Protein 2GLW (pdb70)

Structure (mmCIF, N/CA/C/O backbone):
data_2GLW
#
_entry.id   2GLW
#
_cell.length_a   1.000
_cell.length_b   1.000
_cell.length_c   1.000
_cell.angle_alpha   90.00
_cell.angle_beta   90.00
_cell.angle_gamma   90.00
#
_symmetry.space_group_name_H-M   'P 1'
#
loop_
_atom_site.group_PDB
_atom_site.id
_atom_site.type_symbol
_atom_site.label_atom_id
_atom_site.label_alt_id
_atom_site.label_comp_id
_atom_site.label_asym_id
_atom_site.label_entity_id
_atom_site.label_seq_id
_atom_site.pdbx_PDB_ins_code
_atom_site.Cartn_x
_atom_site.Cartn_y
_atom_site.Cartn_z
_atom_site.occupancy
_atom_site.B_iso_or_equiv
_atom_site.auth_seq_id
_atom_site.auth_comp_id
_atom_site.auth_asym_id
_atom_site.auth_atom_id
_atom_site.pdbx_PDB_model_num
ATOM 1 N N . MET A 1 1 ? 83.528 13.277 1.100 1.00 1.23 1 MET A N 1
ATOM 2 C CA . MET A 1 1 ? 83.764 13.378 -0.369 1.00 0.55 1 MET A CA 1
ATOM 3 C C . MET A 1 1 ? 82.460 13.696 -1.101 1.00 0.44 1 MET A C 1
ATOM 4 O O . MET A 1 1 ? 81.453 14.000 -0.489 1.00 0.50 1 MET A O 1
ATOM 20 N N . ASP A 1 2 ? 82.477 13.615 -2.408 1.00 0.35 2 ASP A N 1
ATOM 21 C CA . ASP A 1 2 ? 81.241 13.900 -3.202 1.00 0.26 2 ASP A CA 1
ATOM 22 C C . ASP A 1 2 ? 80.248 12.744 -3.060 1.00 0.24 2 ASP A C 1
ATOM 23 O O . ASP A 1 2 ? 80.633 11.591 -3.015 1.00 0.26 2 ASP A O 1
ATOM 32 N N . VAL A 1 3 ? 78.972 13.049 -3.024 1.00 0.21 3 VAL A N 1
ATOM 33 C CA . VAL A 1 3 ? 77.944 11.979 -2.927 1.00 0.18 3 VAL A CA 1
ATOM 34 C C . VAL A 1 3 ? 76.897 12.169 -4.036 1.00 0.15 3 VAL A C 1
ATOM 35 O O . VAL A 1 3 ? 76.467 13.277 -4.304 1.00 0.19 3 VAL A O 1
ATOM 48 N N . LEU A 1 4 ? 76.495 11.104 -4.668 1.00 0.11 4 LEU A N 1
ATOM 49 C CA . LEU A 1 4 ? 75.477 11.214 -5.758 1.00 0.12 4 LEU A CA 1
ATOM 50 C C . LEU A 1 4 ? 74.053 11.160 -5.174 1.00 0.12 4 LEU A C 1
ATOM 51 O O . LEU A 1 4 ? 73.106 11.596 -5.802 1.00 0.12 4 LEU A O 1
ATOM 67 N N . ALA A 1 5 ? 73.906 10.679 -3.958 1.00 0.10 5 ALA A N 1
ATOM 68 C CA . ALA A 1 5 ? 72.563 10.654 -3.300 1.00 0.11 5 ALA A CA 1
ATOM 69 C C . ALA A 1 5 ? 72.730 10.239 -1.838 1.00 0.10 5 ALA A C 1
ATOM 70 O O . ALA A 1 5 ? 73.696 9.590 -1.483 1.00 0.10 5 ALA A O 1
ATOM 77 N N . LYS A 1 6 ? 71.835 10.664 -0.982 1.00 0.10 6 LYS A N 1
ATOM 78 C CA . LYS A 1 6 ? 71.979 10.361 0.475 1.00 0.09 6 LYS A CA 1
ATOM 79 C C . LYS A 1 6 ? 70.644 9.871 1.044 1.00 0.08 6 LYS A C 1
ATOM 80 O O . LYS A 1 6 ? 69.631 10.536 0.916 1.00 0.09 6 LYS A O 1
ATOM 99 N N . PHE A 1 7 ? 70.633 8.713 1.665 1.00 0.07 7 PHE A N 1
ATOM 100 C CA . PHE A 1 7 ? 69.356 8.178 2.233 1.00 0.07 7 PHE A CA 1
ATOM 101 C C . PHE A 1 7 ? 69.633 7.288 3.452 1.00 0.07 7 PHE A C 1
ATOM 102 O O . PHE A 1 7 ? 70.751 6.877 3.684 1.00 0.07 7 PHE A O 1
ATOM 119 N N . HIS A 1 8 ? 68.628 7.043 4.257 1.00 0.08 8 HIS A N 1
ATOM 120 C CA . HIS A 1 8 ? 68.829 6.238 5.502 1.00 0.08 8 HIS A CA 1
ATOM 121 C C . HIS A 1 8 ? 68.078 4.906 5.399 1.00 0.07 8 HIS A C 1
ATOM 122 O O . HIS A 1 8 ? 66.948 4.853 4.951 1.00 0.08 8 HIS A O 1
ATOM 136 N N . THR A 1 9 ? 68.689 3.842 5.853 1.00 0.08 9 THR A N 1
ATOM 137 C CA . THR A 1 9 ? 68.015 2.508 5.840 1.00 0.08 9 THR A CA 1
ATOM 138 C C . THR A 1 9 ? 68.545 1.651 7.001 1.00 0.08 9 THR A C 1
ATOM 139 O O . THR A 1 9 ? 69.613 1.915 7.519 1.00 0.08 9 THR A O 1
ATOM 150 N N . THR A 1 10 ? 67.842 0.605 7.372 1.00 0.08 10 THR A N 1
ATOM 151 C CA . THR A 1 10 ? 68.357 -0.290 8.455 1.00 0.09 10 THR A CA 1
ATOM 152 C C . THR A 1 10 ? 68.771 -1.647 7.865 1.00 0.08 10 THR A C 1
ATOM 153 O O . THR A 1 10 ? 68.360 -2.007 6.776 1.00 0.08 10 THR A O 1
ATOM 164 N N . VAL A 1 11 ? 69.624 -2.360 8.551 1.00 0.08 11 VAL A N 1
ATOM 165 C CA . VAL A 1 11 ? 70.129 -3.660 8.009 1.00 0.08 11 VAL A CA 1
ATOM 166 C C . VAL A 1 11 ? 69.090 -4.760 8.225 1.00 0.09 11 VAL A C 1
ATOM 167 O O . VAL A 1 11 ? 68.585 -4.945 9.314 1.00 0.11 11 VAL A O 1
ATOM 180 N N . HIS A 1 12 ? 68.857 -5.551 7.213 1.00 0.08 12 HIS A N 1
ATOM 181 C CA . HIS A 1 12 ? 67.958 -6.734 7.355 1.00 0.10 12 HIS A CA 1
ATOM 182 C C . HIS A 1 12 ? 68.767 -8.015 7.198 1.00 0.11 12 HIS A C 1
ATOM 183 O O . HIS A 1 12 ? 69.953 -7.983 6.930 1.00 0.09 12 HIS A O 1
ATOM 197 N N . ARG A 1 13 ? 68.154 -9.142 7.457 1.00 0.13 13 ARG A N 1
ATOM 198 C CA . ARG A 1 13 ? 68.889 -10.456 7.427 1.00 0.14 13 ARG A CA 1
ATOM 199 C C . ARG A 1 13 ? 69.774 -10.594 6.173 1.00 0.13 13 ARG A C 1
ATOM 200 O O . ARG A 1 13 ? 69.560 -9.938 5.173 1.00 0.12 13 ARG A O 1
ATOM 221 N N . ILE A 1 14 ? 70.835 -11.364 6.276 1.00 0.14 14 ILE A N 1
ATOM 222 C CA . ILE A 1 14 ? 71.848 -11.499 5.161 1.00 0.13 14 ILE A CA 1
ATOM 223 C C . ILE A 1 14 ? 72.555 -10.166 4.840 1.00 0.10 14 ILE A C 1
ATOM 224 O O . ILE A 1 14 ? 73.308 -10.095 3.884 1.00 0.10 14 ILE A O 1
ATOM 240 N N . GLY A 1 15 ? 72.347 -9.120 5.615 1.00 0.08 15 GLY A N 1
ATOM 241 C CA . GLY A 1 15 ? 73.038 -7.822 5.332 1.00 0.06 15 GLY A CA 1
ATOM 242 C C . GLY A 1 15 ? 72.351 -7.093 4.166 1.00 0.06 15 GLY A C 1
ATOM 243 O O . GLY A 1 15 ? 72.940 -6.219 3.552 1.00 0.07 15 GLY A O 1
ATOM 247 N N . ARG A 1 16 ? 71.144 -7.483 3.812 1.00 0.07 16 ARG A N 1
ATOM 248 C CA . ARG A 1 16 ? 70.459 -6.854 2.641 1.00 0.09 16 ARG A CA 1
ATOM 249 C C . ARG A 1 16 ? 69.731 -5.577 3.072 1.00 0.08 16 ARG A C 1
ATOM 250 O O . ARG A 1 16 ? 69.090 -5.543 4.105 1.00 0.07 16 ARG A O 1
ATOM 271 N N . ILE A 1 17 ? 69.733 -4.572 2.230 1.00 0.08 17 ILE A N 1
ATOM 272 C CA . ILE A 1 17 ? 68.925 -3.343 2.510 1.00 0.07 17 ILE A CA 1
ATOM 273 C C . ILE A 1 17 ? 68.144 -2.943 1.252 1.00 0.07 17 ILE A C 1
ATOM 274 O O . ILE A 1 17 ? 68.547 -3.260 0.149 1.00 0.08 17 ILE A O 1
ATOM 290 N N . ILE A 1 18 ? 67.076 -2.199 1.406 1.00 0.07 18 ILE A N 1
ATOM 291 C CA . ILE A 1 18 ? 66.316 -1.717 0.210 1.00 0.07 18 ILE A CA 1
ATOM 292 C C . ILE A 1 18 ? 66.353 -0.192 0.144 1.00 0.07 18 ILE A C 1
ATOM 293 O O . ILE A 1 18 ? 65.981 0.483 1.089 1.00 0.09 18 ILE A O 1
ATOM 309 N N . ILE A 1 19 ? 66.709 0.351 -0.993 1.00 0.06 19 ILE A N 1
ATOM 310 C CA . ILE A 1 19 ? 66.666 1.836 -1.162 1.00 0.07 19 ILE A CA 1
ATOM 311 C C . ILE A 1 19 ? 65.223 2.275 -1.448 1.00 0.08 19 ILE A C 1
ATOM 312 O O . ILE A 1 19 ? 64.512 1.586 -2.147 1.00 0.08 19 ILE A O 1
ATOM 328 N N . PRO A 1 20 ? 64.851 3.453 -0.986 1.00 0.10 20 PRO A N 1
ATOM 329 C CA . PRO A 1 20 ? 63.505 3.993 -1.321 1.00 0.12 20 PRO A CA 1
ATOM 330 C C . PRO A 1 20 ? 63.393 4.208 -2.823 1.00 0.10 20 PRO A C 1
ATOM 331 O O . PRO A 1 20 ? 64.349 4.586 -3.474 1.00 0.08 20 PRO A O 1
ATOM 342 N N . ALA A 1 21 ? 62.238 3.954 -3.376 1.00 0.11 21 ALA A N 1
ATOM 343 C CA . ALA A 1 21 ? 62.054 4.113 -4.852 1.00 0.10 21 ALA A CA 1
ATOM 344 C C . ALA A 1 21 ? 62.380 5.549 -5.281 1.00 0.09 21 ALA A C 1
ATOM 345 O O . ALA A 1 21 ? 62.752 5.795 -6.415 1.00 0.08 21 ALA A O 1
ATOM 352 N N . GLY A 1 22 ? 62.232 6.498 -4.384 1.00 0.10 22 GLY A N 1
ATOM 353 C CA . GLY A 1 22 ? 62.516 7.924 -4.740 1.00 0.10 22 GLY A CA 1
ATOM 354 C C . GLY A 1 22 ? 64.000 8.096 -5.066 1.00 0.08 22 GLY A C 1
ATOM 355 O O . GLY A 1 22 ? 64.355 8.752 -6.028 1.00 0.07 22 GLY A O 1
ATOM 359 N N . THR A 1 23 ? 64.869 7.510 -4.276 1.00 0.08 23 THR A N 1
ATOM 360 C CA . THR A 1 23 ? 66.336 7.642 -4.542 1.00 0.08 23 THR A CA 1
ATOM 361 C C . THR A 1 23 ? 66.711 6.869 -5.806 1.00 0.07 23 THR A C 1
ATOM 362 O O . THR A 1 23 ? 67.484 7.343 -6.616 1.00 0.08 23 THR A O 1
ATOM 373 N N . ARG A 1 24 ? 66.130 5.707 -6.013 1.00 0.07 24 ARG A N 1
ATOM 374 C CA . ARG A 1 24 ? 66.419 4.927 -7.277 1.00 0.07 24 ARG A CA 1
ATOM 375 C C . ARG A 1 24 ? 66.097 5.797 -8.497 1.00 0.07 24 ARG A C 1
ATOM 376 O O . ARG A 1 24 ? 66.798 5.783 -9.490 1.00 0.09 24 ARG A O 1
ATOM 397 N N . LYS A 1 25 ? 64.992 6.496 -8.436 1.00 0.08 25 LYS A N 1
ATOM 398 C CA . LYS A 1 25 ? 64.540 7.317 -9.603 1.00 0.10 25 LYS A CA 1
ATOM 399 C C . LYS A 1 25 ? 65.504 8.482 -9.835 1.00 0.12 25 LYS A C 1
ATOM 400 O O . LYS A 1 25 ? 66.004 8.674 -10.927 1.00 0.13 25 LYS A O 1
ATOM 419 N N . PHE A 1 26 ? 65.806 9.223 -8.800 1.00 0.12 26 PHE A N 1
ATOM 420 C CA . PHE A 1 26 ? 66.775 10.362 -8.932 1.00 0.13 26 PHE A CA 1
ATOM 421 C C . PHE A 1 26 ? 68.128 9.861 -9.446 1.00 0.12 26 PHE A C 1
ATOM 422 O O . PHE A 1 26 ? 68.845 10.571 -10.128 1.00 0.12 26 PHE A O 1
ATOM 439 N N . TYR A 1 27 ? 68.521 8.688 -9.027 1.00 0.11 27 TYR A N 1
ATOM 440 C CA . TYR A 1 27 ? 69.882 8.170 -9.372 1.00 0.10 27 TYR A CA 1
ATOM 441 C C . TYR A 1 27 ? 69.877 7.442 -10.730 1.00 0.09 27 TYR A C 1
ATOM 442 O O . TYR A 1 27 ? 70.921 7.235 -11.322 1.00 0.09 27 TYR A O 1
ATOM 460 N N . GLY A 1 28 ? 68.716 7.109 -11.260 1.00 0.10 28 GLY A N 1
ATOM 461 C CA . GLY A 1 28 ? 68.661 6.456 -12.606 1.00 0.11 28 GLY A CA 1
ATOM 462 C C . GLY A 1 28 ? 69.094 4.988 -12.486 1.00 0.10 28 GLY A C 1
ATOM 463 O O . GLY A 1 28 ? 69.854 4.494 -13.299 1.00 0.11 28 GLY A O 1
ATOM 467 N N . ILE A 1 29 ? 68.681 4.316 -11.436 1.00 0.10 29 ILE A N 1
ATOM 468 C CA . ILE A 1 29 ? 69.141 2.905 -11.207 1.00 0.10 29 ILE A CA 1
ATOM 469 C C . ILE A 1 29 ? 68.146 1.909 -11.808 1.00 0.11 29 ILE A C 1
ATOM 470 O O . ILE A 1 29 ? 66.968 1.929 -11.500 1.00 0.12 29 ILE A O 1
ATOM 486 N N . GLU A 1 30 ? 68.652 0.952 -12.539 1.00 0.10 30 GLU A N 1
ATOM 487 C CA . GLU A 1 30 ? 67.797 -0.168 -13.032 1.00 0.11 30 GLU A CA 1
ATOM 488 C C . GLU A 1 30 ? 68.463 -1.503 -12.687 1.00 0.10 30 GLU A C 1
ATOM 489 O O . GLU A 1 30 ? 69.649 -1.555 -12.416 1.00 0.09 30 GLU A O 1
ATOM 501 N N . GLN A 1 31 ? 67.716 -2.581 -12.702 1.00 0.10 31 GLN A N 1
ATOM 502 C CA . GLN A 1 31 ? 68.315 -3.921 -12.377 1.00 0.09 31 GLN A CA 1
ATOM 503 C C . GLN A 1 31 ? 69.476 -4.233 -13.330 1.00 0.09 31 GLN A C 1
ATOM 504 O O . GLN A 1 31 ? 69.395 -3.989 -14.520 1.00 0.10 31 GLN A O 1
ATOM 518 N N . GLY A 1 32 ? 70.545 -4.784 -12.811 1.00 0.09 32 GLY A N 1
ATOM 519 C CA . GLY A 1 32 ? 71.712 -5.136 -13.672 1.00 0.10 32 GLY A CA 1
ATOM 520 C C . GLY A 1 32 ? 72.754 -4.005 -13.671 1.00 0.09 32 GLY A C 1
ATOM 521 O O . GLY A 1 32 ? 73.898 -4.225 -14.027 1.00 0.10 32 GLY A O 1
ATOM 525 N N . ASP A 1 33 ? 72.393 -2.812 -13.236 1.00 0.07 33 ASP A N 1
ATOM 526 C CA . ASP A 1 33 ? 73.395 -1.700 -13.171 1.00 0.07 33 ASP A CA 1
ATOM 527 C C . ASP A 1 33 ? 74.299 -1.874 -11.952 1.00 0.06 33 ASP A C 1
ATOM 528 O O . ASP A 1 33 ? 73.924 -2.518 -10.989 1.00 0.07 33 ASP A O 1
ATOM 537 N N . PHE A 1 34 ? 75.445 -1.234 -11.948 1.00 0.05 34 PHE A N 1
ATOM 538 C CA . PHE A 1 34 ? 76.330 -1.281 -10.749 1.00 0.05 34 PHE A CA 1
ATOM 539 C C . PHE A 1 34 ? 76.400 0.101 -10.106 1.00 0.04 34 PHE A C 1
ATOM 540 O O . PHE A 1 34 ? 76.589 1.089 -10.785 1.00 0.05 34 PHE A O 1
ATOM 557 N N . VAL A 1 35 ? 76.371 0.157 -8.800 1.00 0.04 35 VAL A N 1
ATOM 558 C CA . VAL A 1 35 ? 76.575 1.461 -8.102 1.00 0.04 35 VAL A CA 1
ATOM 559 C C . VAL A 1 35 ? 77.634 1.286 -7.010 1.00 0.04 35 VAL A C 1
ATOM 560 O O . VAL A 1 35 ? 77.860 0.189 -6.534 1.00 0.04 35 VAL A O 1
ATOM 573 N N . GLU A 1 36 ? 78.295 2.350 -6.625 1.00 0.04 36 GLU A N 1
ATOM 574 C CA . GLU A 1 36 ? 79.358 2.244 -5.582 1.00 0.05 36 GLU A CA 1
ATOM 575 C C . GLU A 1 36 ? 78.953 3.100 -4.399 1.00 0.05 36 GLU A C 1
ATOM 576 O O . GLU A 1 36 ? 78.511 4.217 -4.582 1.00 0.05 36 GLU A O 1
ATOM 588 N N . ILE A 1 37 ? 78.879 2.509 -3.234 1.00 0.05 37 ILE A N 1
ATOM 589 C CA . ILE A 1 37 ? 78.233 3.212 -2.094 1.00 0.05 37 ILE A CA 1
ATOM 590 C C . ILE A 1 37 ? 78.998 2.967 -0.788 1.00 0.05 37 ILE A C 1
ATOM 591 O O . ILE A 1 37 ? 79.701 1.984 -0.646 1.00 0.06 37 ILE A O 1
ATOM 607 N N . LYS A 1 38 ? 78.819 3.834 0.175 1.00 0.06 38 LYS A N 1
ATOM 608 C CA . LYS A 1 38 ? 79.478 3.646 1.501 1.00 0.07 38 LYS A CA 1
ATOM 609 C C . LYS A 1 38 ? 78.470 3.859 2.632 1.00 0.07 38 LYS A C 1
ATOM 610 O O . LYS A 1 38 ? 77.590 4.690 2.535 1.00 0.07 38 LYS A O 1
ATOM 629 N N . ILE A 1 39 ? 78.613 3.132 3.714 1.00 0.08 39 ILE A N 1
ATOM 630 C CA . ILE A 1 39 ? 77.684 3.308 4.877 1.00 0.08 39 ILE A CA 1
ATOM 631 C C . ILE A 1 39 ? 78.441 3.841 6.091 1.00 0.08 39 ILE A C 1
ATOM 632 O O . ILE A 1 39 ? 79.604 3.541 6.289 1.00 0.08 39 ILE A O 1
ATOM 648 N N . VAL A 1 40 ? 77.759 4.572 6.936 1.00 0.08 40 VAL A N 1
ATOM 649 C CA . VAL A 1 40 ? 78.390 5.070 8.194 1.00 0.08 40 VAL A CA 1
ATOM 650 C C . VAL A 1 40 ? 77.400 4.936 9.356 1.00 0.09 40 VAL A C 1
ATOM 651 O O . VAL A 1 40 ? 76.324 5.505 9.335 1.00 0.10 40 VAL A O 1
ATOM 664 N N . LYS A 1 41 ? 77.802 4.261 10.400 1.00 0.09 41 LYS A N 1
ATOM 665 C CA . LYS A 1 41 ? 76.952 4.161 11.623 1.00 0.11 41 LYS A CA 1
ATOM 666 C C . LYS A 1 41 ? 77.805 4.447 12.854 1.00 0.11 41 LYS A C 1
ATOM 667 O O . LYS A 1 41 ? 78.979 4.137 12.878 1.00 0.12 41 LYS A O 1
ATOM 686 N N . TYR A 1 42 ? 77.242 5.079 13.849 1.00 0.12 42 TYR A N 1
ATOM 687 C CA . TYR A 1 42 ? 78.045 5.441 15.058 1.00 0.13 42 TYR A CA 1
ATOM 688 C C . TYR A 1 42 ? 77.736 4.485 16.215 1.00 0.18 42 TYR A C 1
ATOM 689 O O . TYR A 1 42 ? 76.590 4.289 16.576 1.00 0.23 42 TYR A O 1
ATOM 707 N N . GLU A 1 43 ? 78.758 3.936 16.832 1.00 0.19 43 GLU A N 1
ATOM 708 C CA . GLU A 1 43 ? 78.541 3.043 18.009 1.00 0.27 43 GLU A CA 1
ATOM 709 C C . GLU A 1 43 ? 79.472 3.450 19.153 1.00 0.27 43 GLU A C 1
ATOM 710 O O . GLU A 1 43 ? 80.660 3.628 18.962 1.00 0.24 43 GLU A O 1
ATOM 722 N N . GLY A 1 44 ? 78.932 3.626 20.334 1.00 0.34 44 GLY A N 1
ATOM 723 C CA . GLY A 1 44 ? 79.769 4.054 21.498 1.00 0.38 44 GLY A CA 1
ATOM 724 C C . GLY A 1 44 ? 80.425 5.406 21.197 1.00 0.31 44 GLY A C 1
ATOM 725 O O . GLY A 1 44 ? 79.769 6.344 20.782 1.00 0.33 44 GLY A O 1
ATOM 729 N N . GLU A 1 45 ? 81.723 5.493 21.367 1.00 0.29 45 GLU A N 1
ATOM 730 C CA . GLU A 1 45 ? 82.445 6.765 21.049 1.00 0.27 45 GLU A CA 1
ATOM 731 C C . GLU A 1 45 ? 83.240 6.653 19.733 1.00 0.21 45 GLU A C 1
ATOM 732 O O . GLU A 1 45 ? 84.104 7.470 19.465 1.00 0.24 45 GLU A O 1
ATOM 744 N N . GLU A 1 46 ? 82.988 5.638 18.933 1.00 0.18 46 GLU A N 1
ATOM 745 C CA . GLU A 1 46 ? 83.769 5.467 17.666 1.00 0.21 46 GLU A CA 1
ATOM 746 C C . GLU A 1 46 ? 82.824 5.222 16.464 1.00 0.17 46 GLU A C 1
ATOM 747 O O . GLU A 1 46 ? 82.015 4.315 16.505 1.00 0.16 46 GLU A O 1
ATOM 759 N N . PRO A 1 47 ? 82.996 5.981 15.392 1.00 0.17 47 PRO A N 1
ATOM 760 C CA . PRO A 1 47 ? 82.196 5.734 14.168 1.00 0.14 47 PRO A CA 1
ATOM 761 C C . PRO A 1 47 ? 82.714 4.489 13.431 1.00 0.15 47 PRO A C 1
ATOM 762 O O . PRO A 1 47 ? 83.903 4.337 13.219 1.00 0.21 47 PRO A O 1
ATOM 773 N N . LYS A 1 48 ? 81.817 3.684 12.917 1.00 0.16 48 LYS A N 1
ATOM 774 C CA . LYS A 1 48 ? 82.227 2.539 12.043 1.00 0.23 48 LYS A CA 1
ATOM 775 C C . LYS A 1 48 ? 81.793 2.815 10.600 1.00 0.19 48 LYS A C 1
ATOM 776 O O . LYS A 1 48 ? 80.713 3.321 10.364 1.00 0.18 48 LYS A O 1
ATOM 795 N N . GLU A 1 49 ? 82.641 2.528 9.644 1.00 0.16 49 GLU A N 1
ATOM 796 C CA . GLU A 1 49 ? 82.299 2.821 8.217 1.00 0.14 49 GLU A CA 1
ATOM 797 C C . GLU A 1 49 ? 82.646 1.634 7.315 1.00 0.11 49 GLU A C 1
ATOM 798 O O . GLU A 1 49 ? 83.425 0.772 7.678 1.00 0.12 49 GLU A O 1
ATOM 810 N N . GLY A 1 50 ? 82.087 1.608 6.130 1.00 0.10 50 GLY A N 1
ATOM 811 C CA . GLY A 1 50 ? 82.390 0.507 5.171 1.00 0.09 50 GLY A CA 1
ATOM 812 C C . GLY A 1 50 ? 82.061 0.962 3.749 1.00 0.09 50 GLY A C 1
ATOM 813 O O . GLY A 1 50 ? 81.013 1.523 3.504 1.00 0.08 50 GLY A O 1
ATOM 817 N N . THR A 1 51 ? 82.928 0.681 2.806 1.00 0.11 51 THR A N 1
ATOM 818 C CA . THR A 1 51 ? 82.646 1.051 1.384 1.00 0.10 51 THR A CA 1
ATOM 819 C C . THR A 1 51 ? 82.728 -0.194 0.499 1.00 0.09 51 THR A C 1
ATOM 820 O O . THR A 1 51 ? 83.644 -0.987 0.628 1.00 0.10 51 THR A O 1
ATOM 831 N N . PHE A 1 52 ? 81.814 -0.343 -0.432 1.00 0.08 52 PHE A N 1
ATOM 832 C CA . PHE A 1 52 ? 81.885 -1.510 -1.367 1.00 0.08 52 PHE A CA 1
ATOM 833 C C . PHE A 1 52 ? 81.146 -1.207 -2.685 1.00 0.07 52 PHE A C 1
ATOM 834 O O . PHE A 1 52 ? 80.405 -0.245 -2.785 1.00 0.06 52 PHE A O 1
ATOM 851 N N . THR A 1 53 ? 81.247 -2.100 -3.640 1.00 0.07 53 THR A N 1
ATOM 852 C CA . THR A 1 53 ? 80.447 -1.964 -4.895 1.00 0.07 53 THR A CA 1
ATOM 853 C C . THR A 1 53 ? 79.322 -3.000 -4.897 1.00 0.07 53 THR A C 1
ATOM 854 O O . THR A 1 53 ? 79.480 -4.093 -4.382 1.00 0.08 53 THR A O 1
ATOM 865 N N . ALA A 1 54 ? 78.163 -2.633 -5.389 1.00 0.06 54 ALA A N 1
ATOM 866 C CA . ALA A 1 54 ? 76.992 -3.559 -5.330 1.00 0.07 54 ALA A CA 1
ATOM 867 C C . ALA A 1 54 ? 76.169 -3.474 -6.615 1.00 0.07 54 ALA A C 1
ATOM 868 O O . ALA A 1 54 ? 76.000 -2.413 -7.184 1.00 0.06 54 ALA A O 1
ATOM 875 N N . ARG A 1 55 ? 75.595 -4.578 -7.026 1.00 0.08 55 ARG A N 1
ATOM 876 C CA . ARG A 1 55 ? 74.702 -4.568 -8.222 1.00 0.08 55 ARG A CA 1
ATOM 877 C C . ARG A 1 55 ? 73.251 -4.382 -7.778 1.00 0.07 55 ARG A C 1
ATOM 878 O O . ARG A 1 55 ? 72.849 -4.866 -6.735 1.00 0.08 55 ARG A O 1
ATOM 899 N N . VAL A 1 56 ? 72.465 -3.699 -8.570 1.00 0.07 56 VAL A N 1
ATOM 900 C CA . VAL A 1 56 ? 71.029 -3.491 -8.211 1.00 0.06 56 VAL A CA 1
ATOM 901 C C . VAL A 1 56 ? 70.220 -4.746 -8.537 1.00 0.07 56 VAL A C 1
ATOM 902 O O . VAL A 1 56 ? 70.207 -5.214 -9.661 1.00 0.09 56 VAL A O 1
ATOM 915 N N . GLY A 1 57 ? 69.530 -5.264 -7.559 1.00 0.07 57 GLY A N 1
ATOM 916 C CA . GLY A 1 57 ? 68.681 -6.468 -7.782 1.00 0.09 57 GLY A CA 1
ATOM 917 C C . GLY A 1 57 ? 67.209 -6.066 -7.854 1.00 0.09 57 GLY A C 1
ATOM 918 O O . GLY A 1 57 ? 66.867 -4.901 -7.984 1.00 0.09 57 GLY A O 1
ATOM 922 N N . GLU A 1 58 ? 66.336 -7.034 -7.774 1.00 0.12 58 GLU A N 1
ATOM 923 C CA . GLU A 1 58 ? 64.872 -6.743 -7.850 1.00 0.14 58 GLU A CA 1
ATOM 924 C C . GLU A 1 58 ? 64.452 -5.838 -6.688 1.00 0.10 58 GLU A C 1
ATOM 925 O O . GLU A 1 58 ? 65.071 -5.825 -5.641 1.00 0.09 58 GLU A O 1
ATOM 937 N N . GLN A 1 59 ? 63.410 -5.069 -6.880 1.00 0.10 59 GLN A N 1
ATOM 938 C CA . GLN A 1 59 ? 62.921 -4.137 -5.809 1.00 0.08 59 GLN A CA 1
ATOM 939 C C . GLN A 1 59 ? 64.039 -3.217 -5.291 1.00 0.07 59 GLN A C 1
ATOM 940 O O . GLN A 1 59 ? 63.867 -2.571 -4.271 1.00 0.07 59 GLN A O 1
ATOM 954 N N . GLY A 1 60 ? 65.098 -3.019 -6.054 1.00 0.07 60 GLY A N 1
ATOM 955 C CA . GLY A 1 60 ? 66.109 -1.982 -5.665 1.00 0.06 60 GLY A CA 1
ATOM 956 C C . GLY A 1 60 ? 66.952 -2.461 -4.478 1.00 0.05 60 GLY A C 1
ATOM 957 O O . GLY A 1 60 ? 67.501 -1.654 -3.742 1.00 0.05 60 GLY A O 1
ATOM 961 N N . SER A 1 61 ? 67.003 -3.751 -4.239 1.00 0.06 61 SER A N 1
ATOM 962 C CA . SER A 1 61 ? 67.756 -4.268 -3.055 1.00 0.06 61 SER A CA 1
ATOM 963 C C . SER A 1 61 ? 69.261 -4.271 -3.343 1.00 0.06 61 SER A C 1
ATOM 964 O O . SER A 1 61 ? 69.687 -4.537 -4.451 1.00 0.06 61 SER A O 1
ATOM 972 N N . VAL A 1 62 ? 70.059 -4.065 -2.327 1.00 0.06 62 VAL A N 1
ATOM 973 C CA . VAL A 1 62 ? 71.543 -4.152 -2.486 1.00 0.07 62 VAL A CA 1
ATOM 974 C C . VAL A 1 62 ? 72.148 -4.874 -1.273 1.00 0.08 62 VAL A C 1
ATOM 975 O O . VAL A 1 62 ? 71.604 -4.815 -0.185 1.00 0.07 62 VAL A O 1
ATOM 988 N N . ILE A 1 63 ? 73.202 -5.630 -1.474 1.00 0.08 63 ILE A N 1
ATOM 989 C CA . ILE A 1 63 ? 73.768 -6.448 -0.351 1.00 0.09 63 ILE A CA 1
ATOM 990 C C . ILE A 1 63 ? 75.132 -5.900 0.085 1.00 0.09 63 ILE A C 1
ATOM 991 O O . ILE A 1 63 ? 76.085 -5.918 -0.673 1.00 0.09 63 ILE A O 1
ATOM 1007 N N . ILE A 1 64 ? 75.262 -5.553 1.344 1.00 0.09 64 ILE A N 1
ATOM 1008 C CA . ILE A 1 64 ? 76.601 -5.164 1.892 1.00 0.10 64 ILE A CA 1
ATOM 1009 C C . ILE A 1 64 ? 77.432 -6.432 2.165 1.00 0.09 64 ILE A C 1
ATOM 1010 O O . ILE A 1 64 ? 76.884 -7.438 2.557 1.00 0.09 64 ILE A O 1
ATOM 1026 N N . PRO A 1 65 ? 78.731 -6.361 1.953 1.00 0.10 65 PRO A N 1
ATOM 1027 C CA . PRO A 1 65 ? 79.602 -7.553 2.188 1.00 0.11 65 PRO A CA 1
ATOM 1028 C C . PRO A 1 65 ? 79.598 -7.943 3.671 1.00 0.10 65 PRO A C 1
ATOM 1029 O O . PRO A 1 65 ? 79.747 -7.110 4.545 1.00 0.10 65 PRO A O 1
ATOM 1040 N N . LYS A 1 66 ? 79.431 -9.213 3.956 1.00 0.11 66 LYS A N 1
ATOM 1041 C CA . LYS A 1 66 ? 79.410 -9.686 5.383 1.00 0.12 66 LYS A CA 1
ATOM 1042 C C . LYS A 1 66 ? 80.682 -9.251 6.119 1.00 0.11 66 LYS A C 1
ATOM 1043 O O . LYS A 1 66 ? 80.662 -8.978 7.305 1.00 0.11 66 LYS A O 1
ATOM 1062 N N . ALA A 1 67 ? 81.790 -9.211 5.421 1.00 0.11 67 ALA A N 1
ATOM 1063 C CA . ALA A 1 67 ? 83.085 -8.825 6.073 1.00 0.11 67 ALA A CA 1
ATOM 1064 C C . ALA A 1 67 ? 82.977 -7.425 6.683 1.00 0.10 67 ALA A C 1
ATOM 1065 O O . ALA A 1 67 ? 83.480 -7.166 7.765 1.00 0.11 67 ALA A O 1
ATOM 1072 N N . LEU A 1 68 ? 82.289 -6.536 6.013 1.00 0.10 68 LEU A N 1
ATOM 1073 C CA . LEU A 1 68 ? 82.108 -5.156 6.557 1.00 0.11 68 LEU A CA 1
ATOM 1074 C C . LEU A 1 68 ? 81.051 -5.151 7.662 1.00 0.10 68 LEU A C 1
ATOM 1075 O O . LEU A 1 68 ? 81.158 -4.401 8.614 1.00 0.11 68 LEU A O 1
ATOM 1091 N N . ARG A 1 69 ? 80.047 -6.001 7.570 1.00 0.09 69 ARG A N 1
ATOM 1092 C CA . ARG A 1 69 ? 79.004 -6.052 8.652 1.00 0.09 69 ARG A CA 1
ATOM 1093 C C . ARG A 1 69 ? 79.667 -6.349 9.999 1.00 0.10 69 ARG A C 1
ATOM 1094 O O . ARG A 1 69 ? 79.316 -5.779 11.016 1.00 0.11 69 ARG A O 1
ATOM 1115 N N . ASP A 1 70 ? 80.557 -7.310 10.013 1.00 0.10 70 ASP A N 1
ATOM 1116 C CA . ASP A 1 70 ? 81.182 -7.748 11.299 1.00 0.11 70 ASP A CA 1
ATOM 1117 C C . ASP A 1 70 ? 82.124 -6.670 11.829 1.00 0.12 70 ASP A C 1
ATOM 1118 O O . ASP A 1 70 ? 82.088 -6.328 12.996 1.00 0.12 70 ASP A O 1
ATOM 1127 N N . VAL A 1 71 ? 82.972 -6.138 10.982 1.00 0.12 71 VAL A N 1
ATOM 1128 C CA . VAL A 1 71 ? 83.950 -5.097 11.444 1.00 0.14 71 VAL A CA 1
ATOM 1129 C C . VAL A 1 71 ? 83.195 -3.879 11.995 1.00 0.15 71 VAL A C 1
ATOM 1130 O O . VAL A 1 71 ? 83.632 -3.241 12.935 1.00 0.16 71 VAL A O 1
ATOM 1143 N N . ILE A 1 72 ? 82.106 -3.526 11.371 1.00 0.14 72 ILE A N 1
ATOM 1144 C CA . ILE A 1 72 ? 81.347 -2.308 11.795 1.00 0.15 72 ILE A CA 1
ATOM 1145 C C . ILE A 1 72 ? 80.419 -2.625 12.984 1.00 0.15 72 ILE A C 1
ATOM 1146 O O . ILE A 1 72 ? 80.032 -1.734 13.720 1.00 0.17 72 ILE A O 1
ATOM 1162 N N . GLY A 1 73 ? 80.129 -3.889 13.235 1.00 0.14 73 GLY A N 1
ATOM 1163 C CA . GLY A 1 73 ? 79.309 -4.246 14.436 1.00 0.15 73 GLY A CA 1
ATOM 1164 C C . GLY A 1 73 ? 77.830 -3.953 14.161 1.00 0.15 73 GLY A C 1
ATOM 1165 O O . GLY A 1 73 ? 77.125 -3.452 15.018 1.00 0.17 73 GLY A O 1
ATOM 1169 N N . ILE A 1 74 ? 77.391 -4.155 12.941 1.00 0.13 74 ILE A N 1
ATOM 1170 C CA . ILE A 1 74 ? 75.991 -3.768 12.565 1.00 0.14 74 ILE A CA 1
ATOM 1171 C C . ILE A 1 74 ? 75.022 -4.929 12.825 1.00 0.14 74 ILE A C 1
ATOM 1172 O O . ILE A 1 74 ? 75.367 -6.085 12.668 1.00 0.15 74 ILE A O 1
ATOM 1188 N N . LYS A 1 75 ? 73.830 -4.618 13.274 1.00 0.15 75 LYS A N 1
ATOM 1189 C CA . LYS A 1 75 ? 72.838 -5.686 13.612 1.00 0.17 75 LYS A CA 1
ATOM 1190 C C . LYS A 1 75 ? 71.484 -5.410 12.925 1.00 0.14 75 LYS A C 1
ATOM 1191 O O . LYS A 1 75 ? 71.175 -4.277 12.609 1.00 0.14 75 LYS A O 1
ATOM 1210 N N . PRO A 1 76 ? 70.684 -6.451 12.747 1.00 0.15 76 PRO A N 1
ATOM 1211 C CA . PRO A 1 76 ? 69.339 -6.273 12.133 1.00 0.13 76 PRO A CA 1
ATOM 1212 C C . PRO A 1 76 ? 68.508 -5.231 12.901 1.00 0.12 76 PRO A C 1
ATOM 1213 O O . PRO A 1 76 ? 68.383 -5.294 14.110 1.00 0.14 76 PRO A O 1
ATOM 1224 N N . GLY A 1 77 ? 67.875 -4.328 12.190 1.00 0.12 77 GLY A N 1
ATOM 1225 C CA . GLY A 1 77 ? 66.968 -3.335 12.847 1.00 0.13 77 GLY A CA 1
ATOM 1226 C C . GLY A 1 77 ? 67.726 -2.043 13.210 1.00 0.13 77 GLY A C 1
ATOM 1227 O O . GLY A 1 77 ? 67.141 -1.121 13.748 1.00 0.15 77 GLY A O 1
ATOM 1231 N N . GLU A 1 78 ? 69.008 -1.958 12.916 1.00 0.12 78 GLU A N 1
ATOM 1232 C CA . GLU A 1 78 ? 69.778 -0.713 13.240 1.00 0.13 78 GLU A CA 1
ATOM 1233 C C . GLU A 1 78 ? 69.880 0.187 12.015 1.00 0.12 78 GLU A C 1
ATOM 1234 O O . GLU A 1 78 ? 70.101 -0.284 10.914 1.00 0.11 78 GLU A O 1
ATOM 1246 N N . VAL A 1 79 ? 69.640 1.462 12.189 1.00 0.12 79 VAL A N 1
ATOM 1247 C CA . VAL A 1 79 ? 69.613 2.391 11.020 1.00 0.11 79 VAL A CA 1
ATOM 1248 C C . VAL A 1 79 ? 70.992 3.014 10.776 1.00 0.11 79 VAL A C 1
ATOM 1249 O O . VAL A 1 79 ? 71.611 3.564 11.667 1.00 0.15 79 VAL A O 1
ATOM 1262 N N . ILE A 1 80 ? 71.422 3.003 9.542 1.00 0.09 80 ILE A N 1
ATOM 1263 C CA . ILE A 1 80 ? 72.701 3.668 9.162 1.00 0.09 80 ILE A CA 1
ATOM 1264 C C . ILE A 1 80 ? 72.425 4.725 8.085 1.00 0.08 80 ILE A C 1
ATOM 1265 O O . ILE A 1 80 ? 71.455 4.632 7.352 1.00 0.09 80 ILE A O 1
ATOM 1281 N N . GLU A 1 81 ? 73.316 5.664 7.932 1.00 0.08 81 GLU A N 1
ATOM 1282 C CA . GLU A 1 81 ? 73.179 6.673 6.843 1.00 0.08 81 GLU A CA 1
ATOM 1283 C C . GLU A 1 81 ? 74.040 6.245 5.659 1.00 0.07 81 GLU A C 1
ATOM 1284 O O . GLU A 1 81 ? 75.140 5.754 5.835 1.00 0.07 81 GLU A O 1
ATOM 1296 N N . VAL A 1 82 ? 73.473 6.262 4.481 1.00 0.07 82 VAL A N 1
ATOM 1297 C CA . VAL A 1 82 ? 74.166 5.674 3.300 1.00 0.06 82 VAL A CA 1
ATOM 1298 C C . VAL A 1 82 ? 74.476 6.763 2.271 1.00 0.06 82 VAL A C 1
ATOM 1299 O O . VAL A 1 82 ? 73.616 7.534 1.887 1.00 0.07 82 VAL A O 1
ATOM 1312 N N . LEU A 1 83 ? 75.699 6.808 1.819 1.00 0.06 83 LEU A N 1
ATOM 1313 C CA . LEU A 1 83 ? 76.106 7.822 0.799 1.00 0.06 83 LEU A CA 1
ATOM 1314 C C . LEU A 1 83 ? 76.524 7.105 -0.487 1.00 0.06 83 LEU A C 1
ATOM 1315 O O . LEU A 1 83 ? 77.396 6.259 -0.456 1.00 0.06 83 LEU A O 1
ATOM 1331 N N . LEU A 1 84 ? 76.018 7.523 -1.621 1.00 0.06 84 LEU A N 1
ATOM 1332 C CA . LEU A 1 84 ? 76.514 6.956 -2.916 1.00 0.06 84 LEU A CA 1
ATOM 1333 C C . LEU A 1 84 ? 77.827 7.630 -3.312 1.00 0.07 84 LEU A C 1
ATOM 1334 O O . LEU A 1 84 ? 78.017 8.810 -3.085 1.00 0.09 84 LEU A O 1
ATOM 1350 N N . LEU A 1 85 ? 78.748 6.876 -3.858 1.00 0.07 85 LEU A N 1
ATOM 1351 C CA . LEU A 1 85 ? 80.076 7.449 -4.224 1.00 0.08 85 LEU A CA 1
ATOM 1352 C C . LEU A 1 85 ? 80.249 7.497 -5.745 1.00 0.07 85 LEU A C 1
ATOM 1353 O O . LEU A 1 85 ? 80.936 8.359 -6.264 1.00 0.11 85 LEU A O 1
ATOM 1369 N N . GLY A 1 86 ? 79.676 6.551 -6.460 1.00 0.06 86 GLY A N 1
ATOM 1370 C CA . GLY A 1 86 ? 79.867 6.524 -7.951 1.00 0.10 86 GLY A CA 1
ATOM 1371 C C . GLY A 1 86 ? 78.907 5.528 -8.610 1.00 0.08 86 GLY A C 1
ATOM 1372 O O . GLY A 1 86 ? 78.097 4.906 -7.954 1.00 0.05 86 GLY A O 1
ATOM 1376 N N . HIS A 1 87 ? 78.997 5.384 -9.915 1.00 0.11 87 HIS A N 1
ATOM 1377 C CA . HIS A 1 87 ? 78.090 4.437 -10.645 1.00 0.12 87 HIS A CA 1
ATOM 1378 C C . HIS A 1 87 ? 78.799 3.852 -11.878 1.00 0.14 87 HIS A C 1
ATOM 1379 O O . HIS A 1 87 ? 79.601 4.515 -12.510 1.00 0.20 87 HIS A O 1
ATOM 1393 N N . TYR A 1 88 ? 78.433 2.653 -12.274 1.00 0.11 88 TYR A N 1
ATOM 1394 C CA . TYR A 1 88 ? 78.995 2.062 -13.526 1.00 0.15 88 TYR A CA 1
ATOM 1395 C C . TYR A 1 88 ? 77.867 1.464 -14.372 1.00 0.16 88 TYR A C 1
ATOM 1396 O O . TYR A 1 88 ? 76.950 0.854 -13.850 1.00 0.13 88 TYR A O 1
ATOM 1414 N N . LYS A 1 89 ? 77.921 1.649 -15.668 1.00 0.25 89 LYS A N 1
ATOM 1415 C CA . LYS A 1 89 ? 76.843 1.112 -16.555 1.00 0.30 89 LYS A CA 1
ATOM 1416 C C . LYS A 1 89 ? 77.441 0.180 -17.624 1.00 0.43 89 LYS A C 1
ATOM 1417 O O . LYS A 1 89 ? 78.558 0.386 -18.053 1.00 0.71 89 LYS A O 1
ATOM 1436 N N . PRO A 1 90 ? 76.667 -0.804 -18.056 1.00 0.50 90 PRO A N 1
ATOM 1437 C CA . PRO A 1 90 ? 77.143 -1.737 -19.123 1.00 0.71 90 PRO A CA 1
ATOM 1438 C C . PRO A 1 90 ? 77.555 -0.963 -20.381 1.00 0.85 90 PRO A C 1
ATOM 1439 O O . PRO A 1 90 ? 76.997 0.073 -20.690 1.00 0.93 90 PRO A O 1
ATOM 1450 N N . ARG A 1 91 ? 78.521 -1.469 -21.108 1.00 1.10 91 ARG A N 1
ATOM 1451 C CA . ARG A 1 91 ? 78.974 -0.778 -22.355 1.00 1.42 91 ARG A CA 1
ATOM 1452 C C . ARG A 1 91 ? 78.831 -1.713 -23.558 1.00 1.68 91 ARG A C 1
ATOM 1453 O O . ARG A 1 91 ? 79.083 -2.900 -23.464 1.00 1.72 91 ARG A O 1
ATOM 1474 N N . ASN A 1 92 ? 78.418 -1.184 -24.684 1.00 1.98 92 ASN A N 1
ATOM 1475 C CA . ASN A 1 92 ? 78.243 -2.031 -25.903 1.00 2.30 92 ASN A CA 1
ATOM 1476 C C . ASN A 1 92 ? 79.087 -1.479 -27.056 1.00 2.76 92 ASN A C 1
ATOM 1477 O O . ASN A 1 92 ? 79.060 -0.277 -27.261 1.00 3.39 92 ASN A O 1
ATOM 1489 N N . MET A 1 1 ? 84.418 14.918 -0.871 1.00 1.31 1 MET A N 2
ATOM 1490 C CA . MET A 1 1 ? 83.769 13.629 -1.247 1.00 0.79 1 MET A CA 2
ATOM 1491 C C . MET A 1 1 ? 82.437 13.894 -1.953 1.00 0.68 1 MET A C 2
ATOM 1492 O O . MET A 1 1 ? 81.451 14.236 -1.325 1.00 0.82 1 MET A O 2
ATOM 1508 N N . ASP A 1 2 ? 82.397 13.709 -3.251 1.00 0.57 2 ASP A N 2
ATOM 1509 C CA . ASP A 1 2 ? 81.124 13.915 -4.008 1.00 0.50 2 ASP A CA 2
ATOM 1510 C C . ASP A 1 2 ? 80.194 12.719 -3.802 1.00 0.41 2 ASP A C 2
ATOM 1511 O O . ASP A 1 2 ? 80.633 11.583 -3.782 1.00 0.38 2 ASP A O 2
ATOM 1520 N N . VAL A 1 3 ? 78.912 12.966 -3.673 1.00 0.40 3 VAL A N 2
ATOM 1521 C CA . VAL A 1 3 ? 77.946 11.851 -3.498 1.00 0.33 3 VAL A CA 2
ATOM 1522 C C . VAL A 1 3 ? 76.820 11.971 -4.536 1.00 0.31 3 VAL A C 2
ATOM 1523 O O . VAL A 1 3 ? 76.384 13.062 -4.859 1.00 0.37 3 VAL A O 2
ATOM 1536 N N . LEU A 1 4 ? 76.388 10.869 -5.082 1.00 0.26 4 LEU A N 2
ATOM 1537 C CA . LEU A 1 4 ? 75.330 10.916 -6.137 1.00 0.28 4 LEU A CA 2
ATOM 1538 C C . LEU A 1 4 ? 73.930 10.884 -5.503 1.00 0.28 4 LEU A C 2
ATOM 1539 O O . LEU A 1 4 ? 72.963 11.299 -6.114 1.00 0.30 4 LEU A O 2
ATOM 1555 N N . ALA A 1 5 ? 73.823 10.466 -4.257 1.00 0.25 5 ALA A N 2
ATOM 1556 C CA . ALA A 1 5 ? 72.501 10.492 -3.553 1.00 0.25 5 ALA A CA 2
ATOM 1557 C C . ALA A 1 5 ? 72.692 10.141 -2.075 1.00 0.23 5 ALA A C 2
ATOM 1558 O O . ALA A 1 5 ? 73.655 9.495 -1.708 1.00 0.25 5 ALA A O 2
ATOM 1565 N N . LYS A 1 6 ? 71.779 10.556 -1.233 1.00 0.22 6 LYS A N 2
ATOM 1566 C CA . LYS A 1 6 ? 71.893 10.244 0.226 1.00 0.22 6 LYS A CA 2
ATOM 1567 C C . LYS A 1 6 ? 70.548 9.750 0.767 1.00 0.21 6 LYS A C 2
ATOM 1568 O O . LYS A 1 6 ? 69.537 10.415 0.627 1.00 0.23 6 LYS A O 2
ATOM 1587 N N . PHE A 1 7 ? 70.535 8.604 1.409 1.00 0.19 7 PHE A N 2
ATOM 1588 C CA . PHE A 1 7 ? 69.259 8.084 1.993 1.00 0.19 7 PHE A CA 2
ATOM 1589 C C . PHE A 1 7 ? 69.534 7.246 3.249 1.00 0.17 7 PHE A C 2
ATOM 1590 O O . PHE A 1 7 ? 70.653 6.849 3.504 1.00 0.16 7 PHE A O 2
ATOM 1607 N N . HIS A 1 8 ? 68.528 7.035 4.064 1.00 0.18 8 HIS A N 2
ATOM 1608 C CA . HIS A 1 8 ? 68.727 6.290 5.348 1.00 0.18 8 HIS A CA 2
ATOM 1609 C C . HIS A 1 8 ? 68.018 4.933 5.286 1.00 0.17 8 HIS A C 2
ATOM 1610 O O . HIS A 1 8 ? 66.889 4.834 4.843 1.00 0.18 8 HIS A O 2
ATOM 1624 N N . THR A 1 9 ? 68.658 3.901 5.774 1.00 0.16 9 THR A N 2
ATOM 1625 C CA . THR A 1 9 ? 68.019 2.550 5.805 1.00 0.17 9 THR A CA 2
ATOM 1626 C C . THR A 1 9 ? 68.586 1.734 6.978 1.00 0.16 9 THR A C 2
ATOM 1627 O O . THR A 1 9 ? 69.656 2.031 7.472 1.00 0.15 9 THR A O 2
ATOM 1638 N N . THR A 1 10 ? 67.913 0.682 7.380 1.00 0.17 10 THR A N 2
ATOM 1639 C CA . THR A 1 10 ? 68.462 -0.184 8.470 1.00 0.17 10 THR A CA 2
ATOM 1640 C C . THR A 1 10 ? 68.860 -1.554 7.902 1.00 0.17 10 THR A C 2
ATOM 1641 O O . THR A 1 10 ? 68.432 -1.935 6.827 1.00 0.17 10 THR A O 2
ATOM 1652 N N . VAL A 1 11 ? 69.715 -2.261 8.593 1.00 0.17 11 VAL A N 2
ATOM 1653 C CA . VAL A 1 11 ? 70.199 -3.577 8.075 1.00 0.17 11 VAL A CA 2
ATOM 1654 C C . VAL A 1 11 ? 69.146 -4.659 8.317 1.00 0.17 11 VAL A C 2
ATOM 1655 O O . VAL A 1 11 ? 68.626 -4.796 9.405 1.00 0.17 11 VAL A O 2
ATOM 1668 N N . HIS A 1 12 ? 68.918 -5.487 7.333 1.00 0.21 12 HIS A N 2
ATOM 1669 C CA . HIS A 1 12 ? 68.005 -6.654 7.512 1.00 0.25 12 HIS A CA 2
ATOM 1670 C C . HIS A 1 12 ? 68.800 -7.949 7.397 1.00 0.25 12 HIS A C 2
ATOM 1671 O O . HIS A 1 12 ? 69.987 -7.940 7.132 1.00 0.25 12 HIS A O 2
ATOM 1685 N N . ARG A 1 13 ? 68.173 -9.059 7.691 1.00 0.29 13 ARG A N 2
ATOM 1686 C CA . ARG A 1 13 ? 68.892 -10.381 7.710 1.00 0.32 13 ARG A CA 2
ATOM 1687 C C . ARG A 1 13 ? 69.779 -10.575 6.464 1.00 0.29 13 ARG A C 2
ATOM 1688 O O . ARG A 1 13 ? 69.564 -9.968 5.435 1.00 0.24 13 ARG A O 2
ATOM 1709 N N . ILE A 1 14 ? 70.837 -11.344 6.601 1.00 0.34 14 ILE A N 2
ATOM 1710 C CA . ILE A 1 14 ? 71.843 -11.538 5.489 1.00 0.34 14 ILE A CA 2
ATOM 1711 C C . ILE A 1 14 ? 72.551 -10.224 5.094 1.00 0.28 14 ILE A C 2
ATOM 1712 O O . ILE A 1 14 ? 73.290 -10.202 4.126 1.00 0.29 14 ILE A O 2
ATOM 1728 N N . GLY A 1 15 ? 72.356 -9.142 5.823 1.00 0.24 15 GLY A N 2
ATOM 1729 C CA . GLY A 1 15 ? 73.046 -7.862 5.467 1.00 0.20 15 GLY A CA 2
ATOM 1730 C C . GLY A 1 15 ? 72.342 -7.185 4.280 1.00 0.17 15 GLY A C 2
ATOM 1731 O O . GLY A 1 15 ? 72.925 -6.349 3.612 1.00 0.15 15 GLY A O 2
ATOM 1735 N N . ARG A 1 16 ? 71.128 -7.586 3.965 1.00 0.18 16 ARG A N 2
ATOM 1736 C CA . ARG A 1 16 ? 70.428 -7.015 2.773 1.00 0.18 16 ARG A CA 2
ATOM 1737 C C . ARG A 1 16 ? 69.737 -5.701 3.147 1.00 0.19 16 ARG A C 2
ATOM 1738 O O . ARG A 1 16 ? 69.126 -5.595 4.193 1.00 0.24 16 ARG A O 2
ATOM 1759 N N . ILE A 1 17 ? 69.744 -4.741 2.254 1.00 0.18 17 ILE A N 2
ATOM 1760 C CA . ILE A 1 17 ? 68.976 -3.478 2.493 1.00 0.21 17 ILE A CA 2
ATOM 1761 C C . ILE A 1 17 ? 68.173 -3.117 1.238 1.00 0.19 17 ILE A C 2
ATOM 1762 O O . ILE A 1 17 ? 68.578 -3.431 0.134 1.00 0.15 17 ILE A O 2
ATOM 1778 N N . ILE A 1 18 ? 67.091 -2.394 1.393 1.00 0.23 18 ILE A N 2
ATOM 1779 C CA . ILE A 1 18 ? 66.318 -1.931 0.197 1.00 0.20 18 ILE A CA 2
ATOM 1780 C C . ILE A 1 18 ? 66.317 -0.407 0.136 1.00 0.20 18 ILE A C 2
ATOM 1781 O O . ILE A 1 18 ? 65.920 0.255 1.079 1.00 0.22 18 ILE A O 2
ATOM 1797 N N . ILE A 1 19 ? 66.680 0.149 -0.993 1.00 0.17 19 ILE A N 2
ATOM 1798 C CA . ILE A 1 19 ? 66.613 1.635 -1.150 1.00 0.17 19 ILE A CA 2
ATOM 1799 C C . ILE A 1 19 ? 65.167 2.052 -1.453 1.00 0.19 19 ILE A C 2
ATOM 1800 O O . ILE A 1 19 ? 64.493 1.382 -2.205 1.00 0.17 19 ILE A O 2
ATOM 1816 N N . PRO A 1 20 ? 64.751 3.194 -0.941 1.00 0.24 20 PRO A N 2
ATOM 1817 C CA . PRO A 1 20 ? 63.399 3.715 -1.283 1.00 0.28 20 PRO A CA 2
ATOM 1818 C C . PRO A 1 20 ? 63.323 4.010 -2.774 1.00 0.26 20 PRO A C 2
ATOM 1819 O O . PRO A 1 20 ? 64.287 4.447 -3.373 1.00 0.25 20 PRO A O 2
ATOM 1830 N N . ALA A 1 21 ? 62.192 3.758 -3.375 1.00 0.28 21 ALA A N 2
ATOM 1831 C CA . ALA A 1 21 ? 62.047 3.990 -4.847 1.00 0.29 21 ALA A CA 2
ATOM 1832 C C . ALA A 1 21 ? 62.358 5.452 -5.193 1.00 0.31 21 ALA A C 2
ATOM 1833 O O . ALA A 1 21 ? 62.772 5.761 -6.296 1.00 0.32 21 ALA A O 2
ATOM 1840 N N . GLY A 1 22 ? 62.161 6.350 -4.254 1.00 0.34 22 GLY A N 2
ATOM 1841 C CA . GLY A 1 22 ? 62.439 7.795 -4.526 1.00 0.38 22 GLY A CA 2
ATOM 1842 C C . GLY A 1 22 ? 63.931 7.999 -4.789 1.00 0.37 22 GLY A C 2
ATOM 1843 O O . GLY A 1 22 ? 64.314 8.705 -5.706 1.00 0.39 22 GLY A O 2
ATOM 1847 N N . THR A 1 23 ? 64.776 7.389 -3.992 1.00 0.34 23 THR A N 2
ATOM 1848 C CA . THR A 1 23 ? 66.249 7.556 -4.193 1.00 0.34 23 THR A CA 2
ATOM 1849 C C . THR A 1 23 ? 66.689 6.847 -5.474 1.00 0.30 23 THR A C 2
ATOM 1850 O O . THR A 1 23 ? 67.488 7.368 -6.228 1.00 0.32 23 THR A O 2
ATOM 1861 N N . ARG A 1 24 ? 66.126 5.692 -5.764 1.00 0.26 24 ARG A N 2
ATOM 1862 C CA . ARG A 1 24 ? 66.471 4.983 -7.055 1.00 0.25 24 ARG A CA 2
ATOM 1863 C C . ARG A 1 24 ? 66.198 5.919 -8.238 1.00 0.28 24 ARG A C 2
ATOM 1864 O O . ARG A 1 24 ? 66.929 5.949 -9.206 1.00 0.29 24 ARG A O 2
ATOM 1885 N N . LYS A 1 25 ? 65.110 6.643 -8.165 1.00 0.32 25 LYS A N 2
ATOM 1886 C CA . LYS A 1 25 ? 64.719 7.550 -9.287 1.00 0.37 25 LYS A CA 2
ATOM 1887 C C . LYS A 1 25 ? 65.749 8.668 -9.444 1.00 0.38 25 LYS A C 2
ATOM 1888 O O . LYS A 1 25 ? 66.248 8.914 -10.525 1.00 0.40 25 LYS A O 2
ATOM 1907 N N . PHE A 1 26 ? 66.082 9.329 -8.365 1.00 0.38 26 PHE A N 2
ATOM 1908 C CA . PHE A 1 26 ? 67.088 10.443 -8.432 1.00 0.42 26 PHE A CA 2
ATOM 1909 C C . PHE A 1 26 ? 68.419 9.937 -8.999 1.00 0.42 26 PHE A C 2
ATOM 1910 O O . PHE A 1 26 ? 69.103 10.642 -9.718 1.00 0.46 26 PHE A O 2
ATOM 1927 N N . TYR A 1 27 ? 68.812 8.750 -8.625 1.00 0.39 27 TYR A N 2
ATOM 1928 C CA . TYR A 1 27 ? 70.136 8.207 -9.073 1.00 0.42 27 TYR A CA 2
ATOM 1929 C C . TYR A 1 27 ? 70.015 7.490 -10.432 1.00 0.35 27 TYR A C 2
ATOM 1930 O O . TYR A 1 27 ? 71.010 7.247 -11.092 1.00 0.37 27 TYR A O 2
ATOM 1948 N N . GLY A 1 28 ? 68.812 7.186 -10.878 1.00 0.31 28 GLY A N 2
ATOM 1949 C CA . GLY A 1 28 ? 68.649 6.519 -12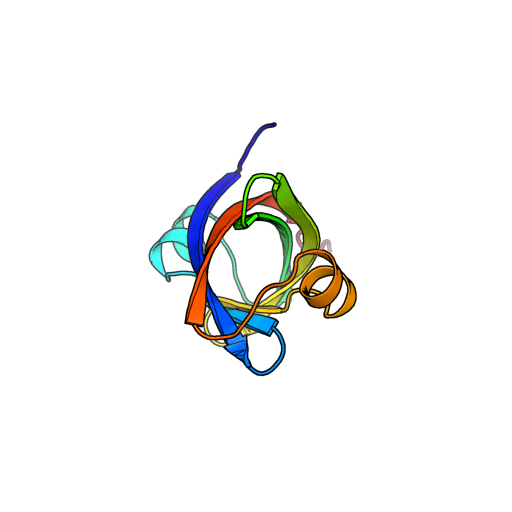.206 1.00 0.29 28 GLY A CA 2
ATOM 1950 C C . GLY A 1 28 ? 69.033 5.038 -12.087 1.00 0.26 28 GLY A C 2
ATOM 1951 O O . GLY A 1 28 ? 69.746 4.510 -12.921 1.00 0.27 28 GLY A O 2
ATOM 1955 N N . ILE A 1 29 ? 68.610 4.381 -11.030 1.00 0.24 29 ILE A N 2
ATOM 1956 C CA . ILE A 1 29 ? 69.000 2.948 -10.821 1.00 0.23 29 ILE A CA 2
ATOM 1957 C C . ILE A 1 29 ? 68.013 2.014 -11.528 1.00 0.20 29 ILE A C 2
ATOM 1958 O O . ILE A 1 29 ? 66.837 1.989 -11.217 1.00 0.22 29 ILE A O 2
ATOM 1974 N N . GLU A 1 30 ? 68.531 1.128 -12.340 1.00 0.17 30 GLU A N 2
ATOM 1975 C CA . GLU A 1 30 ? 67.688 0.042 -12.920 1.00 0.18 30 GLU A CA 2
ATOM 1976 C C . GLU A 1 30 ? 68.366 -1.307 -12.668 1.00 0.17 30 GLU A C 2
ATOM 1977 O O . GLU A 1 30 ? 69.556 -1.367 -12.414 1.00 0.18 30 GLU A O 2
ATOM 1989 N N . GLN A 1 31 ? 67.623 -2.387 -12.721 1.00 0.20 31 GLN A N 2
ATOM 1990 C CA . GLN A 1 31 ? 68.232 -3.736 -12.461 1.00 0.20 31 GLN A CA 2
ATOM 1991 C C . GLN A 1 31 ? 69.389 -3.999 -13.433 1.00 0.19 31 GLN A C 2
ATOM 1992 O O . GLN A 1 31 ? 69.300 -3.704 -14.610 1.00 0.20 31 GLN A O 2
ATOM 2006 N N . GLY A 1 32 ? 70.464 -4.567 -12.943 1.00 0.18 32 GLY A N 2
ATOM 2007 C CA . GLY A 1 32 ? 71.629 -4.874 -13.825 1.00 0.19 32 GLY A CA 2
ATOM 2008 C C . GLY A 1 32 ? 72.668 -3.742 -13.774 1.00 0.17 32 GLY A C 2
ATOM 2009 O O . GLY A 1 32 ? 73.809 -3.942 -14.150 1.00 0.18 32 GLY A O 2
ATOM 2013 N N . ASP A 1 33 ? 72.307 -2.572 -13.279 1.00 0.15 33 ASP A N 2
ATOM 2014 C CA . ASP A 1 33 ? 73.309 -1.463 -13.171 1.00 0.14 33 ASP A CA 2
ATOM 2015 C C . ASP A 1 33 ? 74.231 -1.701 -11.975 1.00 0.13 33 ASP A C 2
ATOM 2016 O O . ASP A 1 33 ? 73.837 -2.319 -11.004 1.00 0.14 33 ASP A O 2
ATOM 2025 N N . PHE A 1 34 ? 75.409 -1.124 -11.993 1.00 0.12 34 PHE A N 2
ATOM 2026 C CA . PHE A 1 34 ? 76.307 -1.213 -10.806 1.00 0.11 34 PHE A CA 2
ATOM 2027 C C . PHE A 1 34 ? 76.435 0.160 -10.156 1.00 0.10 34 PHE A C 2
ATOM 2028 O O . PHE A 1 34 ? 76.652 1.147 -10.831 1.00 0.11 34 PHE A O 2
ATOM 2045 N N . VAL A 1 35 ? 76.413 0.212 -8.850 1.00 0.09 35 VAL A N 2
ATOM 2046 C CA . VAL A 1 35 ? 76.663 1.504 -8.147 1.00 0.09 35 VAL A CA 2
ATOM 2047 C C . VAL A 1 35 ? 77.707 1.290 -7.050 1.00 0.10 35 VAL A C 2
ATOM 2048 O O . VAL A 1 35 ? 77.852 0.199 -6.532 1.00 0.10 35 VAL A O 2
ATOM 2061 N N . GLU A 1 36 ? 78.436 2.320 -6.698 1.00 0.12 36 GLU A N 2
ATOM 2062 C CA . GLU A 1 36 ? 79.478 2.185 -5.639 1.00 0.13 36 GLU A CA 2
ATOM 2063 C C . GLU A 1 36 ? 79.088 3.069 -4.471 1.00 0.13 36 GLU A C 2
ATOM 2064 O O . GLU A 1 36 ? 78.687 4.198 -4.675 1.00 0.13 36 GLU A O 2
ATOM 2076 N N . ILE A 1 37 ? 78.959 2.489 -3.307 1.00 0.12 37 ILE A N 2
ATOM 2077 C CA . ILE A 1 37 ? 78.296 3.219 -2.192 1.00 0.11 37 ILE A CA 2
ATOM 2078 C C . ILE A 1 37 ? 79.033 2.998 -0.864 1.00 0.11 37 ILE A C 2
ATOM 2079 O O . ILE A 1 37 ? 79.737 2.021 -0.688 1.00 0.12 37 ILE A O 2
ATOM 2095 N N . LYS A 1 38 ? 78.849 3.894 0.071 1.00 0.12 38 LYS A N 2
ATOM 2096 C CA . LYS A 1 38 ? 79.502 3.754 1.407 1.00 0.13 38 LYS A CA 2
ATOM 2097 C C . LYS A 1 38 ? 78.476 3.978 2.522 1.00 0.13 38 LYS A C 2
ATOM 2098 O O . LYS A 1 38 ? 77.621 4.834 2.417 1.00 0.14 38 LYS A O 2
ATOM 2117 N N . ILE A 1 39 ? 78.585 3.245 3.606 1.00 0.14 39 ILE A N 2
ATOM 2118 C CA . ILE A 1 39 ? 77.644 3.449 4.757 1.00 0.14 39 ILE A CA 2
ATOM 2119 C C . ILE A 1 39 ? 78.399 3.957 5.983 1.00 0.13 39 ILE A C 2
ATOM 2120 O O . ILE A 1 39 ? 79.555 3.634 6.188 1.00 0.13 39 ILE A O 2
ATOM 2136 N N . VAL A 1 40 ? 77.729 4.707 6.821 1.00 0.13 40 VAL A N 2
ATOM 2137 C CA . VAL A 1 40 ? 78.367 5.202 8.077 1.00 0.12 40 VAL A CA 2
ATOM 2138 C C . VAL A 1 40 ? 77.370 5.108 9.236 1.00 0.16 40 VAL A C 2
ATOM 2139 O O . VAL A 1 40 ? 76.300 5.688 9.192 1.00 0.20 40 VAL A O 2
ATOM 2152 N N . LYS A 1 41 ? 77.769 4.483 10.313 1.00 0.17 41 LYS A N 2
ATOM 2153 C CA . LYS A 1 41 ? 76.918 4.457 11.540 1.00 0.22 41 LYS A CA 2
ATOM 2154 C C . LYS A 1 41 ? 77.772 4.777 12.763 1.00 0.21 41 LYS A C 2
ATOM 2155 O O . LYS A 1 41 ? 78.938 4.439 12.813 1.00 0.22 41 LYS A O 2
ATOM 2174 N N . TYR A 1 42 ? 77.194 5.404 13.755 1.00 0.20 42 TYR A N 2
ATOM 2175 C CA . TYR A 1 42 ? 77.967 5.723 14.994 1.00 0.20 42 TYR A CA 2
ATOM 2176 C C . TYR A 1 42 ? 77.624 4.723 16.101 1.00 0.27 42 TYR A C 2
ATOM 2177 O O . TYR A 1 42 ? 76.466 4.485 16.391 1.00 0.33 42 TYR A O 2
ATOM 2195 N N . GLU A 1 43 ? 78.624 4.133 16.715 1.00 0.29 43 GLU A N 2
ATOM 2196 C CA . GLU A 1 43 ? 78.364 3.141 17.802 1.00 0.37 43 GLU A CA 2
ATOM 2197 C C . GLU A 1 43 ? 79.335 3.364 18.966 1.00 0.35 43 GLU A C 2
ATOM 2198 O O . GLU A 1 43 ? 80.514 3.593 18.768 1.00 0.30 43 GLU A O 2
ATOM 2210 N N . GLY A 1 44 ? 78.833 3.350 20.177 1.00 0.41 44 GLY A N 2
ATOM 2211 C CA . GLY A 1 44 ? 79.702 3.615 21.365 1.00 0.41 44 GLY A CA 2
ATOM 2212 C C . GLY A 1 44 ? 80.323 5.010 21.249 1.00 0.37 44 GLY A C 2
ATOM 2213 O O . GLY A 1 44 ? 79.635 5.985 21.007 1.00 0.37 44 GLY A O 2
ATOM 2217 N N . GLU A 1 45 ? 81.624 5.101 21.384 1.00 0.37 45 GLU A N 2
ATOM 2218 C CA . GLU A 1 45 ? 82.309 6.424 21.244 1.00 0.37 45 GLU A CA 2
ATOM 2219 C C . GLU A 1 45 ? 83.056 6.542 19.899 1.00 0.34 45 GLU A C 2
ATOM 2220 O O . GLU A 1 45 ? 83.794 7.489 19.690 1.00 0.36 45 GLU A O 2
ATOM 2232 N N . GLU A 1 46 ? 82.898 5.588 19.001 1.00 0.31 46 GLU A N 2
ATOM 2233 C CA . GLU A 1 46 ? 83.633 5.657 17.697 1.00 0.30 46 GLU A CA 2
ATOM 2234 C C . GLU A 1 46 ? 82.676 5.412 16.509 1.00 0.25 46 GLU A C 2
ATOM 2235 O O . GLU A 1 46 ? 81.911 4.466 16.531 1.00 0.25 46 GLU A O 2
ATOM 2247 N N . PRO A 1 47 ? 82.826 6.187 15.445 1.00 0.25 47 PRO A N 2
ATOM 2248 C CA . PRO A 1 47 ? 82.060 5.910 14.206 1.00 0.21 47 PRO A CA 2
ATOM 2249 C C . PRO A 1 47 ? 82.665 4.703 13.472 1.00 0.27 47 PRO A C 2
ATOM 2250 O O . PRO A 1 47 ? 83.872 4.596 13.348 1.00 0.34 47 PRO A O 2
ATOM 2261 N N . LYS A 1 48 ? 81.839 3.900 12.843 1.00 0.26 48 LYS A N 2
ATOM 2262 C CA . LYS A 1 48 ? 82.364 2.822 11.947 1.00 0.35 48 LYS A CA 2
ATOM 2263 C C . LYS A 1 48 ? 81.797 2.988 10.538 1.00 0.28 48 LYS A C 2
ATOM 2264 O O . LYS A 1 48 ? 80.710 3.503 10.358 1.00 0.24 48 LYS A O 2
ATOM 2283 N N . GLU A 1 49 ? 82.561 2.619 9.540 1.00 0.26 49 GLU A N 2
ATOM 2284 C CA . GLU A 1 49 ? 82.112 2.825 8.129 1.00 0.20 49 GLU A CA 2
ATOM 2285 C C . GLU A 1 49 ? 82.412 1.593 7.273 1.00 0.19 49 GLU A C 2
ATOM 2286 O O . GLU A 1 49 ? 83.158 0.716 7.669 1.00 0.21 49 GLU A O 2
ATOM 2298 N N . GLY A 1 50 ? 81.874 1.556 6.080 1.00 0.16 50 GLY A N 2
ATOM 2299 C CA . GLY A 1 50 ? 82.157 0.425 5.150 1.00 0.16 50 GLY A CA 2
ATOM 2300 C C . GLY A 1 50 ? 81.871 0.866 3.715 1.00 0.15 50 GLY A C 2
ATOM 2301 O O . GLY A 1 50 ? 80.862 1.482 3.445 1.00 0.17 50 GLY A O 2
ATOM 2305 N N . THR A 1 51 ? 82.748 0.541 2.795 1.00 0.14 51 THR A N 2
ATOM 2306 C CA . THR A 1 51 ? 82.526 0.930 1.367 1.00 0.14 51 THR A CA 2
ATOM 2307 C C . THR A 1 51 ? 82.641 -0.302 0.467 1.00 0.13 51 THR A C 2
ATOM 2308 O O . THR A 1 51 ? 83.567 -1.083 0.600 1.00 0.15 51 THR A O 2
ATOM 2319 N N . PHE A 1 52 ? 81.752 -0.444 -0.488 1.00 0.12 52 PHE A N 2
ATOM 2320 C CA . PHE A 1 52 ? 81.863 -1.587 -1.448 1.00 0.13 52 PHE A CA 2
ATOM 2321 C C . PHE A 1 52 ? 81.133 -1.270 -2.768 1.00 0.11 52 PHE A C 2
ATOM 2322 O O . PHE A 1 52 ? 80.377 -0.318 -2.855 1.00 0.10 52 PHE A O 2
ATOM 2339 N N . THR A 1 53 ? 81.261 -2.139 -3.741 1.00 0.12 53 THR A N 2
ATOM 2340 C CA . THR A 1 53 ? 80.475 -1.986 -5.003 1.00 0.11 53 THR A CA 2
ATOM 2341 C C . THR A 1 53 ? 79.360 -3.033 -5.038 1.00 0.11 53 THR A C 2
ATOM 2342 O O . THR A 1 53 ? 79.534 -4.143 -4.566 1.00 0.12 53 THR A O 2
ATOM 2353 N N . ALA A 1 54 ? 78.194 -2.658 -5.505 1.00 0.11 54 ALA A N 2
ATOM 2354 C CA . ALA A 1 54 ? 77.032 -3.596 -5.470 1.00 0.13 54 ALA A CA 2
ATOM 2355 C C . ALA A 1 54 ? 76.192 -3.465 -6.740 1.00 0.13 54 ALA A C 2
ATOM 2356 O O . ALA A 1 54 ? 76.010 -2.383 -7.263 1.00 0.11 54 ALA A O 2
ATOM 2363 N N . ARG A 1 55 ? 75.615 -4.554 -7.185 1.00 0.15 55 ARG A N 2
ATOM 2364 C CA . ARG A 1 55 ? 74.703 -4.501 -8.364 1.00 0.15 55 ARG A CA 2
ATOM 2365 C C . ARG A 1 55 ? 73.259 -4.339 -7.889 1.00 0.15 55 ARG A C 2
ATOM 2366 O O . ARG A 1 55 ? 72.872 -4.875 -6.866 1.00 0.16 55 ARG A O 2
ATOM 2387 N N . VAL A 1 56 ? 72.463 -3.617 -8.632 1.00 0.14 56 VAL A N 2
ATOM 2388 C CA . VAL A 1 56 ? 71.033 -3.423 -8.243 1.00 0.14 56 VAL A CA 2
ATOM 2389 C C . VAL A 1 56 ? 70.219 -4.656 -8.631 1.00 0.15 56 VAL A C 2
ATOM 2390 O O . VAL A 1 56 ? 70.200 -5.068 -9.777 1.00 0.17 56 VAL A O 2
ATOM 2403 N N . GLY A 1 57 ? 69.530 -5.222 -7.678 1.00 0.16 57 GLY A N 2
ATOM 2404 C CA . GLY A 1 57 ? 68.680 -6.413 -7.957 1.00 0.19 57 GLY A CA 2
ATOM 2405 C C . GLY A 1 57 ? 67.209 -6.006 -8.013 1.00 0.18 57 GLY A C 2
ATOM 2406 O O . GLY A 1 57 ? 66.869 -4.838 -8.113 1.00 0.16 57 GLY A O 2
ATOM 2410 N N . GLU A 1 58 ? 66.335 -6.974 -7.954 1.00 0.21 58 GLU A N 2
ATOM 2411 C CA . GLU A 1 58 ? 64.870 -6.681 -8.018 1.00 0.22 58 GLU A CA 2
ATOM 2412 C C . GLU A 1 58 ? 64.456 -5.804 -6.832 1.00 0.22 58 GLU A C 2
ATOM 2413 O O . GLU A 1 58 ? 65.066 -5.833 -5.780 1.00 0.24 58 GLU A O 2
ATOM 2425 N N . GLN A 1 59 ? 63.428 -5.011 -7.007 1.00 0.25 59 GLN A N 2
ATOM 2426 C CA . GLN A 1 59 ? 62.948 -4.104 -5.912 1.00 0.30 59 GLN A CA 2
ATOM 2427 C C . GLN A 1 59 ? 64.077 -3.223 -5.355 1.00 0.23 59 GLN A C 2
ATOM 2428 O O . GLN A 1 59 ? 63.919 -2.624 -4.306 1.00 0.23 59 GLN A O 2
ATOM 2442 N N . GLY A 1 60 ? 65.140 -3.009 -6.109 1.00 0.19 60 GLY A N 2
ATOM 2443 C CA . GLY A 1 60 ? 66.170 -2.008 -5.677 1.00 0.16 60 GLY A CA 2
ATOM 2444 C C . GLY A 1 60 ? 67.000 -2.551 -4.509 1.00 0.12 60 GLY A C 2
ATOM 2445 O O . GLY A 1 60 ? 67.558 -1.786 -3.738 1.00 0.12 60 GLY A O 2
ATOM 2449 N N . SER A 1 61 ? 67.025 -3.850 -4.323 1.00 0.14 61 SER A N 2
ATOM 2450 C CA . SER A 1 61 ? 67.758 -4.428 -3.155 1.00 0.16 61 SER A CA 2
ATOM 2451 C C . SER A 1 61 ? 69.265 -4.454 -3.431 1.00 0.15 61 SER A C 2
ATOM 2452 O O . SER A 1 61 ? 69.695 -4.736 -4.534 1.00 0.18 61 SER A O 2
ATOM 2460 N N . VAL A 1 62 ? 70.061 -4.252 -2.412 1.00 0.14 62 VAL A N 2
ATOM 2461 C CA . VAL A 1 62 ? 71.544 -4.366 -2.563 1.00 0.15 62 VAL A CA 2
ATOM 2462 C C . VAL A 1 62 ? 72.137 -5.075 -1.336 1.00 0.14 62 VAL A C 2
ATOM 2463 O O . VAL A 1 62 ? 71.580 -5.014 -0.256 1.00 0.14 62 VAL A O 2
ATOM 2476 N N . ILE A 1 63 ? 73.202 -5.821 -1.518 1.00 0.16 63 ILE A N 2
ATOM 2477 C CA . ILE A 1 63 ? 73.766 -6.625 -0.383 1.00 0.17 63 ILE A CA 2
ATOM 2478 C C . ILE A 1 63 ? 75.094 -6.026 0.097 1.00 0.16 63 ILE A C 2
ATOM 2479 O O . ILE A 1 63 ? 76.063 -5.986 -0.640 1.00 0.19 63 ILE A O 2
ATOM 2495 N N . ILE A 1 64 ? 75.181 -5.700 1.366 1.00 0.15 64 ILE A N 2
ATOM 2496 C CA . ILE A 1 64 ? 76.491 -5.266 1.950 1.00 0.16 64 ILE A CA 2
ATOM 2497 C C . ILE A 1 64 ? 77.370 -6.502 2.223 1.00 0.18 64 ILE A C 2
ATOM 2498 O O . ILE A 1 64 ? 76.858 -7.534 2.598 1.00 0.20 64 ILE A O 2
ATOM 2514 N N . PRO A 1 65 ? 78.666 -6.381 2.010 1.00 0.19 65 PRO A N 2
ATOM 2515 C CA . PRO A 1 65 ? 79.578 -7.547 2.220 1.00 0.23 65 PRO A CA 2
ATOM 2516 C C . PRO A 1 65 ? 79.595 -7.970 3.694 1.00 0.26 65 PRO A C 2
ATOM 2517 O O . PRO A 1 65 ? 79.711 -7.151 4.587 1.00 0.23 65 PRO A O 2
ATOM 2528 N N . LYS A 1 66 ? 79.493 -9.253 3.949 1.00 0.41 66 LYS A N 2
ATOM 2529 C CA . LYS A 1 66 ? 79.509 -9.762 5.363 1.00 0.51 66 LYS A CA 2
ATOM 2530 C C . LYS A 1 66 ? 80.761 -9.280 6.102 1.00 0.44 66 LYS A C 2
ATOM 2531 O O . LYS A 1 66 ? 80.735 -9.036 7.295 1.00 0.42 66 LYS A O 2
ATOM 2550 N N . ALA A 1 67 ? 81.862 -9.176 5.401 1.00 0.43 67 ALA A N 2
ATOM 2551 C CA . ALA A 1 67 ? 83.144 -8.752 6.057 1.00 0.40 67 ALA A CA 2
ATOM 2552 C C . ALA A 1 67 ? 82.982 -7.371 6.697 1.00 0.30 67 ALA A C 2
ATOM 2553 O O . ALA A 1 67 ? 83.488 -7.112 7.777 1.00 0.28 67 ALA A O 2
ATOM 2560 N N . LEU A 1 68 ? 82.260 -6.493 6.046 1.00 0.27 68 LEU A N 2
ATOM 2561 C CA . LEU A 1 68 ? 82.045 -5.128 6.613 1.00 0.23 68 LEU A CA 2
ATOM 2562 C C . LEU A 1 68 ? 81.000 -5.165 7.728 1.00 0.22 68 LEU A C 2
ATOM 2563 O O . LEU A 1 68 ? 81.098 -4.424 8.688 1.00 0.22 68 LEU A O 2
ATOM 2579 N N . ARG A 1 69 ? 80.018 -6.040 7.636 1.00 0.25 69 ARG A N 2
ATOM 2580 C CA . ARG A 1 69 ? 78.989 -6.129 8.729 1.00 0.28 69 ARG A CA 2
ATOM 2581 C C . ARG A 1 69 ? 79.675 -6.440 10.062 1.00 0.25 69 ARG A C 2
ATOM 2582 O O . ARG A 1 69 ? 79.336 -5.886 11.091 1.00 0.26 69 ARG A O 2
ATOM 2603 N N . ASP A 1 70 ? 80.572 -7.394 10.047 1.00 0.25 70 ASP A N 2
ATOM 2604 C CA . ASP A 1 70 ? 81.223 -7.843 11.316 1.00 0.25 70 ASP A CA 2
ATOM 2605 C C . ASP A 1 70 ? 82.160 -6.760 11.847 1.00 0.22 70 ASP A C 2
ATOM 2606 O O . ASP A 1 70 ? 82.144 -6.442 13.021 1.00 0.22 70 ASP A O 2
ATOM 2615 N N . VAL A 1 71 ? 82.978 -6.196 10.992 1.00 0.21 71 VAL A N 2
ATOM 2616 C CA . VAL A 1 71 ? 83.946 -5.146 11.452 1.00 0.21 71 VAL A CA 2
ATOM 2617 C C . VAL A 1 71 ? 83.182 -3.954 12.042 1.00 0.21 71 VAL A C 2
ATOM 2618 O O . VAL A 1 71 ? 83.625 -3.332 12.991 1.00 0.22 71 VAL A O 2
ATOM 2631 N N . ILE A 1 72 ? 82.078 -3.601 11.443 1.00 0.21 72 ILE A N 2
ATOM 2632 C CA . ILE A 1 72 ? 81.310 -2.406 11.907 1.00 0.22 72 ILE A CA 2
ATOM 2633 C C . ILE A 1 72 ? 80.397 -2.762 13.097 1.00 0.22 72 ILE A C 2
ATOM 2634 O O . ILE A 1 72 ? 79.977 -1.884 13.830 1.00 0.23 72 ILE A O 2
ATOM 2650 N N . GLY A 1 73 ? 80.141 -4.033 13.339 1.00 0.21 73 GLY A N 2
ATOM 2651 C CA . GLY A 1 73 ? 79.323 -4.419 14.533 1.00 0.21 73 GLY A CA 2
ATOM 2652 C C . GLY A 1 73 ? 77.841 -4.132 14.266 1.00 0.20 73 GLY A C 2
ATOM 2653 O O . GLY A 1 73 ? 77.135 -3.650 15.133 1.00 0.22 73 GLY A O 2
ATOM 2657 N N . ILE A 1 74 ? 77.400 -4.312 13.044 1.00 0.20 74 ILE A N 2
ATOM 2658 C CA . ILE A 1 74 ? 75.998 -3.924 12.678 1.00 0.21 74 ILE A CA 2
ATOM 2659 C C . ILE A 1 74 ? 75.030 -5.090 12.919 1.00 0.21 74 ILE A C 2
ATOM 2660 O O . ILE A 1 74 ? 75.380 -6.246 12.772 1.00 0.23 74 ILE A O 2
ATOM 2676 N N . LYS A 1 75 ? 73.821 -4.779 13.315 1.00 0.22 75 LYS A N 2
ATOM 2677 C CA . LYS A 1 75 ? 72.810 -5.843 13.605 1.00 0.24 75 LYS A CA 2
ATOM 2678 C C . LYS A 1 75 ? 71.449 -5.484 12.965 1.00 0.24 75 LYS A C 2
ATOM 2679 O O . LYS A 1 75 ? 71.225 -4.342 12.610 1.00 0.23 75 LYS A O 2
ATOM 2698 N N . PRO A 1 76 ? 70.569 -6.462 12.835 1.00 0.25 76 PRO A N 2
ATOM 2699 C CA . PRO A 1 76 ? 69.236 -6.193 12.229 1.00 0.26 76 PRO A CA 2
ATOM 2700 C C . PRO A 1 76 ? 68.487 -5.096 13.002 1.00 0.24 76 PRO A C 2
ATOM 2701 O O . PRO A 1 76 ? 68.374 -5.145 14.212 1.00 0.23 76 PRO A O 2
ATOM 2712 N N . GLY A 1 77 ? 67.912 -4.153 12.293 1.00 0.24 77 GLY A N 2
ATOM 2713 C CA . GLY A 1 77 ? 67.089 -3.094 12.956 1.00 0.24 77 GLY A CA 2
ATOM 2714 C C . GLY A 1 77 ? 67.934 -1.845 13.276 1.00 0.22 77 GLY A C 2
ATOM 2715 O O . GLY A 1 77 ? 67.422 -0.883 13.820 1.00 0.24 77 GLY A O 2
ATOM 2719 N N . GLU A 1 78 ? 69.207 -1.836 12.934 1.00 0.20 78 GLU A N 2
ATOM 2720 C CA . GLU A 1 78 ? 70.057 -0.630 13.210 1.00 0.20 78 GLU A CA 2
ATOM 2721 C C . GLU A 1 78 ? 70.091 0.286 11.988 1.00 0.18 78 GLU A C 2
ATOM 2722 O O . GLU A 1 78 ? 70.272 -0.170 10.875 1.00 0.18 78 GLU A O 2
ATOM 2734 N N . VAL A 1 79 ? 69.831 1.557 12.182 1.00 0.19 79 VAL A N 2
ATOM 2735 C CA . VAL A 1 79 ? 69.733 2.494 11.021 1.00 0.18 79 VAL A CA 2
ATOM 2736 C C . VAL A 1 79 ? 71.087 3.152 10.724 1.00 0.18 79 VAL A C 2
ATOM 2737 O O . VAL A 1 79 ? 71.737 3.696 11.597 1.00 0.19 79 VAL A O 2
ATOM 2750 N N . ILE A 1 80 ? 71.466 3.159 9.475 1.00 0.17 80 ILE A N 2
ATOM 2751 C CA . ILE A 1 80 ? 72.724 3.838 9.050 1.00 0.17 80 ILE A CA 2
ATOM 2752 C C . ILE A 1 80 ? 72.406 4.863 7.953 1.00 0.17 80 ILE A C 2
ATOM 2753 O O . ILE A 1 80 ? 71.436 4.721 7.229 1.00 0.17 80 ILE A O 2
ATOM 2769 N N . GLU A 1 81 ? 73.277 5.815 7.757 1.00 0.18 81 GLU A N 2
ATOM 2770 C CA . GLU A 1 81 ? 73.113 6.772 6.626 1.00 0.18 81 GLU A CA 2
ATOM 2771 C C . GLU A 1 81 ? 73.981 6.317 5.458 1.00 0.17 81 GLU A C 2
ATOM 2772 O O . GLU A 1 81 ? 75.097 5.869 5.649 1.00 0.19 81 GLU A O 2
ATOM 2784 N N . VAL A 1 82 ? 73.415 6.280 4.281 1.00 0.16 82 VAL A N 2
ATOM 2785 C CA . VAL A 1 82 ? 74.130 5.681 3.118 1.00 0.17 82 VAL A CA 2
ATOM 2786 C C . VAL A 1 82 ? 74.419 6.755 2.067 1.00 0.16 82 VAL A C 2
ATOM 2787 O O . VAL A 1 82 ? 73.536 7.474 1.637 1.00 0.17 82 VAL A O 2
ATOM 2800 N N . LEU A 1 83 ? 75.651 6.839 1.642 1.00 0.16 83 LEU A N 2
ATOM 2801 C CA . LEU A 1 83 ? 76.037 7.836 0.598 1.00 0.17 83 LEU A CA 2
ATOM 2802 C C . LEU A 1 83 ? 76.490 7.095 -0.662 1.00 0.15 83 LEU A C 2
ATOM 2803 O O . LEU A 1 83 ? 77.418 6.312 -0.607 1.00 0.12 83 LEU A O 2
ATOM 2819 N N . LEU A 1 84 ? 75.950 7.435 -1.806 1.00 0.16 84 LEU A N 2
ATOM 2820 C CA . LEU A 1 84 ? 76.476 6.857 -3.082 1.00 0.15 84 LEU A CA 2
ATOM 2821 C C . LEU A 1 84 ? 77.749 7.594 -3.496 1.00 0.15 84 LEU A C 2
ATOM 2822 O O . LEU A 1 84 ? 77.870 8.786 -3.297 1.00 0.17 84 LEU A O 2
ATOM 2838 N N . LEU A 1 85 ? 78.724 6.877 -3.997 1.00 0.14 85 LEU A N 2
ATOM 2839 C CA . LEU A 1 85 ? 80.030 7.514 -4.345 1.00 0.17 85 LEU A CA 2
ATOM 2840 C C . LEU A 1 85 ? 80.224 7.572 -5.861 1.00 0.18 85 LEU A C 2
ATOM 2841 O O . LEU A 1 85 ? 80.891 8.459 -6.366 1.00 0.24 85 LEU A O 2
ATOM 2857 N N . GLY A 1 86 ? 79.704 6.605 -6.583 1.00 0.16 86 GLY A N 2
ATOM 2858 C CA . GLY A 1 86 ? 79.931 6.581 -8.069 1.00 0.20 86 GLY A CA 2
ATOM 2859 C C . GLY A 1 86 ? 79.008 5.567 -8.748 1.00 0.17 86 GLY A C 2
ATOM 2860 O O . GLY A 1 86 ? 78.177 4.950 -8.113 1.00 0.15 86 GLY A O 2
ATOM 2864 N N . HIS A 1 87 ? 79.121 5.435 -10.051 1.00 0.20 87 HIS A N 2
ATOM 2865 C CA . HIS A 1 87 ? 78.213 4.514 -10.810 1.00 0.19 87 HIS A CA 2
ATOM 2866 C C . HIS A 1 87 ? 78.976 3.817 -11.949 1.00 0.19 87 HIS A C 2
ATOM 2867 O O . HIS A 1 87 ? 79.872 4.389 -12.542 1.00 0.24 87 HIS A O 2
ATOM 2881 N N . TYR A 1 88 ? 78.568 2.620 -12.307 1.00 0.16 88 TYR A N 2
ATOM 2882 C CA . TYR A 1 88 ? 79.199 1.918 -13.466 1.00 0.19 88 TYR A CA 2
ATOM 2883 C C . TYR A 1 88 ? 78.117 1.310 -14.364 1.00 0.21 88 TYR A C 2
ATOM 2884 O O . TYR A 1 88 ? 77.138 0.765 -13.885 1.00 0.17 88 TYR A O 2
ATOM 2902 N N . LYS A 1 89 ? 78.294 1.394 -15.659 1.00 0.29 89 LYS A N 2
ATOM 2903 C CA . LYS A 1 89 ? 77.286 0.818 -16.601 1.00 0.33 89 LYS A CA 2
ATOM 2904 C C . LYS A 1 89 ? 77.818 -0.489 -17.215 1.00 0.52 89 LYS A C 2
ATOM 2905 O O . LYS A 1 89 ? 78.998 -0.597 -17.483 1.00 0.94 89 LYS A O 2
ATOM 2924 N N . PRO A 1 90 ? 76.932 -1.446 -17.444 1.00 0.71 90 PRO A N 2
ATOM 2925 C CA . PRO A 1 90 ? 77.351 -2.743 -18.062 1.00 0.93 90 PRO A CA 2
ATOM 2926 C C . PRO A 1 90 ? 78.070 -2.509 -19.397 1.00 0.85 90 PRO A C 2
ATOM 2927 O O . PRO A 1 90 ? 77.723 -1.615 -20.147 1.00 1.30 90 PRO A O 2
ATOM 2938 N N . ARG A 1 91 ? 79.061 -3.313 -19.695 1.00 1.61 91 ARG A N 2
ATOM 2939 C CA . ARG A 1 91 ? 79.805 -3.156 -20.981 1.00 1.99 91 ARG A CA 2
ATOM 2940 C C . ARG A 1 91 ? 80.038 -4.524 -21.635 1.00 2.65 91 ARG A C 2
ATOM 2941 O O . ARG A 1 91 ? 80.006 -5.548 -20.980 1.00 3.38 91 ARG A O 2
ATOM 2962 N N . ASN A 1 92 ? 80.270 -4.545 -22.929 1.00 3.10 92 ASN A N 2
ATOM 2963 C CA . ASN A 1 92 ? 80.506 -5.841 -23.655 1.00 4.24 92 ASN A CA 2
ATOM 2964 C C . ASN A 1 92 ? 79.372 -6.838 -23.381 1.00 4.85 92 ASN A C 2
ATOM 2965 O O . ASN A 1 92 ? 79.452 -7.538 -22.385 1.00 5.20 92 ASN A O 2
ATOM 2977 N N . MET A 1 1 ? 83.784 13.876 0.278 1.00 1.31 1 MET A N 3
ATOM 2978 C CA . MET A 1 1 ? 83.889 13.622 -1.189 1.00 0.79 1 MET A CA 3
ATOM 2979 C C . MET A 1 1 ? 82.555 13.906 -1.879 1.00 0.68 1 MET A C 3
ATOM 2980 O O . MET A 1 1 ? 81.587 14.291 -1.249 1.00 0.82 1 MET A O 3
ATOM 2996 N N . ASP A 1 2 ? 82.496 13.682 -3.167 1.00 0.57 2 ASP A N 3
ATOM 2997 C CA . ASP A 1 2 ? 81.221 13.897 -3.918 1.00 0.50 2 ASP A CA 3
ATOM 2998 C C . ASP A 1 2 ? 80.268 12.724 -3.679 1.00 0.41 2 ASP A C 3
ATOM 2999 O O . ASP A 1 2 ? 80.687 11.581 -3.629 1.00 0.38 2 ASP A O 3
ATOM 3008 N N . VAL A 1 3 ? 78.990 12.996 -3.574 1.00 0.40 3 VAL A N 3
ATOM 3009 C CA . VAL A 1 3 ? 78.001 11.904 -3.388 1.00 0.33 3 VAL A CA 3
ATOM 3010 C C . VAL A 1 3 ? 76.885 12.031 -4.434 1.00 0.31 3 VAL A C 3
ATOM 3011 O O . VAL A 1 3 ? 76.467 13.125 -4.771 1.00 0.37 3 VAL A O 3
ATOM 3024 N N . LEU A 1 4 ? 76.439 10.931 -4.968 1.00 0.26 4 LEU A N 3
ATOM 3025 C CA . LEU A 1 4 ? 75.384 10.978 -6.026 1.00 0.28 4 LEU A CA 3
ATOM 3026 C C . LEU A 1 4 ? 73.986 10.994 -5.390 1.00 0.28 4 LEU A C 3
ATOM 3027 O O . LEU A 1 4 ? 73.035 11.454 -5.991 1.00 0.30 4 LEU A O 3
ATOM 3043 N N . ALA A 1 5 ? 73.868 10.553 -4.154 1.00 0.25 5 ALA A N 3
ATOM 3044 C CA . ALA A 1 5 ? 72.550 10.607 -3.447 1.00 0.25 5 ALA A CA 3
ATOM 3045 C C . ALA A 1 5 ? 72.737 10.221 -1.977 1.00 0.23 5 ALA A C 3
ATOM 3046 O O . ALA A 1 5 ? 73.685 9.543 -1.628 1.00 0.25 5 ALA A O 3
ATOM 3053 N N . LYS A 1 6 ? 71.836 10.637 -1.122 1.00 0.22 6 LYS A N 3
ATOM 3054 C CA . LYS A 1 6 ? 71.945 10.286 0.326 1.00 0.22 6 LYS A CA 3
ATOM 3055 C C . LYS A 1 6 ? 70.597 9.784 0.852 1.00 0.21 6 LYS A C 3
ATOM 3056 O O . LYS A 1 6 ? 69.590 10.459 0.730 1.00 0.23 6 LYS A O 3
ATOM 3075 N N . PHE A 1 7 ? 70.579 8.621 1.461 1.00 0.19 7 PHE A N 3
ATOM 3076 C CA . PHE A 1 7 ? 69.300 8.090 2.030 1.00 0.19 7 PHE A CA 3
ATOM 3077 C C . PHE A 1 7 ? 69.576 7.220 3.263 1.00 0.17 7 PHE A C 3
ATOM 3078 O O . PHE A 1 7 ? 70.698 6.828 3.512 1.00 0.16 7 PHE A O 3
ATOM 3095 N N . HIS A 1 8 ? 68.570 6.977 4.068 1.00 0.18 8 HIS A N 3
ATOM 3096 C CA . HIS A 1 8 ? 68.775 6.201 5.332 1.00 0.18 8 HIS A CA 3
ATOM 3097 C C . HIS A 1 8 ? 68.040 4.857 5.256 1.00 0.17 8 HIS A C 3
ATOM 3098 O O . HIS A 1 8 ? 66.905 4.784 4.823 1.00 0.18 8 HIS A O 3
ATOM 3112 N N . THR A 1 9 ? 68.670 3.808 5.719 1.00 0.16 9 THR A N 3
ATOM 3113 C CA . THR A 1 9 ? 68.012 2.466 5.735 1.00 0.17 9 THR A CA 3
ATOM 3114 C C . THR A 1 9 ? 68.574 1.631 6.899 1.00 0.16 9 THR A C 3
ATOM 3115 O O . THR A 1 9 ? 69.643 1.920 7.400 1.00 0.15 9 THR A O 3
ATOM 3126 N N . THR A 1 10 ? 67.892 0.582 7.295 1.00 0.17 10 THR A N 3
ATOM 3127 C CA . THR A 1 10 ? 68.431 -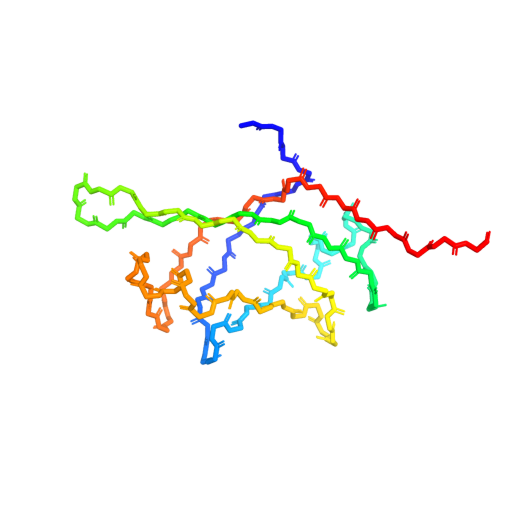0.287 8.391 1.00 0.17 10 THR A CA 3
ATOM 3128 C C . THR A 1 10 ? 68.839 -1.656 7.827 1.00 0.17 10 THR A C 3
ATOM 3129 O O . THR A 1 10 ? 68.445 -2.028 6.737 1.00 0.17 10 THR A O 3
ATOM 3140 N N . VAL A 1 11 ? 69.671 -2.369 8.541 1.00 0.17 11 VAL A N 3
ATOM 3141 C CA . VAL A 1 11 ? 70.171 -3.682 8.030 1.00 0.17 11 VAL A CA 3
ATOM 3142 C C . VAL A 1 11 ? 69.115 -4.769 8.236 1.00 0.17 11 VAL A C 3
ATOM 3143 O O . VAL A 1 11 ? 68.564 -4.917 9.309 1.00 0.17 11 VAL A O 3
ATOM 3156 N N . HIS A 1 12 ? 68.913 -5.588 7.239 1.00 0.21 12 HIS A N 3
ATOM 3157 C CA . HIS A 1 12 ? 67.994 -6.755 7.376 1.00 0.25 12 HIS A CA 3
ATOM 3158 C C . HIS A 1 12 ? 68.785 -8.049 7.222 1.00 0.25 12 HIS A C 3
ATOM 3159 O O . HIS A 1 12 ? 69.972 -8.035 6.957 1.00 0.25 12 HIS A O 3
ATOM 3173 N N . ARG A 1 13 ? 68.153 -9.167 7.475 1.00 0.29 13 ARG A N 3
ATOM 3174 C CA . ARG A 1 13 ? 68.867 -10.493 7.445 1.00 0.32 13 ARG A CA 3
ATOM 3175 C C . ARG A 1 13 ? 69.759 -10.642 6.196 1.00 0.29 13 ARG A C 3
ATOM 3176 O O . ARG A 1 13 ? 69.559 -9.983 5.196 1.00 0.24 13 ARG A O 3
ATOM 3197 N N . ILE A 1 14 ? 70.807 -11.429 6.305 1.00 0.34 14 ILE A N 3
ATOM 3198 C CA . ILE A 1 14 ? 71.823 -11.580 5.194 1.00 0.34 14 ILE A CA 3
ATOM 3199 C C . ILE A 1 14 ? 72.554 -10.258 4.875 1.00 0.28 14 ILE A C 3
ATOM 3200 O O . ILE A 1 14 ? 73.312 -10.199 3.922 1.00 0.29 14 ILE A O 3
ATOM 3216 N N . GLY A 1 15 ? 72.358 -9.209 5.649 1.00 0.24 15 GLY A N 3
ATOM 3217 C CA . GLY A 1 15 ? 73.066 -7.922 5.368 1.00 0.20 15 GLY A CA 3
ATOM 3218 C C . GLY A 1 15 ? 72.393 -7.183 4.200 1.00 0.17 15 GLY A C 3
ATOM 3219 O O . GLY A 1 15 ? 72.990 -6.309 3.596 1.00 0.15 15 GLY A O 3
ATOM 3223 N N . ARG A 1 16 ? 71.181 -7.557 3.842 1.00 0.18 16 ARG A N 3
ATOM 3224 C CA . ARG A 1 16 ? 70.503 -6.906 2.679 1.00 0.18 16 ARG A CA 3
ATOM 3225 C C . ARG A 1 16 ? 69.809 -5.616 3.126 1.00 0.19 16 ARG A C 3
ATOM 3226 O O . ARG A 1 16 ? 69.190 -5.572 4.171 1.00 0.24 16 ARG A O 3
ATOM 3247 N N . ILE A 1 17 ? 69.793 -4.622 2.274 1.00 0.18 17 ILE A N 3
ATOM 3248 C CA . ILE A 1 17 ? 68.991 -3.392 2.556 1.00 0.21 17 ILE A CA 3
ATOM 3249 C C . ILE A 1 17 ? 68.176 -3.022 1.312 1.00 0.19 17 ILE A C 3
ATOM 3250 O O . ILE A 1 17 ? 68.575 -3.325 0.203 1.00 0.15 17 ILE A O 3
ATOM 3266 N N . ILE A 1 18 ? 67.087 -2.312 1.481 1.00 0.23 18 ILE A N 3
ATOM 3267 C CA . ILE A 1 18 ? 66.300 -1.854 0.294 1.00 0.20 18 ILE A CA 3
ATOM 3268 C C . ILE A 1 18 ? 66.317 -0.331 0.216 1.00 0.20 18 ILE A C 3
ATOM 3269 O O . ILE A 1 18 ? 65.941 0.347 1.156 1.00 0.22 18 ILE A O 3
ATOM 3285 N N . ILE A 1 19 ? 66.674 0.207 -0.923 1.00 0.17 19 ILE A N 3
ATOM 3286 C CA . ILE A 1 19 ? 66.628 1.691 -1.097 1.00 0.17 19 ILE A CA 3
ATOM 3287 C C . ILE A 1 19 ? 65.183 2.128 -1.377 1.00 0.19 19 ILE A C 3
ATOM 3288 O O . ILE A 1 19 ? 64.487 1.463 -2.115 1.00 0.17 19 ILE A O 3
ATOM 3304 N N . PRO A 1 20 ? 64.791 3.278 -0.863 1.00 0.24 20 PRO A N 3
ATOM 3305 C CA . PRO A 1 20 ? 63.441 3.816 -1.187 1.00 0.28 20 PRO A CA 3
ATOM 3306 C C . PRO A 1 20 ? 63.343 4.101 -2.677 1.00 0.26 20 PRO A C 3
ATOM 3307 O O . PRO A 1 20 ? 64.301 4.521 -3.297 1.00 0.25 20 PRO A O 3
ATOM 3318 N N . ALA A 1 21 ? 62.199 3.858 -3.257 1.00 0.28 21 ALA A N 3
ATOM 3319 C CA . ALA A 1 21 ? 62.032 4.081 -4.728 1.00 0.29 21 ALA A CA 3
ATOM 3320 C C . ALA A 1 21 ? 62.353 5.536 -5.091 1.00 0.31 21 ALA A C 3
ATOM 3321 O O . ALA A 1 21 ? 62.753 5.831 -6.202 1.00 0.32 21 ALA A O 3
ATOM 3328 N N . GLY A 1 22 ? 62.179 6.443 -4.157 1.00 0.34 22 GLY A N 3
ATOM 3329 C CA . GLY A 1 22 ? 62.468 7.883 -4.445 1.00 0.38 22 GLY A CA 3
ATOM 3330 C C . GLY A 1 22 ? 63.958 8.069 -4.730 1.00 0.37 22 GLY A C 3
ATOM 3331 O O . GLY A 1 22 ? 64.335 8.764 -5.658 1.00 0.39 22 GLY A O 3
ATOM 3335 N N . THR A 1 23 ? 64.808 7.455 -3.942 1.00 0.34 23 THR A N 3
ATOM 3336 C CA . THR A 1 23 ? 66.280 7.604 -4.165 1.00 0.34 23 THR A CA 3
ATOM 3337 C C . THR A 1 23 ? 66.694 6.879 -5.447 1.00 0.30 23 THR A C 3
ATOM 3338 O O . THR A 1 23 ? 67.488 7.386 -6.217 1.00 0.32 23 THR A O 3
ATOM 3349 N N . ARG A 1 24 ? 66.115 5.728 -5.721 1.00 0.26 24 ARG A N 3
ATOM 3350 C CA . ARG A 1 24 ? 66.432 5.007 -7.012 1.00 0.25 24 ARG A CA 3
ATOM 3351 C C . ARG A 1 24 ? 66.155 5.938 -8.197 1.00 0.28 24 ARG A C 3
ATOM 3352 O O . ARG A 1 24 ? 66.874 5.954 -9.174 1.00 0.29 24 ARG A O 3
ATOM 3373 N N . LYS A 1 25 ? 65.074 6.672 -8.116 1.00 0.32 25 LYS A N 3
ATOM 3374 C CA . LYS A 1 25 ? 64.675 7.572 -9.241 1.00 0.37 25 LYS A CA 3
ATOM 3375 C C . LYS A 1 25 ? 65.706 8.688 -9.416 1.00 0.38 25 LYS A C 3
ATOM 3376 O O . LYS A 1 25 ? 66.192 8.929 -10.504 1.00 0.40 25 LYS A O 3
ATOM 3395 N N . PHE A 1 26 ? 66.050 9.357 -8.346 1.00 0.38 26 PHE A N 3
ATOM 3396 C CA . PHE A 1 26 ? 67.051 10.473 -8.430 1.00 0.42 26 PHE A CA 3
ATOM 3397 C C . PHE A 1 26 ? 68.376 9.971 -9.011 1.00 0.42 26 PHE A C 3
ATOM 3398 O O . PHE A 1 26 ? 69.046 10.672 -9.746 1.00 0.46 26 PHE A O 3
ATOM 3415 N N . TYR A 1 27 ? 68.783 8.791 -8.627 1.00 0.39 27 TYR A N 3
ATOM 3416 C CA . TYR A 1 27 ? 70.104 8.252 -9.084 1.00 0.42 27 TYR A CA 3
ATOM 3417 C C . TYR A 1 27 ? 69.970 7.508 -10.427 1.00 0.35 27 TYR A C 3
ATOM 3418 O O . TYR A 1 27 ? 70.957 7.267 -11.100 1.00 0.37 27 TYR A O 3
ATOM 3436 N N . GLY A 1 28 ? 68.764 7.183 -10.848 1.00 0.31 28 GLY A N 3
ATOM 3437 C CA . GLY A 1 28 ? 68.588 6.494 -12.164 1.00 0.29 28 GLY A CA 3
ATOM 3438 C C . GLY A 1 28 ? 68.990 5.019 -12.030 1.00 0.26 28 GLY A C 3
ATOM 3439 O O . GLY A 1 28 ? 69.695 4.487 -12.868 1.00 0.27 28 GLY A O 3
ATOM 3443 N N . ILE A 1 29 ? 68.597 4.376 -10.954 1.00 0.24 29 ILE A N 3
ATOM 3444 C CA . ILE A 1 29 ? 69.010 2.951 -10.726 1.00 0.23 29 ILE A CA 3
ATOM 3445 C C . ILE A 1 29 ? 68.016 1.993 -11.390 1.00 0.20 29 ILE A C 3
ATOM 3446 O O . ILE A 1 29 ? 66.849 1.960 -11.045 1.00 0.22 29 ILE A O 3
ATOM 3462 N N . GLU A 1 30 ? 68.513 1.116 -12.225 1.00 0.17 30 GLU A N 3
ATOM 3463 C CA . GLU A 1 30 ? 67.658 0.032 -12.791 1.00 0.18 30 GLU A CA 3
ATOM 3464 C C . GLU A 1 30 ? 68.337 -1.319 -12.558 1.00 0.17 30 GLU A C 3
ATOM 3465 O O . GLU A 1 30 ? 69.530 -1.384 -12.320 1.00 0.18 30 GLU A O 3
ATOM 3477 N N . GLN A 1 31 ? 67.592 -2.398 -12.611 1.00 0.20 31 GLN A N 3
ATOM 3478 C CA . GLN A 1 31 ? 68.199 -3.750 -12.369 1.00 0.20 31 GLN A CA 3
ATOM 3479 C C . GLN A 1 31 ? 69.347 -4.009 -13.353 1.00 0.19 31 GLN A C 3
ATOM 3480 O O . GLN A 1 31 ? 69.241 -3.720 -14.532 1.00 0.20 31 GLN A O 3
ATOM 3494 N N . GLY A 1 32 ? 70.428 -4.575 -12.877 1.00 0.18 32 GLY A N 3
ATOM 3495 C CA . GLY A 1 32 ? 71.580 -4.891 -13.773 1.00 0.19 32 GLY A CA 3
ATOM 3496 C C . GLY A 1 32 ? 72.622 -3.761 -13.743 1.00 0.17 32 GLY A C 3
ATOM 3497 O O . GLY A 1 32 ? 73.762 -3.971 -14.119 1.00 0.18 32 GLY A O 3
ATOM 3501 N N . ASP A 1 33 ? 72.270 -2.587 -13.252 1.00 0.15 33 ASP A N 3
ATOM 3502 C CA . ASP A 1 33 ? 73.281 -1.484 -13.148 1.00 0.14 33 ASP A CA 3
ATOM 3503 C C . ASP A 1 33 ? 74.197 -1.726 -11.949 1.00 0.13 33 ASP A C 3
ATOM 3504 O O . ASP A 1 33 ? 73.788 -2.318 -10.968 1.00 0.14 33 ASP A O 3
ATOM 3513 N N . PHE A 1 34 ? 75.389 -1.175 -11.973 1.00 0.12 34 PHE A N 3
ATOM 3514 C CA . PHE A 1 34 ? 76.280 -1.263 -10.781 1.00 0.11 34 PHE A CA 3
ATOM 3515 C C . PHE A 1 34 ? 76.432 0.120 -10.156 1.00 0.10 34 PHE A C 3
ATOM 3516 O O . PHE A 1 34 ? 76.665 1.090 -10.850 1.00 0.11 34 PHE A O 3
ATOM 3533 N N . VAL A 1 35 ? 76.407 0.197 -8.852 1.00 0.09 35 VAL A N 3
ATOM 3534 C CA . VAL A 1 35 ? 76.668 1.499 -8.172 1.00 0.09 35 VAL A CA 3
ATOM 3535 C C . VAL A 1 35 ? 77.721 1.300 -7.082 1.00 0.10 35 VAL A C 3
ATOM 3536 O O . VAL A 1 35 ? 77.886 0.211 -6.566 1.00 0.10 35 VAL A O 3
ATOM 3549 N N . GLU A 1 36 ? 78.430 2.343 -6.732 1.00 0.12 36 GLU A N 3
ATOM 3550 C CA . GLU A 1 36 ? 79.476 2.226 -5.675 1.00 0.13 36 GLU A CA 3
ATOM 3551 C C . GLU A 1 36 ? 79.065 3.096 -4.504 1.00 0.13 36 GLU A C 3
ATOM 3552 O O . GLU A 1 36 ? 78.655 4.223 -4.700 1.00 0.13 36 GLU A O 3
ATOM 3564 N N . ILE A 1 37 ? 78.940 2.507 -3.344 1.00 0.12 37 ILE A N 3
ATOM 3565 C CA . ILE A 1 37 ? 78.272 3.223 -2.225 1.00 0.11 37 ILE A CA 3
ATOM 3566 C C . ILE A 1 37 ? 79.009 2.981 -0.902 1.00 0.11 37 ILE A C 3
ATOM 3567 O O . ILE A 1 37 ? 79.707 1.997 -0.745 1.00 0.12 37 ILE A O 3
ATOM 3583 N N . LYS A 1 38 ? 78.824 3.856 0.053 1.00 0.12 38 LYS A N 3
ATOM 3584 C CA . LYS A 1 38 ? 79.471 3.674 1.386 1.00 0.13 38 LYS A CA 3
ATOM 3585 C C . LYS A 1 38 ? 78.458 3.903 2.509 1.00 0.13 38 LYS A C 3
ATOM 3586 O O . LYS A 1 38 ? 77.589 4.745 2.405 1.00 0.14 38 LYS A O 3
ATOM 3605 N N . ILE A 1 39 ? 78.585 3.176 3.592 1.00 0.14 39 ILE A N 3
ATOM 3606 C CA . ILE A 1 39 ? 77.650 3.363 4.750 1.00 0.14 39 ILE A CA 3
ATOM 3607 C C . ILE A 1 39 ? 78.405 3.886 5.972 1.00 0.13 39 ILE A C 3
ATOM 3608 O O . ILE A 1 39 ? 79.560 3.566 6.180 1.00 0.13 39 ILE A O 3
ATOM 3624 N N . VAL A 1 40 ? 77.728 4.623 6.816 1.00 0.13 40 VAL A N 3
ATOM 3625 C CA . VAL A 1 40 ? 78.358 5.106 8.081 1.00 0.12 40 VAL A CA 3
ATOM 3626 C C . VAL A 1 40 ? 77.356 4.988 9.236 1.00 0.16 40 VAL A C 3
ATOM 3627 O O . VAL A 1 40 ? 76.264 5.523 9.180 1.00 0.20 40 VAL A O 3
ATOM 3640 N N . LYS A 1 41 ? 77.761 4.357 10.308 1.00 0.17 41 LYS A N 3
ATOM 3641 C CA . LYS A 1 41 ? 76.889 4.269 11.517 1.00 0.22 41 LYS A CA 3
ATOM 3642 C C . LYS A 1 41 ? 77.727 4.497 12.771 1.00 0.21 41 LYS A C 3
ATOM 3643 O O . LYS A 1 41 ? 78.902 4.187 12.803 1.00 0.22 41 LYS A O 3
ATOM 3662 N N . TYR A 1 42 ? 77.143 5.092 13.775 1.00 0.20 42 TYR A N 3
ATOM 3663 C CA . TYR A 1 42 ? 77.917 5.416 15.013 1.00 0.20 42 TYR A CA 3
ATOM 3664 C C . TYR A 1 42 ? 77.606 4.402 16.117 1.00 0.27 42 TYR A C 3
ATOM 3665 O O . TYR A 1 42 ? 76.458 4.179 16.456 1.00 0.33 42 TYR A O 3
ATOM 3683 N N . GLU A 1 43 ? 78.626 3.827 16.714 1.00 0.29 43 GLU A N 3
ATOM 3684 C CA . GLU A 1 43 ? 78.401 2.872 17.841 1.00 0.37 43 GLU A CA 3
ATOM 3685 C C . GLU A 1 43 ? 79.320 3.221 19.013 1.00 0.35 43 GLU A C 3
ATOM 3686 O O . GLU A 1 43 ? 80.496 3.480 18.834 1.00 0.30 43 GLU A O 3
ATOM 3698 N N . GLY A 1 44 ? 78.780 3.270 20.206 1.00 0.41 44 GLY A N 3
ATOM 3699 C CA . GLY A 1 44 ? 79.601 3.645 21.399 1.00 0.41 44 GLY A CA 3
ATOM 3700 C C . GLY A 1 44 ? 80.179 5.051 21.209 1.00 0.37 44 GLY A C 3
ATOM 3701 O O . GLY A 1 44 ? 79.469 5.982 20.874 1.00 0.37 44 GLY A O 3
ATOM 3705 N N . GLU A 1 45 ? 81.471 5.197 21.380 1.00 0.37 45 GLU A N 3
ATOM 3706 C CA . GLU A 1 45 ? 82.119 6.530 21.165 1.00 0.37 45 GLU A CA 3
ATOM 3707 C C . GLU A 1 45 ? 82.911 6.570 19.841 1.00 0.34 45 GLU A C 3
ATOM 3708 O O . GLU A 1 45 ? 83.712 7.463 19.631 1.00 0.36 45 GLU A O 3
ATOM 3720 N N . GLU A 1 46 ? 82.730 5.595 18.972 1.00 0.31 46 GLU A N 3
ATOM 3721 C CA . GLU A 1 46 ? 83.519 5.570 17.697 1.00 0.30 46 GLU A CA 3
ATOM 3722 C C . GLU A 1 46 ? 82.595 5.340 16.478 1.00 0.25 46 GLU A C 3
ATOM 3723 O O . GLU A 1 46 ? 81.895 4.346 16.428 1.00 0.25 46 GLU A O 3
ATOM 3735 N N . PRO A 1 47 ? 82.690 6.201 15.475 1.00 0.25 47 PRO A N 3
ATOM 3736 C CA . PRO A 1 47 ? 81.938 5.968 14.218 1.00 0.21 47 PRO A CA 3
ATOM 3737 C C . PRO A 1 47 ? 82.614 4.860 13.400 1.00 0.27 47 PRO A C 3
ATOM 3738 O O . PRO A 1 47 ? 83.818 4.870 13.216 1.00 0.34 47 PRO A O 3
ATOM 3749 N N . LYS A 1 48 ? 81.836 3.988 12.802 1.00 0.26 48 LYS A N 3
ATOM 3750 C CA . LYS A 1 48 ? 82.414 2.973 11.868 1.00 0.35 48 LYS A CA 3
ATOM 3751 C C . LYS A 1 48 ? 81.836 3.153 10.466 1.00 0.28 48 LYS A C 3
ATOM 3752 O O . LYS A 1 48 ? 80.737 3.645 10.300 1.00 0.24 48 LYS A O 3
ATOM 3771 N N . GLU A 1 49 ? 82.588 2.783 9.462 1.00 0.26 49 GLU A N 3
ATOM 3772 C CA . GLU A 1 49 ? 82.112 2.959 8.055 1.00 0.20 49 GLU A CA 3
ATOM 3773 C C . GLU A 1 49 ? 82.496 1.749 7.197 1.00 0.19 49 GLU A C 3
ATOM 3774 O O . GLU A 1 49 ? 83.291 0.919 7.597 1.00 0.21 49 GLU A O 3
ATOM 3786 N N . GLY A 1 50 ? 81.955 1.670 6.008 1.00 0.16 50 GLY A N 3
ATOM 3787 C CA . GLY A 1 50 ? 82.296 0.547 5.088 1.00 0.16 50 GLY A CA 3
ATOM 3788 C C . GLY A 1 50 ? 81.980 0.954 3.651 1.00 0.15 50 GLY A C 3
ATOM 3789 O O . GLY A 1 50 ? 80.936 1.511 3.378 1.00 0.17 50 GLY A O 3
ATOM 3793 N N . THR A 1 51 ? 82.867 0.665 2.729 1.00 0.14 51 THR A N 3
ATOM 3794 C CA . THR A 1 51 ? 82.614 1.019 1.297 1.00 0.14 51 THR A CA 3
ATOM 3795 C C . THR A 1 51 ? 82.682 -0.240 0.431 1.00 0.13 51 THR A C 3
ATOM 3796 O O . THR A 1 51 ? 83.591 -1.039 0.569 1.00 0.15 51 THR A O 3
ATOM 3807 N N . PHE A 1 52 ? 81.771 -0.386 -0.503 1.00 0.12 52 PHE A N 3
ATOM 3808 C CA . PHE A 1 52 ? 81.835 -1.559 -1.431 1.00 0.13 52 PHE A CA 3
ATOM 3809 C C . PHE A 1 52 ? 81.100 -1.256 -2.752 1.00 0.11 52 PHE A C 3
ATOM 3810 O O . PHE A 1 52 ? 80.367 -0.288 -2.856 1.00 0.10 52 PHE A O 3
ATOM 3827 N N . THR A 1 53 ? 81.200 -2.149 -3.706 1.00 0.12 53 THR A N 3
ATOM 3828 C CA . THR A 1 53 ? 80.409 -2.006 -4.966 1.00 0.11 53 THR A CA 3
ATOM 3829 C C . THR A 1 53 ? 79.278 -3.035 -4.978 1.00 0.11 53 THR A C 3
ATOM 3830 O O . THR A 1 53 ? 79.434 -4.139 -4.485 1.00 0.12 53 THR A O 3
ATOM 3841 N N . ALA A 1 54 ? 78.121 -2.655 -5.463 1.00 0.11 54 ALA A N 3
ATOM 3842 C CA . ALA A 1 54 ? 76.946 -3.579 -5.422 1.00 0.13 54 ALA A CA 3
ATOM 3843 C C . ALA A 1 54 ? 76.118 -3.457 -6.701 1.00 0.13 54 ALA A C 3
ATOM 3844 O O . ALA A 1 54 ? 75.936 -2.378 -7.230 1.00 0.11 54 ALA A O 3
ATOM 3851 N N . ARG A 1 55 ? 75.549 -4.550 -7.146 1.00 0.15 55 ARG A N 3
ATOM 3852 C CA . ARG A 1 55 ? 74.644 -4.505 -8.331 1.00 0.15 55 ARG A CA 3
ATOM 3853 C C . ARG A 1 55 ? 73.197 -4.349 -7.866 1.00 0.15 55 ARG A C 3
ATOM 3854 O O . ARG A 1 55 ? 72.814 -4.856 -6.827 1.00 0.16 55 ARG A O 3
ATOM 3875 N N . VAL A 1 56 ? 72.397 -3.645 -8.625 1.00 0.14 56 VAL A N 3
ATOM 3876 C CA . VAL A 1 56 ? 70.970 -3.439 -8.232 1.00 0.14 56 VAL A CA 3
ATOM 3877 C C . VAL A 1 56 ? 70.151 -4.683 -8.574 1.00 0.15 56 VAL A C 3
ATOM 3878 O O . VAL A 1 56 ? 70.117 -5.124 -9.709 1.00 0.17 56 VAL A O 3
ATOM 3891 N N . GLY A 1 57 ? 69.468 -5.217 -7.599 1.00 0.16 57 GLY A N 3
ATOM 3892 C CA . GLY A 1 57 ? 68.607 -6.409 -7.840 1.00 0.19 57 GLY A CA 3
ATOM 3893 C C . GLY A 1 57 ? 67.139 -5.988 -7.901 1.00 0.18 57 GLY A C 3
ATOM 3894 O O . GLY A 1 57 ? 66.812 -4.816 -7.996 1.00 0.16 57 GLY A O 3
ATOM 3898 N N . GLU A 1 58 ? 66.254 -6.947 -7.846 1.00 0.21 58 GLU A N 3
ATOM 3899 C CA . GLU A 1 58 ? 64.794 -6.635 -7.908 1.00 0.22 58 GLU A CA 3
ATOM 3900 C C . GLU A 1 58 ? 64.391 -5.758 -6.718 1.00 0.22 58 GLU A C 3
ATOM 3901 O O . GLU A 1 58 ? 65.013 -5.786 -5.674 1.00 0.24 58 GLU A O 3
ATOM 3913 N N . GLN A 1 59 ? 63.359 -4.969 -6.882 1.00 0.25 59 GLN A N 3
ATOM 3914 C CA . GLN A 1 59 ? 62.889 -4.064 -5.781 1.00 0.30 59 GLN A CA 3
ATOM 3915 C C . GLN A 1 59 ? 64.022 -3.180 -5.236 1.00 0.23 59 GLN A C 3
ATOM 3916 O O . GLN A 1 59 ? 63.870 -2.576 -4.189 1.00 0.23 59 GLN A O 3
ATOM 3930 N N . GLY A 1 60 ? 65.080 -2.970 -5.997 1.00 0.19 60 GLY A N 3
ATOM 3931 C CA . GLY A 1 60 ? 66.112 -1.967 -5.574 1.00 0.16 60 GLY A CA 3
ATOM 3932 C C . GLY A 1 60 ? 66.961 -2.512 -4.421 1.00 0.12 60 GLY A C 3
ATOM 3933 O O . GLY A 1 60 ? 67.517 -1.747 -3.648 1.00 0.12 60 GLY A O 3
ATOM 3937 N N . SER A 1 61 ? 66.997 -3.811 -4.241 1.00 0.14 61 SER A N 3
ATOM 3938 C CA . SER A 1 61 ? 67.740 -4.389 -3.078 1.00 0.16 61 SER A CA 3
ATOM 3939 C C . SER A 1 61 ? 69.246 -4.395 -3.358 1.00 0.15 61 SER A C 3
ATOM 3940 O O . SER A 1 61 ? 69.677 -4.672 -4.463 1.00 0.18 61 SER A O 3
ATOM 3948 N N . VAL A 1 62 ? 70.040 -4.171 -2.343 1.00 0.14 62 VAL A N 3
ATOM 3949 C CA . VAL A 1 62 ? 71.525 -4.252 -2.499 1.00 0.15 62 VAL A CA 3
ATOM 3950 C C . VAL A 1 62 ? 72.136 -4.957 -1.278 1.00 0.14 62 VAL A C 3
ATOM 3951 O O . VAL A 1 62 ? 71.591 -4.892 -0.191 1.00 0.14 62 VAL A O 3
ATOM 3964 N N . ILE A 1 63 ? 73.201 -5.700 -1.468 1.00 0.16 63 ILE A N 3
ATOM 3965 C CA . ILE A 1 63 ? 73.779 -6.497 -0.337 1.00 0.17 63 ILE A CA 3
ATOM 3966 C C . ILE A 1 63 ? 75.132 -5.921 0.099 1.00 0.16 63 ILE A C 3
ATOM 3967 O O . ILE A 1 63 ? 76.086 -5.923 -0.658 1.00 0.19 63 ILE A O 3
ATOM 3983 N N . ILE A 1 64 ? 75.253 -5.571 1.358 1.00 0.15 64 ILE A N 3
ATOM 3984 C CA . ILE A 1 64 ? 76.584 -5.161 1.909 1.00 0.16 64 ILE A CA 3
ATOM 3985 C C . ILE A 1 64 ? 77.436 -6.416 2.183 1.00 0.18 64 ILE A C 3
ATOM 3986 O O . ILE A 1 64 ? 76.902 -7.430 2.574 1.00 0.20 64 ILE A O 3
ATOM 4002 N N . PRO A 1 65 ? 78.733 -6.325 1.969 1.00 0.19 65 PRO A N 3
ATOM 4003 C CA . PRO A 1 65 ? 79.620 -7.505 2.198 1.00 0.23 65 PRO A CA 3
ATOM 4004 C C . PRO A 1 65 ? 79.624 -7.904 3.679 1.00 0.26 65 PRO A C 3
ATOM 4005 O O . PRO A 1 65 ? 79.755 -7.072 4.558 1.00 0.23 65 PRO A O 3
ATOM 4016 N N . LYS A 1 66 ? 79.487 -9.178 3.957 1.00 0.41 66 LYS A N 3
ATOM 4017 C CA . LYS A 1 66 ? 79.481 -9.660 5.380 1.00 0.51 66 LYS A CA 3
ATOM 4018 C C . LYS A 1 66 ? 80.745 -9.200 6.115 1.00 0.44 66 LYS A C 3
ATOM 4019 O O . LYS A 1 66 ? 80.721 -8.936 7.303 1.00 0.42 66 LYS A O 3
ATOM 4038 N N . ALA A 1 67 ? 81.849 -9.130 5.415 1.00 0.43 67 ALA A N 3
ATOM 4039 C CA . ALA A 1 67 ? 83.138 -8.721 6.066 1.00 0.40 67 ALA A CA 3
ATOM 4040 C C . ALA A 1 67 ? 83.001 -7.326 6.685 1.00 0.30 67 ALA A C 3
ATOM 4041 O O . ALA A 1 67 ? 83.506 -7.061 7.763 1.00 0.28 67 ALA A O 3
ATOM 4048 N N . LEU A 1 68 ? 82.293 -6.447 6.019 1.00 0.27 68 LEU A N 3
ATOM 4049 C CA . LEU A 1 68 ? 82.093 -5.073 6.569 1.00 0.23 68 LEU A CA 3
ATOM 4050 C C . LEU A 1 68 ? 81.042 -5.086 7.680 1.00 0.22 68 LEU A C 3
ATOM 4051 O O . LEU A 1 68 ? 81.146 -4.337 8.634 1.00 0.22 68 LEU A O 3
ATOM 4067 N N . ARG A 1 69 ? 80.052 -5.950 7.592 1.00 0.25 69 ARG A N 3
ATOM 4068 C CA . ARG A 1 69 ? 79.017 -6.021 8.682 1.00 0.28 69 ARG A CA 3
ATOM 4069 C C . ARG A 1 69 ? 79.695 -6.321 10.021 1.00 0.25 69 ARG A C 3
ATOM 4070 O O . ARG A 1 69 ? 79.356 -5.753 11.042 1.00 0.26 69 ARG A O 3
ATOM 4091 N N . ASP A 1 70 ? 80.583 -7.283 10.022 1.00 0.25 70 ASP A N 3
ATOM 4092 C CA . ASP A 1 70 ? 81.223 -7.725 11.299 1.00 0.25 70 ASP A CA 3
ATOM 4093 C C . ASP A 1 70 ? 82.167 -6.645 11.823 1.00 0.22 70 ASP A C 3
ATOM 4094 O O . ASP A 1 70 ? 82.149 -6.314 12.993 1.00 0.22 70 ASP A O 3
ATOM 4103 N N . VAL A 1 71 ? 82.994 -6.098 10.965 1.00 0.21 71 VAL A N 3
ATOM 4104 C CA . VAL A 1 71 ? 83.970 -5.052 11.418 1.00 0.21 71 VAL A CA 3
ATOM 4105 C C . VAL A 1 71 ? 83.213 -3.847 11.992 1.00 0.21 71 VAL A C 3
ATOM 4106 O O . VAL A 1 71 ? 83.660 -3.217 12.933 1.00 0.22 71 VAL A O 3
ATOM 4119 N N . ILE A 1 72 ? 82.115 -3.491 11.385 1.00 0.21 72 ILE A N 3
ATOM 4120 C CA . ILE A 1 72 ? 81.357 -2.283 11.833 1.00 0.22 72 ILE A CA 3
ATOM 4121 C C . ILE A 1 72 ? 80.443 -2.614 13.028 1.00 0.22 72 ILE A C 3
ATOM 4122 O O . ILE A 1 72 ? 80.033 -1.723 13.751 1.00 0.23 72 ILE A O 3
ATOM 4138 N N . GLY A 1 73 ? 80.173 -3.879 13.283 1.00 0.21 73 GLY A N 3
ATOM 4139 C CA . GLY A 1 73 ? 79.352 -4.244 14.481 1.00 0.21 73 GLY A CA 3
ATOM 4140 C C . GLY A 1 73 ? 77.874 -3.946 14.210 1.00 0.20 73 GLY A C 3
ATOM 4141 O O . GLY A 1 73 ? 77.167 -3.462 15.076 1.00 0.22 73 GLY A O 3
ATOM 4145 N N . ILE A 1 74 ? 77.432 -4.134 12.990 1.00 0.20 74 ILE A N 3
ATOM 4146 C CA . ILE A 1 74 ? 76.028 -3.753 12.624 1.00 0.21 74 ILE A CA 3
ATOM 4147 C C . ILE A 1 74 ? 75.073 -4.933 12.844 1.00 0.21 74 ILE A C 3
ATOM 4148 O O . ILE A 1 74 ? 75.423 -6.079 12.632 1.00 0.23 74 ILE A O 3
ATOM 4164 N N . LYS A 1 75 ? 73.877 -4.649 13.298 1.00 0.22 75 LYS A N 3
ATOM 4165 C CA . LYS A 1 75 ? 72.885 -5.734 13.575 1.00 0.24 75 LYS A CA 3
ATOM 4166 C C . LYS A 1 75 ? 71.526 -5.411 12.915 1.00 0.24 75 LYS A C 3
ATOM 4167 O O . LYS A 1 75 ? 71.277 -4.275 12.556 1.00 0.23 75 LYS A O 3
ATOM 4186 N N . PRO A 1 76 ? 70.678 -6.415 12.765 1.00 0.25 76 PRO A N 3
ATOM 4187 C CA . PRO A 1 76 ? 69.351 -6.183 12.131 1.00 0.26 76 PRO A CA 3
ATOM 4188 C C . PRO A 1 76 ? 68.549 -5.130 12.908 1.00 0.24 76 PRO A C 3
ATOM 4189 O O . PRO A 1 76 ? 68.444 -5.186 14.119 1.00 0.23 76 PRO A O 3
ATOM 4200 N N . GLY A 1 77 ? 67.933 -4.210 12.203 1.00 0.24 77 GLY A N 3
ATOM 4201 C CA . GLY A 1 77 ? 67.072 -3.186 12.873 1.00 0.24 77 GLY A CA 3
ATOM 4202 C C . GLY A 1 77 ? 67.873 -1.911 13.202 1.00 0.22 77 GLY A C 3
ATOM 4203 O O . GLY A 1 77 ? 67.322 -0.960 13.727 1.00 0.24 77 GLY A O 3
ATOM 4207 N N . GLU A 1 78 ? 69.153 -1.866 12.884 1.00 0.20 78 GLU A N 3
ATOM 4208 C CA . GLU A 1 78 ? 69.961 -0.633 13.164 1.00 0.20 78 GLU A CA 3
ATOM 4209 C C . GLU A 1 78 ? 69.997 0.257 11.922 1.00 0.18 78 GLU A C 3
ATOM 4210 O O . GLU A 1 78 ? 70.217 -0.221 10.824 1.00 0.18 78 GLU A O 3
ATOM 4222 N N . VAL A 1 79 ? 69.703 1.525 12.079 1.00 0.19 79 VAL A N 3
ATOM 4223 C CA . VAL A 1 79 ? 69.616 2.431 10.894 1.00 0.18 79 VAL A CA 3
ATOM 4224 C C . VAL A 1 79 ? 70.967 3.105 10.623 1.00 0.18 79 VAL A C 3
ATOM 4225 O O . VAL A 1 79 ? 71.560 3.710 11.492 1.00 0.19 79 VAL A O 3
ATOM 4238 N N . ILE A 1 80 ? 71.414 3.042 9.397 1.00 0.17 80 ILE A N 3
ATOM 4239 C CA . ILE A 1 80 ? 72.686 3.712 9.001 1.00 0.17 80 ILE A CA 3
ATOM 4240 C C . ILE A 1 80 ? 72.394 4.765 7.923 1.00 0.17 80 ILE A C 3
ATOM 4241 O O . ILE A 1 80 ? 71.426 4.655 7.191 1.00 0.17 80 ILE A O 3
ATOM 4257 N N . GLU A 1 81 ? 73.279 5.712 7.757 1.00 0.18 81 GLU A N 3
ATOM 4258 C CA . GLU A 1 81 ? 73.130 6.702 6.652 1.00 0.18 81 GLU A CA 3
ATOM 4259 C C . GLU A 1 81 ? 73.999 6.268 5.475 1.00 0.17 81 GLU A C 3
ATOM 4260 O O . GLU A 1 81 ? 75.104 5.789 5.662 1.00 0.19 81 GLU A O 3
ATOM 4272 N N . VAL A 1 82 ? 73.438 6.265 4.296 1.00 0.16 82 VAL A N 3
ATOM 4273 C CA . VAL A 1 82 ? 74.143 5.669 3.124 1.00 0.17 82 VAL A CA 3
ATOM 4274 C C . VAL A 1 82 ? 74.438 6.746 2.078 1.00 0.16 82 VAL A C 3
ATOM 4275 O O . VAL A 1 82 ? 73.566 7.493 1.675 1.00 0.17 82 VAL A O 3
ATOM 4288 N N . LEU A 1 83 ? 75.664 6.809 1.635 1.00 0.16 83 LEU A N 3
ATOM 4289 C CA . LEU A 1 83 ? 76.060 7.815 0.602 1.00 0.17 83 LEU A CA 3
ATOM 4290 C C . LEU A 1 83 ? 76.488 7.085 -0.674 1.00 0.15 83 LEU A C 3
ATOM 4291 O O . LEU A 1 83 ? 77.390 6.271 -0.636 1.00 0.12 83 LEU A O 3
ATOM 4307 N N . LEU A 1 84 ? 75.964 7.470 -1.813 1.00 0.16 84 LEU A N 3
ATOM 4308 C CA . LEU A 1 84 ? 76.477 6.903 -3.101 1.00 0.15 84 LEU A CA 3
ATOM 4309 C C . LEU A 1 84 ? 77.764 7.620 -3.506 1.00 0.15 84 LEU A C 3
ATOM 4310 O O . LEU A 1 84 ? 77.914 8.806 -3.285 1.00 0.17 84 LEU A O 3
ATOM 4326 N N . LEU A 1 85 ? 78.721 6.891 -4.024 1.00 0.14 85 LEU A N 3
ATOM 4327 C CA . LEU A 1 85 ? 80.039 7.502 -4.366 1.00 0.17 85 LEU A CA 3
ATOM 4328 C C . LEU A 1 85 ? 80.246 7.545 -5.882 1.00 0.18 85 LEU A C 3
ATOM 4329 O O . LEU A 1 85 ? 80.924 8.420 -6.390 1.00 0.24 85 LEU A O 3
ATOM 4345 N N . GLY A 1 86 ? 79.729 6.571 -6.600 1.00 0.16 86 GLY A N 3
ATOM 4346 C CA . GLY A 1 86 ? 79.974 6.528 -8.083 1.00 0.20 86 GLY A CA 3
ATOM 4347 C C . GLY A 1 86 ? 79.061 5.503 -8.763 1.00 0.17 86 GLY A C 3
ATOM 4348 O O . GLY A 1 86 ? 78.188 4.931 -8.143 1.00 0.15 86 GLY A O 3
ATOM 4352 N N . HIS A 1 87 ? 79.236 5.307 -10.052 1.00 0.20 87 HIS A N 3
ATOM 4353 C CA . HIS A 1 87 ? 78.349 4.366 -10.811 1.00 0.19 87 HIS A CA 3
ATOM 4354 C C . HIS A 1 87 ? 79.148 3.626 -11.898 1.00 0.19 87 HIS A C 3
ATOM 4355 O O . HIS A 1 87 ? 80.119 4.143 -12.421 1.00 0.24 87 HIS A O 3
ATOM 4369 N N . TYR A 1 88 ? 78.702 2.452 -12.285 1.00 0.16 88 TYR A N 3
ATOM 4370 C CA . TYR A 1 88 ? 79.379 1.708 -13.391 1.00 0.19 88 TYR A CA 3
ATOM 4371 C C . TYR A 1 88 ? 78.339 1.017 -14.278 1.00 0.21 88 TYR A C 3
ATOM 4372 O O . TYR A 1 88 ? 77.306 0.574 -13.808 1.00 0.17 88 TYR A O 3
ATOM 4390 N N . LYS A 1 89 ? 78.625 0.890 -15.552 1.00 0.29 89 LYS A N 3
ATOM 4391 C CA . LYS A 1 89 ? 77.680 0.191 -16.476 1.00 0.33 89 LYS A CA 3
ATOM 4392 C C . LYS A 1 89 ? 78.395 -0.971 -17.191 1.00 0.52 89 LYS A C 3
ATOM 4393 O O . LYS A 1 89 ? 79.599 -0.939 -17.348 1.00 0.94 89 LYS A O 3
ATOM 4412 N N . PRO A 1 90 ? 77.635 -1.967 -17.618 1.00 0.71 90 PRO A N 3
ATOM 4413 C CA . PRO A 1 90 ? 78.238 -3.135 -18.332 1.00 0.93 90 PRO A CA 3
ATOM 4414 C C . PRO A 1 90 ? 79.029 -2.674 -19.563 1.00 0.85 90 PRO A C 3
ATOM 4415 O O . PRO A 1 90 ? 78.607 -1.787 -20.283 1.00 1.30 90 PRO A O 3
ATOM 4426 N N . ARG A 1 91 ? 80.158 -3.290 -19.818 1.00 1.61 91 ARG A N 3
ATOM 4427 C CA . ARG A 1 91 ? 80.971 -2.916 -21.018 1.00 1.99 91 ARG A CA 3
ATOM 4428 C C . ARG A 1 91 ? 80.298 -3.433 -22.292 1.00 2.65 91 ARG A C 3
ATOM 4429 O O . ARG A 1 91 ? 79.670 -4.476 -22.291 1.00 3.38 91 ARG A O 3
ATOM 4450 N N . ASN A 1 92 ? 80.429 -2.709 -23.377 1.00 3.10 92 ASN A N 3
ATOM 4451 C CA . ASN A 1 92 ? 79.805 -3.147 -24.663 1.00 4.24 92 ASN A CA 3
ATOM 4452 C C . ASN A 1 92 ? 80.883 -3.628 -25.642 1.00 4.85 92 ASN A C 3
ATOM 4453 O O . ASN A 1 92 ? 81.954 -3.987 -25.184 1.00 5.20 92 ASN A O 3
ATOM 4465 N N . MET A 1 1 ? 84.354 14.858 -0.938 1.00 1.31 1 MET A N 4
ATOM 4466 C CA . MET A 1 1 ? 83.739 13.574 -1.383 1.00 0.79 1 MET A CA 4
ATOM 4467 C C . MET A 1 1 ? 82.397 13.841 -2.071 1.00 0.68 1 MET A C 4
ATOM 4468 O O . MET A 1 1 ? 81.424 14.196 -1.431 1.00 0.82 1 MET A O 4
ATOM 4484 N N . ASP A 1 2 ? 82.337 13.644 -3.365 1.00 0.57 2 ASP A N 4
ATOM 4485 C CA . ASP A 1 2 ? 81.052 13.853 -4.104 1.00 0.50 2 ASP A CA 4
ATOM 4486 C C . ASP A 1 2 ? 80.101 12.684 -3.842 1.00 0.41 2 ASP A C 4
ATOM 4487 O O . ASP A 1 2 ? 80.524 11.546 -3.743 1.00 0.38 2 ASP A O 4
ATOM 4496 N N . VAL A 1 3 ? 78.821 12.954 -3.757 1.00 0.40 3 VAL A N 4
ATOM 4497 C CA . VAL A 1 3 ? 77.834 11.863 -3.531 1.00 0.33 3 VAL A CA 4
ATOM 4498 C C . VAL A 1 3 ? 76.728 11.938 -4.597 1.00 0.31 3 VAL A C 4
ATOM 4499 O O . VAL A 1 3 ? 76.269 13.012 -4.942 1.00 0.37 3 VAL A O 4
ATOM 4512 N N . LEU A 1 4 ? 76.325 10.815 -5.125 1.00 0.26 4 LEU A N 4
ATOM 4513 C CA . LEU A 1 4 ? 75.271 10.819 -6.186 1.00 0.28 4 LEU A CA 4
ATOM 4514 C C . LEU A 1 4 ? 73.869 10.794 -5.555 1.00 0.28 4 LEU A C 4
ATOM 4515 O O . LEU A 1 4 ? 72.902 11.193 -6.177 1.00 0.30 4 LEU A O 4
ATOM 4531 N N . ALA A 1 5 ? 73.762 10.405 -4.301 1.00 0.25 5 ALA A N 4
ATOM 4532 C CA . ALA A 1 5 ? 72.442 10.442 -3.597 1.00 0.25 5 ALA A CA 4
ATOM 4533 C C . ALA A 1 5 ? 72.643 10.113 -2.116 1.00 0.23 5 ALA A C 4
ATOM 4534 O O . ALA A 1 5 ? 73.620 9.490 -1.745 1.00 0.25 5 ALA A O 4
ATOM 4541 N N . LYS A 1 6 ? 71.747 10.555 -1.270 1.00 0.22 6 LYS A N 4
ATOM 4542 C CA . LYS A 1 6 ? 71.901 10.305 0.197 1.00 0.22 6 LYS A CA 4
ATOM 4543 C C . LYS A 1 6 ? 70.569 9.839 0.795 1.00 0.21 6 LYS A C 4
ATOM 4544 O O . LYS A 1 6 ? 69.558 10.502 0.654 1.00 0.23 6 LYS A O 4
ATOM 4563 N N . PHE A 1 7 ? 70.560 8.699 1.450 1.00 0.19 7 PHE A N 4
ATOM 4564 C CA . PHE A 1 7 ? 69.287 8.186 2.046 1.00 0.19 7 PHE A CA 4
ATOM 4565 C C . PHE A 1 7 ? 69.570 7.332 3.291 1.00 0.17 7 PHE A C 4
ATOM 4566 O O . PHE A 1 7 ? 70.692 6.941 3.537 1.00 0.16 7 PHE A O 4
ATOM 4583 N N . HIS A 1 8 ? 68.565 7.091 4.099 1.00 0.18 8 HIS A N 4
ATOM 4584 C CA . HIS A 1 8 ? 68.772 6.318 5.363 1.00 0.18 8 HIS A CA 4
ATOM 4585 C C . HIS A 1 8 ? 68.028 4.980 5.297 1.00 0.17 8 HIS A C 4
ATOM 4586 O O . HIS A 1 8 ? 66.885 4.915 4.882 1.00 0.18 8 HIS A O 4
ATOM 4600 N N . THR A 1 9 ? 68.653 3.926 5.756 1.00 0.16 9 THR A N 4
ATOM 4601 C CA . THR A 1 9 ? 67.982 2.589 5.790 1.00 0.17 9 THR A CA 4
ATOM 4602 C C . THR A 1 9 ? 68.560 1.750 6.940 1.00 0.16 9 THR A C 4
ATOM 4603 O O . THR A 1 9 ? 69.643 2.029 7.419 1.00 0.15 9 THR A O 4
ATOM 4614 N N . THR A 1 10 ? 67.877 0.708 7.355 1.00 0.17 10 THR A N 4
ATOM 4615 C CA . THR A 1 10 ? 68.432 -0.163 8.439 1.00 0.17 10 THR A CA 4
ATOM 4616 C C . THR A 1 10 ? 68.847 -1.526 7.866 1.00 0.17 10 THR A C 4
ATOM 4617 O O . THR A 1 10 ? 68.439 -1.902 6.781 1.00 0.17 10 THR A O 4
ATOM 4628 N N . VAL A 1 11 ? 69.688 -2.236 8.570 1.00 0.17 11 VAL A N 4
ATOM 4629 C CA . VAL A 1 11 ? 70.183 -3.551 8.056 1.00 0.17 11 VAL A CA 4
ATOM 4630 C C . VAL A 1 11 ? 69.128 -4.638 8.276 1.00 0.17 11 VAL A C 4
ATOM 4631 O O . VAL A 1 11 ? 68.571 -4.766 9.348 1.00 0.17 11 VAL A O 4
ATOM 4644 N N . HIS A 1 12 ? 68.933 -5.474 7.293 1.00 0.21 12 HIS A N 4
ATOM 4645 C CA . HIS A 1 12 ? 68.016 -6.642 7.449 1.00 0.25 12 HIS A CA 4
ATOM 4646 C C . HIS A 1 12 ? 68.808 -7.938 7.306 1.00 0.25 12 HIS A C 4
ATOM 4647 O O . HIS A 1 12 ? 69.993 -7.927 7.037 1.00 0.25 12 HIS A O 4
ATOM 4661 N N . ARG A 1 13 ? 68.179 -9.052 7.577 1.00 0.29 13 ARG A N 4
ATOM 4662 C CA . ARG A 1 13 ? 68.893 -10.378 7.563 1.00 0.32 13 ARG A CA 4
ATOM 4663 C C . ARG A 1 13 ? 69.776 -10.545 6.311 1.00 0.29 13 ARG A C 4
ATOM 4664 O O . ARG A 1 13 ? 69.571 -9.901 5.303 1.00 0.24 13 ARG A O 4
ATOM 4685 N N . ILE A 1 14 ? 70.825 -11.331 6.424 1.00 0.34 14 ILE A N 4
ATOM 4686 C CA . ILE A 1 14 ? 71.833 -11.499 5.309 1.00 0.34 14 ILE A CA 4
ATOM 4687 C C . ILE A 1 14 ? 72.560 -10.182 4.963 1.00 0.28 14 ILE A C 4
ATOM 4688 O O . ILE A 1 14 ? 73.308 -10.139 4.001 1.00 0.29 14 ILE A O 4
ATOM 4704 N N . GLY A 1 15 ? 72.370 -9.120 5.721 1.00 0.24 15 GLY A N 4
ATOM 4705 C CA . GLY A 1 15 ? 73.078 -7.838 5.412 1.00 0.20 15 GLY A CA 4
ATOM 4706 C C . GLY A 1 15 ? 72.392 -7.118 4.240 1.00 0.17 15 GLY A C 4
ATOM 4707 O O . GLY A 1 15 ? 72.986 -6.259 3.611 1.00 0.15 15 GLY A O 4
ATOM 4711 N N . ARG A 1 16 ? 71.176 -7.495 3.902 1.00 0.18 16 ARG A N 4
ATOM 4712 C CA . ARG A 1 16 ? 70.489 -6.868 2.733 1.00 0.18 16 ARG A CA 4
ATOM 4713 C C . ARG A 1 16 ? 69.792 -5.573 3.159 1.00 0.19 16 ARG A C 4
ATOM 4714 O O . ARG A 1 16 ? 69.176 -5.512 4.205 1.00 0.24 16 ARG A O 4
ATOM 4735 N N . ILE A 1 17 ? 69.771 -4.594 2.290 1.00 0.18 17 ILE A N 4
ATOM 4736 C CA . ILE A 1 17 ? 68.965 -3.361 2.553 1.00 0.21 17 ILE A CA 4
ATOM 4737 C C . ILE A 1 17 ? 68.159 -3.003 1.300 1.00 0.19 17 ILE A C 4
ATOM 4738 O O . ILE A 1 17 ? 68.569 -3.304 0.195 1.00 0.15 17 ILE A O 4
ATOM 4754 N N . ILE A 1 18 ? 67.057 -2.309 1.458 1.00 0.23 18 ILE A N 4
ATOM 4755 C CA . ILE A 1 18 ? 66.272 -1.866 0.262 1.00 0.20 18 ILE A CA 4
ATOM 4756 C C . ILE A 1 18 ? 66.246 -0.343 0.189 1.00 0.20 18 ILE A C 4
ATOM 4757 O O . ILE A 1 18 ? 65.834 0.322 1.124 1.00 0.22 18 ILE A O 4
ATOM 4773 N N . ILE A 1 19 ? 66.610 0.208 -0.942 1.00 0.17 19 ILE A N 4
ATOM 4774 C CA . ILE A 1 19 ? 66.525 1.691 -1.115 1.00 0.17 19 ILE A CA 4
ATOM 4775 C C . ILE A 1 19 ? 65.077 2.087 -1.431 1.00 0.19 19 ILE A C 4
ATOM 4776 O O . ILE A 1 19 ? 64.420 1.406 -2.191 1.00 0.17 19 ILE A O 4
ATOM 4792 N N . PRO A 1 20 ? 64.642 3.226 -0.932 1.00 0.24 20 PRO A N 4
ATOM 4793 C CA . PRO A 1 20 ? 63.289 3.732 -1.297 1.00 0.28 20 PRO A CA 4
ATOM 4794 C C . PRO A 1 20 ? 63.234 4.020 -2.790 1.00 0.26 20 PRO A C 4
ATOM 4795 O O . PRO A 1 20 ? 64.204 4.456 -3.378 1.00 0.25 20 PRO A O 4
ATOM 4806 N N . ALA A 1 21 ? 62.112 3.759 -3.408 1.00 0.28 21 ALA A N 4
ATOM 4807 C CA . ALA A 1 21 ? 61.990 3.983 -4.883 1.00 0.29 21 ALA A CA 4
ATOM 4808 C C . ALA A 1 21 ? 62.304 5.443 -5.234 1.00 0.31 21 ALA A C 4
ATOM 4809 O O . ALA A 1 21 ? 62.732 5.745 -6.333 1.00 0.32 21 ALA A O 4
ATOM 4816 N N . GLY A 1 22 ? 62.095 6.346 -4.303 1.00 0.34 22 GLY A N 4
ATOM 4817 C CA . GLY A 1 22 ? 62.375 7.790 -4.581 1.00 0.38 22 GLY A CA 4
ATOM 4818 C C . GLY A 1 22 ? 63.872 7.991 -4.827 1.00 0.37 22 GLY A C 4
ATOM 4819 O O . GLY A 1 22 ? 64.266 8.693 -5.743 1.00 0.39 22 GLY A O 4
ATOM 4823 N N . THR A 1 23 ? 64.705 7.391 -4.013 1.00 0.34 23 THR A N 4
ATOM 4824 C CA . THR A 1 23 ? 66.182 7.561 -4.192 1.00 0.34 23 THR A CA 4
ATOM 4825 C C . THR A 1 23 ? 66.644 6.840 -5.459 1.00 0.30 23 THR A C 4
ATOM 4826 O O . THR A 1 23 ? 67.452 7.357 -6.207 1.00 0.32 23 THR A O 4
ATOM 4837 N N . ARG A 1 24 ? 66.086 5.683 -5.750 1.00 0.26 24 ARG A N 4
ATOM 4838 C CA . ARG A 1 24 ? 66.445 4.966 -7.034 1.00 0.25 24 ARG A CA 4
ATOM 4839 C C . ARG A 1 24 ? 66.188 5.896 -8.225 1.00 0.28 24 ARG A C 4
ATOM 4840 O O . ARG A 1 24 ? 66.934 5.922 -9.182 1.00 0.29 24 ARG A O 4
ATOM 4861 N N . LYS A 1 25 ? 65.100 6.621 -8.171 1.00 0.32 25 LYS A N 4
ATOM 4862 C CA . LYS A 1 25 ? 64.725 7.524 -9.301 1.00 0.37 25 LYS A CA 4
ATOM 4863 C C . LYS A 1 25 ? 65.762 8.636 -9.452 1.00 0.38 25 LYS A C 4
ATOM 4864 O O . LYS A 1 25 ? 66.270 8.881 -10.529 1.00 0.40 25 LYS A O 4
ATOM 4883 N N . PHE A 1 26 ? 66.090 9.296 -8.371 1.00 0.38 26 PHE A N 4
ATOM 4884 C CA . PHE A 1 26 ? 67.101 10.406 -8.428 1.00 0.42 26 PHE A CA 4
ATOM 4885 C C . PHE A 1 26 ? 68.432 9.899 -8.995 1.00 0.42 26 PHE A C 4
ATOM 4886 O O . PHE A 1 26 ? 69.124 10.608 -9.702 1.00 0.46 26 PHE A O 4
ATOM 4903 N N . TYR A 1 27 ? 68.814 8.702 -8.638 1.00 0.39 27 TYR A N 4
ATOM 4904 C CA . TYR A 1 27 ? 70.133 8.153 -9.092 1.00 0.42 27 TYR A CA 4
ATOM 4905 C C . TYR A 1 27 ? 70.002 7.440 -10.452 1.00 0.35 27 TYR A C 4
ATOM 4906 O O . TYR A 1 27 ? 70.992 7.196 -11.118 1.00 0.37 27 TYR A O 4
ATOM 4924 N N . GLY A 1 28 ? 68.796 7.140 -10.891 1.00 0.31 28 GLY A N 4
ATOM 4925 C CA . GLY A 1 28 ? 68.623 6.478 -12.221 1.00 0.29 28 GLY A CA 4
ATOM 4926 C C . GLY A 1 28 ? 69.005 4.997 -12.110 1.00 0.26 28 GLY A C 4
ATOM 4927 O O . GLY A 1 28 ? 69.717 4.473 -12.949 1.00 0.27 28 GLY A O 4
ATOM 4931 N N . ILE A 1 29 ? 68.590 4.336 -11.052 1.00 0.24 29 ILE A N 4
ATOM 4932 C CA . ILE A 1 29 ? 68.987 2.904 -10.849 1.00 0.23 29 ILE A CA 4
ATOM 4933 C C . ILE A 1 29 ? 68.004 1.966 -11.555 1.00 0.20 29 ILE A C 4
ATOM 4934 O O . ILE A 1 29 ? 66.825 1.945 -11.252 1.00 0.22 29 ILE A O 4
ATOM 4950 N N . GLU A 1 30 ? 68.526 1.071 -12.353 1.00 0.17 30 GLU A N 4
ATOM 4951 C CA . GLU A 1 30 ? 67.688 -0.023 -12.926 1.00 0.18 30 GLU A CA 4
ATOM 4952 C C . GLU A 1 30 ? 68.361 -1.369 -12.646 1.00 0.17 30 GLU A C 4
ATOM 4953 O O . GLU A 1 30 ? 69.549 -1.428 -12.387 1.00 0.18 30 GLU A O 4
ATOM 4965 N N . GLN A 1 31 ? 67.616 -2.448 -12.680 1.00 0.20 31 GLN A N 4
ATOM 4966 C CA . GLN A 1 31 ? 68.220 -3.793 -12.392 1.00 0.20 31 GLN A CA 4
ATOM 4967 C C . GLN A 1 31 ? 69.381 -4.078 -13.353 1.00 0.19 31 GLN A C 4
ATOM 4968 O O . GLN A 1 31 ? 69.296 -3.810 -14.537 1.00 0.20 31 GLN A O 4
ATOM 4982 N N . GLY A 1 32 ? 70.453 -4.636 -12.846 1.00 0.18 32 GLY A N 4
ATOM 4983 C CA . GLY A 1 32 ? 71.621 -4.966 -13.716 1.00 0.19 32 GLY A CA 4
ATOM 4984 C C . GLY A 1 32 ? 72.664 -3.836 -13.685 1.00 0.17 32 GLY A C 4
ATOM 4985 O O . GLY A 1 32 ? 73.808 -4.051 -14.044 1.00 0.18 32 GLY A O 4
ATOM 4989 N N . ASP A 1 33 ? 72.306 -2.655 -13.215 1.00 0.15 33 ASP A N 4
ATOM 4990 C CA . ASP A 1 33 ? 73.315 -1.552 -13.117 1.00 0.14 33 ASP A CA 4
ATOM 4991 C C . ASP A 1 33 ? 74.223 -1.780 -11.909 1.00 0.13 33 ASP A C 4
ATOM 4992 O O . ASP A 1 33 ? 73.806 -2.357 -10.924 1.00 0.14 33 ASP A O 4
ATOM 5001 N N . PHE A 1 34 ? 75.418 -1.235 -11.934 1.00 0.12 34 PHE A N 4
ATOM 5002 C CA . PHE A 1 34 ? 76.301 -1.314 -10.735 1.00 0.11 34 PHE A CA 4
ATOM 5003 C C . PHE A 1 34 ? 76.448 0.070 -10.115 1.00 0.10 34 PHE A C 4
ATOM 5004 O O . PHE A 1 34 ? 76.670 1.041 -10.810 1.00 0.11 34 PHE A O 4
ATOM 5021 N N . VAL A 1 35 ? 76.415 0.149 -8.811 1.00 0.09 35 VAL A N 4
ATOM 5022 C CA . VAL A 1 35 ? 76.657 1.455 -8.132 1.00 0.09 35 VAL A CA 4
ATOM 5023 C C . VAL A 1 35 ? 77.696 1.264 -7.027 1.00 0.10 35 VAL A C 4
ATOM 5024 O O . VAL A 1 35 ? 77.845 0.181 -6.493 1.00 0.10 35 VAL A O 4
ATOM 5037 N N . GLU A 1 36 ? 78.410 2.306 -6.681 1.00 0.12 36 GLU A N 4
ATOM 5038 C CA . GLU A 1 36 ? 79.440 2.194 -5.608 1.00 0.13 36 GLU A CA 4
ATOM 5039 C C . GLU A 1 36 ? 79.016 3.072 -4.449 1.00 0.13 36 GLU A C 4
ATOM 5040 O O . GLU A 1 36 ? 78.605 4.197 -4.658 1.00 0.13 36 GLU A O 4
ATOM 5052 N N . ILE A 1 37 ? 78.890 2.495 -3.283 1.00 0.12 37 ILE A N 4
ATOM 5053 C CA . ILE A 1 37 ? 78.221 3.221 -2.170 1.00 0.11 37 ILE A CA 4
ATOM 5054 C C . ILE A 1 37 ? 78.948 2.976 -0.844 1.00 0.11 37 ILE A C 4
ATOM 5055 O O . ILE A 1 37 ? 79.636 1.985 -0.679 1.00 0.12 37 ILE A O 4
ATOM 5071 N N . LYS A 1 38 ? 78.763 3.851 0.108 1.00 0.12 38 LYS A N 4
ATOM 5072 C CA . LYS A 1 38 ? 79.396 3.666 1.448 1.00 0.13 38 LYS A CA 4
ATOM 5073 C C . LYS A 1 38 ? 78.375 3.902 2.562 1.00 0.13 38 LYS A C 4
ATOM 5074 O O . LYS A 1 38 ? 77.525 4.764 2.455 1.00 0.14 38 LYS A O 4
ATOM 5093 N N . ILE A 1 39 ? 78.491 3.182 3.652 1.00 0.14 39 ILE A N 4
ATOM 5094 C CA . ILE A 1 39 ? 77.567 3.405 4.811 1.00 0.14 39 ILE A CA 4
ATOM 5095 C C . ILE A 1 39 ? 78.346 3.923 6.019 1.00 0.13 39 ILE A C 4
ATOM 5096 O O . ILE A 1 39 ? 79.497 3.581 6.217 1.00 0.13 39 ILE A O 4
ATOM 5112 N N . VAL A 1 40 ? 77.696 4.688 6.858 1.00 0.13 40 VAL A N 4
ATOM 5113 C CA . VAL A 1 40 ? 78.353 5.177 8.106 1.00 0.12 40 VAL A CA 4
ATOM 5114 C C . VAL A 1 40 ? 77.363 5.106 9.273 1.00 0.16 40 VAL A C 4
ATOM 5115 O O . VAL A 1 40 ? 76.297 5.696 9.232 1.00 0.20 40 VAL A O 4
ATOM 5128 N N . LYS A 1 41 ? 77.738 4.436 10.330 1.00 0.17 41 LYS A N 4
ATOM 5129 C CA . LYS A 1 41 ? 76.869 4.366 11.540 1.00 0.22 41 LYS A CA 4
ATOM 5130 C C . LYS A 1 41 ? 77.712 4.593 12.791 1.00 0.21 41 LYS A C 4
ATOM 5131 O O . LYS A 1 41 ? 78.880 4.263 12.825 1.00 0.22 41 LYS A O 4
ATOM 5150 N N . TYR A 1 42 ? 77.136 5.193 13.797 1.00 0.20 42 TYR A N 4
ATOM 5151 C CA . TYR A 1 42 ? 77.914 5.498 15.038 1.00 0.20 42 TYR A CA 4
ATOM 5152 C C . TYR A 1 42 ? 77.508 4.548 16.167 1.00 0.27 42 TYR A C 4
ATOM 5153 O O . TYR A 1 42 ? 76.339 4.413 16.481 1.00 0.33 42 TYR A O 4
ATOM 5171 N N . GLU A 1 43 ? 78.471 3.930 16.815 1.00 0.29 43 GLU A N 4
ATOM 5172 C CA . GLU A 1 43 ? 78.150 3.035 17.969 1.00 0.37 43 GLU A CA 4
ATOM 5173 C C . GLU A 1 43 ? 79.156 3.253 19.105 1.00 0.35 43 GLU A C 4
ATOM 5174 O O . GLU A 1 43 ? 80.340 3.418 18.878 1.00 0.30 43 GLU A O 4
ATOM 5186 N N . GLY A 1 44 ? 78.679 3.290 20.325 1.00 0.41 44 GLY A N 4
ATOM 5187 C CA . GLY A 1 44 ? 79.583 3.538 21.490 1.00 0.41 44 GLY A CA 4
ATOM 5188 C C . GLY A 1 44 ? 80.273 4.895 21.334 1.00 0.37 44 GLY A C 4
ATOM 5189 O O . GLY A 1 44 ? 79.630 5.903 21.102 1.00 0.37 44 GLY A O 4
ATOM 5193 N N . GLU A 1 45 ? 81.579 4.920 21.446 1.00 0.37 45 GLU A N 4
ATOM 5194 C CA . GLU A 1 45 ? 82.327 6.207 21.292 1.00 0.37 45 GLU A CA 4
ATOM 5195 C C . GLU A 1 45 ? 83.060 6.287 19.935 1.00 0.34 45 GLU A C 4
ATOM 5196 O O . GLU A 1 45 ? 83.851 7.189 19.720 1.00 0.36 45 GLU A O 4
ATOM 5208 N N . GLU A 1 46 ? 82.844 5.341 19.042 1.00 0.31 46 GLU A N 4
ATOM 5209 C CA . GLU A 1 46 ? 83.579 5.363 17.737 1.00 0.30 46 GLU A CA 4
ATOM 5210 C C . GLU A 1 46 ? 82.611 5.170 16.548 1.00 0.25 46 GLU A C 4
ATOM 5211 O O . GLU A 1 46 ? 81.788 4.275 16.576 1.00 0.25 46 GLU A O 4
ATOM 5223 N N . PRO A 1 47 ? 82.815 5.927 15.478 1.00 0.25 47 PRO A N 4
ATOM 5224 C CA . PRO A 1 47 ? 82.036 5.689 14.240 1.00 0.21 47 PRO A CA 4
ATOM 5225 C C . PRO A 1 47 ? 82.562 4.440 13.517 1.00 0.27 47 PRO A C 4
ATOM 5226 O O . PRO A 1 47 ? 83.758 4.268 13.361 1.00 0.34 47 PRO A O 4
ATOM 5237 N N . LYS A 1 48 ? 81.678 3.667 12.938 1.00 0.26 48 LYS A N 4
ATOM 5238 C CA . LYS A 1 48 ? 82.109 2.538 12.058 1.00 0.35 48 LYS A CA 4
ATOM 5239 C C . LYS A 1 48 ? 81.599 2.769 10.636 1.00 0.28 48 LYS A C 4
ATOM 5240 O O . LYS A 1 48 ? 80.490 3.226 10.440 1.00 0.24 48 LYS A O 4
ATOM 5259 N N . GLU A 1 49 ? 82.423 2.518 9.650 1.00 0.26 49 GLU A N 4
ATOM 5260 C CA . GLU A 1 49 ? 82.017 2.790 8.237 1.00 0.20 49 GLU A CA 4
ATOM 5261 C C . GLU A 1 49 ? 82.397 1.619 7.329 1.00 0.19 49 GLU A C 4
ATOM 5262 O O . GLU A 1 49 ? 83.198 0.776 7.692 1.00 0.21 49 GLU A O 4
ATOM 5274 N N . GLY A 1 50 ? 81.865 1.597 6.133 1.00 0.16 50 GLY A N 4
ATOM 5275 C CA . GLY A 1 50 ? 82.225 0.527 5.161 1.00 0.16 50 GLY A CA 4
ATOM 5276 C C . GLY A 1 50 ? 81.917 1.001 3.743 1.00 0.15 50 GLY A C 4
ATOM 5277 O O . GLY A 1 50 ? 80.851 1.520 3.480 1.00 0.17 50 GLY A O 4
ATOM 5281 N N . THR A 1 51 ? 82.818 0.771 2.819 1.00 0.14 51 THR A N 4
ATOM 5282 C CA . THR A 1 51 ? 82.556 1.147 1.395 1.00 0.14 51 THR A CA 4
ATOM 5283 C C . THR A 1 51 ? 82.690 -0.086 0.503 1.00 0.13 51 THR A C 4
ATOM 5284 O O . THR A 1 51 ? 83.627 -0.855 0.640 1.00 0.15 51 THR A O 4
ATOM 5295 N N . PHE A 1 52 ? 81.781 -0.265 -0.425 1.00 0.12 52 PHE A N 4
ATOM 5296 C CA . PHE A 1 52 ? 81.878 -1.438 -1.350 1.00 0.13 52 PHE A CA 4
ATOM 5297 C C . PHE A 1 52 ? 81.143 -1.159 -2.675 1.00 0.11 52 PHE A C 4
ATOM 5298 O O . PHE A 1 52 ? 80.391 -0.207 -2.789 1.00 0.10 52 PHE A O 4
ATOM 5315 N N . THR A 1 53 ? 81.267 -2.054 -3.624 1.00 0.12 53 THR A N 4
ATOM 5316 C CA . THR A 1 53 ? 80.481 -1.935 -4.889 1.00 0.11 53 THR A CA 4
ATOM 5317 C C . THR A 1 53 ? 79.370 -2.988 -4.902 1.00 0.11 53 THR A C 4
ATOM 5318 O O . THR A 1 53 ? 79.547 -4.087 -4.410 1.00 0.12 53 THR A O 4
ATOM 5329 N N . ALA A 1 54 ? 78.205 -2.628 -5.383 1.00 0.11 54 ALA A N 4
ATOM 5330 C CA . ALA A 1 54 ? 77.046 -3.570 -5.340 1.00 0.13 54 ALA A CA 4
ATOM 5331 C C . ALA A 1 54 ? 76.210 -3.453 -6.614 1.00 0.13 54 ALA A C 4
ATOM 5332 O O . ALA A 1 54 ? 76.025 -2.375 -7.145 1.00 0.11 54 ALA A O 4
ATOM 5339 N N . ARG A 1 55 ? 75.637 -4.547 -7.055 1.00 0.15 55 ARG A N 4
ATOM 5340 C CA . ARG A 1 55 ? 74.726 -4.500 -8.236 1.00 0.15 55 ARG A CA 4
ATOM 5341 C C . ARG A 1 55 ? 73.282 -4.336 -7.768 1.00 0.15 55 ARG A C 4
ATOM 5342 O O . ARG A 1 55 ? 72.891 -4.864 -6.741 1.00 0.16 55 ARG A O 4
ATOM 5363 N N . VAL A 1 56 ? 72.488 -3.617 -8.517 1.00 0.14 56 VAL A N 4
ATOM 5364 C CA . VAL A 1 56 ? 71.059 -3.418 -8.134 1.00 0.14 56 VAL A CA 4
ATOM 5365 C C . VAL A 1 56 ? 70.240 -4.652 -8.518 1.00 0.15 56 VAL A C 4
ATOM 5366 O O . VAL A 1 56 ? 70.227 -5.071 -9.660 1.00 0.17 56 VAL A O 4
ATOM 5379 N N . GLY A 1 57 ? 69.538 -5.203 -7.566 1.00 0.16 57 GLY A N 4
ATOM 5380 C CA . GLY A 1 57 ? 68.678 -6.388 -7.844 1.00 0.19 57 GLY A CA 4
ATOM 5381 C C . GLY A 1 57 ? 67.214 -5.962 -7.930 1.00 0.18 57 GLY A C 4
ATOM 5382 O O . GLY A 1 57 ? 66.891 -4.786 -8.003 1.00 0.16 57 GLY A O 4
ATOM 5386 N N . GLU A 1 58 ? 66.324 -6.918 -7.915 1.00 0.21 58 GLU A N 4
ATOM 5387 C CA . GLU A 1 58 ? 64.865 -6.598 -7.994 1.00 0.22 58 GLU A CA 4
ATOM 5388 C C . GLU A 1 58 ? 64.445 -5.751 -6.790 1.00 0.22 58 GLU A C 4
ATOM 5389 O O . GLU A 1 58 ? 65.059 -5.793 -5.741 1.00 0.24 58 GLU A O 4
ATOM 5401 N N . GLN A 1 59 ? 63.412 -4.961 -6.948 1.00 0.25 59 GLN A N 4
ATOM 5402 C CA . GLN A 1 59 ? 62.928 -4.078 -5.837 1.00 0.30 59 GLN A CA 4
ATOM 5403 C C . GLN A 1 59 ? 64.053 -3.193 -5.273 1.00 0.23 59 GLN A C 4
ATOM 5404 O O . GLN A 1 59 ? 63.889 -2.599 -4.223 1.00 0.23 59 GLN A O 4
ATOM 5418 N N . GLY A 1 60 ? 65.115 -2.969 -6.023 1.00 0.19 60 GLY A N 4
ATOM 5419 C CA . GLY A 1 60 ? 66.138 -1.965 -5.585 1.00 0.16 60 GLY A CA 4
ATOM 5420 C C . GLY A 1 60 ? 66.967 -2.505 -4.416 1.00 0.12 60 GLY A C 4
ATOM 5421 O O . GLY A 1 60 ? 67.522 -1.737 -3.645 1.00 0.12 60 GLY A O 4
ATOM 5425 N N . SER A 1 61 ? 67.000 -3.804 -4.231 1.00 0.14 61 SER A N 4
ATOM 5426 C CA . SER A 1 61 ? 67.739 -4.379 -3.064 1.00 0.16 61 SER A CA 4
ATOM 5427 C C . SER A 1 61 ? 69.243 -4.404 -3.348 1.00 0.15 61 SER A C 4
ATOM 5428 O O . SER A 1 61 ? 69.671 -4.692 -4.450 1.00 0.18 61 SER A O 4
ATOM 5436 N N . VAL A 1 62 ? 70.038 -4.180 -2.336 1.00 0.14 62 VAL A N 4
ATOM 5437 C CA . VAL A 1 62 ? 71.523 -4.273 -2.490 1.00 0.15 62 VAL A CA 4
ATOM 5438 C C . VAL A 1 62 ? 72.124 -4.979 -1.266 1.00 0.14 62 VAL A C 4
ATOM 5439 O O . VAL A 1 62 ? 71.587 -4.896 -0.178 1.00 0.14 62 VAL A O 4
ATOM 5452 N N . ILE A 1 63 ? 73.175 -5.743 -1.457 1.00 0.16 63 ILE A N 4
ATOM 5453 C CA . ILE A 1 63 ? 73.746 -6.540 -0.323 1.00 0.17 63 ILE A CA 4
ATOM 5454 C C . ILE A 1 63 ? 75.121 -5.996 0.083 1.00 0.16 63 ILE A C 4
ATOM 5455 O O . ILE A 1 63 ? 76.059 -6.025 -0.692 1.00 0.19 63 ILE A O 4
ATOM 5471 N N . ILE A 1 64 ? 75.276 -5.642 1.338 1.00 0.15 64 ILE A N 4
ATOM 5472 C CA . ILE A 1 64 ? 76.628 -5.259 1.858 1.00 0.16 64 ILE A CA 4
ATOM 5473 C C . ILE A 1 64 ? 77.457 -6.531 2.118 1.00 0.18 64 ILE A C 4
ATOM 5474 O O . ILE A 1 64 ? 76.910 -7.531 2.526 1.00 0.20 64 ILE A O 4
ATOM 5490 N N . PRO A 1 65 ? 78.754 -6.466 1.887 1.00 0.19 65 PRO A N 4
ATOM 5491 C CA . PRO A 1 65 ? 79.623 -7.659 2.118 1.00 0.23 65 PRO A CA 4
ATOM 5492 C C . PRO A 1 65 ? 79.636 -8.040 3.603 1.00 0.26 65 PRO A C 4
ATOM 5493 O O . PRO A 1 65 ? 79.776 -7.199 4.471 1.00 0.23 65 PRO A O 4
ATOM 5504 N N . LYS A 1 66 ? 79.492 -9.311 3.898 1.00 0.41 66 LYS A N 4
ATOM 5505 C CA . LYS A 1 66 ? 79.491 -9.775 5.327 1.00 0.51 66 LYS A CA 4
ATOM 5506 C C . LYS A 1 66 ? 80.761 -9.315 6.049 1.00 0.44 66 LYS A C 4
ATOM 5507 O O . LYS A 1 66 ? 80.747 -9.031 7.233 1.00 0.42 66 LYS A O 4
ATOM 5526 N N . ALA A 1 67 ? 81.863 -9.262 5.342 1.00 0.43 67 ALA A N 4
ATOM 5527 C CA . ALA A 1 67 ? 83.157 -8.850 5.978 1.00 0.40 67 ALA A CA 4
ATOM 5528 C C . ALA A 1 67 ? 83.033 -7.445 6.574 1.00 0.30 67 ALA A C 4
ATOM 5529 O O . ALA A 1 67 ? 83.547 -7.166 7.645 1.00 0.28 67 ALA A O 4
ATOM 5536 N N . LEU A 1 68 ? 82.324 -6.573 5.901 1.00 0.27 68 LEU A N 4
ATOM 5537 C CA . LEU A 1 68 ? 82.134 -5.189 6.432 1.00 0.23 68 LEU A CA 4
ATOM 5538 C C . LEU A 1 68 ? 81.092 -5.181 7.551 1.00 0.22 68 LEU A C 4
ATOM 5539 O O . LEU A 1 68 ? 81.202 -4.415 8.490 1.00 0.22 68 LEU A O 4
ATOM 5555 N N . ARG A 1 69 ? 80.097 -6.042 7.483 1.00 0.25 69 ARG A N 4
ATOM 5556 C CA . ARG A 1 69 ? 79.067 -6.087 8.578 1.00 0.28 69 ARG A CA 4
ATOM 5557 C C . ARG A 1 69 ? 79.745 -6.363 9.921 1.00 0.25 69 ARG A C 4
ATOM 5558 O O . ARG A 1 69 ? 79.416 -5.768 10.930 1.00 0.26 69 ARG A O 4
ATOM 5579 N N . ASP A 1 70 ? 80.632 -7.326 9.939 1.00 0.25 70 ASP A N 4
ATOM 5580 C CA . ASP A 1 70 ? 81.282 -7.736 11.222 1.00 0.25 70 ASP A CA 4
ATOM 5581 C C . ASP A 1 70 ? 82.238 -6.647 11.706 1.00 0.22 70 ASP A C 4
ATOM 5582 O O . ASP A 1 70 ? 82.230 -6.281 12.867 1.00 0.22 70 ASP A O 4
ATOM 5591 N N . VAL A 1 71 ? 83.067 -6.136 10.829 1.00 0.21 71 VAL A N 4
ATOM 5592 C CA . VAL A 1 71 ? 84.059 -5.090 11.247 1.00 0.21 71 VAL A CA 4
ATOM 5593 C C . VAL A 1 71 ? 83.323 -3.858 11.790 1.00 0.21 71 VAL A C 4
ATOM 5594 O O . VAL A 1 71 ? 83.786 -3.204 12.707 1.00 0.22 71 VAL A O 4
ATOM 5607 N N . ILE A 1 72 ? 82.220 -3.512 11.186 1.00 0.21 72 ILE A N 4
ATOM 5608 C CA . ILE A 1 72 ? 81.479 -2.281 11.604 1.00 0.22 72 ILE A CA 4
ATOM 5609 C C . ILE A 1 72 ? 80.589 -2.567 12.828 1.00 0.22 72 ILE A C 4
ATOM 5610 O O . ILE A 1 72 ? 80.226 -1.656 13.551 1.00 0.23 72 ILE A O 4
ATOM 5626 N N . GLY A 1 73 ? 80.296 -3.822 13.111 1.00 0.21 73 GLY A N 4
ATOM 5627 C CA . GLY A 1 73 ? 79.504 -4.148 14.339 1.00 0.21 73 GLY A CA 4
ATOM 5628 C C . GLY A 1 73 ? 78.024 -3.831 14.097 1.00 0.20 73 GLY A C 4
ATOM 5629 O O . GLY A 1 73 ? 77.346 -3.319 14.968 1.00 0.22 73 GLY A O 4
ATOM 5633 N N . ILE A 1 74 ? 77.552 -4.037 12.891 1.00 0.20 74 ILE A N 4
ATOM 5634 C CA . ILE A 1 74 ? 76.146 -3.643 12.548 1.00 0.21 74 ILE A CA 4
ATOM 5635 C C . ILE A 1 74 ? 75.185 -4.814 12.788 1.00 0.21 74 ILE A C 4
ATOM 5636 O O . ILE A 1 74 ? 75.516 -5.960 12.552 1.00 0.23 74 ILE A O 4
ATOM 5652 N N . LYS A 1 75 ? 73.999 -4.522 13.268 1.00 0.22 75 LYS A N 4
ATOM 5653 C CA . LYS A 1 75 ? 73.002 -5.605 13.545 1.00 0.24 75 LYS A CA 4
ATOM 5654 C C . LYS A 1 75 ? 71.630 -5.258 12.923 1.00 0.24 75 LYS A C 4
ATOM 5655 O O . LYS A 1 75 ? 71.378 -4.113 12.596 1.00 0.23 75 LYS A O 4
ATOM 5674 N N . PRO A 1 76 ? 70.780 -6.257 12.756 1.00 0.25 76 PRO A N 4
ATOM 5675 C CA . PRO A 1 76 ? 69.448 -6.010 12.139 1.00 0.26 76 PRO A CA 4
ATOM 5676 C C . PRO A 1 76 ? 68.651 -4.976 12.945 1.00 0.24 76 PRO A C 4
ATOM 5677 O O . PRO A 1 76 ? 68.585 -5.037 14.158 1.00 0.23 76 PRO A O 4
ATOM 5688 N N . GLY A 1 77 ? 68.001 -4.063 12.264 1.00 0.24 77 GLY A N 4
ATOM 5689 C CA . GLY A 1 77 ? 67.144 -3.055 12.963 1.00 0.24 77 GLY A CA 4
ATOM 5690 C C . GLY A 1 77 ? 67.936 -1.768 13.270 1.00 0.22 77 GLY A C 4
ATOM 5691 O O . GLY A 1 77 ? 67.379 -0.814 13.783 1.00 0.24 77 GLY A O 4
ATOM 5695 N N . GLU A 1 78 ? 69.213 -1.717 12.943 1.00 0.20 78 GLU A N 4
ATOM 5696 C CA . GLU A 1 78 ? 70.009 -0.472 13.196 1.00 0.20 78 GLU A CA 4
ATOM 5697 C C . GLU A 1 78 ? 70.022 0.407 11.950 1.00 0.18 78 GLU A C 4
ATOM 5698 O O . GLU A 1 78 ? 70.242 -0.075 10.854 1.00 0.18 78 GLU A O 4
ATOM 5710 N N . VAL A 1 79 ? 69.714 1.672 12.104 1.00 0.19 79 VAL A N 4
ATOM 5711 C CA . VAL A 1 79 ? 69.609 2.571 10.916 1.00 0.18 79 VAL A CA 4
ATOM 5712 C C . VAL A 1 79 ? 70.951 3.255 10.632 1.00 0.18 79 VAL A C 4
ATOM 5713 O O . VAL A 1 79 ? 71.546 3.868 11.497 1.00 0.19 79 VAL A O 4
ATOM 5726 N N . ILE A 1 80 ? 71.402 3.174 9.409 1.00 0.17 80 ILE A N 4
ATOM 5727 C CA . ILE A 1 80 ? 72.680 3.832 9.010 1.00 0.17 80 ILE A CA 4
ATOM 5728 C C . ILE A 1 80 ? 72.398 4.882 7.927 1.00 0.17 80 ILE A C 4
ATOM 5729 O O . ILE A 1 80 ? 71.423 4.784 7.202 1.00 0.17 80 ILE A O 4
ATOM 5745 N N . GLU A 1 81 ? 73.291 5.819 7.757 1.00 0.18 81 GLU A N 4
ATOM 5746 C CA . GLU A 1 81 ? 73.147 6.814 6.656 1.00 0.18 81 GLU A CA 4
ATOM 5747 C C . GLU A 1 81 ? 74.005 6.372 5.475 1.00 0.17 81 GLU A C 4
ATOM 5748 O O . GLU A 1 81 ? 75.116 5.904 5.654 1.00 0.19 81 GLU A O 4
ATOM 5760 N N . VAL A 1 82 ? 73.425 6.341 4.305 1.00 0.16 82 VAL A N 4
ATOM 5761 C CA . VAL A 1 82 ? 74.116 5.725 3.136 1.00 0.17 82 VAL A CA 4
ATOM 5762 C C . VAL A 1 82 ? 74.411 6.787 2.073 1.00 0.16 82 VAL A C 4
ATOM 5763 O O . VAL A 1 82 ? 73.538 7.526 1.659 1.00 0.17 82 VAL A O 4
ATOM 5776 N N . LEU A 1 83 ? 75.635 6.839 1.628 1.00 0.16 83 LEU A N 4
ATOM 5777 C CA . LEU A 1 83 ? 76.029 7.823 0.575 1.00 0.17 83 LEU A CA 4
ATOM 5778 C C . LEU A 1 83 ? 76.449 7.067 -0.687 1.00 0.15 83 LEU A C 4
ATOM 5779 O O . LEU A 1 83 ? 77.374 6.280 -0.644 1.00 0.12 83 LEU A O 4
ATOM 5795 N N . LEU A 1 84 ? 75.896 7.409 -1.825 1.00 0.16 84 LEU A N 4
ATOM 5796 C CA . LEU A 1 84 ? 76.408 6.826 -3.106 1.00 0.15 84 LEU A CA 4
ATOM 5797 C C . LEU A 1 84 ? 77.673 7.567 -3.535 1.00 0.15 84 LEU A C 4
ATOM 5798 O O . LEU A 1 84 ? 77.787 8.762 -3.352 1.00 0.17 84 LEU A O 4
ATOM 5814 N N . LEU A 1 85 ? 78.658 6.846 -4.008 1.00 0.14 85 LEU A N 4
ATOM 5815 C CA . LEU A 1 85 ? 79.968 7.481 -4.342 1.00 0.17 85 LEU A CA 4
ATOM 5816 C C . LEU A 1 85 ? 80.191 7.513 -5.856 1.00 0.18 85 LEU A C 4
ATOM 5817 O O . LEU A 1 85 ? 80.877 8.386 -6.361 1.00 0.24 85 LEU A O 4
ATOM 5833 N N . GLY A 1 86 ? 79.672 6.542 -6.575 1.00 0.16 86 GLY A N 4
ATOM 5834 C CA . GLY A 1 86 ? 79.923 6.497 -8.056 1.00 0.20 86 GLY A CA 4
ATOM 5835 C C . G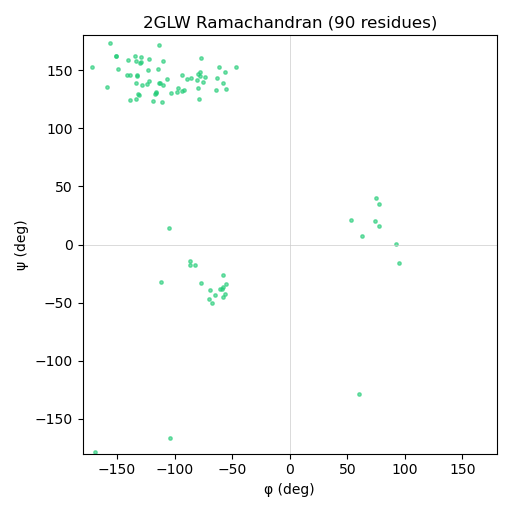LY A 1 86 ? 79.006 5.479 -8.738 1.00 0.17 86 GLY A C 4
ATOM 5836 O O . GLY A 1 86 ? 78.146 4.892 -8.114 1.00 0.15 86 GLY A O 4
ATOM 5840 N N . HIS A 1 87 ? 79.163 5.303 -10.032 1.00 0.20 87 HIS A N 4
ATOM 5841 C CA . HIS A 1 87 ? 78.271 4.368 -10.792 1.00 0.19 87 HIS A CA 4
ATOM 5842 C C . HIS A 1 87 ? 79.062 3.636 -11.890 1.00 0.19 87 HIS A C 4
ATOM 5843 O O . HIS A 1 87 ? 80.009 4.170 -12.439 1.00 0.24 87 HIS A O 4
ATOM 5857 N N . TYR A 1 88 ? 78.636 2.449 -12.258 1.00 0.16 88 TYR A N 4
ATOM 5858 C CA . TYR A 1 88 ? 79.306 1.711 -13.371 1.00 0.19 88 TYR A CA 4
ATOM 5859 C C . TYR A 1 88 ? 78.262 1.138 -14.335 1.00 0.21 88 TYR A C 4
ATOM 5860 O O . TYR A 1 88 ? 77.242 0.612 -13.919 1.00 0.17 88 TYR A O 4
ATOM 5878 N N . LYS A 1 89 ? 78.524 1.220 -15.615 1.00 0.29 89 LYS A N 4
ATOM 5879 C CA . LYS A 1 89 ? 77.570 0.666 -16.624 1.00 0.33 89 LYS A CA 4
ATOM 5880 C C . LYS A 1 89 ? 78.227 -0.497 -17.394 1.00 0.52 89 LYS A C 4
ATOM 5881 O O . LYS A 1 89 ? 79.134 -0.270 -18.172 1.00 0.94 89 LYS A O 4
ATOM 5900 N N . PRO A 1 90 ? 77.765 -1.715 -17.160 1.00 0.71 90 PRO A N 4
ATOM 5901 C CA . PRO A 1 90 ? 78.352 -2.903 -17.860 1.00 0.93 90 PRO A CA 4
ATOM 5902 C C . PRO A 1 90 ? 78.331 -2.715 -19.383 1.00 0.85 90 PRO A C 4
ATOM 5903 O O . PRO A 1 90 ? 77.438 -2.092 -19.927 1.00 1.30 90 PRO A O 4
ATOM 5914 N N . ARG A 1 91 ? 79.315 -3.247 -20.066 1.00 1.61 91 ARG A N 4
ATOM 5915 C CA . ARG A 1 91 ? 79.373 -3.106 -21.552 1.00 1.99 91 ARG A CA 4
ATOM 5916 C C . ARG A 1 91 ? 79.436 -4.487 -22.211 1.00 2.65 91 ARG A C 4
ATOM 5917 O O . ARG A 1 91 ? 80.081 -5.391 -21.712 1.00 3.38 91 ARG A O 4
ATOM 5938 N N . ASN A 1 92 ? 78.767 -4.651 -23.327 1.00 3.10 92 ASN A N 4
ATOM 5939 C CA . ASN A 1 92 ? 78.776 -5.970 -24.029 1.00 4.24 92 ASN A CA 4
ATOM 5940 C C . ASN A 1 92 ? 78.549 -5.771 -25.530 1.00 4.85 92 ASN A C 4
ATOM 5941 O O . ASN A 1 92 ? 79.376 -6.230 -26.301 1.00 5.20 92 ASN A O 4
ATOM 5953 N N . MET A 1 1 ? 83.165 13.579 0.824 1.00 1.31 1 MET A N 5
ATOM 5954 C CA . MET A 1 1 ? 83.352 13.636 -0.655 1.00 0.79 1 MET A CA 5
ATOM 5955 C C . MET A 1 1 ? 82.024 13.924 -1.353 1.00 0.68 1 MET A C 5
ATOM 5956 O O . MET A 1 1 ? 81.015 14.169 -0.717 1.00 0.82 1 MET A O 5
ATOM 5972 N N . ASP A 1 2 ? 82.016 13.859 -2.661 1.00 0.57 2 ASP A N 5
ATOM 5973 C CA . ASP A 1 2 ? 80.750 14.086 -3.426 1.00 0.50 2 ASP A CA 5
ATOM 5974 C C . ASP A 1 2 ? 79.822 12.879 -3.271 1.00 0.41 2 ASP A C 5
ATOM 5975 O O . ASP A 1 2 ? 80.275 11.751 -3.183 1.00 0.38 2 ASP A O 5
ATOM 5984 N N . VAL A 1 3 ? 78.531 13.108 -3.263 1.00 0.40 3 VAL A N 5
ATOM 5985 C CA . VAL A 1 3 ? 77.567 11.981 -3.148 1.00 0.33 3 VAL A CA 5
ATOM 5986 C C . VAL A 1 3 ? 76.529 12.074 -4.276 1.00 0.31 3 VAL A C 5
ATOM 5987 O O . VAL A 1 3 ? 76.010 13.139 -4.560 1.00 0.37 3 VAL A O 5
ATOM 6000 N N . LEU A 1 4 ? 76.226 10.974 -4.903 1.00 0.26 4 LEU A N 5
ATOM 6001 C CA . LEU A 1 4 ? 75.217 10.987 -6.007 1.00 0.28 4 LEU A CA 5
ATOM 6002 C C . LEU A 1 4 ? 73.795 10.923 -5.427 1.00 0.28 4 LEU A C 5
ATOM 6003 O O . LEU A 1 4 ? 72.848 11.364 -6.052 1.00 0.30 4 LEU A O 5
ATOM 6019 N N . ALA A 1 5 ? 73.654 10.457 -4.206 1.00 0.25 5 ALA A N 5
ATOM 6020 C CA . ALA A 1 5 ? 72.317 10.451 -3.537 1.00 0.25 5 ALA A CA 5
ATOM 6021 C C . ALA A 1 5 ? 72.493 10.077 -2.065 1.00 0.23 5 ALA A C 5
ATOM 6022 O O . ALA A 1 5 ? 73.466 9.444 -1.699 1.00 0.25 5 ALA A O 5
ATOM 6029 N N . LYS A 1 6 ? 71.607 10.528 -1.214 1.00 0.22 6 LYS A N 5
ATOM 6030 C CA . LYS A 1 6 ? 71.769 10.277 0.251 1.00 0.22 6 LYS A CA 5
ATOM 6031 C C . LYS A 1 6 ? 70.446 9.804 0.858 1.00 0.21 6 LYS A C 5
ATOM 6032 O O . LYS A 1 6 ? 69.430 10.462 0.724 1.00 0.23 6 LYS A O 5
ATOM 6051 N N . PHE A 1 7 ? 70.450 8.668 1.520 1.00 0.19 7 PHE A N 5
ATOM 6052 C CA . PHE A 1 7 ? 69.185 8.153 2.134 1.00 0.19 7 PHE A CA 5
ATOM 6053 C C . PHE A 1 7 ? 69.485 7.305 3.378 1.00 0.17 7 PHE A C 5
ATOM 6054 O O . PHE A 1 7 ? 70.609 6.908 3.610 1.00 0.16 7 PHE A O 5
ATOM 6071 N N . HIS A 1 8 ? 68.494 7.085 4.208 1.00 0.18 8 HIS A N 5
ATOM 6072 C CA . HIS A 1 8 ? 68.717 6.328 5.482 1.00 0.18 8 HIS A CA 5
ATOM 6073 C C . HIS A 1 8 ? 68.001 4.974 5.425 1.00 0.17 8 HIS A C 5
ATOM 6074 O O . HIS A 1 8 ? 66.864 4.881 5.001 1.00 0.18 8 HIS A O 5
ATOM 6088 N N . THR A 1 9 ? 68.644 3.938 5.903 1.00 0.16 9 THR A N 5
ATOM 6089 C CA . THR A 1 9 ? 67.998 2.589 5.944 1.00 0.17 9 THR A CA 5
ATOM 6090 C C . THR A 1 9 ? 68.582 1.770 7.106 1.00 0.16 9 THR A C 5
ATOM 6091 O O . THR A 1 9 ? 69.669 2.052 7.571 1.00 0.15 9 THR A O 5
ATOM 6102 N N . THR A 1 10 ? 67.911 0.720 7.520 1.00 0.17 10 THR A N 5
ATOM 6103 C CA . THR A 1 10 ? 68.483 -0.160 8.588 1.00 0.17 10 THR A CA 5
ATOM 6104 C C . THR A 1 10 ? 68.866 -1.522 7.991 1.00 0.17 10 THR A C 5
ATOM 6105 O O . THR A 1 10 ? 68.424 -1.880 6.913 1.00 0.17 10 THR A O 5
ATOM 6116 N N . VAL A 1 11 ? 69.721 -2.250 8.660 1.00 0.17 11 VAL A N 5
ATOM 6117 C CA . VAL A 1 11 ? 70.185 -3.562 8.113 1.00 0.17 11 VAL A CA 5
ATOM 6118 C C . VAL A 1 11 ? 69.111 -4.631 8.324 1.00 0.17 11 VAL A C 5
ATOM 6119 O O . VAL A 1 11 ? 68.564 -4.767 9.399 1.00 0.17 11 VAL A O 5
ATOM 6132 N N . HIS A 1 12 ? 68.888 -5.444 7.328 1.00 0.21 12 HIS A N 5
ATOM 6133 C CA . HIS A 1 12 ? 67.947 -6.593 7.473 1.00 0.25 12 HIS A CA 5
ATOM 6134 C C . HIS A 1 12 ? 68.710 -7.904 7.316 1.00 0.25 12 HIS A C 5
ATOM 6135 O O . HIS A 1 12 ? 69.899 -7.912 7.062 1.00 0.25 12 HIS A O 5
ATOM 6149 N N . ARG A 1 13 ? 68.057 -9.006 7.576 1.00 0.29 13 ARG A N 5
ATOM 6150 C CA . ARG A 1 13 ? 68.747 -10.345 7.570 1.00 0.32 13 ARG A CA 5
ATOM 6151 C C . ARG A 1 13 ? 69.653 -10.526 6.335 1.00 0.29 13 ARG A C 5
ATOM 6152 O O . ARG A 1 13 ? 69.463 -9.897 5.314 1.00 0.24 13 ARG A O 5
ATOM 6173 N N . ILE A 1 14 ? 70.696 -11.317 6.474 1.00 0.34 14 ILE A N 5
ATOM 6174 C CA . ILE A 1 14 ? 71.716 -11.509 5.374 1.00 0.34 14 ILE A CA 5
ATOM 6175 C C . ILE A 1 14 ? 72.458 -10.203 5.017 1.00 0.28 14 ILE A C 5
ATOM 6176 O O . ILE A 1 14 ? 73.213 -10.178 4.060 1.00 0.29 14 ILE A O 5
ATOM 6192 N N . GLY A 1 15 ? 72.269 -9.131 5.759 1.00 0.24 15 GLY A N 5
ATOM 6193 C CA . GLY A 1 15 ? 72.986 -7.856 5.436 1.00 0.20 15 GLY A CA 5
ATOM 6194 C C . GLY A 1 15 ? 72.310 -7.149 4.250 1.00 0.17 15 GLY A C 5
ATOM 6195 O O . GLY A 1 15 ? 72.910 -6.297 3.616 1.00 0.15 15 GLY A O 5
ATOM 6199 N N . ARG A 1 16 ? 71.095 -7.527 3.909 1.00 0.18 16 ARG A N 5
ATOM 6200 C CA . ARG A 1 16 ? 70.413 -6.910 2.731 1.00 0.18 16 ARG A CA 5
ATOM 6201 C C . ARG A 1 16 ? 69.712 -5.613 3.145 1.00 0.19 16 ARG A C 5
ATOM 6202 O O . ARG A 1 16 ? 69.113 -5.538 4.199 1.00 0.24 16 ARG A O 5
ATOM 6223 N N . ILE A 1 17 ? 69.680 -4.642 2.266 1.00 0.18 17 ILE A N 5
ATOM 6224 C CA . ILE A 1 17 ? 68.882 -3.404 2.528 1.00 0.21 17 ILE A CA 5
ATOM 6225 C C . ILE A 1 17 ? 68.077 -3.040 1.275 1.00 0.19 17 ILE A C 5
ATOM 6226 O O . ILE A 1 17 ? 68.485 -3.343 0.169 1.00 0.15 17 ILE A O 5
ATOM 6242 N N . ILE A 1 18 ? 66.979 -2.340 1.434 1.00 0.23 18 ILE A N 5
ATOM 6243 C CA . ILE A 1 18 ? 66.196 -1.893 0.240 1.00 0.20 18 ILE A CA 5
ATOM 6244 C C . ILE A 1 18 ? 66.168 -0.368 0.174 1.00 0.20 18 ILE A C 5
ATOM 6245 O O . ILE A 1 18 ? 65.749 0.290 1.109 1.00 0.22 18 ILE A O 5
ATOM 6261 N N . ILE A 1 19 ? 66.529 0.188 -0.956 1.00 0.17 19 ILE A N 5
ATOM 6262 C CA . ILE A 1 19 ? 66.433 1.671 -1.125 1.00 0.17 19 ILE A CA 5
ATOM 6263 C C . ILE A 1 19 ? 64.982 2.057 -1.450 1.00 0.19 19 ILE A C 5
ATOM 6264 O O . ILE A 1 19 ? 64.333 1.368 -2.209 1.00 0.17 19 ILE A O 5
ATOM 6280 N N . PRO A 1 20 ? 64.542 3.199 -0.963 1.00 0.24 20 PRO A N 5
ATOM 6281 C CA . PRO A 1 20 ? 63.193 3.701 -1.344 1.00 0.28 20 PRO A CA 5
ATOM 6282 C C . PRO A 1 20 ? 63.151 3.980 -2.838 1.00 0.26 20 PRO A C 5
ATOM 6283 O O . PRO A 1 20 ? 64.126 4.417 -3.420 1.00 0.25 20 PRO A O 5
ATOM 6294 N N . ALA A 1 21 ? 62.036 3.713 -3.465 1.00 0.28 21 ALA A N 5
ATOM 6295 C CA . ALA A 1 21 ? 61.926 3.929 -4.943 1.00 0.29 21 ALA A CA 5
ATOM 6296 C C . ALA A 1 21 ? 62.239 5.387 -5.297 1.00 0.31 21 ALA A C 5
ATOM 6297 O O . ALA A 1 21 ? 62.673 5.686 -6.395 1.00 0.32 21 ALA A O 5
ATOM 6304 N N . GLY A 1 22 ? 62.020 6.295 -4.373 1.00 0.34 22 GLY A N 5
ATOM 6305 C CA . GLY A 1 22 ? 62.298 7.738 -4.655 1.00 0.38 22 GLY A CA 5
ATOM 6306 C C . GLY A 1 22 ? 63.795 7.944 -4.892 1.00 0.37 22 GLY A C 5
ATOM 6307 O O . GLY A 1 22 ? 64.193 8.644 -5.806 1.00 0.39 22 GLY A O 5
ATOM 6311 N N . THR A 1 23 ? 64.626 7.348 -4.071 1.00 0.34 23 THR A N 5
ATOM 6312 C CA . THR A 1 23 ? 66.103 7.524 -4.239 1.00 0.34 23 THR A CA 5
ATOM 6313 C C . THR A 1 23 ? 66.580 6.798 -5.499 1.00 0.30 23 THR A C 5
ATOM 6314 O O . THR A 1 23 ? 67.394 7.314 -6.243 1.00 0.32 23 THR A O 5
ATOM 6325 N N . ARG A 1 24 ? 66.028 5.638 -5.789 1.00 0.26 24 ARG A N 5
ATOM 6326 C CA . ARG A 1 24 ? 66.401 4.916 -7.067 1.00 0.25 24 ARG A CA 5
ATOM 6327 C C . ARG A 1 24 ? 66.152 5.841 -8.264 1.00 0.28 24 ARG A C 5
ATOM 6328 O O . ARG A 1 24 ? 66.917 5.880 -9.206 1.00 0.29 24 ARG A O 5
ATOM 6349 N N . LYS A 1 25 ? 65.055 6.553 -8.227 1.00 0.32 25 LYS A N 5
ATOM 6350 C CA . LYS A 1 25 ? 64.692 7.459 -9.360 1.00 0.37 25 LYS A CA 5
ATOM 6351 C C . LYS A 1 25 ? 65.711 8.592 -9.480 1.00 0.38 25 LYS A C 5
ATOM 6352 O O . LYS A 1 25 ? 66.221 8.866 -10.549 1.00 0.40 25 LYS A O 5
ATOM 6371 N N . PHE A 1 26 ? 66.010 9.245 -8.386 1.00 0.38 26 PHE A N 5
ATOM 6372 C CA . PHE A 1 26 ? 66.989 10.383 -8.418 1.00 0.42 26 PHE A CA 5
ATOM 6373 C C . PHE A 1 26 ? 68.339 9.923 -8.977 1.00 0.42 26 PHE A C 5
ATOM 6374 O O . PHE A 1 26 ? 69.015 10.660 -9.671 1.00 0.46 26 PHE A O 5
ATOM 6391 N N . TYR A 1 27 ? 68.751 8.733 -8.632 1.00 0.39 27 TYR A N 5
ATOM 6392 C CA . TYR A 1 27 ? 70.088 8.229 -9.083 1.00 0.42 27 TYR A CA 5
ATOM 6393 C C . TYR A 1 27 ? 69.991 7.542 -10.459 1.00 0.35 27 TYR A C 5
ATOM 6394 O O . TYR A 1 27 ? 70.994 7.336 -11.120 1.00 0.37 27 TYR A O 5
ATOM 6412 N N . GLY A 1 28 ? 68.797 7.223 -10.920 1.00 0.31 28 GLY A N 5
ATOM 6413 C CA . GLY A 1 28 ? 68.655 6.586 -12.264 1.00 0.29 28 GLY A CA 5
ATOM 6414 C C . GLY A 1 28 ? 69.062 5.109 -12.177 1.00 0.26 28 GLY A C 5
ATOM 6415 O O . GLY A 1 28 ? 69.790 4.612 -13.017 1.00 0.27 28 GLY A O 5
ATOM 6419 N N . ILE A 1 29 ? 68.643 4.422 -11.138 1.00 0.24 29 ILE A N 5
ATOM 6420 C CA . ILE A 1 29 ? 69.055 2.992 -10.956 1.00 0.23 29 ILE A CA 5
ATOM 6421 C C . ILE A 1 29 ? 68.089 2.056 -11.689 1.00 0.20 29 ILE A C 5
ATOM 6422 O O . ILE A 1 29 ? 66.900 2.045 -11.4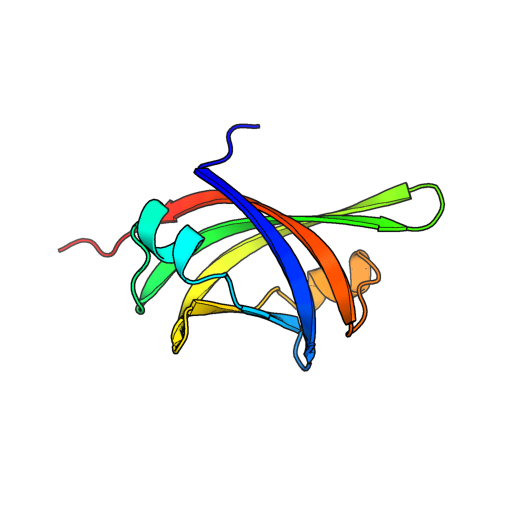24 1.00 0.22 29 ILE A O 5
ATOM 6438 N N . GLU A 1 30 ? 68.628 1.162 -12.478 1.00 0.17 30 GLU A N 5
ATOM 6439 C CA . GLU A 1 30 ? 67.798 0.084 -13.090 1.00 0.18 30 GLU A CA 5
ATOM 6440 C C . GLU A 1 30 ? 68.440 -1.272 -12.791 1.00 0.17 30 GLU A C 5
ATOM 6441 O O . GLU A 1 30 ? 69.624 -1.354 -12.521 1.00 0.18 30 GLU A O 5
ATOM 6453 N N . GLN A 1 31 ? 67.667 -2.333 -12.794 1.00 0.20 31 GLN A N 5
ATOM 6454 C CA . GLN A 1 31 ? 68.232 -3.684 -12.455 1.00 0.20 31 GLN A CA 5
ATOM 6455 C C . GLN A 1 31 ? 69.423 -4.020 -13.363 1.00 0.19 31 GLN A C 5
ATOM 6456 O O . GLN A 1 31 ? 69.382 -3.807 -14.561 1.00 0.20 31 GLN A O 5
ATOM 6470 N N . GLY A 1 32 ? 70.468 -4.570 -12.795 1.00 0.18 32 GLY A N 5
ATOM 6471 C CA . GLY A 1 32 ? 71.658 -4.960 -13.606 1.00 0.19 32 GLY A CA 5
ATOM 6472 C C . GLY A 1 32 ? 72.717 -3.846 -13.597 1.00 0.17 32 GLY A C 5
ATOM 6473 O O . GLY A 1 32 ? 73.864 -4.092 -13.930 1.00 0.18 32 GLY A O 5
ATOM 6477 N N . ASP A 1 33 ? 72.372 -2.642 -13.177 1.00 0.15 33 ASP A N 5
ATOM 6478 C CA . ASP A 1 33 ? 73.399 -1.553 -13.105 1.00 0.14 33 ASP A CA 5
ATOM 6479 C C . ASP A 1 33 ? 74.294 -1.762 -11.885 1.00 0.13 33 ASP A C 5
ATOM 6480 O O . ASP A 1 33 ? 73.861 -2.308 -10.888 1.00 0.14 33 ASP A O 5
ATOM 6489 N N . PHE A 1 34 ? 75.500 -1.241 -11.914 1.00 0.12 34 PHE A N 5
ATOM 6490 C CA . PHE A 1 34 ? 76.374 -1.308 -10.710 1.00 0.11 34 PHE A CA 5
ATOM 6491 C C . PHE A 1 34 ? 76.514 0.083 -10.105 1.00 0.10 34 PHE A C 5
ATOM 6492 O O . PHE A 1 34 ? 76.750 1.045 -10.809 1.00 0.11 34 PHE A O 5
ATOM 6509 N N . VAL A 1 35 ? 76.460 0.179 -8.804 1.00 0.09 35 VAL A N 5
ATOM 6510 C CA . VAL A 1 35 ? 76.693 1.492 -8.136 1.00 0.09 35 VAL A CA 5
ATOM 6511 C C . VAL A 1 35 ? 77.729 1.316 -7.025 1.00 0.10 35 VAL A C 5
ATOM 6512 O O . VAL A 1 35 ? 77.898 0.232 -6.498 1.00 0.10 35 VAL A O 5
ATOM 6525 N N . GLU A 1 36 ? 78.426 2.368 -6.674 1.00 0.12 36 GLU A N 5
ATOM 6526 C CA . GLU A 1 36 ? 79.462 2.267 -5.606 1.00 0.13 36 GLU A CA 5
ATOM 6527 C C . GLU A 1 36 ? 79.033 3.139 -4.444 1.00 0.13 36 GLU A C 5
ATOM 6528 O O . GLU A 1 36 ? 78.614 4.262 -4.650 1.00 0.13 36 GLU A O 5
ATOM 6540 N N . ILE A 1 37 ? 78.910 2.558 -3.281 1.00 0.12 37 ILE A N 5
ATOM 6541 C CA . ILE A 1 37 ? 78.236 3.276 -2.166 1.00 0.11 37 ILE A CA 5
ATOM 6542 C C . ILE A 1 37 ? 78.971 3.041 -0.842 1.00 0.11 37 ILE A C 5
ATOM 6543 O O . ILE A 1 37 ? 79.666 2.055 -0.676 1.00 0.12 37 ILE A O 5
ATOM 6559 N N . LYS A 1 38 ? 78.787 3.923 0.107 1.00 0.12 38 LYS A N 5
ATOM 6560 C CA . LYS A 1 38 ? 79.430 3.746 1.441 1.00 0.13 38 LYS A CA 5
ATOM 6561 C C . LYS A 1 38 ? 78.414 3.978 2.561 1.00 0.13 38 LYS A C 5
ATOM 6562 O O . LYS A 1 38 ? 77.546 4.822 2.453 1.00 0.14 38 LYS A O 5
ATOM 6581 N N . ILE A 1 39 ? 78.544 3.261 3.649 1.00 0.14 39 ILE A N 5
ATOM 6582 C CA . ILE A 1 39 ? 77.615 3.462 4.808 1.00 0.14 39 ILE A CA 5
ATOM 6583 C C . ILE A 1 39 ? 78.379 3.994 6.021 1.00 0.13 39 ILE A C 5
ATOM 6584 O O . ILE A 1 39 ? 79.536 3.675 6.222 1.00 0.13 39 ILE A O 5
ATOM 6600 N N . VAL A 1 40 ? 77.710 4.745 6.859 1.00 0.13 40 VAL A N 5
ATOM 6601 C CA . VAL A 1 40 ? 78.353 5.244 8.112 1.00 0.12 40 VAL A CA 5
ATOM 6602 C C . VAL A 1 40 ? 77.358 5.158 9.275 1.00 0.16 40 VAL A C 5
ATOM 6603 O O . VAL A 1 40 ? 76.291 5.743 9.234 1.00 0.20 40 VAL A O 5
ATOM 6616 N N . LYS A 1 41 ? 77.752 4.519 10.344 1.00 0.17 41 LYS A N 5
ATOM 6617 C CA . LYS A 1 41 ? 76.899 4.479 11.569 1.00 0.22 41 LYS A CA 5
ATOM 6618 C C . LYS A 1 41 ? 77.751 4.789 12.795 1.00 0.21 41 LYS A C 5
ATOM 6619 O O . LYS A 1 41 ? 78.909 4.426 12.853 1.00 0.22 41 LYS A O 5
ATOM 6638 N N . TYR A 1 42 ? 77.184 5.440 13.775 1.00 0.20 42 TYR A N 5
ATOM 6639 C CA . TYR A 1 42 ? 77.961 5.760 15.013 1.00 0.20 42 TYR A CA 5
ATOM 6640 C C . TYR A 1 42 ? 77.524 4.846 16.161 1.00 0.27 42 TYR A C 5
ATOM 6641 O O . TYR A 1 42 ? 76.353 4.776 16.491 1.00 0.33 42 TYR A O 5
ATOM 6659 N N . GLU A 1 43 ? 78.458 4.167 16.787 1.00 0.29 43 GLU A N 5
ATOM 6660 C CA . GLU A 1 43 ? 78.103 3.281 17.937 1.00 0.37 43 GLU A CA 5
ATOM 6661 C C . GLU A 1 43 ? 79.154 3.398 19.046 1.00 0.35 43 GLU A C 5
ATOM 6662 O O . GLU A 1 43 ? 80.336 3.537 18.786 1.00 0.30 43 GLU A O 5
ATOM 6674 N N . GLY A 1 44 ? 78.719 3.388 20.282 1.00 0.41 44 GLY A N 5
ATOM 6675 C CA . GLY A 1 44 ? 79.668 3.545 21.427 1.00 0.41 44 GLY A CA 5
ATOM 6676 C C . GLY A 1 44 ? 80.397 4.887 21.314 1.00 0.37 44 GLY A C 5
ATOM 6677 O O . GLY A 1 44 ? 79.781 5.924 21.147 1.00 0.37 44 GLY A O 5
ATOM 6681 N N . GLU A 1 45 ? 81.706 4.866 21.383 1.00 0.37 45 GLU A N 5
ATOM 6682 C CA . GLU A 1 45 ? 82.492 6.132 21.256 1.00 0.37 45 GLU A CA 5
ATOM 6683 C C . GLU A 1 45 ? 83.180 6.246 19.879 1.00 0.34 45 GLU A C 5
ATOM 6684 O O . GLU A 1 45 ? 83.981 7.141 19.668 1.00 0.36 45 GLU A O 5
ATOM 6696 N N . GLU A 1 46 ? 82.931 5.325 18.967 1.00 0.31 46 GLU A N 5
ATOM 6697 C CA . GLU A 1 46 ? 83.639 5.371 17.647 1.00 0.30 46 GLU A CA 5
ATOM 6698 C C . GLU A 1 46 ? 82.645 5.221 16.472 1.00 0.25 46 GLU A C 5
ATOM 6699 O O . GLU A 1 46 ? 81.806 4.340 16.497 1.00 0.25 46 GLU A O 5
ATOM 6711 N N . PRO A 1 47 ? 82.862 5.977 15.406 1.00 0.25 47 PRO A N 5
ATOM 6712 C CA . PRO A 1 47 ? 82.079 5.759 14.166 1.00 0.21 47 PRO A CA 5
ATOM 6713 C C . PRO A 1 47 ? 82.584 4.503 13.440 1.00 0.27 47 PRO A C 5
ATOM 6714 O O . PRO A 1 47 ? 83.772 4.341 13.231 1.00 0.34 47 PRO A O 5
ATOM 6725 N N . LYS A 1 48 ? 81.683 3.702 12.928 1.00 0.26 48 LYS A N 5
ATOM 6726 C CA . LYS A 1 48 ? 82.090 2.553 12.060 1.00 0.35 48 LYS A CA 5
ATOM 6727 C C . LYS A 1 48 ? 81.627 2.806 10.624 1.00 0.28 48 LYS A C 5
ATOM 6728 O O . LYS A 1 48 ? 80.552 3.330 10.401 1.00 0.24 48 LYS A O 5
ATOM 6747 N N . GLU A 1 49 ? 82.462 2.514 9.657 1.00 0.26 49 GLU A N 5
ATOM 6748 C CA . GLU A 1 49 ? 82.113 2.820 8.235 1.00 0.20 49 GLU A CA 5
ATOM 6749 C C . GLU A 1 49 ? 82.451 1.637 7.327 1.00 0.19 49 GLU A C 5
ATOM 6750 O O . GLU A 1 49 ? 83.196 0.749 7.700 1.00 0.21 49 GLU A O 5
ATOM 6762 N N . GLY A 1 50 ? 81.927 1.641 6.126 1.00 0.16 50 GLY A N 5
ATOM 6763 C CA . GLY A 1 50 ? 82.231 0.544 5.162 1.00 0.16 50 GLY A CA 5
ATOM 6764 C C . GLY A 1 50 ? 81.948 1.021 3.737 1.00 0.15 50 GLY A C 5
ATOM 6765 O O . GLY A 1 50 ? 80.909 1.585 3.466 1.00 0.17 50 GLY A O 5
ATOM 6769 N N . THR A 1 51 ? 82.835 0.729 2.816 1.00 0.14 51 THR A N 5
ATOM 6770 C CA . THR A 1 51 ? 82.586 1.090 1.386 1.00 0.14 51 THR A CA 5
ATOM 6771 C C . THR A 1 51 ? 82.663 -0.165 0.517 1.00 0.13 51 THR A C 5
ATOM 6772 O O . THR A 1 51 ? 83.574 -0.962 0.658 1.00 0.15 51 THR A O 5
ATOM 6783 N N . PHE A 1 52 ? 81.756 -0.315 -0.421 1.00 0.12 52 PHE A N 5
ATOM 6784 C CA . PHE A 1 52 ? 81.829 -1.489 -1.347 1.00 0.13 52 PHE A CA 5
ATOM 6785 C C . PHE A 1 52 ? 81.098 -1.195 -2.672 1.00 0.11 52 PHE A C 5
ATOM 6786 O O . PHE A 1 52 ? 80.361 -0.231 -2.784 1.00 0.10 52 PHE A O 5
ATOM 6803 N N . THR A 1 53 ? 81.208 -2.091 -3.622 1.00 0.12 53 THR A N 5
ATOM 6804 C CA . THR A 1 53 ? 80.424 -1.958 -4.887 1.00 0.11 53 THR A CA 5
ATOM 6805 C C . THR A 1 53 ? 79.304 -3.001 -4.906 1.00 0.11 53 THR A C 5
ATOM 6806 O O . THR A 1 53 ? 79.471 -4.105 -4.420 1.00 0.12 53 THR A O 5
ATOM 6817 N N . ALA A 1 54 ? 78.145 -2.631 -5.394 1.00 0.11 54 ALA A N 5
ATOM 6818 C CA . ALA A 1 54 ? 76.980 -3.567 -5.364 1.00 0.13 54 ALA A CA 5
ATOM 6819 C C . ALA A 1 54 ? 76.156 -3.435 -6.644 1.00 0.13 54 ALA A C 5
ATOM 6820 O O . ALA A 1 54 ? 75.970 -2.349 -7.159 1.00 0.11 54 ALA A O 5
ATOM 6827 N N . ARG A 1 55 ? 75.588 -4.524 -7.105 1.00 0.15 55 ARG A N 5
ATOM 6828 C CA . ARG A 1 55 ? 74.683 -4.458 -8.290 1.00 0.15 55 ARG A CA 5
ATOM 6829 C C . ARG A 1 55 ? 73.234 -4.310 -7.824 1.00 0.15 55 ARG A C 5
ATOM 6830 O O . ARG A 1 55 ? 72.840 -4.864 -6.813 1.00 0.16 55 ARG A O 5
ATOM 6851 N N . VAL A 1 56 ? 72.447 -3.565 -8.552 1.00 0.14 56 VAL A N 5
ATOM 6852 C CA . VAL A 1 56 ? 71.018 -3.364 -8.165 1.00 0.14 56 VAL A CA 5
ATOM 6853 C C . VAL A 1 56 ? 70.191 -4.584 -8.567 1.00 0.15 56 VAL A C 5
ATOM 6854 O O . VAL A 1 56 ? 70.161 -4.975 -9.719 1.00 0.17 56 VAL A O 5
ATOM 6867 N N . GLY A 1 57 ? 69.483 -5.149 -7.626 1.00 0.16 57 GLY A N 5
ATOM 6868 C CA . GLY A 1 57 ? 68.600 -6.311 -7.932 1.00 0.19 57 GLY A CA 5
ATOM 6869 C C . GLY A 1 57 ? 67.142 -5.854 -7.990 1.00 0.18 57 GLY A C 5
ATOM 6870 O O . GLY A 1 57 ? 66.843 -4.670 -7.984 1.00 0.16 57 GLY A O 5
ATOM 6874 N N . GLU A 1 58 ? 66.233 -6.792 -8.047 1.00 0.21 58 GLU A N 5
ATOM 6875 C CA . GLU A 1 58 ? 64.782 -6.436 -8.115 1.00 0.22 58 GLU A CA 5
ATOM 6876 C C . GLU A 1 58 ? 64.374 -5.667 -6.855 1.00 0.22 58 GLU A C 5
ATOM 6877 O O . GLU A 1 58 ? 65.022 -5.744 -5.829 1.00 0.24 58 GLU A O 5
ATOM 6889 N N . GLN A 1 59 ? 63.331 -4.880 -6.948 1.00 0.25 59 GLN A N 5
ATOM 6890 C CA . GLN A 1 59 ? 62.878 -4.042 -5.788 1.00 0.30 59 GLN A CA 5
ATOM 6891 C C . GLN A 1 59 ? 64.005 -3.145 -5.250 1.00 0.23 59 GLN A C 5
ATOM 6892 O O . GLN A 1 59 ? 63.868 -2.575 -4.181 1.00 0.23 59 GLN A O 5
ATOM 6906 N N . GLY A 1 60 ? 65.044 -2.897 -6.026 1.00 0.19 60 GLY A N 5
ATOM 6907 C CA . GLY A 1 60 ? 66.073 -1.896 -5.596 1.00 0.16 60 GLY A CA 5
ATOM 6908 C C . GLY A 1 60 ? 66.928 -2.456 -4.453 1.00 0.12 60 GLY A C 5
ATOM 6909 O O . GLY A 1 60 ? 67.478 -1.702 -3.667 1.00 0.12 60 GLY A O 5
ATOM 6913 N N . SER A 1 61 ? 66.966 -3.759 -4.293 1.00 0.14 61 SER A N 5
ATOM 6914 C CA . SER A 1 61 ? 67.704 -4.352 -3.134 1.00 0.16 61 SER A CA 5
ATOM 6915 C C . SER A 1 61 ? 69.209 -4.361 -3.406 1.00 0.15 61 SER A C 5
ATOM 6916 O O . SER A 1 61 ? 69.649 -4.638 -4.507 1.00 0.18 61 SER A O 5
ATOM 6924 N N . VAL A 1 62 ? 69.992 -4.154 -2.382 1.00 0.14 62 VAL A N 5
ATOM 6925 C CA . VAL A 1 62 ? 71.477 -4.251 -2.518 1.00 0.15 62 VAL A CA 5
ATOM 6926 C C . VAL A 1 62 ? 72.062 -4.969 -1.292 1.00 0.14 62 VAL A C 5
ATOM 6927 O O . VAL A 1 62 ? 71.510 -4.897 -0.211 1.00 0.14 62 VAL A O 5
ATOM 6940 N N . ILE A 1 63 ? 73.119 -5.727 -1.476 1.00 0.16 63 ILE A N 5
ATOM 6941 C CA . ILE A 1 63 ? 73.679 -6.531 -0.341 1.00 0.17 63 ILE A CA 5
ATOM 6942 C C . ILE A 1 63 ? 75.051 -5.990 0.080 1.00 0.16 63 ILE A C 5
ATOM 6943 O O . ILE A 1 63 ? 75.994 -6.012 -0.689 1.00 0.19 63 ILE A O 5
ATOM 6959 N N . ILE A 1 64 ? 75.197 -5.645 1.338 1.00 0.15 64 ILE A N 5
ATOM 6960 C CA . ILE A 1 64 ? 76.545 -5.266 1.870 1.00 0.16 64 ILE A CA 5
ATOM 6961 C C . ILE A 1 64 ? 77.371 -6.540 2.131 1.00 0.18 64 ILE A C 5
ATOM 6962 O O . ILE A 1 64 ? 76.821 -7.539 2.540 1.00 0.20 64 ILE A O 5
ATOM 6978 N N . PRO A 1 65 ? 78.664 -6.484 1.881 1.00 0.19 65 PRO A N 5
ATOM 6979 C CA . PRO A 1 65 ? 79.526 -7.685 2.092 1.00 0.23 65 PRO A CA 5
ATOM 6980 C C . PRO A 1 65 ? 79.573 -8.068 3.576 1.00 0.26 65 PRO A C 5
ATOM 6981 O O . PRO A 1 65 ? 79.711 -7.225 4.444 1.00 0.23 65 PRO A O 5
ATOM 6992 N N . LYS A 1 66 ? 79.472 -9.343 3.871 1.00 0.41 66 LYS A N 5
ATOM 6993 C CA . LYS A 1 66 ? 79.518 -9.811 5.298 1.00 0.51 66 LYS A CA 5
ATOM 6994 C C . LYS A 1 66 ? 80.789 -9.310 5.992 1.00 0.44 66 LYS A C 5
ATOM 6995 O O . LYS A 1 66 ? 80.790 -9.028 7.177 1.00 0.42 66 LYS A O 5
ATOM 7014 N N . ALA A 1 67 ? 81.872 -9.222 5.261 1.00 0.43 67 ALA A N 5
ATOM 7015 C CA . ALA A 1 67 ? 83.166 -8.768 5.870 1.00 0.40 67 ALA A CA 5
ATOM 7016 C C . ALA A 1 67 ? 83.009 -7.367 6.467 1.00 0.30 67 ALA A C 5
ATOM 7017 O O . ALA A 1 67 ? 83.538 -7.070 7.526 1.00 0.28 67 ALA A O 5
ATOM 7024 N N . LEU A 1 68 ? 82.270 -6.514 5.803 1.00 0.27 68 LEU A N 5
ATOM 7025 C CA . LEU A 1 68 ? 82.062 -5.131 6.328 1.00 0.23 68 LEU A CA 5
ATOM 7026 C C . LEU A 1 68 ? 81.041 -5.134 7.466 1.00 0.22 68 LEU A C 5
ATOM 7027 O O . LEU A 1 68 ? 81.162 -4.367 8.404 1.00 0.22 68 LEU A O 5
ATOM 7043 N N . ARG A 1 69 ? 80.059 -6.013 7.423 1.00 0.25 69 ARG A N 5
ATOM 7044 C CA . ARG A 1 69 ? 79.060 -6.076 8.544 1.00 0.28 69 ARG A CA 5
ATOM 7045 C C . ARG A 1 69 ? 79.778 -6.351 9.867 1.00 0.25 69 ARG A C 5
ATOM 7046 O O . ARG A 1 69 ? 79.454 -5.781 10.893 1.00 0.26 69 ARG A O 5
ATOM 7067 N N . ASP A 1 70 ? 80.690 -7.292 9.853 1.00 0.25 70 ASP A N 5
ATOM 7068 C CA . ASP A 1 70 ? 81.374 -7.706 11.116 1.00 0.25 70 ASP A CA 5
ATOM 7069 C C . ASP A 1 70 ? 82.309 -6.601 11.602 1.00 0.22 70 ASP A C 5
ATOM 7070 O O . ASP A 1 70 ? 82.309 -6.252 12.768 1.00 0.22 70 ASP A O 5
ATOM 7079 N N . VAL A 1 71 ? 83.114 -6.058 10.721 1.00 0.21 71 VAL A N 5
ATOM 7080 C CA . VAL A 1 71 ? 84.087 -4.994 11.141 1.00 0.21 71 VAL A CA 5
ATOM 7081 C C . VAL A 1 71 ? 83.327 -3.789 11.712 1.00 0.21 71 VAL A C 5
ATOM 7082 O O . VAL A 1 71 ? 83.789 -3.134 12.629 1.00 0.22 71 VAL A O 5
ATOM 7095 N N . ILE A 1 72 ? 82.207 -3.463 11.130 1.00 0.21 72 ILE A N 5
ATOM 7096 C CA . ILE A 1 72 ? 81.440 -2.258 11.575 1.00 0.22 72 ILE A CA 5
ATOM 7097 C C . ILE A 1 72 ? 80.568 -2.586 12.802 1.00 0.22 72 ILE A C 5
ATOM 7098 O O . ILE A 1 72 ? 80.187 -1.697 13.542 1.00 0.23 72 ILE A O 5
ATOM 7114 N N . GLY A 1 73 ? 80.314 -3.852 13.072 1.00 0.21 73 GLY A N 5
ATOM 7115 C CA . GLY A 1 73 ? 79.544 -4.220 14.303 1.00 0.21 73 GLY A CA 5
ATOM 7116 C C . GLY A 1 73 ? 78.055 -3.940 14.081 1.00 0.20 73 GLY A C 5
ATOM 7117 O O . GLY A 1 73 ? 77.374 -3.454 14.965 1.00 0.22 73 GLY A O 5
ATOM 7121 N N . ILE A 1 74 ? 77.575 -4.142 12.877 1.00 0.20 74 ILE A N 5
ATOM 7122 C CA . ILE A 1 74 ? 76.158 -3.774 12.552 1.00 0.21 74 ILE A CA 5
ATOM 7123 C C . ILE A 1 74 ? 75.228 -4.979 12.738 1.00 0.21 74 ILE A C 5
ATOM 7124 O O . ILE A 1 74 ? 75.574 -6.098 12.409 1.00 0.23 74 ILE A O 5
ATOM 7140 N N . LYS A 1 75 ? 74.040 -4.744 13.243 1.00 0.22 75 LYS A N 5
ATOM 7141 C CA . LYS A 1 75 ? 73.058 -5.856 13.435 1.00 0.24 75 LYS A CA 5
ATOM 7142 C C . LYS A 1 75 ? 71.674 -5.466 12.869 1.00 0.24 75 LYS A C 5
ATOM 7143 O O . LYS A 1 75 ? 71.398 -4.297 12.674 1.00 0.23 75 LYS A O 5
ATOM 7162 N N . PRO A 1 76 ? 70.823 -6.456 12.644 1.00 0.25 76 PRO A N 5
ATOM 7163 C CA . PRO A 1 76 ? 69.454 -6.177 12.123 1.00 0.26 76 PRO A CA 5
ATOM 7164 C C . PRO A 1 76 ? 68.725 -5.116 12.969 1.00 0.24 76 PRO A C 5
ATOM 7165 O O . PRO A 1 76 ? 68.677 -5.204 14.182 1.00 0.23 76 PRO A O 5
ATOM 7176 N N . GLY A 1 77 ? 68.073 -4.180 12.320 1.00 0.24 77 GLY A N 5
ATOM 7177 C CA . GLY A 1 77 ? 67.240 -3.178 13.056 1.00 0.24 77 GLY A CA 5
ATOM 7178 C C . GLY A 1 77 ? 68.043 -1.903 13.373 1.00 0.22 77 GLY A C 5
ATOM 7179 O O . GLY A 1 77 ? 67.507 -0.966 13.937 1.00 0.24 77 GLY A O 5
ATOM 7183 N N . GLU A 1 78 ? 69.313 -1.849 13.020 1.00 0.20 78 GLU A N 5
ATOM 7184 C CA . GLU A 1 78 ? 70.126 -0.621 13.307 1.00 0.20 78 GLU A CA 5
ATOM 7185 C C . GLU A 1 78 ? 70.172 0.292 12.084 1.00 0.18 78 GLU A C 5
ATOM 7186 O O . GLU A 1 78 ? 70.334 -0.167 10.967 1.00 0.18 78 GLU A O 5
ATOM 7198 N N . VAL A 1 79 ? 69.910 1.561 12.280 1.00 0.19 79 VAL A N 5
ATOM 7199 C CA . VAL A 1 79 ? 69.785 2.496 11.119 1.00 0.18 79 VAL A CA 5
ATOM 7200 C C . VAL A 1 79 ? 71.129 3.164 10.796 1.00 0.18 79 VAL A C 5
ATOM 7201 O O . VAL A 1 79 ? 71.799 3.698 11.659 1.00 0.19 79 VAL A O 5
ATOM 7214 N N . ILE A 1 80 ? 71.484 3.176 9.539 1.00 0.17 80 ILE A N 5
ATOM 7215 C CA . ILE A 1 80 ? 72.738 3.850 9.096 1.00 0.17 80 ILE A CA 5
ATOM 7216 C C . ILE A 1 80 ? 72.416 4.879 8.005 1.00 0.17 80 ILE A C 5
ATOM 7217 O O . ILE A 1 80 ? 71.431 4.756 7.300 1.00 0.17 80 ILE A O 5
ATOM 7233 N N . GLU A 1 81 ? 73.294 5.821 7.804 1.00 0.18 81 GLU A N 5
ATOM 7234 C CA . GLU A 1 81 ? 73.123 6.797 6.690 1.00 0.18 81 GLU A CA 5
ATOM 7235 C C . GLU A 1 81 ? 73.960 6.339 5.499 1.00 0.17 81 GLU A C 5
ATOM 7236 O O . GLU A 1 81 ? 75.078 5.882 5.661 1.00 0.19 81 GLU A O 5
ATOM 7248 N N . VAL A 1 82 ? 73.363 6.304 4.336 1.00 0.16 82 VAL A N 5
ATOM 7249 C CA . VAL A 1 82 ? 74.040 5.695 3.157 1.00 0.17 82 VAL A CA 5
ATOM 7250 C C . VAL A 1 82 ? 74.327 6.766 2.100 1.00 0.16 82 VAL A C 5
ATOM 7251 O O . VAL A 1 82 ? 73.455 7.525 1.718 1.00 0.17 82 VAL A O 5
ATOM 7264 N N . LEU A 1 83 ? 75.546 6.818 1.639 1.00 0.16 83 LEU A N 5
ATOM 7265 C CA . LEU A 1 83 ? 75.933 7.828 0.606 1.00 0.17 83 LEU A CA 5
ATOM 7266 C C . LEU A 1 83 ? 76.385 7.100 -0.662 1.00 0.15 83 LEU A C 5
ATOM 7267 O O . LEU A 1 83 ? 77.318 6.321 -0.616 1.00 0.12 83 LEU A O 5
ATOM 7283 N N . LEU A 1 84 ? 75.846 7.451 -1.805 1.00 0.16 84 LEU A N 5
ATOM 7284 C CA . LEU A 1 84 ? 76.382 6.889 -3.086 1.00 0.15 84 LEU A CA 5
ATOM 7285 C C . LEU A 1 84 ? 77.647 7.644 -3.492 1.00 0.15 84 LEU A C 5
ATOM 7286 O O . LEU A 1 84 ? 77.758 8.836 -3.281 1.00 0.17 84 LEU A O 5
ATOM 7302 N N . LEU A 1 85 ? 78.630 6.939 -3.998 1.00 0.14 85 LEU A N 5
ATOM 7303 C CA . LEU A 1 85 ? 79.931 7.587 -4.331 1.00 0.17 85 LEU A CA 5
ATOM 7304 C C . LEU A 1 85 ? 80.150 7.625 -5.846 1.00 0.18 85 LEU A C 5
ATOM 7305 O O . LEU A 1 85 ? 80.795 8.523 -6.358 1.00 0.24 85 LEU A O 5
ATOM 7321 N N . GLY A 1 86 ? 79.676 6.626 -6.558 1.00 0.16 86 GLY A N 5
ATOM 7322 C CA . GLY A 1 86 ? 79.930 6.578 -8.038 1.00 0.20 86 GLY A CA 5
ATOM 7323 C C . GLY A 1 86 ? 79.067 5.504 -8.707 1.00 0.17 86 GLY A C 5
ATOM 7324 O O . GLY A 1 86 ? 78.184 4.938 -8.096 1.00 0.15 86 GLY A O 5
ATOM 7328 N N . HIS A 1 87 ? 79.294 5.259 -9.980 1.00 0.20 87 HIS A N 5
ATOM 7329 C CA . HIS A 1 87 ? 78.457 4.265 -10.728 1.00 0.19 87 HIS A CA 5
ATOM 7330 C C . HIS A 1 87 ? 79.317 3.476 -11.729 1.00 0.19 87 HIS A C 5
ATOM 7331 O O . HIS A 1 87 ? 80.363 3.933 -12.153 1.00 0.24 87 HIS A O 5
ATOM 7345 N N . TYR A 1 88 ? 78.854 2.318 -12.142 1.00 0.16 88 TYR A N 5
ATOM 7346 C CA . TYR A 1 88 ? 79.605 1.516 -13.155 1.00 0.19 88 TYR A CA 5
ATOM 7347 C C . TYR A 1 88 ? 78.632 0.840 -14.126 1.00 0.21 88 TYR A C 5
ATOM 7348 O O . TYR A 1 88 ? 77.544 0.438 -13.751 1.00 0.17 88 TYR A O 5
ATOM 7366 N N . LYS A 1 89 ? 79.037 0.677 -15.362 1.00 0.29 89 LYS A N 5
ATOM 7367 C CA . LYS A 1 89 ? 78.168 -0.012 -16.365 1.00 0.33 89 LYS A CA 5
ATOM 7368 C C . LYS A 1 89 ? 78.874 -1.270 -16.904 1.00 0.52 89 LYS A C 5
ATOM 7369 O O . LYS A 1 89 ? 80.079 -1.384 -16.793 1.00 0.94 89 LYS A O 5
ATOM 7388 N N . PRO A 1 90 ? 78.109 -2.190 -17.469 1.00 0.71 90 PRO A N 5
ATOM 7389 C CA . PRO A 1 90 ? 78.704 -3.451 -18.017 1.00 0.93 90 PRO A CA 5
ATOM 7390 C C . PRO A 1 90 ? 79.820 -3.141 -19.023 1.00 0.85 90 PRO A C 5
ATOM 7391 O O . PRO A 1 90 ? 79.738 -2.189 -19.778 1.00 1.30 90 PRO A O 5
ATOM 7402 N N . ARG A 1 91 ? 80.865 -3.933 -19.023 1.00 1.61 91 ARG A N 5
ATOM 7403 C CA . ARG A 1 91 ? 82.001 -3.691 -19.963 1.00 1.99 91 ARG A CA 5
ATOM 7404 C C . ARG A 1 91 ? 82.319 -4.966 -20.750 1.00 2.65 91 ARG A C 5
ATOM 7405 O O . ARG A 1 91 ? 82.273 -6.060 -20.220 1.00 3.38 91 ARG A O 5
ATOM 7426 N N . ASN A 1 92 ? 82.644 -4.832 -22.017 1.00 3.10 92 ASN A N 5
ATOM 7427 C CA . ASN A 1 92 ? 82.972 -6.028 -22.866 1.00 4.24 92 ASN A CA 5
ATOM 7428 C C . ASN A 1 92 ? 81.855 -7.079 -22.791 1.00 4.85 92 ASN A C 5
ATOM 7429 O O . ASN A 1 92 ? 80.982 -7.049 -23.642 1.00 5.20 92 ASN A O 5
ATOM 7441 N N . MET A 1 1 ? 83.388 13.564 0.577 1.00 1.31 1 MET A N 6
ATOM 7442 C CA . MET A 1 1 ? 83.579 13.612 -0.902 1.00 0.79 1 MET A CA 6
ATOM 7443 C C . MET A 1 1 ? 82.250 13.877 -1.608 1.00 0.68 1 MET A C 6
ATOM 7444 O O . MET A 1 1 ? 81.248 14.164 -0.979 1.00 0.82 1 MET A O 6
ATOM 7460 N N . ASP A 1 2 ? 82.238 13.753 -2.910 1.00 0.57 2 ASP A N 6
ATOM 7461 C CA . ASP A 1 2 ? 80.973 13.961 -3.681 1.00 0.50 2 ASP A CA 6
ATOM 7462 C C . ASP A 1 2 ? 80.038 12.765 -3.489 1.00 0.41 2 ASP A C 6
ATOM 7463 O O . ASP A 1 2 ? 80.480 11.632 -3.423 1.00 0.38 2 ASP A O 6
ATOM 7472 N N . VAL A 1 3 ? 78.751 13.008 -3.427 1.00 0.40 3 VAL A N 6
ATOM 7473 C CA . VAL A 1 3 ? 77.779 11.893 -3.272 1.00 0.33 3 VAL A CA 6
ATOM 7474 C C . VAL A 1 3 ? 76.697 11.998 -4.357 1.00 0.31 3 VAL A C 6
ATOM 7475 O O . VAL A 1 3 ? 76.212 13.077 -4.652 1.00 0.37 3 VAL A O 6
ATOM 7488 N N . LEU A 1 4 ? 76.333 10.897 -4.952 1.00 0.26 4 LEU A N 6
ATOM 7489 C CA . LEU A 1 4 ? 75.296 10.929 -6.029 1.00 0.28 4 LEU A CA 6
ATOM 7490 C C . LEU A 1 4 ? 73.887 10.894 -5.417 1.00 0.28 4 LEU A C 6
ATOM 7491 O O . LEU A 1 4 ? 72.930 11.322 -6.034 1.00 0.30 4 LEU A O 6
ATOM 7507 N N . ALA A 1 5 ? 73.764 10.449 -4.183 1.00 0.25 5 ALA A N 6
ATOM 7508 C CA . ALA A 1 5 ? 72.436 10.456 -3.497 1.00 0.25 5 ALA A CA 6
ATOM 7509 C C . ALA A 1 5 ? 72.623 10.094 -2.023 1.00 0.23 5 ALA A C 6
ATOM 7510 O O . ALA A 1 5 ? 73.591 9.454 -1.658 1.00 0.25 5 ALA A O 6
ATOM 7517 N N . LYS A 1 6 ? 71.730 10.537 -1.172 1.00 0.22 6 LYS A N 6
ATOM 7518 C CA . LYS A 1 6 ? 71.878 10.264 0.290 1.00 0.22 6 LYS A CA 6
ATOM 7519 C C . LYS A 1 6 ? 70.546 9.784 0.874 1.00 0.21 6 LYS A C 6
ATOM 7520 O O . LYS A 1 6 ? 69.530 10.440 0.727 1.00 0.23 6 LYS A O 6
ATOM 7539 N N . PHE A 1 7 ? 70.540 8.640 1.520 1.00 0.19 7 PHE A N 6
ATOM 7540 C CA . PHE A 1 7 ? 69.264 8.110 2.097 1.00 0.19 7 PHE A CA 6
ATOM 7541 C C . PHE A 1 7 ? 69.541 7.248 3.338 1.00 0.17 7 PHE A C 6
ATOM 7542 O O . PHE A 1 7 ? 70.665 6.868 3.595 1.00 0.16 7 PHE A O 6
ATOM 7559 N N . HIS A 1 8 ? 68.530 7.001 4.137 1.00 0.18 8 HIS A N 6
ATOM 7560 C CA . HIS A 1 8 ? 68.733 6.234 5.406 1.00 0.18 8 HIS A CA 6
ATOM 7561 C C . HIS A 1 8 ? 68.015 4.882 5.333 1.00 0.17 8 HIS A C 6
ATOM 7562 O O . HIS A 1 8 ? 66.891 4.790 4.877 1.00 0.18 8 HIS A O 6
ATOM 7576 N N . THR A 1 9 ? 68.646 3.843 5.821 1.00 0.16 9 THR A N 6
ATOM 7577 C CA . THR A 1 9 ? 68.003 2.493 5.836 1.00 0.17 9 THR A CA 6
ATOM 7578 C C . THR A 1 9 ? 68.552 1.670 7.013 1.00 0.16 9 THR A C 6
ATOM 7579 O O . THR A 1 9 ? 69.624 1.952 7.513 1.00 0.15 9 THR A O 6
ATOM 7590 N N . THR A 1 10 ? 67.871 0.617 7.402 1.00 0.17 10 THR A N 6
ATOM 7591 C CA . THR A 1 10 ? 68.413 -0.267 8.483 1.00 0.17 10 THR A CA 6
ATOM 7592 C C . THR A 1 10 ? 68.804 -1.632 7.896 1.00 0.17 10 THR A C 6
ATOM 7593 O O . THR A 1 10 ? 68.388 -1.986 6.809 1.00 0.17 10 THR A O 6
ATOM 7604 N N . VAL A 1 11 ? 69.647 -2.357 8.583 1.00 0.17 11 VAL A N 6
ATOM 7605 C CA . VAL A 1 11 ? 70.131 -3.665 8.044 1.00 0.17 11 VAL A CA 6
ATOM 7606 C C . VAL A 1 11 ? 69.059 -4.742 8.224 1.00 0.17 11 VAL A C 6
ATOM 7607 O O . VAL A 1 11 ? 68.473 -4.874 9.278 1.00 0.17 11 VAL A O 6
ATOM 7620 N N . HIS A 1 12 ? 68.883 -5.568 7.228 1.00 0.21 12 HIS A N 6
ATOM 7621 C CA . HIS A 1 12 ? 67.950 -6.727 7.347 1.00 0.25 12 HIS A CA 6
ATOM 7622 C C . HIS A 1 12 ? 68.727 -8.028 7.178 1.00 0.25 12 HIS A C 6
ATOM 7623 O O . HIS A 1 12 ? 69.915 -8.023 6.918 1.00 0.25 12 HIS A O 6
ATOM 7637 N N . ARG A 1 13 ? 68.082 -9.142 7.415 1.00 0.29 13 ARG A N 6
ATOM 7638 C CA . ARG A 1 13 ? 68.782 -10.475 7.373 1.00 0.32 13 ARG A CA 6
ATOM 7639 C C . ARG A 1 13 ? 69.677 -10.619 6.125 1.00 0.29 13 ARG A C 6
ATOM 7640 O O . ARG A 1 13 ? 69.488 -9.948 5.132 1.00 0.24 13 ARG A O 6
ATOM 7661 N N . ILE A 1 14 ? 70.716 -11.420 6.228 1.00 0.34 14 ILE A N 6
ATOM 7662 C CA . ILE A 1 14 ? 71.731 -11.573 5.119 1.00 0.34 14 ILE A CA 6
ATOM 7663 C C . ILE A 1 14 ? 72.479 -10.257 4.813 1.00 0.28 14 ILE A C 6
ATOM 7664 O O . ILE A 1 14 ? 73.237 -10.198 3.860 1.00 0.29 14 ILE A O 6
ATOM 7680 N N . GLY A 1 15 ? 72.296 -9.214 5.598 1.00 0.24 15 GLY A N 6
ATOM 7681 C CA . GLY A 1 15 ? 73.020 -7.932 5.330 1.00 0.20 15 GLY A CA 6
ATOM 7682 C C . GLY A 1 15 ? 72.355 -7.176 4.169 1.00 0.17 15 GLY A C 6
ATOM 7683 O O . GLY A 1 15 ? 72.961 -6.302 3.574 1.00 0.15 15 GLY A O 6
ATOM 7687 N N . ARG A 1 16 ? 71.138 -7.533 3.808 1.00 0.18 16 ARG A N 6
ATOM 7688 C CA . ARG A 1 16 ? 70.468 -6.862 2.652 1.00 0.18 16 ARG A CA 6
ATOM 7689 C C . ARG A 1 16 ? 69.784 -5.572 3.112 1.00 0.19 16 ARG A C 6
ATOM 7690 O O . ARG A 1 16 ? 69.169 -5.532 4.159 1.00 0.24 16 ARG A O 6
ATOM 7711 N N . ILE A 1 17 ? 69.764 -4.576 2.263 1.00 0.18 17 ILE A N 6
ATOM 7712 C CA . ILE A 1 17 ? 68.961 -3.348 2.549 1.00 0.21 17 ILE A CA 6
ATOM 7713 C C . ILE A 1 17 ? 68.152 -2.970 1.302 1.00 0.19 17 ILE A C 6
ATOM 7714 O O . ILE A 1 17 ? 68.559 -3.262 0.193 1.00 0.15 17 ILE A O 6
ATOM 7730 N N . ILE A 1 18 ? 67.052 -2.277 1.471 1.00 0.23 18 ILE A N 6
ATOM 7731 C CA . ILE A 1 18 ? 66.263 -1.822 0.283 1.00 0.20 18 ILE A CA 6
ATOM 7732 C C . ILE A 1 18 ? 66.271 -0.299 0.202 1.00 0.20 18 ILE A C 6
ATOM 7733 O O . ILE A 1 18 ? 65.885 0.378 1.138 1.00 0.22 18 ILE A O 6
ATOM 7749 N N . ILE A 1 19 ? 66.628 0.237 -0.937 1.00 0.17 19 ILE A N 6
ATOM 7750 C CA . ILE A 1 19 ? 66.568 1.720 -1.118 1.00 0.17 19 ILE A CA 6
ATOM 7751 C C . ILE A 1 19 ? 65.121 2.140 -1.417 1.00 0.19 19 ILE A C 6
ATOM 7752 O O . ILE A 1 19 ? 64.437 1.462 -2.155 1.00 0.17 19 ILE A O 6
ATOM 7768 N N . PRO A 1 20 ? 64.718 3.296 -0.925 1.00 0.24 20 PRO A N 6
ATOM 7769 C CA . PRO A 1 20 ? 63.371 3.825 -1.273 1.00 0.28 20 PRO A CA 6
ATOM 7770 C C . PRO A 1 20 ? 63.288 4.084 -2.770 1.00 0.26 20 PRO A C 6
ATOM 7771 O O . PRO A 1 20 ? 64.249 4.503 -3.384 1.00 0.25 20 PRO A O 6
ATOM 7782 N N . ALA A 1 21 ? 62.153 3.819 -3.359 1.00 0.28 21 ALA A N 6
ATOM 7783 C CA . ALA A 1 21 ? 62.002 4.014 -4.837 1.00 0.29 21 ALA A CA 6
ATOM 7784 C C . ALA A 1 21 ? 62.313 5.465 -5.221 1.00 0.31 21 ALA A C 6
ATOM 7785 O O . ALA A 1 21 ? 62.735 5.743 -6.329 1.00 0.32 21 ALA A O 6
ATOM 7792 N N . GLY A 1 22 ? 62.110 6.388 -4.309 1.00 0.34 22 GLY A N 6
ATOM 7793 C CA . GLY A 1 22 ? 62.389 7.825 -4.619 1.00 0.38 22 GLY A CA 6
ATOM 7794 C C . GLY A 1 22 ? 63.883 8.021 -4.878 1.00 0.37 22 GLY A C 6
ATOM 7795 O O . GLY A 1 22 ? 64.274 8.712 -5.803 1.00 0.39 22 GLY A O 6
ATOM 7799 N N . THR A 1 23 ? 64.720 7.429 -4.061 1.00 0.34 23 THR A N 6
ATOM 7800 C CA . THR A 1 23 ? 66.196 7.594 -4.246 1.00 0.34 23 THR A CA 6
ATOM 7801 C C . THR A 1 23 ? 66.650 6.852 -5.507 1.00 0.30 23 THR A C 6
ATOM 7802 O O . THR A 1 23 ? 67.458 7.354 -6.264 1.00 0.32 23 THR A O 6
ATOM 7813 N N . ARG A 1 24 ? 66.085 5.693 -5.781 1.00 0.26 24 ARG A N 6
ATOM 7814 C CA . ARG A 1 24 ? 66.439 4.959 -7.056 1.00 0.25 24 ARG A CA 6
ATOM 7815 C C . ARG A 1 24 ? 66.186 5.875 -8.259 1.00 0.28 24 ARG A C 6
ATOM 7816 O O . ARG A 1 24 ? 66.934 5.893 -9.213 1.00 0.29 24 ARG A O 6
ATOM 7837 N N . LYS A 1 25 ? 65.098 6.600 -8.214 1.00 0.32 25 LYS A N 6
ATOM 7838 C CA . LYS A 1 25 ? 64.726 7.495 -9.352 1.00 0.37 25 LYS A CA 6
ATOM 7839 C C . LYS A 1 25 ? 65.760 8.612 -9.503 1.00 0.38 25 LYS A C 6
ATOM 7840 O O . LYS A 1 25 ? 66.272 8.853 -10.578 1.00 0.40 25 LYS A O 6
ATOM 7859 N N . PHE A 1 26 ? 66.073 9.283 -8.425 1.00 0.38 26 PHE A N 6
ATOM 7860 C CA . PHE A 1 26 ? 67.075 10.402 -8.484 1.00 0.42 26 PHE A CA 6
ATOM 7861 C C . PHE A 1 26 ? 68.416 9.902 -9.033 1.00 0.42 26 PHE A C 6
ATOM 7862 O O . PHE A 1 26 ? 69.110 10.613 -9.736 1.00 0.46 26 PHE A O 6
ATOM 7879 N N . TYR A 1 27 ? 68.805 8.712 -8.660 1.00 0.39 27 TYR A N 6
ATOM 7880 C CA . TYR A 1 27 ? 70.136 8.175 -9.091 1.00 0.42 27 TYR A CA 6
ATOM 7881 C C . TYR A 1 27 ? 70.039 7.464 -10.455 1.00 0.35 27 TYR A C 6
ATOM 7882 O O . TYR A 1 27 ? 71.043 7.225 -11.100 1.00 0.37 27 TYR A O 6
ATOM 7900 N N . GLY A 1 28 ? 68.843 7.158 -10.919 1.00 0.31 28 GLY A N 6
ATOM 7901 C CA . GLY A 1 28 ? 68.701 6.497 -12.252 1.00 0.29 28 GLY A CA 6
ATOM 7902 C C . GLY A 1 28 ? 69.085 5.015 -12.135 1.00 0.26 28 GLY A C 6
ATOM 7903 O O . GLY A 1 28 ? 69.808 4.493 -12.962 1.00 0.27 28 GLY A O 6
ATOM 7907 N N . ILE A 1 29 ? 68.649 4.353 -11.086 1.00 0.24 29 ILE A N 6
ATOM 7908 C CA . ILE A 1 29 ? 69.036 2.919 -10.880 1.00 0.23 29 ILE A CA 6
ATOM 7909 C C . ILE A 1 29 ? 68.054 1.988 -11.599 1.00 0.20 29 ILE A C 6
ATOM 7910 O O . ILE A 1 29 ? 66.872 1.976 -11.310 1.00 0.22 29 ILE A O 6
ATOM 7926 N N . GLU A 1 30 ? 68.578 1.089 -12.391 1.00 0.17 30 GLU A N 6
ATOM 7927 C CA . GLU A 1 30 ? 67.736 0.003 -12.974 1.00 0.18 30 GLU A CA 6
ATOM 7928 C C . GLU A 1 30 ? 68.397 -1.346 -12.687 1.00 0.17 30 GLU A C 6
ATOM 7929 O O . GLU A 1 30 ? 69.583 -1.411 -12.417 1.00 0.18 30 GLU A O 6
ATOM 7941 N N . GLN A 1 31 ? 67.644 -2.421 -12.719 1.00 0.20 31 GLN A N 6
ATOM 7942 C CA . GLN A 1 31 ? 68.237 -3.766 -12.412 1.00 0.20 31 GLN A CA 6
ATOM 7943 C C . GLN A 1 31 ? 69.403 -4.066 -13.359 1.00 0.19 31 GLN A C 6
ATOM 7944 O O . GLN A 1 31 ? 69.343 -3.782 -14.542 1.00 0.20 31 GLN A O 6
ATOM 7958 N N . GLY A 1 32 ? 70.448 -4.653 -12.842 1.00 0.18 32 GLY A N 6
ATOM 7959 C CA . GLY A 1 32 ? 71.622 -5.004 -13.693 1.00 0.19 32 GLY A CA 6
ATOM 7960 C C . GLY A 1 32 ? 72.681 -3.890 -13.650 1.00 0.17 32 GLY A C 6
ATOM 7961 O O . GLY A 1 32 ? 73.823 -4.116 -14.007 1.00 0.18 32 GLY A O 6
ATOM 7965 N N . ASP A 1 33 ? 72.332 -2.701 -13.192 1.00 0.15 33 ASP A N 6
ATOM 7966 C CA . ASP A 1 33 ? 73.351 -1.603 -13.105 1.00 0.14 33 ASP A CA 6
ATOM 7967 C C . ASP A 1 33 ? 74.262 -1.825 -11.899 1.00 0.13 33 ASP A C 6
ATOM 7968 O O . ASP A 1 33 ? 73.858 -2.424 -10.921 1.00 0.14 33 ASP A O 6
ATOM 7977 N N . PHE A 1 34 ? 75.443 -1.253 -11.915 1.00 0.12 34 PHE A N 6
ATOM 7978 C CA . PHE A 1 34 ? 76.328 -1.323 -10.718 1.00 0.11 34 PHE A CA 6
ATOM 7979 C C . PHE A 1 34 ? 76.465 0.065 -10.102 1.00 0.10 34 PHE A C 6
ATOM 7980 O O . PHE A 1 34 ? 76.692 1.033 -10.801 1.00 0.11 34 PHE A O 6
ATOM 7997 N N . VAL A 1 35 ? 76.432 0.149 -8.799 1.00 0.09 35 VAL A N 6
ATOM 7998 C CA . VAL A 1 35 ? 76.680 1.457 -8.126 1.00 0.09 35 VAL A CA 6
ATOM 7999 C C . VAL A 1 35 ? 77.716 1.268 -7.017 1.00 0.10 35 VAL A C 6
ATOM 8000 O O . VAL A 1 35 ? 77.872 0.183 -6.490 1.00 0.10 35 VAL A O 6
ATOM 8013 N N . GLU A 1 36 ? 78.424 2.311 -6.666 1.00 0.12 36 GLU A N 6
ATOM 8014 C CA . GLU A 1 36 ? 79.458 2.199 -5.598 1.00 0.13 36 GLU A CA 6
ATOM 8015 C C . GLU A 1 36 ? 79.034 3.069 -4.432 1.00 0.13 36 GLU A C 6
ATOM 8016 O O . GLU A 1 36 ? 78.612 4.191 -4.634 1.00 0.13 36 GLU A O 6
ATOM 8028 N N . ILE A 1 37 ? 78.921 2.489 -3.267 1.00 0.12 37 ILE A N 6
ATOM 8029 C CA . ILE A 1 37 ? 78.255 3.206 -2.147 1.00 0.11 37 ILE A CA 6
ATOM 8030 C C . ILE A 1 37 ? 78.992 2.964 -0.825 1.00 0.11 37 ILE A C 6
ATOM 8031 O O . ILE A 1 37 ? 79.694 1.982 -0.668 1.00 0.12 37 ILE A O 6
ATOM 8047 N N . LYS A 1 38 ? 78.798 3.834 0.131 1.00 0.12 38 LYS A N 6
ATOM 8048 C CA . LYS A 1 38 ? 79.439 3.653 1.467 1.00 0.13 38 LYS A CA 6
ATOM 8049 C C . LYS A 1 38 ? 78.416 3.879 2.581 1.00 0.13 38 LYS A C 6
ATOM 8050 O O . LYS A 1 38 ? 77.545 4.717 2.467 1.00 0.14 38 LYS A O 6
ATOM 8069 N N . ILE A 1 39 ? 78.543 3.161 3.670 1.00 0.14 39 ILE A N 6
ATOM 8070 C CA . ILE A 1 39 ? 77.603 3.354 4.820 1.00 0.14 39 ILE A CA 6
ATOM 8071 C C . ILE A 1 39 ? 78.355 3.893 6.034 1.00 0.13 39 ILE A C 6
ATOM 8072 O O . ILE A 1 39 ? 79.521 3.601 6.234 1.00 0.13 39 ILE A O 6
ATOM 8088 N N . VAL A 1 40 ? 77.674 4.639 6.866 1.00 0.13 40 VAL A N 6
ATOM 8089 C CA . VAL A 1 40 ? 78.309 5.168 8.108 1.00 0.12 40 VAL A CA 6
ATOM 8090 C C . VAL A 1 40 ? 77.322 5.069 9.274 1.00 0.16 40 VAL A C 6
ATOM 8091 O O . VAL A 1 40 ? 76.258 5.660 9.251 1.00 0.20 40 VAL A O 6
ATOM 8104 N N . LYS A 1 41 ? 77.717 4.405 10.328 1.00 0.17 41 LYS A N 6
ATOM 8105 C CA . LYS A 1 41 ? 76.872 4.346 11.557 1.00 0.22 41 LYS A CA 6
ATOM 8106 C C . LYS A 1 41 ? 77.736 4.639 12.779 1.00 0.21 41 LYS A C 6
ATOM 8107 O O . LYS A 1 41 ? 78.907 4.318 12.800 1.00 0.22 41 LYS A O 6
ATOM 8126 N N . TYR A 1 42 ? 77.176 5.265 13.781 1.00 0.20 42 TYR A N 6
ATOM 8127 C CA . TYR A 1 42 ? 77.982 5.603 14.995 1.00 0.20 42 TYR A CA 6
ATOM 8128 C C . TYR A 1 42 ? 77.679 4.619 16.128 1.00 0.27 42 TYR A C 6
ATOM 8129 O O . TYR A 1 42 ? 76.533 4.395 16.473 1.00 0.33 42 TYR A O 6
ATOM 8147 N N . GLU A 1 43 ? 78.702 4.054 16.726 1.00 0.29 43 GLU A N 6
ATOM 8148 C CA . GLU A 1 43 ? 78.487 3.106 17.861 1.00 0.37 43 GLU A CA 6
ATOM 8149 C C . GLU A 1 43 ? 79.465 3.417 18.997 1.00 0.35 43 GLU A C 6
ATOM 8150 O O . GLU A 1 43 ? 80.640 3.644 18.772 1.00 0.30 43 GLU A O 6
ATOM 8162 N N . GLY A 1 44 ? 78.980 3.452 20.214 1.00 0.41 44 GLY A N 6
ATOM 8163 C CA . GLY A 1 44 ? 79.863 3.768 21.378 1.00 0.41 44 GLY A CA 6
ATOM 8164 C C . GLY A 1 44 ? 80.480 5.159 21.200 1.00 0.37 44 GLY A C 6
ATOM 8165 O O . GLY A 1 44 ? 79.787 6.122 20.925 1.00 0.37 44 GLY A O 6
ATOM 8169 N N . GLU A 1 45 ? 81.782 5.258 21.317 1.00 0.37 45 GLU A N 6
ATOM 8170 C CA . GLU A 1 45 ? 82.464 6.573 21.114 1.00 0.37 45 GLU A CA 6
ATOM 8171 C C . GLU A 1 45 ? 83.199 6.634 19.758 1.00 0.34 45 GLU A C 6
ATOM 8172 O O . GLU A 1 45 ? 83.976 7.541 19.522 1.00 0.36 45 GLU A O 6
ATOM 8184 N N . GLU A 1 46 ? 82.991 5.666 18.887 1.00 0.31 46 GLU A N 6
ATOM 8185 C CA . GLU A 1 46 ? 83.717 5.670 17.577 1.00 0.30 46 GLU A CA 6
ATOM 8186 C C . GLU A 1 46 ? 82.739 5.440 16.402 1.00 0.25 46 GLU A C 6
ATOM 8187 O O . GLU A 1 46 ? 81.922 4.541 16.463 1.00 0.25 46 GLU A O 6
ATOM 8199 N N . PRO A 1 47 ? 82.918 6.176 15.315 1.00 0.25 47 PRO A N 6
ATOM 8200 C CA . PRO A 1 47 ? 82.113 5.914 14.098 1.00 0.21 47 PRO A CA 6
ATOM 8201 C C . PRO A 1 47 ? 82.618 4.649 13.387 1.00 0.27 47 PRO A C 6
ATOM 8202 O O . PRO A 1 47 ? 83.804 4.489 13.164 1.00 0.34 47 PRO A O 6
ATOM 8213 N N . LYS A 1 48 ? 81.714 3.831 12.908 1.00 0.26 48 LYS A N 6
ATOM 8214 C CA . LYS A 1 48 ? 82.109 2.661 12.064 1.00 0.35 48 LYS A CA 6
ATOM 8215 C C . LYS A 1 48 ? 81.676 2.907 10.617 1.00 0.28 48 LYS A C 6
ATOM 8216 O O . LYS A 1 48 ? 80.612 3.444 10.372 1.00 0.24 48 LYS A O 6
ATOM 8235 N N . GLU A 1 49 ? 82.517 2.583 9.666 1.00 0.26 49 GLU A N 6
ATOM 8236 C CA . GLU A 1 49 ? 82.188 2.869 8.235 1.00 0.20 49 GLU A CA 6
ATOM 8237 C C . GLU A 1 49 ? 82.524 1.670 7.347 1.00 0.19 49 GLU A C 6
ATOM 8238 O O . GLU A 1 49 ? 83.287 0.801 7.724 1.00 0.21 49 GLU A O 6
ATOM 8250 N N . GLY A 1 50 ? 81.986 1.647 6.152 1.00 0.16 50 GLY A N 6
ATOM 8251 C CA . GLY A 1 50 ? 82.295 0.540 5.201 1.00 0.16 50 GLY A CA 6
ATOM 8252 C C . GLY A 1 50 ? 81.992 0.993 3.773 1.00 0.15 50 GLY A C 6
ATOM 8253 O O . GLY A 1 50 ? 80.948 1.551 3.504 1.00 0.17 50 GLY A O 6
ATOM 8257 N N . THR A 1 51 ? 82.874 0.700 2.845 1.00 0.14 51 THR A N 6
ATOM 8258 C CA . THR A 1 51 ? 82.613 1.051 1.415 1.00 0.14 51 THR A CA 6
ATOM 8259 C C . THR A 1 51 ? 82.688 -0.207 0.550 1.00 0.13 51 THR A C 6
ATOM 8260 O O . THR A 1 51 ? 83.597 -1.007 0.696 1.00 0.15 51 THR A O 6
ATOM 8271 N N . PHE A 1 52 ? 81.785 -0.356 -0.390 1.00 0.12 52 PHE A N 6
ATOM 8272 C CA . PHE A 1 52 ? 81.857 -1.529 -1.317 1.00 0.13 52 PHE A CA 6
ATOM 8273 C C . PHE A 1 52 ? 81.131 -1.229 -2.643 1.00 0.11 52 PHE A C 6
ATOM 8274 O O . PHE A 1 52 ? 80.397 -0.263 -2.753 1.00 0.10 52 PHE A O 6
ATOM 8291 N N . THR A 1 53 ? 81.239 -2.124 -3.594 1.00 0.12 53 THR A N 6
ATOM 8292 C CA . THR A 1 53 ? 80.454 -1.985 -4.858 1.00 0.11 53 THR A CA 6
ATOM 8293 C C . THR A 1 53 ? 79.329 -3.023 -4.877 1.00 0.11 53 THR A C 6
ATOM 8294 O O . THR A 1 53 ? 79.489 -4.123 -4.379 1.00 0.12 53 THR A O 6
ATOM 8305 N N . ALA A 1 54 ? 78.173 -2.649 -5.367 1.00 0.11 54 ALA A N 6
ATOM 8306 C CA . ALA A 1 54 ? 77.003 -3.577 -5.325 1.00 0.13 54 ALA A CA 6
ATOM 8307 C C . ALA A 1 54 ? 76.183 -3.472 -6.610 1.00 0.13 54 ALA A C 6
ATOM 8308 O O . ALA A 1 54 ? 76.005 -2.398 -7.153 1.00 0.11 54 ALA A O 6
ATOM 8315 N N . ARG A 1 55 ? 75.609 -4.568 -7.042 1.00 0.15 55 ARG A N 6
ATOM 8316 C CA . ARG A 1 55 ? 74.704 -4.532 -8.228 1.00 0.15 55 ARG A CA 6
ATOM 8317 C C . ARG A 1 55 ? 73.260 -4.347 -7.765 1.00 0.15 55 ARG A C 6
ATOM 8318 O O . ARG A 1 55 ? 72.861 -4.860 -6.734 1.00 0.16 55 ARG A O 6
ATOM 8339 N N . VAL A 1 56 ? 72.476 -3.632 -8.527 1.00 0.14 56 VAL A N 6
ATOM 8340 C CA . VAL A 1 56 ? 71.046 -3.416 -8.151 1.00 0.14 56 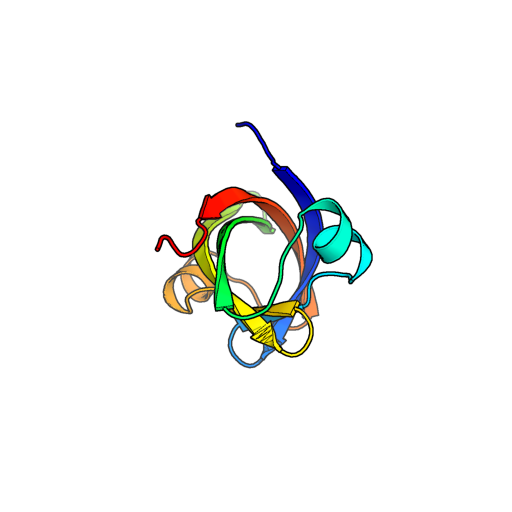VAL A CA 6
ATOM 8341 C C . VAL A 1 56 ? 70.222 -4.649 -8.521 1.00 0.15 56 VAL A C 6
ATOM 8342 O O . VAL A 1 56 ? 70.197 -5.072 -9.663 1.00 0.17 56 VAL A O 6
ATOM 8355 N N . GLY A 1 57 ? 69.515 -5.186 -7.566 1.00 0.16 57 GLY A N 6
ATOM 8356 C CA . GLY A 1 57 ? 68.637 -6.358 -7.836 1.00 0.19 57 GLY A CA 6
ATOM 8357 C C . GLY A 1 57 ? 67.182 -5.899 -7.941 1.00 0.18 57 GLY A C 6
ATOM 8358 O O . GLY A 1 57 ? 66.887 -4.714 -7.961 1.00 0.16 57 GLY A O 6
ATOM 8362 N N . GLU A 1 58 ? 66.269 -6.834 -7.983 1.00 0.21 58 GLU A N 6
ATOM 8363 C CA . GLU A 1 58 ? 64.820 -6.471 -8.067 1.00 0.22 58 GLU A CA 6
ATOM 8364 C C . GLU A 1 58 ? 64.408 -5.673 -6.826 1.00 0.22 58 GLU A C 6
ATOM 8365 O O . GLU A 1 58 ? 65.041 -5.742 -5.791 1.00 0.24 58 GLU A O 6
ATOM 8377 N N . GLN A 1 59 ? 63.371 -4.882 -6.944 1.00 0.25 59 GLN A N 6
ATOM 8378 C CA . GLN A 1 59 ? 62.904 -4.030 -5.801 1.00 0.30 59 GLN A CA 6
ATOM 8379 C C . GLN A 1 59 ? 64.029 -3.136 -5.251 1.00 0.23 59 GLN A C 6
ATOM 8380 O O . GLN A 1 59 ? 63.878 -2.555 -4.190 1.00 0.23 59 GLN A O 6
ATOM 8394 N N . GLY A 1 60 ? 65.080 -2.899 -6.013 1.00 0.19 60 GLY A N 6
ATOM 8395 C CA . GLY A 1 60 ? 66.106 -1.898 -5.576 1.00 0.16 60 GLY A CA 6
ATOM 8396 C C . GLY A 1 60 ? 66.953 -2.453 -4.426 1.00 0.12 60 GLY A C 6
ATOM 8397 O O . GLY A 1 60 ? 67.504 -1.695 -3.643 1.00 0.12 60 GLY A O 6
ATOM 8401 N N . SER A 1 61 ? 66.991 -3.755 -4.261 1.00 0.14 61 SER A N 6
ATOM 8402 C CA . SER A 1 61 ? 67.731 -4.344 -3.100 1.00 0.16 61 SER A CA 6
ATOM 8403 C C . SER A 1 61 ? 69.238 -4.341 -3.374 1.00 0.15 61 SER A C 6
ATOM 8404 O O . SER A 1 61 ? 69.676 -4.620 -4.474 1.00 0.18 61 SER A O 6
ATOM 8412 N N . VAL A 1 62 ? 70.028 -4.115 -2.355 1.00 0.14 62 VAL A N 6
ATOM 8413 C CA . VAL A 1 62 ? 71.514 -4.194 -2.505 1.00 0.15 62 VAL A CA 6
ATOM 8414 C C . VAL A 1 62 ? 72.118 -4.907 -1.285 1.00 0.14 62 VAL A C 6
ATOM 8415 O O . VAL A 1 62 ? 71.568 -4.850 -0.201 1.00 0.14 62 VAL A O 6
ATOM 8428 N N . ILE A 1 63 ? 73.178 -5.658 -1.479 1.00 0.16 63 ILE A N 6
ATOM 8429 C CA . ILE A 1 63 ? 73.743 -6.473 -0.353 1.00 0.17 63 ILE A CA 6
ATOM 8430 C C . ILE A 1 63 ? 75.108 -5.926 0.080 1.00 0.16 63 ILE A C 6
ATOM 8431 O O . ILE A 1 63 ? 76.061 -5.951 -0.677 1.00 0.19 63 ILE A O 6
ATOM 8447 N N . ILE A 1 64 ? 75.241 -5.583 1.340 1.00 0.15 64 ILE A N 6
ATOM 8448 C CA . ILE A 1 64 ? 76.584 -5.208 1.890 1.00 0.16 64 ILE A CA 6
ATOM 8449 C C . ILE A 1 64 ? 77.400 -6.486 2.166 1.00 0.18 64 ILE A C 6
ATOM 8450 O O . ILE A 1 64 ? 76.841 -7.482 2.571 1.00 0.20 64 ILE A O 6
ATOM 8466 N N . PRO A 1 65 ? 78.699 -6.434 1.941 1.00 0.19 65 PRO A N 6
ATOM 8467 C CA . PRO A 1 65 ? 79.554 -7.637 2.175 1.00 0.23 65 PRO A CA 6
ATOM 8468 C C . PRO A 1 65 ? 79.576 -8.007 3.663 1.00 0.26 65 PRO A C 6
ATOM 8469 O O . PRO A 1 65 ? 79.706 -7.158 4.524 1.00 0.23 65 PRO A O 6
ATOM 8480 N N . LYS A 1 66 ? 79.463 -9.278 3.966 1.00 0.41 66 LYS A N 6
ATOM 8481 C CA . LYS A 1 66 ? 79.485 -9.733 5.399 1.00 0.51 66 LYS A CA 6
ATOM 8482 C C . LYS A 1 66 ? 80.749 -9.237 6.107 1.00 0.44 66 LYS A C 6
ATOM 8483 O O . LYS A 1 66 ? 80.736 -8.947 7.290 1.00 0.42 66 LYS A O 6
ATOM 8502 N N . ALA A 1 67 ? 81.843 -9.159 5.391 1.00 0.43 67 ALA A N 6
ATOM 8503 C CA . ALA A 1 67 ? 83.131 -8.709 6.015 1.00 0.40 67 ALA A CA 6
ATOM 8504 C C . ALA A 1 67 ? 82.974 -7.304 6.602 1.00 0.30 67 ALA A C 6
ATOM 8505 O O . ALA A 1 67 ? 83.489 -7.004 7.668 1.00 0.28 67 ALA A O 6
ATOM 8512 N N . LEU A 1 68 ? 82.243 -6.453 5.926 1.00 0.27 68 LEU A N 6
ATOM 8513 C CA . LEU A 1 68 ? 82.028 -5.068 6.445 1.00 0.23 68 LEU A CA 6
ATOM 8514 C C . LEU A 1 68 ? 80.993 -5.072 7.570 1.00 0.22 68 LEU A C 6
ATOM 8515 O O . LEU A 1 68 ? 81.099 -4.305 8.508 1.00 0.22 68 LEU A O 6
ATOM 8531 N N . ARG A 1 69 ? 80.016 -5.954 7.514 1.00 0.25 69 ARG A N 6
ATOM 8532 C CA . ARG A 1 69 ? 79.001 -6.022 8.620 1.00 0.28 69 ARG A CA 6
ATOM 8533 C C . ARG A 1 69 ? 79.703 -6.293 9.954 1.00 0.25 69 ARG A C 6
ATOM 8534 O O . ARG A 1 69 ? 79.362 -5.724 10.975 1.00 0.26 69 ARG A O 6
ATOM 8555 N N . ASP A 1 70 ? 80.617 -7.232 9.953 1.00 0.25 70 ASP A N 6
ATOM 8556 C CA . ASP A 1 70 ? 81.282 -7.645 11.228 1.00 0.25 70 ASP A CA 6
ATOM 8557 C C . ASP A 1 70 ? 82.205 -6.537 11.732 1.00 0.22 70 ASP A C 6
ATOM 8558 O O . ASP A 1 70 ? 82.192 -6.199 12.900 1.00 0.22 70 ASP A O 6
ATOM 8567 N N . VAL A 1 71 ? 83.010 -5.978 10.861 1.00 0.21 71 VAL A N 6
ATOM 8568 C CA . VAL A 1 71 ? 83.966 -4.906 11.297 1.00 0.21 71 VAL A CA 6
ATOM 8569 C C . VAL A 1 71 ? 83.190 -3.716 11.873 1.00 0.21 71 VAL A C 6
ATOM 8570 O O . VAL A 1 71 ? 83.629 -3.074 12.811 1.00 0.22 71 VAL A O 6
ATOM 8583 N N . ILE A 1 72 ? 82.075 -3.393 11.282 1.00 0.21 72 ILE A N 6
ATOM 8584 C CA . ILE A 1 72 ? 81.286 -2.207 11.738 1.00 0.22 72 ILE A CA 6
ATOM 8585 C C . ILE A 1 72 ? 80.401 -2.568 12.947 1.00 0.22 72 ILE A C 6
ATOM 8586 O O . ILE A 1 72 ? 79.998 -1.697 13.697 1.00 0.23 72 ILE A O 6
ATOM 8602 N N . GLY A 1 73 ? 80.164 -3.843 13.193 1.00 0.21 73 GLY A N 6
ATOM 8603 C CA . GLY A 1 73 ? 79.384 -4.242 14.407 1.00 0.21 73 GLY A CA 6
ATOM 8604 C C . GLY A 1 73 ? 77.892 -3.982 14.173 1.00 0.20 73 GLY A C 6
ATOM 8605 O O . GLY A 1 73 ? 77.195 -3.514 15.055 1.00 0.22 73 GLY A O 6
ATOM 8609 N N . ILE A 1 74 ? 77.431 -4.171 12.960 1.00 0.20 74 ILE A N 6
ATOM 8610 C CA . ILE A 1 74 ? 76.015 -3.810 12.622 1.00 0.21 74 ILE A CA 6
ATOM 8611 C C . ILE A 1 74 ? 75.091 -5.022 12.791 1.00 0.21 74 ILE A C 6
ATOM 8612 O O . ILE A 1 74 ? 75.450 -6.139 12.470 1.00 0.23 74 ILE A O 6
ATOM 8628 N N . LYS A 1 75 ? 73.893 -4.795 13.276 1.00 0.22 75 LYS A N 6
ATOM 8629 C CA . LYS A 1 75 ? 72.915 -5.914 13.454 1.00 0.24 75 LYS A CA 6
ATOM 8630 C C . LYS A 1 75 ? 71.543 -5.527 12.858 1.00 0.24 75 LYS A C 6
ATOM 8631 O O . LYS A 1 75 ? 71.291 -4.364 12.610 1.00 0.23 75 LYS A O 6
ATOM 8650 N N . PRO A 1 76 ? 70.695 -6.514 12.610 1.00 0.25 76 PRO A N 6
ATOM 8651 C CA . PRO A 1 76 ? 69.370 -6.226 11.997 1.00 0.26 76 PRO A CA 6
ATOM 8652 C C . PRO A 1 76 ? 68.574 -5.214 12.836 1.00 0.24 76 PRO A C 6
ATOM 8653 O O . PRO A 1 76 ? 68.507 -5.316 14.046 1.00 0.23 76 PRO A O 6
ATOM 8664 N N . GLY A 1 77 ? 67.925 -4.278 12.184 1.00 0.24 77 GLY A N 6
ATOM 8665 C CA . GLY A 1 77 ? 67.070 -3.292 12.914 1.00 0.24 77 GLY A CA 6
ATOM 8666 C C . GLY A 1 77 ? 67.859 -2.013 13.254 1.00 0.22 77 GLY A C 6
ATOM 8667 O O . GLY A 1 77 ? 67.304 -1.079 13.805 1.00 0.24 77 GLY A O 6
ATOM 8671 N N . GLU A 1 78 ? 69.137 -1.953 12.934 1.00 0.20 78 GLU A N 6
ATOM 8672 C CA . GLU A 1 78 ? 69.938 -0.724 13.244 1.00 0.20 78 GLU A CA 6
ATOM 8673 C C . GLU A 1 78 ? 70.016 0.189 12.022 1.00 0.18 78 GLU A C 6
ATOM 8674 O O . GLU A 1 78 ? 70.210 -0.272 10.911 1.00 0.18 78 GLU A O 6
ATOM 8686 N N . VAL A 1 79 ? 69.753 1.459 12.209 1.00 0.19 79 VAL A N 6
ATOM 8687 C CA . VAL A 1 79 ? 69.665 2.392 11.046 1.00 0.18 79 VAL A CA 6
ATOM 8688 C C . VAL A 1 79 ? 71.018 3.058 10.764 1.00 0.18 79 VAL A C 6
ATOM 8689 O O . VAL A 1 79 ? 71.664 3.589 11.646 1.00 0.19 79 VAL A O 6
ATOM 8702 N N . ILE A 1 80 ? 71.405 3.077 9.517 1.00 0.17 80 ILE A N 6
ATOM 8703 C CA . ILE A 1 80 ? 72.667 3.755 9.107 1.00 0.17 80 ILE A CA 6
ATOM 8704 C C . ILE A 1 80 ? 72.362 4.788 8.015 1.00 0.17 80 ILE A C 6
ATOM 8705 O O . ILE A 1 80 ? 71.388 4.664 7.293 1.00 0.17 80 ILE A O 6
ATOM 8721 N N . GLU A 1 81 ? 73.237 5.738 7.833 1.00 0.18 81 GLU A N 6
ATOM 8722 C CA . GLU A 1 81 ? 73.073 6.719 6.723 1.00 0.18 81 GLU A CA 6
ATOM 8723 C C . GLU A 1 81 ? 73.953 6.295 5.550 1.00 0.17 81 GLU A C 6
ATOM 8724 O O . GLU A 1 81 ? 75.058 5.821 5.741 1.00 0.19 81 GLU A O 6
ATOM 8736 N N . VAL A 1 82 ? 73.394 6.283 4.368 1.00 0.16 82 VAL A N 6
ATOM 8737 C CA . VAL A 1 82 ? 74.104 5.682 3.202 1.00 0.17 82 VAL A CA 6
ATOM 8738 C C . VAL A 1 82 ? 74.406 6.754 2.152 1.00 0.16 82 VAL A C 6
ATOM 8739 O O . VAL A 1 82 ? 73.543 7.519 1.763 1.00 0.17 82 VAL A O 6
ATOM 8752 N N . LEU A 1 83 ? 75.625 6.790 1.686 1.00 0.16 83 LEU A N 6
ATOM 8753 C CA . LEU A 1 83 ? 76.020 7.786 0.643 1.00 0.17 83 LEU A CA 6
ATOM 8754 C C . LEU A 1 83 ? 76.458 7.045 -0.623 1.00 0.15 83 LEU A C 6
ATOM 8755 O O . LEU A 1 83 ? 77.378 6.252 -0.575 1.00 0.12 83 LEU A O 6
ATOM 8771 N N . LEU A 1 84 ? 75.928 7.408 -1.766 1.00 0.16 84 LEU A N 6
ATOM 8772 C CA . LEU A 1 84 ? 76.460 6.843 -3.047 1.00 0.15 84 LEU A CA 6
ATOM 8773 C C . LEU A 1 84 ? 77.736 7.586 -3.451 1.00 0.15 84 LEU A C 6
ATOM 8774 O O . LEU A 1 84 ? 77.880 8.763 -3.181 1.00 0.17 84 LEU A O 6
ATOM 8790 N N . LEU A 1 85 ? 78.700 6.880 -3.991 1.00 0.14 85 LEU A N 6
ATOM 8791 C CA . LEU A 1 85 ? 80.019 7.512 -4.296 1.00 0.17 85 LEU A CA 6
ATOM 8792 C C . LEU A 1 85 ? 80.315 7.474 -5.799 1.00 0.18 85 LEU A C 6
ATOM 8793 O O . LEU A 1 85 ? 81.089 8.272 -6.296 1.00 0.24 85 LEU A O 6
ATOM 8809 N N . GLY A 1 86 ? 79.764 6.515 -6.510 1.00 0.16 86 GLY A N 6
ATOM 8810 C CA . GLY A 1 86 ? 80.090 6.392 -7.973 1.00 0.20 86 GLY A CA 6
ATOM 8811 C C . GLY A 1 86 ? 79.120 5.435 -8.672 1.00 0.17 86 GLY A C 6
ATOM 8812 O O . GLY A 1 86 ? 78.212 4.906 -8.064 1.00 0.15 86 GLY A O 6
ATOM 8816 N N . HIS A 1 87 ? 79.293 5.241 -9.962 1.00 0.20 87 HIS A N 6
ATOM 8817 C CA . HIS A 1 87 ? 78.365 4.353 -10.735 1.00 0.19 87 HIS A CA 6
ATOM 8818 C C . HIS A 1 87 ? 79.123 3.625 -11.858 1.00 0.19 87 HIS A C 6
ATOM 8819 O O . HIS A 1 87 ? 80.048 4.162 -12.436 1.00 0.24 87 HIS A O 6
ATOM 8833 N N . TYR A 1 88 ? 78.675 2.444 -12.227 1.00 0.16 88 TYR A N 6
ATOM 8834 C CA . TYR A 1 88 ? 79.297 1.723 -13.378 1.00 0.19 88 TYR A CA 6
ATOM 8835 C C . TYR A 1 88 ? 78.209 1.130 -14.279 1.00 0.21 88 TYR A C 6
ATOM 8836 O O . TYR A 1 88 ? 77.226 0.588 -13.803 1.00 0.17 88 TYR A O 6
ATOM 8854 N N . LYS A 1 89 ? 78.390 1.214 -15.574 1.00 0.29 89 LYS A N 6
ATOM 8855 C CA . LYS A 1 89 ? 77.384 0.641 -16.519 1.00 0.33 89 LYS A CA 6
ATOM 8856 C C . LYS A 1 89 ? 78.060 -0.366 -17.468 1.00 0.52 89 LYS A C 6
ATOM 8857 O O . LYS A 1 89 ? 79.253 -0.291 -17.683 1.00 0.94 89 LYS A O 6
ATOM 8876 N N . PRO A 1 90 ? 77.278 -1.274 -18.029 1.00 0.71 90 PRO A N 6
ATOM 8877 C CA . PRO A 1 90 ? 77.839 -2.281 -18.984 1.00 0.93 90 PRO A CA 6
ATOM 8878 C C . PRO A 1 90 ? 78.560 -1.588 -20.147 1.00 0.85 90 PRO A C 6
ATOM 8879 O O . PRO A 1 90 ? 78.149 -0.535 -20.601 1.00 1.30 90 PRO A O 6
ATOM 8890 N N . ARG A 1 91 ? 79.628 -2.176 -20.629 1.00 1.61 91 ARG A N 6
ATOM 8891 C CA . ARG A 1 91 ? 80.383 -1.567 -21.765 1.00 1.99 91 ARG A CA 6
ATOM 8892 C C . ARG A 1 91 ? 80.559 -2.589 -22.892 1.00 2.65 91 ARG A C 6
ATOM 8893 O O . ARG A 1 91 ? 80.814 -3.753 -22.651 1.00 3.38 91 ARG A O 6
ATOM 8914 N N . ASN A 1 92 ? 80.422 -2.158 -24.126 1.00 3.10 92 ASN A N 6
ATOM 8915 C CA . ASN A 1 92 ? 80.577 -3.091 -25.297 1.00 4.24 92 ASN A CA 6
ATOM 8916 C C . ASN A 1 92 ? 79.674 -4.322 -25.141 1.00 4.85 92 ASN A C 6
ATOM 8917 O O . ASN A 1 92 ? 79.768 -5.210 -25.973 1.00 5.20 92 ASN A O 6
ATOM 8929 N N . MET A 1 1 ? 83.138 14.092 0.815 1.00 1.31 1 MET A N 7
ATOM 8930 C CA . MET A 1 1 ? 83.382 13.904 -0.644 1.00 0.79 1 MET A CA 7
ATOM 8931 C C . MET A 1 1 ? 82.094 14.126 -1.437 1.00 0.68 1 MET A C 7
ATOM 8932 O O . MET A 1 1 ? 81.070 14.491 -0.889 1.00 0.82 1 MET A O 7
ATOM 8948 N N . ASP A 1 2 ? 82.140 13.878 -2.721 1.00 0.57 2 ASP A N 7
ATOM 8949 C CA . ASP A 1 2 ? 80.918 14.036 -3.570 1.00 0.50 2 ASP A CA 7
ATOM 8950 C C . ASP A 1 2 ? 79.984 12.842 -3.372 1.00 0.41 2 ASP A C 7
ATOM 8951 O O . ASP A 1 2 ? 80.426 11.710 -3.287 1.00 0.38 2 ASP A O 7
ATOM 8960 N N . VAL A 1 3 ? 78.696 13.083 -3.339 1.00 0.40 3 VAL A N 7
ATOM 8961 C CA . VAL A 1 3 ? 77.724 11.968 -3.196 1.00 0.33 3 VAL A CA 7
ATOM 8962 C C . VAL A 1 3 ? 76.651 12.075 -4.292 1.00 0.31 3 VAL A C 7
ATOM 8963 O O . VAL A 1 3 ? 76.149 13.151 -4.571 1.00 0.37 3 VAL A O 7
ATOM 8976 N N . LEU A 1 4 ? 76.315 10.979 -4.910 1.00 0.26 4 LEU A N 7
ATOM 8977 C CA . LEU A 1 4 ? 75.288 11.010 -5.996 1.00 0.28 4 LEU A CA 7
ATOM 8978 C C . LEU A 1 4 ? 73.875 10.968 -5.395 1.00 0.28 4 LEU A C 7
ATOM 8979 O O . LEU A 1 4 ? 72.922 11.409 -6.011 1.00 0.30 4 LEU A O 7
ATOM 8995 N N . ALA A 1 5 ? 73.745 10.503 -4.171 1.00 0.25 5 ALA A N 7
ATOM 8996 C CA . ALA A 1 5 ? 72.414 10.501 -3.490 1.00 0.25 5 ALA A CA 7
ATOM 8997 C C . ALA A 1 5 ? 72.598 10.108 -2.023 1.00 0.23 5 ALA A C 7
ATOM 8998 O O . ALA A 1 5 ? 73.570 9.466 -1.671 1.00 0.25 5 ALA A O 7
ATOM 9005 N N . LYS A 1 6 ? 71.710 10.539 -1.164 1.00 0.22 6 LYS A N 7
ATOM 9006 C CA . LYS A 1 6 ? 71.867 10.250 0.294 1.00 0.22 6 LYS A CA 7
ATOM 9007 C C . LYS A 1 6 ? 70.538 9.767 0.883 1.00 0.21 6 LYS A C 7
ATOM 9008 O O . LYS A 1 6 ? 69.519 10.420 0.738 1.00 0.23 6 LYS A O 7
ATOM 9027 N N . PHE A 1 7 ? 70.538 8.623 1.530 1.00 0.19 7 PHE A N 7
ATOM 9028 C CA . PHE A 1 7 ? 69.265 8.091 2.113 1.00 0.19 7 PHE A CA 7
ATOM 9029 C C . PHE A 1 7 ? 69.546 7.236 3.358 1.00 0.17 7 PHE A C 7
ATOM 9030 O O . PHE A 1 7 ? 70.670 6.862 3.619 1.00 0.16 7 PHE A O 7
ATOM 9047 N N . HIS A 1 8 ? 68.534 6.984 4.153 1.00 0.18 8 HIS A N 7
ATOM 9048 C CA . HIS A 1 8 ? 68.733 6.219 5.425 1.00 0.18 8 HIS A CA 7
ATOM 9049 C C . HIS A 1 8 ? 68.027 4.859 5.339 1.00 0.17 8 HIS A C 7
ATOM 9050 O O . HIS A 1 8 ? 66.900 4.764 4.890 1.00 0.18 8 HIS A O 7
ATOM 9064 N N . THR A 1 9 ? 68.664 3.824 5.824 1.00 0.16 9 THR A N 7
ATOM 9065 C CA . THR A 1 9 ? 68.023 2.472 5.844 1.00 0.17 9 THR A CA 7
ATOM 9066 C C . THR A 1 9 ? 68.583 1.651 7.018 1.00 0.16 9 THR A C 7
ATOM 9067 O O . THR A 1 9 ? 69.650 1.947 7.519 1.00 0.15 9 THR A O 7
ATOM 9078 N N . THR A 1 10 ? 67.908 0.597 7.413 1.00 0.17 10 THR A N 7
ATOM 9079 C CA . THR A 1 10 ? 68.453 -0.272 8.505 1.00 0.17 10 THR A CA 7
ATOM 9080 C C . THR A 1 10 ? 68.861 -1.639 7.934 1.00 0.17 10 THR A C 7
ATOM 9081 O O . THR A 1 10 ? 68.451 -2.014 6.850 1.00 0.17 10 THR A O 7
ATOM 9092 N N . VAL A 1 11 ? 69.707 -2.349 8.634 1.00 0.17 11 VAL A N 7
ATOM 9093 C CA . VAL A 1 11 ? 70.203 -3.661 8.115 1.00 0.17 11 VAL A CA 7
ATOM 9094 C C . VAL A 1 11 ? 69.149 -4.749 8.335 1.00 0.17 11 VAL A C 7
ATOM 9095 O O . VAL A 1 11 ? 68.643 -4.921 9.426 1.00 0.17 11 VAL A O 7
ATOM 9108 N N . HIS A 1 12 ? 68.905 -5.541 7.327 1.00 0.21 12 HIS A N 7
ATOM 9109 C CA . HIS A 1 12 ? 67.987 -6.708 7.476 1.00 0.25 12 HIS A CA 7
ATOM 9110 C C . HIS A 1 12 ? 68.773 -8.005 7.320 1.00 0.25 12 HIS A C 7
ATOM 9111 O O . HIS A 1 12 ? 69.956 -7.995 7.039 1.00 0.25 12 HIS A O 7
ATOM 9125 N N . ARG A 1 13 ? 68.140 -9.118 7.586 1.00 0.29 13 ARG A N 7
ATOM 9126 C CA . ARG A 1 13 ? 68.850 -10.447 7.548 1.00 0.32 13 ARG A CA 7
ATOM 9127 C C . ARG A 1 13 ? 69.714 -10.604 6.281 1.00 0.29 13 ARG A C 7
ATOM 9128 O O . ARG A 1 13 ? 69.497 -9.946 5.285 1.00 0.24 13 ARG A O 7
ATOM 9149 N N . ILE A 1 14 ? 70.758 -11.398 6.368 1.00 0.34 14 ILE A N 7
ATOM 9150 C CA . ILE A 1 14 ? 71.747 -11.560 5.236 1.00 0.34 14 ILE A CA 7
ATOM 9151 C C . ILE A 1 14 ? 72.481 -10.244 4.897 1.00 0.28 14 ILE A C 7
ATOM 9152 O O . ILE A 1 14 ? 73.212 -10.193 3.923 1.00 0.29 14 ILE A O 7
ATOM 9168 N N . GLY A 1 15 ? 72.311 -9.191 5.672 1.00 0.24 15 GLY A N 7
ATOM 9169 C CA . GLY A 1 15 ? 73.020 -7.908 5.366 1.00 0.20 15 GLY A CA 7
ATOM 9170 C C . GLY A 1 15 ? 72.321 -7.174 4.211 1.00 0.17 15 GLY A C 7
ATOM 9171 O O . GLY A 1 15 ? 72.916 -6.327 3.566 1.00 0.15 15 GLY A O 7
ATOM 9175 N N . ARG A 1 16 ? 71.099 -7.545 3.888 1.00 0.18 16 ARG A N 7
ATOM 9176 C CA . ARG A 1 16 ? 70.404 -6.928 2.716 1.00 0.18 16 ARG A CA 7
ATOM 9177 C C . ARG A 1 16 ? 69.711 -5.628 3.130 1.00 0.19 16 ARG A C 7
ATOM 9178 O O . ARG A 1 16 ? 69.098 -5.555 4.178 1.00 0.24 16 ARG A O 7
ATOM 9199 N N . ILE A 1 17 ? 69.700 -4.651 2.256 1.00 0.18 17 ILE A N 7
ATOM 9200 C CA . ILE A 1 17 ? 68.909 -3.408 2.515 1.00 0.21 17 ILE A CA 7
ATOM 9201 C C . ILE A 1 17 ? 68.111 -3.036 1.262 1.00 0.19 17 ILE A C 7
ATOM 9202 O O . ILE A 1 17 ? 68.522 -3.337 0.156 1.00 0.15 17 ILE A O 7
ATOM 9218 N N . ILE A 1 18 ? 67.016 -2.332 1.419 1.00 0.23 18 ILE A N 7
ATOM 9219 C CA . ILE A 1 18 ? 66.238 -1.875 0.225 1.00 0.20 18 ILE A CA 7
ATOM 9220 C C . ILE A 1 18 ? 66.223 -0.351 0.160 1.00 0.20 18 ILE A C 7
ATOM 9221 O O . ILE A 1 18 ? 65.816 0.310 1.099 1.00 0.22 18 ILE A O 7
ATOM 9237 N N . ILE A 1 19 ? 66.587 0.203 -0.969 1.00 0.17 19 ILE A N 7
ATOM 9238 C CA . ILE A 1 19 ? 66.508 1.688 -1.134 1.00 0.17 19 ILE A CA 7
ATOM 9239 C C . ILE A 1 19 ? 65.061 2.090 -1.448 1.00 0.19 19 ILE A C 7
ATOM 9240 O O . ILE A 1 19 ? 64.398 1.412 -2.203 1.00 0.17 19 ILE A O 7
ATOM 9256 N N . PRO A 1 20 ? 64.635 3.236 -0.953 1.00 0.24 20 PRO A N 7
ATOM 9257 C CA . PRO A 1 20 ? 63.287 3.751 -1.317 1.00 0.28 20 PRO A CA 7
ATOM 9258 C C . PRO A 1 20 ? 63.230 4.033 -2.811 1.00 0.26 20 PRO A C 7
ATOM 9259 O O . PRO A 1 20 ? 64.203 4.464 -3.402 1.00 0.25 20 PRO A O 7
ATOM 9270 N N . ALA A 1 21 ? 62.107 3.776 -3.425 1.00 0.28 21 ALA A N 7
ATOM 9271 C CA . ALA A 1 21 ? 61.983 3.994 -4.901 1.00 0.29 21 ALA A CA 7
ATOM 9272 C C . ALA A 1 21 ? 62.299 5.452 -5.257 1.00 0.31 21 ALA A C 7
ATOM 9273 O O . ALA A 1 21 ? 62.723 5.751 -6.359 1.00 0.32 21 ALA A O 7
ATOM 9280 N N . GLY A 1 22 ? 62.095 6.359 -4.330 1.00 0.34 22 GLY A N 7
ATOM 9281 C CA . GLY A 1 22 ? 62.375 7.802 -4.613 1.00 0.38 22 GLY A CA 7
ATOM 9282 C C . GLY A 1 22 ? 63.869 8.002 -4.866 1.00 0.37 22 GLY A C 7
ATOM 9283 O O . GLY A 1 22 ? 64.260 8.701 -5.784 1.00 0.39 22 GLY A O 7
ATOM 9287 N N . THR A 1 23 ? 64.708 7.403 -4.054 1.00 0.34 23 THR A N 7
ATOM 9288 C CA . THR A 1 23 ? 66.182 7.571 -4.240 1.00 0.34 23 THR A CA 7
ATOM 9289 C C . THR A 1 23 ? 66.640 6.847 -5.506 1.00 0.30 23 THR A C 7
ATOM 9290 O O . THR A 1 23 ? 67.446 7.361 -6.260 1.00 0.32 23 THR A O 7
ATOM 9301 N N . ARG A 1 24 ? 66.080 5.689 -5.791 1.00 0.26 24 ARG A N 7
ATOM 9302 C CA . ARG A 1 24 ? 66.434 4.968 -7.073 1.00 0.25 24 ARG A CA 7
ATOM 9303 C C . ARG A 1 24 ? 66.173 5.893 -8.268 1.00 0.28 24 ARG A C 7
ATOM 9304 O O . ARG A 1 24 ? 66.916 5.917 -9.227 1.00 0.29 24 ARG A O 7
ATOM 9325 N N . LYS A 1 25 ? 65.081 6.613 -8.215 1.00 0.32 25 LYS A N 7
ATOM 9326 C CA . LYS A 1 25 ? 64.698 7.507 -9.351 1.00 0.37 25 LYS A CA 7
ATOM 9327 C C . LYS A 1 25 ? 65.719 8.633 -9.504 1.00 0.38 25 LYS A C 7
ATOM 9328 O O . LYS A 1 25 ? 66.229 8.879 -10.580 1.00 0.40 25 LYS A O 7
ATOM 9347 N N . PHE A 1 26 ? 66.031 9.306 -8.425 1.00 0.38 26 PHE A N 7
ATOM 9348 C CA . PHE A 1 26 ? 67.023 10.432 -8.485 1.00 0.42 26 PHE A CA 7
ATOM 9349 C C . PHE A 1 26 ? 68.366 9.941 -9.037 1.00 0.42 26 PHE A C 7
ATOM 9350 O O . PHE A 1 26 ? 69.062 10.662 -9.729 1.00 0.46 26 PHE A O 7
ATOM 9367 N N . TYR A 1 27 ? 68.757 8.749 -8.677 1.00 0.39 27 TYR A N 7
ATOM 9368 C CA . TYR A 1 27 ? 70.091 8.220 -9.108 1.00 0.42 27 TYR A CA 7
ATOM 9369 C C . TYR A 1 27 ? 69.999 7.519 -10.477 1.00 0.35 27 TYR A C 7
ATOM 9370 O O . TYR A 1 27 ? 71.007 7.290 -11.122 1.00 0.37 27 TYR A O 7
ATOM 9388 N N . GLY A 1 28 ? 68.807 7.213 -10.948 1.00 0.31 28 GLY A N 7
ATOM 9389 C CA . GLY A 1 28 ? 68.670 6.565 -12.289 1.00 0.29 28 GLY A CA 7
ATOM 9390 C C . GLY A 1 28 ? 69.059 5.085 -12.187 1.00 0.26 28 GLY A C 7
ATOM 9391 O O . GLY A 1 28 ? 69.792 4.575 -13.015 1.00 0.27 28 GLY A O 7
ATOM 9395 N N . ILE A 1 29 ? 68.622 4.411 -11.148 1.00 0.24 29 ILE A N 7
ATOM 9396 C CA . ILE A 1 29 ? 69.020 2.978 -10.950 1.00 0.23 29 ILE A CA 7
ATOM 9397 C C . ILE A 1 29 ? 68.046 2.043 -11.673 1.00 0.20 29 ILE A C 7
ATOM 9398 O O . ILE A 1 29 ? 66.859 2.035 -11.398 1.00 0.22 29 ILE A O 7
ATOM 9414 N N . GLU A 1 30 ? 68.579 1.135 -12.450 1.00 0.17 30 GLU A N 7
ATOM 9415 C CA . GLU A 1 30 ? 67.745 0.045 -13.036 1.00 0.18 30 GLU A CA 7
ATOM 9416 C C . GLU A 1 30 ? 68.397 -1.304 -12.728 1.00 0.17 30 GLU A C 7
ATOM 9417 O O . GLU A 1 30 ? 69.575 -1.371 -12.429 1.00 0.18 30 GLU A O 7
ATOM 9429 N N . GLN A 1 31 ? 67.641 -2.377 -12.770 1.00 0.20 31 GLN A N 7
ATOM 9430 C CA . GLN A 1 31 ? 68.220 -3.723 -12.443 1.00 0.20 31 GLN A CA 7
ATOM 9431 C C . GLN A 1 31 ? 69.408 -4.038 -13.361 1.00 0.19 31 GLN A C 7
ATOM 9432 O O . GLN A 1 31 ? 69.359 -3.809 -14.555 1.00 0.20 31 GLN A O 7
ATOM 9446 N N . GLY A 1 32 ? 70.461 -4.585 -12.804 1.00 0.18 32 GLY A N 7
ATOM 9447 C CA . GLY A 1 32 ? 71.650 -4.954 -13.627 1.00 0.19 32 GLY A CA 7
ATOM 9448 C C . GLY A 1 32 ? 72.697 -3.829 -13.613 1.00 0.17 32 GLY A C 7
ATOM 9449 O O . GLY A 1 32 ? 73.842 -4.056 -13.965 1.00 0.18 32 GLY A O 7
ATOM 9453 N N . ASP A 1 33 ? 72.343 -2.634 -13.175 1.00 0.15 33 ASP A N 7
ATOM 9454 C CA . ASP A 1 33 ? 73.356 -1.532 -13.103 1.00 0.14 33 ASP A CA 7
ATOM 9455 C C . ASP A 1 33 ? 74.272 -1.740 -11.899 1.00 0.13 33 ASP A C 7
ATOM 9456 O O . ASP A 1 33 ? 73.870 -2.325 -10.911 1.00 0.14 33 ASP A O 7
ATOM 9465 N N . PHE A 1 34 ? 75.458 -1.177 -11.931 1.00 0.12 34 PHE A N 7
ATOM 9466 C CA . PHE A 1 34 ? 76.350 -1.244 -10.739 1.00 0.11 34 PHE A CA 7
ATOM 9467 C C . PHE A 1 34 ? 76.476 0.142 -10.119 1.00 0.10 34 PHE A C 7
ATOM 9468 O O . PHE A 1 34 ? 76.698 1.115 -10.813 1.00 0.11 34 PHE A O 7
ATOM 9485 N N . VAL A 1 35 ? 76.436 0.220 -8.816 1.00 0.09 35 VAL A N 7
ATOM 9486 C CA . VAL A 1 35 ? 76.670 1.527 -8.136 1.00 0.09 35 VAL A CA 7
ATOM 9487 C C . VAL A 1 35 ? 77.704 1.339 -7.024 1.00 0.10 35 VAL A C 7
ATOM 9488 O O . VAL A 1 35 ? 77.868 0.253 -6.503 1.00 0.10 35 VAL A O 7
ATOM 9501 N N . GLU A 1 36 ? 78.409 2.384 -6.672 1.00 0.12 36 GLU A N 7
ATOM 9502 C CA . GLU A 1 36 ? 79.451 2.273 -5.610 1.00 0.13 36 GLU A CA 7
ATOM 9503 C C . GLU A 1 36 ? 79.028 3.134 -4.437 1.00 0.13 36 GLU A C 7
ATOM 9504 O O . GLU A 1 36 ? 78.601 4.256 -4.630 1.00 0.13 36 GLU A O 7
ATOM 9516 N N . ILE A 1 37 ? 78.923 2.544 -3.276 1.00 0.12 37 ILE A N 7
ATOM 9517 C CA . ILE A 1 37 ? 78.259 3.253 -2.148 1.00 0.11 37 ILE A CA 7
ATOM 9518 C C . ILE A 1 37 ? 79.000 3.001 -0.830 1.00 0.11 37 ILE A C 7
ATOM 9519 O O . ILE A 1 37 ? 79.671 1.999 -0.670 1.00 0.12 37 ILE A O 7
ATOM 9535 N N . LYS A 1 38 ? 78.835 3.882 0.125 1.00 0.12 38 LYS A N 7
ATOM 9536 C CA . LYS A 1 38 ? 79.474 3.680 1.459 1.00 0.13 38 LYS A CA 7
ATOM 9537 C C . LYS A 1 38 ? 78.459 3.912 2.581 1.00 0.13 38 LYS A C 7
ATOM 9538 O O . LYS A 1 38 ? 77.591 4.754 2.475 1.00 0.14 38 LYS A O 7
ATOM 9557 N N . ILE A 1 39 ? 78.579 3.178 3.660 1.00 0.14 39 ILE A N 7
ATOM 9558 C CA . ILE A 1 39 ? 77.639 3.358 4.812 1.00 0.14 39 ILE A CA 7
ATOM 9559 C C . ILE A 1 39 ? 78.390 3.864 6.045 1.00 0.13 39 ILE A C 7
ATOM 9560 O O . ILE A 1 39 ? 79.543 3.536 6.254 1.00 0.13 39 ILE A O 7
ATOM 9576 N N . VAL A 1 40 ? 77.713 4.597 6.895 1.00 0.13 40 VAL A N 7
ATOM 9577 C CA . VAL A 1 40 ? 78.344 5.060 8.168 1.00 0.12 40 VAL A CA 7
ATOM 9578 C C . VAL A 1 40 ? 77.342 4.934 9.323 1.00 0.16 40 VAL A C 7
ATOM 9579 O O . VAL A 1 40 ? 76.283 5.532 9.308 1.00 0.20 40 VAL A O 7
ATOM 9592 N N . LYS A 1 41 ? 77.732 4.249 10.368 1.00 0.17 41 LYS A N 7
ATOM 9593 C CA . LYS A 1 41 ? 76.885 4.174 11.596 1.00 0.22 41 LYS A CA 7
ATOM 9594 C C . LYS A 1 41 ? 77.744 4.491 12.817 1.00 0.21 41 LYS A C 7
ATOM 9595 O O . LYS A 1 41 ? 78.920 4.190 12.846 1.00 0.22 41 LYS A O 7
ATOM 9614 N N . TYR A 1 42 ? 77.169 5.115 13.808 1.00 0.20 42 TYR A N 7
ATOM 9615 C CA . TYR A 1 42 ? 77.956 5.483 15.025 1.00 0.20 42 TYR A CA 7
ATOM 9616 C C . TYR A 1 42 ? 77.558 4.597 16.208 1.00 0.27 42 TYR A C 7
ATOM 9617 O O . TYR A 1 42 ? 76.392 4.479 16.536 1.00 0.33 42 TYR A O 7
ATOM 9635 N N . GLU A 1 43 ? 78.526 4.018 16.882 1.00 0.29 43 GLU A N 7
ATOM 9636 C CA . GLU A 1 43 ? 78.217 3.190 18.087 1.00 0.37 43 GLU A CA 7
ATOM 9637 C C . GLU A 1 43 ? 79.166 3.553 19.234 1.00 0.35 43 GLU A C 7
ATOM 9638 O O . GLU A 1 43 ? 80.366 3.641 19.054 1.00 0.30 43 GLU A O 7
ATOM 9650 N N . GLY A 1 44 ? 78.626 3.813 20.399 1.00 0.41 44 GLY A N 7
ATOM 9651 C CA . GLY A 1 44 ? 79.475 4.225 21.559 1.00 0.41 44 GLY A CA 7
ATOM 9652 C C . GLY A 1 44 ? 80.229 5.516 21.219 1.00 0.37 44 GLY A C 7
ATOM 9653 O O . GLY A 1 44 ? 79.643 6.487 20.779 1.00 0.37 44 GLY A O 7
ATOM 9657 N N . GLU A 1 45 ? 81.527 5.520 21.405 1.00 0.37 45 GLU A N 7
ATOM 9658 C CA . GLU A 1 45 ? 82.337 6.735 21.078 1.00 0.37 45 GLU A CA 7
ATOM 9659 C C . GLU A 1 45 ? 83.141 6.549 19.776 1.00 0.34 45 GLU A C 7
ATOM 9660 O O . GLU A 1 45 ? 84.069 7.294 19.516 1.00 0.36 45 GLU A O 7
ATOM 9672 N N . GLU A 1 46 ? 82.823 5.548 18.980 1.00 0.31 46 GLU A N 7
ATOM 9673 C CA . GLU A 1 46 ? 83.608 5.307 17.728 1.00 0.30 46 GLU A CA 7
ATOM 9674 C C . GLU A 1 46 ? 82.670 5.124 16.512 1.00 0.25 46 GLU A C 7
ATOM 9675 O O . GLU A 1 46 ? 81.835 4.240 16.519 1.00 0.25 46 GLU A O 7
ATOM 9687 N N . PRO A 1 47 ? 82.890 5.894 15.455 1.00 0.25 47 PRO A N 7
ATOM 9688 C CA . PRO A 1 47 ? 82.119 5.685 14.206 1.00 0.21 47 PRO A CA 7
ATOM 9689 C C . PRO A 1 47 ? 82.631 4.440 13.469 1.00 0.27 47 PRO A C 7
ATOM 9690 O O . PRO A 1 47 ? 83.823 4.256 13.307 1.00 0.34 47 PRO A O 7
ATOM 9701 N N . LYS A 1 48 ? 81.735 3.665 12.909 1.00 0.26 48 LYS A N 7
ATOM 9702 C CA . LYS A 1 48 ? 82.151 2.519 12.042 1.00 0.35 48 LYS A CA 7
ATOM 9703 C C . LYS A 1 48 ? 81.692 2.770 10.603 1.00 0.28 48 LYS A C 7
ATOM 9704 O O . LYS A 1 48 ? 80.612 3.279 10.377 1.00 0.24 48 LYS A O 7
ATOM 9723 N N . GLU A 1 49 ? 82.532 2.481 9.639 1.00 0.26 49 GLU A N 7
ATOM 9724 C CA . GLU A 1 49 ? 82.178 2.777 8.216 1.00 0.20 49 GLU A CA 7
ATOM 9725 C C . GLU A 1 49 ? 82.516 1.588 7.314 1.00 0.19 49 GLU A C 7
ATOM 9726 O O . GLU A 1 49 ? 83.278 0.712 7.683 1.00 0.21 49 GLU A O 7
ATOM 9738 N N . GLY A 1 50 ? 81.977 1.577 6.120 1.00 0.16 50 GLY A N 7
ATOM 9739 C CA . GLY A 1 50 ? 82.281 0.476 5.159 1.00 0.16 50 GLY A CA 7
ATOM 9740 C C . GLY A 1 50 ? 81.985 0.946 3.735 1.00 0.15 50 GLY A C 7
ATOM 9741 O O . GLY A 1 50 ? 80.946 1.514 3.470 1.00 0.17 50 GLY A O 7
ATOM 9745 N N . THR A 1 51 ? 82.868 0.656 2.807 1.00 0.14 51 THR A N 7
ATOM 9746 C CA . THR A 1 51 ? 82.614 1.023 1.380 1.00 0.14 51 THR A CA 7
ATOM 9747 C C . THR A 1 51 ? 82.682 -0.228 0.504 1.00 0.13 51 THR A C 7
ATOM 9748 O O . THR A 1 51 ? 83.590 -1.030 0.640 1.00 0.15 51 THR A O 7
ATOM 9759 N N . PHE A 1 52 ? 81.774 -0.367 -0.433 1.00 0.12 52 PHE A N 7
ATOM 9760 C CA . PHE A 1 52 ? 81.841 -1.535 -1.368 1.00 0.13 52 PHE A CA 7
ATOM 9761 C C . PHE A 1 52 ? 81.112 -1.227 -2.690 1.00 0.11 52 PHE A C 7
ATOM 9762 O O . PHE A 1 52 ? 80.379 -0.260 -2.794 1.00 0.10 52 PHE A O 7
ATOM 9779 N N . THR A 1 53 ? 81.221 -2.115 -3.648 1.00 0.12 53 THR A N 7
ATOM 9780 C CA . THR A 1 53 ? 80.440 -1.967 -4.912 1.00 0.11 53 THR A CA 7
ATOM 9781 C C . THR A 1 53 ? 79.314 -3.003 -4.941 1.00 0.11 53 THR A C 7
ATOM 9782 O O . THR A 1 53 ? 79.472 -4.111 -4.461 1.00 0.12 53 THR A O 7
ATOM 9793 N N . ALA A 1 54 ? 78.156 -2.621 -5.422 1.00 0.11 54 ALA A N 7
ATOM 9794 C CA . ALA A 1 54 ? 76.984 -3.548 -5.393 1.00 0.13 54 ALA A CA 7
ATOM 9795 C C . ALA A 1 54 ? 76.156 -3.408 -6.671 1.00 0.13 54 ALA A C 7
ATOM 9796 O O . ALA A 1 54 ? 75.965 -2.318 -7.174 1.00 0.11 54 ALA A O 7
ATOM 9803 N N . ARG A 1 55 ? 75.592 -4.494 -7.140 1.00 0.15 55 ARG A N 7
ATOM 9804 C CA . ARG A 1 55 ? 74.684 -4.423 -8.322 1.00 0.15 55 ARG A CA 7
ATOM 9805 C C . ARG A 1 55 ? 73.234 -4.296 -7.850 1.00 0.15 55 ARG A C 7
ATOM 9806 O O . ARG A 1 55 ? 72.853 -4.851 -6.836 1.00 0.16 55 ARG A O 7
ATOM 9827 N N . VAL A 1 56 ? 72.434 -3.560 -8.575 1.00 0.14 56 VAL A N 7
ATOM 9828 C CA . VAL A 1 56 ? 71.005 -3.375 -8.177 1.00 0.14 56 VAL A CA 7
ATOM 9829 C C . VAL A 1 56 ? 70.188 -4.607 -8.571 1.00 0.15 56 VAL A C 7
ATOM 9830 O O . VAL A 1 56 ? 70.176 -5.016 -9.718 1.00 0.17 56 VAL A O 7
ATOM 9843 N N . GLY A 1 57 ? 69.489 -5.172 -7.625 1.00 0.16 57 GLY A N 7
ATOM 9844 C CA . GLY A 1 57 ? 68.637 -6.359 -7.914 1.00 0.19 57 GLY A CA 7
ATOM 9845 C C . GLY A 1 57 ? 67.167 -5.948 -7.977 1.00 0.18 57 GLY A C 7
ATOM 9846 O O . GLY A 1 57 ? 66.831 -4.778 -8.069 1.00 0.16 57 GLY A O 7
ATOM 9850 N N . GLU A 1 58 ? 66.290 -6.914 -7.940 1.00 0.21 58 GLU A N 7
ATOM 9851 C CA . GLU A 1 58 ? 64.826 -6.616 -8.018 1.00 0.22 58 GLU A CA 7
ATOM 9852 C C . GLU A 1 58 ? 64.398 -5.752 -6.828 1.00 0.22 58 GLU A C 7
ATOM 9853 O O . GLU A 1 58 ? 64.999 -5.788 -5.771 1.00 0.24 58 GLU A O 7
ATOM 9865 N N . GLN A 1 59 ? 63.369 -4.959 -7.006 1.00 0.25 59 GLN A N 7
ATOM 9866 C CA . GLN A 1 59 ? 62.877 -4.063 -5.908 1.00 0.30 59 GLN A CA 7
ATOM 9867 C C . GLN A 1 59 ? 63.999 -3.184 -5.334 1.00 0.23 59 GLN A C 7
ATOM 9868 O O . GLN A 1 59 ? 63.825 -2.582 -4.289 1.00 0.23 59 GLN A O 7
ATOM 9882 N N . GLY A 1 60 ? 65.070 -2.968 -6.075 1.00 0.19 60 GLY A N 7
ATOM 9883 C CA . GLY A 1 60 ? 66.092 -1.964 -5.632 1.00 0.16 60 GLY A CA 7
ATOM 9884 C C . GLY A 1 60 ? 66.914 -2.504 -4.457 1.00 0.12 60 GLY A C 7
ATOM 9885 O O . GLY A 1 60 ? 67.473 -1.737 -3.689 1.00 0.12 60 GLY A O 7
ATOM 9889 N N . SER A 1 61 ? 66.943 -3.804 -4.270 1.00 0.14 61 SER A N 7
ATOM 9890 C CA . SER A 1 61 ? 67.685 -4.378 -3.106 1.00 0.16 61 SER A CA 7
ATOM 9891 C C . SER A 1 61 ? 69.188 -4.401 -3.395 1.00 0.15 61 SER A C 7
ATOM 9892 O O . SER A 1 61 ? 69.612 -4.686 -4.499 1.00 0.18 61 SER A O 7
ATOM 9900 N N . VAL A 1 62 ? 69.987 -4.177 -2.385 1.00 0.14 62 VAL A N 7
ATOM 9901 C CA . VAL A 1 62 ? 71.469 -4.268 -2.545 1.00 0.15 62 VAL A CA 7
ATOM 9902 C C . VAL A 1 62 ? 72.075 -4.977 -1.325 1.00 0.14 62 VAL A C 7
ATOM 9903 O O . VAL A 1 62 ? 71.525 -4.919 -0.241 1.00 0.14 62 VAL A O 7
ATOM 9916 N N . ILE A 1 63 ? 73.131 -5.731 -1.521 1.00 0.16 63 ILE A N 7
ATOM 9917 C CA . ILE A 1 63 ? 73.692 -6.550 -0.397 1.00 0.17 63 ILE A CA 7
ATOM 9918 C C . ILE A 1 63 ? 75.051 -5.996 0.047 1.00 0.16 63 ILE A C 7
ATOM 9919 O O . ILE A 1 63 ? 76.008 -6.013 -0.706 1.00 0.19 63 ILE A O 7
ATOM 9935 N N . ILE A 1 64 ? 75.174 -5.651 1.308 1.00 0.15 64 ILE A N 7
ATOM 9936 C CA . ILE A 1 64 ? 76.512 -5.263 1.860 1.00 0.16 64 ILE A CA 7
ATOM 9937 C C . ILE A 1 64 ? 77.338 -6.532 2.141 1.00 0.18 64 ILE A C 7
ATOM 9938 O O . ILE A 1 64 ? 76.789 -7.526 2.564 1.00 0.20 64 ILE A O 7
ATOM 9954 N N . PRO A 1 65 ? 78.633 -6.478 1.895 1.00 0.19 65 PRO A N 7
ATOM 9955 C CA . PRO A 1 65 ? 79.496 -7.676 2.127 1.00 0.23 65 PRO A CA 7
ATOM 9956 C C . PRO A 1 65 ? 79.528 -8.043 3.616 1.00 0.26 65 PRO A C 7
ATOM 9957 O O . PRO A 1 65 ? 79.694 -7.195 4.473 1.00 0.23 65 PRO A O 7
ATOM 9968 N N . LYS A 1 66 ? 79.368 -9.308 3.925 1.00 0.41 66 LYS A N 7
ATOM 9969 C CA . LYS A 1 66 ? 79.380 -9.757 5.359 1.00 0.51 66 LYS A CA 7
ATOM 9970 C C . LYS A 1 66 ? 80.667 -9.312 6.058 1.00 0.44 66 LYS A C 7
ATOM 9971 O O . LYS A 1 66 ? 80.673 -9.017 7.239 1.00 0.42 66 LYS A O 7
ATOM 9990 N N . ALA A 1 67 ? 81.759 -9.284 5.334 1.00 0.43 67 ALA A N 7
ATOM 9991 C CA . ALA A 1 67 ? 83.068 -8.886 5.949 1.00 0.40 67 ALA A CA 7
ATOM 9992 C C . ALA A 1 67 ? 82.973 -7.474 6.536 1.00 0.30 67 ALA A C 7
ATOM 9993 O O . ALA A 1 67 ? 83.503 -7.195 7.599 1.00 0.28 67 ALA A O 7
ATOM 10000 N N . LEU A 1 68 ? 82.266 -6.598 5.867 1.00 0.27 68 LEU A N 7
ATOM 10001 C CA . LEU A 1 68 ? 82.097 -5.210 6.390 1.00 0.23 68 LEU A CA 7
ATOM 10002 C C . LEU A 1 68 ? 81.069 -5.185 7.521 1.00 0.22 68 LEU A C 7
ATOM 10003 O O . LEU A 1 68 ? 81.197 -4.414 8.454 1.00 0.22 68 LEU A O 7
ATOM 10019 N N . ARG A 1 69 ? 80.064 -6.037 7.470 1.00 0.25 69 ARG A N 7
ATOM 10020 C CA . ARG A 1 69 ? 79.046 -6.066 8.576 1.00 0.28 69 ARG A CA 7
ATOM 10021 C C . ARG A 1 69 ? 79.740 -6.337 9.914 1.00 0.25 69 ARG A C 7
ATOM 10022 O O . ARG A 1 69 ? 79.425 -5.735 10.924 1.00 0.26 69 ARG A O 7
ATOM 10043 N N . ASP A 1 70 ? 80.620 -7.307 9.927 1.00 0.25 70 ASP A N 7
ATOM 10044 C CA . ASP A 1 70 ? 81.280 -7.716 11.205 1.00 0.25 70 ASP A CA 7
ATOM 10045 C C . ASP A 1 70 ? 82.248 -6.634 11.677 1.00 0.22 70 ASP A C 7
ATOM 10046 O O . ASP A 1 70 ? 82.251 -6.262 12.835 1.00 0.22 70 ASP A O 7
ATOM 10055 N N . VAL A 1 71 ? 83.075 -6.135 10.791 1.00 0.21 71 VAL A N 7
ATOM 10056 C CA . VAL A 1 71 ? 84.076 -5.092 11.195 1.00 0.21 71 VAL A CA 7
ATOM 10057 C C . VAL A 1 71 ? 83.352 -3.853 11.735 1.00 0.21 71 VAL A C 7
ATOM 10058 O O . VAL A 1 71 ? 83.825 -3.195 12.644 1.00 0.22 71 VAL A O 7
ATOM 10071 N N . ILE A 1 72 ? 82.247 -3.504 11.136 1.00 0.21 72 ILE A N 7
ATOM 10072 C CA . ILE A 1 72 ? 81.516 -2.266 11.550 1.00 0.22 72 ILE A CA 7
ATOM 10073 C C . ILE A 1 72 ? 80.624 -2.539 12.777 1.00 0.22 72 ILE A C 7
ATOM 10074 O O . ILE A 1 72 ? 80.267 -1.623 13.494 1.00 0.23 72 ILE A O 7
ATOM 10090 N N . GLY A 1 73 ? 80.327 -3.791 13.070 1.00 0.21 73 GLY A N 7
ATOM 10091 C CA . GLY A 1 73 ? 79.534 -4.106 14.300 1.00 0.21 73 GLY A CA 7
ATOM 10092 C C . GLY A 1 73 ? 78.057 -3.781 14.060 1.00 0.20 73 GLY A C 7
ATOM 10093 O O . GLY A 1 73 ? 77.385 -3.257 14.930 1.00 0.22 73 GLY A O 7
ATOM 10097 N N . ILE A 1 74 ? 77.579 -3.990 12.856 1.00 0.20 74 ILE A N 7
ATOM 10098 C CA . ILE A 1 74 ? 76.176 -3.584 12.515 1.00 0.21 74 ILE A CA 7
ATOM 10099 C C . ILE A 1 74 ? 75.205 -4.747 12.753 1.00 0.21 74 ILE A C 7
ATOM 10100 O O . ILE A 1 74 ? 75.523 -5.895 12.502 1.00 0.23 74 ILE A O 7
ATOM 10116 N N . LYS A 1 75 ? 74.050 -4.457 13.302 1.00 0.22 75 LYS A N 7
ATOM 10117 C CA . LYS A 1 75 ? 73.072 -5.538 13.645 1.00 0.24 75 LYS A CA 7
ATOM 10118 C C . LYS A 1 75 ? 71.715 -5.277 12.960 1.00 0.24 75 LYS A C 7
ATOM 10119 O O . LYS A 1 75 ? 71.432 -4.161 12.565 1.00 0.23 75 LYS A O 7
ATOM 10138 N N . PRO A 1 76 ? 70.893 -6.309 12.852 1.00 0.25 76 PRO A N 7
ATOM 10139 C CA . PRO A 1 76 ? 69.558 -6.137 12.221 1.00 0.26 76 PRO A CA 7
ATOM 10140 C C . PRO A 1 76 ? 68.720 -5.113 12.997 1.00 0.24 76 PRO A C 7
ATOM 10141 O O . PRO A 1 76 ? 68.625 -5.169 14.209 1.00 0.23 76 PRO A O 7
ATOM 10152 N N . GLY A 1 77 ? 68.063 -4.222 12.295 1.00 0.24 77 GLY A N 7
ATOM 10153 C CA . GLY A 1 77 ? 67.164 -3.233 12.967 1.00 0.24 77 GLY A CA 7
ATOM 10154 C C . GLY A 1 77 ? 67.920 -1.934 13.303 1.00 0.22 77 GLY A C 7
ATOM 10155 O O . GLY A 1 77 ? 67.336 -1.003 13.829 1.00 0.24 77 GLY A O 7
ATOM 10159 N N . GLU A 1 78 ? 69.199 -1.846 12.990 1.00 0.20 78 GLU A N 7
ATOM 10160 C CA . GLU A 1 78 ? 69.963 -0.590 13.277 1.00 0.20 78 GLU A CA 7
ATOM 10161 C C . GLU A 1 78 ? 70.034 0.286 12.032 1.00 0.18 78 GLU A C 7
ATOM 10162 O O . GLU A 1 78 ? 70.244 -0.203 10.937 1.00 0.18 78 GLU A O 7
ATOM 10174 N N . VAL A 1 79 ? 69.756 1.557 12.182 1.00 0.19 79 VAL A N 7
ATOM 10175 C CA . VAL A 1 79 ? 69.672 2.456 10.992 1.00 0.18 79 VAL A CA 7
ATOM 10176 C C . VAL A 1 79 ? 71.027 3.112 10.702 1.00 0.18 79 VAL A C 7
ATOM 10177 O O . VAL A 1 79 ? 71.652 3.692 11.571 1.00 0.19 79 VAL A O 7
ATOM 10190 N N . ILE A 1 80 ? 71.436 3.076 9.464 1.00 0.17 80 ILE A N 7
ATOM 10191 C CA . ILE A 1 80 ? 72.699 3.746 9.048 1.00 0.17 80 ILE A CA 7
ATOM 10192 C C . ILE A 1 80 ? 72.389 4.814 7.991 1.00 0.17 80 ILE A C 7
ATOM 10193 O O . ILE A 1 80 ? 71.414 4.713 7.268 1.00 0.17 80 ILE A O 7
ATOM 10209 N N . GLU A 1 81 ? 73.278 5.752 7.825 1.00 0.18 81 GLU A N 7
ATOM 10210 C CA . GLU A 1 81 ? 73.133 6.751 6.731 1.00 0.18 81 GLU A CA 7
ATOM 10211 C C . GLU A 1 81 ? 74.000 6.319 5.552 1.00 0.17 81 GLU A C 7
ATOM 10212 O O . GLU A 1 81 ? 75.111 5.854 5.735 1.00 0.19 81 GLU A O 7
ATOM 10224 N N . VAL A 1 82 ? 73.427 6.294 4.377 1.00 0.16 82 VAL A N 7
ATOM 10225 C CA . VAL A 1 82 ? 74.130 5.691 3.208 1.00 0.17 82 VAL A CA 7
ATOM 10226 C C . VAL A 1 82 ? 74.422 6.761 2.156 1.00 0.16 82 VAL A C 7
ATOM 10227 O O . VAL A 1 82 ? 73.551 7.516 1.763 1.00 0.17 82 VAL A O 7
ATOM 10240 N N . LEU A 1 83 ? 75.644 6.817 1.702 1.00 0.16 83 LEU A N 7
ATOM 10241 C CA . LEU A 1 83 ? 76.034 7.824 0.667 1.00 0.17 83 LEU A CA 7
ATOM 10242 C C . LEU A 1 83 ? 76.465 7.093 -0.607 1.00 0.15 83 LEU A C 7
ATOM 10243 O O . LEU A 1 83 ? 77.385 6.298 -0.569 1.00 0.12 83 LEU A O 7
ATOM 10259 N N . LEU A 1 84 ? 75.931 7.463 -1.746 1.00 0.16 84 LEU A N 7
ATOM 10260 C CA . LEU A 1 84 ? 76.457 6.904 -3.033 1.00 0.15 84 LEU A CA 7
ATOM 10261 C C . LEU A 1 84 ? 77.730 7.650 -3.437 1.00 0.15 84 LEU A C 7
ATOM 10262 O O . LEU A 1 84 ? 77.878 8.824 -3.156 1.00 0.17 84 LEU A O 7
ATOM 10278 N N . LEU A 1 85 ? 78.690 6.948 -3.988 1.00 0.14 85 LEU A N 7
ATOM 10279 C CA . LEU A 1 85 ? 80.009 7.580 -4.290 1.00 0.17 85 LEU A CA 7
ATOM 10280 C C . LEU A 1 85 ? 80.319 7.525 -5.790 1.00 0.18 85 LEU A C 7
ATOM 10281 O O . LEU A 1 85 ? 81.101 8.317 -6.287 1.00 0.24 85 LEU A O 7
ATOM 10297 N N . GLY A 1 86 ? 79.762 6.569 -6.503 1.00 0.16 86 GLY A N 7
ATOM 10298 C CA . GLY A 1 86 ? 80.093 6.442 -7.964 1.00 0.20 86 GLY A CA 7
ATOM 10299 C C . GLY A 1 86 ? 79.124 5.487 -8.668 1.00 0.17 86 GLY A C 7
ATOM 10300 O O . GLY A 1 86 ? 78.207 4.964 -8.067 1.00 0.15 86 GLY A O 7
ATOM 10304 N N . HIS A 1 87 ? 79.317 5.277 -9.952 1.00 0.20 87 HIS A N 7
ATOM 10305 C CA . HIS A 1 87 ? 78.400 4.381 -10.729 1.00 0.19 87 HIS A CA 7
ATOM 10306 C C . HIS A 1 87 ? 79.173 3.648 -11.839 1.00 0.19 87 HIS A C 7
ATOM 10307 O O . HIS A 1 87 ? 80.137 4.164 -12.374 1.00 0.24 87 HIS A O 7
ATOM 10321 N N . TYR A 1 88 ? 78.708 2.483 -12.235 1.00 0.16 88 TYR A N 7
ATOM 10322 C CA . TYR A 1 88 ? 79.356 1.752 -13.366 1.00 0.19 88 TYR A CA 7
ATOM 10323 C C . TYR A 1 88 ? 78.290 1.119 -14.265 1.00 0.21 88 TYR A C 7
ATOM 10324 O O . TYR A 1 88 ? 77.269 0.650 -13.793 1.00 0.17 88 TYR A O 7
ATOM 10342 N N . LYS A 1 89 ? 78.531 1.084 -15.553 1.00 0.29 89 LYS A N 7
ATOM 10343 C CA . LYS A 1 89 ? 77.550 0.462 -16.492 1.00 0.33 89 LYS A CA 7
ATOM 10344 C C . LYS A 1 89 ? 78.157 -0.795 -17.142 1.00 0.52 89 LYS A C 7
ATOM 10345 O O . LYS A 1 89 ? 79.363 -0.903 -17.241 1.00 0.94 89 LYS A O 7
ATOM 10364 N N . PRO A 1 90 ? 77.308 -1.714 -17.571 1.00 0.71 90 PRO A N 7
ATOM 10365 C CA . PRO A 1 90 ? 77.805 -2.971 -18.216 1.00 0.93 90 PRO A CA 7
ATOM 10366 C C . PRO A 1 90 ? 78.704 -2.651 -19.417 1.00 0.85 90 PRO A C 7
ATOM 10367 O O . PRO A 1 90 ? 78.445 -1.726 -20.166 1.00 1.30 90 PRO A O 7
ATOM 10378 N N . ARG A 1 91 ? 79.744 -3.424 -19.610 1.00 1.61 91 ARG A N 7
ATOM 10379 C CA . ARG A 1 91 ? 80.657 -3.192 -20.770 1.00 1.99 91 ARG A CA 7
ATOM 10380 C C . ARG A 1 91 ? 81.009 -4.522 -21.449 1.00 2.65 91 ARG A C 7
ATOM 10381 O O . ARG A 1 91 ? 80.916 -5.576 -20.850 1.00 3.38 91 ARG A O 7
ATOM 10402 N N . ASN A 1 92 ? 81.419 -4.476 -22.697 1.00 3.10 92 ASN A N 7
ATOM 10403 C CA . ASN A 1 92 ? 81.790 -5.729 -23.439 1.00 4.24 92 ASN A CA 7
ATOM 10404 C C . ASN A 1 92 ? 80.660 -6.765 -23.369 1.00 4.85 92 ASN A C 7
ATOM 10405 O O . ASN A 1 92 ? 79.578 -6.404 -22.935 1.00 5.20 92 ASN A O 7
ATOM 10417 N N . MET A 1 1 ? 83.908 13.554 -0.081 1.00 1.31 1 MET A N 8
ATOM 10418 C CA . MET A 1 1 ? 83.917 13.470 -1.570 1.00 0.79 1 MET A CA 8
ATOM 10419 C C . MET A 1 1 ? 82.535 13.803 -2.134 1.00 0.68 1 MET A C 8
ATOM 10420 O O . MET A 1 1 ? 81.623 14.148 -1.407 1.00 0.82 1 MET A O 8
ATOM 10436 N N . ASP A 1 2 ? 82.374 13.661 -3.425 1.00 0.57 2 ASP A N 8
ATOM 10437 C CA . ASP A 1 2 ? 81.046 13.925 -4.059 1.00 0.50 2 ASP A CA 8
ATOM 10438 C C . ASP A 1 2 ? 80.091 12.764 -3.774 1.00 0.41 2 ASP A C 8
ATOM 10439 O O . ASP A 1 2 ? 80.511 11.626 -3.653 1.00 0.38 2 ASP A O 8
ATOM 10448 N N . VAL A 1 3 ? 78.812 13.040 -3.687 1.00 0.40 3 VAL A N 8
ATOM 10449 C CA . VAL A 1 3 ? 77.824 11.956 -3.435 1.00 0.33 3 VAL A CA 8
ATOM 10450 C C . VAL A 1 3 ? 76.710 12.019 -4.492 1.00 0.31 3 VAL A C 8
ATOM 10451 O O . VAL A 1 3 ? 76.242 13.089 -4.844 1.00 0.37 3 VAL A O 8
ATOM 10464 N N . LEU A 1 4 ? 76.306 10.891 -5.005 1.00 0.26 4 LEU A N 8
ATOM 10465 C CA . LEU A 1 4 ? 75.242 10.879 -6.056 1.00 0.28 4 LEU A CA 8
ATOM 10466 C C . LEU A 1 4 ? 73.848 10.873 -5.411 1.00 0.28 4 LEU A C 8
ATOM 10467 O O . LEU A 1 4 ? 72.879 11.283 -6.020 1.00 0.30 4 LEU A O 8
ATOM 10483 N N . ALA A 1 5 ? 73.752 10.478 -4.159 1.00 0.25 5 ALA A N 8
ATOM 10484 C CA . ALA A 1 5 ? 72.440 10.521 -3.440 1.00 0.25 5 ALA A CA 8
ATOM 10485 C C . ALA A 1 5 ? 72.657 10.182 -1.964 1.00 0.23 5 ALA A C 8
ATOM 10486 O O . ALA A 1 5 ? 73.634 9.550 -1.607 1.00 0.25 5 ALA A O 8
ATOM 10493 N N . LYS A 1 6 ? 71.768 10.619 -1.108 1.00 0.22 6 LYS A N 8
ATOM 10494 C CA . LYS A 1 6 ? 71.928 10.350 0.354 1.00 0.22 6 LYS A CA 8
ATOM 10495 C C . LYS A 1 6 ? 70.600 9.873 0.950 1.00 0.21 6 LYS A C 8
ATOM 10496 O O . LYS A 1 6 ? 69.586 10.533 0.812 1.00 0.23 6 LYS A O 8
ATOM 10515 N N . PHE A 1 7 ? 70.594 8.721 1.581 1.00 0.19 7 PHE A N 8
ATOM 10516 C CA . PHE A 1 7 ? 69.318 8.188 2.154 1.00 0.19 7 PHE A CA 8
ATOM 10517 C C . PHE A 1 7 ? 69.589 7.322 3.392 1.00 0.17 7 PHE A C 8
ATOM 10518 O O . PHE A 1 7 ? 70.707 6.918 3.643 1.00 0.16 7 PHE A O 8
ATOM 10535 N N . HIS A 1 8 ? 68.576 7.082 4.191 1.00 0.18 8 HIS A N 8
ATOM 10536 C CA . HIS A 1 8 ? 68.765 6.294 5.450 1.00 0.18 8 HIS A CA 8
ATOM 10537 C C . HIS A 1 8 ? 68.040 4.948 5.342 1.00 0.17 8 HIS A C 8
ATOM 10538 O O . HIS A 1 8 ? 66.915 4.874 4.883 1.00 0.18 8 HIS A O 8
ATOM 10552 N N . THR A 1 9 ? 68.662 3.895 5.809 1.00 0.16 9 THR A N 8
ATOM 10553 C CA . THR A 1 9 ? 68.005 2.550 5.796 1.00 0.17 9 THR A CA 8
ATOM 10554 C C . THR A 1 9 ? 68.548 1.696 6.952 1.00 0.16 9 THR A C 8
ATOM 10555 O O . THR A 1 9 ? 69.611 1.972 7.473 1.00 0.15 9 THR A O 8
ATOM 10566 N N . THR A 1 10 ? 67.858 0.642 7.317 1.00 0.17 10 THR A N 8
ATOM 10567 C CA . THR A 1 10 ? 68.380 -0.253 8.398 1.00 0.17 10 THR A CA 8
ATOM 10568 C C . THR A 1 10 ? 68.780 -1.615 7.808 1.00 0.17 10 THR A C 8
ATOM 10569 O O . THR A 1 10 ? 68.364 -1.973 6.720 1.00 0.17 10 THR A O 8
ATOM 10580 N N . VAL A 1 11 ? 69.630 -2.335 8.493 1.00 0.17 11 VAL A N 8
ATOM 10581 C CA . VAL A 1 11 ? 70.124 -3.638 7.950 1.00 0.17 11 VAL A CA 8
ATOM 10582 C C . VAL A 1 11 ? 69.075 -4.733 8.159 1.00 0.17 11 VAL A C 8
ATOM 10583 O O . VAL A 1 11 ? 68.530 -4.885 9.233 1.00 0.17 11 VAL A O 8
ATOM 10596 N N . HIS A 1 12 ? 68.871 -5.549 7.160 1.00 0.21 12 HIS A N 8
ATOM 10597 C CA . HIS A 1 12 ? 67.954 -6.718 7.298 1.00 0.25 12 HIS A CA 8
ATOM 10598 C C . HIS A 1 12 ? 68.743 -8.013 7.138 1.00 0.25 12 HIS A C 8
ATOM 10599 O O . HIS A 1 12 ? 69.931 -8.001 6.877 1.00 0.25 12 HIS A O 8
ATOM 10613 N N . ARG A 1 13 ? 68.111 -9.129 7.394 1.00 0.29 13 ARG A N 8
ATOM 10614 C CA . ARG A 1 13 ? 68.823 -10.455 7.372 1.00 0.32 13 ARG A CA 8
ATOM 10615 C C . ARG A 1 13 ? 69.703 -10.611 6.114 1.00 0.29 13 ARG A C 8
ATOM 10616 O O . ARG A 1 13 ? 69.511 -9.937 5.123 1.00 0.24 13 ARG A O 8
ATOM 10637 N N . ILE A 1 14 ? 70.748 -11.405 6.214 1.00 0.34 14 ILE A N 8
ATOM 10638 C CA . ILE A 1 14 ? 71.765 -11.545 5.103 1.00 0.34 14 ILE A CA 8
ATOM 10639 C C . ILE A 1 14 ? 72.506 -10.224 4.806 1.00 0.28 14 ILE A C 8
ATOM 10640 O O . ILE A 1 14 ? 73.270 -10.157 3.858 1.00 0.29 14 ILE A O 8
ATOM 10656 N N . GLY A 1 15 ? 72.311 -9.182 5.591 1.00 0.24 15 GLY A N 8
ATOM 10657 C CA . GLY A 1 15 ? 73.030 -7.897 5.329 1.00 0.20 15 GLY A CA 8
ATOM 10658 C C . GLY A 1 15 ? 72.366 -7.142 4.166 1.00 0.17 15 GLY A C 8
ATOM 10659 O O . GLY A 1 15 ? 72.975 -6.268 3.572 1.00 0.15 15 GLY A O 8
ATOM 10663 N N . ARG A 1 16 ? 71.154 -7.504 3.797 1.00 0.18 16 ARG A N 8
ATOM 10664 C CA . ARG A 1 16 ? 70.489 -6.840 2.635 1.00 0.18 16 ARG A CA 8
ATOM 10665 C C . ARG A 1 16 ? 69.794 -5.552 3.084 1.00 0.19 16 ARG A C 8
ATOM 10666 O O . ARG A 1 16 ? 69.149 -5.520 4.114 1.00 0.24 16 ARG A O 8
ATOM 10687 N N . ILE A 1 17 ? 69.800 -4.549 2.244 1.00 0.18 17 ILE A N 8
ATOM 10688 C CA . ILE A 1 17 ? 68.991 -3.322 2.521 1.00 0.21 17 ILE A CA 8
ATOM 10689 C C . ILE A 1 17 ? 68.191 -2.946 1.269 1.00 0.19 17 ILE A C 8
ATOM 10690 O O . ILE A 1 17 ? 68.608 -3.233 0.162 1.00 0.15 17 ILE A O 8
ATOM 10706 N N . ILE A 1 18 ? 67.086 -2.259 1.430 1.00 0.23 18 ILE A N 8
ATOM 10707 C CA . ILE A 1 18 ? 66.304 -1.807 0.236 1.00 0.20 18 ILE A CA 8
ATOM 10708 C C . ILE A 1 18 ? 66.276 -0.283 0.177 1.00 0.20 18 ILE A C 8
ATOM 10709 O O . ILE A 1 18 ? 65.866 0.371 1.119 1.00 0.22 18 ILE A O 8
ATOM 10725 N N . ILE A 1 19 ? 66.629 0.278 -0.953 1.00 0.17 19 ILE A N 8
ATOM 10726 C CA . ILE A 1 19 ? 66.534 1.762 -1.112 1.00 0.17 19 ILE A CA 8
ATOM 10727 C C . ILE A 1 19 ? 65.080 2.150 -1.416 1.00 0.19 19 ILE A C 8
ATOM 10728 O O . ILE A 1 19 ? 64.418 1.462 -2.164 1.00 0.17 19 ILE A O 8
ATOM 10744 N N . PRO A 1 20 ? 64.648 3.295 -0.924 1.00 0.24 20 PRO A N 8
ATOM 10745 C CA . PRO A 1 20 ? 63.294 3.797 -1.285 1.00 0.28 20 PRO A CA 8
ATOM 10746 C C . PRO A 1 20 ? 63.231 4.073 -2.779 1.00 0.26 20 PRO A C 8
ATOM 10747 O O . PRO A 1 20 ? 64.198 4.506 -3.375 1.00 0.25 20 PRO A O 8
ATOM 10758 N N . ALA A 1 21 ? 62.107 3.805 -3.389 1.00 0.28 21 ALA A N 8
ATOM 10759 C CA . ALA A 1 21 ? 61.978 4.013 -4.866 1.00 0.29 21 ALA A CA 8
ATOM 10760 C C . ALA A 1 21 ? 62.286 5.470 -5.232 1.00 0.31 21 ALA A C 8
ATOM 10761 O O . ALA A 1 21 ? 62.708 5.764 -6.335 1.00 0.32 21 ALA A O 8
ATOM 10768 N N . GLY A 1 22 ? 62.080 6.382 -4.309 1.00 0.34 22 GLY A N 8
ATOM 10769 C CA . GLY A 1 22 ? 62.355 7.824 -4.601 1.00 0.38 22 GLY A CA 8
ATOM 10770 C C . GLY A 1 22 ? 63.850 8.027 -4.855 1.00 0.37 22 GLY A C 8
ATOM 10771 O O . GLY A 1 22 ? 64.239 8.719 -5.780 1.00 0.39 22 GLY A O 8
ATOM 10775 N N . THR A 1 23 ? 64.689 7.436 -4.039 1.00 0.34 23 THR A N 8
ATOM 10776 C CA . THR A 1 23 ? 66.164 7.605 -4.227 1.00 0.34 23 THR A CA 8
ATOM 10777 C C . THR A 1 23 ? 66.622 6.872 -5.489 1.00 0.30 23 THR A C 8
ATOM 10778 O O . THR A 1 23 ? 67.426 7.381 -6.245 1.00 0.32 23 THR A O 8
ATOM 10789 N N . ARG A 1 24 ? 66.063 5.712 -5.765 1.00 0.26 24 ARG A N 8
ATOM 10790 C CA . ARG A 1 24 ? 66.419 4.983 -7.042 1.00 0.25 24 ARG A CA 8
ATOM 10791 C C . ARG A 1 24 ? 66.156 5.899 -8.243 1.00 0.28 24 ARG A C 8
ATOM 10792 O O . ARG A 1 24 ? 66.898 5.915 -9.204 1.00 0.29 24 ARG A O 8
ATOM 10813 N N . LYS A 1 25 ? 65.066 6.619 -8.194 1.00 0.32 25 LYS A N 8
ATOM 10814 C CA . LYS A 1 25 ? 64.682 7.504 -9.336 1.00 0.37 25 LYS A CA 8
ATOM 10815 C C . LYS A 1 25 ? 65.712 8.621 -9.503 1.00 0.38 25 LYS A C 8
ATOM 10816 O O . LYS A 1 25 ? 66.221 8.849 -10.583 1.00 0.40 25 LYS A O 8
ATOM 10835 N N . PHE A 1 26 ? 66.032 9.300 -8.432 1.00 0.38 26 PHE A N 8
ATOM 10836 C CA . PHE A 1 26 ? 67.038 10.413 -8.505 1.00 0.42 26 PHE A CA 8
ATOM 10837 C C . PHE A 1 26 ? 68.374 9.903 -9.058 1.00 0.42 26 PHE A C 8
ATOM 10838 O O . PHE A 1 26 ? 69.066 10.603 -9.774 1.00 0.46 26 PHE A O 8
ATOM 10855 N N . TYR A 1 27 ? 68.763 8.717 -8.673 1.00 0.39 27 TYR A N 8
ATOM 10856 C CA . TYR A 1 27 ? 70.092 8.173 -9.103 1.00 0.42 27 TYR A CA 8
ATOM 10857 C C . TYR A 1 27 ? 69.979 7.425 -10.447 1.00 0.35 27 TYR A C 8
ATOM 10858 O O . TYR A 1 27 ? 70.976 7.180 -11.103 1.00 0.37 27 TYR A O 8
ATOM 10876 N N . GLY A 1 28 ? 68.778 7.103 -10.888 1.00 0.31 28 GLY A N 8
ATOM 10877 C CA . GLY A 1 28 ? 68.622 6.412 -12.205 1.00 0.29 28 GLY A CA 8
ATOM 10878 C C . GLY A 1 28 ? 69.016 4.937 -12.059 1.00 0.26 28 GLY A C 8
ATOM 10879 O O . GLY A 1 28 ? 69.733 4.398 -12.883 1.00 0.27 28 GLY A O 8
ATOM 10883 N N . ILE A 1 29 ? 68.601 4.297 -10.988 1.00 0.24 29 ILE A N 8
ATOM 10884 C CA . ILE A 1 29 ? 69.005 2.872 -10.749 1.00 0.23 29 ILE A CA 8
ATOM 10885 C C . ILE A 1 29 ? 68.025 1.916 -11.434 1.00 0.20 29 ILE A C 8
ATOM 10886 O O . ILE A 1 29 ? 66.851 1.879 -11.112 1.00 0.22 29 ILE A O 8
ATOM 10902 N N . GLU A 1 30 ? 68.542 1.039 -12.256 1.00 0.17 30 GLU A N 8
ATOM 10903 C CA . GLU A 1 30 ? 67.705 -0.050 -12.836 1.00 0.18 30 GLU A CA 8
ATOM 10904 C C . GLU A 1 30 ? 68.398 -1.392 -12.596 1.00 0.17 30 GLU A C 8
ATOM 10905 O O . GLU A 1 30 ? 69.600 -1.443 -12.405 1.00 0.18 30 GLU A O 8
ATOM 10917 N N . GLN A 1 31 ? 67.656 -2.476 -12.568 1.00 0.20 31 GLN A N 8
ATOM 10918 C CA . GLN A 1 31 ? 68.282 -3.814 -12.293 1.00 0.20 31 GLN A CA 8
ATOM 10919 C C . GLN A 1 31 ? 69.416 -4.093 -13.287 1.00 0.19 31 GLN A C 8
ATOM 10920 O O . GLN A 1 31 ? 69.313 -3.801 -14.463 1.00 0.20 31 GLN A O 8
ATOM 10934 N N . GLY A 1 32 ? 70.488 -4.667 -12.810 1.00 0.18 32 GLY A N 8
ATOM 10935 C CA . GLY A 1 32 ? 71.641 -4.989 -13.702 1.00 0.19 32 GLY A CA 8
ATOM 10936 C C . GLY A 1 32 ? 72.680 -3.855 -13.683 1.00 0.17 32 GLY A C 8
ATOM 10937 O O . GLY A 1 32 ? 73.822 -4.065 -14.054 1.00 0.18 32 GLY A O 8
ATOM 10941 N N . ASP A 1 33 ? 72.324 -2.676 -13.206 1.00 0.15 33 ASP A N 8
ATOM 10942 C CA . ASP A 1 33 ? 73.331 -1.569 -13.112 1.00 0.14 33 ASP A CA 8
ATOM 10943 C C . ASP A 1 33 ? 74.242 -1.791 -11.906 1.00 0.13 33 ASP A C 8
ATOM 10944 O O . ASP A 1 33 ? 73.843 -2.414 -10.940 1.00 0.14 33 ASP A O 8
ATOM 10953 N N . PHE A 1 34 ? 75.415 -1.199 -11.907 1.00 0.12 34 PHE A N 8
ATOM 10954 C CA . PHE A 1 34 ? 76.296 -1.281 -10.708 1.00 0.11 34 PHE A CA 8
ATOM 10955 C C . PHE A 1 34 ? 76.434 0.101 -10.080 1.00 0.10 34 PHE A C 8
ATOM 10956 O O . PHE A 1 34 ? 76.660 1.074 -10.771 1.00 0.11 34 PHE A O 8
ATOM 10973 N N . VAL A 1 35 ? 76.406 0.176 -8.775 1.00 0.09 35 VAL A N 8
ATOM 10974 C CA . VAL A 1 35 ? 76.656 1.479 -8.093 1.00 0.09 35 VAL A CA 8
ATOM 10975 C C . VAL A 1 35 ? 77.704 1.284 -6.996 1.00 0.10 35 VAL A C 8
ATOM 10976 O O . VAL A 1 35 ? 77.864 0.198 -6.473 1.00 0.10 35 VAL A O 8
ATOM 10989 N N . GLU A 1 36 ? 78.415 2.327 -6.646 1.00 0.12 36 GLU A N 8
ATOM 10990 C CA . GLU A 1 36 ? 79.454 2.213 -5.582 1.00 0.13 36 GLU A CA 8
ATOM 10991 C C . GLU A 1 36 ? 79.039 3.090 -4.419 1.00 0.13 36 GLU A C 8
ATOM 10992 O O . GLU A 1 36 ? 78.628 4.215 -4.623 1.00 0.13 36 GLU A O 8
ATOM 11004 N N . ILE A 1 37 ? 78.926 2.513 -3.252 1.00 0.12 37 ILE A N 8
ATOM 11005 C CA . ILE A 1 37 ? 78.270 3.242 -2.132 1.00 0.11 37 ILE A CA 8
ATOM 11006 C C . ILE A 1 37 ? 79.016 3.017 -0.811 1.00 0.11 37 ILE A C 8
ATOM 11007 O O . ILE A 1 37 ? 79.722 2.039 -0.644 1.00 0.12 37 ILE A O 8
ATOM 11023 N N . LYS A 1 38 ? 78.838 3.909 0.128 1.00 0.12 38 LYS A N 8
ATOM 11024 C CA . LYS A 1 38 ? 79.500 3.764 1.458 1.00 0.13 38 LYS A CA 8
ATOM 11025 C C . LYS A 1 38 ? 78.477 3.983 2.578 1.00 0.13 38 LYS A C 8
ATOM 11026 O O . LYS A 1 38 ? 77.615 4.831 2.474 1.00 0.14 38 LYS A O 8
ATOM 11045 N N . ILE A 1 39 ? 78.592 3.249 3.659 1.00 0.14 39 ILE A N 8
ATOM 11046 C CA . ILE A 1 39 ? 77.649 3.442 4.810 1.00 0.14 39 ILE A CA 8
ATOM 11047 C C . ILE A 1 39 ? 78.399 3.954 6.036 1.00 0.13 39 ILE A C 8
ATOM 11048 O O . ILE A 1 39 ? 79.558 3.641 6.240 1.00 0.13 39 ILE A O 8
ATOM 11064 N N . VAL A 1 40 ? 77.721 4.697 6.872 1.00 0.13 40 VAL A N 8
ATOM 11065 C CA . VAL A 1 40 ? 78.352 5.194 8.128 1.00 0.12 40 VAL A CA 8
ATOM 11066 C C . VAL A 1 40 ? 77.356 5.079 9.288 1.00 0.16 40 VAL A C 8
ATOM 11067 O O . VAL A 1 40 ? 76.309 5.700 9.285 1.00 0.20 40 VAL A O 8
ATOM 11080 N N . LYS A 1 41 ? 77.738 4.378 10.323 1.00 0.17 41 LYS A N 8
ATOM 11081 C CA . LYS A 1 41 ? 76.897 4.310 11.554 1.00 0.22 41 LYS A CA 8
ATOM 11082 C C . LYS A 1 41 ? 77.768 4.593 12.772 1.00 0.21 41 LYS A C 8
ATOM 11083 O O . LYS A 1 41 ? 78.941 4.276 12.780 1.00 0.22 41 LYS A O 8
ATOM 11102 N N . TYR A 1 42 ? 77.216 5.210 13.784 1.00 0.20 42 TYR A N 8
ATOM 11103 C CA . TYR A 1 42 ? 78.033 5.542 14.993 1.00 0.20 42 TYR A CA 8
ATOM 11104 C C . TYR A 1 42 ? 77.740 4.554 16.125 1.00 0.27 42 TYR A C 8
ATOM 11105 O O . TYR A 1 42 ? 76.598 4.316 16.471 1.00 0.33 42 TYR A O 8
ATOM 11123 N N . GLU A 1 43 ? 78.771 4.006 16.727 1.00 0.29 43 GLU A N 8
ATOM 11124 C CA . GLU A 1 43 ? 78.571 3.061 17.867 1.00 0.37 43 GLU A CA 8
ATOM 11125 C C . GLU A 1 43 ? 79.503 3.431 19.023 1.00 0.35 43 GLU A C 8
ATOM 11126 O O . GLU A 1 43 ? 80.686 3.643 18.834 1.00 0.30 43 GLU A O 8
ATOM 11138 N N . GLY A 1 44 ? 78.970 3.535 20.216 1.00 0.41 44 GLY A N 8
ATOM 11139 C CA . GLY A 1 44 ? 79.808 3.915 21.395 1.00 0.41 44 GLY A CA 8
ATOM 11140 C C . GLY A 1 44 ? 80.437 5.293 21.162 1.00 0.37 44 GLY A C 8
ATOM 11141 O O . GLY A 1 44 ? 79.760 6.239 20.804 1.00 0.37 44 GLY A O 8
ATOM 11145 N N . GLU A 1 45 ? 81.734 5.395 21.323 1.00 0.37 45 GLU A N 8
ATOM 11146 C CA . GLU A 1 45 ? 82.430 6.696 21.070 1.00 0.37 45 GLU A CA 8
ATOM 11147 C C . GLU A 1 45 ? 83.214 6.673 19.743 1.00 0.34 45 GLU A C 8
ATOM 11148 O O . GLU A 1 45 ? 84.019 7.553 19.490 1.00 0.36 45 GLU A O 8
ATOM 11160 N N . GLU A 1 46 ? 83.008 5.675 18.908 1.00 0.31 46 GLU A N 8
ATOM 11161 C CA . GLU A 1 46 ? 83.768 5.604 17.619 1.00 0.30 46 GLU A CA 8
ATOM 11162 C C . GLU A 1 46 ? 82.813 5.345 16.432 1.00 0.25 46 GLU A C 8
ATOM 11163 O O . GLU A 1 46 ? 81.976 4.466 16.510 1.00 0.25 46 GLU A O 8
ATOM 11175 N N . PRO A 1 47 ? 83.007 6.057 15.332 1.00 0.25 47 PRO A N 8
ATOM 11176 C CA . PRO A 1 47 ? 82.196 5.791 14.120 1.00 0.21 47 PRO A CA 8
ATOM 11177 C C . PRO A 1 47 ? 82.668 4.504 13.428 1.00 0.27 47 PRO A C 8
ATOM 11178 O O . PRO A 1 47 ? 83.851 4.298 13.229 1.00 0.34 47 PRO A O 8
ATOM 11189 N N . LYS A 1 48 ? 81.743 3.726 12.920 1.00 0.26 48 LYS A N 8
ATOM 11190 C CA . LYS A 1 48 ? 82.111 2.551 12.070 1.00 0.35 48 LYS A CA 8
ATOM 11191 C C . LYS A 1 48 ? 81.670 2.807 10.626 1.00 0.28 48 LYS A C 8
ATOM 11192 O O . LYS A 1 48 ? 80.609 3.353 10.389 1.00 0.24 48 LYS A O 8
ATOM 11211 N N . GLU A 1 49 ? 82.498 2.470 9.668 1.00 0.26 49 GLU A N 8
ATOM 11212 C CA . GLU A 1 49 ? 82.157 2.758 8.238 1.00 0.20 49 GLU A CA 8
ATOM 11213 C C . GLU A 1 49 ? 82.444 1.543 7.352 1.00 0.19 49 GLU A C 8
ATOM 11214 O O . GLU A 1 49 ? 83.171 0.643 7.733 1.00 0.21 49 GLU A O 8
ATOM 11226 N N . GLY A 1 50 ? 81.907 1.540 6.157 1.00 0.16 50 GLY A N 8
ATOM 11227 C CA . GLY A 1 50 ? 82.171 0.420 5.208 1.00 0.16 50 GLY A CA 8
ATOM 11228 C C . GLY A 1 50 ? 81.889 0.884 3.778 1.00 0.15 50 GLY A C 8
ATOM 11229 O O . GLY A 1 50 ? 80.881 1.504 3.516 1.00 0.17 50 GLY A O 8
ATOM 11233 N N . THR A 1 51 ? 82.759 0.557 2.853 1.00 0.14 51 THR A N 8
ATOM 11234 C CA . THR A 1 51 ? 82.531 0.950 1.426 1.00 0.14 51 THR A CA 8
ATOM 11235 C C . THR A 1 51 ? 82.646 -0.281 0.525 1.00 0.13 51 THR A C 8
ATOM 11236 O O . THR A 1 51 ? 83.567 -1.067 0.661 1.00 0.15 51 THR A O 8
ATOM 11247 N N . PHE A 1 52 ? 81.754 -0.423 -0.430 1.00 0.12 52 PHE A N 8
ATOM 11248 C CA . PHE A 1 52 ? 81.857 -1.573 -1.381 1.00 0.13 52 PHE A CA 8
ATOM 11249 C C . PHE A 1 52 ? 81.132 -1.259 -2.705 1.00 0.11 52 PHE A C 8
ATOM 11250 O O . PHE A 1 52 ? 80.385 -0.302 -2.800 1.00 0.10 52 PHE A O 8
ATOM 11267 N N . THR A 1 53 ? 81.253 -2.139 -3.669 1.00 0.12 53 THR A N 8
ATOM 11268 C CA . THR A 1 53 ? 80.467 -1.993 -4.931 1.00 0.11 53 THR A CA 8
ATOM 11269 C C . THR A 1 53 ? 79.352 -3.039 -4.959 1.00 0.11 53 THR A C 8
ATOM 11270 O O . THR A 1 53 ? 79.522 -4.145 -4.477 1.00 0.12 53 THR A O 8
ATOM 11281 N N . ALA A 1 54 ? 78.187 -2.668 -5.435 1.00 0.11 54 ALA A N 8
ATOM 11282 C CA . ALA A 1 54 ? 77.025 -3.606 -5.397 1.00 0.13 54 ALA A CA 8
ATOM 11283 C C . ALA A 1 54 ? 76.195 -3.490 -6.676 1.00 0.13 54 ALA A C 8
ATOM 11284 O O . ALA A 1 54 ? 76.006 -2.412 -7.204 1.00 0.11 54 ALA A O 8
ATOM 11291 N N . ARG A 1 55 ? 75.629 -4.585 -7.117 1.00 0.15 55 ARG A N 8
ATOM 11292 C CA . ARG A 1 55 ? 74.721 -4.544 -8.300 1.00 0.15 55 ARG A CA 8
ATOM 11293 C C . ARG A 1 55 ? 73.275 -4.383 -7.832 1.00 0.15 55 ARG A C 8
ATOM 11294 O O . ARG A 1 55 ? 72.894 -4.890 -6.792 1.00 0.16 55 ARG A O 8
ATOM 11315 N N . VAL A 1 56 ? 72.474 -3.679 -8.588 1.00 0.14 56 VAL A N 8
ATOM 11316 C CA . VAL A 1 56 ? 71.047 -3.475 -8.194 1.00 0.14 56 VAL A CA 8
ATOM 11317 C C . VAL A 1 56 ? 70.234 -4.724 -8.525 1.00 0.15 56 VAL A C 8
ATOM 11318 O O . VAL A 1 56 ? 70.215 -5.184 -9.652 1.00 0.17 56 VAL A O 8
ATOM 11331 N N . GLY A 1 57 ? 69.546 -5.247 -7.548 1.00 0.16 57 GLY A N 8
ATOM 11332 C CA . GLY A 1 57 ? 68.698 -6.450 -7.776 1.00 0.19 57 GLY A CA 8
ATOM 11333 C C . GLY A 1 57 ? 67.228 -6.043 -7.867 1.00 0.18 57 GLY A C 8
ATOM 11334 O O . GLY A 1 57 ? 66.894 -4.874 -7.979 1.00 0.16 57 GLY A O 8
ATOM 11338 N N . GLU A 1 58 ? 66.349 -7.007 -7.810 1.00 0.21 58 GLU A N 8
ATOM 11339 C CA . GLU A 1 58 ? 64.887 -6.706 -7.890 1.00 0.22 58 GLU A CA 8
ATOM 11340 C C . GLU A 1 58 ? 64.466 -5.818 -6.715 1.00 0.22 58 GLU A C 8
ATOM 11341 O O . GLU A 1 58 ? 65.082 -5.823 -5.666 1.00 0.24 58 GLU A O 8
ATOM 11353 N N . GLN A 1 59 ? 63.427 -5.043 -6.896 1.00 0.25 59 GLN A N 8
ATOM 11354 C CA . GLN A 1 59 ? 62.938 -4.128 -5.812 1.00 0.30 59 GLN A CA 8
ATOM 11355 C C . GLN A 1 59 ? 64.055 -3.219 -5.275 1.00 0.23 59 GLN A C 8
ATOM 11356 O O . GLN A 1 59 ? 63.885 -2.592 -4.245 1.00 0.23 59 GLN A O 8
ATOM 11370 N N . GLY A 1 60 ? 65.117 -3.010 -6.032 1.00 0.19 60 GLY A N 8
ATOM 11371 C CA . GLY A 1 60 ? 66.131 -1.984 -5.623 1.00 0.16 60 GLY A CA 8
ATOM 11372 C C . GLY A 1 60 ? 66.968 -2.483 -4.441 1.00 0.12 60 GLY A C 8
ATOM 11373 O O . GLY A 1 60 ? 67.521 -1.688 -3.695 1.00 0.12 60 GLY A O 8
ATOM 11377 N N . SER A 1 61 ? 67.015 -3.776 -4.220 1.00 0.14 61 SER A N 8
ATOM 11378 C CA . SER A 1 61 ? 67.768 -4.311 -3.044 1.00 0.16 61 SER A CA 8
ATOM 11379 C C . SER A 1 61 ? 69.273 -4.321 -3.337 1.00 0.15 61 SER A C 8
ATOM 11380 O O . SER A 1 61 ? 69.693 -4.598 -4.445 1.00 0.18 61 SER A O 8
ATOM 11388 N N . VAL A 1 62 ? 70.076 -4.110 -2.326 1.00 0.14 62 VAL A N 8
ATOM 11389 C CA . VAL A 1 62 ? 71.558 -4.204 -2.492 1.00 0.15 62 VAL A CA 8
ATOM 11390 C C . VAL A 1 62 ? 72.167 -4.917 -1.276 1.00 0.14 62 VAL A C 8
ATOM 11391 O O . VAL A 1 62 ? 71.630 -4.848 -0.186 1.00 0.14 62 VAL A O 8
ATOM 11404 N N . ILE A 1 63 ? 73.218 -5.679 -1.475 1.00 0.16 63 ILE A N 8
ATOM 11405 C CA . ILE A 1 63 ? 73.787 -6.491 -0.350 1.00 0.17 63 ILE A CA 8
ATOM 11406 C C . ILE A 1 63 ? 75.154 -5.944 0.077 1.00 0.16 63 ILE A C 8
ATOM 11407 O O . ILE A 1 63 ? 76.103 -5.969 -0.685 1.00 0.19 63 ILE A O 8
ATOM 11423 N N . ILE A 1 64 ? 75.293 -5.602 1.338 1.00 0.15 64 ILE A N 8
ATOM 11424 C CA . ILE A 1 64 ? 76.638 -5.228 1.880 1.00 0.16 64 ILE A CA 8
ATOM 11425 C C . ILE A 1 64 ? 77.459 -6.506 2.143 1.00 0.18 64 ILE A C 8
ATOM 11426 O O . ILE A 1 64 ? 76.902 -7.507 2.535 1.00 0.20 64 ILE A O 8
ATOM 11442 N N . PRO A 1 65 ? 78.758 -6.447 1.926 1.00 0.19 65 PRO A N 8
ATOM 11443 C CA . PRO A 1 65 ? 79.617 -7.647 2.156 1.00 0.23 65 PRO A CA 8
ATOM 11444 C C . PRO A 1 65 ? 79.624 -8.034 3.640 1.00 0.26 65 PRO A C 8
ATOM 11445 O O . PRO A 1 65 ? 79.746 -7.194 4.512 1.00 0.23 65 PRO A O 8
ATOM 11456 N N . LYS A 1 66 ? 79.499 -9.308 3.928 1.00 0.41 66 LYS A N 8
ATOM 11457 C CA . LYS A 1 66 ? 79.498 -9.778 5.357 1.00 0.51 66 LYS A CA 8
ATOM 11458 C C . LYS A 1 66 ? 80.755 -9.296 6.088 1.00 0.44 66 LYS A C 8
ATOM 11459 O O . LYS A 1 66 ? 80.727 -9.016 7.271 1.00 0.42 66 LYS A O 8
ATOM 11478 N N . ALA A 1 67 ? 81.859 -9.221 5.388 1.00 0.43 67 ALA A N 8
ATOM 11479 C CA . ALA A 1 67 ? 83.141 -8.785 6.033 1.00 0.40 67 ALA A CA 8
ATOM 11480 C C . ALA A 1 67 ? 82.986 -7.384 6.630 1.00 0.30 67 ALA A C 8
ATOM 11481 O O . ALA A 1 67 ? 83.487 -7.098 7.705 1.00 0.28 67 ALA A O 8
ATOM 11488 N N . LEU A 1 68 ? 82.269 -6.522 5.953 1.00 0.27 68 LEU A N 8
ATOM 11489 C CA . LEU A 1 68 ? 82.054 -5.142 6.481 1.00 0.23 68 LEU A CA 8
ATOM 11490 C C . LEU A 1 68 ? 81.003 -5.152 7.592 1.00 0.22 68 LEU A C 8
ATOM 11491 O O . LEU A 1 68 ? 81.096 -4.388 8.534 1.00 0.22 68 LEU A O 8
ATOM 11507 N N . ARG A 1 69 ? 80.022 -6.028 7.515 1.00 0.25 69 ARG A N 8
ATOM 11508 C CA . ARG A 1 69 ? 78.986 -6.094 8.603 1.00 0.28 69 ARG A CA 8
ATOM 11509 C C . ARG A 1 69 ? 79.663 -6.369 9.948 1.00 0.25 69 ARG A C 8
ATOM 11510 O O . ARG A 1 69 ? 79.311 -5.794 10.961 1.00 0.26 69 ARG A O 8
ATOM 11531 N N . ASP A 1 70 ? 80.570 -7.313 9.963 1.00 0.25 70 ASP A N 8
ATOM 11532 C CA . ASP A 1 70 ? 81.217 -7.724 11.247 1.00 0.25 70 ASP A CA 8
ATOM 11533 C C . ASP A 1 70 ? 82.143 -6.620 11.756 1.00 0.22 70 ASP A C 8
ATOM 11534 O O . ASP A 1 70 ? 82.113 -6.269 12.920 1.00 0.22 70 ASP A O 8
ATOM 11543 N N . VAL A 1 71 ? 82.972 -6.082 10.895 1.00 0.21 71 VAL A N 8
ATOM 11544 C CA . VAL A 1 71 ? 83.935 -5.018 11.336 1.00 0.21 71 VAL A CA 8
ATOM 11545 C C . VAL A 1 71 ? 83.164 -3.809 11.882 1.00 0.21 71 VAL A C 8
ATOM 11546 O O . VAL A 1 71 ? 83.599 -3.156 12.813 1.00 0.22 71 VAL A O 8
ATOM 11559 N N . ILE A 1 72 ? 82.064 -3.481 11.266 1.00 0.21 72 ILE A N 8
ATOM 11560 C CA . ILE A 1 72 ? 81.287 -2.274 11.686 1.00 0.22 72 ILE A CA 8
ATOM 11561 C C . ILE A 1 72 ? 80.380 -2.595 12.890 1.00 0.22 72 ILE A C 8
ATOM 11562 O O . ILE A 1 72 ? 79.977 -1.702 13.614 1.00 0.23 72 ILE A O 8
ATOM 11578 N N . GLY A 1 73 ? 80.117 -3.861 13.159 1.00 0.21 73 GLY A N 8
ATOM 11579 C CA . GLY A 1 73 ? 79.309 -4.219 14.368 1.00 0.21 73 GLY A CA 8
ATOM 11580 C C . GLY A 1 73 ? 77.827 -3.939 14.100 1.00 0.20 73 GLY A C 8
ATOM 11581 O O . GLY A 1 73 ? 77.124 -3.436 14.957 1.00 0.22 73 GLY A O 8
ATOM 11585 N N . ILE A 1 74 ? 77.383 -4.149 12.884 1.00 0.20 74 ILE A N 8
ATOM 11586 C CA . ILE A 1 74 ? 75.981 -3.768 12.511 1.00 0.21 74 ILE A CA 8
ATOM 11587 C C . ILE A 1 74 ? 75.021 -4.944 12.736 1.00 0.21 74 ILE A C 8
ATOM 11588 O O . ILE A 1 74 ? 75.370 -6.092 12.537 1.00 0.23 74 ILE A O 8
ATOM 11604 N N . LYS A 1 75 ? 73.825 -4.654 13.188 1.00 0.22 75 LYS A N 8
ATOM 11605 C CA . LYS A 1 75 ? 72.833 -5.735 13.480 1.00 0.24 75 LYS A CA 8
ATOM 11606 C C . LYS A 1 75 ? 71.476 -5.425 12.817 1.00 0.24 75 LYS A C 8
ATOM 11607 O O . LYS A 1 75 ? 71.180 -4.280 12.532 1.00 0.23 75 LYS A O 8
ATOM 11626 N N . PRO A 1 76 ? 70.659 -6.449 12.623 1.00 0.25 76 PRO A N 8
ATOM 11627 C CA . PRO A 1 76 ? 69.307 -6.236 12.031 1.00 0.26 76 PRO A CA 8
ATOM 11628 C C . PRO A 1 76 ? 68.505 -5.189 12.824 1.00 0.24 76 PRO A C 8
ATOM 11629 O O . PRO A 1 76 ? 68.404 -5.260 14.034 1.00 0.23 76 PRO A O 8
ATOM 11640 N N . GLY A 1 77 ? 67.866 -4.275 12.131 1.00 0.24 77 GLY A N 8
ATOM 11641 C CA . GLY A 1 77 ? 66.981 -3.279 12.813 1.00 0.24 77 GLY A CA 8
ATOM 11642 C C . GLY A 1 77 ? 67.753 -1.992 13.162 1.00 0.22 77 GLY A C 8
ATOM 11643 O O . GLY A 1 77 ? 67.182 -1.062 13.702 1.00 0.24 77 GLY A O 8
ATOM 11647 N N . GLU A 1 78 ? 69.034 -1.920 12.859 1.00 0.20 78 GLU A N 8
ATOM 11648 C CA . GLU A 1 78 ? 69.821 -0.683 13.175 1.00 0.20 78 GLU A CA 8
ATOM 11649 C C . GLU A 1 78 ? 69.918 0.218 11.948 1.00 0.18 78 GLU A C 8
ATOM 11650 O O . GLU A 1 78 ? 70.138 -0.254 10.847 1.00 0.18 78 GLU A O 8
ATOM 11662 N N . VAL A 1 79 ? 69.671 1.493 12.120 1.00 0.19 79 VAL A N 8
ATOM 11663 C CA . VAL A 1 79 ? 69.634 2.417 10.945 1.00 0.18 79 VAL A CA 8
ATOM 11664 C C . VAL A 1 79 ? 71.002 3.070 10.703 1.00 0.18 79 VAL A C 8
ATOM 11665 O O . VAL A 1 79 ? 71.653 3.551 11.611 1.00 0.19 79 VAL A O 8
ATOM 11678 N N . ILE A 1 80 ? 71.403 3.125 9.462 1.00 0.17 80 ILE A N 8
ATOM 11679 C CA . ILE A 1 80 ? 72.685 3.788 9.087 1.00 0.17 80 ILE A CA 8
ATOM 11680 C C . ILE A 1 80 ? 72.412 4.842 8.006 1.00 0.17 80 ILE A C 8
ATOM 11681 O O . ILE A 1 80 ? 71.446 4.746 7.269 1.00 0.17 80 ILE A O 8
ATOM 11697 N N . GLU A 1 81 ? 73.303 5.781 7.851 1.00 0.18 81 GLU A N 8
ATOM 11698 C CA . GLU A 1 81 ? 73.168 6.786 6.756 1.00 0.18 81 GLU A CA 8
ATOM 11699 C C . GLU A 1 81 ? 74.038 6.358 5.577 1.00 0.17 81 GLU A C 8
ATOM 11700 O O . GLU A 1 81 ? 75.139 5.871 5.761 1.00 0.19 81 GLU A O 8
ATOM 11712 N N . VAL A 1 82 ? 73.476 6.362 4.396 1.00 0.16 82 VAL A N 8
ATOM 11713 C CA . VAL A 1 82 ? 74.178 5.763 3.223 1.00 0.17 82 VAL A CA 8
ATOM 11714 C C . VAL A 1 82 ? 74.464 6.835 2.168 1.00 0.16 82 VAL A C 8
ATOM 11715 O O . VAL A 1 82 ? 73.592 7.586 1.774 1.00 0.17 82 VAL A O 8
ATOM 11728 N N . LEU A 1 83 ? 75.684 6.887 1.704 1.00 0.16 83 LEU A N 8
ATOM 11729 C CA . LEU A 1 83 ? 76.069 7.884 0.657 1.00 0.17 83 LEU A CA 8
ATOM 11730 C C . LEU A 1 83 ? 76.505 7.141 -0.610 1.00 0.15 83 LEU A C 8
ATOM 11731 O O . LEU A 1 83 ? 77.413 6.334 -0.560 1.00 0.12 83 LEU A O 8
ATOM 11747 N N . LEU A 1 84 ? 75.973 7.500 -1.754 1.00 0.16 84 LEU A N 8
ATOM 11748 C CA . LEU A 1 84 ? 76.485 6.913 -3.035 1.00 0.15 84 LEU A CA 8
ATOM 11749 C C . LEU A 1 84 ? 77.767 7.628 -3.459 1.00 0.15 84 LEU A C 8
ATOM 11750 O O . LEU A 1 84 ? 77.914 8.818 -3.254 1.00 0.17 84 LEU A O 8
ATOM 11766 N N . LEU A 1 85 ? 78.724 6.895 -3.972 1.00 0.14 85 LEU A N 8
ATOM 11767 C CA . LEU A 1 85 ? 80.040 7.508 -4.326 1.00 0.17 85 LEU A CA 8
ATOM 11768 C C . LEU A 1 85 ? 80.244 7.532 -5.843 1.00 0.18 85 LEU A C 8
ATOM 11769 O O . LEU A 1 85 ? 80.948 8.382 -6.359 1.00 0.24 85 LEU A O 8
ATOM 11785 N N . GLY A 1 86 ? 79.686 6.576 -6.553 1.00 0.16 86 GLY A N 8
ATOM 11786 C CA . GLY A 1 86 ? 79.917 6.522 -8.039 1.00 0.20 86 GLY A CA 8
ATOM 11787 C C . GLY A 1 86 ? 78.947 5.547 -8.710 1.00 0.17 86 GLY A C 8
ATOM 11788 O O . GLY A 1 86 ? 78.144 4.909 -8.063 1.00 0.15 86 GLY A O 8
ATOM 11792 N N . HIS A 1 87 ? 79.031 5.432 -10.017 1.00 0.20 87 HIS A N 8
ATOM 11793 C CA . HIS A 1 87 ? 78.123 4.506 -10.769 1.00 0.19 87 HIS A CA 8
ATOM 11794 C C . HIS A 1 87 ? 78.901 3.807 -11.895 1.00 0.19 87 HIS A C 8
ATOM 11795 O O . HIS A 1 87 ? 79.789 4.393 -12.488 1.00 0.24 87 HIS A O 8
ATOM 11809 N N . TYR A 1 88 ? 78.574 2.569 -12.191 1.00 0.16 88 TYR A N 8
ATOM 11810 C CA . TYR A 1 88 ? 79.301 1.840 -13.279 1.00 0.19 88 TYR A CA 8
ATOM 11811 C C . TYR A 1 88 ? 78.296 1.181 -14.229 1.00 0.21 88 TYR A C 8
ATOM 11812 O O . TYR A 1 88 ? 77.293 0.634 -13.802 1.00 0.17 88 TYR A O 8
ATOM 11830 N N . LYS A 1 89 ? 78.581 1.196 -15.508 1.00 0.29 89 LYS A N 8
ATOM 11831 C CA . LYS A 1 89 ? 77.674 0.536 -16.496 1.00 0.33 89 LYS A CA 8
ATOM 11832 C C . LYS A 1 89 ? 78.457 -0.500 -17.322 1.00 0.52 89 LYS A C 8
ATOM 11833 O O . LYS A 1 89 ? 79.661 -0.395 -17.443 1.00 0.94 89 LYS A O 8
ATOM 11852 N N . PRO A 1 90 ? 77.756 -1.475 -17.875 1.00 0.71 90 PRO A N 8
ATOM 11853 C CA . PRO A 1 90 ? 78.430 -2.525 -18.701 1.00 0.93 90 PRO A CA 8
ATOM 11854 C C . PRO A 1 90 ? 79.227 -1.891 -19.848 1.00 0.85 90 PRO A C 8
ATOM 11855 O O . PRO A 1 90 ? 78.776 -0.957 -20.484 1.00 1.30 90 PRO A O 8
ATOM 11866 N N . ARG A 1 91 ? 80.401 -2.409 -20.122 1.00 1.61 91 ARG A N 8
ATOM 11867 C CA . ARG A 1 91 ? 81.230 -1.861 -21.238 1.00 1.99 91 ARG A CA 8
ATOM 11868 C C . ARG A 1 91 ? 81.835 -3.002 -22.066 1.00 2.65 91 ARG A C 8
ATOM 11869 O O . ARG A 1 91 ? 81.959 -4.119 -21.597 1.00 3.38 91 ARG A O 8
ATOM 11890 N N . ASN A 1 92 ? 82.207 -2.723 -23.291 1.00 3.10 92 ASN A N 8
ATOM 11891 C CA . ASN A 1 92 ? 82.803 -3.780 -24.162 1.00 4.24 92 ASN A CA 8
ATOM 11892 C C . ASN A 1 92 ? 84.280 -3.476 -24.429 1.00 4.85 92 ASN A C 8
ATOM 11893 O O . ASN A 1 92 ? 84.662 -2.325 -24.290 1.00 5.20 92 ASN A O 8
ATOM 11905 N N . MET A 1 1 ? 84.014 14.831 0.028 1.00 1.31 1 MET A N 9
ATOM 11906 C CA . MET A 1 1 ? 83.555 13.572 -0.626 1.00 0.79 1 MET A CA 9
ATOM 11907 C C . MET A 1 1 ? 82.265 13.825 -1.410 1.00 0.68 1 MET A C 9
ATOM 11908 O O . MET A 1 1 ? 81.236 14.144 -0.841 1.00 0.82 1 MET A O 9
ATOM 11924 N N . ASP A 1 2 ? 82.314 13.674 -2.711 1.00 0.57 2 ASP A N 9
ATOM 11925 C CA . ASP A 1 2 ? 81.091 13.893 -3.547 1.00 0.50 2 ASP A CA 9
ATOM 11926 C C . ASP A 1 2 ? 80.110 12.734 -3.357 1.00 0.41 2 ASP A C 9
ATOM 11927 O O . ASP A 1 2 ? 80.508 11.587 -3.253 1.00 0.38 2 ASP A O 9
ATOM 11936 N N . VAL A 1 3 ? 78.830 13.022 -3.349 1.00 0.40 3 VAL A N 9
ATOM 11937 C CA . VAL A 1 3 ? 77.814 11.946 -3.211 1.00 0.33 3 VAL A CA 9
ATOM 11938 C C . VAL A 1 3 ? 76.784 12.064 -4.345 1.00 0.31 3 VAL A C 9
ATOM 11939 O O . VAL A 1 3 ? 76.309 13.145 -4.646 1.00 0.37 3 VAL A O 9
ATOM 11952 N N . LEU A 1 4 ? 76.416 10.963 -4.939 1.00 0.26 4 LEU A N 9
ATOM 11953 C CA . LEU A 1 4 ? 75.385 11.000 -6.020 1.00 0.28 4 LEU A CA 9
ATOM 11954 C C . LEU A 1 4 ? 73.973 10.950 -5.411 1.00 0.28 4 LEU A C 9
ATOM 11955 O O . LEU A 1 4 ? 73.012 11.368 -6.029 1.00 0.30 4 LEU A O 9
ATOM 11971 N N . ALA A 1 5 ? 73.852 10.514 -4.173 1.00 0.25 5 ALA A N 9
ATOM 11972 C CA . ALA A 1 5 ? 72.526 10.517 -3.478 1.00 0.25 5 ALA A CA 9
ATOM 11973 C C . ALA A 1 5 ? 72.723 10.081 -2.025 1.00 0.23 5 ALA A C 9
ATOM 11974 O O . ALA A 1 5 ? 73.654 9.361 -1.717 1.00 0.25 5 ALA A O 9
ATOM 11981 N N . LYS A 1 6 ? 71.878 10.530 -1.132 1.00 0.22 6 LYS A N 9
ATOM 11982 C CA . LYS A 1 6 ? 72.035 10.162 0.308 1.00 0.22 6 LYS A CA 9
ATOM 11983 C C . LYS A 1 6 ? 70.685 9.756 0.904 1.00 0.21 6 LYS A C 9
ATOM 11984 O O . LYS A 1 6 ? 69.698 10.456 0.758 1.00 0.23 6 LYS A O 9
ATOM 12003 N N . PHE A 1 7 ? 70.631 8.608 1.534 1.00 0.19 7 PHE A N 9
ATOM 12004 C CA . PHE A 1 7 ? 69.338 8.117 2.102 1.00 0.19 7 PHE A CA 9
ATOM 12005 C C . PHE A 1 7 ? 69.586 7.250 3.345 1.00 0.17 7 PHE A C 9
ATOM 12006 O O . PHE A 1 7 ? 70.696 6.834 3.604 1.00 0.16 7 PHE A O 9
ATOM 12023 N N . HIS A 1 8 ? 68.567 7.035 4.142 1.00 0.18 8 HIS A N 9
ATOM 12024 C CA . HIS A 1 8 ? 68.742 6.260 5.411 1.00 0.18 8 HIS A CA 9
ATOM 12025 C C . HIS A 1 8 ? 67.996 4.925 5.321 1.00 0.17 8 HIS A C 9
ATOM 12026 O O . HIS A 1 8 ? 66.864 4.867 4.877 1.00 0.18 8 HIS A O 9
ATOM 12040 N N . THR A 1 9 ? 68.608 3.866 5.785 1.00 0.16 9 THR A N 9
ATOM 12041 C CA . THR A 1 9 ? 67.933 2.530 5.786 1.00 0.17 9 THR A CA 9
ATOM 12042 C C . THR A 1 9 ? 68.478 1.677 6.942 1.00 0.16 9 THR A C 9
ATOM 12043 O O . THR A 1 9 ? 69.550 1.943 7.448 1.00 0.15 9 THR A O 9
ATOM 12054 N N . THR A 1 10 ? 67.779 0.633 7.323 1.00 0.17 10 THR A N 9
ATOM 12055 C CA . THR A 1 10 ? 68.304 -0.260 8.404 1.00 0.17 10 THR A CA 9
ATOM 12056 C C . THR A 1 10 ? 68.703 -1.623 7.817 1.00 0.17 10 THR A C 9
ATOM 12057 O O . THR A 1 10 ? 68.288 -1.982 6.730 1.00 0.17 10 THR A O 9
ATOM 12068 N N . VAL A 1 11 ? 69.563 -2.334 8.497 1.00 0.17 11 VAL A N 9
ATOM 12069 C CA . VAL A 1 11 ? 70.069 -3.632 7.952 1.00 0.17 11 VAL A CA 9
ATOM 12070 C C . VAL A 1 11 ? 69.047 -4.743 8.191 1.00 0.17 11 VAL A C 9
ATOM 12071 O O . VAL A 1 11 ? 68.541 -4.910 9.282 1.00 0.17 11 VAL A O 9
ATOM 12084 N N . HIS A 1 12 ? 68.830 -5.560 7.196 1.00 0.21 12 HIS A N 9
ATOM 12085 C CA . HIS A 1 12 ? 67.947 -6.751 7.360 1.00 0.25 12 HIS A CA 9
ATOM 12086 C C . HIS A 1 12 ? 68.773 -8.025 7.223 1.00 0.25 12 HIS A C 9
ATOM 12087 O O . HIS A 1 12 ? 69.959 -7.982 6.957 1.00 0.25 12 HIS A O 9
ATOM 12101 N N . ARG A 1 13 ? 68.174 -9.155 7.502 1.00 0.29 13 ARG A N 9
ATOM 12102 C CA . ARG A 1 13 ? 68.925 -10.460 7.498 1.00 0.32 13 ARG A CA 9
ATOM 12103 C C . ARG A 1 13 ? 69.822 -10.610 6.253 1.00 0.29 13 ARG A C 9
ATOM 12104 O O . ARG A 1 13 ? 69.606 -9.976 5.240 1.00 0.24 13 ARG A O 9
ATOM 12125 N N . ILE A 1 14 ? 70.892 -11.365 6.379 1.00 0.34 14 ILE A N 9
ATOM 12126 C CA . ILE A 1 14 ? 71.913 -11.509 5.273 1.00 0.34 14 ILE A CA 9
ATOM 12127 C C . ILE A 1 14 ? 72.606 -10.174 4.929 1.00 0.28 14 ILE A C 9
ATOM 12128 O O . ILE A 1 14 ? 73.363 -10.112 3.975 1.00 0.29 14 ILE A O 9
ATOM 12144 N N . GLY A 1 15 ? 72.381 -9.115 5.682 1.00 0.24 15 GLY A N 9
ATOM 12145 C CA . GLY A 1 15 ? 73.055 -7.814 5.377 1.00 0.20 15 GLY A CA 9
ATOM 12146 C C . GLY A 1 15 ? 72.364 -7.119 4.193 1.00 0.17 15 GLY A C 9
ATOM 12147 O O . GLY A 1 15 ? 72.942 -6.244 3.570 1.00 0.15 15 GLY A O 9
ATOM 12151 N N . ARG A 1 16 ? 71.164 -7.533 3.839 1.00 0.18 16 ARG A N 9
ATOM 12152 C CA . ARG A 1 16 ? 70.474 -6.928 2.660 1.00 0.18 16 ARG A CA 9
ATOM 12153 C C . ARG A 1 16 ? 69.726 -5.658 3.078 1.00 0.19 16 ARG A C 9
ATOM 12154 O O . ARG A 1 16 ? 69.089 -5.621 4.112 1.00 0.24 16 ARG A O 9
ATOM 12175 N N . ILE A 1 17 ? 69.721 -4.659 2.229 1.00 0.18 17 ILE A N 9
ATOM 12176 C CA . ILE A 1 17 ? 68.908 -3.434 2.503 1.00 0.21 17 ILE A CA 9
ATOM 12177 C C . ILE A 1 17 ? 68.120 -3.046 1.248 1.00 0.19 17 ILE A C 9
ATOM 12178 O O . ILE A 1 17 ? 68.535 -3.341 0.143 1.00 0.15 17 ILE A O 9
ATOM 12194 N N . ILE A 1 18 ? 67.036 -2.327 1.406 1.00 0.23 18 ILE A N 9
ATOM 12195 C CA . ILE A 1 18 ? 66.274 -1.844 0.212 1.00 0.20 18 ILE A CA 9
ATOM 12196 C C . ILE A 1 18 ? 66.293 -0.318 0.164 1.00 0.20 18 ILE A C 9
ATOM 12197 O O . ILE A 1 18 ? 65.909 0.341 1.115 1.00 0.22 18 ILE A O 9
ATOM 12213 N N . ILE A 1 19 ? 66.655 0.240 -0.963 1.00 0.17 19 ILE A N 9
ATOM 12214 C CA . ILE A 1 19 ? 66.605 1.727 -1.112 1.00 0.17 19 ILE A CA 9
ATOM 12215 C C . ILE A 1 19 ? 65.160 2.161 -1.396 1.00 0.19 19 ILE A C 9
ATOM 12216 O O . ILE A 1 19 ? 64.463 1.489 -2.127 1.00 0.17 19 ILE A O 9
ATOM 12232 N N . PRO A 1 20 ? 64.772 3.319 -0.899 1.00 0.24 20 PRO A N 9
ATOM 12233 C CA . PRO A 1 20 ? 63.425 3.859 -1.231 1.00 0.28 20 PRO A CA 9
ATOM 12234 C C . PRO A 1 20 ? 63.327 4.119 -2.727 1.00 0.26 20 PRO A C 9
ATOM 12235 O O . PRO A 1 20 ? 64.285 4.531 -3.353 1.00 0.25 20 PRO A O 9
ATOM 12246 N N . ALA A 1 21 ? 62.183 3.866 -3.302 1.00 0.28 21 ALA A N 9
ATOM 12247 C CA . ALA A 1 21 ? 62.015 4.064 -4.776 1.00 0.29 21 ALA A CA 9
ATOM 12248 C C . ALA A 1 21 ? 62.332 5.515 -5.162 1.00 0.31 21 ALA A C 9
ATOM 12249 O O . ALA A 1 21 ? 62.737 5.794 -6.275 1.00 0.32 21 ALA A O 9
ATOM 12256 N N . GLY A 1 22 ? 62.148 6.436 -4.244 1.00 0.34 22 GLY A N 9
ATOM 12257 C CA . GLY A 1 22 ? 62.432 7.873 -4.553 1.00 0.38 22 GLY A CA 9
ATOM 12258 C C . GLY A 1 22 ? 63.923 8.062 -4.833 1.00 0.37 22 GLY A C 9
ATOM 12259 O O . GLY A 1 22 ? 64.304 8.751 -5.762 1.00 0.39 22 GLY A O 9
ATOM 12263 N N . THR A 1 23 ? 64.770 7.460 -4.032 1.00 0.34 23 THR A N 9
ATOM 12264 C CA . THR A 1 23 ? 66.243 7.611 -4.244 1.00 0.34 23 THR A CA 9
ATOM 12265 C C . THR A 1 23 ? 66.666 6.874 -5.518 1.00 0.30 23 THR A C 9
ATOM 12266 O O . THR A 1 23 ? 67.460 7.374 -6.290 1.00 0.32 23 THR A O 9
ATOM 12277 N N . ARG A 1 24 ? 66.091 5.718 -5.782 1.00 0.26 24 ARG A N 9
ATOM 12278 C CA . ARG A 1 24 ? 66.416 4.983 -7.064 1.00 0.25 24 ARG A CA 9
ATOM 12279 C C . ARG A 1 24 ? 66.138 5.900 -8.261 1.00 0.28 24 ARG A C 9
ATOM 12280 O O . ARG A 1 24 ? 66.864 5.909 -9.235 1.00 0.29 24 ARG A O 9
ATOM 12301 N N . LYS A 1 25 ? 65.049 6.623 -8.197 1.00 0.32 25 LYS A N 9
ATOM 12302 C CA . LYS A 1 25 ? 64.649 7.506 -9.336 1.00 0.37 25 LYS A CA 9
ATOM 12303 C C . LYS A 1 25 ? 65.668 8.630 -9.516 1.00 0.38 25 LYS A C 9
ATOM 12304 O O . LYS A 1 25 ? 66.168 8.857 -10.601 1.00 0.40 25 LYS A O 9
ATOM 12323 N N . PHE A 1 26 ? 65.994 9.315 -8.450 1.00 0.38 26 PHE A N 9
ATOM 12324 C CA . PHE A 1 26 ? 66.995 10.433 -8.535 1.00 0.42 26 PHE A CA 9
ATOM 12325 C C . PHE A 1 26 ? 68.329 9.924 -9.092 1.00 0.42 26 PHE A C 9
ATOM 12326 O O . PHE A 1 26 ? 69.026 10.629 -9.799 1.00 0.46 26 PHE A O 9
ATOM 12343 N N . TYR A 1 27 ? 68.718 8.738 -8.708 1.00 0.39 27 TYR A N 9
ATOM 12344 C CA . TYR A 1 27 ? 70.050 8.197 -9.129 1.00 0.42 27 TYR A CA 9
ATOM 12345 C C . TYR A 1 27 ? 69.957 7.475 -10.487 1.00 0.35 27 TYR A C 9
ATOM 12346 O O . TYR A 1 27 ? 70.964 7.238 -11.130 1.00 0.37 27 TYR A O 9
ATOM 12364 N N . GLY A 1 28 ? 68.763 7.167 -10.955 1.00 0.31 28 GLY A N 9
ATOM 12365 C CA . GLY A 1 28 ? 68.625 6.505 -12.289 1.00 0.29 28 GLY A CA 9
ATOM 12366 C C . GLY A 1 28 ? 69.021 5.028 -12.173 1.00 0.26 28 GLY A C 9
ATOM 12367 O O . GLY A 1 28 ? 69.756 4.514 -12.997 1.00 0.27 28 GLY A O 9
ATOM 12371 N N . ILE A 1 29 ? 68.592 4.362 -11.125 1.00 0.24 29 ILE A N 9
ATOM 12372 C CA . ILE A 1 29 ? 69.001 2.934 -10.912 1.00 0.23 29 ILE A CA 9
ATOM 12373 C C . ILE A 1 29 ? 68.027 1.985 -11.616 1.00 0.20 29 ILE A C 9
ATOM 12374 O O . ILE A 1 29 ? 66.844 1.969 -11.328 1.00 0.22 29 ILE A O 9
ATOM 12390 N N . GLU A 1 30 ? 68.557 1.088 -12.405 1.00 0.17 30 GLU A N 9
ATOM 12391 C CA . GLU A 1 30 ? 67.725 -0.003 -12.989 1.00 0.18 30 GLU A CA 9
ATOM 12392 C C . GLU A 1 30 ? 68.394 -1.349 -12.707 1.00 0.17 30 GLU A C 9
ATOM 12393 O O . GLU A 1 30 ? 69.590 -1.416 -12.491 1.00 0.18 30 GLU A O 9
ATOM 12405 N N . GLN A 1 31 ? 67.637 -2.421 -12.684 1.00 0.20 31 GLN A N 9
ATOM 12406 C CA . GLN A 1 31 ? 68.236 -3.767 -12.384 1.00 0.20 31 GLN A CA 9
ATOM 12407 C C . GLN A 1 31 ? 69.382 -4.077 -13.354 1.00 0.19 31 GLN A C 9
ATOM 12408 O O . GLN A 1 31 ? 69.294 -3.809 -14.539 1.00 0.20 31 GLN A O 9
ATOM 12422 N N . GLY A 1 32 ? 70.455 -4.640 -12.853 1.00 0.18 32 GLY A N 9
ATOM 12423 C CA . GLY A 1 32 ? 71.617 -4.974 -13.728 1.00 0.19 32 GLY A CA 9
ATOM 12424 C C . GLY A 1 32 ? 72.662 -3.845 -13.706 1.00 0.17 32 GLY A C 9
ATOM 12425 O O . GLY A 1 32 ? 73.804 -4.061 -14.070 1.00 0.18 32 GLY A O 9
ATOM 12429 N N . ASP A 1 33 ? 72.307 -2.662 -13.239 1.00 0.15 33 ASP A N 9
ATOM 12430 C CA . ASP A 1 33 ? 73.316 -1.557 -13.151 1.00 0.14 33 ASP A CA 9
ATOM 12431 C C . ASP A 1 33 ? 74.229 -1.774 -11.945 1.00 0.13 33 ASP A C 9
ATOM 12432 O O . ASP A 1 33 ? 73.835 -2.391 -10.974 1.00 0.14 33 ASP A O 9
ATOM 12441 N N . PHE A 1 34 ? 75.402 -1.185 -11.956 1.00 0.12 34 PHE A N 9
ATOM 12442 C CA . PHE A 1 34 ? 76.292 -1.259 -10.762 1.00 0.11 34 PHE A CA 9
ATOM 12443 C C . PHE A 1 34 ? 76.415 0.122 -10.129 1.00 0.10 34 PHE A C 9
ATOM 12444 O O . PHE A 1 34 ? 76.639 1.099 -10.815 1.00 0.11 34 PHE A O 9
ATOM 12461 N N . VAL A 1 35 ? 76.389 0.189 -8.824 1.00 0.09 35 VAL A N 9
ATOM 12462 C CA . VAL A 1 35 ? 76.639 1.489 -8.135 1.00 0.09 35 VAL A CA 9
ATOM 12463 C C . VAL A 1 35 ? 77.685 1.287 -7.038 1.00 0.10 35 VAL A C 9
ATOM 12464 O O . VAL A 1 35 ? 77.849 0.195 -6.526 1.00 0.10 35 VAL A O 9
ATOM 12477 N N . GLU A 1 36 ? 78.403 2.325 -6.687 1.00 0.12 36 GLU A N 9
ATOM 12478 C CA . GLU A 1 36 ? 79.455 2.199 -5.636 1.00 0.13 36 GLU A CA 9
ATOM 12479 C C . GLU A 1 36 ? 79.057 3.066 -4.459 1.00 0.13 36 GLU A C 9
ATOM 12480 O O . GLU A 1 36 ? 78.634 4.190 -4.652 1.00 0.13 36 GLU A O 9
ATOM 12492 N N . ILE A 1 37 ? 78.956 2.479 -3.296 1.00 0.12 37 ILE A N 9
ATOM 12493 C CA . ILE A 1 37 ? 78.299 3.193 -2.168 1.00 0.11 37 ILE A CA 9
ATOM 12494 C C . ILE A 1 37 ? 79.042 2.946 -0.850 1.00 0.11 37 ILE A C 9
ATOM 12495 O O . ILE A 1 37 ? 79.736 1.958 -0.696 1.00 0.12 37 ILE A O 9
ATOM 12511 N N . LYS A 1 38 ? 78.865 3.820 0.107 1.00 0.12 38 LYS A N 9
ATOM 12512 C CA . LYS A 1 38 ? 79.515 3.635 1.437 1.00 0.13 38 LYS A CA 9
ATOM 12513 C C . LYS A 1 38 ? 78.503 3.866 2.563 1.00 0.13 38 LYS A C 9
ATOM 12514 O O . LYS A 1 38 ? 77.630 4.702 2.455 1.00 0.14 38 LYS A O 9
ATOM 12533 N N . ILE A 1 39 ? 78.636 3.145 3.648 1.00 0.14 39 ILE A N 9
ATOM 12534 C CA . ILE A 1 39 ? 77.701 3.332 4.806 1.00 0.14 39 ILE A CA 9
ATOM 12535 C C . ILE A 1 39 ? 78.454 3.866 6.023 1.00 0.13 39 ILE A C 9
ATOM 12536 O O . ILE A 1 39 ? 79.616 3.564 6.225 1.00 0.13 39 ILE A O 9
ATOM 12552 N N . VAL A 1 40 ? 77.772 4.603 6.862 1.00 0.13 40 VAL A N 9
ATOM 12553 C CA . VAL A 1 40 ? 78.403 5.107 8.119 1.00 0.12 40 VAL A CA 9
ATOM 12554 C C . VAL A 1 40 ? 77.417 4.964 9.284 1.00 0.16 40 VAL A C 9
ATOM 12555 O O . VAL A 1 40 ? 76.297 5.436 9.222 1.00 0.20 40 VAL A O 9
ATOM 12568 N N . LYS A 1 41 ? 77.852 4.362 10.360 1.00 0.17 41 LYS A N 9
ATOM 12569 C CA . LYS A 1 41 ? 76.980 4.227 11.566 1.00 0.22 41 LYS A CA 9
ATOM 12570 C C . LYS A 1 41 ? 77.792 4.533 12.824 1.00 0.21 41 LYS A C 9
ATOM 12571 O O . LYS A 1 41 ? 78.986 4.304 12.862 1.00 0.22 41 LYS A O 9
ATOM 12590 N N . TYR A 1 42 ? 77.164 5.078 13.834 1.00 0.20 42 TYR A N 9
ATOM 12591 C CA . TYR A 1 42 ? 77.911 5.436 15.080 1.00 0.20 42 TYR A CA 9
ATOM 12592 C C . TYR A 1 42 ? 77.683 4.379 16.164 1.00 0.27 42 TYR A C 9
ATOM 12593 O O . TYR A 1 42 ? 76.557 4.064 16.504 1.00 0.33 42 TYR A O 9
ATOM 12611 N N . GLU A 1 43 ? 78.746 3.875 16.751 1.00 0.29 43 GLU A N 9
ATOM 12612 C CA . GLU A 1 43 ? 78.599 2.891 17.867 1.00 0.37 43 GLU A CA 9
ATOM 12613 C C . GLU A 1 43 ? 79.524 3.266 19.025 1.00 0.35 43 GLU A C 9
ATOM 12614 O O . GLU A 1 43 ? 80.688 3.566 18.829 1.00 0.30 43 GLU A O 9
ATOM 12626 N N . GLY A 1 44 ? 79.011 3.259 20.230 1.00 0.41 44 GLY A N 9
ATOM 12627 C CA . GLY A 1 44 ? 79.847 3.620 21.417 1.00 0.41 44 GLY A CA 9
ATOM 12628 C C . GLY A 1 44 ? 80.379 5.047 21.261 1.00 0.37 44 GLY A C 9
ATOM 12629 O O . GLY A 1 44 ? 79.634 5.967 20.979 1.00 0.37 44 GLY A O 9
ATOM 12633 N N . GLU A 1 45 ? 81.670 5.224 21.408 1.00 0.37 45 GLU A N 9
ATOM 12634 C CA . GLU A 1 45 ? 82.274 6.581 21.230 1.00 0.37 45 GLU A CA 9
ATOM 12635 C C . GLU A 1 45 ? 83.031 6.699 19.891 1.00 0.34 45 GLU A C 9
ATOM 12636 O O . GLU A 1 45 ? 83.758 7.654 19.682 1.00 0.36 45 GLU A O 9
ATOM 12648 N N . GLU A 1 46 ? 82.903 5.730 19.005 1.00 0.31 46 GLU A N 9
ATOM 12649 C CA . GLU A 1 46 ? 83.661 5.794 17.714 1.00 0.30 46 GLU A CA 9
ATOM 12650 C C . GLU A 1 46 ? 82.733 5.521 16.508 1.00 0.25 46 GLU A C 9
ATOM 12651 O O . GLU A 1 46 ? 81.980 4.565 16.524 1.00 0.25 46 GLU A O 9
ATOM 12663 N N . PRO A 1 47 ? 82.882 6.299 15.446 1.00 0.25 47 PRO A N 9
ATOM 12664 C CA . PRO A 1 47 ? 82.126 6.015 14.200 1.00 0.21 47 PRO A CA 9
ATOM 12665 C C . PRO A 1 47 ? 82.744 4.818 13.462 1.00 0.27 47 PRO A C 9
ATOM 12666 O O . PRO A 1 47 ? 83.953 4.712 13.357 1.00 0.34 47 PRO A O 9
ATOM 12677 N N . LYS A 1 48 ? 81.928 4.016 12.818 1.00 0.26 48 LYS A N 9
ATOM 12678 C CA . LYS A 1 48 ? 82.467 2.939 11.927 1.00 0.35 48 LYS A CA 9
ATOM 12679 C C . LYS A 1 48 ? 81.945 3.123 10.503 1.00 0.28 48 LYS A C 9
ATOM 12680 O O . LYS A 1 48 ? 80.877 3.665 10.295 1.00 0.24 48 LYS A O 9
ATOM 12699 N N . GLU A 1 49 ? 82.717 2.715 9.526 1.00 0.26 49 GLU A N 9
ATOM 12700 C CA . GLU A 1 49 ? 82.298 2.911 8.103 1.00 0.20 49 GLU A CA 9
ATOM 12701 C C . GLU A 1 49 ? 82.583 1.659 7.270 1.00 0.19 49 GLU A C 9
ATOM 12702 O O . GLU A 1 49 ? 83.350 0.800 7.664 1.00 0.21 49 GLU A O 9
ATOM 12714 N N . GLY A 1 50 ? 82.030 1.602 6.086 1.00 0.16 50 GLY A N 9
ATOM 12715 C CA . GLY A 1 50 ? 82.324 0.468 5.161 1.00 0.16 50 GLY A CA 9
ATOM 12716 C C . GLY A 1 50 ? 82.017 0.894 3.726 1.00 0.15 50 GLY A C 9
ATOM 12717 O O . GLY A 1 50 ? 80.989 1.483 3.458 1.00 0.17 50 GLY A O 9
ATOM 12721 N N . THR A 1 51 ? 82.888 0.575 2.797 1.00 0.14 51 THR A N 9
ATOM 12722 C CA . THR A 1 51 ? 82.636 0.935 1.367 1.00 0.14 51 THR A CA 9
ATOM 12723 C C . THR A 1 51 ? 82.686 -0.321 0.498 1.00 0.13 51 THR A C 9
ATOM 12724 O O . THR A 1 51 ? 83.583 -1.135 0.633 1.00 0.15 51 THR A O 9
ATOM 12735 N N . PHE A 1 52 ? 81.783 -0.443 -0.447 1.00 0.12 52 PHE A N 9
ATOM 12736 C CA . PHE A 1 52 ? 81.841 -1.606 -1.388 1.00 0.13 52 PHE A CA 9
ATOM 12737 C C . PHE A 1 52 ? 81.115 -1.284 -2.709 1.00 0.11 52 PHE A C 9
ATOM 12738 O O . PHE A 1 52 ? 80.385 -0.314 -2.804 1.00 0.10 52 PHE A O 9
ATOM 12755 N N . THR A 1 53 ? 81.213 -2.168 -3.671 1.00 0.12 53 THR A N 9
ATOM 12756 C CA . THR A 1 53 ? 80.426 -2.011 -4.931 1.00 0.11 53 THR A CA 9
ATOM 12757 C C . THR A 1 53 ? 79.296 -3.042 -4.956 1.00 0.11 53 THR A C 9
ATOM 12758 O O . THR A 1 53 ? 79.451 -4.148 -4.468 1.00 0.12 53 THR A O 9
ATOM 12769 N N . ALA A 1 54 ? 78.139 -2.659 -5.441 1.00 0.11 54 ALA A N 9
ATOM 12770 C CA . ALA A 1 54 ? 76.965 -3.582 -5.404 1.00 0.13 54 ALA A CA 9
ATOM 12771 C C . ALA A 1 54 ? 76.145 -3.465 -6.688 1.00 0.13 54 ALA A C 9
ATOM 12772 O O . ALA A 1 54 ? 75.961 -2.388 -7.219 1.00 0.11 54 ALA A O 9
ATOM 12779 N N . ARG A 1 55 ? 75.577 -4.560 -7.130 1.00 0.15 55 ARG A N 9
ATOM 12780 C CA . ARG A 1 55 ? 74.671 -4.518 -8.315 1.00 0.15 55 ARG A CA 9
ATOM 12781 C C . ARG A 1 55 ? 73.224 -4.358 -7.848 1.00 0.15 55 ARG A C 9
ATOM 12782 O O . ARG A 1 55 ? 72.838 -4.881 -6.818 1.00 0.16 55 ARG A O 9
ATOM 12803 N N . VAL A 1 56 ? 72.429 -3.642 -8.598 1.00 0.14 56 VAL A N 9
ATOM 12804 C CA . VAL A 1 56 ? 71.000 -3.440 -8.208 1.00 0.14 56 VAL A CA 9
ATOM 12805 C C . VAL A 1 56 ? 70.183 -4.679 -8.572 1.00 0.15 56 VAL A C 9
ATOM 12806 O O . VAL A 1 56 ? 70.162 -5.109 -9.711 1.00 0.17 56 VAL A O 9
ATOM 12819 N N . GLY A 1 57 ? 69.502 -5.232 -7.607 1.00 0.16 57 GLY A N 9
ATOM 12820 C CA . GLY A 1 57 ? 68.656 -6.432 -7.862 1.00 0.19 57 GLY A CA 9
ATOM 12821 C C . GLY A 1 57 ? 67.182 -6.036 -7.907 1.00 0.18 57 GLY A C 9
ATOM 12822 O O . GLY A 1 57 ? 66.833 -4.872 -8.026 1.00 0.16 57 GLY A O 9
ATOM 12826 N N . GLU A 1 58 ? 66.316 -7.008 -7.818 1.00 0.21 58 GLU A N 9
ATOM 12827 C CA . GLU A 1 58 ? 64.848 -6.726 -7.870 1.00 0.22 58 GLU A CA 9
ATOM 12828 C C . GLU A 1 58 ? 64.445 -5.828 -6.697 1.00 0.22 58 GLU A C 9
ATOM 12829 O O . GLU A 1 58 ? 65.076 -5.823 -5.658 1.00 0.24 58 GLU A O 9
ATOM 12841 N N . GLN A 1 59 ? 63.399 -5.059 -6.868 1.00 0.25 59 GLN A N 9
ATOM 12842 C CA . GLN A 1 59 ? 62.923 -4.137 -5.784 1.00 0.30 59 GLN A CA 9
ATOM 12843 C C . GLN A 1 59 ? 64.046 -3.220 -5.272 1.00 0.23 59 GLN A C 9
ATOM 12844 O O . GLN A 1 59 ? 63.893 -2.592 -4.238 1.00 0.23 59 GLN A O 9
ATOM 12858 N N . GLY A 1 60 ? 65.097 -3.014 -6.045 1.00 0.19 60 GLY A N 9
ATOM 12859 C CA . GLY A 1 60 ? 66.121 -1.992 -5.651 1.00 0.16 60 GLY A CA 9
ATOM 12860 C C . GLY A 1 60 ? 66.972 -2.496 -4.480 1.00 0.12 60 GLY A C 9
ATOM 12861 O O . GLY A 1 60 ? 67.522 -1.706 -3.729 1.00 0.12 60 GLY A O 9
ATOM 12865 N N . SER A 1 61 ? 67.016 -3.792 -4.264 1.00 0.14 61 SER A N 9
ATOM 12866 C CA . SER A 1 61 ? 67.763 -4.332 -3.085 1.00 0.16 61 SER A CA 9
ATOM 12867 C C . SER A 1 61 ? 69.269 -4.335 -3.364 1.00 0.15 61 SER A C 9
ATOM 12868 O O . SER A 1 61 ? 69.701 -4.599 -4.471 1.00 0.18 61 SER A O 9
ATOM 12876 N N . VAL A 1 62 ? 70.063 -4.128 -2.345 1.00 0.14 62 VAL A N 9
ATOM 12877 C CA . VAL A 1 62 ? 71.547 -4.210 -2.498 1.00 0.15 62 VAL A CA 9
ATOM 12878 C C . VAL A 1 62 ? 72.153 -4.923 -1.279 1.00 0.14 62 VAL A C 9
ATOM 12879 O O . VAL A 1 62 ? 71.603 -4.867 -0.195 1.00 0.14 62 VAL A O 9
ATOM 12892 N N . ILE A 1 63 ? 73.218 -5.666 -1.472 1.00 0.16 63 ILE A N 9
ATOM 12893 C CA . ILE A 1 63 ? 73.789 -6.473 -0.343 1.00 0.17 63 ILE A CA 9
ATOM 12894 C C . ILE A 1 63 ? 75.146 -5.910 0.095 1.00 0.16 63 ILE A C 9
ATOM 12895 O O . ILE A 1 63 ? 76.099 -5.913 -0.663 1.00 0.19 63 ILE A O 9
ATOM 12911 N N . ILE A 1 64 ? 75.270 -5.563 1.355 1.00 0.15 64 ILE A N 9
ATOM 12912 C CA . ILE A 1 64 ? 76.605 -5.157 1.905 1.00 0.16 64 ILE A CA 9
ATOM 12913 C C . ILE A 1 64 ? 77.452 -6.414 2.182 1.00 0.18 64 ILE A C 9
ATOM 12914 O O . ILE A 1 64 ? 76.915 -7.426 2.577 1.00 0.20 64 ILE A O 9
ATOM 12930 N N . PRO A 1 65 ? 78.750 -6.328 1.973 1.00 0.19 65 PRO A N 9
ATOM 12931 C CA . PRO A 1 65 ? 79.634 -7.509 2.212 1.00 0.23 65 PRO A CA 9
ATOM 12932 C C . PRO A 1 65 ? 79.630 -7.900 3.695 1.00 0.26 65 PRO A C 9
ATOM 12933 O O . PRO A 1 65 ? 79.766 -7.064 4.569 1.00 0.23 65 PRO A O 9
ATOM 12944 N N . LYS A 1 66 ? 79.478 -9.171 3.979 1.00 0.41 66 LYS A N 9
ATOM 12945 C CA . LYS A 1 66 ? 79.461 -9.646 5.405 1.00 0.51 66 LYS A CA 9
ATOM 12946 C C . LYS A 1 66 ? 80.723 -9.193 6.145 1.00 0.44 66 LYS A C 9
ATOM 12947 O O . LYS A 1 66 ? 80.695 -8.922 7.331 1.00 0.42 66 LYS A O 9
ATOM 12966 N N . ALA A 1 67 ? 81.833 -9.139 5.452 1.00 0.43 67 ALA A N 9
ATOM 12967 C CA . ALA A 1 67 ? 83.122 -8.738 6.109 1.00 0.40 67 ALA A CA 9
ATOM 12968 C C . ALA A 1 67 ? 82.994 -7.339 6.719 1.00 0.30 67 ALA A C 9
ATOM 12969 O O . ALA A 1 67 ? 83.492 -7.074 7.801 1.00 0.28 67 ALA A O 9
ATOM 12976 N N . LEU A 1 68 ? 82.303 -6.456 6.043 1.00 0.27 68 LEU A N 9
ATOM 12977 C CA . LEU A 1 68 ? 82.112 -5.076 6.583 1.00 0.23 68 LEU A CA 9
ATOM 12978 C C . LEU A 1 68 ? 81.053 -5.073 7.685 1.00 0.22 68 LEU A C 9
ATOM 12979 O O . LEU A 1 68 ? 81.155 -4.321 8.636 1.00 0.22 68 LEU A O 9
ATOM 12995 N N . ARG A 1 69 ? 80.053 -5.928 7.592 1.00 0.25 69 ARG A N 9
ATOM 12996 C CA . ARG A 1 69 ? 79.009 -5.982 8.673 1.00 0.28 69 ARG A CA 9
ATOM 12997 C C . ARG A 1 69 ? 79.672 -6.281 10.020 1.00 0.25 69 ARG A C 9
ATOM 12998 O O . ARG A 1 69 ? 79.317 -5.717 11.038 1.00 0.26 69 ARG A O 9
ATOM 13019 N N . ASP A 1 70 ? 80.561 -7.243 10.031 1.00 0.25 70 ASP A N 9
ATOM 13020 C CA . ASP A 1 70 ? 81.180 -7.689 11.317 1.00 0.25 70 ASP A CA 9
ATOM 13021 C C . ASP A 1 70 ? 82.110 -6.608 11.860 1.00 0.22 70 ASP A C 9
ATOM 13022 O O . ASP A 1 70 ? 82.066 -6.276 13.031 1.00 0.22 70 ASP A O 9
ATOM 13031 N N . VAL A 1 71 ? 82.952 -6.056 11.020 1.00 0.21 71 VAL A N 9
ATOM 13032 C CA . VAL A 1 71 ? 83.911 -5.005 11.494 1.00 0.21 71 VAL A CA 9
ATOM 13033 C C . VAL A 1 71 ? 83.137 -3.802 12.049 1.00 0.21 71 VAL A C 9
ATOM 13034 O O . VAL A 1 71 ? 83.559 -3.169 12.998 1.00 0.22 71 VAL A O 9
ATOM 13047 N N . ILE A 1 72 ? 82.055 -3.448 11.412 1.00 0.21 72 ILE A N 9
ATOM 13048 C CA . ILE A 1 72 ? 81.287 -2.235 11.833 1.00 0.22 72 ILE A CA 9
ATOM 13049 C C . ILE A 1 72 ? 80.323 -2.560 12.990 1.00 0.22 72 ILE A C 9
ATOM 13050 O O . ILE A 1 72 ? 79.870 -1.663 13.677 1.00 0.23 72 ILE A O 9
ATOM 13066 N N . GLY A 1 73 ? 80.064 -3.824 13.265 1.00 0.21 73 GLY A N 9
ATOM 13067 C CA . GLY A 1 73 ? 79.203 -4.177 14.440 1.00 0.21 73 GLY A CA 9
ATOM 13068 C C . GLY A 1 73 ? 77.727 -3.924 14.109 1.00 0.20 73 GLY A C 9
ATOM 13069 O O . GLY A 1 73 ? 76.982 -3.423 14.932 1.00 0.22 73 GLY A O 9
ATOM 13073 N N . ILE A 1 74 ? 77.333 -4.159 12.880 1.00 0.20 74 ILE A N 9
ATOM 13074 C CA . ILE A 1 74 ? 75.937 -3.814 12.451 1.00 0.21 74 ILE A CA 9
ATOM 13075 C C . ILE A 1 74 ? 74.981 -4.983 12.718 1.00 0.21 74 ILE A C 9
ATOM 13076 O O . ILE A 1 74 ? 75.332 -6.137 12.552 1.00 0.23 74 ILE A O 9
ATOM 13092 N N . LYS A 1 75 ? 73.784 -4.682 13.163 1.00 0.22 75 LYS A N 9
ATOM 13093 C CA . LYS A 1 75 ? 72.796 -5.758 13.485 1.00 0.24 75 LYS A CA 9
ATOM 13094 C C . LYS A 1 75 ? 71.428 -5.451 12.838 1.00 0.24 75 LYS A C 9
ATOM 13095 O O . LYS A 1 75 ? 71.175 -4.328 12.443 1.00 0.23 75 LYS A O 9
ATOM 13114 N N . PRO A 1 76 ? 70.577 -6.459 12.735 1.00 0.25 76 PRO A N 9
ATOM 13115 C CA . PRO A 1 76 ? 69.245 -6.250 12.109 1.00 0.26 76 PRO A CA 9
ATOM 13116 C C . PRO A 1 76 ? 68.441 -5.193 12.876 1.00 0.24 76 PRO A C 9
ATOM 13117 O O . PRO A 1 76 ? 68.322 -5.249 14.085 1.00 0.23 76 PRO A O 9
ATOM 13128 N N . GLY A 1 77 ? 67.823 -4.281 12.163 1.00 0.24 77 GLY A N 9
ATOM 13129 C CA . GLY A 1 77 ? 66.943 -3.266 12.821 1.00 0.24 77 GLY A CA 9
ATOM 13130 C C . GLY A 1 77 ? 67.729 -1.990 13.171 1.00 0.22 77 GLY A C 9
ATOM 13131 O O . GLY A 1 77 ? 67.171 -1.056 13.719 1.00 0.24 77 GLY A O 9
ATOM 13135 N N . GLU A 1 78 ? 69.008 -1.927 12.855 1.00 0.20 78 GLU A N 9
ATOM 13136 C CA . GLU A 1 78 ? 69.805 -0.695 13.164 1.00 0.20 78 GLU A CA 9
ATOM 13137 C C . GLU A 1 78 ? 69.888 0.209 11.938 1.00 0.18 78 GLU A C 9
ATOM 13138 O O . GLU A 1 78 ? 70.086 -0.259 10.833 1.00 0.18 78 GLU A O 9
ATOM 13150 N N . VAL A 1 79 ? 69.657 1.485 12.121 1.00 0.19 79 VAL A N 9
ATOM 13151 C CA . VAL A 1 79 ? 69.612 2.418 10.955 1.00 0.18 79 VAL A CA 9
ATOM 13152 C C . VAL A 1 79 ? 70.989 3.039 10.688 1.00 0.18 79 VAL A C 9
ATOM 13153 O O . VAL A 1 79 ? 71.632 3.566 11.574 1.00 0.19 79 VAL A O 9
ATOM 13166 N N . ILE A 1 80 ? 71.394 3.039 9.446 1.00 0.17 80 ILE A N 9
ATOM 13167 C CA . ILE A 1 80 ? 72.674 3.691 9.050 1.00 0.17 80 ILE A CA 9
ATOM 13168 C C . ILE A 1 80 ? 72.399 4.745 7.969 1.00 0.17 80 ILE A C 9
ATOM 13169 O O . ILE A 1 80 ? 71.432 4.649 7.234 1.00 0.17 80 ILE A O 9
ATOM 13185 N N . GLU A 1 81 ? 73.299 5.676 7.803 1.00 0.18 81 GLU A N 9
ATOM 13186 C CA . GLU A 1 81 ? 73.174 6.666 6.697 1.00 0.18 81 GLU A CA 9
ATOM 13187 C C . GLU A 1 81 ? 74.031 6.206 5.519 1.00 0.17 81 GLU A C 9
ATOM 13188 O O . GLU A 1 81 ? 75.131 5.720 5.703 1.00 0.19 81 GLU A O 9
ATOM 13200 N N . VAL A 1 82 ? 73.465 6.207 4.339 1.00 0.16 82 VAL A N 9
ATOM 13201 C CA . VAL A 1 82 ? 74.164 5.604 3.167 1.00 0.17 82 VAL A CA 9
ATOM 13202 C C . VAL A 1 82 ? 74.468 6.680 2.121 1.00 0.16 82 VAL A C 9
ATOM 13203 O O . VAL A 1 82 ? 73.601 7.426 1.708 1.00 0.17 82 VAL A O 9
ATOM 13216 N N . LEU A 1 83 ? 75.701 6.748 1.697 1.00 0.16 83 LEU A N 9
ATOM 13217 C CA . LEU A 1 83 ? 76.109 7.759 0.674 1.00 0.17 83 LEU A CA 9
ATOM 13218 C C . LEU A 1 83 ? 76.550 7.042 -0.604 1.00 0.15 83 LEU A C 9
ATOM 13219 O O . LEU A 1 83 ? 77.460 6.239 -0.569 1.00 0.12 83 LEU A O 9
ATOM 13235 N N . LEU A 1 84 ? 76.016 7.422 -1.740 1.00 0.16 84 LEU A N 9
ATOM 13236 C CA . LEU A 1 84 ? 76.531 6.863 -3.031 1.00 0.15 84 LEU A CA 9
ATOM 13237 C C . LEU A 1 84 ? 77.818 7.582 -3.434 1.00 0.15 84 LEU A C 9
ATOM 13238 O O . LEU A 1 84 ? 77.969 8.768 -3.209 1.00 0.17 84 LEU A O 9
ATOM 13254 N N . LEU A 1 85 ? 78.770 6.853 -3.960 1.00 0.14 85 LEU A N 9
ATOM 13255 C CA . LEU A 1 85 ? 80.089 7.462 -4.303 1.00 0.17 85 LEU A CA 9
ATOM 13256 C C . LEU A 1 85 ? 80.288 7.511 -5.821 1.00 0.18 85 LEU A C 9
ATOM 13257 O O . LEU A 1 85 ? 80.974 8.382 -6.328 1.00 0.24 85 LEU A O 9
ATOM 13273 N N . GLY A 1 86 ? 79.751 6.551 -6.542 1.00 0.16 86 GLY A N 9
ATOM 13274 C CA . GLY A 1 86 ? 79.980 6.518 -8.029 1.00 0.20 86 GLY A CA 9
ATOM 13275 C C . GLY A 1 86 ? 79.045 5.511 -8.707 1.00 0.17 86 GLY A C 9
ATOM 13276 O O . GLY A 1 86 ? 78.185 4.931 -8.078 1.00 0.15 86 GLY A O 9
ATOM 13280 N N . HIS A 1 87 ? 79.184 5.344 -10.005 1.00 0.20 87 HIS A N 9
ATOM 13281 C CA . HIS A 1 87 ? 78.273 4.425 -10.762 1.00 0.19 87 HIS A CA 9
ATOM 13282 C C . HIS A 1 87 ? 79.030 3.723 -11.902 1.00 0.19 87 HIS A C 9
ATOM 13283 O O . HIS A 1 87 ? 79.933 4.286 -12.492 1.00 0.24 87 HIS A O 9
ATOM 13297 N N . TYR A 1 88 ? 78.600 2.537 -12.274 1.00 0.16 88 TYR A N 9
ATOM 13298 C CA . TYR A 1 88 ? 79.211 1.838 -13.445 1.00 0.19 88 TYR A CA 9
ATOM 13299 C C . TYR A 1 88 ? 78.113 1.231 -14.324 1.00 0.21 88 TYR A C 9
ATOM 13300 O O . TYR A 1 88 ? 77.129 0.711 -13.826 1.00 0.17 88 TYR A O 9
ATOM 13318 N N . LYS A 1 89 ? 78.269 1.306 -15.623 1.00 0.29 89 LYS A N 9
ATOM 13319 C CA . LYS A 1 89 ? 77.228 0.749 -16.544 1.00 0.33 89 LYS A CA 9
ATOM 13320 C C . LYS A 1 89 ? 77.848 -0.290 -17.497 1.00 0.52 89 LYS A C 9
ATOM 13321 O O . LYS A 1 89 ? 79.019 -0.207 -17.808 1.00 0.94 89 LYS A O 9
ATOM 13340 N N . PRO A 1 90 ? 77.037 -1.227 -17.962 1.00 0.71 90 PRO A N 9
ATOM 13341 C CA . PRO A 1 90 ? 77.535 -2.262 -18.922 1.00 0.93 90 PRO A CA 9
ATOM 13342 C C . PRO A 1 90 ? 78.146 -1.606 -20.165 1.00 0.85 90 PRO A C 9
ATOM 13343 O O . PRO A 1 90 ? 77.768 -0.513 -20.547 1.00 1.30 90 PRO A O 9
ATOM 13354 N N . ARG A 1 91 ? 79.076 -2.276 -20.802 1.00 1.61 91 ARG A N 9
ATOM 13355 C CA . ARG A 1 91 ? 79.708 -1.712 -22.033 1.00 1.99 91 ARG A CA 9
ATOM 13356 C C . ARG A 1 91 ? 79.432 -2.623 -23.233 1.00 2.65 91 ARG A C 9
ATOM 13357 O O . ARG A 1 91 ? 79.424 -3.835 -23.111 1.00 3.38 91 ARG A O 9
ATOM 13378 N N . ASN A 1 92 ? 79.205 -2.045 -24.387 1.00 3.10 92 ASN A N 9
ATOM 13379 C CA . ASN A 1 92 ? 78.926 -2.865 -25.606 1.00 4.24 92 ASN A CA 9
ATOM 13380 C C . ASN A 1 92 ? 79.782 -2.378 -26.777 1.00 4.85 92 ASN A C 9
ATOM 13381 O O . ASN A 1 92 ? 79.566 -1.261 -27.220 1.00 5.20 92 ASN A O 9
ATOM 13393 N N . MET A 1 1 ? 83.058 14.313 0.711 1.00 1.31 1 MET A N 10
ATOM 13394 C CA . MET A 1 1 ? 83.341 14.062 -0.732 1.00 0.79 1 MET A CA 10
ATOM 13395 C C . MET A 1 1 ? 82.067 14.228 -1.562 1.00 0.68 1 MET A C 10
ATOM 13396 O O . MET A 1 1 ? 81.023 14.588 -1.050 1.00 0.82 1 MET A O 10
ATOM 13412 N N . ASP A 1 2 ? 82.149 13.944 -2.837 1.00 0.57 2 ASP A N 10
ATOM 13413 C CA . ASP A 1 2 ? 80.946 14.055 -3.719 1.00 0.50 2 ASP A CA 10
ATOM 13414 C C . ASP A 1 2 ? 80.027 12.851 -3.507 1.00 0.41 2 ASP A C 10
ATOM 13415 O O . ASP A 1 2 ? 80.482 11.725 -3.416 1.00 0.38 2 ASP A O 10
ATOM 13424 N N . VAL A 1 3 ? 78.736 13.078 -3.471 1.00 0.40 3 VAL A N 10
ATOM 13425 C CA . VAL A 1 3 ? 77.776 11.954 -3.315 1.00 0.33 3 VAL A CA 10
ATOM 13426 C C . VAL A 1 3 ? 76.702 12.042 -4.410 1.00 0.31 3 VAL A C 10
ATOM 13427 O O . VAL A 1 3 ? 76.193 13.110 -4.700 1.00 0.37 3 VAL A O 10
ATOM 13440 N N . LEU A 1 4 ? 76.376 10.937 -5.020 1.00 0.26 4 LEU A N 10
ATOM 13441 C CA . LEU A 1 4 ? 75.352 10.952 -6.110 1.00 0.28 4 LEU A CA 10
ATOM 13442 C C . LEU A 1 4 ? 73.934 10.913 -5.515 1.00 0.28 4 LEU A C 10
ATOM 13443 O O . LEU A 1 4 ? 72.983 11.336 -6.143 1.00 0.30 4 LEU A O 10
ATOM 13459 N N . ALA A 1 5 ? 73.801 10.474 -4.281 1.00 0.25 5 ALA A N 10
ATOM 13460 C CA . ALA A 1 5 ? 72.466 10.480 -3.605 1.00 0.25 5 ALA A CA 10
ATOM 13461 C C . ALA A 1 5 ? 72.644 10.110 -2.132 1.00 0.23 5 ALA A C 10
ATOM 13462 O O . ALA A 1 5 ? 73.610 9.467 -1.766 1.00 0.25 5 ALA A O 10
ATOM 13469 N N . LYS A 1 6 ? 71.757 10.560 -1.282 1.00 0.22 6 LYS A N 10
ATOM 13470 C CA . LYS A 1 6 ? 71.909 10.293 0.182 1.00 0.22 6 LYS A CA 10
ATOM 13471 C C . LYS A 1 6 ? 70.577 9.826 0.776 1.00 0.21 6 LYS A C 10
ATOM 13472 O O . LYS A 1 6 ? 69.563 10.485 0.627 1.00 0.23 6 LYS A O 10
ATOM 13491 N N . PHE A 1 7 ? 70.570 8.692 1.440 1.00 0.19 7 PHE A N 10
ATOM 13492 C CA . PHE A 1 7 ? 69.297 8.178 2.039 1.00 0.19 7 PHE A CA 10
ATOM 13493 C C . PHE A 1 7 ? 69.584 7.328 3.285 1.00 0.17 7 PHE A C 10
ATOM 13494 O O . PHE A 1 7 ? 70.708 6.942 3.533 1.00 0.16 7 PHE A O 10
ATOM 13511 N N . HIS A 1 8 ? 68.581 7.092 4.097 1.00 0.18 8 HIS A N 10
ATOM 13512 C CA . HIS A 1 8 ? 68.793 6.330 5.369 1.00 0.18 8 HIS A CA 10
ATOM 13513 C C . HIS A 1 8 ? 68.056 4.987 5.315 1.00 0.17 8 HIS A C 10
ATOM 13514 O O . HIS A 1 8 ? 66.921 4.910 4.884 1.00 0.18 8 HIS A O 10
ATOM 13528 N N . THR A 1 9 ? 68.683 3.944 5.794 1.00 0.16 9 THR A N 10
ATOM 13529 C CA . THR A 1 9 ? 68.022 2.602 5.831 1.00 0.17 9 THR A CA 10
ATOM 13530 C C . THR A 1 9 ? 68.593 1.775 6.996 1.00 0.16 9 THR A C 10
ATOM 13531 O O . THR A 1 9 ? 69.676 2.053 7.471 1.00 0.15 9 THR A O 10
ATOM 13542 N N . THR A 1 10 ? 67.911 0.731 7.408 1.00 0.17 10 THR A N 10
ATOM 13543 C CA . THR A 1 10 ? 68.469 -0.146 8.488 1.00 0.17 10 THR A CA 10
ATOM 13544 C C . THR A 1 10 ? 68.867 -1.510 7.902 1.00 0.17 10 THR A C 10
ATOM 13545 O O . THR A 1 10 ? 68.429 -1.883 6.829 1.00 0.17 10 THR A O 10
ATOM 13556 N N . VAL A 1 11 ? 69.733 -2.219 8.578 1.00 0.17 11 VAL A N 10
ATOM 13557 C CA . VAL A 1 11 ? 70.221 -3.526 8.040 1.00 0.17 11 VAL A CA 10
ATOM 13558 C C . VAL A 1 11 ? 69.185 -4.623 8.294 1.00 0.17 11 VAL A C 10
ATOM 13559 O O . VAL A 1 11 ? 68.669 -4.761 9.385 1.00 0.17 11 VAL A O 10
ATOM 13572 N N . HIS A 1 12 ? 68.946 -5.445 7.309 1.00 0.21 12 HIS A N 10
ATOM 13573 C CA . HIS A 1 12 ? 68.024 -6.605 7.483 1.00 0.25 12 HIS A CA 10
ATOM 13574 C C . HIS A 1 12 ? 68.803 -7.910 7.349 1.00 0.25 12 HIS A C 10
ATOM 13575 O O . HIS A 1 12 ? 69.985 -7.914 7.062 1.00 0.25 12 HIS A O 10
ATOM 13589 N N . ARG A 1 13 ? 68.164 -9.014 7.638 1.00 0.29 13 ARG A N 10
ATOM 13590 C CA . ARG A 1 13 ? 68.862 -10.348 7.623 1.00 0.32 13 ARG A CA 10
ATOM 13591 C C . ARG A 1 13 ? 69.724 -10.535 6.358 1.00 0.29 13 ARG A C 10
ATOM 13592 O O . ARG A 1 13 ? 69.513 -9.891 5.350 1.00 0.24 13 ARG A O 10
ATOM 13613 N N . ILE A 1 14 ? 70.760 -11.339 6.458 1.00 0.34 14 ILE A N 10
ATOM 13614 C CA . ILE A 1 14 ? 71.745 -11.533 5.326 1.00 0.34 14 ILE A CA 10
ATOM 13615 C C . ILE A 1 14 ? 72.497 -10.233 4.967 1.00 0.28 14 ILE A C 10
ATOM 13616 O O . ILE A 1 14 ? 73.234 -10.209 3.997 1.00 0.29 14 ILE A O 10
ATOM 13632 N N . GLY A 1 15 ? 72.340 -9.165 5.725 1.00 0.24 15 GLY A N 10
ATOM 13633 C CA . GLY A 1 15 ? 73.071 -7.899 5.403 1.00 0.20 15 GLY A CA 10
ATOM 13634 C C . GLY A 1 15 ? 72.388 -7.171 4.234 1.00 0.17 15 GLY A C 10
ATOM 13635 O O . GLY A 1 15 ? 72.994 -6.331 3.591 1.00 0.15 15 GLY A O 10
ATOM 13639 N N . ARG A 1 16 ? 71.163 -7.528 3.910 1.00 0.18 16 ARG A N 10
ATOM 13640 C CA . ARG A 1 16 ? 70.476 -6.900 2.739 1.00 0.18 16 ARG A CA 10
ATOM 13641 C C . ARG A 1 16 ? 69.788 -5.599 3.160 1.00 0.19 16 ARG A C 10
ATOM 13642 O O . ARG A 1 16 ? 69.168 -5.531 4.204 1.00 0.24 16 ARG A O 10
ATOM 13663 N N . ILE A 1 17 ? 69.788 -4.614 2.295 1.00 0.18 17 ILE A N 10
ATOM 13664 C CA . ILE A 1 17 ? 69.002 -3.370 2.562 1.00 0.21 17 ILE A CA 10
ATOM 13665 C C . ILE A 1 17 ? 68.188 -2.999 1.318 1.00 0.19 17 ILE A C 10
ATOM 13666 O O . ILE A 1 17 ? 68.585 -3.301 0.208 1.00 0.15 17 ILE A O 10
ATOM 13682 N N . ILE A 1 18 ? 67.099 -2.291 1.489 1.00 0.23 18 ILE A N 10
ATOM 13683 C CA . ILE A 1 18 ? 66.309 -1.831 0.305 1.00 0.20 18 ILE A CA 10
ATOM 13684 C C . ILE A 1 18 ? 66.307 -0.307 0.240 1.00 0.20 18 ILE A C 10
ATOM 13685 O O . ILE A 1 18 ? 65.931 0.359 1.188 1.00 0.22 18 ILE A O 10
ATOM 13701 N N . ILE A 1 19 ? 66.648 0.244 -0.899 1.00 0.17 19 ILE A N 10
ATOM 13702 C CA . ILE A 1 19 ? 66.579 1.728 -1.063 1.00 0.17 19 ILE A CA 10
ATOM 13703 C C . ILE A 1 19 ? 65.127 2.145 -1.326 1.00 0.19 19 ILE A C 10
ATOM 13704 O O . ILE A 1 19 ? 64.428 1.465 -2.049 1.00 0.17 19 ILE A O 10
ATOM 13720 N N . PRO A 1 20 ? 64.733 3.300 -0.827 1.00 0.24 20 PRO A N 10
ATOM 13721 C CA . PRO A 1 20 ? 63.378 3.825 -1.146 1.00 0.28 20 PRO A CA 10
ATOM 13722 C C . PRO A 1 20 ? 63.269 4.093 -2.640 1.00 0.26 20 PRO A C 10
ATOM 13723 O O . PRO A 1 20 ? 64.224 4.507 -3.271 1.00 0.25 20 PRO A O 10
ATOM 13734 N N . ALA A 1 21 ? 62.120 3.847 -3.209 1.00 0.28 21 ALA A N 10
ATOM 13735 C CA . ALA A 1 21 ? 61.943 4.058 -4.681 1.00 0.29 21 ALA A CA 10
ATOM 13736 C C . ALA A 1 21 ? 62.280 5.505 -5.060 1.00 0.31 21 ALA A C 10
ATOM 13737 O O . ALA A 1 21 ? 62.667 5.788 -6.179 1.00 0.32 21 ALA A O 10
ATOM 13744 N N . GLY A 1 22 ? 62.124 6.423 -4.133 1.00 0.34 22 GLY A N 10
ATOM 13745 C CA . GLY A 1 22 ? 62.414 7.857 -4.439 1.00 0.38 22 GLY A CA 10
ATOM 13746 C C . GLY A 1 22 ? 63.899 8.035 -4.753 1.00 0.37 22 GLY A C 10
ATOM 13747 O O . GLY A 1 22 ? 64.264 8.714 -5.700 1.00 0.39 22 GLY A O 10
ATOM 13751 N N . THR A 1 23 ? 64.757 7.435 -3.965 1.00 0.34 23 THR A N 10
ATOM 13752 C CA . THR A 1 23 ? 66.226 7.578 -4.210 1.00 0.34 23 THR A CA 10
ATOM 13753 C C . THR A 1 23 ? 66.618 6.842 -5.491 1.00 0.30 23 THR A C 10
ATOM 13754 O O . THR A 1 23 ? 67.455 7.303 -6.244 1.00 0.32 23 THR A O 10
ATOM 13765 N N . ARG A 1 24 ? 66.004 5.710 -5.760 1.00 0.26 24 ARG A N 10
ATOM 13766 C CA . ARG A 1 24 ? 66.330 4.950 -7.020 1.00 0.25 24 ARG A CA 10
ATOM 13767 C C . ARG A 1 24 ? 66.118 5.852 -8.240 1.00 0.28 24 ARG A C 10
ATOM 13768 O O . ARG A 1 24 ? 66.891 5.836 -9.176 1.00 0.29 24 ARG A O 10
ATOM 13789 N N . LYS A 1 25 ? 65.042 6.603 -8.240 1.00 0.32 25 LYS A N 10
ATOM 13790 C CA . LYS A 1 25 ? 64.734 7.479 -9.416 1.00 0.37 25 LYS A CA 10
ATOM 13791 C C . LYS A 1 25 ? 65.785 8.576 -9.545 1.00 0.38 25 LYS A C 10
ATOM 13792 O O . LYS A 1 25 ? 66.332 8.801 -10.607 1.00 0.40 25 LYS A O 10
ATOM 13811 N N . PHE A 1 26 ? 66.059 9.266 -8.468 1.00 0.38 26 PHE A N 10
ATOM 13812 C CA . PHE A 1 26 ? 67.058 10.388 -8.511 1.00 0.42 26 PHE A CA 10
ATOM 13813 C C . PHE A 1 26 ? 68.409 9.887 -9.033 1.00 0.42 26 PHE A C 10
ATOM 13814 O O . PHE A 1 26 ? 69.106 10.587 -9.745 1.00 0.46 26 PHE A O 10
ATOM 13831 N N . TYR A 1 27 ? 68.786 8.695 -8.656 1.00 0.39 27 TYR A N 10
ATOM 13832 C CA . TYR A 1 27 ? 70.107 8.142 -9.091 1.00 0.42 27 TYR A CA 10
ATOM 13833 C C . TYR A 1 27 ? 69.987 7.406 -10.440 1.00 0.35 27 TYR A C 10
ATOM 13834 O O . TYR A 1 27 ? 70.983 7.158 -11.097 1.00 0.37 27 TYR A O 10
ATOM 13852 N N . GLY A 1 28 ? 68.785 7.098 -10.884 1.00 0.31 28 GLY A N 10
ATOM 13853 C CA . GLY A 1 28 ? 68.623 6.423 -12.209 1.00 0.29 28 GLY A CA 10
ATOM 13854 C C . GLY A 1 28 ? 69.014 4.945 -12.085 1.00 0.26 28 GLY A C 10
ATOM 13855 O O . GLY A 1 28 ? 69.732 4.419 -12.915 1.00 0.27 28 GLY A O 10
ATOM 13859 N N . ILE A 1 29 ? 68.597 4.291 -11.023 1.00 0.24 29 ILE A N 10
ATOM 13860 C CA . ILE A 1 29 ? 68.999 2.863 -10.805 1.00 0.23 29 ILE A CA 10
ATOM 13861 C C . ILE A 1 29 ? 68.018 1.916 -11.503 1.00 0.20 29 ILE A C 10
ATOM 13862 O O . ILE A 1 29 ? 66.842 1.885 -11.189 1.00 0.22 29 ILE A O 10
ATOM 13878 N N . GLU A 1 30 ? 68.538 1.032 -12.314 1.00 0.17 30 GLU A N 10
ATOM 13879 C CA . GLU A 1 30 ? 67.700 -0.063 -12.888 1.00 0.18 30 GLU A CA 10
ATOM 13880 C C . GLU A 1 30 ? 68.375 -1.407 -12.613 1.00 0.17 30 GLU A C 10
ATOM 13881 O O . GLU A 1 30 ? 69.561 -1.464 -12.339 1.00 0.18 30 GLU A O 10
ATOM 13893 N N . GLN A 1 31 ? 67.630 -2.487 -12.651 1.00 0.20 31 GLN A N 10
ATOM 13894 C CA . GLN A 1 31 ? 68.231 -3.830 -12.349 1.00 0.20 31 GLN A CA 10
ATOM 13895 C C . GLN A 1 31 ? 69.405 -4.122 -13.292 1.00 0.19 31 GLN A C 10
ATOM 13896 O O . GLN A 1 31 ? 69.328 -3.886 -14.485 1.00 0.20 31 GLN A O 10
ATOM 13910 N N . GLY A 1 32 ? 70.475 -4.659 -12.762 1.00 0.18 32 GLY A N 10
ATOM 13911 C CA . GLY A 1 32 ? 71.653 -5.006 -13.611 1.00 0.19 32 GLY A CA 10
ATOM 13912 C C . GLY A 1 32 ? 72.692 -3.872 -13.602 1.00 0.17 32 GLY A C 10
ATOM 13913 O O . GLY A 1 32 ? 73.835 -4.088 -13.962 1.00 0.18 32 GLY A O 10
ATOM 13917 N N . ASP A 1 33 ? 72.329 -2.684 -13.156 1.00 0.15 33 ASP A N 10
ATOM 13918 C CA . ASP A 1 33 ? 73.334 -1.572 -13.084 1.00 0.14 33 ASP A CA 10
ATOM 13919 C C . ASP A 1 33 ? 74.257 -1.777 -11.884 1.00 0.13 33 ASP A C 10
ATOM 13920 O O . ASP A 1 33 ? 73.866 -2.373 -10.899 1.00 0.14 33 ASP A O 10
ATOM 13929 N N . PHE A 1 34 ? 75.437 -1.200 -11.917 1.00 0.12 34 PHE A N 10
ATOM 13930 C CA . PHE A 1 34 ? 76.335 -1.263 -10.730 1.00 0.11 34 PHE A CA 10
ATOM 13931 C C . PHE A 1 34 ? 76.459 0.122 -10.108 1.00 0.10 34 PHE A C 10
ATOM 13932 O O . PHE A 1 34 ? 76.672 1.096 -10.802 1.00 0.11 34 PHE A O 10
ATOM 13949 N N . VAL A 1 35 ? 76.431 0.198 -8.804 1.00 0.09 35 VAL A N 10
ATOM 13950 C CA . VAL A 1 35 ? 76.667 1.504 -8.124 1.00 0.09 35 VAL A CA 10
ATOM 13951 C C . VAL A 1 35 ? 77.712 1.319 -7.023 1.00 0.10 35 VAL A C 10
ATOM 13952 O O . VAL A 1 35 ? 77.866 0.237 -6.487 1.00 0.10 35 VAL A O 10
ATOM 13965 N N . GLU A 1 36 ? 78.429 2.361 -6.686 1.00 0.12 36 GLU A N 10
ATOM 13966 C CA . GLU A 1 36 ? 79.471 2.253 -5.623 1.00 0.13 36 GLU A CA 10
ATOM 13967 C C . GLU A 1 36 ? 79.054 3.126 -4.457 1.00 0.13 36 GLU A C 10
ATOM 13968 O O . GLU A 1 36 ? 78.639 4.251 -4.658 1.00 0.13 36 GLU A O 10
ATOM 13980 N N . ILE A 1 37 ? 78.938 2.545 -3.292 1.00 0.12 37 ILE A N 10
ATOM 13981 C CA . ILE A 1 37 ? 78.277 3.266 -2.172 1.00 0.11 37 ILE A CA 10
ATOM 13982 C C . ILE A 1 37 ? 79.006 3.006 -0.849 1.00 0.11 37 ILE A C 10
ATOM 13983 O O . ILE A 1 37 ? 79.683 2.007 -0.692 1.00 0.12 37 ILE A O 10
ATOM 13999 N N . LYS A 1 38 ? 78.816 3.868 0.116 1.00 0.12 38 LYS A N 10
ATOM 14000 C CA . LYS A 1 38 ? 79.433 3.654 1.459 1.00 0.13 38 LYS A CA 10
ATOM 14001 C C . LYS A 1 38 ? 78.402 3.892 2.564 1.00 0.13 38 LYS A C 10
ATOM 14002 O O . LYS A 1 38 ? 77.568 4.769 2.461 1.00 0.14 38 LYS A O 10
ATOM 14021 N N . ILE A 1 39 ? 78.493 3.154 3.645 1.00 0.14 39 ILE A N 10
ATOM 14022 C CA . ILE A 1 39 ? 77.559 3.376 4.795 1.00 0.14 39 ILE A CA 10
ATOM 14023 C C . ILE A 1 39 ? 78.331 3.861 6.022 1.00 0.13 39 ILE A C 10
ATOM 14024 O O . ILE A 1 39 ? 79.475 3.500 6.227 1.00 0.13 39 ILE A O 10
ATOM 14040 N N . VAL A 1 40 ? 77.683 4.625 6.865 1.00 0.13 40 VAL A N 10
ATOM 14041 C CA . VAL A 1 40 ? 78.336 5.085 8.128 1.00 0.12 40 VAL A CA 10
ATOM 14042 C C . VAL A 1 40 ? 77.328 5.035 9.282 1.00 0.16 40 VAL A C 10
ATOM 14043 O O . VAL A 1 40 ? 76.294 5.676 9.242 1.00 0.20 40 VAL A O 10
ATOM 14056 N N . LYS A 1 41 ? 77.664 4.337 10.335 1.00 0.17 41 LYS A N 10
ATOM 14057 C CA . LYS A 1 41 ? 76.784 4.298 11.543 1.00 0.22 41 LYS A CA 10
ATOM 14058 C C . LYS A 1 41 ? 77.622 4.570 12.789 1.00 0.21 41 LYS A C 10
ATOM 14059 O O . LYS A 1 41 ? 78.770 4.182 12.861 1.00 0.22 41 LYS A O 10
ATOM 14078 N N . TYR A 1 42 ? 77.065 5.249 13.758 1.00 0.20 42 TYR A N 10
ATOM 14079 C CA . TYR A 1 42 ? 77.842 5.569 14.995 1.00 0.20 42 TYR A CA 10
ATOM 14080 C C . TYR A 1 42 ? 77.389 4.676 16.154 1.00 0.27 42 TYR A C 10
ATOM 14081 O O . TYR A 1 42 ? 76.213 4.605 16.464 1.00 0.33 42 TYR A O 10
ATOM 14099 N N . GLU A 1 43 ? 78.319 4.040 16.826 1.00 0.29 43 GLU A N 10
ATOM 14100 C CA . GLU A 1 43 ? 77.956 3.199 18.008 1.00 0.37 43 GLU A CA 10
ATOM 14101 C C . GLU A 1 43 ? 78.904 3.492 19.175 1.00 0.35 43 GLU A C 10
ATOM 14102 O O . GLU A 1 43 ? 80.108 3.544 19.010 1.00 0.30 43 GLU A O 10
ATOM 14114 N N . GLY A 1 44 ? 78.360 3.739 20.341 1.00 0.41 44 GLY A N 10
ATOM 14115 C CA . GLY A 1 44 ? 79.211 4.094 21.520 1.00 0.41 44 GLY A CA 10
ATOM 14116 C C . GLY A 1 44 ? 80.010 5.367 21.219 1.00 0.37 44 GLY A C 10
ATOM 14117 O O . GLY A 1 44 ? 79.460 6.366 20.793 1.00 0.37 44 GLY A O 10
ATOM 14121 N N . GLU A 1 45 ? 81.306 5.323 21.416 1.00 0.37 45 GLU A N 10
ATOM 14122 C CA . GLU A 1 45 ? 82.159 6.516 21.118 1.00 0.37 45 GLU A CA 10
ATOM 14123 C C . GLU A 1 45 ? 82.967 6.327 19.819 1.00 0.34 45 GLU A C 10
ATOM 14124 O O . GLU A 1 45 ? 83.920 7.047 19.577 1.00 0.36 45 GLU A O 10
ATOM 14136 N N . GLU A 1 46 ? 82.628 5.346 19.007 1.00 0.31 46 GLU A N 10
ATOM 14137 C CA . GLU A 1 46 ? 83.418 5.095 17.760 1.00 0.30 46 GLU A CA 10
ATOM 14138 C C . GLU A 1 46 ? 82.489 4.954 16.532 1.00 0.25 46 GLU A C 10
ATOM 14139 O O . GLU A 1 46 ? 81.644 4.078 16.510 1.00 0.25 46 GLU A O 10
ATOM 14151 N N . PRO A 1 47 ? 82.731 5.744 15.496 1.00 0.25 47 PRO A N 10
ATOM 14152 C CA . PRO A 1 47 ? 81.971 5.571 14.235 1.00 0.21 47 PRO A CA 10
ATOM 14153 C C . PRO A 1 47 ? 82.479 4.335 13.478 1.00 0.27 47 PRO A C 10
ATOM 14154 O O . PRO A 1 47 ? 83.667 4.184 13.260 1.00 0.34 47 PRO A O 10
ATOM 14165 N N . LYS A 1 48 ? 81.580 3.532 12.966 1.00 0.26 48 LYS A N 10
ATOM 14166 C CA . LYS A 1 48 ? 81.988 2.392 12.087 1.00 0.35 48 LYS A CA 10
ATOM 14167 C C . LYS A 1 48 ? 81.523 2.655 10.654 1.00 0.28 48 LYS A C 10
ATOM 14168 O O . LYS A 1 48 ? 80.439 3.158 10.434 1.00 0.24 48 LYS A O 10
ATOM 14187 N N . GLU A 1 49 ? 82.362 2.377 9.685 1.00 0.26 49 GLU A N 10
ATOM 14188 C CA . GLU A 1 49 ? 82.002 2.678 8.265 1.00 0.20 49 GLU A CA 10
ATOM 14189 C C . GLU A 1 49 ? 82.358 1.500 7.355 1.00 0.19 49 GLU A C 10
ATOM 14190 O O . GLU A 1 49 ? 83.138 0.638 7.715 1.00 0.21 49 GLU A O 10
ATOM 14202 N N . GLY A 1 50 ? 81.835 1.502 6.153 1.00 0.16 50 GLY A N 10
ATOM 14203 C CA . GLY A 1 50 ? 82.183 0.432 5.174 1.00 0.16 50 GLY A CA 10
ATOM 14204 C C . GLY A 1 50 ? 81.895 0.927 3.757 1.00 0.15 50 GLY A C 10
ATOM 14205 O O . GLY A 1 50 ? 80.842 1.467 3.491 1.00 0.17 50 GLY A O 10
ATOM 14209 N N . THR A 1 51 ? 82.800 0.687 2.838 1.00 0.14 51 THR A N 10
ATOM 14210 C CA . THR A 1 51 ? 82.558 1.081 1.417 1.00 0.14 51 THR A CA 10
ATOM 14211 C C . THR A 1 51 ? 82.687 -0.143 0.512 1.00 0.13 51 THR A C 10
ATOM 14212 O O . THR A 1 51 ? 83.615 -0.921 0.648 1.00 0.15 51 THR A O 10
ATOM 14223 N N . PHE A 1 52 ? 81.789 -0.299 -0.431 1.00 0.12 52 PHE A N 10
ATOM 14224 C CA . PHE A 1 52 ? 81.889 -1.458 -1.374 1.00 0.13 52 PHE A CA 10
ATOM 14225 C C . PHE A 1 52 ? 81.162 -1.159 -2.698 1.00 0.11 52 PHE A C 10
ATOM 14226 O O . PHE A 1 52 ? 80.406 -0.208 -2.800 1.00 0.10 52 PHE A O 10
ATOM 14243 N N . THR A 1 53 ? 81.287 -2.043 -3.657 1.00 0.12 53 THR A N 10
ATOM 14244 C CA . THR A 1 53 ? 80.499 -1.911 -4.920 1.00 0.11 53 THR A CA 10
ATOM 14245 C C . THR A 1 53 ? 79.395 -2.969 -4.945 1.00 0.11 53 THR A C 10
ATOM 14246 O O . THR A 1 53 ? 79.577 -4.073 -4.461 1.00 0.12 53 THR A O 10
ATOM 14257 N N . ALA A 1 54 ? 78.228 -2.611 -5.422 1.00 0.11 54 ALA A N 10
ATOM 14258 C CA . ALA A 1 54 ? 77.075 -3.561 -5.385 1.00 0.13 54 ALA A CA 10
ATOM 14259 C C . ALA A 1 54 ? 76.239 -3.444 -6.659 1.00 0.13 54 ALA A C 10
ATOM 14260 O O . ALA A 1 54 ? 76.035 -2.362 -7.176 1.00 0.11 54 ALA A O 10
ATOM 14267 N N . ARG A 1 55 ? 75.681 -4.541 -7.110 1.00 0.15 55 ARG A N 10
ATOM 14268 C CA . ARG A 1 55 ? 74.765 -4.493 -8.287 1.00 0.15 55 ARG A CA 10
ATOM 14269 C C . ARG A 1 55 ? 73.319 -4.359 -7.808 1.00 0.15 55 ARG A C 10
ATOM 14270 O O . ARG A 1 55 ? 72.946 -4.891 -6.779 1.00 0.16 55 ARG A O 10
ATOM 14291 N N . VAL A 1 56 ? 72.514 -3.636 -8.540 1.00 0.14 56 VAL A N 10
ATOM 14292 C CA . VAL A 1 56 ? 71.090 -3.436 -8.133 1.00 0.14 56 VAL A CA 10
ATOM 14293 C C . VAL A 1 56 ? 70.265 -4.670 -8.498 1.00 0.15 56 VAL A C 10
ATOM 14294 O O . VAL A 1 56 ? 70.240 -5.098 -9.637 1.00 0.17 56 VAL A O 10
ATOM 14307 N N . GLY A 1 57 ? 69.557 -5.204 -7.540 1.00 0.16 57 GLY A N 10
ATOM 14308 C CA . GLY A 1 57 ? 68.678 -6.377 -7.807 1.00 0.19 57 GLY A CA 10
ATOM 14309 C C . GLY A 1 57 ? 67.220 -5.923 -7.899 1.00 0.18 57 GLY A C 10
ATOM 14310 O O . GLY A 1 57 ? 66.919 -4.740 -7.905 1.00 0.16 57 GLY A O 10
ATOM 14314 N N . GLU A 1 58 ? 66.312 -6.862 -7.957 1.00 0.21 58 GLU A N 10
ATOM 14315 C CA . GLU A 1 58 ? 64.861 -6.506 -8.041 1.00 0.22 58 GLU A CA 10
ATOM 14316 C C . GLU A 1 58 ? 64.442 -5.728 -6.790 1.00 0.22 58 GLU A C 10
ATOM 14317 O O . GLU A 1 58 ? 65.086 -5.788 -5.761 1.00 0.24 58 GLU A O 10
ATOM 14329 N N . GLN A 1 59 ? 63.390 -4.953 -6.894 1.00 0.25 59 GLN A N 10
ATOM 14330 C CA . GLN A 1 59 ? 62.921 -4.110 -5.744 1.00 0.30 59 GLN A CA 10
ATOM 14331 C C . GLN A 1 59 ? 64.034 -3.194 -5.207 1.00 0.23 59 GLN A C 10
ATOM 14332 O O . GLN A 1 59 ? 63.879 -2.609 -4.148 1.00 0.23 59 GLN A O 10
ATOM 14346 N N . GLY A 1 60 ? 65.077 -2.944 -5.976 1.00 0.19 60 GLY A N 10
ATOM 14347 C CA . GLY A 1 60 ? 66.089 -1.924 -5.551 1.00 0.16 60 GLY A CA 10
ATOM 14348 C C . GLY A 1 60 ? 66.941 -2.456 -4.394 1.00 0.12 60 GLY A C 10
ATOM 14349 O O . GLY A 1 60 ? 67.493 -1.682 -3.627 1.00 0.12 60 GLY A O 10
ATOM 14353 N N . SER A 1 61 ? 66.995 -3.755 -4.212 1.00 0.14 61 SER A N 10
ATOM 14354 C CA . SER A 1 61 ? 67.754 -4.323 -3.055 1.00 0.16 61 SER A CA 10
ATOM 14355 C C . SER A 1 61 ? 69.255 -4.329 -3.355 1.00 0.15 61 SER A C 10
ATOM 14356 O O . SER A 1 61 ? 69.674 -4.622 -4.459 1.00 0.18 61 SER A O 10
ATOM 14364 N N . VAL A 1 62 ? 70.060 -4.102 -2.349 1.00 0.14 62 VAL A N 10
ATOM 14365 C CA . VAL A 1 62 ? 71.542 -4.196 -2.516 1.00 0.15 62 VAL A CA 10
ATOM 14366 C C . VAL A 1 62 ? 72.151 -4.914 -1.304 1.00 0.14 62 VAL A C 10
ATOM 14367 O O . VAL A 1 62 ? 71.606 -4.864 -0.218 1.00 0.14 62 VAL A O 10
ATOM 14380 N N . ILE A 1 63 ? 73.203 -5.672 -1.510 1.00 0.16 63 ILE A N 10
ATOM 14381 C CA . ILE A 1 63 ? 73.764 -6.505 -0.397 1.00 0.17 63 ILE A CA 10
ATOM 14382 C C . ILE A 1 63 ? 75.129 -5.968 0.047 1.00 0.16 63 ILE A C 10
ATOM 14383 O O . ILE A 1 63 ? 76.078 -5.972 -0.716 1.00 0.19 63 ILE A O 10
ATOM 14399 N N . ILE A 1 64 ? 75.267 -5.654 1.315 1.00 0.15 64 ILE A N 10
ATOM 14400 C CA . ILE A 1 64 ? 76.612 -5.288 1.862 1.00 0.16 64 ILE A CA 10
ATOM 14401 C C . ILE A 1 64 ? 77.434 -6.569 2.103 1.00 0.18 64 ILE A C 10
ATOM 14402 O O . ILE A 1 64 ? 76.881 -7.573 2.497 1.00 0.20 64 ILE A O 10
ATOM 14418 N N . PRO A 1 65 ? 78.729 -6.512 1.858 1.00 0.19 65 PRO A N 10
ATOM 14419 C CA . PRO A 1 65 ? 79.587 -7.720 2.054 1.00 0.23 65 PRO A CA 10
ATOM 14420 C C . PRO A 1 65 ? 79.632 -8.122 3.532 1.00 0.26 65 PRO A C 10
ATOM 14421 O O . PRO A 1 65 ? 79.765 -7.290 4.410 1.00 0.23 65 PRO A O 10
ATOM 14432 N N . LYS A 1 66 ? 79.532 -9.401 3.810 1.00 0.41 66 LYS A N 10
ATOM 14433 C CA . LYS A 1 66 ? 79.572 -9.886 5.233 1.00 0.51 66 LYS A CA 10
ATOM 14434 C C . LYS A 1 66 ? 80.837 -9.390 5.941 1.00 0.44 66 LYS A C 10
ATOM 14435 O O . LYS A 1 66 ? 80.830 -9.117 7.127 1.00 0.42 66 LYS A O 10
ATOM 14454 N N . ALA A 1 67 ? 81.925 -9.297 5.218 1.00 0.43 67 ALA A N 10
ATOM 14455 C CA . ALA A 1 67 ? 83.215 -8.849 5.840 1.00 0.40 67 ALA A CA 10
ATOM 14456 C C . ALA A 1 67 ? 83.056 -7.455 6.450 1.00 0.30 67 ALA A C 10
ATOM 14457 O O . ALA A 1 67 ? 83.578 -7.169 7.515 1.00 0.28 67 ALA A O 10
ATOM 14464 N N . LEU A 1 68 ? 82.319 -6.596 5.789 1.00 0.27 68 LEU A N 10
ATOM 14465 C CA . LEU A 1 68 ? 82.106 -5.219 6.328 1.00 0.23 68 LEU A CA 10
ATOM 14466 C C . LEU A 1 68 ? 81.077 -5.235 7.460 1.00 0.22 68 LEU A C 10
ATOM 14467 O O . LEU A 1 68 ? 81.185 -4.468 8.398 1.00 0.22 68 LEU A O 10
ATOM 14483 N N . ARG A 1 69 ? 80.098 -6.114 7.403 1.00 0.25 69 ARG A N 10
ATOM 14484 C CA . ARG A 1 69 ? 79.083 -6.179 8.510 1.00 0.28 69 ARG A CA 10
ATOM 14485 C C . ARG A 1 69 ? 79.785 -6.453 9.843 1.00 0.25 69 ARG A C 10
ATOM 14486 O O . ARG A 1 69 ? 79.459 -5.870 10.860 1.00 0.26 69 ARG A O 10
ATOM 14507 N N . ASP A 1 70 ? 80.693 -7.395 9.841 1.00 0.25 70 ASP A N 10
ATOM 14508 C CA . ASP A 1 70 ? 81.372 -7.798 11.111 1.00 0.25 70 ASP A CA 10
ATOM 14509 C C . ASP A 1 70 ? 82.312 -6.692 11.587 1.00 0.22 70 ASP A C 10
ATOM 14510 O O . ASP A 1 70 ? 82.302 -6.322 12.747 1.00 0.22 70 ASP A O 10
ATOM 14519 N N . VAL A 1 71 ? 83.132 -6.175 10.706 1.00 0.21 71 VAL A N 10
ATOM 14520 C CA . VAL A 1 71 ? 84.113 -5.115 11.116 1.00 0.21 71 VAL A CA 10
ATOM 14521 C C . VAL A 1 71 ? 83.364 -3.890 11.657 1.00 0.21 71 VAL A C 10
ATOM 14522 O O . VAL A 1 71 ? 83.830 -3.217 12.558 1.00 0.22 71 VAL A O 10
ATOM 14535 N N . ILE A 1 72 ? 82.254 -3.563 11.058 1.00 0.21 72 ILE A N 10
ATOM 14536 C CA . ILE A 1 72 ? 81.503 -2.334 11.462 1.00 0.22 72 ILE A CA 10
ATOM 14537 C C . ILE A 1 72 ? 80.618 -2.609 12.692 1.00 0.22 72 ILE A C 10
ATOM 14538 O O . ILE A 1 72 ? 80.241 -1.690 13.396 1.00 0.23 72 ILE A O 10
ATOM 14554 N N . GLY A 1 73 ? 80.340 -3.862 12.999 1.00 0.21 73 GLY A N 10
ATOM 14555 C CA . GLY A 1 73 ? 79.545 -4.175 14.228 1.00 0.21 73 GLY A CA 10
ATOM 14556 C C . GLY A 1 73 ? 78.064 -3.873 13.976 1.00 0.20 73 GLY A C 10
ATOM 14557 O O . GLY A 1 73 ? 77.381 -3.341 14.833 1.00 0.22 73 GLY A O 10
ATOM 14561 N N . ILE A 1 74 ? 77.597 -4.103 12.772 1.00 0.20 74 ILE A N 10
ATOM 14562 C CA . ILE A 1 74 ? 76.194 -3.714 12.414 1.00 0.21 74 ILE A CA 10
ATOM 14563 C C . ILE A 1 74 ? 75.225 -4.871 12.685 1.00 0.21 74 ILE A C 10
ATOM 14564 O O . ILE A 1 74 ? 75.556 -6.028 12.497 1.00 0.23 74 ILE A O 10
ATOM 14580 N N . LYS A 1 75 ? 74.043 -4.561 13.163 1.00 0.22 75 LYS A N 10
ATOM 14581 C CA . LYS A 1 75 ? 73.051 -5.628 13.499 1.00 0.24 75 LYS A CA 10
ATOM 14582 C C . LYS A 1 75 ? 71.674 -5.306 12.880 1.00 0.24 75 LYS A C 10
ATOM 14583 O O . LYS A 1 75 ? 71.422 -4.178 12.500 1.00 0.23 75 LYS A O 10
ATOM 14602 N N . PRO A 1 76 ? 70.815 -6.308 12.785 1.00 0.25 76 PRO A N 10
ATOM 14603 C CA . PRO A 1 76 ? 69.473 -6.085 12.185 1.00 0.26 76 PRO A CA 10
ATOM 14604 C C . PRO A 1 76 ? 68.691 -5.030 12.976 1.00 0.24 76 PRO A C 10
ATOM 14605 O O . PRO A 1 76 ? 68.608 -5.086 14.189 1.00 0.23 76 PRO A O 10
ATOM 14616 N N . GLY A 1 77 ? 68.053 -4.116 12.284 1.00 0.24 77 GLY A N 10
ATOM 14617 C CA . GLY A 1 77 ? 67.195 -3.101 12.969 1.00 0.24 77 GLY A CA 10
ATOM 14618 C C . GLY A 1 77 ? 67.992 -1.824 13.293 1.00 0.22 77 GLY A C 10
ATOM 14619 O O . GLY A 1 77 ? 67.444 -0.880 13.835 1.00 0.24 77 GLY A O 10
ATOM 14623 N N . GLU A 1 78 ? 69.267 -1.769 12.955 1.00 0.20 78 GLU A N 10
ATOM 14624 C CA . GLU A 1 78 ? 70.070 -0.535 13.233 1.00 0.20 78 GLU A CA 10
ATOM 14625 C C . GLU A 1 78 ? 70.102 0.366 12.003 1.00 0.18 78 GLU A C 10
ATOM 14626 O O . GLU A 1 78 ? 70.290 -0.102 10.895 1.00 0.18 78 GLU A O 10
ATOM 14638 N N . VAL A 1 79 ? 69.822 1.631 12.184 1.00 0.19 79 VAL A N 10
ATOM 14639 C CA . VAL A 1 79 ? 69.709 2.552 11.013 1.00 0.18 79 VAL A CA 10
ATOM 14640 C C . VAL A 1 79 ? 71.055 3.219 10.703 1.00 0.18 79 VAL A C 10
ATOM 14641 O O . VAL A 1 79 ? 71.761 3.675 11.582 1.00 0.19 79 VAL A O 10
ATOM 14654 N N . ILE A 1 80 ? 71.398 3.270 9.444 1.00 0.17 80 ILE A N 10
ATOM 14655 C CA . ILE A 1 80 ? 72.680 3.898 9.018 1.00 0.17 80 ILE A CA 10
ATOM 14656 C C . ILE A 1 80 ? 72.399 4.957 7.947 1.00 0.17 80 ILE A C 10
ATOM 14657 O O . ILE A 1 80 ? 71.414 4.880 7.235 1.00 0.17 80 ILE A O 10
ATOM 14673 N N . GLU A 1 81 ? 73.312 5.869 7.764 1.00 0.18 81 GLU A N 10
ATOM 14674 C CA . GLU A 1 81 ? 73.181 6.865 6.664 1.00 0.18 81 GLU A CA 10
ATOM 14675 C C . GLU A 1 81 ? 74.027 6.404 5.482 1.00 0.17 81 GLU A C 10
ATOM 14676 O O . GLU A 1 81 ? 75.146 5.955 5.656 1.00 0.19 81 GLU A O 10
ATOM 14688 N N . VAL A 1 82 ? 73.434 6.346 4.319 1.00 0.16 82 VAL A N 10
ATOM 14689 C CA . VAL A 1 82 ? 74.120 5.724 3.151 1.00 0.17 82 VAL A CA 10
ATOM 14690 C C . VAL A 1 82 ? 74.425 6.785 2.093 1.00 0.16 82 VAL A C 10
ATOM 14691 O O . VAL A 1 82 ? 73.565 7.551 1.698 1.00 0.17 82 VAL A O 10
ATOM 14704 N N . LEU A 1 83 ? 75.652 6.832 1.653 1.00 0.16 83 LEU A N 10
ATOM 14705 C CA . LEU A 1 83 ? 76.063 7.842 0.630 1.00 0.17 83 LEU A CA 10
ATOM 14706 C C . LEU A 1 83 ? 76.501 7.113 -0.643 1.00 0.15 83 LEU A C 10
ATOM 14707 O O . LEU A 1 83 ? 77.427 6.325 -0.602 1.00 0.12 83 LEU A O 10
ATOM 14723 N N . LEU A 1 84 ? 75.953 7.463 -1.781 1.00 0.16 84 LEU A N 10
ATOM 14724 C CA . LEU A 1 84 ? 76.471 6.891 -3.064 1.00 0.15 84 LEU A CA 10
ATOM 14725 C C . LEU A 1 84 ? 77.735 7.637 -3.489 1.00 0.15 84 LEU A C 10
ATOM 14726 O O . LEU A 1 84 ? 77.866 8.824 -3.255 1.00 0.17 84 LEU A O 10
ATOM 14742 N N . LEU A 1 85 ? 78.705 6.928 -4.010 1.00 0.14 85 LEU A N 10
ATOM 14743 C CA . LEU A 1 85 ? 80.016 7.563 -4.337 1.00 0.17 85 LEU A CA 10
ATOM 14744 C C . LEU A 1 85 ? 80.259 7.571 -5.849 1.00 0.18 85 LEU A C 10
ATOM 14745 O O . LEU A 1 85 ? 80.959 8.427 -6.359 1.00 0.24 85 LEU A O 10
ATOM 14761 N N . GLY A 1 86 ? 79.733 6.597 -6.561 1.00 0.16 86 GLY A N 10
ATOM 14762 C CA . GLY A 1 86 ? 79.996 6.529 -8.039 1.00 0.20 86 GLY A CA 10
ATOM 14763 C C . GLY A 1 86 ? 79.067 5.517 -8.716 1.00 0.17 86 GLY A C 10
ATOM 14764 O O . GLY A 1 86 ? 78.197 4.948 -8.089 1.00 0.15 86 GLY A O 10
ATOM 14768 N N . HIS A 1 87 ? 79.223 5.330 -10.008 1.00 0.20 87 HIS A N 10
ATOM 14769 C CA . HIS A 1 87 ? 78.319 4.401 -10.762 1.00 0.19 87 HIS A CA 10
ATOM 14770 C C . HIS A 1 87 ? 79.092 3.678 -11.880 1.00 0.19 87 HIS A C 10
ATOM 14771 O O . HIS A 1 87 ? 80.039 4.210 -12.428 1.00 0.24 87 HIS A O 10
ATOM 14785 N N . TYR A 1 88 ? 78.644 2.503 -12.265 1.00 0.16 88 TYR A N 10
ATOM 14786 C CA . TYR A 1 88 ? 79.291 1.779 -13.401 1.00 0.19 88 TYR A CA 10
ATOM 14787 C C . TYR A 1 88 ? 78.225 1.125 -14.286 1.00 0.21 88 TYR A C 10
ATOM 14788 O O . TYR A 1 88 ? 77.219 0.637 -13.800 1.00 0.17 88 TYR A O 10
ATOM 14806 N N . LYS A 1 89 ? 78.454 1.088 -15.576 1.00 0.29 89 LYS A N 10
ATOM 14807 C CA . LYS A 1 89 ? 77.475 0.439 -16.502 1.00 0.33 89 LYS A CA 10
ATOM 14808 C C . LYS A 1 89 ? 78.131 -0.750 -17.223 1.00 0.52 89 LYS A C 10
ATOM 14809 O O . LYS A 1 89 ? 79.327 -0.743 -17.443 1.00 0.94 89 LYS A O 10
ATOM 14828 N N . PRO A 1 90 ? 77.335 -1.743 -17.584 1.00 0.71 90 PRO A N 10
ATOM 14829 C CA . PRO A 1 90 ? 77.879 -2.939 -18.300 1.00 0.93 90 PRO A CA 10
ATOM 14830 C C . PRO A 1 90 ? 78.617 -2.522 -19.579 1.00 0.85 90 PRO A C 10
ATOM 14831 O O . PRO A 1 90 ? 78.203 -1.611 -20.273 1.00 1.30 90 PRO A O 10
ATOM 14842 N N . ARG A 1 91 ? 79.694 -3.198 -19.899 1.00 1.61 91 ARG A N 10
ATOM 14843 C CA . ARG A 1 91 ? 80.457 -2.869 -21.141 1.00 1.99 91 ARG A CA 10
ATOM 14844 C C . ARG A 1 91 ? 80.847 -4.152 -21.885 1.00 2.65 91 ARG A C 10
ATOM 14845 O O . ARG A 1 91 ? 80.892 -5.223 -21.307 1.00 3.38 91 ARG A O 10
ATOM 14866 N N . ASN A 1 92 ? 81.133 -4.044 -23.160 1.00 3.10 92 ASN A N 10
ATOM 14867 C CA . ASN A 1 92 ? 81.526 -5.248 -23.955 1.00 4.24 92 ASN A CA 10
ATOM 14868 C C . ASN A 1 92 ? 83.050 -5.325 -24.077 1.00 4.85 92 ASN A C 10
ATOM 14869 O O . ASN A 1 92 ? 83.600 -6.358 -23.734 1.00 5.20 92 ASN A O 10
ATOM 14881 N N . MET A 1 1 ? 82.997 13.794 1.012 1.00 1.31 1 MET A N 11
ATOM 14882 C CA . MET A 1 1 ? 83.311 13.717 -0.444 1.00 0.79 1 MET A CA 11
ATOM 14883 C C . MET A 1 1 ? 82.049 13.939 -1.278 1.00 0.68 1 MET A C 11
ATOM 14884 O O . MET A 1 1 ? 81.002 14.281 -0.758 1.00 0.82 1 MET A O 11
ATOM 14900 N N . ASP A 1 2 ? 82.145 13.729 -2.566 1.00 0.57 2 ASP A N 11
ATOM 14901 C CA . ASP A 1 2 ? 80.955 13.905 -3.455 1.00 0.50 2 ASP A CA 11
ATOM 14902 C C . ASP A 1 2 ? 79.986 12.735 -3.274 1.00 0.41 2 ASP A C 11
ATOM 14903 O O . ASP A 1 2 ? 80.398 11.594 -3.159 1.00 0.38 2 ASP A O 11
ATOM 14912 N N . VAL A 1 3 ? 78.703 13.006 -3.291 1.00 0.40 3 VAL A N 11
ATOM 14913 C CA . VAL A 1 3 ? 77.701 11.915 -3.168 1.00 0.33 3 VAL A CA 11
ATOM 14914 C C . VAL A 1 3 ? 76.671 12.032 -4.303 1.00 0.31 3 VAL A C 11
ATOM 14915 O O . VAL A 1 3 ? 76.163 13.107 -4.575 1.00 0.37 3 VAL A O 11
ATOM 14928 N N . LEU A 1 4 ? 76.355 10.942 -4.942 1.00 0.26 4 LEU A N 11
ATOM 14929 C CA . LEU A 1 4 ? 75.346 10.981 -6.045 1.00 0.28 4 LEU A CA 11
ATOM 14930 C C . LEU A 1 4 ? 73.923 10.939 -5.466 1.00 0.28 4 LEU A C 11
ATOM 14931 O O . LEU A 1 4 ? 72.982 11.392 -6.090 1.00 0.30 4 LEU A O 11
ATOM 14947 N N . ALA A 1 5 ? 73.773 10.468 -4.246 1.00 0.25 5 ALA A N 11
ATOM 14948 C CA . ALA A 1 5 ? 72.435 10.474 -3.581 1.00 0.25 5 ALA A CA 11
ATOM 14949 C C . ALA A 1 5 ? 72.600 10.079 -2.113 1.00 0.23 5 ALA A C 11
ATOM 14950 O O . ALA A 1 5 ? 73.566 9.434 -1.749 1.00 0.25 5 ALA A O 11
ATOM 14957 N N . LYS A 1 6 ? 71.707 10.520 -1.264 1.00 0.22 6 LYS A N 11
ATOM 14958 C CA . LYS A 1 6 ? 71.850 10.242 0.198 1.00 0.22 6 LYS A CA 11
ATOM 14959 C C . LYS A 1 6 ? 70.518 9.758 0.776 1.00 0.21 6 LYS A C 11
ATOM 14960 O O . LYS A 1 6 ? 69.502 10.414 0.632 1.00 0.23 6 LYS A O 11
ATOM 14979 N N . PHE A 1 7 ? 70.513 8.616 1.427 1.00 0.19 7 PHE A N 11
ATOM 14980 C CA . PHE A 1 7 ? 69.239 8.092 2.014 1.00 0.19 7 PHE A CA 11
ATOM 14981 C C . PHE A 1 7 ? 69.518 7.248 3.266 1.00 0.17 7 PHE A C 11
ATOM 14982 O O . PHE A 1 7 ? 70.639 6.862 3.523 1.00 0.16 7 PHE A O 11
ATOM 14999 N N . HIS A 1 8 ? 68.508 7.017 4.070 1.00 0.18 8 HIS A N 11
ATOM 15000 C CA . HIS A 1 8 ? 68.707 6.261 5.346 1.00 0.18 8 HIS A CA 11
ATOM 15001 C C . HIS A 1 8 ? 67.988 4.909 5.277 1.00 0.17 8 HIS A C 11
ATOM 15002 O O . HIS A 1 8 ? 66.850 4.824 4.851 1.00 0.18 8 HIS A O 11
ATOM 15016 N N . THR A 1 9 ? 68.624 3.870 5.751 1.00 0.16 9 THR A N 11
ATOM 15017 C CA . THR A 1 9 ? 67.971 2.524 5.791 1.00 0.17 9 THR A CA 11
ATOM 15018 C C . THR A 1 9 ? 68.546 1.707 6.959 1.00 0.16 9 THR A C 11
ATOM 15019 O O . THR A 1 9 ? 69.621 2.004 7.441 1.00 0.15 9 THR A O 11
ATOM 15030 N N . THR A 1 10 ? 67.871 0.661 7.376 1.00 0.17 10 THR A N 11
ATOM 15031 C CA . THR A 1 10 ? 68.429 -0.195 8.472 1.00 0.17 10 THR A CA 11
ATOM 15032 C C . THR A 1 10 ? 68.852 -1.560 7.911 1.00 0.17 10 THR A C 11
ATOM 15033 O O . THR A 1 10 ? 68.438 -1.953 6.835 1.00 0.17 10 THR A O 11
ATOM 15044 N N . VAL A 1 11 ? 69.707 -2.253 8.616 1.00 0.17 11 VAL A N 11
ATOM 15045 C CA . VAL A 1 11 ? 70.207 -3.569 8.114 1.00 0.17 11 VAL A CA 11
ATOM 15046 C C . VAL A 1 11 ? 69.162 -4.659 8.356 1.00 0.17 11 VAL A C 11
ATOM 15047 O O . VAL A 1 11 ? 68.635 -4.794 9.442 1.00 0.17 11 VAL A O 11
ATOM 15060 N N . HIS A 1 12 ? 68.947 -5.495 7.377 1.00 0.21 12 HIS A N 11
ATOM 15061 C CA . HIS A 1 12 ? 68.043 -6.669 7.555 1.00 0.25 12 HIS A CA 11
ATOM 15062 C C . HIS A 1 12 ? 68.847 -7.958 7.423 1.00 0.25 12 HIS A C 11
ATOM 15063 O O . HIS A 1 12 ? 70.030 -7.937 7.143 1.00 0.25 12 HIS A O 11
ATOM 15077 N N . ARG A 1 13 ? 68.232 -9.075 7.715 1.00 0.29 13 ARG A N 11
ATOM 15078 C CA . ARG A 1 13 ? 68.961 -10.393 7.711 1.00 0.32 13 ARG A CA 11
ATOM 15079 C C . ARG A 1 13 ? 69.836 -10.567 6.454 1.00 0.29 13 ARG A C 11
ATOM 15080 O O . ARG A 1 13 ? 69.605 -9.951 5.434 1.00 0.24 13 ARG A O 11
ATOM 15101 N N . ILE A 1 14 ? 70.894 -11.340 6.569 1.00 0.34 14 ILE A N 11
ATOM 15102 C CA . ILE A 1 14 ? 71.884 -11.526 5.441 1.00 0.34 14 ILE A CA 11
ATOM 15103 C C . ILE A 1 14 ? 72.588 -10.211 5.046 1.00 0.28 14 ILE A C 11
ATOM 15104 O O . ILE A 1 14 ? 73.310 -10.182 4.064 1.00 0.29 14 ILE A O 11
ATOM 15120 N N . GLY A 1 15 ? 72.408 -9.133 5.785 1.00 0.24 15 GLY A N 11
ATOM 15121 C CA . GLY A 1 15 ? 73.092 -7.851 5.426 1.00 0.20 15 GLY A CA 11
ATOM 15122 C C . GLY A 1 15 ? 72.364 -7.162 4.260 1.00 0.17 15 GLY A C 11
ATOM 15123 O O . GLY A 1 15 ? 72.932 -6.321 3.587 1.00 0.15 15 GLY A O 11
ATOM 15127 N N . ARG A 1 16 ? 71.142 -7.559 3.971 1.00 0.18 16 ARG A N 11
ATOM 15128 C CA . ARG A 1 16 ? 70.413 -6.978 2.800 1.00 0.18 16 ARG A CA 11
ATOM 15129 C C . ARG A 1 16 ? 69.731 -5.664 3.196 1.00 0.19 16 ARG A C 11
ATOM 15130 O O . ARG A 1 16 ? 69.134 -5.567 4.250 1.00 0.24 16 ARG A O 11
ATOM 15151 N N . ILE A 1 17 ? 69.706 -4.707 2.300 1.00 0.18 17 ILE A N 11
ATOM 15152 C CA . ILE A 1 17 ? 68.918 -3.458 2.544 1.00 0.21 17 ILE A CA 11
ATOM 15153 C C . ILE A 1 17 ? 68.116 -3.104 1.287 1.00 0.19 17 ILE A C 11
ATOM 15154 O O . ILE A 1 17 ? 68.526 -3.418 0.184 1.00 0.15 17 ILE A O 11
ATOM 15170 N N . ILE A 1 18 ? 67.028 -2.388 1.437 1.00 0.23 18 ILE A N 11
ATOM 15171 C CA . ILE A 1 18 ? 66.256 -1.934 0.237 1.00 0.20 18 ILE A CA 11
ATOM 15172 C C . ILE A 1 18 ? 66.246 -0.410 0.171 1.00 0.20 18 ILE A C 11
ATOM 15173 O O . ILE A 1 18 ? 65.845 0.254 1.110 1.00 0.22 18 ILE A O 11
ATOM 15189 N N . ILE A 1 19 ? 66.611 0.144 -0.959 1.00 0.17 19 ILE A N 11
ATOM 15190 C CA . ILE A 1 19 ? 66.540 1.628 -1.123 1.00 0.17 19 ILE A CA 11
ATOM 15191 C C . ILE A 1 19 ? 65.092 2.039 -1.428 1.00 0.19 19 ILE A C 11
ATOM 15192 O O . ILE A 1 19 ? 64.424 1.370 -2.186 1.00 0.17 19 ILE A O 11
ATOM 15208 N N . PRO A 1 20 ? 64.672 3.179 -0.916 1.00 0.24 20 PRO A N 11
ATOM 15209 C CA . PRO A 1 20 ? 63.321 3.699 -1.265 1.00 0.28 20 PRO A CA 11
ATOM 15210 C C . PRO A 1 20 ? 63.255 3.998 -2.755 1.00 0.26 20 PRO A C 11
ATOM 15211 O O . PRO A 1 20 ? 64.223 4.433 -3.349 1.00 0.25 20 PRO A O 11
ATOM 15222 N N . ALA A 1 21 ? 62.126 3.751 -3.364 1.00 0.28 21 ALA A N 11
ATOM 15223 C CA . ALA A 1 21 ? 61.991 3.988 -4.836 1.00 0.29 21 ALA A CA 11
ATOM 15224 C C . ALA A 1 21 ? 62.310 5.449 -5.177 1.00 0.31 21 ALA A C 11
ATOM 15225 O O . ALA A 1 21 ? 62.726 5.759 -6.279 1.00 0.32 21 ALA A O 11
ATOM 15232 N N . GLY A 1 22 ? 62.117 6.345 -4.237 1.00 0.34 22 GLY A N 11
ATOM 15233 C CA . GLY A 1 22 ? 62.401 7.790 -4.505 1.00 0.38 22 GLY A CA 11
ATOM 15234 C C . GLY A 1 22 ? 63.894 7.988 -4.766 1.00 0.37 22 GLY A C 11
ATOM 15235 O O . GLY A 1 22 ? 64.281 8.697 -5.680 1.00 0.39 22 GLY A O 11
ATOM 15239 N N . THR A 1 23 ? 64.736 7.375 -3.968 1.00 0.34 23 THR A N 11
ATOM 15240 C CA . THR A 1 23 ? 66.211 7.540 -4.164 1.00 0.34 23 THR A CA 11
ATOM 15241 C C . THR A 1 23 ? 66.656 6.830 -5.444 1.00 0.30 23 THR A C 11
ATOM 15242 O O . THR A 1 23 ? 67.457 7.350 -6.196 1.00 0.32 23 THR A O 11
ATOM 15253 N N . ARG A 1 24 ? 66.089 5.677 -5.737 1.00 0.26 24 ARG A N 11
ATOM 15254 C CA . ARG A 1 24 ? 66.432 4.970 -7.030 1.00 0.25 24 ARG A CA 11
ATOM 15255 C C . ARG A 1 24 ? 66.165 5.910 -8.211 1.00 0.28 24 ARG A C 11
ATOM 15256 O O . ARG A 1 24 ? 66.903 5.947 -9.174 1.00 0.29 24 ARG A O 11
ATOM 15277 N N . LYS A 1 25 ? 65.074 6.630 -8.144 1.00 0.32 25 LYS A N 11
ATOM 15278 C CA . LYS A 1 25 ? 64.686 7.541 -9.264 1.00 0.37 25 LYS A CA 11
ATOM 15279 C C . LYS A 1 25 ? 65.708 8.669 -9.405 1.00 0.38 25 LYS A C 11
ATOM 15280 O O . LYS A 1 25 ? 66.206 8.935 -10.481 1.00 0.40 25 LYS A O 11
ATOM 15299 N N . PHE A 1 26 ? 66.026 9.324 -8.318 1.00 0.38 26 PHE A N 11
ATOM 15300 C CA . PHE A 1 26 ? 67.014 10.455 -8.367 1.00 0.42 26 PHE A CA 11
ATOM 15301 C C . PHE A 1 26 ? 68.352 9.982 -8.946 1.00 0.42 26 PHE A C 11
ATOM 15302 O O . PHE A 1 26 ? 69.031 10.717 -9.641 1.00 0.46 26 PHE A O 11
ATOM 15319 N N . TYR A 1 27 ? 68.758 8.789 -8.606 1.00 0.39 27 TYR A N 11
ATOM 15320 C CA . TYR A 1 27 ? 70.089 8.276 -9.064 1.00 0.42 27 TYR A CA 11
ATOM 15321 C C . TYR A 1 27 ? 69.979 7.580 -10.435 1.00 0.35 27 TYR A C 11
ATOM 15322 O O . TYR A 1 27 ? 70.976 7.372 -11.104 1.00 0.37 27 TYR A O 11
ATOM 15340 N N . GLY A 1 28 ? 68.781 7.263 -10.884 1.00 0.31 28 GLY A N 11
ATOM 15341 C CA . GLY A 1 28 ? 68.626 6.622 -12.226 1.00 0.29 28 GLY A CA 11
ATOM 15342 C C . GLY A 1 28 ? 69.038 5.146 -12.139 1.00 0.26 28 GLY A C 11
ATOM 15343 O O . GLY A 1 28 ? 69.759 4.649 -12.985 1.00 0.27 28 GLY A O 11
ATOM 15347 N N . ILE A 1 29 ? 68.634 4.461 -11.093 1.00 0.24 29 ILE A N 11
ATOM 15348 C CA . ILE A 1 29 ? 69.054 3.032 -10.912 1.00 0.23 29 ILE A CA 11
ATOM 15349 C C . ILE A 1 29 ? 68.081 2.094 -11.630 1.00 0.20 29 ILE A C 11
ATOM 15350 O O . ILE A 1 29 ? 66.896 2.083 -11.351 1.00 0.22 29 ILE A O 11
ATOM 15366 N N . GLU A 1 30 ? 68.608 1.205 -12.433 1.00 0.17 30 GLU A N 11
ATOM 15367 C CA . GLU A 1 30 ? 67.768 0.136 -13.046 1.00 0.18 30 GLU A CA 11
ATOM 15368 C C . GLU A 1 30 ? 68.419 -1.222 -12.779 1.00 0.17 30 GLU A C 11
ATOM 15369 O O . GLU A 1 30 ? 69.610 -1.304 -12.545 1.00 0.18 30 GLU A O 11
ATOM 15381 N N . GLN A 1 31 ? 67.647 -2.284 -12.767 1.00 0.20 31 GLN A N 11
ATOM 15382 C CA . GLN A 1 31 ? 68.224 -3.637 -12.455 1.00 0.20 31 GLN A CA 11
ATOM 15383 C C . GLN A 1 31 ? 69.390 -3.959 -13.397 1.00 0.19 31 GLN A C 11
ATOM 15384 O O . GLN A 1 31 ? 69.337 -3.695 -14.584 1.00 0.20 31 GLN A O 11
ATOM 15398 N N . GLY A 1 32 ? 70.426 -4.549 -12.867 1.00 0.18 32 GLY A N 11
ATOM 15399 C CA . GLY A 1 32 ? 71.602 -4.927 -13.704 1.00 0.19 32 GLY A CA 11
ATOM 15400 C C . GLY A 1 32 ? 72.674 -3.825 -13.675 1.00 0.17 32 GLY A C 11
ATOM 15401 O O . GLY A 1 32 ? 73.817 -4.073 -14.015 1.00 0.18 32 GLY A O 11
ATOM 15405 N N . ASP A 1 33 ? 72.337 -2.624 -13.239 1.00 0.15 33 ASP A N 11
ATOM 15406 C CA . ASP A 1 33 ? 73.371 -1.540 -13.156 1.00 0.14 33 ASP A CA 11
ATOM 15407 C C . ASP A 1 33 ? 74.271 -1.766 -11.943 1.00 0.13 33 ASP A C 11
ATOM 15408 O O . ASP A 1 33 ? 73.847 -2.338 -10.958 1.00 0.14 33 ASP A O 11
ATOM 15417 N N . PHE A 1 34 ? 75.469 -1.228 -11.965 1.00 0.12 34 PHE A N 11
ATOM 15418 C CA . PHE A 1 34 ? 76.349 -1.307 -10.763 1.00 0.11 34 PHE A CA 11
ATOM 15419 C C . PHE A 1 34 ? 76.490 0.077 -10.141 1.00 0.10 34 PHE A C 11
ATOM 15420 O O . PHE A 1 34 ? 76.729 1.046 -10.834 1.00 0.11 34 PHE A O 11
ATOM 15437 N N . VAL A 1 35 ? 76.448 0.156 -8.838 1.00 0.09 35 VAL A N 11
ATOM 15438 C CA . VAL A 1 35 ? 76.697 1.461 -8.158 1.00 0.09 35 VAL A CA 11
ATOM 15439 C C . VAL A 1 35 ? 77.731 1.263 -7.049 1.00 0.10 35 VAL A C 11
ATOM 15440 O O . VAL A 1 35 ? 77.883 0.175 -6.525 1.00 0.10 35 VAL A O 11
ATOM 15453 N N . GLU A 1 36 ? 78.440 2.303 -6.691 1.00 0.12 36 GLU A N 11
ATOM 15454 C CA . GLU A 1 36 ? 79.470 2.184 -5.619 1.00 0.13 36 GLU A CA 11
ATOM 15455 C C . GLU A 1 36 ? 79.048 3.060 -4.458 1.00 0.13 36 GLU A C 11
ATOM 15456 O O . GLU A 1 36 ? 78.638 4.185 -4.664 1.00 0.13 36 GLU A O 11
ATOM 15468 N N . ILE A 1 37 ? 78.919 2.480 -3.294 1.00 0.12 37 ILE A N 11
ATOM 15469 C CA . ILE A 1 37 ? 78.249 3.205 -2.180 1.00 0.11 37 ILE A CA 11
ATOM 15470 C C . ILE A 1 37 ? 78.978 2.965 -0.853 1.00 0.11 37 ILE A C 11
ATOM 15471 O O . ILE A 1 37 ? 79.667 1.976 -0.686 1.00 0.12 37 ILE A O 11
ATOM 15487 N N . LYS A 1 38 ? 78.792 3.845 0.096 1.00 0.12 38 LYS A N 11
ATOM 15488 C CA . LYS A 1 38 ? 79.428 3.666 1.435 1.00 0.13 38 LYS A CA 11
ATOM 15489 C C . LYS A 1 38 ? 78.403 3.897 2.547 1.00 0.13 38 LYS A C 11
ATOM 15490 O O . LYS A 1 38 ? 77.541 4.745 2.434 1.00 0.14 38 LYS A O 11
ATOM 15509 N N . ILE A 1 39 ? 78.521 3.177 3.635 1.00 0.14 39 ILE A N 11
ATOM 15510 C CA . ILE A 1 39 ? 77.583 3.382 4.787 1.00 0.14 39 ILE A CA 11
ATOM 15511 C C . ILE A 1 39 ? 78.338 3.908 6.007 1.00 0.13 39 ILE A C 11
ATOM 15512 O O . ILE A 1 39 ? 79.494 3.589 6.215 1.00 0.13 39 ILE A O 11
ATOM 15528 N N . VAL A 1 40 ? 77.666 4.661 6.841 1.00 0.13 40 VAL A N 11
ATOM 15529 C CA . VAL A 1 40 ? 78.302 5.161 8.095 1.00 0.12 40 VAL A CA 11
ATOM 15530 C C . VAL A 1 40 ? 77.300 5.080 9.253 1.00 0.16 40 VAL A C 11
ATOM 15531 O O . VAL A 1 40 ? 76.228 5.656 9.202 1.00 0.20 40 VAL A O 11
ATOM 15544 N N . LYS A 1 41 ? 77.684 4.433 10.321 1.00 0.17 41 LYS A N 11
ATOM 15545 C CA . LYS A 1 41 ? 76.818 4.373 11.534 1.00 0.22 41 LYS A CA 11
ATOM 15546 C C . LYS A 1 41 ? 77.669 4.605 12.780 1.00 0.21 41 LYS A C 11
ATOM 15547 O O . LYS A 1 41 ? 78.840 4.285 12.802 1.00 0.22 41 LYS A O 11
ATOM 15566 N N . TYR A 1 42 ? 77.095 5.192 13.796 1.00 0.20 42 TYR A N 11
ATOM 15567 C CA . TYR A 1 42 ? 77.879 5.489 15.034 1.00 0.20 42 TYR A CA 11
ATOM 15568 C C . TYR A 1 42 ? 77.586 4.441 16.111 1.00 0.27 42 TYR A C 11
ATOM 15569 O O . TYR A 1 42 ? 76.443 4.186 16.443 1.00 0.33 42 TYR A O 11
ATOM 15587 N N . GLU A 1 43 ? 78.616 3.859 16.683 1.00 0.29 43 GLU A N 11
ATOM 15588 C CA . GLU A 1 43 ? 78.408 2.853 17.768 1.00 0.37 43 GLU A CA 11
ATOM 15589 C C . GLU A 1 43 ? 79.376 3.120 18.922 1.00 0.35 43 GLU A C 11
ATOM 15590 O O . GLU A 1 43 ? 80.544 3.396 18.715 1.00 0.30 43 GLU A O 11
ATOM 15602 N N . GLY A 1 44 ? 78.887 3.075 20.137 1.00 0.41 44 GLY A N 11
ATOM 15603 C CA . GLY A 1 44 ? 79.755 3.361 21.321 1.00 0.41 44 GLY A CA 11
ATOM 15604 C C . GLY A 1 44 ? 80.324 4.780 21.215 1.00 0.37 44 GLY A C 11
ATOM 15605 O O . GLY A 1 44 ? 79.600 5.731 20.989 1.00 0.37 44 GLY A O 11
ATOM 15609 N N . GLU A 1 45 ? 81.622 4.916 21.343 1.00 0.37 45 GLU A N 11
ATOM 15610 C CA . GLU A 1 45 ? 82.259 6.264 21.213 1.00 0.37 45 GLU A CA 11
ATOM 15611 C C . GLU A 1 45 ? 82.994 6.423 19.866 1.00 0.34 45 GLU A C 11
ATOM 15612 O O . GLU A 1 45 ? 83.725 7.380 19.677 1.00 0.36 45 GLU A O 11
ATOM 15624 N N . GLU A 1 46 ? 82.858 5.478 18.955 1.00 0.31 46 GLU A N 11
ATOM 15625 C CA . GLU A 1 46 ? 83.610 5.569 17.663 1.00 0.30 46 GLU A CA 11
ATOM 15626 C C . GLU A 1 46 ? 82.672 5.330 16.458 1.00 0.25 46 GLU A C 11
ATOM 15627 O O . GLU A 1 46 ? 81.843 4.440 16.501 1.00 0.25 46 GLU A O 11
ATOM 15639 N N . PRO A 1 47 ? 82.878 6.073 15.382 1.00 0.25 47 PRO A N 11
ATOM 15640 C CA . PRO A 1 47 ? 82.088 5.831 14.150 1.00 0.21 47 PRO A CA 11
ATOM 15641 C C . PRO A 1 47 ? 82.586 4.571 13.429 1.00 0.27 47 PRO A C 11
ATOM 15642 O O . PRO A 1 47 ? 83.774 4.399 13.223 1.00 0.34 47 PRO A O 11
ATOM 15653 N N . LYS A 1 48 ? 81.679 3.781 12.910 1.00 0.26 48 LYS A N 11
ATOM 15654 C CA . LYS A 1 48 ? 82.075 2.632 12.038 1.00 0.35 48 LYS A CA 11
ATOM 15655 C C . LYS A 1 48 ? 81.563 2.870 10.616 1.00 0.28 48 LYS A C 11
ATOM 15656 O O . LYS A 1 48 ? 80.448 3.315 10.424 1.00 0.24 48 LYS A O 11
ATOM 15675 N N . GLU A 1 49 ? 82.374 2.599 9.624 1.00 0.26 49 GLU A N 11
ATOM 15676 C CA . GLU A 1 49 ? 81.945 2.835 8.211 1.00 0.20 49 GLU A CA 11
ATOM 15677 C C . GLU A 1 49 ? 82.372 1.669 7.313 1.00 0.19 49 GLU A C 11
ATOM 15678 O O . GLU A 1 49 ? 83.139 0.814 7.713 1.00 0.21 49 GLU A O 11
ATOM 15690 N N . GLY A 1 50 ? 81.871 1.636 6.103 1.00 0.16 50 GLY A N 11
ATOM 15691 C CA . GLY A 1 50 ? 82.228 0.536 5.162 1.00 0.16 50 GLY A CA 11
ATOM 15692 C C . GLY A 1 50 ? 81.933 0.973 3.727 1.00 0.15 50 GLY A C 11
ATOM 15693 O O . GLY A 1 50 ? 80.878 1.505 3.446 1.00 0.17 50 GLY A O 11
ATOM 15697 N N . THR A 1 51 ? 82.835 0.704 2.814 1.00 0.14 51 THR A N 11
ATOM 15698 C CA . THR A 1 51 ? 82.585 1.052 1.381 1.00 0.14 51 THR A CA 11
ATOM 15699 C C . THR A 1 51 ? 82.663 -0.211 0.522 1.00 0.13 51 THR A C 11
ATOM 15700 O O . THR A 1 51 ? 83.573 -1.008 0.671 1.00 0.15 51 THR A O 11
ATOM 15711 N N . PHE A 1 52 ? 81.757 -0.367 -0.414 1.00 0.12 52 PHE A N 11
ATOM 15712 C CA . PHE A 1 52 ? 81.828 -1.548 -1.333 1.00 0.13 52 PHE A CA 11
ATOM 15713 C C . PHE A 1 52 ? 81.106 -1.256 -2.663 1.00 0.11 52 PHE A C 11
ATOM 15714 O O . PHE A 1 52 ? 80.378 -0.288 -2.783 1.00 0.10 52 PHE A O 11
ATOM 15731 N N . THR A 1 53 ? 81.216 -2.157 -3.609 1.00 0.12 53 THR A N 11
ATOM 15732 C CA . THR A 1 53 ? 80.442 -2.020 -4.880 1.00 0.11 53 THR A CA 11
ATOM 15733 C C . THR A 1 53 ? 79.312 -3.051 -4.906 1.00 0.11 53 THR A C 11
ATOM 15734 O O . THR A 1 53 ? 79.464 -4.157 -4.420 1.00 0.12 53 THR A O 11
ATOM 15745 N N . ALA A 1 54 ? 78.159 -2.670 -5.400 1.00 0.11 54 ALA A N 11
ATOM 15746 C CA . ALA A 1 54 ? 76.987 -3.596 -5.381 1.00 0.13 54 ALA A CA 11
ATOM 15747 C C . ALA A 1 54 ? 76.174 -3.459 -6.668 1.00 0.13 54 ALA A C 11
ATOM 15748 O O . ALA A 1 54 ? 75.984 -2.370 -7.175 1.00 0.11 54 ALA A O 11
ATOM 15755 N N . ARG A 1 55 ? 75.616 -4.548 -7.141 1.00 0.15 55 ARG A N 11
ATOM 15756 C CA . ARG A 1 55 ? 74.717 -4.479 -8.330 1.00 0.15 55 ARG A CA 11
ATOM 15757 C C . ARG A 1 55 ? 73.267 -4.337 -7.871 1.00 0.15 55 ARG A C 11
ATOM 15758 O O . ARG A 1 55 ? 72.876 -4.874 -6.850 1.00 0.16 55 ARG A O 11
ATOM 15779 N N . VAL A 1 56 ? 72.477 -3.608 -8.612 1.00 0.14 56 VAL A N 11
ATOM 15780 C CA . VAL A 1 56 ? 71.047 -3.405 -8.226 1.00 0.14 56 VAL A CA 11
ATOM 15781 C C . VAL A 1 56 ? 70.223 -4.633 -8.611 1.00 0.15 56 VAL A C 11
ATOM 15782 O O . VAL A 1 56 ? 70.194 -5.037 -9.759 1.00 0.17 56 VAL A O 11
ATOM 15795 N N . GLY A 1 57 ? 69.517 -5.183 -7.663 1.00 0.16 57 GLY A N 11
ATOM 15796 C CA . GLY A 1 57 ? 68.633 -6.347 -7.953 1.00 0.19 57 GLY A CA 11
ATOM 15797 C C . GLY A 1 57 ? 67.179 -5.884 -8.038 1.00 0.18 57 GLY A C 11
ATOM 15798 O O . GLY A 1 57 ? 66.885 -4.698 -8.032 1.00 0.16 57 GLY A O 11
ATOM 15802 N N . GLU A 1 58 ? 66.264 -6.817 -8.101 1.00 0.21 58 GLU A N 11
ATOM 15803 C CA . GLU A 1 58 ? 64.815 -6.450 -8.177 1.00 0.22 58 GLU A CA 11
ATOM 15804 C C . GLU A 1 58 ? 64.405 -5.680 -6.917 1.00 0.22 58 GLU A C 11
ATOM 15805 O O . GLU A 1 58 ? 65.048 -5.762 -5.890 1.00 0.24 58 GLU A O 11
ATOM 15817 N N . GLN A 1 59 ? 63.366 -4.889 -7.015 1.00 0.25 59 GLN A N 11
ATOM 15818 C CA . GLN A 1 59 ? 62.912 -4.051 -5.855 1.00 0.30 59 GLN A CA 11
ATOM 15819 C C . GLN A 1 59 ? 64.041 -3.162 -5.307 1.00 0.23 59 GLN A C 11
ATOM 15820 O O . GLN A 1 59 ? 63.901 -2.595 -4.237 1.00 0.23 59 GLN A O 11
ATOM 15834 N N . GLY A 1 60 ? 65.085 -2.916 -6.076 1.00 0.19 60 GLY A N 11
ATOM 15835 C CA . GLY A 1 60 ? 66.116 -1.921 -5.637 1.00 0.16 60 GLY A CA 11
ATOM 15836 C C . GLY A 1 60 ? 66.966 -2.487 -4.493 1.00 0.12 60 GLY A C 11
ATOM 15837 O O . GLY A 1 60 ? 67.513 -1.736 -3.701 1.00 0.12 60 GLY A O 11
ATOM 15841 N N . SER A 1 61 ? 66.999 -3.791 -4.336 1.00 0.14 61 SER A N 11
ATOM 15842 C CA . SER A 1 61 ? 67.729 -4.389 -3.175 1.00 0.16 61 SER A CA 11
ATOM 15843 C C . SER A 1 61 ? 69.239 -4.393 -3.434 1.00 0.15 61 SER A C 11
ATOM 15844 O O . SER A 1 61 ? 69.686 -4.654 -4.535 1.00 0.18 61 SER A O 11
ATOM 15852 N N . VAL A 1 62 ? 70.017 -4.210 -2.398 1.00 0.14 62 VAL A N 11
ATOM 15853 C CA . VAL A 1 62 ? 71.501 -4.318 -2.524 1.00 0.15 62 VAL A CA 11
ATOM 15854 C C . VAL A 1 62 ? 72.072 -5.038 -1.294 1.00 0.14 62 VAL A C 11
ATOM 15855 O O . VAL A 1 62 ? 71.515 -4.953 -0.214 1.00 0.14 62 VAL A O 11
ATOM 15868 N N . ILE A 1 63 ? 73.122 -5.805 -1.465 1.00 0.16 63 ILE A N 11
ATOM 15869 C CA . ILE A 1 63 ? 73.669 -6.604 -0.320 1.00 0.17 63 ILE A CA 11
ATOM 15870 C C . ILE A 1 63 ? 75.041 -6.068 0.107 1.00 0.16 63 ILE A C 11
ATOM 15871 O O . ILE A 1 63 ? 75.985 -6.081 -0.661 1.00 0.19 63 ILE A O 11
ATOM 15887 N N . ILE A 1 64 ? 75.178 -5.708 1.361 1.00 0.15 64 ILE A N 11
ATOM 15888 C CA . ILE A 1 64 ? 76.518 -5.298 1.894 1.00 0.16 64 ILE A CA 11
ATOM 15889 C C . ILE A 1 64 ? 77.371 -6.551 2.171 1.00 0.18 64 ILE A C 11
ATOM 15890 O O . ILE A 1 64 ? 76.842 -7.558 2.585 1.00 0.20 64 ILE A O 11
ATOM 15906 N N . PRO A 1 65 ? 78.666 -6.464 1.937 1.00 0.19 65 PRO A N 11
ATOM 15907 C CA . PRO A 1 65 ? 79.557 -7.641 2.173 1.00 0.23 65 PRO A CA 11
ATOM 15908 C C . PRO A 1 65 ? 79.587 -8.012 3.661 1.00 0.26 65 PRO A C 11
ATOM 15909 O O . PRO A 1 65 ? 79.730 -7.164 4.521 1.00 0.23 65 PRO A O 11
ATOM 15920 N N . LYS A 1 66 ? 79.465 -9.283 3.964 1.00 0.41 66 LYS A N 11
ATOM 15921 C CA . LYS A 1 66 ? 79.491 -9.738 5.396 1.00 0.51 66 LYS A CA 11
ATOM 15922 C C . LYS A 1 66 ? 80.764 -9.256 6.098 1.00 0.44 66 LYS A C 11
ATOM 15923 O O . LYS A 1 66 ? 80.761 -8.968 7.281 1.00 0.42 66 LYS A O 11
ATOM 15942 N N . ALA A 1 67 ? 81.855 -9.192 5.376 1.00 0.43 67 ALA A N 11
ATOM 15943 C CA . ALA A 1 67 ? 83.153 -8.761 5.995 1.00 0.40 67 ALA A CA 11
ATOM 15944 C C . ALA A 1 67 ? 83.018 -7.357 6.590 1.00 0.30 67 ALA A C 11
ATOM 15945 O O . ALA A 1 67 ? 83.541 -7.068 7.654 1.00 0.28 67 ALA A O 11
ATOM 15952 N N . LEU A 1 68 ? 82.287 -6.497 5.926 1.00 0.27 68 LEU A N 11
ATOM 15953 C CA . LEU A 1 68 ? 82.082 -5.116 6.455 1.00 0.23 68 LEU A CA 11
ATOM 15954 C C . LEU A 1 68 ? 81.054 -5.122 7.586 1.00 0.22 68 LEU A C 11
ATOM 15955 O O . LEU A 1 68 ? 81.164 -4.354 8.523 1.00 0.22 68 LEU A O 11
ATOM 15971 N N . ARG A 1 69 ? 80.071 -5.998 7.531 1.00 0.25 69 ARG A N 11
ATOM 15972 C CA . ARG A 1 69 ? 79.056 -6.060 8.639 1.00 0.28 69 ARG A CA 11
ATOM 15973 C C . ARG A 1 69 ? 79.757 -6.324 9.974 1.00 0.25 69 ARG A C 11
ATOM 15974 O O . ARG A 1 69 ? 79.423 -5.741 10.989 1.00 0.26 69 ARG A O 11
ATOM 15995 N N . ASP A 1 70 ? 80.666 -7.267 9.978 1.00 0.25 70 ASP A N 11
ATOM 15996 C CA . ASP A 1 70 ? 81.337 -7.667 11.253 1.00 0.25 70 ASP A CA 11
ATOM 15997 C C . ASP A 1 70 ? 82.273 -6.560 11.734 1.00 0.22 70 ASP A C 11
ATOM 15998 O O . ASP A 1 70 ? 82.266 -6.198 12.894 1.00 0.22 70 ASP A O 11
ATOM 16007 N N . VAL A 1 71 ? 83.086 -6.030 10.851 1.00 0.21 71 VAL A N 11
ATOM 16008 C CA . VAL A 1 71 ? 84.058 -4.965 11.264 1.00 0.21 71 VAL A CA 11
ATOM 16009 C C . VAL A 1 71 ? 83.301 -3.749 11.815 1.00 0.21 71 VAL A C 11
ATOM 16010 O O . VAL A 1 71 ? 83.758 -3.085 12.727 1.00 0.22 71 VAL A O 11
ATOM 16023 N N . ILE A 1 72 ? 82.187 -3.426 11.220 1.00 0.21 72 ILE A N 11
ATOM 16024 C CA . ILE A 1 72 ? 81.423 -2.211 11.643 1.00 0.22 72 ILE A CA 11
ATOM 16025 C C . ILE A 1 72 ? 80.546 -2.517 12.873 1.00 0.22 72 ILE A C 11
ATOM 16026 O O . ILE A 1 72 ? 80.170 -1.613 13.598 1.00 0.23 72 ILE A O 11
ATOM 16042 N N . GLY A 1 73 ? 80.282 -3.776 13.158 1.00 0.21 73 GLY A N 11
ATOM 16043 C CA . GLY A 1 73 ? 79.505 -4.120 14.391 1.00 0.21 73 GLY A CA 11
ATOM 16044 C C . GLY A 1 73 ? 78.018 -3.832 14.161 1.00 0.20 73 GLY A C 11
ATOM 16045 O O . GLY A 1 73 ? 77.338 -3.326 15.036 1.00 0.22 73 GLY A O 11
ATOM 16049 N N . ILE A 1 74 ? 77.539 -4.049 12.959 1.00 0.20 74 ILE A N 11
ATOM 16050 C CA . ILE A 1 74 ? 76.125 -3.673 12.626 1.00 0.21 74 ILE A CA 11
ATOM 16051 C C . ILE A 1 74 ? 75.176 -4.847 12.897 1.00 0.21 74 ILE A C 11
ATOM 16052 O O . ILE A 1 74 ? 75.522 -5.998 12.699 1.00 0.23 74 ILE A O 11
ATOM 16068 N N . LYS A 1 75 ? 73.980 -4.554 13.347 1.00 0.22 75 LYS A N 11
ATOM 16069 C CA . LYS A 1 75 ? 72.988 -5.636 13.638 1.00 0.24 75 LYS A CA 11
ATOM 16070 C C . LYS A 1 75 ? 71.607 -5.295 13.034 1.00 0.24 75 LYS A C 11
ATOM 16071 O O . LYS A 1 75 ? 71.322 -4.142 12.765 1.00 0.23 75 LYS A O 11
ATOM 16090 N N . PRO A 1 76 ? 70.776 -6.308 12.843 1.00 0.25 76 PRO A N 11
ATOM 16091 C CA . PRO A 1 76 ? 69.416 -6.077 12.273 1.00 0.26 76 PRO A CA 11
ATOM 16092 C C . PRO A 1 76 ? 68.647 -4.999 13.056 1.00 0.24 76 PRO A C 11
ATOM 16093 O O . PRO A 1 76 ? 68.561 -5.044 14.268 1.00 0.23 76 PRO A O 11
ATOM 16104 N N . GLY A 1 77 ? 68.015 -4.090 12.353 1.00 0.24 77 GLY A N 11
ATOM 16105 C CA . GLY A 1 77 ? 67.157 -3.065 13.026 1.00 0.24 77 GLY A CA 11
ATOM 16106 C C . GLY A 1 77 ? 67.950 -1.777 13.322 1.00 0.22 77 GLY A C 11
ATOM 16107 O O . GLY A 1 77 ? 67.396 -0.823 13.838 1.00 0.24 77 GLY A O 11
ATOM 16111 N N . GLU A 1 78 ? 69.222 -1.725 12.984 1.00 0.20 78 GLU A N 11
ATOM 16112 C CA . GLU A 1 78 ? 70.021 -0.478 13.226 1.00 0.20 78 GLU A CA 11
ATOM 16113 C C . GLU A 1 78 ? 70.011 0.403 11.981 1.00 0.18 78 GLU A C 11
ATOM 16114 O O . GLU A 1 78 ? 70.234 -0.075 10.885 1.00 0.18 78 GLU A O 11
ATOM 16126 N N . VAL A 1 79 ? 69.681 1.662 12.136 1.00 0.19 79 VAL A N 11
ATOM 16127 C CA . VAL A 1 79 ? 69.557 2.559 10.949 1.00 0.18 79 VAL A CA 11
ATOM 16128 C C . VAL A 1 79 ? 70.892 3.254 10.656 1.00 0.18 79 VAL A C 11
ATOM 16129 O O . VAL A 1 79 ? 71.491 3.863 11.519 1.00 0.19 79 VAL A O 11
ATOM 16142 N N . ILE A 1 80 ? 71.338 3.170 9.430 1.00 0.17 80 ILE A N 11
ATOM 16143 C CA . ILE A 1 80 ? 72.617 3.821 9.027 1.00 0.17 80 ILE A CA 11
ATOM 16144 C C . ILE A 1 80 ? 72.343 4.865 7.936 1.00 0.17 80 ILE A C 11
ATOM 16145 O O . ILE A 1 80 ? 71.374 4.766 7.205 1.00 0.17 80 ILE A O 11
ATOM 16161 N N . GLU A 1 81 ? 73.244 5.793 7.763 1.00 0.18 81 GLU A N 11
ATOM 16162 C CA . GLU A 1 81 ? 73.117 6.780 6.654 1.00 0.18 81 GLU A CA 11
ATOM 16163 C C . GLU A 1 81 ? 73.972 6.317 5.479 1.00 0.17 81 GLU A C 11
ATOM 16164 O O . GLU A 1 81 ? 75.081 5.848 5.662 1.00 0.19 81 GLU A O 11
ATOM 16176 N N . VAL A 1 82 ? 73.397 6.287 4.305 1.00 0.16 82 VAL A N 11
ATOM 16177 C CA . VAL A 1 82 ? 74.093 5.673 3.139 1.00 0.17 82 VAL A CA 11
ATOM 16178 C C . VAL A 1 82 ? 74.385 6.735 2.077 1.00 0.16 82 VAL A C 11
ATOM 16179 O O . VAL A 1 82 ? 73.513 7.481 1.670 1.00 0.17 82 VAL A O 11
ATOM 16192 N N . LEU A 1 83 ? 75.610 6.795 1.635 1.00 0.16 83 LEU A N 11
ATOM 16193 C CA . LEU A 1 83 ? 76.007 7.794 0.596 1.00 0.17 83 LEU A CA 11
ATOM 16194 C C . LEU A 1 83 ? 76.448 7.056 -0.669 1.00 0.15 83 LEU A C 11
ATOM 16195 O O . LEU A 1 83 ? 77.365 6.261 -0.620 1.00 0.12 83 LEU A O 11
ATOM 16211 N N . LEU A 1 84 ? 75.915 7.413 -1.813 1.00 0.16 84 LEU A N 11
ATOM 16212 C CA . LEU A 1 84 ? 76.439 6.834 -3.091 1.00 0.15 84 LEU A CA 11
ATOM 16213 C C . LEU A 1 84 ? 77.719 7.561 -3.502 1.00 0.15 84 LEU A C 11
ATOM 16214 O O . LEU A 1 84 ? 77.849 8.754 -3.306 1.00 0.17 84 LEU A O 11
ATOM 16230 N N . LEU A 1 85 ? 78.691 6.833 -3.989 1.00 0.14 85 LEU A N 11
ATOM 16231 C CA . LEU A 1 85 ? 80.007 7.452 -4.324 1.00 0.17 85 LEU A CA 11
ATOM 16232 C C . LEU A 1 85 ? 80.214 7.510 -5.840 1.00 0.18 85 LEU A C 11
ATOM 16233 O O . LEU A 1 85 ? 80.888 8.395 -6.339 1.00 0.24 85 LEU A O 11
ATOM 16249 N N . GLY A 1 86 ? 79.707 6.538 -6.567 1.00 0.16 86 GLY A N 11
ATOM 16250 C CA . GLY A 1 86 ? 79.960 6.507 -8.049 1.00 0.20 86 GLY A CA 11
ATOM 16251 C C . GLY A 1 86 ? 79.056 5.480 -8.740 1.00 0.17 86 GLY A C 11
ATOM 16252 O O . GLY A 1 86 ? 78.176 4.907 -8.132 1.00 0.15 86 GLY A O 11
ATOM 16256 N N . HIS A 1 87 ? 79.248 5.286 -10.028 1.00 0.20 87 HIS A N 11
ATOM 16257 C CA . HIS A 1 87 ? 78.373 4.344 -10.799 1.00 0.19 87 HIS A CA 11
ATOM 16258 C C . HIS A 1 87 ? 79.187 3.598 -11.869 1.00 0.19 87 HIS A C 11
ATOM 16259 O O . HIS A 1 87 ? 80.159 4.117 -12.389 1.00 0.24 87 HIS A O 11
ATOM 16273 N N . TYR A 1 88 ? 78.748 2.420 -12.254 1.00 0.16 88 TYR A N 11
ATOM 16274 C CA . TYR A 1 88 ? 79.436 1.675 -13.352 1.00 0.19 88 TYR A CA 11
ATOM 16275 C C . TYR A 1 88 ? 78.404 1.040 -14.289 1.00 0.21 88 TYR A C 11
ATOM 16276 O O . TYR A 1 88 ? 77.406 0.495 -13.849 1.00 0.17 88 TYR A O 11
ATOM 16294 N N . LYS A 1 89 ? 78.655 1.084 -15.575 1.00 0.29 89 LYS A N 11
ATOM 16295 C CA . LYS A 1 89 ? 77.711 0.458 -16.553 1.00 0.33 89 LYS A CA 11
ATOM 16296 C C . LYS A 1 89 ? 77.967 -1.058 -16.648 1.00 0.52 89 LYS A C 11
ATOM 16297 O O . LYS A 1 89 ? 79.078 -1.500 -16.431 1.00 0.94 89 LYS A O 11
ATOM 16316 N N . PRO A 1 90 ? 76.939 -1.817 -16.990 1.00 0.71 90 PRO A N 11
ATOM 16317 C CA . PRO A 1 90 ? 77.098 -3.299 -17.128 1.00 0.93 90 PRO A CA 11
ATOM 16318 C C . PRO A 1 90 ? 78.213 -3.640 -18.124 1.00 0.85 90 PRO A C 11
ATOM 16319 O O . PRO A 1 90 ? 78.391 -2.963 -19.121 1.00 1.30 90 PRO A O 11
ATOM 16330 N N . ARG A 1 91 ? 78.958 -4.685 -17.859 1.00 1.61 91 ARG A N 11
ATOM 16331 C CA . ARG A 1 91 ? 80.064 -5.083 -18.783 1.00 1.99 91 ARG A CA 11
ATOM 16332 C C . ARG A 1 91 ? 80.060 -6.602 -19.000 1.00 2.65 91 ARG A C 11
ATOM 16333 O O . ARG A 1 91 ? 79.527 -7.349 -18.200 1.00 3.38 91 ARG A O 11
ATOM 16354 N N . ASN A 1 92 ? 80.652 -7.055 -20.079 1.00 3.10 92 ASN A N 11
ATOM 16355 C CA . ASN A 1 92 ? 80.691 -8.522 -20.364 1.00 4.24 92 ASN A CA 11
ATOM 16356 C C . ASN A 1 92 ? 82.104 -8.942 -20.780 1.00 4.85 92 ASN A C 11
ATOM 16357 O O . ASN A 1 92 ? 82.311 -10.126 -20.989 1.00 5.20 92 ASN A O 11
ATOM 16369 N N . MET A 1 1 ? 82.998 13.818 1.049 1.00 1.31 1 MET A N 12
ATOM 16370 C CA . MET A 1 1 ? 83.291 13.760 -0.412 1.00 0.79 1 MET A CA 12
ATOM 16371 C C . MET A 1 1 ? 82.019 13.999 -1.226 1.00 0.68 1 MET A C 12
ATOM 16372 O O . MET A 1 1 ? 80.976 14.318 -0.685 1.00 0.82 1 MET A O 12
ATOM 16388 N N . ASP A 1 2 ? 82.100 13.817 -2.519 1.00 0.57 2 ASP A N 12
ATOM 16389 C CA . ASP A 1 2 ? 80.896 13.994 -3.388 1.00 0.50 2 ASP A CA 12
ATOM 16390 C C . ASP A 1 2 ? 79.941 12.813 -3.209 1.00 0.41 2 ASP A C 12
ATOM 16391 O O . ASP A 1 2 ? 80.366 11.679 -3.089 1.00 0.38 2 ASP A O 12
ATOM 16400 N N . VAL A 1 3 ? 78.655 13.070 -3.228 1.00 0.40 3 VAL A N 12
ATOM 16401 C CA . VAL A 1 3 ? 77.665 11.967 -3.103 1.00 0.33 3 VAL A CA 12
ATOM 16402 C C . VAL A 1 3 ? 76.633 12.070 -4.237 1.00 0.31 3 VAL A C 12
ATOM 16403 O O . VAL A 1 3 ? 76.105 13.135 -4.506 1.00 0.37 3 VAL A O 12
ATOM 16416 N N . LEU A 1 4 ? 76.337 10.975 -4.879 1.00 0.26 4 LEU A N 12
ATOM 16417 C CA . LEU A 1 4 ? 75.327 10.997 -5.980 1.00 0.28 4 LEU A CA 12
ATOM 16418 C C . LEU A 1 4 ? 73.906 10.954 -5.397 1.00 0.28 4 LEU A C 12
ATOM 16419 O O . LEU A 1 4 ? 72.963 11.409 -6.017 1.00 0.30 4 LEU A O 12
ATOM 16435 N N . ALA A 1 5 ? 73.762 10.482 -4.178 1.00 0.25 5 ALA A N 12
ATOM 16436 C CA . ALA A 1 5 ? 72.428 10.488 -3.506 1.00 0.25 5 ALA A CA 12
ATOM 16437 C C . ALA A 1 5 ? 72.604 10.092 -2.039 1.00 0.23 5 ALA A C 12
ATOM 16438 O O . ALA A 1 5 ? 73.558 9.424 -1.687 1.00 0.25 5 ALA A O 12
ATOM 16445 N N . LYS A 1 6 ? 71.732 10.552 -1.179 1.00 0.22 6 LYS A N 12
ATOM 16446 C CA . LYS A 1 6 ? 71.886 10.265 0.280 1.00 0.22 6 LYS A CA 12
ATOM 16447 C C . LYS A 1 6 ? 70.555 9.789 0.869 1.00 0.21 6 LYS A C 12
ATOM 16448 O O . LYS A 1 6 ? 69.543 10.455 0.739 1.00 0.23 6 LYS A O 12
ATOM 16467 N N . PHE A 1 7 ? 70.547 8.639 1.504 1.00 0.19 7 PHE A N 12
ATOM 16468 C CA . PHE A 1 7 ? 69.274 8.115 2.090 1.00 0.19 7 PHE A CA 12
ATOM 16469 C C . PHE A 1 7 ? 69.553 7.253 3.329 1.00 0.17 7 PHE A C 12
ATOM 16470 O O . PHE A 1 7 ? 70.674 6.857 3.576 1.00 0.16 7 PHE A O 12
ATOM 16487 N N . HIS A 1 8 ? 68.547 7.018 4.137 1.00 0.18 8 HIS A N 12
ATOM 16488 C CA . HIS A 1 8 ? 68.749 6.244 5.403 1.00 0.18 8 HIS A CA 12
ATOM 16489 C C . HIS A 1 8 ? 68.027 4.895 5.318 1.00 0.17 8 HIS A C 12
ATOM 16490 O O . HIS A 1 8 ? 66.890 4.816 4.888 1.00 0.18 8 HIS A O 12
ATOM 16504 N N . THR A 1 9 ? 68.659 3.850 5.785 1.00 0.16 9 THR A N 12
ATOM 16505 C CA . THR A 1 9 ? 68.004 2.505 5.808 1.00 0.17 9 THR A CA 12
ATOM 16506 C C . THR A 1 9 ? 68.570 1.675 6.971 1.00 0.16 9 THR A C 12
ATOM 16507 O O . THR A 1 9 ? 69.642 1.966 7.467 1.00 0.15 9 THR A O 12
ATOM 16518 N N . THR A 1 10 ? 67.890 0.627 7.373 1.00 0.17 10 THR A N 12
ATOM 16519 C CA . THR A 1 10 ? 68.435 -0.240 8.466 1.00 0.17 10 THR A CA 12
ATOM 16520 C C . THR A 1 10 ? 68.849 -1.607 7.900 1.00 0.17 10 THR A C 12
ATOM 16521 O O . THR A 1 10 ? 68.429 -1.993 6.824 1.00 0.17 10 THR A O 12
ATOM 16532 N N . VAL A 1 11 ? 69.710 -2.303 8.596 1.00 0.17 11 VAL A N 12
ATOM 16533 C CA . VAL A 1 11 ? 70.212 -3.614 8.080 1.00 0.17 11 VAL A CA 12
ATOM 16534 C C . VAL A 1 11 ? 69.176 -4.713 8.329 1.00 0.17 11 VAL A C 12
ATOM 16535 O O . VAL A 1 11 ? 68.688 -4.878 9.429 1.00 0.17 11 VAL A O 12
ATOM 16548 N N . HIS A 1 12 ? 68.936 -5.527 7.337 1.00 0.21 12 HIS A N 12
ATOM 16549 C CA . HIS A 1 12 ? 68.045 -6.711 7.518 1.00 0.25 12 HIS A CA 12
ATOM 16550 C C . HIS A 1 12 ? 68.857 -7.993 7.360 1.00 0.25 12 HIS A C 12
ATOM 16551 O O . HIS A 1 12 ? 70.037 -7.961 7.067 1.00 0.25 12 HIS A O 12
ATOM 16565 N N . ARG A 1 13 ? 68.254 -9.116 7.651 1.00 0.29 13 ARG A N 12
ATOM 16566 C CA . ARG A 1 13 ? 68.993 -10.427 7.630 1.00 0.32 13 ARG A CA 12
ATOM 16567 C C . ARG A 1 13 ? 69.837 -10.588 6.348 1.00 0.29 13 ARG A C 12
ATOM 16568 O O . ARG A 1 13 ? 69.593 -9.942 5.348 1.00 0.24 13 ARG A O 12
ATOM 16589 N N . ILE A 1 14 ? 70.902 -11.357 6.426 1.00 0.34 14 ILE A N 12
ATOM 16590 C CA . ILE A 1 14 ? 71.879 -11.501 5.281 1.00 0.34 14 ILE A CA 12
ATOM 16591 C C . ILE A 1 14 ? 72.575 -10.170 4.921 1.00 0.28 14 ILE A C 12
ATOM 16592 O O . ILE A 1 14 ? 73.292 -10.111 3.938 1.00 0.29 14 ILE A O 12
ATOM 16608 N N . GLY A 1 15 ? 72.391 -9.115 5.690 1.00 0.24 15 GLY A N 12
ATOM 16609 C CA . GLY A 1 15 ? 73.068 -7.820 5.364 1.00 0.20 15 GLY A CA 12
ATOM 16610 C C . GLY A 1 15 ? 72.337 -7.109 4.214 1.00 0.17 15 GLY A C 12
ATOM 16611 O O . GLY A 1 15 ? 72.904 -6.251 3.560 1.00 0.15 15 GLY A O 12
ATOM 16615 N N . ARG A 1 16 ? 71.119 -7.506 3.910 1.00 0.18 16 ARG A N 12
ATOM 16616 C CA . ARG A 1 16 ? 70.392 -6.904 2.749 1.00 0.18 16 ARG A CA 12
ATOM 16617 C C . ARG A 1 16 ? 69.696 -5.606 3.170 1.00 0.19 16 ARG A C 12
ATOM 16618 O O . ARG A 1 16 ? 69.081 -5.539 4.216 1.00 0.24 16 ARG A O 12
ATOM 16639 N N . ILE A 1 17 ? 69.678 -4.629 2.296 1.00 0.18 17 ILE A N 12
ATOM 16640 C CA . ILE A 1 17 ? 68.879 -3.393 2.554 1.00 0.21 17 ILE A CA 12
ATOM 16641 C C . ILE A 1 17 ? 68.078 -3.033 1.297 1.00 0.19 17 ILE A C 12
ATOM 16642 O O . ILE A 1 17 ? 68.489 -3.344 0.194 1.00 0.15 17 ILE A O 12
ATOM 16658 N N . ILE A 1 18 ? 66.984 -2.325 1.448 1.00 0.23 18 ILE A N 12
ATOM 16659 C CA . ILE A 1 18 ? 66.210 -1.875 0.248 1.00 0.20 18 ILE A CA 12
ATOM 16660 C C . ILE A 1 18 ? 66.207 -0.351 0.171 1.00 0.20 18 ILE A C 12
ATOM 16661 O O . ILE A 1 18 ? 65.808 0.320 1.105 1.00 0.22 18 ILE A O 12
ATOM 16677 N N . ILE A 1 19 ? 66.570 0.192 -0.964 1.00 0.17 19 ILE A N 12
ATOM 16678 C CA . ILE A 1 19 ? 66.502 1.675 -1.139 1.00 0.17 19 ILE A CA 12
ATOM 16679 C C . ILE A 1 19 ? 65.055 2.087 -1.448 1.00 0.19 19 ILE A C 12
ATOM 16680 O O . ILE A 1 19 ? 64.383 1.410 -2.198 1.00 0.17 19 ILE A O 12
ATOM 16696 N N . PRO A 1 20 ? 64.638 3.234 -0.950 1.00 0.24 20 PRO A N 12
ATOM 16697 C CA . PRO A 1 20 ? 63.288 3.753 -1.304 1.00 0.28 20 PRO A CA 12
ATOM 16698 C C . PRO A 1 20 ? 63.222 4.038 -2.797 1.00 0.26 20 PRO A C 12
ATOM 16699 O O . PRO A 1 20 ? 64.193 4.464 -3.394 1.00 0.25 20 PRO A O 12
ATOM 16710 N N . ALA A 1 21 ? 62.094 3.787 -3.404 1.00 0.28 21 ALA A N 12
ATOM 16711 C CA . ALA A 1 21 ? 61.960 4.010 -4.879 1.00 0.29 21 ALA A CA 12
ATOM 16712 C C . ALA A 1 21 ? 62.284 5.466 -5.233 1.00 0.31 21 ALA A C 12
ATOM 16713 O O . ALA A 1 21 ? 62.706 5.763 -6.336 1.00 0.32 21 ALA A O 12
ATOM 16720 N N . GLY A 1 22 ? 62.089 6.373 -4.303 1.00 0.34 22 GLY A N 12
ATOM 16721 C CA . GLY A 1 22 ? 62.380 7.814 -4.584 1.00 0.38 22 GLY A CA 12
ATOM 16722 C C . GLY A 1 22 ? 63.875 8.004 -4.840 1.00 0.37 22 GLY A C 12
ATOM 16723 O O . GLY A 1 22 ? 64.268 8.702 -5.759 1.00 0.39 22 GLY A O 12
ATOM 16727 N N . THR A 1 23 ? 64.712 7.393 -4.035 1.00 0.34 23 THR A N 12
ATOM 16728 C CA . THR A 1 23 ? 66.187 7.547 -4.230 1.00 0.34 23 THR A CA 12
ATOM 16729 C C . THR A 1 23 ? 66.628 6.825 -5.503 1.00 0.30 23 THR A C 12
ATOM 16730 O O . THR A 1 23 ? 67.436 7.333 -6.257 1.00 0.32 23 THR A O 12
ATOM 16741 N N . ARG A 1 24 ? 66.058 5.671 -5.787 1.00 0.26 24 ARG A N 12
ATOM 16742 C CA . ARG A 1 24 ? 66.406 4.949 -7.070 1.00 0.25 24 ARG A CA 12
ATOM 16743 C C . ARG A 1 24 ? 66.148 5.877 -8.262 1.00 0.28 24 ARG A C 12
ATOM 16744 O O . ARG A 1 24 ? 66.888 5.896 -9.224 1.00 0.29 24 ARG A O 12
ATOM 16765 N N . LYS A 1 25 ? 65.065 6.608 -8.203 1.00 0.32 25 LYS A N 12
ATOM 16766 C CA . LYS A 1 25 ? 64.689 7.512 -9.333 1.00 0.37 25 LYS A CA 12
ATOM 16767 C C . LYS A 1 25 ? 65.722 8.629 -9.482 1.00 0.38 25 LYS A C 12
ATOM 16768 O O . LYS A 1 25 ? 66.226 8.877 -10.560 1.00 0.40 25 LYS A O 12
ATOM 16787 N N . PHE A 1 26 ? 66.044 9.294 -8.402 1.00 0.38 26 PHE A N 12
ATOM 16788 C CA . PHE A 1 26 ? 67.041 10.415 -8.464 1.00 0.42 26 PHE A CA 12
ATOM 16789 C C . PHE A 1 26 ? 68.379 9.919 -9.022 1.00 0.42 26 PHE A C 12
ATOM 16790 O O . PHE A 1 26 ? 69.067 10.632 -9.730 1.00 0.46 26 PHE A O 12
ATOM 16807 N N . TYR A 1 27 ? 68.776 8.733 -8.647 1.00 0.39 27 TYR A N 12
ATOM 16808 C CA . TYR A 1 27 ? 70.109 8.202 -9.083 1.00 0.42 27 TYR A CA 12
ATOM 16809 C C . TYR A 1 27 ? 70.013 7.501 -10.451 1.00 0.35 27 TYR A C 12
ATOM 16810 O O . TYR A 1 27 ? 71.020 7.268 -11.097 1.00 0.37 27 TYR A O 12
ATOM 16828 N N . GLY A 1 28 ? 68.819 7.196 -10.919 1.00 0.31 28 GLY A N 12
ATOM 16829 C CA . GLY A 1 28 ? 68.679 6.544 -12.257 1.00 0.29 28 GLY A CA 12
ATOM 16830 C C . GLY A 1 28 ? 69.066 5.063 -12.151 1.00 0.26 28 GLY A C 12
ATOM 16831 O O . GLY A 1 28 ? 69.796 4.549 -12.979 1.00 0.27 28 GLY A O 12
ATOM 16835 N N . ILE A 1 29 ? 68.625 4.390 -11.111 1.00 0.24 29 ILE A N 12
ATOM 16836 C CA . ILE A 1 29 ? 69.016 2.955 -10.917 1.00 0.23 29 ILE A CA 12
ATOM 16837 C C . ILE A 1 29 ? 68.041 2.029 -11.649 1.00 0.20 29 ILE A C 12
ATOM 16838 O O . ILE A 1 29 ? 66.855 2.017 -11.373 1.00 0.22 29 ILE A O 12
ATOM 16854 N N . GLU A 1 30 ? 68.573 1.135 -12.442 1.00 0.17 30 GLU A N 12
ATOM 16855 C CA . GLU A 1 30 ? 67.738 0.055 -13.045 1.00 0.18 30 GLU A CA 12
ATOM 16856 C C . GLU A 1 30 ? 68.397 -1.295 -12.763 1.00 0.17 30 GLU A C 12
ATOM 16857 O O . GLU A 1 30 ? 69.591 -1.368 -12.541 1.00 0.18 30 GLU A O 12
ATOM 16869 N N . GLN A 1 31 ? 67.631 -2.361 -12.726 1.00 0.20 31 GLN A N 12
ATOM 16870 C CA . GLN A 1 31 ? 68.221 -3.706 -12.403 1.00 0.20 31 GLN A CA 12
ATOM 16871 C C . GLN A 1 31 ? 69.375 -4.033 -13.358 1.00 0.19 31 GLN A C 12
ATOM 16872 O O . GLN A 1 31 ? 69.312 -3.756 -14.542 1.00 0.20 31 GLN A O 12
ATOM 16886 N N . GLY A 1 32 ? 70.419 -4.622 -12.841 1.00 0.18 32 GLY A N 12
ATOM 16887 C CA . GLY A 1 32 ? 71.590 -4.981 -13.693 1.00 0.19 32 GLY A CA 12
ATOM 16888 C C . GLY A 1 32 ? 72.653 -3.869 -13.660 1.00 0.17 32 GLY A C 12
ATOM 16889 O O . GLY A 1 32 ? 73.794 -4.104 -14.015 1.00 0.18 32 GLY A O 12
ATOM 16893 N N . ASP A 1 33 ? 72.309 -2.677 -13.208 1.00 0.15 33 ASP A N 12
ATOM 16894 C CA . ASP A 1 33 ? 73.332 -1.584 -13.125 1.00 0.14 33 ASP A CA 12
ATOM 16895 C C . ASP A 1 33 ? 74.238 -1.803 -11.914 1.00 0.13 33 ASP A C 12
ATOM 16896 O O . ASP A 1 33 ? 73.826 -2.390 -10.932 1.00 0.14 33 ASP A O 12
ATOM 16905 N N . PHE A 1 34 ? 75.424 -1.239 -11.932 1.00 0.12 34 PHE A N 12
ATOM 16906 C CA . PHE A 1 34 ? 76.305 -1.308 -10.731 1.00 0.11 34 PHE A CA 12
ATOM 16907 C C . PHE A 1 34 ? 76.446 0.082 -10.121 1.00 0.10 34 PHE A C 12
ATOM 16908 O O . PHE A 1 34 ? 76.677 1.046 -10.823 1.00 0.11 34 PHE A O 12
ATOM 16925 N N . VAL A 1 35 ? 76.412 0.172 -8.818 1.00 0.09 35 VAL A N 12
ATOM 16926 C CA . VAL A 1 35 ? 76.664 1.481 -8.149 1.00 0.09 35 VAL A CA 12
ATOM 16927 C C . VAL A 1 35 ? 77.700 1.295 -7.040 1.00 0.10 35 VAL A C 12
ATOM 16928 O O . VAL A 1 35 ? 77.864 0.209 -6.516 1.00 0.10 35 VAL A O 12
ATOM 16941 N N . GLU A 1 36 ? 78.405 2.340 -6.688 1.00 0.12 36 GLU A N 12
ATOM 16942 C CA . GLU A 1 36 ? 79.444 2.231 -5.623 1.00 0.13 36 GLU A CA 12
ATOM 16943 C C . GLU A 1 36 ? 79.025 3.103 -4.456 1.00 0.13 36 GLU A C 12
ATOM 16944 O O . GLU A 1 36 ? 78.602 4.224 -4.656 1.00 0.13 36 GLU A O 12
ATOM 16956 N N . ILE A 1 37 ? 78.916 2.521 -3.290 1.00 0.12 37 ILE A N 12
ATOM 16957 C CA . ILE A 1 37 ? 78.253 3.238 -2.168 1.00 0.11 37 ILE A CA 12
ATOM 16958 C C . ILE A 1 37 ? 78.994 2.994 -0.847 1.00 0.11 37 ILE A C 12
ATOM 16959 O O . ILE A 1 37 ? 79.651 1.984 -0.674 1.00 0.12 37 ILE A O 12
ATOM 16975 N N . LYS A 1 38 ? 78.850 3.892 0.095 1.00 0.12 38 LYS A N 12
ATOM 16976 C CA . LYS A 1 38 ? 79.493 3.703 1.430 1.00 0.13 38 LYS A CA 12
ATOM 16977 C C . LYS A 1 38 ? 78.481 3.945 2.553 1.00 0.13 38 LYS A C 12
ATOM 16978 O O . LYS A 1 38 ? 77.616 4.789 2.443 1.00 0.14 38 LYS A O 12
ATOM 16997 N N . ILE A 1 39 ? 78.605 3.223 3.639 1.00 0.14 39 ILE A N 12
ATOM 16998 C CA . ILE A 1 39 ? 77.670 3.417 4.795 1.00 0.14 39 ILE A CA 12
ATOM 16999 C C . ILE A 1 39 ? 78.424 3.944 6.018 1.00 0.13 39 ILE A C 12
ATOM 17000 O O . ILE A 1 39 ? 79.577 3.617 6.232 1.00 0.13 39 ILE A O 12
ATOM 17016 N N . VAL A 1 40 ? 77.745 4.687 6.857 1.00 0.13 40 VAL A N 12
ATOM 17017 C CA . VAL A 1 40 ? 78.371 5.166 8.126 1.00 0.12 40 VAL A CA 12
ATOM 17018 C C . VAL A 1 40 ? 77.366 5.046 9.276 1.00 0.16 40 VAL A C 12
ATOM 17019 O O . VAL A 1 40 ? 76.286 5.607 9.230 1.00 0.20 40 VAL A O 12
ATOM 17032 N N . LYS A 1 41 ? 77.755 4.389 10.337 1.00 0.17 41 LYS A N 12
ATOM 17033 C CA . LYS A 1 41 ? 76.884 4.302 11.546 1.00 0.22 41 LYS A CA 12
ATOM 17034 C C . LYS A 1 41 ? 77.726 4.517 12.800 1.00 0.21 41 LYS A C 12
ATOM 17035 O O . LYS A 1 41 ? 78.893 4.186 12.832 1.00 0.22 41 LYS A O 12
ATOM 17054 N N . TYR A 1 42 ? 77.151 5.116 13.807 1.00 0.20 42 TYR A N 12
ATOM 17055 C CA . TYR A 1 42 ? 77.929 5.417 15.048 1.00 0.20 42 TYR A CA 12
ATOM 17056 C C . TYR A 1 42 ? 77.526 4.463 16.176 1.00 0.27 42 TYR A C 12
ATOM 17057 O O . TYR A 1 42 ? 76.356 4.318 16.483 1.00 0.33 42 TYR A O 12
ATOM 17075 N N . GLU A 1 43 ? 78.491 3.863 16.834 1.00 0.29 43 GLU A N 12
ATOM 17076 C CA . GLU A 1 43 ? 78.174 2.975 17.994 1.00 0.37 43 GLU A CA 12
ATOM 17077 C C . GLU A 1 43 ? 79.147 3.246 19.148 1.00 0.35 43 GLU A C 12
ATOM 17078 O O . GLU A 1 43 ? 80.337 3.404 18.944 1.00 0.30 43 GLU A O 12
ATOM 17090 N N . GLY A 1 44 ? 78.637 3.342 20.350 1.00 0.41 44 GLY A N 12
ATOM 17091 C CA . GLY A 1 44 ? 79.508 3.648 21.526 1.00 0.41 44 GLY A CA 12
ATOM 17092 C C . GLY A 1 44 ? 80.201 4.999 21.322 1.00 0.37 44 GLY A C 12
ATOM 17093 O O . GLY A 1 44 ? 79.561 5.993 21.026 1.00 0.37 44 GLY A O 12
ATOM 17097 N N . GLU A 1 45 ? 81.502 5.034 21.470 1.00 0.37 45 GLU A N 12
ATOM 17098 C CA . GLU A 1 45 ? 82.252 6.315 21.276 1.00 0.37 45 GLU A CA 12
ATOM 17099 C C . GLU A 1 45 ? 83.021 6.334 19.939 1.00 0.34 45 GLU A C 12
ATOM 17100 O O . GLU A 1 45 ? 83.851 7.201 19.723 1.00 0.36 45 GLU A O 12
ATOM 17112 N N . GLU A 1 46 ? 82.792 5.375 19.064 1.00 0.31 46 GLU A N 12
ATOM 17113 C CA . GLU A 1 46 ? 83.558 5.338 17.776 1.00 0.30 46 GLU A CA 12
ATOM 17114 C C . GLU A 1 46 ? 82.609 5.153 16.570 1.00 0.25 46 GLU A C 12
ATOM 17115 O O . GLU A 1 46 ? 81.783 4.259 16.582 1.00 0.25 46 GLU A O 12
ATOM 17127 N N . PRO A 1 47 ? 82.822 5.920 15.510 1.00 0.25 47 PRO A N 12
ATOM 17128 C CA . PRO A 1 47 ? 82.053 5.699 14.263 1.00 0.21 47 PRO A CA 12
ATOM 17129 C C . PRO A 1 47 ? 82.579 4.456 13.530 1.00 0.27 47 PRO A C 12
ATOM 17130 O O . PRO A 1 47 ? 83.773 4.230 13.462 1.00 0.34 47 PRO A O 12
ATOM 17141 N N . LYS A 1 48 ? 81.707 3.739 12.866 1.00 0.26 48 LYS A N 12
ATOM 17142 C CA . LYS A 1 48 ? 82.152 2.608 11.994 1.00 0.35 48 LYS A CA 12
ATOM 17143 C C . LYS A 1 48 ? 81.701 2.863 10.554 1.00 0.28 48 LYS A C 12
ATOM 17144 O O . LYS A 1 48 ? 80.613 3.356 10.322 1.00 0.24 48 LYS A O 12
ATOM 17163 N N . GLU A 1 49 ? 82.550 2.590 9.595 1.00 0.26 49 GLU A N 12
ATOM 17164 C CA . GLU A 1 49 ? 82.201 2.882 8.170 1.00 0.20 49 GLU A CA 12
ATOM 17165 C C . GLU A 1 49 ? 82.563 1.699 7.271 1.00 0.19 49 GLU A C 12
ATOM 17166 O O . GLU A 1 49 ? 83.344 0.842 7.642 1.00 0.21 49 GLU A O 12
ATOM 17178 N N . GLY A 1 50 ? 82.021 1.671 6.079 1.00 0.16 50 GLY A N 12
ATOM 17179 C CA . GLY A 1 50 ? 82.345 0.575 5.122 1.00 0.16 50 GLY A CA 12
ATOM 17180 C C . GLY A 1 50 ? 82.032 1.029 3.697 1.00 0.15 50 GLY A C 12
ATOM 17181 O O . GLY A 1 50 ? 80.975 1.567 3.434 1.00 0.17 50 GLY A O 12
ATOM 17185 N N . THR A 1 51 ? 82.916 0.755 2.768 1.00 0.14 51 THR A N 12
ATOM 17186 C CA . THR A 1 51 ? 82.645 1.104 1.340 1.00 0.14 51 THR A CA 12
ATOM 17187 C C . THR A 1 51 ? 82.716 -0.156 0.478 1.00 0.13 51 THR A C 12
ATOM 17188 O O . THR A 1 51 ? 83.631 -0.950 0.613 1.00 0.15 51 THR A O 12
ATOM 17199 N N . PHE A 1 52 ? 81.798 -0.315 -0.445 1.00 0.12 52 PHE A N 12
ATOM 17200 C CA . PHE A 1 52 ? 81.859 -1.494 -1.365 1.00 0.13 52 PHE A CA 12
ATOM 17201 C C . PHE A 1 52 ? 81.123 -1.203 -2.686 1.00 0.11 52 PHE A C 12
ATOM 17202 O O . PHE A 1 52 ? 80.386 -0.239 -2.795 1.00 0.10 52 PHE A O 12
ATOM 17219 N N . THR A 1 53 ? 81.227 -2.101 -3.635 1.00 0.12 53 THR A N 12
ATOM 17220 C CA . THR A 1 53 ? 80.436 -1.968 -4.895 1.00 0.11 53 THR A CA 12
ATOM 17221 C C . THR A 1 53 ? 79.307 -2.999 -4.899 1.00 0.11 53 THR A C 12
ATOM 17222 O O . THR A 1 53 ? 79.466 -4.102 -4.408 1.00 0.12 53 THR A O 12
ATOM 17233 N N . ALA A 1 54 ? 78.147 -2.623 -5.381 1.00 0.11 54 ALA A N 12
ATOM 17234 C CA . ALA A 1 54 ? 76.975 -3.548 -5.336 1.00 0.13 54 ALA A CA 12
ATOM 17235 C C . ALA A 1 54 ? 76.149 -3.431 -6.616 1.00 0.13 54 ALA A C 12
ATOM 17236 O O . ALA A 1 54 ? 75.965 -2.351 -7.147 1.00 0.11 54 ALA A O 12
ATOM 17243 N N . ARG A 1 55 ? 75.582 -4.526 -7.062 1.00 0.15 55 ARG A N 12
ATOM 17244 C CA . ARG A 1 55 ? 74.681 -4.479 -8.249 1.00 0.15 55 ARG A CA 12
ATOM 17245 C C . ARG A 1 55 ? 73.234 -4.305 -7.788 1.00 0.15 55 ARG A C 12
ATOM 17246 O O . ARG A 1 55 ? 72.834 -4.836 -6.766 1.00 0.16 55 ARG A O 12
ATOM 17267 N N . VAL A 1 56 ? 72.452 -3.579 -8.539 1.00 0.14 56 VAL A N 12
ATOM 17268 C CA . VAL A 1 56 ? 71.021 -3.374 -8.165 1.00 0.14 56 VAL A CA 12
ATOM 17269 C C . VAL A 1 56 ? 70.204 -4.604 -8.553 1.00 0.15 56 VAL A C 12
ATOM 17270 O O . VAL A 1 56 ? 70.197 -5.025 -9.696 1.00 0.17 56 VAL A O 12
ATOM 17283 N N . GLY A 1 57 ? 69.505 -5.163 -7.604 1.00 0.16 57 GLY A N 12
ATOM 17284 C CA . GLY A 1 57 ? 68.658 -6.355 -7.884 1.00 0.19 57 GLY A CA 12
ATOM 17285 C C . GLY A 1 57 ? 67.190 -5.940 -7.982 1.00 0.18 57 GLY A C 12
ATOM 17286 O O . GLY A 1 57 ? 66.860 -4.766 -8.059 1.00 0.16 57 GLY A O 12
ATOM 17290 N N . GLU A 1 58 ? 66.308 -6.901 -7.969 1.00 0.21 58 GLU A N 12
ATOM 17291 C CA . GLU A 1 58 ? 64.847 -6.592 -8.055 1.00 0.22 58 GLU A CA 12
ATOM 17292 C C . GLU A 1 58 ? 64.417 -5.744 -6.855 1.00 0.22 58 GLU A C 12
ATOM 17293 O O . GLU A 1 58 ? 65.026 -5.782 -5.803 1.00 0.24 58 GLU A O 12
ATOM 17305 N N . GLN A 1 59 ? 63.380 -4.962 -7.018 1.00 0.25 59 GLN A N 12
ATOM 17306 C CA . GLN A 1 59 ? 62.885 -4.082 -5.909 1.00 0.30 59 GLN A CA 12
ATOM 17307 C C . GLN A 1 59 ? 64.000 -3.190 -5.338 1.00 0.23 59 GLN A C 12
ATOM 17308 O O . GLN A 1 59 ? 63.825 -2.598 -4.288 1.00 0.23 59 GLN A O 12
ATOM 17322 N N . GLY A 1 60 ? 65.066 -2.959 -6.081 1.00 0.19 60 GLY A N 12
ATOM 17323 C CA . GLY A 1 60 ? 66.079 -1.947 -5.636 1.00 0.16 60 GLY A CA 12
ATOM 17324 C C . GLY A 1 60 ? 66.919 -2.492 -4.474 1.00 0.12 60 GLY A C 12
ATOM 17325 O O . GLY A 1 60 ? 67.457 -1.727 -3.690 1.00 0.12 60 GLY A O 12
ATOM 17329 N N . SER A 1 61 ? 66.967 -3.792 -4.305 1.00 0.14 61 SER A N 12
ATOM 17330 C CA . SER A 1 61 ? 67.703 -4.372 -3.140 1.00 0.16 61 SER A CA 12
ATOM 17331 C C . SER A 1 61 ? 69.212 -4.358 -3.402 1.00 0.15 61 SER A C 12
ATOM 17332 O O . SER A 1 61 ? 69.658 -4.637 -4.500 1.00 0.18 61 SER A O 12
ATOM 17340 N N . VAL A 1 62 ? 69.992 -4.142 -2.375 1.00 0.14 62 VAL A N 12
ATOM 17341 C CA . VAL A 1 62 ? 71.477 -4.234 -2.509 1.00 0.15 62 VAL A CA 12
ATOM 17342 C C . VAL A 1 62 ? 72.060 -4.950 -1.283 1.00 0.14 62 VAL A C 12
ATOM 17343 O O . VAL A 1 62 ? 71.515 -4.864 -0.198 1.00 0.14 62 VAL A O 12
ATOM 17356 N N . ILE A 1 63 ? 73.103 -5.726 -1.467 1.00 0.16 63 ILE A N 12
ATOM 17357 C CA . ILE A 1 63 ? 73.655 -6.532 -0.331 1.00 0.17 63 ILE A CA 12
ATOM 17358 C C . ILE A 1 63 ? 75.035 -6.009 0.082 1.00 0.16 63 ILE A C 12
ATOM 17359 O O . ILE A 1 63 ? 75.974 -6.036 -0.694 1.00 0.19 63 ILE A O 12
ATOM 17375 N N . ILE A 1 64 ? 75.187 -5.648 1.334 1.00 0.15 64 ILE A N 12
ATOM 17376 C CA . ILE A 1 64 ? 76.536 -5.253 1.853 1.00 0.16 64 ILE A CA 12
ATOM 17377 C C . ILE A 1 64 ? 77.373 -6.518 2.127 1.00 0.18 64 ILE A C 12
ATOM 17378 O O . ILE A 1 64 ? 76.833 -7.517 2.548 1.00 0.20 64 ILE A O 12
ATOM 17394 N N . PRO A 1 65 ? 78.667 -6.450 1.887 1.00 0.19 65 PRO A N 12
ATOM 17395 C CA . PRO A 1 65 ? 79.543 -7.638 2.125 1.00 0.23 65 PRO A CA 12
ATOM 17396 C C . PRO A 1 65 ? 79.570 -8.004 3.614 1.00 0.26 65 PRO A C 12
ATOM 17397 O O . PRO A 1 65 ? 79.730 -7.156 4.472 1.00 0.23 65 PRO A O 12
ATOM 17408 N N . LYS A 1 66 ? 79.417 -9.270 3.923 1.00 0.41 66 LYS A N 12
ATOM 17409 C CA . LYS A 1 66 ? 79.429 -9.720 5.357 1.00 0.51 66 LYS A CA 12
ATOM 17410 C C . LYS A 1 66 ? 80.710 -9.264 6.061 1.00 0.44 66 LYS A C 12
ATOM 17411 O O . LYS A 1 66 ? 80.710 -8.973 7.243 1.00 0.42 66 LYS A O 12
ATOM 17430 N N . ALA A 1 67 ? 81.804 -9.226 5.342 1.00 0.43 67 ALA A N 12
ATOM 17431 C CA . ALA A 1 67 ? 83.108 -8.820 5.962 1.00 0.40 67 ALA A CA 12
ATOM 17432 C C . ALA A 1 67 ? 83.001 -7.411 6.551 1.00 0.30 67 ALA A C 12
ATOM 17433 O O . ALA A 1 67 ? 83.525 -7.131 7.618 1.00 0.28 67 ALA A O 12
ATOM 17440 N N . LEU A 1 68 ? 82.297 -6.537 5.878 1.00 0.27 68 LEU A N 12
ATOM 17441 C CA . LEU A 1 68 ? 82.123 -5.148 6.400 1.00 0.23 68 LEU A CA 12
ATOM 17442 C C . LEU A 1 68 ? 81.087 -5.123 7.525 1.00 0.22 68 LEU A C 12
ATOM 17443 O O . LEU A 1 68 ? 81.211 -4.352 8.458 1.00 0.22 68 LEU A O 12
ATOM 17459 N N . ARG A 1 69 ? 80.084 -5.975 7.470 1.00 0.25 69 ARG A N 12
ATOM 17460 C CA . ARG A 1 69 ? 79.062 -6.003 8.572 1.00 0.28 69 ARG A CA 12
ATOM 17461 C C . ARG A 1 69 ? 79.749 -6.275 9.913 1.00 0.25 69 ARG A C 12
ATOM 17462 O O . ARG A 1 69 ? 79.425 -5.676 10.922 1.00 0.26 69 ARG A O 12
ATOM 17483 N N . ASP A 1 70 ? 80.629 -7.245 9.929 1.00 0.25 70 ASP A N 12
ATOM 17484 C CA . ASP A 1 70 ? 81.279 -7.657 11.210 1.00 0.25 70 ASP A CA 12
ATOM 17485 C C . ASP A 1 70 ? 82.243 -6.575 11.692 1.00 0.22 70 ASP A C 12
ATOM 17486 O O . ASP A 1 70 ? 82.239 -6.207 12.851 1.00 0.22 70 ASP A O 12
ATOM 17495 N N . VAL A 1 71 ? 83.071 -6.067 10.811 1.00 0.21 71 VAL A N 12
ATOM 17496 C CA . VAL A 1 71 ? 84.067 -5.022 11.223 1.00 0.21 71 VAL A CA 12
ATOM 17497 C C . VAL A 1 71 ? 83.334 -3.790 11.770 1.00 0.21 71 VAL A C 12
ATOM 17498 O O . VAL A 1 71 ? 83.803 -3.135 12.684 1.00 0.22 71 VAL A O 12
ATOM 17511 N N . ILE A 1 72 ? 82.231 -3.441 11.169 1.00 0.21 72 ILE A N 12
ATOM 17512 C CA . ILE A 1 72 ? 81.493 -2.208 11.587 1.00 0.22 72 ILE A CA 12
ATOM 17513 C C . ILE A 1 72 ? 80.598 -2.493 12.809 1.00 0.22 72 ILE A C 12
ATOM 17514 O O . ILE A 1 72 ? 80.240 -1.582 13.535 1.00 0.23 72 ILE A O 12
ATOM 17530 N N . GLY A 1 73 ? 80.302 -3.746 13.091 1.00 0.21 73 GLY A N 12
ATOM 17531 C CA . GLY A 1 73 ? 79.509 -4.072 14.319 1.00 0.21 73 GLY A CA 12
ATOM 17532 C C . GLY A 1 73 ? 78.028 -3.759 14.075 1.00 0.20 73 GLY A C 12
ATOM 17533 O O . GLY A 1 73 ? 77.348 -3.248 14.946 1.00 0.22 73 GLY A O 12
ATOM 17537 N N . ILE A 1 74 ? 77.557 -3.969 12.870 1.00 0.20 74 ILE A N 12
ATOM 17538 C CA . ILE A 1 74 ? 76.149 -3.583 12.527 1.00 0.21 74 ILE A CA 12
ATOM 17539 C C . ILE A 1 74 ? 75.190 -4.750 12.793 1.00 0.21 74 ILE A C 12
ATOM 17540 O O . ILE A 1 74 ? 75.536 -5.903 12.616 1.00 0.23 74 ILE A O 12
ATOM 17556 N N . LYS A 1 75 ? 74.006 -4.452 13.274 1.00 0.22 75 LYS A N 12
ATOM 17557 C CA . LYS A 1 75 ? 73.030 -5.531 13.624 1.00 0.24 75 LYS A CA 12
ATOM 17558 C C . LYS A 1 75 ? 71.653 -5.253 12.985 1.00 0.24 75 LYS A C 12
ATOM 17559 O O . LYS A 1 75 ? 71.381 -4.140 12.574 1.00 0.23 75 LYS A O 12
ATOM 17578 N N . PRO A 1 76 ? 70.819 -6.277 12.902 1.00 0.25 76 PRO A N 12
ATOM 17579 C CA . PRO A 1 76 ? 69.479 -6.098 12.281 1.00 0.26 76 PRO A CA 12
ATOM 17580 C C . PRO A 1 76 ? 68.663 -5.044 13.039 1.00 0.24 76 PRO A C 12
ATOM 17581 O O . PRO A 1 76 ? 68.561 -5.080 14.250 1.00 0.23 76 PRO A O 12
ATOM 17592 N N . GLY A 1 77 ? 68.018 -4.158 12.317 1.00 0.24 77 GLY A N 12
ATOM 17593 C CA . GLY A 1 77 ? 67.127 -3.149 12.968 1.00 0.24 77 GLY A CA 12
ATOM 17594 C C . GLY A 1 7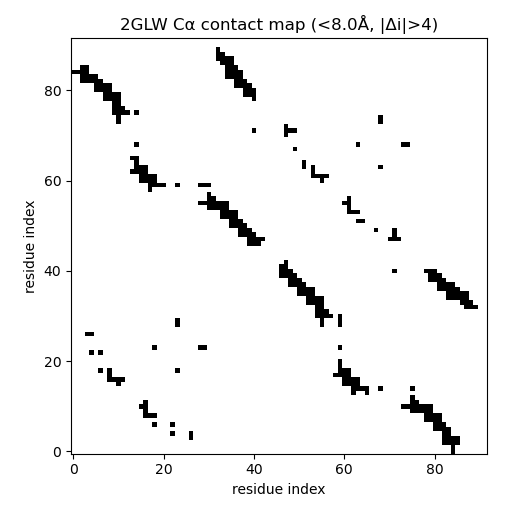7 ? 67.893 -1.851 13.286 1.00 0.22 77 GLY A C 12
ATOM 17595 O O . GLY A 1 77 ? 67.316 -0.909 13.799 1.00 0.24 77 GLY A O 12
ATOM 17599 N N . GLU A 1 78 ? 69.172 -1.776 12.970 1.00 0.20 78 GLU A N 12
ATOM 17600 C CA . GLU A 1 78 ? 69.944 -0.521 13.239 1.00 0.20 78 GLU A CA 12
ATOM 17601 C C . GLU A 1 78 ? 69.998 0.349 11.989 1.00 0.18 78 GLU A C 12
ATOM 17602 O O . GLU A 1 78 ? 70.223 -0.143 10.898 1.00 0.18 78 GLU A O 12
ATOM 17614 N N . VAL A 1 79 ? 69.700 1.616 12.131 1.00 0.19 79 VAL A N 12
ATOM 17615 C CA . VAL A 1 79 ? 69.611 2.509 10.936 1.00 0.18 79 VAL A CA 12
ATOM 17616 C C . VAL A 1 79 ? 70.958 3.183 10.658 1.00 0.18 79 VAL A C 12
ATOM 17617 O O . VAL A 1 79 ? 71.557 3.788 11.526 1.00 0.19 79 VAL A O 12
ATOM 17630 N N . ILE A 1 80 ? 71.404 3.112 9.432 1.00 0.17 80 ILE A N 12
ATOM 17631 C CA . ILE A 1 80 ? 72.681 3.772 9.034 1.00 0.17 80 ILE A CA 12
ATOM 17632 C C . ILE A 1 80 ? 72.401 4.825 7.954 1.00 0.17 80 ILE A C 12
ATOM 17633 O O . ILE A 1 80 ? 71.433 4.726 7.221 1.00 0.17 80 ILE A O 12
ATOM 17649 N N . GLU A 1 81 ? 73.297 5.759 7.789 1.00 0.18 81 GLU A N 12
ATOM 17650 C CA . GLU A 1 81 ? 73.166 6.750 6.683 1.00 0.18 81 GLU A CA 12
ATOM 17651 C C . GLU A 1 81 ? 74.015 6.292 5.502 1.00 0.17 81 GLU A C 12
ATOM 17652 O O . GLU A 1 81 ? 75.120 5.815 5.678 1.00 0.19 81 GLU A O 12
ATOM 17664 N N . VAL A 1 82 ? 73.437 6.278 4.329 1.00 0.16 82 VAL A N 12
ATOM 17665 C CA . VAL A 1 82 ? 74.125 5.668 3.155 1.00 0.17 82 VAL A CA 12
ATOM 17666 C C . VAL A 1 82 ? 74.416 6.736 2.098 1.00 0.16 82 VAL A C 12
ATOM 17667 O O . VAL A 1 82 ? 73.544 7.482 1.695 1.00 0.17 82 VAL A O 12
ATOM 17680 N N . LEU A 1 83 ? 75.642 6.798 1.654 1.00 0.16 83 LEU A N 12
ATOM 17681 C CA . LEU A 1 83 ? 76.036 7.802 0.620 1.00 0.17 83 LEU A CA 12
ATOM 17682 C C . LEU A 1 83 ? 76.474 7.073 -0.653 1.00 0.15 83 LEU A C 12
ATOM 17683 O O . LEU A 1 83 ? 77.401 6.289 -0.615 1.00 0.12 83 LEU A O 12
ATOM 17699 N N . LEU A 1 84 ? 75.932 7.435 -1.790 1.00 0.16 84 LEU A N 12
ATOM 17700 C CA . LEU A 1 84 ? 76.459 6.879 -3.077 1.00 0.15 84 LEU A CA 12
ATOM 17701 C C . LEU A 1 84 ? 77.729 7.627 -3.483 1.00 0.15 84 LEU A C 12
ATOM 17702 O O . LEU A 1 8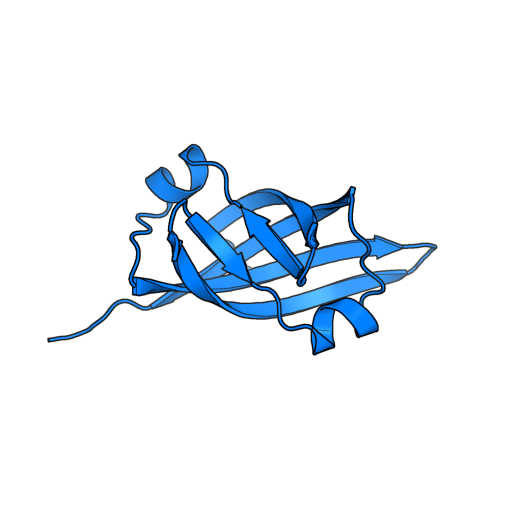4 ? 77.876 8.801 -3.202 1.00 0.17 84 LEU A O 12
ATOM 17718 N N . LEU A 1 85 ? 78.690 6.926 -4.037 1.00 0.14 85 LEU A N 12
ATOM 17719 C CA . LEU A 1 85 ? 80.008 7.559 -4.339 1.00 0.17 85 LEU A CA 12
ATOM 17720 C C . LEU A 1 85 ? 80.330 7.482 -5.835 1.00 0.18 85 LEU A C 12
ATOM 17721 O O . LEU A 1 85 ? 81.121 8.261 -6.337 1.00 0.24 85 LEU A O 12
ATOM 17737 N N . GLY A 1 86 ? 79.772 6.521 -6.540 1.00 0.16 86 GLY A N 12
ATOM 17738 C CA . GLY A 1 86 ? 80.115 6.372 -7.998 1.00 0.20 86 GLY A CA 12
ATOM 17739 C C . GLY A 1 86 ? 79.142 5.417 -8.698 1.00 0.17 86 GLY A C 12
ATOM 17740 O O . GLY A 1 86 ? 78.218 4.909 -8.097 1.00 0.15 86 GLY A O 12
ATOM 17744 N N . HIS A 1 87 ? 79.336 5.200 -9.981 1.00 0.20 87 HIS A N 12
ATOM 17745 C CA . HIS A 1 87 ? 78.411 4.309 -10.756 1.00 0.19 87 HIS A CA 12
ATOM 17746 C C . HIS A 1 87 ? 79.176 3.562 -11.862 1.00 0.19 87 HIS A C 12
ATOM 17747 O O . HIS A 1 87 ? 80.135 4.073 -12.411 1.00 0.24 87 HIS A O 12
ATOM 17761 N N . TYR A 1 88 ? 78.702 2.400 -12.247 1.00 0.16 88 TYR A N 12
ATOM 17762 C CA . TYR A 1 88 ? 79.333 1.659 -13.382 1.00 0.19 88 TYR A CA 12
ATOM 17763 C C . TYR A 1 88 ? 78.250 1.051 -14.280 1.00 0.21 88 TYR A C 12
ATOM 17764 O O . TYR A 1 88 ? 77.235 0.575 -13.803 1.00 0.17 88 TYR A O 12
ATOM 17782 N N . LYS A 1 89 ? 78.473 1.042 -15.571 1.00 0.29 89 LYS A N 12
ATOM 17783 C CA . LYS A 1 89 ? 77.474 0.444 -16.509 1.00 0.33 89 LYS A CA 12
ATOM 17784 C C . LYS A 1 89 ? 78.117 -0.701 -17.312 1.00 0.52 89 LYS A C 12
ATOM 17785 O O . LYS A 1 89 ? 79.318 -0.713 -17.498 1.00 0.94 89 LYS A O 12
ATOM 17804 N N . PRO A 1 90 ? 77.304 -1.638 -17.772 1.00 0.71 90 PRO A N 12
ATOM 17805 C CA . PRO A 1 90 ? 77.835 -2.788 -18.568 1.00 0.93 90 PRO A CA 12
ATOM 17806 C C . PRO A 1 90 ? 78.621 -2.293 -19.789 1.00 0.85 90 PRO A C 12
ATOM 17807 O O . PRO A 1 90 ? 78.244 -1.327 -20.427 1.00 1.30 90 PRO A O 12
ATOM 17818 N N . ARG A 1 91 ? 79.695 -2.964 -20.124 1.00 1.61 91 ARG A N 12
ATOM 17819 C CA . ARG A 1 91 ? 80.502 -2.561 -21.315 1.00 1.99 91 ARG A CA 12
ATOM 17820 C C . ARG A 1 91 ? 80.684 -3.753 -22.258 1.00 2.65 91 ARG A C 12
ATOM 17821 O O . ARG A 1 91 ? 80.759 -4.890 -21.825 1.00 3.38 91 ARG A O 12
ATOM 17842 N N . ASN A 1 92 ? 80.756 -3.499 -23.542 1.00 3.10 92 ASN A N 12
ATOM 17843 C CA . ASN A 1 92 ? 80.932 -4.609 -24.527 1.00 4.24 92 ASN A CA 12
ATOM 17844 C C . ASN A 1 92 ? 81.303 -4.042 -25.900 1.00 4.85 92 ASN A C 12
ATOM 17845 O O . ASN A 1 92 ? 82.316 -4.459 -26.437 1.00 5.20 92 ASN A O 12
ATOM 17857 N N . MET A 1 1 ? 84.536 14.760 -0.673 1.00 1.31 1 MET A N 13
ATOM 17858 C CA . MET A 1 1 ? 83.732 13.511 -0.825 1.00 0.79 1 MET A CA 13
ATOM 17859 C C . MET A 1 1 ? 82.400 13.821 -1.513 1.00 0.68 1 MET A C 13
ATOM 17860 O O . MET A 1 1 ? 81.433 14.188 -0.871 1.00 0.82 1 MET A O 13
ATOM 17876 N N . ASP A 1 2 ? 82.346 13.661 -2.812 1.00 0.57 2 ASP A N 13
ATOM 17877 C CA . ASP A 1 2 ? 81.076 13.928 -3.558 1.00 0.50 2 ASP A CA 13
ATOM 17878 C C . ASP A 1 2 ? 80.107 12.757 -3.384 1.00 0.41 2 ASP A C 13
ATOM 17879 O O . ASP A 1 2 ? 80.515 11.611 -3.332 1.00 0.38 2 ASP A O 13
ATOM 17888 N N . VAL A 1 3 ? 78.827 13.036 -3.325 1.00 0.40 3 VAL A N 13
ATOM 17889 C CA . VAL A 1 3 ? 77.824 11.947 -3.191 1.00 0.33 3 VAL A CA 13
ATOM 17890 C C . VAL A 1 3 ? 76.753 12.091 -4.284 1.00 0.31 3 VAL A C 13
ATOM 17891 O O . VAL A 1 3 ? 76.306 13.187 -4.578 1.00 0.37 3 VAL A O 13
ATOM 17904 N N . LEU A 1 4 ? 76.354 11.003 -4.881 1.00 0.26 4 LEU A N 13
ATOM 17905 C CA . LEU A 1 4 ? 75.321 11.071 -5.960 1.00 0.28 4 LEU A CA 13
ATOM 17906 C C . LEU A 1 4 ? 73.906 11.021 -5.357 1.00 0.28 4 LEU A C 13
ATOM 17907 O O . LEU A 1 4 ? 72.952 11.457 -5.972 1.00 0.30 4 LEU A O 13
ATOM 17923 N N . ALA A 1 5 ? 73.779 10.566 -4.127 1.00 0.25 5 ALA A N 13
ATOM 17924 C CA . ALA A 1 5 ? 72.449 10.571 -3.442 1.00 0.25 5 ALA A CA 13
ATOM 17925 C C . ALA A 1 5 ? 72.635 10.184 -1.974 1.00 0.23 5 ALA A C 13
ATOM 17926 O O . ALA A 1 5 ? 73.602 9.534 -1.621 1.00 0.25 5 ALA A O 13
ATOM 17933 N N . LYS A 1 6 ? 71.749 10.621 -1.115 1.00 0.22 6 LYS A N 13
ATOM 17934 C CA . LYS A 1 6 ? 71.903 10.332 0.344 1.00 0.22 6 LYS A CA 13
ATOM 17935 C C . LYS A 1 6 ? 70.572 9.852 0.928 1.00 0.21 6 LYS A C 13
ATOM 17936 O O . LYS A 1 6 ? 69.558 10.513 0.791 1.00 0.23 6 LYS A O 13
ATOM 17955 N N . PHE A 1 7 ? 70.564 8.703 1.565 1.00 0.19 7 PHE A N 13
ATOM 17956 C CA . PHE A 1 7 ? 69.290 8.175 2.144 1.00 0.19 7 PHE A CA 13
ATOM 17957 C C . PHE A 1 7 ? 69.569 7.307 3.379 1.00 0.17 7 PHE A C 13
ATOM 17958 O O . PHE A 1 7 ? 70.688 6.902 3.618 1.00 0.16 7 PHE A O 13
ATOM 17975 N N . HIS A 1 8 ? 68.566 7.077 4.191 1.00 0.18 8 HIS A N 13
ATOM 17976 C CA . HIS A 1 8 ? 68.770 6.297 5.452 1.00 0.18 8 HIS A CA 13
ATOM 17977 C C . HIS A 1 8 ? 68.032 4.956 5.369 1.00 0.17 8 HIS A C 13
ATOM 17978 O O . HIS A 1 8 ? 66.903 4.886 4.917 1.00 0.18 8 HIS A O 13
ATOM 17992 N N . THR A 1 9 ? 68.652 3.903 5.839 1.00 0.16 9 THR A N 13
ATOM 17993 C CA . THR A 1 9 ? 67.990 2.562 5.838 1.00 0.17 9 THR A CA 13
ATOM 17994 C C . THR A 1 9 ? 68.528 1.721 7.006 1.00 0.16 9 THR A C 13
ATOM 17995 O O . THR A 1 9 ? 69.593 1.998 7.523 1.00 0.15 9 THR A O 13
ATOM 18006 N N . THR A 1 10 ? 67.835 0.673 7.386 1.00 0.17 10 THR A N 13
ATOM 18007 C CA . THR A 1 10 ? 68.355 -0.210 8.477 1.00 0.17 10 THR A CA 13
ATOM 18008 C C . THR A 1 10 ? 68.759 -1.577 7.901 1.00 0.17 10 THR A C 13
ATOM 18009 O O . THR A 1 10 ? 68.358 -1.940 6.810 1.00 0.17 10 THR A O 13
ATOM 18020 N N . VAL A 1 11 ? 69.604 -2.291 8.598 1.00 0.17 11 VAL A N 13
ATOM 18021 C CA . VAL A 1 11 ? 70.109 -3.594 8.066 1.00 0.17 11 VAL A CA 13
ATOM 18022 C C . VAL A 1 11 ? 69.065 -4.693 8.272 1.00 0.17 11 VAL A C 13
ATOM 18023 O O . VAL A 1 11 ? 68.521 -4.851 9.346 1.00 0.17 11 VAL A O 13
ATOM 18036 N N . HIS A 1 12 ? 68.861 -5.504 7.269 1.00 0.21 12 HIS A N 13
ATOM 18037 C CA . HIS A 1 12 ? 67.946 -6.675 7.403 1.00 0.25 12 HIS A CA 13
ATOM 18038 C C . HIS A 1 12 ? 68.739 -7.969 7.259 1.00 0.25 12 HIS A C 13
ATOM 18039 O O . HIS A 1 12 ? 69.927 -7.959 6.996 1.00 0.25 12 HIS A O 13
ATOM 18053 N N . ARG A 1 13 ? 68.104 -9.084 7.514 1.00 0.29 13 ARG A N 13
ATOM 18054 C CA . ARG A 1 13 ? 68.814 -10.411 7.490 1.00 0.32 13 ARG A CA 13
ATOM 18055 C C . ARG A 1 13 ? 69.702 -10.568 6.239 1.00 0.29 13 ARG A C 13
ATOM 18056 O O . ARG A 1 13 ? 69.504 -9.912 5.238 1.00 0.24 13 ARG A O 13
ATOM 18077 N N . ILE A 1 14 ? 70.743 -11.366 6.345 1.00 0.34 14 ILE A N 13
ATOM 18078 C CA . ILE A 1 14 ? 71.750 -11.533 5.229 1.00 0.34 14 ILE A CA 13
ATOM 18079 C C . ILE A 1 14 ? 72.495 -10.221 4.902 1.00 0.28 14 ILE A C 13
ATOM 18080 O O . ILE A 1 14 ? 73.244 -10.174 3.942 1.00 0.29 14 ILE A O 13
ATOM 18096 N N . GLY A 1 15 ? 72.318 -9.168 5.676 1.00 0.24 15 GLY A N 13
ATOM 18097 C CA . GLY A 1 15 ? 73.040 -7.890 5.382 1.00 0.20 15 GLY A CA 13
ATOM 18098 C C . GLY A 1 15 ? 72.360 -7.147 4.221 1.00 0.17 15 GLY A C 13
ATOM 18099 O O . GLY A 1 15 ? 72.966 -6.297 3.591 1.00 0.15 15 GLY A O 13
ATOM 18103 N N . ARG A 1 16 ? 71.140 -7.509 3.881 1.00 0.18 16 ARG A N 13
ATOM 18104 C CA . ARG A 1 16 ? 70.461 -6.877 2.709 1.00 0.18 16 ARG A CA 13
ATOM 18105 C C . ARG A 1 16 ? 69.770 -5.576 3.129 1.00 0.19 16 ARG A C 13
ATOM 18106 O O . ARG A 1 16 ? 69.141 -5.514 4.168 1.00 0.24 16 ARG A O 13
ATOM 18127 N N . ILE A 1 17 ? 69.773 -4.592 2.266 1.00 0.18 17 ILE A N 13
ATOM 18128 C CA . ILE A 1 17 ? 68.979 -3.350 2.527 1.00 0.21 17 ILE A CA 13
ATOM 18129 C C . ILE A 1 17 ? 68.180 -2.981 1.271 1.00 0.19 17 ILE A C 13
ATOM 18130 O O . ILE A 1 17 ? 68.589 -3.287 0.168 1.00 0.15 17 ILE A O 13
ATOM 18146 N N . ILE A 1 18 ? 67.088 -2.272 1.428 1.00 0.23 18 ILE A N 13
ATOM 18147 C CA . ILE A 1 18 ? 66.309 -1.819 0.232 1.00 0.20 18 ILE A CA 13
ATOM 18148 C C . ILE A 1 18 ? 66.295 -0.295 0.163 1.00 0.20 18 ILE A C 13
ATOM 18149 O O . ILE A 1 18 ? 65.899 0.369 1.105 1.00 0.22 18 ILE A O 13
ATOM 18165 N N . ILE A 1 19 ? 66.646 0.256 -0.971 1.00 0.17 19 ILE A N 13
ATOM 18166 C CA . ILE A 1 19 ? 66.567 1.740 -1.139 1.00 0.17 19 ILE A CA 13
ATOM 18167 C C . ILE A 1 19 ? 65.116 2.143 -1.438 1.00 0.19 19 ILE A C 13
ATOM 18168 O O . ILE A 1 19 ? 64.440 1.455 -2.172 1.00 0.17 19 ILE A O 13
ATOM 18184 N N . PRO A 1 20 ? 64.700 3.294 -0.947 1.00 0.24 20 PRO A N 13
ATOM 18185 C CA . PRO A 1 20 ? 63.344 3.803 -1.291 1.00 0.28 20 PRO A CA 13
ATOM 18186 C C . PRO A 1 20 ? 63.258 4.067 -2.787 1.00 0.26 20 PRO A C 13
ATOM 18187 O O . PRO A 1 20 ? 64.219 4.487 -3.404 1.00 0.25 20 PRO A O 13
ATOM 18198 N N . ALA A 1 21 ? 62.120 3.808 -3.375 1.00 0.28 21 ALA A N 13
ATOM 18199 C CA . ALA A 1 21 ? 61.965 4.011 -4.850 1.00 0.29 21 ALA A CA 13
ATOM 18200 C C . ALA A 1 21 ? 62.281 5.465 -5.228 1.00 0.31 21 ALA A C 13
ATOM 18201 O O . ALA A 1 21 ? 62.679 5.750 -6.343 1.00 0.32 21 ALA A O 13
ATOM 18208 N N . GLY A 1 22 ? 62.103 6.382 -4.305 1.00 0.34 22 GLY A N 13
ATOM 18209 C CA . GLY A 1 22 ? 62.381 7.820 -4.610 1.00 0.38 22 GLY A CA 13
ATOM 18210 C C . GLY A 1 22 ? 63.870 8.016 -4.897 1.00 0.37 22 GLY A C 13
ATOM 18211 O O . GLY A 1 22 ? 64.242 8.703 -5.832 1.00 0.39 22 GLY A O 13
ATOM 18215 N N . THR A 1 23 ? 64.725 7.421 -4.099 1.00 0.34 23 THR A N 13
ATOM 18216 C CA . THR A 1 23 ? 66.197 7.580 -4.322 1.00 0.34 23 THR A CA 13
ATOM 18217 C C . THR A 1 23 ? 66.619 6.843 -5.593 1.00 0.30 23 THR A C 13
ATOM 18218 O O . THR A 1 23 ? 67.410 7.345 -6.369 1.00 0.32 23 THR A O 13
ATOM 18229 N N . ARG A 1 24 ? 66.047 5.686 -5.853 1.00 0.26 24 ARG A N 13
ATOM 18230 C CA . ARG A 1 24 ? 66.370 4.948 -7.134 1.00 0.25 24 ARG A CA 13
ATOM 18231 C C . ARG A 1 24 ? 66.080 5.859 -8.333 1.00 0.28 24 ARG A C 13
ATOM 18232 O O . ARG A 1 24 ? 66.807 5.878 -9.306 1.00 0.29 24 ARG A O 13
ATOM 18253 N N . LYS A 1 25 ? 64.983 6.570 -8.270 1.00 0.32 25 LYS A N 13
ATOM 18254 C CA . LYS A 1 25 ? 64.574 7.451 -9.407 1.00 0.37 25 LYS A CA 13
ATOM 18255 C C . LYS A 1 25 ? 65.579 8.590 -9.581 1.00 0.38 25 LYS A C 13
ATOM 18256 O O . LYS A 1 25 ? 66.080 8.827 -10.664 1.00 0.40 25 LYS A O 13
ATOM 18275 N N . PHE A 1 26 ? 65.894 9.275 -8.513 1.00 0.38 26 PHE A N 13
ATOM 18276 C CA . PHE A 1 26 ? 66.880 10.406 -8.589 1.00 0.42 26 PHE A CA 13
ATOM 18277 C C . PHE A 1 26 ? 68.221 9.917 -9.149 1.00 0.42 26 PHE A C 13
ATOM 18278 O O . PHE A 1 26 ? 68.914 10.640 -9.841 1.00 0.46 26 PHE A O 13
ATOM 18295 N N . TYR A 1 27 ? 68.619 8.729 -8.781 1.00 0.39 27 TYR A N 13
ATOM 18296 C CA . TYR A 1 27 ? 69.959 8.209 -9.203 1.00 0.42 27 TYR A CA 13
ATOM 18297 C C . TYR A 1 27 ? 69.876 7.493 -10.565 1.00 0.35 27 TYR A C 13
ATOM 18298 O O . TYR A 1 27 ? 70.887 7.277 -11.211 1.00 0.37 27 TYR A O 13
ATOM 18316 N N . GLY A 1 28 ? 68.687 7.171 -11.036 1.00 0.31 28 GLY A N 13
ATOM 18317 C CA . GLY A 1 28 ? 68.560 6.519 -12.377 1.00 0.29 28 GLY A CA 13
ATOM 18318 C C . GLY A 1 28 ? 68.982 5.049 -12.275 1.00 0.26 28 GLY A C 13
ATOM 18319 O O . GLY A 1 28 ? 69.724 4.554 -13.105 1.00 0.27 28 GLY A O 13
ATOM 18323 N N . ILE A 1 29 ? 68.570 4.367 -11.230 1.00 0.24 29 ILE A N 13
ATOM 18324 C CA . ILE A 1 29 ? 69.009 2.947 -11.029 1.00 0.23 29 ILE A CA 13
ATOM 18325 C C . ILE A 1 29 ? 68.037 1.980 -11.710 1.00 0.20 29 ILE A C 13
ATOM 18326 O O . ILE A 1 29 ? 66.854 1.972 -11.427 1.00 0.22 29 ILE A O 13
ATOM 18342 N N . GLU A 1 30 ? 68.570 1.059 -12.470 1.00 0.17 30 GLU A N 13
ATOM 18343 C CA . GLU A 1 30 ? 67.738 -0.050 -13.022 1.00 0.18 30 GLU A CA 13
ATOM 18344 C C . GLU A 1 30 ? 68.407 -1.387 -12.697 1.00 0.17 30 GLU A C 13
ATOM 18345 O O . GLU A 1 30 ? 69.591 -1.435 -12.411 1.00 0.18 30 GLU A O 13
ATOM 18357 N N . GLN A 1 31 ? 67.663 -2.468 -12.711 1.00 0.20 31 GLN A N 13
ATOM 18358 C CA . GLN A 1 31 ? 68.263 -3.800 -12.366 1.00 0.20 31 GLN A CA 13
ATOM 18359 C C . GLN A 1 31 ? 69.440 -4.115 -13.294 1.00 0.19 31 GLN A C 13
ATOM 18360 O O . GLN A 1 31 ? 69.384 -3.885 -14.488 1.00 0.20 31 GLN A O 13
ATOM 18374 N N . GLY A 1 32 ? 70.488 -4.668 -12.746 1.00 0.18 32 GLY A N 13
ATOM 18375 C CA . GLY A 1 32 ? 71.673 -5.044 -13.572 1.00 0.19 32 GLY A CA 13
ATOM 18376 C C . GLY A 1 32 ? 72.719 -3.917 -13.575 1.00 0.17 32 GLY A C 13
ATOM 18377 O O . GLY A 1 32 ? 73.864 -4.147 -13.923 1.00 0.18 32 GLY A O 13
ATOM 18381 N N . ASP A 1 33 ? 72.359 -2.716 -13.161 1.00 0.15 33 ASP A N 13
ATOM 18382 C CA . ASP A 1 33 ? 73.369 -1.606 -13.114 1.00 0.14 33 ASP A CA 13
ATOM 18383 C C . ASP A 1 33 ? 74.288 -1.789 -11.908 1.00 0.13 33 ASP A C 13
ATOM 18384 O O . ASP A 1 33 ? 73.900 -2.383 -10.920 1.00 0.14 33 ASP A O 13
ATOM 18393 N N . PHE A 1 34 ? 75.463 -1.202 -11.941 1.00 0.12 34 PHE A N 13
ATOM 18394 C CA . PHE A 1 34 ? 76.359 -1.254 -10.751 1.00 0.11 34 PHE A CA 13
ATOM 18395 C C . PHE A 1 34 ? 76.458 0.132 -10.125 1.00 0.10 34 PHE A C 13
ATOM 18396 O O . PHE A 1 34 ? 76.666 1.111 -10.813 1.00 0.11 34 PHE A O 13
ATOM 18413 N N . VAL A 1 35 ? 76.420 0.202 -8.821 1.00 0.09 35 VAL A N 13
ATOM 18414 C CA . VAL A 1 35 ? 76.635 1.506 -8.132 1.00 0.09 35 VAL A CA 13
ATOM 18415 C C . VAL A 1 35 ? 77.679 1.324 -7.029 1.00 0.10 35 VAL A C 13
ATOM 18416 O O . VAL A 1 35 ? 77.856 0.236 -6.514 1.00 0.10 35 VAL A O 13
ATOM 18429 N N . GLU A 1 36 ? 78.373 2.375 -6.670 1.00 0.12 36 GLU A N 13
ATOM 18430 C CA . GLU A 1 36 ? 79.413 2.266 -5.606 1.00 0.13 36 GLU A CA 13
ATOM 18431 C C . GLU A 1 36 ? 78.987 3.126 -4.434 1.00 0.13 36 GLU A C 13
ATOM 18432 O O . GLU A 1 36 ? 78.555 4.246 -4.630 1.00 0.13 36 GLU A O 13
ATOM 18444 N N . ILE A 1 37 ? 78.885 2.540 -3.271 1.00 0.12 37 ILE A N 13
ATOM 18445 C CA . ILE A 1 37 ? 78.218 3.249 -2.146 1.00 0.11 37 ILE A CA 13
ATOM 18446 C C . ILE A 1 37 ? 78.954 2.997 -0.826 1.00 0.11 37 ILE A C 13
ATOM 18447 O O . ILE A 1 37 ? 79.639 2.003 -0.668 1.00 0.12 37 ILE A O 13
ATOM 18463 N N . LYS A 1 38 ? 78.770 3.867 0.132 1.00 0.12 38 LYS A N 13
ATOM 18464 C CA . LYS A 1 38 ? 79.401 3.670 1.470 1.00 0.13 38 LYS A CA 13
ATOM 18465 C C . LYS A 1 38 ? 78.371 3.884 2.582 1.00 0.13 38 LYS A C 13
ATOM 18466 O O . LYS A 1 38 ? 77.517 4.742 2.483 1.00 0.14 38 LYS A O 13
ATOM 18485 N N . ILE A 1 39 ? 78.489 3.152 3.663 1.00 0.14 39 ILE A N 13
ATOM 18486 C CA . ILE A 1 39 ? 77.562 3.355 4.821 1.00 0.14 39 ILE A CA 13
ATOM 18487 C C . ILE A 1 39 ? 78.336 3.863 6.036 1.00 0.13 39 ILE A C 13
ATOM 18488 O O . ILE A 1 39 ? 79.496 3.540 6.220 1.00 0.13 39 ILE A O 13
ATOM 18504 N N . VAL A 1 40 ? 77.682 4.615 6.882 1.00 0.13 40 VAL A N 13
ATOM 18505 C CA . VAL A 1 40 ? 78.343 5.111 8.125 1.00 0.12 40 VAL A CA 13
ATOM 18506 C C . VAL A 1 40 ? 77.361 5.036 9.298 1.00 0.16 40 VAL A C 13
ATOM 18507 O O . VAL A 1 40 ? 76.310 5.650 9.282 1.00 0.20 40 VAL A O 13
ATOM 18520 N N . LYS A 1 41 ? 77.739 4.347 10.340 1.00 0.17 41 LYS A N 13
ATOM 18521 C CA . LYS A 1 41 ? 76.893 4.282 11.568 1.00 0.22 41 LYS A CA 13
ATOM 18522 C C . LYS A 1 41 ? 77.766 4.532 12.794 1.00 0.21 41 LYS A C 13
ATOM 18523 O O . LYS A 1 41 ? 78.934 4.201 12.797 1.00 0.22 41 LYS A O 13
ATOM 18542 N N . TYR A 1 42 ? 77.221 5.141 13.815 1.00 0.20 42 TYR A N 13
ATOM 18543 C CA . TYR A 1 42 ? 78.044 5.446 15.029 1.00 0.20 42 TYR A CA 13
ATOM 18544 C C . TYR A 1 42 ? 77.763 4.428 16.138 1.00 0.27 42 TYR A C 13
ATOM 18545 O O . TYR A 1 42 ? 76.623 4.184 16.493 1.00 0.33 42 TYR A O 13
ATOM 18563 N N . GLU A 1 43 ? 78.800 3.870 16.719 1.00 0.29 43 GLU A N 13
ATOM 18564 C CA . GLU A 1 43 ? 78.613 2.908 17.848 1.00 0.37 43 GLU A CA 13
ATOM 18565 C C . GLU A 1 43 ? 79.546 3.270 19.004 1.00 0.35 43 GLU A C 13
ATOM 18566 O O . GLU A 1 43 ? 80.727 3.494 18.812 1.00 0.30 43 GLU A O 13
ATOM 18578 N N . GLY A 1 44 ? 79.023 3.335 20.203 1.00 0.41 44 GLY A N 13
ATOM 18579 C CA . GLY A 1 44 ? 79.869 3.686 21.386 1.00 0.41 44 GLY A CA 13
ATOM 18580 C C . GLY A 1 44 ? 80.487 5.074 21.189 1.00 0.37 44 GLY A C 13
ATOM 18581 O O . GLY A 1 44 ? 79.801 6.029 20.873 1.00 0.37 44 GLY A O 13
ATOM 18585 N N . GLU A 1 45 ? 81.785 5.178 21.342 1.00 0.37 45 GLU A N 13
ATOM 18586 C CA . GLU A 1 45 ? 82.471 6.491 21.130 1.00 0.37 45 GLU A CA 13
ATOM 18587 C C . GLU A 1 45 ? 83.241 6.524 19.793 1.00 0.34 45 GLU A C 13
ATOM 18588 O O . GLU A 1 45 ? 84.020 7.430 19.556 1.00 0.36 45 GLU A O 13
ATOM 18600 N N . GLU A 1 46 ? 83.045 5.547 18.930 1.00 0.31 46 GLU A N 13
ATOM 18601 C CA . GLU A 1 46 ? 83.786 5.534 17.628 1.00 0.30 46 GLU A CA 13
ATOM 18602 C C . GLU A 1 46 ? 82.817 5.288 16.450 1.00 0.25 46 GLU A C 13
ATOM 18603 O O . GLU A 1 46 ? 81.989 4.400 16.523 1.00 0.25 46 GLU A O 13
ATOM 18615 N N . PRO A 1 47 ? 82.998 6.014 15.358 1.00 0.25 47 PRO A N 13
ATOM 18616 C CA . PRO A 1 47 ? 82.180 5.755 14.149 1.00 0.21 47 PRO A CA 13
ATOM 18617 C C . PRO A 1 47 ? 82.661 4.479 13.440 1.00 0.27 47 PRO A C 13
ATOM 18618 O O . PRO A 1 47 ? 83.844 4.296 13.221 1.00 0.34 47 PRO A O 13
ATOM 18629 N N . LYS A 1 48 ? 81.741 3.687 12.950 1.00 0.26 48 LYS A N 13
ATOM 18630 C CA . LYS A 1 48 ? 82.115 2.518 12.093 1.00 0.35 48 LYS A CA 13
ATOM 18631 C C . LYS A 1 48 ? 81.650 2.769 10.657 1.00 0.28 48 LYS A C 13
ATOM 18632 O O . LYS A 1 48 ? 80.577 3.296 10.437 1.00 0.24 48 LYS A O 13
ATOM 18651 N N . GLU A 1 49 ? 82.477 2.461 9.689 1.00 0.26 49 GLU A N 13
ATOM 18652 C CA . GLU A 1 49 ? 82.116 2.755 8.267 1.00 0.20 49 GLU A CA 13
ATOM 18653 C C . GLU A 1 49 ? 82.449 1.568 7.360 1.00 0.19 49 GLU A C 13
ATOM 18654 O O . GLU A 1 49 ? 83.229 0.704 7.716 1.00 0.21 49 GLU A O 13
ATOM 18666 N N . GLY A 1 50 ? 81.907 1.563 6.166 1.00 0.16 50 GLY A N 13
ATOM 18667 C CA . GLY A 1 50 ? 82.234 0.487 5.189 1.00 0.16 50 GLY A CA 13
ATOM 18668 C C . GLY A 1 50 ? 81.928 0.974 3.774 1.00 0.15 50 GLY A C 13
ATOM 18669 O O . GLY A 1 50 ? 80.875 1.523 3.521 1.00 0.17 50 GLY A O 13
ATOM 18673 N N . THR A 1 51 ? 82.816 0.723 2.842 1.00 0.14 51 THR A N 13
ATOM 18674 C CA . THR A 1 51 ? 82.556 1.115 1.422 1.00 0.14 51 THR A CA 13
ATOM 18675 C C . THR A 1 51 ? 82.692 -0.108 0.516 1.00 0.13 51 THR A C 13
ATOM 18676 O O . THR A 1 51 ? 83.627 -0.878 0.648 1.00 0.15 51 THR A O 13
ATOM 18687 N N . PHE A 1 52 ? 81.790 -0.272 -0.422 1.00 0.12 52 PHE A N 13
ATOM 18688 C CA . PHE A 1 52 ? 81.897 -1.430 -1.365 1.00 0.13 52 PHE A CA 13
ATOM 18689 C C . PHE A 1 52 ? 81.163 -1.137 -2.689 1.00 0.11 52 PHE A C 13
ATOM 18690 O O . PHE A 1 52 ? 80.403 -0.191 -2.790 1.00 0.10 52 PHE A O 13
ATOM 18707 N N . THR A 1 53 ? 81.296 -2.020 -3.649 1.00 0.12 53 THR A N 13
ATOM 18708 C CA . THR A 1 53 ? 80.510 -1.890 -4.913 1.00 0.11 53 THR A CA 13
ATOM 18709 C C . THR A 1 53 ? 79.407 -2.949 -4.941 1.00 0.11 53 THR A C 13
ATOM 18710 O O . THR A 1 53 ? 79.592 -4.057 -4.469 1.00 0.12 53 THR A O 13
ATOM 18721 N N . ALA A 1 54 ? 78.239 -2.590 -5.415 1.00 0.11 54 ALA A N 13
ATOM 18722 C CA . ALA A 1 54 ? 77.088 -3.542 -5.389 1.00 0.13 54 ALA A CA 13
ATOM 18723 C C . ALA A 1 54 ? 76.247 -3.398 -6.658 1.00 0.13 54 ALA A C 13
ATOM 18724 O O . ALA A 1 54 ? 76.046 -2.306 -7.153 1.00 0.11 54 ALA A O 13
ATOM 18731 N N . ARG A 1 55 ? 75.686 -4.484 -7.131 1.00 0.15 55 ARG A N 13
ATOM 18732 C CA . ARG A 1 55 ? 74.770 -4.409 -8.307 1.00 0.15 55 ARG A CA 13
ATOM 18733 C C . ARG A 1 55 ? 73.324 -4.281 -7.827 1.00 0.15 55 ARG A C 13
ATOM 18734 O O . ARG A 1 55 ? 72.951 -4.834 -6.808 1.00 0.16 55 ARG A O 13
ATOM 18755 N N . VAL A 1 56 ? 72.517 -3.554 -8.553 1.00 0.14 56 VAL A N 13
ATOM 18756 C CA . VAL A 1 56 ? 71.088 -3.377 -8.151 1.00 0.14 56 VAL A CA 13
ATOM 18757 C C . VAL A 1 56 ? 70.285 -4.625 -8.515 1.00 0.15 56 VAL A C 13
ATOM 18758 O O . VAL A 1 56 ? 70.281 -5.063 -9.650 1.00 0.17 56 VAL A O 13
ATOM 18771 N N . GLY A 1 57 ? 69.598 -5.177 -7.554 1.00 0.16 57 GLY A N 13
ATOM 18772 C CA . GLY A 1 57 ? 68.766 -6.387 -7.812 1.00 0.19 57 GLY A CA 13
ATOM 18773 C C . GLY A 1 57 ? 67.293 -5.994 -7.915 1.00 0.18 57 GLY A C 13
ATOM 18774 O O . GLY A 1 57 ? 66.948 -4.826 -8.010 1.00 0.16 57 GLY A O 13
ATOM 18778 N N . GLU A 1 58 ? 66.422 -6.967 -7.889 1.00 0.21 58 GLU A N 13
ATOM 18779 C CA . GLU A 1 58 ? 64.958 -6.678 -7.985 1.00 0.22 58 GLU A CA 13
ATOM 18780 C C . GLU A 1 58 ? 64.516 -5.818 -6.798 1.00 0.22 58 GLU A C 13
ATOM 18781 O O . GLU A 1 58 ? 65.118 -5.838 -5.743 1.00 0.24 58 GLU A O 13
ATOM 18793 N N . GLN A 1 59 ? 63.470 -5.048 -6.976 1.00 0.25 59 GLN A N 13
ATOM 18794 C CA . GLN A 1 59 ? 62.960 -4.160 -5.879 1.00 0.30 59 GLN A CA 13
ATOM 18795 C C . GLN A 1 59 ? 64.061 -3.242 -5.323 1.00 0.23 59 GLN A C 13
ATOM 18796 O O . GLN A 1 59 ? 63.875 -2.629 -4.285 1.00 0.23 59 GLN A O 13
ATOM 18810 N N . GLY A 1 60 ? 65.127 -3.014 -6.067 1.00 0.19 60 GLY A N 13
ATOM 18811 C CA . GLY A 1 60 ? 66.130 -1.985 -5.637 1.00 0.16 60 GLY A CA 13
ATOM 18812 C C . GLY A 1 60 ? 66.956 -2.492 -4.451 1.00 0.12 60 GLY A C 13
ATOM 18813 O O . GLY A 1 60 ? 67.505 -1.703 -3.698 1.00 0.12 60 GLY A O 13
ATOM 18817 N N . SER A 1 61 ? 67.006 -3.788 -4.242 1.00 0.14 61 SER A N 13
ATOM 18818 C CA . SER A 1 61 ? 67.758 -4.331 -3.068 1.00 0.16 61 SER A CA 13
ATOM 18819 C C . SER A 1 61 ? 69.262 -4.335 -3.359 1.00 0.15 61 SER A C 13
ATOM 18820 O O . SER A 1 61 ? 69.686 -4.612 -4.466 1.00 0.18 61 SER A O 13
ATOM 18828 N N . VAL A 1 62 ? 70.064 -4.126 -2.347 1.00 0.14 62 VAL A N 13
ATOM 18829 C CA . VAL A 1 62 ? 71.546 -4.221 -2.510 1.00 0.15 62 VAL A CA 13
ATOM 18830 C C . VAL A 1 62 ? 72.152 -4.934 -1.294 1.00 0.14 62 VAL A C 13
ATOM 18831 O O . VAL A 1 62 ? 71.609 -4.868 -0.206 1.00 0.14 62 VAL A O 13
ATOM 18844 N N . ILE A 1 63 ? 73.199 -5.698 -1.494 1.00 0.16 63 ILE A N 13
ATOM 18845 C CA . ILE A 1 63 ? 73.761 -6.516 -0.370 1.00 0.17 63 ILE A CA 13
ATOM 18846 C C . ILE A 1 63 ? 75.122 -5.966 0.071 1.00 0.16 63 ILE A C 13
ATOM 18847 O O . ILE A 1 63 ? 76.077 -5.981 -0.685 1.00 0.19 63 ILE A O 13
ATOM 18863 N N . ILE A 1 64 ? 75.251 -5.627 1.332 1.00 0.15 64 ILE A N 13
ATOM 18864 C CA . ILE A 1 64 ? 76.590 -5.244 1.883 1.00 0.16 64 ILE A CA 13
ATOM 18865 C C . ILE A 1 64 ? 77.417 -6.515 2.149 1.00 0.18 64 ILE A C 13
ATOM 18866 O O . ILE A 1 64 ? 76.867 -7.518 2.548 1.00 0.20 64 ILE A O 13
ATOM 18882 N N . PRO A 1 65 ? 78.715 -6.451 1.927 1.00 0.19 65 PRO A N 13
ATOM 18883 C CA . PRO A 1 65 ? 79.580 -7.648 2.156 1.00 0.23 65 PRO A CA 13
ATOM 18884 C C . PRO A 1 65 ? 79.594 -8.029 3.642 1.00 0.26 65 PRO A C 13
ATOM 18885 O O . PRO A 1 65 ? 79.736 -7.187 4.509 1.00 0.23 65 PRO A O 13
ATOM 18896 N N . LYS A 1 66 ? 79.445 -9.298 3.937 1.00 0.41 66 LYS A N 13
ATOM 18897 C CA . LYS A 1 66 ? 79.440 -9.760 5.368 1.00 0.51 66 LYS A CA 13
ATOM 18898 C C . LYS A 1 66 ? 80.710 -9.302 6.092 1.00 0.44 66 LYS A C 13
ATOM 18899 O O . LYS A 1 66 ? 80.692 -9.017 7.275 1.00 0.42 66 LYS A O 13
ATOM 18918 N N . ALA A 1 67 ? 81.812 -9.252 5.387 1.00 0.43 67 ALA A N 13
ATOM 18919 C CA . ALA A 1 67 ? 83.106 -8.840 6.025 1.00 0.40 67 ALA A CA 13
ATOM 18920 C C . ALA A 1 67 ? 82.980 -7.435 6.621 1.00 0.30 67 ALA A C 13
ATOM 18921 O O . ALA A 1 67 ? 83.488 -7.157 7.696 1.00 0.28 67 ALA A O 13
ATOM 18928 N N . LEU A 1 68 ? 82.273 -6.563 5.947 1.00 0.27 68 LEU A N 13
ATOM 18929 C CA . LEU A 1 68 ? 82.076 -5.181 6.478 1.00 0.23 68 LEU A CA 13
ATOM 18930 C C . LEU A 1 68 ? 81.028 -5.178 7.591 1.00 0.22 68 LEU A C 13
ATOM 18931 O O . LEU A 1 68 ? 81.130 -4.412 8.531 1.00 0.22 68 LEU A O 13
ATOM 18947 N N . ARG A 1 69 ? 80.035 -6.042 7.516 1.00 0.25 69 ARG A N 13
ATOM 18948 C CA . ARG A 1 69 ? 78.999 -6.092 8.604 1.00 0.28 69 ARG A CA 13
ATOM 18949 C C . ARG A 1 69 ? 79.671 -6.365 9.952 1.00 0.25 69 ARG A C 13
ATOM 18950 O O . ARG A 1 69 ? 79.330 -5.775 10.960 1.00 0.26 69 ARG A O 13
ATOM 18971 N N . ASP A 1 70 ? 80.564 -7.323 9.973 1.00 0.25 70 ASP A N 13
ATOM 18972 C CA . ASP A 1 70 ? 81.206 -7.733 11.258 1.00 0.25 70 ASP A CA 13
ATOM 18973 C C . ASP A 1 70 ? 82.153 -6.643 11.754 1.00 0.22 70 ASP A C 13
ATOM 18974 O O . ASP A 1 70 ? 82.130 -6.277 12.915 1.00 0.22 70 ASP A O 13
ATOM 18983 N N . VAL A 1 71 ? 82.990 -6.128 10.886 1.00 0.21 71 VAL A N 13
ATOM 18984 C CA . VAL A 1 71 ? 83.971 -5.077 11.314 1.00 0.21 71 VAL A CA 13
ATOM 18985 C C . VAL A 1 71 ? 83.223 -3.849 11.849 1.00 0.21 71 VAL A C 13
ATOM 18986 O O . VAL A 1 71 ? 83.674 -3.188 12.767 1.00 0.22 71 VAL A O 13
ATOM 18999 N N . ILE A 1 72 ? 82.124 -3.510 11.233 1.00 0.21 72 ILE A N 13
ATOM 19000 C CA . ILE A 1 72 ? 81.372 -2.283 11.638 1.00 0.22 72 ILE A CA 13
ATOM 19001 C C . ILE A 1 72 ? 80.463 -2.569 12.848 1.00 0.22 72 ILE A C 13
ATOM 19002 O O . ILE A 1 72 ? 80.083 -1.657 13.562 1.00 0.23 72 ILE A O 13
ATOM 19018 N N . GLY A 1 73 ? 80.174 -3.825 13.133 1.00 0.21 73 GLY A N 13
ATOM 19019 C CA . GLY A 1 73 ? 79.364 -4.152 14.348 1.00 0.21 73 GLY A CA 13
ATOM 19020 C C . GLY A 1 73 ? 77.888 -3.835 14.088 1.00 0.20 73 GLY A C 13
ATOM 19021 O O . GLY A 1 73 ? 77.204 -3.308 14.947 1.00 0.22 73 GLY A O 13
ATOM 19025 N N . ILE A 1 74 ? 77.430 -4.040 12.878 1.00 0.20 74 ILE A N 13
ATOM 19026 C CA . ILE A 1 74 ? 76.033 -3.627 12.513 1.00 0.21 74 ILE A CA 13
ATOM 19027 C C . ILE A 1 74 ? 75.051 -4.784 12.731 1.00 0.21 74 ILE A C 13
ATOM 19028 O O . ILE A 1 74 ? 75.364 -5.933 12.478 1.00 0.23 74 ILE A O 13
ATOM 19044 N N . LYS A 1 75 ? 73.890 -4.488 13.266 1.00 0.22 75 LYS A N 13
ATOM 19045 C CA . LYS A 1 75 ? 72.900 -5.564 13.590 1.00 0.24 75 LYS A CA 13
ATOM 19046 C C . LYS A 1 75 ? 71.548 -5.285 12.898 1.00 0.24 75 LYS A C 13
ATOM 19047 O O . LYS A 1 75 ? 71.277 -4.163 12.513 1.00 0.23 75 LYS A O 13
ATOM 19066 N N . PRO A 1 76 ? 70.721 -6.310 12.772 1.00 0.25 76 PRO A N 13
ATOM 19067 C CA . PRO A 1 76 ? 69.393 -6.121 12.129 1.00 0.26 76 PRO A CA 13
ATOM 19068 C C . PRO A 1 76 ? 68.550 -5.106 12.910 1.00 0.24 76 PRO A C 13
ATOM 19069 O O . PRO A 1 76 ? 68.453 -5.171 14.122 1.00 0.23 76 PRO A O 13
ATOM 19080 N N . GLY A 1 77 ? 67.893 -4.211 12.213 1.00 0.24 77 GLY A N 13
ATOM 19081 C CA . GLY A 1 77 ? 66.991 -3.228 12.889 1.00 0.24 77 GLY A CA 13
ATOM 19082 C C . GLY A 1 77 ? 67.746 -1.933 13.241 1.00 0.22 77 GLY A C 13
ATOM 19083 O O . GLY A 1 77 ? 67.163 -1.012 13.784 1.00 0.24 77 GLY A O 13
ATOM 19087 N N . GLU A 1 78 ? 69.027 -1.845 12.939 1.00 0.20 78 GLU A N 13
ATOM 19088 C CA . GLU A 1 78 ? 69.797 -0.600 13.258 1.00 0.20 78 GLU A CA 13
ATOM 19089 C C . GLU A 1 78 ? 69.904 0.294 12.027 1.00 0.18 78 GLU A C 13
ATOM 19090 O O . GLU A 1 78 ? 70.112 -0.184 10.928 1.00 0.18 78 GLU A O 13
ATOM 19102 N N . VAL A 1 79 ? 69.665 1.571 12.195 1.00 0.19 79 VAL A N 13
ATOM 19103 C CA . VAL A 1 79 ? 69.625 2.491 11.020 1.00 0.18 79 VAL A CA 13
ATOM 19104 C C . VAL A 1 79 ? 71.002 3.117 10.757 1.00 0.18 79 VAL A C 13
ATOM 19105 O O . VAL A 1 79 ? 71.636 3.660 11.641 1.00 0.19 79 VAL A O 13
ATOM 19118 N N . ILE A 1 80 ? 71.412 3.108 9.517 1.00 0.17 80 ILE A N 13
ATOM 19119 C CA . ILE A 1 80 ? 72.690 3.765 9.118 1.00 0.17 80 ILE A CA 13
ATOM 19120 C C . ILE A 1 80 ? 72.403 4.809 8.030 1.00 0.17 80 ILE A C 13
ATOM 19121 O O . ILE A 1 80 ? 71.422 4.710 7.314 1.00 0.17 80 ILE A O 13
ATOM 19137 N N . GLU A 1 81 ? 73.291 5.749 7.852 1.00 0.18 81 GLU A N 13
ATOM 19138 C CA . GLU A 1 81 ? 73.134 6.746 6.754 1.00 0.18 81 GLU A CA 13
ATOM 19139 C C . GLU A 1 81 ? 73.998 6.322 5.570 1.00 0.17 81 GLU A C 13
ATOM 19140 O O . GLU A 1 81 ? 75.105 5.848 5.748 1.00 0.19 81 GLU A O 13
ATOM 19152 N N . VAL A 1 82 ? 73.427 6.316 4.395 1.00 0.16 82 VAL A N 13
ATOM 19153 C CA . VAL A 1 82 ? 74.124 5.720 3.219 1.00 0.17 82 VAL A CA 13
ATOM 19154 C C . VAL A 1 82 ? 74.418 6.797 2.172 1.00 0.16 82 VAL A C 13
ATOM 19155 O O . VAL A 1 82 ? 73.547 7.542 1.767 1.00 0.17 82 VAL A O 13
ATOM 19168 N N . LEU A 1 83 ? 75.642 6.852 1.721 1.00 0.16 83 LEU A N 13
ATOM 19169 C CA . LEU A 1 83 ? 76.034 7.844 0.675 1.00 0.17 83 LEU A CA 13
ATOM 19170 C C . LEU A 1 83 ? 76.450 7.099 -0.596 1.00 0.15 83 LEU A C 13
ATOM 19171 O O . LEU A 1 83 ? 77.346 6.279 -0.553 1.00 0.12 83 LEU A O 13
ATOM 19187 N N . LEU A 1 84 ? 75.928 7.482 -1.735 1.00 0.16 84 LEU A N 13
ATOM 19188 C CA . LEU A 1 84 ? 76.440 6.906 -3.019 1.00 0.15 84 LEU A CA 13
ATOM 19189 C C . LEU A 1 84 ? 77.734 7.612 -3.423 1.00 0.15 84 LEU A C 13
ATOM 19190 O O . LEU A 1 84 ? 77.883 8.802 -3.223 1.00 0.17 84 LEU A O 13
ATOM 19206 N N . LEU A 1 85 ? 78.690 6.872 -3.922 1.00 0.14 85 LEU A N 13
ATOM 19207 C CA . LEU A 1 85 ? 80.012 7.472 -4.267 1.00 0.17 85 LEU A CA 13
ATOM 19208 C C . LEU A 1 85 ? 80.198 7.547 -5.785 1.00 0.18 85 LEU A C 13
ATOM 19209 O O . LEU A 1 85 ? 80.852 8.447 -6.284 1.00 0.24 85 LEU A O 13
ATOM 19225 N N . GLY A 1 86 ? 79.680 6.585 -6.516 1.00 0.16 86 GLY A N 13
ATOM 19226 C CA . GLY A 1 86 ? 79.893 6.582 -8.003 1.00 0.20 86 GLY A CA 13
ATOM 19227 C C . GLY A 1 86 ? 78.993 5.546 -8.685 1.00 0.17 86 GLY A C 13
ATOM 19228 O O . GLY A 1 86 ? 78.140 4.949 -8.061 1.00 0.15 86 GLY A O 13
ATOM 19232 N N . HIS A 1 87 ? 79.159 5.365 -9.977 1.00 0.20 87 HIS A N 13
ATOM 19233 C CA . HIS A 1 87 ? 78.286 4.409 -10.736 1.00 0.19 87 HIS A CA 13
ATOM 19234 C C . HIS A 1 87 ? 79.090 3.690 -11.832 1.00 0.19 87 HIS A C 13
ATOM 19235 O O . HIS A 1 87 ? 80.063 4.217 -12.341 1.00 0.24 87 HIS A O 13
ATOM 19249 N N . TYR A 1 88 ? 78.648 2.522 -12.240 1.00 0.16 88 TYR A N 13
ATOM 19250 C CA . TYR A 1 88 ? 79.330 1.797 -13.354 1.00 0.19 88 TYR A CA 13
ATOM 19251 C C . TYR A 1 88 ? 78.294 1.116 -14.255 1.00 0.21 88 TYR A C 13
ATOM 19252 O O . TYR A 1 88 ? 77.270 0.648 -13.789 1.00 0.17 88 TYR A O 13
ATOM 19270 N N . LYS A 1 89 ? 78.571 1.031 -15.532 1.00 0.29 89 LYS A N 13
ATOM 19271 C CA . LYS A 1 89 ? 77.626 0.352 -16.470 1.00 0.33 89 LYS A CA 13
ATOM 19272 C C . LYS A 1 89 ? 78.252 -0.949 -17.003 1.00 0.52 89 LYS A C 13
ATOM 19273 O O . LYS A 1 89 ? 79.455 -1.108 -16.953 1.00 0.94 89 LYS A O 13
ATOM 19292 N N . PRO A 1 90 ? 77.422 -1.852 -17.500 1.00 0.71 90 PRO A N 13
ATOM 19293 C CA . PRO A 1 90 ? 77.937 -3.149 -18.039 1.00 0.93 90 PRO A CA 13
ATOM 19294 C C . PRO A 1 90 ? 78.993 -2.911 -19.126 1.00 0.85 90 PRO A C 13
ATOM 19295 O O . PRO A 1 90 ? 78.872 -2.005 -19.931 1.00 1.30 90 PRO A O 13
ATOM 19306 N N . ARG A 1 91 ? 80.022 -3.722 -19.152 1.00 1.61 91 ARG A N 13
ATOM 19307 C CA . ARG A 1 91 ? 81.092 -3.559 -20.183 1.00 1.99 91 ARG A CA 13
ATOM 19308 C C . ARG A 1 91 ? 81.378 -4.900 -20.865 1.00 2.65 91 ARG A C 13
ATOM 19309 O O . ARG A 1 91 ? 81.381 -5.938 -20.229 1.00 3.38 91 ARG A O 13
ATOM 19330 N N . ASN A 1 92 ? 81.623 -4.880 -22.152 1.00 3.10 92 ASN A N 13
ATOM 19331 C CA . ASN A 1 92 ? 81.915 -6.146 -22.889 1.00 4.24 92 ASN A CA 13
ATOM 19332 C C . ASN A 1 92 ? 83.242 -6.023 -23.645 1.00 4.85 92 ASN A C 13
ATOM 19333 O O . ASN A 1 92 ? 83.449 -6.794 -24.568 1.00 5.20 92 ASN A O 13
ATOM 19345 N N . MET A 1 1 ? 83.164 13.840 0.812 1.00 1.31 1 MET A N 14
ATOM 19346 C CA . MET A 1 1 ? 83.453 13.740 -0.648 1.00 0.79 1 MET A CA 14
ATOM 19347 C C . MET A 1 1 ? 82.180 13.969 -1.464 1.00 0.68 1 MET A C 14
ATOM 19348 O O . MET A 1 1 ? 81.149 14.339 -0.934 1.00 0.82 1 MET A O 14
ATOM 19364 N N . ASP A 1 2 ? 82.250 13.733 -2.749 1.00 0.57 2 ASP A N 14
ATOM 19365 C CA . ASP A 1 2 ? 81.048 13.913 -3.622 1.00 0.50 2 ASP A CA 14
ATOM 19366 C C . ASP A 1 2 ? 80.070 12.754 -3.416 1.00 0.41 2 ASP A C 14
ATOM 19367 O O . ASP A 1 2 ? 80.472 11.612 -3.290 1.00 0.38 2 ASP A O 14
ATOM 19376 N N . VAL A 1 3 ? 78.790 13.039 -3.427 1.00 0.40 3 VAL A N 14
ATOM 19377 C CA . VAL A 1 3 ? 77.776 11.960 -3.284 1.00 0.33 3 VAL A CA 14
ATOM 19378 C C . VAL A 1 3 ? 76.755 12.059 -4.426 1.00 0.31 3 VAL A C 14
ATOM 19379 O O . VAL A 1 3 ? 76.265 13.132 -4.733 1.00 0.37 3 VAL A O 14
ATOM 19392 N N . LEU A 1 4 ? 76.410 10.953 -5.020 1.00 0.26 4 LEU A N 14
ATOM 19393 C CA . LEU A 1 4 ? 75.386 10.971 -6.108 1.00 0.28 4 LEU A CA 14
ATOM 19394 C C . LEU A 1 4 ? 73.970 10.935 -5.508 1.00 0.28 4 LEU A C 14
ATOM 19395 O O . LEU A 1 4 ? 73.016 11.353 -6.134 1.00 0.30 4 LEU A O 14
ATOM 19411 N N . ALA A 1 5 ? 73.840 10.506 -4.269 1.00 0.25 5 ALA A N 14
ATOM 19412 C CA . ALA A 1 5 ? 72.511 10.518 -3.582 1.00 0.25 5 ALA A CA 14
ATOM 19413 C C . ALA A 1 5 ? 72.697 10.097 -2.124 1.00 0.23 5 ALA A C 14
ATOM 19414 O O . ALA A 1 5 ? 73.632 9.389 -1.800 1.00 0.25 5 ALA A O 14
ATOM 19421 N N . LYS A 1 6 ? 71.836 10.543 -1.244 1.00 0.22 6 LYS A N 14
ATOM 19422 C CA . LYS A 1 6 ? 71.983 10.188 0.202 1.00 0.22 6 LYS A CA 14
ATOM 19423 C C . LYS A 1 6 ? 70.629 9.788 0.793 1.00 0.21 6 LYS A C 14
ATOM 19424 O O . LYS A 1 6 ? 69.645 10.488 0.642 1.00 0.23 6 LYS A O 14
ATOM 19443 N N . PHE A 1 7 ? 70.574 8.645 1.434 1.00 0.19 7 PHE A N 14
ATOM 19444 C CA . PHE A 1 7 ? 69.280 8.161 2.009 1.00 0.19 7 PHE A CA 14
ATOM 19445 C C . PHE A 1 7 ? 69.533 7.308 3.260 1.00 0.17 7 PHE A C 14
ATOM 19446 O O . PHE A 1 7 ? 70.649 6.912 3.527 1.00 0.16 7 PHE A O 14
ATOM 19463 N N . HIS A 1 8 ? 68.516 7.088 4.059 1.00 0.18 8 HIS A N 14
ATOM 19464 C CA . HIS A 1 8 ? 68.704 6.334 5.339 1.00 0.18 8 HIS A CA 14
ATOM 19465 C C . HIS A 1 8 ? 67.961 4.994 5.284 1.00 0.17 8 HIS A C 14
ATOM 19466 O O . HIS A 1 8 ? 66.827 4.918 4.851 1.00 0.18 8 HIS A O 14
ATOM 19480 N N . THR A 1 9 ? 68.587 3.949 5.763 1.00 0.16 9 THR A N 14
ATOM 19481 C CA . THR A 1 9 ? 67.925 2.607 5.796 1.00 0.17 9 THR A CA 14
ATOM 19482 C C . THR A 1 9 ? 68.494 1.780 6.963 1.00 0.16 9 THR A C 14
ATOM 19483 O O . THR A 1 9 ? 69.576 2.060 7.442 1.00 0.15 9 THR A O 14
ATOM 19494 N N . THR A 1 10 ? 67.811 0.736 7.375 1.00 0.17 10 THR A N 14
ATOM 19495 C CA . THR A 1 10 ? 68.367 -0.139 8.456 1.00 0.17 10 THR A CA 14
ATOM 19496 C C . THR A 1 10 ? 68.780 -1.498 7.872 1.00 0.17 10 THR A C 14
ATOM 19497 O O . THR A 1 10 ? 68.357 -1.872 6.792 1.00 0.17 10 THR A O 14
ATOM 19508 N N . VAL A 1 11 ? 69.652 -2.198 8.550 1.00 0.17 11 VAL A N 14
ATOM 19509 C CA . VAL A 1 11 ? 70.163 -3.496 8.010 1.00 0.17 11 VAL A CA 14
ATOM 19510 C C . VAL A 1 11 ? 69.143 -4.612 8.252 1.00 0.17 11 VAL A C 14
ATOM 19511 O O . VAL A 1 11 ? 68.594 -4.741 9.327 1.00 0.17 11 VAL A O 14
ATOM 19524 N N . HIS A 1 12 ? 68.949 -5.454 7.272 1.00 0.21 12 HIS A N 14
ATOM 19525 C CA . HIS A 1 12 ? 68.038 -6.626 7.436 1.00 0.25 12 HIS A CA 14
ATOM 19526 C C . HIS A 1 12 ? 68.832 -7.923 7.301 1.00 0.25 12 HIS A C 14
ATOM 19527 O O . HIS A 1 12 ? 70.015 -7.914 7.024 1.00 0.25 12 HIS A O 14
ATOM 19541 N N . ARG A 1 13 ? 68.202 -9.034 7.583 1.00 0.29 13 ARG A N 14
ATOM 19542 C CA . ARG A 1 13 ? 68.914 -10.362 7.570 1.00 0.32 13 ARG A CA 14
ATOM 19543 C C . ARG A 1 13 ? 69.789 -10.538 6.313 1.00 0.29 13 ARG A C 14
ATOM 19544 O O . ARG A 1 13 ? 69.580 -9.899 5.303 1.00 0.24 13 ARG A O 14
ATOM 19565 N N . ILE A 1 14 ? 70.831 -11.335 6.423 1.00 0.34 14 ILE A N 14
ATOM 19566 C CA . ILE A 1 14 ? 71.828 -11.523 5.302 1.00 0.34 14 ILE A CA 14
ATOM 19567 C C . ILE A 1 14 ? 72.572 -10.219 4.946 1.00 0.28 14 ILE A C 14
ATOM 19568 O O . ILE A 1 14 ? 73.318 -10.192 3.982 1.00 0.29 14 ILE A O 14
ATOM 19584 N N . GLY A 1 15 ? 72.400 -9.152 5.699 1.00 0.24 15 GLY A N 14
ATOM 19585 C CA . GLY A 1 15 ? 73.123 -7.882 5.380 1.00 0.20 15 GLY A CA 14
ATOM 19586 C C . GLY A 1 15 ? 72.443 -7.161 4.205 1.00 0.17 15 GLY A C 14
ATOM 19587 O O . GLY A 1 15 ? 73.043 -6.303 3.577 1.00 0.15 15 GLY A O 14
ATOM 19591 N N . ARG A 1 16 ? 71.222 -7.525 3.873 1.00 0.18 16 ARG A N 14
ATOM 19592 C CA . ARG A 1 16 ? 70.534 -6.886 2.712 1.00 0.18 16 ARG A CA 14
ATOM 19593 C C . ARG A 1 16 ? 69.840 -5.595 3.154 1.00 0.19 16 ARG A C 14
ATOM 19594 O O . ARG A 1 16 ? 69.218 -5.549 4.198 1.00 0.24 16 ARG A O 14
ATOM 19615 N N . ILE A 1 17 ? 69.827 -4.602 2.302 1.00 0.18 17 ILE A N 14
ATOM 19616 C CA . ILE A 1 17 ? 69.026 -3.371 2.582 1.00 0.21 17 ILE A CA 14
ATOM 19617 C C . ILE A 1 17 ? 68.211 -3.002 1.339 1.00 0.19 17 ILE A C 14
ATOM 19618 O O . ILE A 1 17 ? 68.611 -3.300 0.228 1.00 0.15 17 ILE A O 14
ATOM 19634 N N . ILE A 1 18 ? 67.114 -2.303 1.510 1.00 0.23 18 ILE A N 14
ATOM 19635 C CA . ILE A 1 18 ? 66.321 -1.850 0.324 1.00 0.20 18 ILE A CA 14
ATOM 19636 C C . ILE A 1 18 ? 66.324 -0.328 0.247 1.00 0.20 18 ILE A C 14
ATOM 19637 O O . ILE A 1 18 ? 65.947 0.345 1.191 1.00 0.22 18 ILE A O 14
ATOM 19653 N N . ILE A 1 19 ? 66.667 0.214 -0.893 1.00 0.17 19 ILE A N 14
ATOM 19654 C CA . ILE A 1 19 ? 66.603 1.698 -1.066 1.00 0.17 19 ILE A CA 14
ATOM 19655 C C . ILE A 1 19 ? 65.152 2.118 -1.336 1.00 0.19 19 ILE A C 14
ATOM 19656 O O . ILE A 1 19 ? 64.456 1.442 -2.065 1.00 0.17 19 ILE A O 14
ATOM 19672 N N . PRO A 1 20 ? 64.756 3.269 -0.830 1.00 0.24 20 PRO A N 14
ATOM 19673 C CA . PRO A 1 20 ? 63.401 3.796 -1.148 1.00 0.28 20 PRO A CA 14
ATOM 19674 C C . PRO A 1 20 ? 63.297 4.076 -2.640 1.00 0.26 20 PRO A C 14
ATOM 19675 O O . PRO A 1 20 ? 64.251 4.499 -3.265 1.00 0.25 20 PRO A O 14
ATOM 19686 N N . ALA A 1 21 ? 62.150 3.829 -3.216 1.00 0.28 21 ALA A N 14
ATOM 19687 C CA . ALA A 1 21 ? 61.976 4.052 -4.687 1.00 0.29 21 ALA A CA 14
ATOM 19688 C C . ALA A 1 21 ? 62.306 5.506 -5.052 1.00 0.31 21 ALA A C 14
ATOM 19689 O O . ALA A 1 21 ? 62.689 5.800 -6.171 1.00 0.32 21 ALA A O 14
ATOM 19696 N N . GLY A 1 22 ? 62.154 6.412 -4.114 1.00 0.34 22 GLY A N 14
ATOM 19697 C CA . GLY A 1 22 ? 62.444 7.850 -4.404 1.00 0.38 22 GLY A CA 14
ATOM 19698 C C . GLY A 1 22 ? 63.928 8.030 -4.723 1.00 0.37 22 GLY A C 14
ATOM 19699 O O . GLY A 1 22 ? 64.291 8.714 -5.666 1.00 0.39 22 GLY A O 14
ATOM 19703 N N . THR A 1 23 ? 64.789 7.428 -3.939 1.00 0.34 23 THR A N 14
ATOM 19704 C CA . THR A 1 23 ? 66.257 7.574 -4.185 1.00 0.34 23 THR A CA 14
ATOM 19705 C C . THR A 1 23 ? 66.653 6.841 -5.467 1.00 0.30 23 THR A C 14
ATOM 19706 O O . THR A 1 23 ? 67.475 7.316 -6.227 1.00 0.32 23 THR A O 14
ATOM 19717 N N . ARG A 1 24 ? 66.046 5.705 -5.736 1.00 0.26 24 ARG A N 14
ATOM 19718 C CA . ARG A 1 24 ? 66.364 4.957 -7.008 1.00 0.25 24 ARG A CA 14
ATOM 19719 C C . ARG A 1 24 ? 66.129 5.868 -8.216 1.00 0.28 24 ARG A C 14
ATOM 19720 O O . ARG A 1 24 ? 66.882 5.857 -9.169 1.00 0.29 24 ARG A O 14
ATOM 19741 N N . LYS A 1 25 ? 65.052 6.617 -8.191 1.00 0.32 25 LYS A N 14
ATOM 19742 C CA . LYS A 1 25 ? 64.714 7.496 -9.354 1.00 0.37 25 LYS A CA 14
ATOM 19743 C C . LYS A 1 25 ? 65.764 8.595 -9.506 1.00 0.38 25 LYS A C 14
ATOM 19744 O O . LYS A 1 25 ? 66.291 8.823 -10.578 1.00 0.40 25 LYS A O 14
ATOM 19763 N N . PHE A 1 26 ? 66.058 9.278 -8.437 1.00 0.38 26 PHE A N 14
ATOM 19764 C CA . PHE A 1 26 ? 67.057 10.400 -8.488 1.00 0.42 26 PHE A CA 14
ATOM 19765 C C . PHE A 1 26 ? 68.404 9.902 -9.025 1.00 0.42 26 PHE A C 14
ATOM 19766 O O . PHE A 1 26 ? 69.105 10.616 -9.720 1.00 0.46 26 PHE A O 14
ATOM 19783 N N . TYR A 1 27 ? 68.787 8.710 -8.657 1.00 0.39 27 TYR A N 14
ATOM 19784 C CA . TYR A 1 27 ? 70.118 8.172 -9.082 1.00 0.42 27 TYR A CA 14
ATOM 19785 C C . TYR A 1 27 ? 70.026 7.459 -10.444 1.00 0.35 27 TYR A C 14
ATOM 19786 O O . TYR A 1 27 ? 71.034 7.219 -11.085 1.00 0.37 27 TYR A O 14
ATOM 19804 N N . GLY A 1 28 ? 68.832 7.154 -10.913 1.00 0.31 28 GLY A N 14
ATOM 19805 C CA . GLY A 1 28 ? 68.695 6.490 -12.246 1.00 0.29 28 GLY A CA 14
ATOM 19806 C C . GLY A 1 28 ? 69.074 5.009 -12.124 1.00 0.26 28 GLY A C 14
ATOM 19807 O O . GLY A 1 28 ? 69.807 4.483 -12.942 1.00 0.27 28 GLY A O 14
ATOM 19811 N N . ILE A 1 29 ? 68.627 4.348 -11.079 1.00 0.24 29 ILE A N 14
ATOM 19812 C CA . ILE A 1 29 ? 69.012 2.915 -10.866 1.00 0.23 29 ILE A CA 14
ATOM 19813 C C . ILE A 1 29 ? 68.040 1.982 -11.596 1.00 0.20 29 ILE A C 14
ATOM 19814 O O . ILE A 1 29 ? 66.856 1.960 -11.314 1.00 0.22 29 ILE A O 14
ATOM 19830 N N . GLU A 1 30 ? 68.576 1.096 -12.395 1.00 0.17 30 GLU A N 14
ATOM 19831 C CA . GLU A 1 30 ? 67.747 0.012 -12.999 1.00 0.18 30 GLU A CA 14
ATOM 19832 C C . GLU A 1 30 ? 68.405 -1.338 -12.710 1.00 0.17 30 GLU A C 14
ATOM 19833 O O . GLU A 1 30 ? 69.594 -1.409 -12.459 1.00 0.18 30 GLU A O 14
ATOM 19845 N N . GLN A 1 31 ? 67.640 -2.406 -12.694 1.00 0.20 31 GLN A N 14
ATOM 19846 C CA . GLN A 1 31 ? 68.223 -3.751 -12.359 1.00 0.20 31 GLN A CA 14
ATOM 19847 C C . GLN A 1 31 ? 69.399 -4.081 -13.289 1.00 0.19 31 GLN A C 14
ATOM 19848 O O . GLN A 1 31 ? 69.339 -3.862 -14.484 1.00 0.20 31 GLN A O 14
ATOM 19862 N N . GLY A 1 32 ? 70.457 -4.625 -12.738 1.00 0.18 32 GLY A N 14
ATOM 19863 C CA . GLY A 1 32 ? 71.640 -4.997 -13.569 1.00 0.19 32 GLY A CA 14
ATOM 19864 C C . GLY A 1 32 ? 72.686 -3.870 -13.571 1.00 0.17 32 GLY A C 14
ATOM 19865 O O . GLY A 1 32 ? 73.831 -4.101 -13.916 1.00 0.18 32 GLY A O 14
ATOM 19869 N N . ASP A 1 33 ? 72.328 -2.670 -13.148 1.00 0.15 33 ASP A N 14
ATOM 19870 C CA . ASP A 1 33 ? 73.341 -1.566 -13.086 1.00 0.14 33 ASP A CA 14
ATOM 19871 C C . ASP A 1 33 ? 74.254 -1.767 -11.878 1.00 0.13 33 ASP A C 14
ATOM 19872 O O . ASP A 1 33 ? 73.857 -2.362 -10.895 1.00 0.14 33 ASP A O 14
ATOM 19881 N N . PHE A 1 34 ? 75.436 -1.196 -11.906 1.00 0.12 34 PHE A N 14
ATOM 19882 C CA . PHE A 1 34 ? 76.329 -1.265 -10.715 1.00 0.11 34 PHE A CA 14
ATOM 19883 C C . PHE A 1 34 ? 76.460 0.119 -10.091 1.00 0.10 34 PHE A C 14
ATOM 19884 O O . PHE A 1 34 ? 76.688 1.092 -10.782 1.00 0.11 34 PHE A O 14
ATOM 19901 N N . VAL A 1 35 ? 76.423 0.194 -8.789 1.00 0.09 35 VAL A N 14
ATOM 19902 C CA . VAL A 1 35 ? 76.666 1.496 -8.104 1.00 0.09 35 VAL A CA 14
ATOM 19903 C C . VAL A 1 35 ? 77.705 1.298 -6.998 1.00 0.10 35 VAL A C 14
ATOM 19904 O O . VAL A 1 35 ? 77.853 0.211 -6.470 1.00 0.10 35 VAL A O 14
ATOM 19917 N N . GLU A 1 36 ? 78.428 2.333 -6.653 1.00 0.12 36 GLU A N 14
ATOM 19918 C CA . GLU A 1 36 ? 79.468 2.211 -5.590 1.00 0.13 36 GLU A CA 14
ATOM 19919 C C . GLU A 1 36 ? 79.057 3.084 -4.422 1.00 0.13 36 GLU A C 14
ATOM 19920 O O . GLU A 1 36 ? 78.647 4.211 -4.622 1.00 0.13 36 GLU A O 14
ATOM 19932 N N . ILE A 1 37 ? 78.931 2.499 -3.260 1.00 0.12 37 ILE A N 14
ATOM 19933 C CA . ILE A 1 37 ? 78.261 3.220 -2.142 1.00 0.11 37 ILE A CA 14
ATOM 19934 C C . ILE A 1 37 ? 78.984 2.967 -0.814 1.00 0.11 37 ILE A C 14
ATOM 19935 O O . ILE A 1 37 ? 79.660 1.968 -0.648 1.00 0.12 37 ILE A O 14
ATOM 19951 N N . LYS A 1 38 ? 78.804 3.844 0.140 1.00 0.12 38 LYS A N 14
ATOM 19952 C CA . LYS A 1 38 ? 79.427 3.646 1.483 1.00 0.13 38 LYS A CA 14
ATOM 19953 C C . LYS A 1 38 ? 78.400 3.882 2.593 1.00 0.13 38 LYS A C 14
ATOM 19954 O O . LYS A 1 38 ? 77.547 4.739 2.484 1.00 0.14 38 LYS A O 14
ATOM 19973 N N . ILE A 1 39 ? 78.508 3.151 3.675 1.00 0.14 39 ILE A N 14
ATOM 19974 C CA . ILE A 1 39 ? 77.568 3.352 4.826 1.00 0.14 39 ILE A CA 14
ATOM 19975 C C . ILE A 1 39 ? 78.323 3.856 6.056 1.00 0.13 39 ILE A C 14
ATOM 19976 O O . ILE A 1 39 ? 79.471 3.512 6.272 1.00 0.13 39 ILE A O 14
ATOM 19992 N N . VAL A 1 40 ? 77.654 4.605 6.897 1.00 0.13 40 VAL A N 14
ATOM 19993 C CA . VAL A 1 40 ? 78.285 5.068 8.170 1.00 0.12 40 VAL A CA 14
ATOM 19994 C C . VAL A 1 40 ? 77.272 4.971 9.316 1.00 0.16 40 VAL A C 14
ATOM 19995 O O . VAL A 1 40 ? 76.225 5.589 9.284 1.00 0.20 40 VAL A O 14
ATOM 20008 N N . LYS A 1 41 ? 77.635 4.286 10.372 1.00 0.17 41 LYS A N 14
ATOM 20009 C CA . LYS A 1 41 ? 76.769 4.238 11.587 1.00 0.22 41 LYS A CA 14
ATOM 20010 C C . LYS A 1 41 ? 77.620 4.520 12.822 1.00 0.21 41 LYS A C 14
ATOM 20011 O O . LYS A 1 41 ? 78.769 4.134 12.883 1.00 0.22 41 LYS A O 14
ATOM 20030 N N . TYR A 1 42 ? 77.077 5.216 13.785 1.00 0.20 42 TYR A N 14
ATOM 20031 C CA . TYR A 1 42 ? 77.873 5.561 15.003 1.00 0.20 42 TYR A CA 14
ATOM 20032 C C . TYR A 1 42 ? 77.441 4.692 16.189 1.00 0.27 42 TYR A C 14
ATOM 20033 O O . TYR A 1 42 ? 76.269 4.613 16.510 1.00 0.33 42 TYR A O 14
ATOM 20051 N N . GLU A 1 43 ? 78.386 4.083 16.868 1.00 0.29 43 GLU A N 14
ATOM 20052 C CA . GLU A 1 43 ? 78.042 3.265 18.072 1.00 0.37 43 GLU A CA 14
ATOM 20053 C C . GLU A 1 43 ? 79.012 3.577 19.217 1.00 0.35 43 GLU A C 14
ATOM 20054 O O . GLU A 1 43 ? 80.213 3.625 19.030 1.00 0.30 43 GLU A O 14
ATOM 20066 N N . GLY A 1 44 ? 78.489 3.828 20.392 1.00 0.41 44 GLY A N 14
ATOM 20067 C CA . GLY A 1 44 ? 79.360 4.180 21.555 1.00 0.41 44 GLY A CA 14
ATOM 20068 C C . GLY A 1 44 ? 80.160 5.449 21.241 1.00 0.37 44 GLY A C 14
ATOM 20069 O O . GLY A 1 44 ? 79.607 6.453 20.830 1.00 0.37 44 GLY A O 14
ATOM 20073 N N . GLU A 1 45 ? 81.458 5.399 21.417 1.00 0.37 45 GLU A N 14
ATOM 20074 C CA . GLU A 1 45 ? 82.312 6.591 21.116 1.00 0.37 45 GLU A CA 14
ATOM 20075 C C . GLU A 1 45 ? 83.100 6.410 19.803 1.00 0.34 45 GLU A C 14
ATOM 20076 O O . GLU A 1 45 ? 84.030 7.151 19.539 1.00 0.36 45 GLU A O 14
ATOM 20088 N N . GLU A 1 46 ? 82.762 5.422 18.999 1.00 0.31 46 GLU A N 14
ATOM 20089 C CA . GLU A 1 46 ? 83.529 5.191 17.733 1.00 0.30 46 GLU A CA 14
ATOM 20090 C C . GLU A 1 46 ? 82.573 5.029 16.528 1.00 0.25 46 GLU A C 14
ATOM 20091 O O . GLU A 1 46 ? 81.721 4.161 16.543 1.00 0.25 46 GLU A O 14
ATOM 20103 N N . PRO A 1 47 ? 82.801 5.792 15.467 1.00 0.25 47 PRO A N 14
ATOM 20104 C CA . PRO A 1 47 ? 82.018 5.594 14.224 1.00 0.21 47 PRO A CA 14
ATOM 20105 C C . PRO A 1 47 ? 82.505 4.337 13.487 1.00 0.27 47 PRO A C 14
ATOM 20106 O O . PRO A 1 47 ? 83.690 4.159 13.276 1.00 0.34 47 PRO A O 14
ATOM 20117 N N . LYS A 1 48 ? 81.591 3.551 12.972 1.00 0.26 48 LYS A N 14
ATOM 20118 C CA . LYS A 1 48 ? 81.980 2.400 12.098 1.00 0.35 48 LYS A CA 14
ATOM 20119 C C . LYS A 1 48 ? 81.544 2.678 10.658 1.00 0.28 48 LYS A C 14
ATOM 20120 O O . LYS A 1 48 ? 80.476 3.211 10.424 1.00 0.24 48 LYS A O 14
ATOM 20139 N N . GLU A 1 49 ? 82.389 2.382 9.700 1.00 0.26 49 GLU A N 14
ATOM 20140 C CA . GLU A 1 49 ? 82.057 2.696 8.277 1.00 0.20 49 GLU A CA 14
ATOM 20141 C C . GLU A 1 49 ? 82.403 1.516 7.365 1.00 0.19 49 GLU A C 14
ATOM 20142 O O . GLU A 1 49 ? 83.153 0.632 7.737 1.00 0.21 49 GLU A O 14
ATOM 20154 N N . GLY A 1 50 ? 81.882 1.522 6.163 1.00 0.16 50 GLY A N 14
ATOM 20155 C CA . GLY A 1 50 ? 82.192 0.431 5.196 1.00 0.16 50 GLY A CA 14
ATOM 20156 C C . GLY A 1 50 ? 81.913 0.913 3.772 1.00 0.15 50 GLY A C 14
ATOM 20157 O O . GLY A 1 50 ? 80.873 1.477 3.499 1.00 0.17 50 GLY A O 14
ATOM 20161 N N . THR A 1 51 ? 82.804 0.627 2.852 1.00 0.14 51 THR A N 14
ATOM 20162 C CA . THR A 1 51 ? 82.560 0.995 1.423 1.00 0.14 51 THR A CA 14
ATOM 20163 C C . THR A 1 51 ? 82.637 -0.255 0.548 1.00 0.13 51 THR A C 14
ATOM 20164 O O . THR A 1 51 ? 83.546 -1.055 0.688 1.00 0.15 51 THR A O 14
ATOM 20175 N N . PHE A 1 52 ? 81.732 -0.398 -0.392 1.00 0.12 52 PHE A N 14
ATOM 20176 C CA . PHE A 1 52 ? 81.804 -1.568 -1.324 1.00 0.13 52 PHE A CA 14
ATOM 20177 C C . PHE A 1 52 ? 81.084 -1.262 -2.652 1.00 0.11 52 PHE A C 14
ATOM 20178 O O . PHE A 1 52 ? 80.350 -0.295 -2.761 1.00 0.10 52 PHE A O 14
ATOM 20195 N N . THR A 1 53 ? 81.203 -2.148 -3.611 1.00 0.12 53 THR A N 14
ATOM 20196 C CA . THR A 1 53 ? 80.434 -1.999 -4.883 1.00 0.11 53 THR A CA 14
ATOM 20197 C C . THR A 1 53 ? 79.317 -3.043 -4.931 1.00 0.11 53 THR A C 14
ATOM 20198 O O . THR A 1 53 ? 79.478 -4.150 -4.451 1.00 0.12 53 THR A O 14
ATOM 20209 N N . ALA A 1 54 ? 78.162 -2.667 -5.425 1.00 0.11 54 ALA A N 14
ATOM 20210 C CA . ALA A 1 54 ? 76.997 -3.602 -5.412 1.00 0.13 54 ALA A CA 14
ATOM 20211 C C . ALA A 1 54 ? 76.177 -3.459 -6.694 1.00 0.13 54 ALA A C 14
ATOM 20212 O O . ALA A 1 54 ? 75.978 -2.367 -7.189 1.00 0.11 54 ALA A O 14
ATOM 20219 N N . ARG A 1 55 ? 75.614 -4.545 -7.169 1.00 0.15 55 ARG A N 14
ATOM 20220 C CA . ARG A 1 55 ? 74.698 -4.466 -8.345 1.00 0.15 55 ARG A CA 14
ATOM 20221 C C . ARG A 1 55 ? 73.253 -4.343 -7.862 1.00 0.15 55 ARG A C 14
ATOM 20222 O O . ARG A 1 55 ? 72.883 -4.892 -6.840 1.00 0.16 55 ARG A O 14
ATOM 20243 N N . VAL A 1 56 ? 72.445 -3.608 -8.580 1.00 0.14 56 VAL A N 14
ATOM 20244 C CA . VAL A 1 56 ? 71.022 -3.415 -8.163 1.00 0.14 56 VAL A CA 14
ATOM 20245 C C . VAL A 1 56 ? 70.199 -4.650 -8.531 1.00 0.15 56 VAL A C 14
ATOM 20246 O O . VAL A 1 56 ? 70.173 -5.074 -9.670 1.00 0.17 56 VAL A O 14
ATOM 20259 N N . GLY A 1 57 ? 69.512 -5.201 -7.568 1.00 0.16 57 GLY A N 14
ATOM 20260 C CA . GLY A 1 57 ? 68.655 -6.393 -7.832 1.00 0.19 57 GLY A CA 14
ATOM 20261 C C . GLY A 1 57 ? 67.183 -5.982 -7.878 1.00 0.18 57 GLY A C 14
ATOM 20262 O O . GLY A 1 57 ? 66.846 -4.813 -7.967 1.00 0.16 57 GLY A O 14
ATOM 20266 N N . GLU A 1 58 ? 66.308 -6.950 -7.829 1.00 0.21 58 GLU A N 14
ATOM 20267 C CA . GLU A 1 58 ? 64.844 -6.653 -7.888 1.00 0.22 58 GLU A CA 14
ATOM 20268 C C . GLU A 1 58 ? 64.431 -5.788 -6.694 1.00 0.22 58 GLU A C 14
ATOM 20269 O O . GLU A 1 58 ? 65.055 -5.809 -5.651 1.00 0.24 58 GLU A O 14
ATOM 20281 N N . GLN A 1 59 ? 63.388 -5.012 -6.853 1.00 0.25 59 GLN A N 14
ATOM 20282 C CA . GLN A 1 59 ? 62.904 -4.118 -5.750 1.00 0.30 59 GLN A CA 14
ATOM 20283 C C . GLN A 1 59 ? 64.024 -3.215 -5.207 1.00 0.23 59 GLN A C 14
ATOM 20284 O O . GLN A 1 59 ? 63.864 -2.614 -4.158 1.00 0.23 59 GLN A O 14
ATOM 20298 N N . GLY A 1 60 ? 65.078 -2.989 -5.968 1.00 0.19 60 GLY A N 14
ATOM 20299 C CA . GLY A 1 60 ? 66.097 -1.974 -5.545 1.00 0.16 60 GLY A CA 14
ATOM 20300 C C . GLY A 1 60 ? 66.950 -2.508 -4.389 1.00 0.12 60 GLY A C 14
ATOM 20301 O O . GLY A 1 60 ? 67.505 -1.736 -3.622 1.00 0.12 60 GLY A O 14
ATOM 20305 N N . SER A 1 61 ? 66.998 -3.807 -4.206 1.00 0.14 61 SER A N 14
ATOM 20306 C CA . SER A 1 61 ? 67.753 -4.377 -3.047 1.00 0.16 61 SER A CA 14
ATOM 20307 C C . SER A 1 61 ? 69.258 -4.371 -3.340 1.00 0.15 61 SER A C 14
ATOM 20308 O O . SER A 1 61 ? 69.683 -4.648 -4.445 1.00 0.18 61 SER A O 14
ATOM 20316 N N . VAL A 1 62 ? 70.059 -4.152 -2.328 1.00 0.14 62 VAL A N 14
ATOM 20317 C CA . VAL A 1 62 ? 71.542 -4.236 -2.493 1.00 0.15 62 VAL A CA 14
ATOM 20318 C C . VAL A 1 62 ? 72.156 -4.955 -1.281 1.00 0.14 62 VAL A C 14
ATOM 20319 O O . VAL A 1 62 ? 71.624 -4.889 -0.189 1.00 0.14 62 VAL A O 14
ATOM 20332 N N . ILE A 1 63 ? 73.206 -5.716 -1.489 1.00 0.16 63 ILE A N 14
ATOM 20333 C CA . ILE A 1 63 ? 73.781 -6.532 -0.370 1.00 0.17 63 ILE A CA 14
ATOM 20334 C C . ILE A 1 63 ? 75.165 -6.006 0.030 1.00 0.16 63 ILE A C 14
ATOM 20335 O O . ILE A 1 63 ? 76.095 -6.033 -0.756 1.00 0.19 63 ILE A O 14
ATOM 20351 N N . ILE A 1 64 ? 75.337 -5.672 1.287 1.00 0.15 64 ILE A N 14
ATOM 20352 C CA . ILE A 1 64 ? 76.698 -5.309 1.798 1.00 0.16 64 ILE A CA 14
ATOM 20353 C C . ILE A 1 64 ? 77.516 -6.593 2.039 1.00 0.18 64 ILE A C 14
ATOM 20354 O O . ILE A 1 64 ? 76.963 -7.592 2.442 1.00 0.20 64 ILE A O 14
ATOM 20370 N N . PRO A 1 65 ? 78.812 -6.539 1.799 1.00 0.19 65 PRO A N 14
ATOM 20371 C CA . PRO A 1 65 ? 79.671 -7.742 2.016 1.00 0.23 65 PRO A CA 14
ATOM 20372 C C . PRO A 1 65 ? 79.698 -8.132 3.498 1.00 0.26 65 PRO A C 14
ATOM 20373 O O . PRO A 1 65 ? 79.819 -7.292 4.370 1.00 0.23 65 PRO A O 14
ATOM 20384 N N . LYS A 1 66 ? 79.590 -9.408 3.786 1.00 0.41 66 LYS A N 14
ATOM 20385 C CA . LYS A 1 66 ? 79.606 -9.880 5.213 1.00 0.51 66 LYS A CA 14
ATOM 20386 C C . LYS A 1 66 ? 80.861 -9.384 5.937 1.00 0.44 66 LYS A C 14
ATOM 20387 O O . LYS A 1 66 ? 80.836 -9.100 7.121 1.00 0.42 66 LYS A O 14
ATOM 20406 N N . ALA A 1 67 ? 81.961 -9.303 5.232 1.00 0.43 67 ALA A N 14
ATOM 20407 C CA . ALA A 1 67 ? 83.243 -8.859 5.871 1.00 0.40 67 ALA A CA 14
ATOM 20408 C C . ALA A 1 67 ? 83.082 -7.458 6.467 1.00 0.30 67 ALA A C 14
ATOM 20409 O O . ALA A 1 67 ? 83.590 -7.165 7.537 1.00 0.28 67 ALA A O 14
ATOM 20416 N N . LEU A 1 68 ? 82.360 -6.601 5.790 1.00 0.27 68 LEU A N 14
ATOM 20417 C CA . LEU A 1 68 ? 82.147 -5.218 6.312 1.00 0.23 68 LEU A CA 14
ATOM 20418 C C . LEU A 1 68 ? 81.104 -5.218 7.429 1.00 0.22 68 LEU A C 14
ATOM 20419 O O . LEU A 1 68 ? 81.200 -4.442 8.361 1.00 0.22 68 LEU A O 14
ATOM 20435 N N . ARG A 1 69 ? 80.120 -6.093 7.367 1.00 0.25 69 ARG A N 14
ATOM 20436 C CA . ARG A 1 69 ? 79.090 -6.142 8.460 1.00 0.28 69 ARG A CA 14
ATOM 20437 C C . ARG A 1 69 ? 79.771 -6.407 9.806 1.00 0.25 69 ARG A C 14
ATOM 20438 O O . ARG A 1 69 ? 79.433 -5.811 10.812 1.00 0.26 69 ARG A O 14
ATOM 20459 N N . ASP A 1 70 ? 80.670 -7.359 9.827 1.00 0.25 70 ASP A N 14
ATOM 20460 C CA . ASP A 1 70 ? 81.324 -7.753 11.112 1.00 0.25 70 ASP A CA 14
ATOM 20461 C C . ASP A 1 70 ? 82.267 -6.652 11.592 1.00 0.22 70 ASP A C 14
ATOM 20462 O O . ASP A 1 70 ? 82.249 -6.275 12.748 1.00 0.22 70 ASP A O 14
ATOM 20471 N N . VAL A 1 71 ? 83.097 -6.142 10.715 1.00 0.21 71 VAL A N 14
ATOM 20472 C CA . VAL A 1 71 ? 84.077 -5.083 11.127 1.00 0.21 71 VAL A CA 14
ATOM 20473 C C . VAL A 1 71 ? 83.326 -3.852 11.653 1.00 0.21 71 VAL A C 14
ATOM 20474 O O . VAL A 1 71 ? 83.783 -3.176 12.557 1.00 0.22 71 VAL A O 14
ATOM 20487 N N . ILE A 1 72 ? 82.224 -3.525 11.038 1.00 0.21 72 ILE A N 14
ATOM 20488 C CA . ILE A 1 72 ? 81.472 -2.293 11.428 1.00 0.22 72 ILE A CA 14
ATOM 20489 C C . ILE A 1 72 ? 80.575 -2.559 12.652 1.00 0.22 72 ILE A C 14
ATOM 20490 O O . ILE A 1 72 ? 80.195 -1.633 13.348 1.00 0.23 72 ILE A O 14
ATOM 20506 N N . GLY A 1 73 ? 80.295 -3.809 12.966 1.00 0.21 73 GLY A N 14
ATOM 20507 C CA . GLY A 1 73 ? 79.498 -4.111 14.196 1.00 0.21 73 GLY A CA 14
ATOM 20508 C C . GLY A 1 73 ? 78.017 -3.816 13.941 1.00 0.20 73 GLY A C 14
ATOM 20509 O O . GLY A 1 73 ? 77.337 -3.268 14.790 1.00 0.22 73 GLY A O 14
ATOM 20513 N N . ILE A 1 74 ? 77.549 -4.060 12.740 1.00 0.20 74 ILE A N 14
ATOM 20514 C CA . ILE A 1 74 ? 76.148 -3.666 12.376 1.00 0.21 74 ILE A CA 14
ATOM 20515 C C . ILE A 1 74 ? 75.168 -4.808 12.676 1.00 0.21 74 ILE A C 14
ATOM 20516 O O . ILE A 1 74 ? 75.481 -5.971 12.503 1.00 0.23 74 ILE A O 14
ATOM 20532 N N . LYS A 1 75 ? 73.998 -4.474 13.166 1.00 0.22 75 LYS A N 14
ATOM 20533 C CA . LYS A 1 75 ? 72.995 -5.521 13.533 1.00 0.24 75 LYS A CA 14
ATOM 20534 C C . LYS A 1 75 ? 71.635 -5.230 12.863 1.00 0.24 75 LYS A C 14
ATOM 20535 O O . LYS A 1 75 ? 71.330 -4.092 12.562 1.00 0.23 75 LYS A O 14
ATOM 20554 N N . PRO A 1 76 ? 70.825 -6.264 12.688 1.00 0.25 76 PRO A N 14
ATOM 20555 C CA . PRO A 1 76 ? 69.472 -6.067 12.097 1.00 0.26 76 PRO A CA 14
ATOM 20556 C C . PRO A 1 76 ? 68.658 -5.039 12.898 1.00 0.24 76 PRO A C 14
ATOM 20557 O O . PRO A 1 76 ? 68.577 -5.108 14.110 1.00 0.23 76 PRO A O 14
ATOM 20568 N N . GLY A 1 77 ? 67.996 -4.136 12.214 1.00 0.24 77 GLY A N 14
ATOM 20569 C CA . GLY A 1 77 ? 67.112 -3.149 12.908 1.00 0.24 77 GLY A CA 14
ATOM 20570 C C . GLY A 1 77 ? 67.876 -1.855 13.243 1.00 0.22 77 GLY A C 14
ATOM 20571 O O . GLY A 1 77 ? 67.302 -0.928 13.788 1.00 0.24 77 GLY A O 14
ATOM 20575 N N . GLU A 1 78 ? 69.150 -1.769 12.917 1.00 0.20 78 GLU A N 14
ATOM 20576 C CA . GLU A 1 78 ? 69.925 -0.521 13.212 1.00 0.20 78 GLU A CA 14
ATOM 20577 C C . GLU A 1 78 ? 69.970 0.381 11.985 1.00 0.18 78 GLU A C 14
ATOM 20578 O O . GLU A 1 78 ? 70.169 -0.083 10.877 1.00 0.18 78 GLU A O 14
ATOM 20590 N N . VAL A 1 79 ? 69.693 1.648 12.168 1.00 0.19 79 VAL A N 14
ATOM 20591 C CA . VAL A 1 79 ? 69.597 2.574 11.001 1.00 0.18 79 VAL A CA 14
ATOM 20592 C C . VAL A 1 79 ? 70.952 3.226 10.705 1.00 0.18 79 VAL A C 14
ATOM 20593 O O . VAL A 1 79 ? 71.602 3.771 11.577 1.00 0.19 79 VAL A O 14
ATOM 20606 N N . ILE A 1 80 ? 71.342 3.211 9.460 1.00 0.17 80 ILE A N 14
ATOM 20607 C CA . ILE A 1 80 ? 72.613 3.864 9.040 1.00 0.17 80 ILE A CA 14
ATOM 20608 C C . ILE A 1 80 ? 72.319 4.899 7.948 1.00 0.17 80 ILE A C 14
ATOM 20609 O O . ILE A 1 80 ? 71.349 4.778 7.220 1.00 0.17 80 ILE A O 14
ATOM 20625 N N . GLU A 1 81 ? 73.210 5.832 7.760 1.00 0.18 81 GLU A N 14
ATOM 20626 C CA . GLU A 1 81 ? 73.070 6.796 6.632 1.00 0.18 81 GLU A CA 14
ATOM 20627 C C . GLU A 1 81 ? 73.941 6.327 5.469 1.00 0.17 81 GLU A C 14
ATOM 20628 O O . GLU A 1 81 ? 75.047 5.859 5.670 1.00 0.19 81 GLU A O 14
ATOM 20640 N N . VAL A 1 82 ? 73.381 6.292 4.289 1.00 0.16 82 VAL A N 14
ATOM 20641 C CA . VAL A 1 82 ? 74.091 5.671 3.134 1.00 0.17 82 VAL A CA 14
ATOM 20642 C C . VAL A 1 82 ? 74.405 6.731 2.076 1.00 0.16 82 VAL A C 14
ATOM 20643 O O . VAL A 1 82 ? 73.541 7.470 1.645 1.00 0.17 82 VAL A O 14
ATOM 20656 N N . LEU A 1 83 ? 75.643 6.799 1.670 1.00 0.16 83 LEU A N 14
ATOM 20657 C CA . LEU A 1 83 ? 76.062 7.802 0.644 1.00 0.17 83 LEU A CA 14
ATOM 20658 C C . LEU A 1 83 ? 76.508 7.073 -0.626 1.00 0.15 83 LEU A C 14
ATOM 20659 O O . LEU A 1 83 ? 77.420 6.271 -0.578 1.00 0.12 83 LEU A O 14
ATOM 20675 N N . LEU A 1 84 ? 75.980 7.442 -1.768 1.00 0.16 84 LEU A N 14
ATOM 20676 C CA . LEU A 1 84 ? 76.502 6.871 -3.050 1.00 0.15 84 LEU A CA 14
ATOM 20677 C C . LEU A 1 84 ? 77.787 7.595 -3.455 1.00 0.15 84 LEU A C 14
ATOM 20678 O O . LEU A 1 84 ? 77.929 8.784 -3.242 1.00 0.17 84 LEU A O 14
ATOM 20694 N N . LEU A 1 85 ? 78.752 6.864 -3.952 1.00 0.14 85 LEU A N 14
ATOM 20695 C CA . LEU A 1 85 ? 80.074 7.473 -4.278 1.00 0.17 85 LEU A CA 14
ATOM 20696 C C . LEU A 1 85 ? 80.297 7.513 -5.792 1.00 0.18 85 LEU A C 14
ATOM 20697 O O . LEU A 1 85 ? 80.991 8.380 -6.294 1.00 0.24 85 LEU A O 14
ATOM 20713 N N . GLY A 1 86 ? 79.764 6.554 -6.515 1.00 0.16 86 GLY A N 14
ATOM 20714 C CA . GLY A 1 86 ? 80.013 6.511 -7.998 1.00 0.20 86 GLY A CA 14
ATOM 20715 C C . GLY A 1 86 ? 79.081 5.506 -8.681 1.00 0.17 86 GLY A C 14
ATOM 20716 O O . GLY A 1 86 ? 78.208 4.936 -8.058 1.00 0.15 86 GLY A O 14
ATOM 20720 N N . HIS A 1 87 ? 79.236 5.326 -9.975 1.00 0.20 87 HIS A N 14
ATOM 20721 C CA . HIS A 1 87 ? 78.328 4.406 -10.734 1.00 0.19 87 HIS A CA 14
ATOM 20722 C C . HIS A 1 87 ? 79.099 3.679 -11.851 1.00 0.19 87 HIS A C 14
ATOM 20723 O O . HIS A 1 87 ? 80.036 4.214 -12.413 1.00 0.24 87 HIS A O 14
ATOM 20737 N N . TYR A 1 88 ? 78.653 2.500 -12.225 1.00 0.16 88 TYR A N 14
ATOM 20738 C CA . TYR A 1 88 ? 79.292 1.773 -13.364 1.00 0.19 88 TYR A CA 14
ATOM 20739 C C . TYR A 1 88 ? 78.214 1.172 -14.273 1.00 0.21 88 TYR A C 14
ATOM 20740 O O . TYR A 1 88 ? 77.212 0.659 -13.804 1.00 0.17 88 TYR A O 14
ATOM 20758 N N . LYS A 1 89 ? 78.416 1.232 -15.567 1.00 0.29 89 LYS A N 14
ATOM 20759 C CA . LYS A 1 89 ? 77.409 0.669 -16.518 1.00 0.33 89 LYS A CA 14
ATOM 20760 C C . LYS A 1 89 ? 78.069 -0.372 -17.439 1.00 0.52 89 LYS A C 14
ATOM 20761 O O . LYS A 1 89 ? 79.276 -0.381 -17.582 1.00 0.94 89 LYS A O 14
ATOM 20780 N N . PRO A 1 90 ? 77.263 -1.234 -18.038 1.00 0.71 90 PRO A N 14
ATOM 20781 C CA . PRO A 1 90 ? 77.811 -2.289 -18.947 1.00 0.93 90 PRO A CA 14
ATOM 20782 C C . PRO A 1 90 ? 78.651 -1.667 -20.069 1.00 0.85 90 PRO A C 14
ATOM 20783 O O . PRO A 1 90 ? 78.363 -0.583 -20.541 1.00 1.30 90 PRO A O 14
ATOM 20794 N N . ARG A 1 91 ? 79.667 -2.364 -20.514 1.00 1.61 91 ARG A N 14
ATOM 20795 C CA . ARG A 1 91 ? 80.517 -1.846 -21.629 1.00 1.99 91 ARG A CA 14
ATOM 20796 C C . ARG A 1 91 ? 80.501 -2.826 -22.806 1.00 2.65 91 ARG A C 14
ATOM 20797 O O . ARG A 1 91 ? 80.414 -4.025 -22.624 1.00 3.38 91 ARG A O 14
ATOM 20818 N N . ASN A 1 92 ? 80.585 -2.320 -24.015 1.00 3.10 92 ASN A N 14
ATOM 20819 C CA . ASN A 1 92 ? 80.576 -3.205 -25.231 1.00 4.24 92 ASN A CA 14
ATOM 20820 C C . ASN A 1 92 ? 79.365 -4.148 -25.216 1.00 4.85 92 ASN A C 14
ATOM 20821 O O . ASN A 1 92 ? 78.334 -3.747 -24.702 1.00 5.20 92 ASN A O 14
ATOM 20833 N N . MET A 1 1 ? 83.862 13.417 0.564 1.00 1.31 1 MET A N 15
ATOM 20834 C CA . MET A 1 1 ? 84.019 13.478 -0.918 1.00 0.79 1 MET A CA 15
ATOM 20835 C C . MET A 1 1 ? 82.681 13.787 -1.588 1.00 0.68 1 MET A C 15
ATOM 20836 O O . MET A 1 1 ? 81.707 14.113 -0.933 1.00 0.82 1 MET A O 15
ATOM 20852 N N . ASP A 1 2 ? 82.631 13.676 -2.891 1.00 0.57 2 ASP A N 15
ATOM 20853 C CA . ASP A 1 2 ? 81.359 13.949 -3.629 1.00 0.50 2 ASP A CA 15
ATOM 20854 C C . ASP A 1 2 ? 80.402 12.765 -3.484 1.00 0.41 2 ASP A C 15
ATOM 20855 O O . ASP A 1 2 ? 80.813 11.620 -3.524 1.00 0.38 2 ASP A O 15
ATOM 20864 N N . VAL A 1 3 ? 79.125 13.035 -3.352 1.00 0.40 3 VAL A N 15
ATOM 20865 C CA . VAL A 1 3 ? 78.128 11.938 -3.244 1.00 0.33 3 VAL A CA 15
ATOM 20866 C C . VAL A 1 3 ? 77.014 12.146 -4.281 1.00 0.31 3 VAL A C 15
ATOM 20867 O O . VAL A 1 3 ? 76.633 13.266 -4.571 1.00 0.37 3 VAL A O 15
ATOM 20880 N N . LEU A 1 4 ? 76.541 11.084 -4.869 1.00 0.26 4 LEU A N 15
ATOM 20881 C CA . LEU A 1 4 ? 75.501 11.212 -5.935 1.00 0.28 4 LEU A CA 15
ATOM 20882 C C . LEU A 1 4 ? 74.089 11.177 -5.323 1.00 0.28 4 LEU A C 15
ATOM 20883 O O . LEU A 1 4 ? 73.136 11.628 -5.932 1.00 0.30 4 LEU A O 15
ATOM 20899 N N . ALA A 1 5 ? 73.955 10.694 -4.104 1.00 0.25 5 ALA A N 15
ATOM 20900 C CA . ALA A 1 5 ? 72.620 10.686 -3.427 1.00 0.25 5 ALA A CA 15
ATOM 20901 C C . ALA A 1 5 ? 72.789 10.267 -1.965 1.00 0.23 5 ALA A C 15
ATOM 20902 O O . ALA A 1 5 ? 73.735 9.587 -1.618 1.00 0.25 5 ALA A O 15
ATOM 20909 N N . LYS A 1 6 ? 71.880 10.668 -1.112 1.00 0.22 6 LYS A N 15
ATOM 20910 C CA . LYS A 1 6 ? 71.981 10.299 0.334 1.00 0.22 6 LYS A CA 15
ATOM 20911 C C . LYS A 1 6 ? 70.626 9.802 0.847 1.00 0.21 6 LYS A C 15
ATOM 20912 O O . LYS A 1 6 ? 69.626 10.487 0.731 1.00 0.23 6 LYS A O 15
ATOM 20931 N N . PHE A 1 7 ? 70.596 8.635 1.450 1.00 0.19 7 PHE A N 15
ATOM 20932 C CA . PHE A 1 7 ? 69.311 8.114 2.016 1.00 0.19 7 PHE A CA 15
ATOM 20933 C C . PHE A 1 7 ? 69.576 7.244 3.253 1.00 0.17 7 PHE A C 15
ATOM 20934 O O . PHE A 1 7 ? 70.695 6.849 3.510 1.00 0.16 7 PHE A O 15
ATOM 20951 N N . HIS A 1 8 ? 68.564 7.008 4.052 1.00 0.18 8 HIS A N 15
ATOM 20952 C CA . HIS A 1 8 ? 68.759 6.236 5.320 1.00 0.18 8 HIS A CA 15
ATOM 20953 C C . HIS A 1 8 ? 68.016 4.896 5.248 1.00 0.17 8 HIS A C 15
ATOM 20954 O O . HIS A 1 8 ? 66.879 4.829 4.820 1.00 0.18 8 HIS A O 15
ATOM 20968 N N . THR A 1 9 ? 68.637 3.847 5.722 1.00 0.16 9 THR A N 15
ATOM 20969 C CA . THR A 1 9 ? 67.968 2.510 5.755 1.00 0.17 9 THR A CA 15
ATOM 20970 C C . THR A 1 9 ? 68.529 1.685 6.926 1.00 0.16 9 THR A C 15
ATOM 20971 O O . THR A 1 9 ? 69.603 1.970 7.416 1.00 0.15 9 THR A O 15
ATOM 20982 N N . THR A 1 10 ? 67.841 0.647 7.341 1.00 0.17 10 THR A N 15
ATOM 20983 C CA . THR A 1 10 ? 68.382 -0.215 8.440 1.00 0.17 10 THR A CA 15
ATOM 20984 C C . THR A 1 10 ? 68.811 -1.579 7.880 1.00 0.17 10 THR A C 15
ATOM 20985 O O . THR A 1 10 ? 68.392 -1.977 6.808 1.00 0.17 10 THR A O 15
ATOM 20996 N N . VAL A 1 11 ? 69.675 -2.265 8.581 1.00 0.17 11 VAL A N 15
ATOM 20997 C CA . VAL A 1 11 ? 70.182 -3.579 8.078 1.00 0.17 11 VAL A CA 15
ATOM 20998 C C . VAL A 1 11 ? 69.149 -4.676 8.340 1.00 0.17 11 VAL A C 15
ATOM 20999 O O . VAL A 1 11 ? 68.643 -4.811 9.435 1.00 0.17 11 VAL A O 15
ATOM 21012 N N . HIS A 1 12 ? 68.931 -5.521 7.369 1.00 0.21 12 HIS A N 15
ATOM 21013 C CA . HIS A 1 12 ? 68.044 -6.706 7.572 1.00 0.25 12 HIS A CA 15
ATOM 21014 C C . HIS A 1 12 ? 68.866 -7.985 7.463 1.00 0.25 12 HIS A C 15
ATOM 21015 O O . HIS A 1 12 ? 70.046 -7.954 7.170 1.00 0.25 12 HIS A O 15
ATOM 21029 N N . ARG A 1 13 ? 68.268 -9.104 7.778 1.00 0.29 13 ARG A N 15
ATOM 21030 C CA . ARG A 1 13 ? 69.014 -10.411 7.787 1.00 0.32 13 ARG A CA 15
ATOM 21031 C C . ARG A 1 13 ? 69.867 -10.597 6.517 1.00 0.29 13 ARG A C 15
ATOM 21032 O O . ARG A 1 13 ? 69.614 -9.994 5.493 1.00 0.24 13 ARG A O 15
ATOM 21053 N N . ILE A 1 14 ? 70.937 -11.353 6.623 1.00 0.34 14 ILE A N 15
ATOM 21054 C CA . ILE A 1 14 ? 71.912 -11.536 5.483 1.00 0.34 14 ILE A CA 15
ATOM 21055 C C . ILE A 1 14 ? 72.593 -10.215 5.066 1.00 0.28 14 ILE A C 15
ATOM 21056 O O . ILE A 1 14 ? 73.305 -10.188 4.078 1.00 0.29 14 ILE A O 15
ATOM 21072 N N . GLY A 1 15 ? 72.407 -9.134 5.798 1.00 0.24 15 GLY A N 15
ATOM 21073 C CA . GLY A 1 15 ? 73.075 -7.848 5.422 1.00 0.20 15 GLY A CA 15
ATOM 21074 C C . GLY A 1 15 ? 72.329 -7.175 4.258 1.00 0.17 15 GLY A C 15
ATOM 21075 O O . GLY A 1 15 ? 72.887 -6.338 3.570 1.00 0.15 15 GLY A O 15
ATOM 21079 N N . ARG A 1 16 ? 71.108 -7.584 3.982 1.00 0.18 16 ARG A N 15
ATOM 21080 C CA . ARG A 1 16 ? 70.369 -7.022 2.810 1.00 0.18 16 ARG A CA 15
ATOM 21081 C C . ARG A 1 16 ? 69.693 -5.702 3.191 1.00 0.19 16 ARG A C 15
ATOM 21082 O O . ARG A 1 16 ? 69.095 -5.591 4.245 1.00 0.24 16 ARG A O 15
ATOM 21103 N N . ILE A 1 17 ? 69.695 -4.741 2.298 1.00 0.18 17 ILE A N 15
ATOM 21104 C CA . ILE A 1 17 ? 68.938 -3.474 2.546 1.00 0.21 17 ILE A CA 15
ATOM 21105 C C . ILE A 1 17 ? 68.130 -3.099 1.299 1.00 0.19 17 ILE A C 15
ATOM 21106 O O . ILE A 1 17 ? 68.514 -3.425 0.191 1.00 0.15 17 ILE A O 15
ATOM 21122 N N . ILE A 1 18 ? 67.070 -2.343 1.463 1.00 0.23 18 ILE A N 15
ATOM 21123 C CA . ILE A 1 18 ? 66.299 -1.859 0.274 1.00 0.20 18 ILE A CA 15
ATOM 21124 C C . ILE A 1 18 ? 66.351 -0.335 0.207 1.00 0.20 18 ILE A C 15
ATOM 21125 O O . ILE A 1 18 ? 66.004 0.343 1.157 1.00 0.22 18 ILE A O 15
ATOM 21141 N N . ILE A 1 19 ? 66.696 0.204 -0.937 1.00 0.17 19 ILE A N 15
ATOM 21142 C CA . ILE A 1 19 ? 66.671 1.690 -1.100 1.00 0.17 19 ILE A CA 15
ATOM 21143 C C . ILE A 1 19 ? 65.228 2.149 -1.354 1.00 0.19 19 ILE A C 15
ATOM 21144 O O . ILE A 1 19 ? 64.498 1.481 -2.055 1.00 0.17 19 ILE A O 15
ATOM 21160 N N . PRO A 1 20 ? 64.876 3.320 -0.861 1.00 0.24 20 PRO A N 15
ATOM 21161 C CA . PRO A 1 20 ? 63.529 3.880 -1.163 1.00 0.28 20 PRO A CA 15
ATOM 21162 C C . PRO A 1 20 ? 63.398 4.131 -2.658 1.00 0.26 20 PRO A C 15
ATOM 21163 O O . PRO A 1 20 ? 64.349 4.514 -3.314 1.00 0.25 20 PRO A O 15
ATOM 21174 N N . ALA A 1 21 ? 62.232 3.902 -3.200 1.00 0.28 21 ALA A N 15
ATOM 21175 C CA . ALA A 1 21 ? 62.029 4.095 -4.671 1.00 0.29 21 ALA A CA 15
ATOM 21176 C C . ALA A 1 21 ? 62.369 5.536 -5.075 1.00 0.31 21 ALA A C 15
ATOM 21177 O O . ALA A 1 21 ? 62.727 5.800 -6.207 1.00 0.32 21 ALA A O 15
ATOM 21184 N N . GLY A 1 22 ? 62.248 6.466 -4.155 1.00 0.34 22 GLY A N 15
ATOM 21185 C CA . GLY A 1 22 ? 62.546 7.895 -4.487 1.00 0.38 22 GLY A CA 15
ATOM 21186 C C . GLY A 1 22 ? 64.028 8.055 -4.830 1.00 0.37 22 GLY A C 15
ATOM 21187 O O . GLY A 1 22 ? 64.378 8.724 -5.785 1.00 0.39 22 GLY A O 15
ATOM 21191 N N . THR A 1 23 ? 64.898 7.445 -4.062 1.00 0.34 23 THR A N 15
ATOM 21192 C CA . THR A 1 23 ? 66.364 7.566 -4.343 1.00 0.34 23 THR A CA 15
ATOM 21193 C C . THR A 1 23 ? 66.719 6.809 -5.625 1.00 0.30 23 THR A C 15
ATOM 21194 O O . THR A 1 23 ? 67.489 7.287 -6.435 1.00 0.32 23 THR A O 15
ATOM 21205 N N . ARG A 1 24 ? 66.115 5.661 -5.849 1.00 0.26 24 ARG A N 15
ATOM 21206 C CA . ARG A 1 24 ? 66.372 4.905 -7.134 1.00 0.25 24 ARG A CA 15
ATOM 21207 C C . ARG A 1 24 ? 66.054 5.806 -8.332 1.00 0.28 24 ARG A C 15
ATOM 21208 O O . ARG A 1 24 ? 66.748 5.808 -9.328 1.00 0.29 24 ARG A O 15
ATOM 21229 N N . LYS A 1 25 ? 64.956 6.514 -8.247 1.00 0.32 25 LYS A N 15
ATOM 21230 C CA . LYS A 1 25 ? 64.505 7.368 -9.389 1.00 0.37 25 LYS A CA 15
ATOM 21231 C C . LYS A 1 25 ? 65.481 8.526 -9.604 1.00 0.38 25 LYS A C 15
ATOM 21232 O O . LYS A 1 25 ? 65.961 8.750 -10.699 1.00 0.40 25 LYS A O 15
ATOM 21251 N N . PHE A 1 26 ? 65.801 9.236 -8.554 1.00 0.38 26 PHE A N 15
ATOM 21252 C CA . PHE A 1 26 ? 66.768 10.380 -8.668 1.00 0.42 26 PHE A CA 15
ATOM 21253 C C . PHE A 1 26 ? 68.109 9.900 -9.231 1.00 0.42 26 PHE A C 15
ATOM 21254 O O . PHE A 1 26 ? 68.807 10.635 -9.906 1.00 0.46 26 PHE A O 15
ATOM 21271 N N . TYR A 1 27 ? 68.516 8.715 -8.862 1.00 0.39 27 TYR A N 15
ATOM 21272 C CA . TYR A 1 27 ? 69.869 8.215 -9.259 1.00 0.42 27 TYR A CA 15
ATOM 21273 C C . TYR A 1 27 ? 69.826 7.503 -10.625 1.00 0.35 27 TYR A C 15
ATOM 21274 O O . TYR A 1 27 ? 70.854 7.300 -11.246 1.00 0.37 27 TYR A O 15
ATOM 21292 N N . GLY A 1 28 ? 68.651 7.168 -11.123 1.00 0.31 28 GLY A N 15
ATOM 21293 C CA . GLY A 1 28 ? 68.560 6.518 -12.466 1.00 0.29 28 GLY A CA 15
ATOM 21294 C C . GLY A 1 28 ? 69.006 5.054 -12.362 1.00 0.26 28 GLY A C 15
ATOM 21295 O O . GLY A 1 28 ? 69.761 4.573 -13.187 1.00 0.27 28 GLY A O 15
ATOM 21299 N N . ILE A 1 29 ? 68.600 4.366 -11.320 1.00 0.24 29 ILE A N 15
ATOM 21300 C CA . ILE A 1 29 ? 69.058 2.952 -11.119 1.00 0.23 29 ILE A CA 15
ATOM 21301 C C . ILE A 1 29 ? 68.085 1.972 -11.777 1.00 0.20 29 ILE A C 15
ATOM 21302 O O . ILE A 1 29 ? 66.899 1.982 -11.506 1.00 0.22 29 ILE A O 15
ATOM 21318 N N . GLU A 1 30 ? 68.617 1.032 -12.515 1.00 0.17 30 GLU A N 15
ATOM 21319 C CA . GLU A 1 30 ? 67.778 -0.075 -13.060 1.00 0.18 30 GLU A CA 15
ATOM 21320 C C . GLU A 1 30 ? 68.437 -1.412 -12.724 1.00 0.17 30 GLU A C 15
ATOM 21321 O O . GLU A 1 30 ? 69.621 -1.468 -12.441 1.00 0.18 30 GLU A O 15
ATOM 21333 N N . GLN A 1 31 ? 67.686 -2.488 -12.738 1.00 0.20 31 GLN A N 15
ATOM 21334 C CA . GLN A 1 31 ? 68.279 -3.825 -12.396 1.00 0.20 31 GLN A CA 15
ATOM 21335 C C . GLN A 1 31 ? 69.444 -4.148 -13.337 1.00 0.19 31 GLN A C 15
ATOM 21336 O O . GLN A 1 31 ? 69.386 -3.887 -14.524 1.00 0.20 31 GLN A O 15
ATOM 21350 N N . GLY A 1 32 ? 70.489 -4.722 -12.805 1.00 0.18 32 GLY A N 15
ATOM 21351 C CA . GLY A 1 32 ? 71.669 -5.084 -13.645 1.00 0.19 32 GLY A CA 15
ATOM 21352 C C . GLY A 1 32 ? 72.722 -3.964 -13.621 1.00 0.17 32 GLY A C 15
ATOM 21353 O O . GLY A 1 32 ? 73.867 -4.194 -13.968 1.00 0.18 32 GLY A O 15
ATOM 21357 N N . ASP A 1 33 ? 72.367 -2.769 -13.188 1.00 0.15 33 ASP A N 15
ATOM 21358 C CA . ASP A 1 33 ? 73.380 -1.666 -13.115 1.00 0.14 33 ASP A CA 15
ATOM 21359 C C . ASP A 1 33 ? 74.281 -1.856 -11.895 1.00 0.13 33 ASP A C 15
ATOM 21360 O O . ASP A 1 33 ? 73.879 -2.455 -10.916 1.00 0.14 33 ASP A O 15
ATOM 21369 N N . PHE A 1 34 ? 75.453 -1.265 -11.908 1.00 0.12 34 PHE A N 15
ATOM 21370 C CA . PHE A 1 34 ? 76.332 -1.313 -10.704 1.00 0.11 34 PHE A CA 15
ATOM 21371 C C . PHE A 1 34 ? 76.442 0.081 -10.095 1.00 0.10 34 PHE A C 15
ATOM 21372 O O . PHE A 1 34 ? 76.642 1.050 -10.801 1.00 0.11 34 PHE A O 15
ATOM 21389 N N . VAL A 1 35 ? 76.418 0.173 -8.792 1.00 0.09 35 VAL A N 15
ATOM 21390 C CA . VAL A 1 35 ? 76.644 1.490 -8.128 1.00 0.09 35 VAL A CA 15
ATOM 21391 C C . VAL A 1 35 ? 77.704 1.329 -7.037 1.00 0.10 35 VAL A C 15
ATOM 21392 O O . VAL A 1 35 ? 77.914 0.244 -6.529 1.00 0.10 35 VAL A O 15
ATOM 21405 N N . GLU A 1 36 ? 78.392 2.391 -6.694 1.00 0.12 36 GLU A N 15
ATOM 21406 C CA . GLU A 1 36 ? 79.463 2.298 -5.658 1.00 0.13 36 GLU A CA 15
ATOM 21407 C C . GLU A 1 36 ? 79.059 3.156 -4.476 1.00 0.13 36 GLU A C 15
ATOM 21408 O O . GLU A 1 36 ? 78.601 4.266 -4.664 1.00 0.13 36 GLU A O 15
ATOM 21420 N N . ILE A 1 37 ? 78.986 2.567 -3.311 1.00 0.12 37 ILE A N 15
ATOM 21421 C CA . ILE A 1 37 ? 78.322 3.263 -2.178 1.00 0.11 37 ILE A CA 15
ATOM 21422 C C . ILE A 1 37 ? 79.077 3.030 -0.864 1.00 0.11 37 ILE A C 15
ATOM 21423 O O . ILE A 1 37 ? 79.771 2.042 -0.707 1.00 0.12 37 ILE A O 15
ATOM 21439 N N . LYS A 1 38 ? 78.887 3.900 0.094 1.00 0.12 38 LYS A N 15
ATOM 21440 C CA . LYS A 1 38 ? 79.522 3.709 1.432 1.00 0.13 38 LYS A CA 15
ATOM 21441 C C . LYS A 1 38 ? 78.496 3.921 2.548 1.00 0.13 38 LYS A C 15
ATOM 21442 O O . LYS A 1 38 ? 77.622 4.758 2.443 1.00 0.14 38 LYS A O 15
ATOM 21461 N N . ILE A 1 39 ? 78.617 3.184 3.625 1.00 0.14 39 ILE A N 15
ATOM 21462 C CA . ILE A 1 39 ? 77.666 3.351 4.773 1.00 0.14 39 ILE A CA 15
ATOM 21463 C C . ILE A 1 39 ? 78.402 3.866 6.011 1.00 0.13 39 ILE A C 15
ATOM 21464 O O . ILE A 1 39 ? 79.557 3.552 6.228 1.00 0.13 39 ILE A O 15
ATOM 21480 N N . VAL A 1 40 ? 77.709 4.590 6.855 1.00 0.13 40 VAL A N 15
ATOM 21481 C CA . VAL A 1 40 ? 78.324 5.059 8.133 1.00 0.12 40 VAL A CA 15
ATOM 21482 C C . VAL A 1 40 ? 77.311 4.938 9.280 1.00 0.16 40 VAL A C 15
ATOM 21483 O O . VAL A 1 40 ? 76.244 5.523 9.246 1.00 0.20 40 VAL A O 15
ATOM 21496 N N . LYS A 1 41 ? 77.694 4.264 10.332 1.00 0.17 41 LYS A N 15
ATOM 21497 C CA . LYS A 1 41 ? 76.834 4.181 11.551 1.00 0.22 41 LYS A CA 15
ATOM 21498 C C . LYS A 1 41 ? 77.690 4.470 12.785 1.00 0.21 41 LYS A C 15
ATOM 21499 O O . LYS A 1 41 ? 78.868 4.176 12.809 1.00 0.22 41 LYS A O 15
ATOM 21518 N N . TYR A 1 42 ? 77.103 5.048 13.799 1.00 0.20 42 TYR A N 15
ATOM 21519 C CA . TYR A 1 42 ? 77.881 5.366 15.035 1.00 0.20 42 TYR A CA 15
ATOM 21520 C C . TYR A 1 42 ? 77.571 4.346 16.133 1.00 0.27 42 TYR A C 15
ATOM 21521 O O . TYR A 1 42 ? 76.422 4.108 16.461 1.00 0.33 42 TYR A O 15
ATOM 21539 N N . GLU A 1 43 ? 78.590 3.755 16.714 1.00 0.29 43 GLU A N 15
ATOM 21540 C CA . GLU A 1 43 ? 78.366 2.761 17.806 1.00 0.37 43 GLU A CA 15
ATOM 21541 C C . GLU A 1 43 ? 79.328 3.028 18.965 1.00 0.35 43 GLU A C 15
ATOM 21542 O O . GLU A 1 43 ? 80.503 3.273 18.765 1.00 0.30 43 GLU A O 15
ATOM 21554 N N . GLY A 1 44 ? 78.828 3.012 20.177 1.00 0.41 44 GLY A N 15
ATOM 21555 C CA . GLY A 1 44 ? 79.695 3.293 21.363 1.00 0.41 44 GLY A CA 15
ATOM 21556 C C . GLY A 1 44 ? 80.300 4.695 21.243 1.00 0.37 44 GLY A C 15
ATOM 21557 O O . GLY A 1 44 ? 79.601 5.662 20.998 1.00 0.37 44 GLY A O 15
ATOM 21561 N N . GLU A 1 45 ? 81.600 4.801 21.380 1.00 0.37 45 GLU A N 15
ATOM 21562 C CA . GLU A 1 45 ? 82.272 6.131 21.237 1.00 0.37 45 GLU A CA 15
ATOM 21563 C C . GLU A 1 45 ? 83.020 6.251 19.893 1.00 0.34 45 GLU A C 15
ATOM 21564 O O . GLU A 1 45 ? 83.806 7.165 19.710 1.00 0.36 45 GLU A O 15
ATOM 21576 N N . GLU A 1 46 ? 82.826 5.323 18.978 1.00 0.31 46 GLU A N 15
ATOM 21577 C CA . GLU A 1 46 ? 83.578 5.378 17.683 1.00 0.30 46 GLU A CA 15
ATOM 21578 C C . GLU A 1 46 ? 82.624 5.203 16.478 1.00 0.25 46 GLU A C 15
ATOM 21579 O O . GLU A 1 46 ? 81.807 4.301 16.479 1.00 0.25 46 GLU A O 15
ATOM 21591 N N . PRO A 1 47 ? 82.827 5.988 15.430 1.00 0.25 47 PRO A N 15
ATOM 21592 C CA . PRO A 1 47 ? 82.054 5.777 14.182 1.00 0.21 47 PRO A CA 15
ATOM 21593 C C . PRO A 1 47 ? 82.582 4.547 13.430 1.00 0.27 47 PRO A C 15
ATOM 21594 O O . PRO A 1 47 ? 83.775 4.393 13.240 1.00 0.34 47 PRO A O 15
ATOM 21605 N N . LYS A 1 48 ? 81.693 3.754 12.885 1.00 0.26 48 LYS A N 15
ATOM 21606 C CA . LYS A 1 48 ? 82.115 2.623 12.003 1.00 0.35 48 LYS A CA 15
ATOM 21607 C C . LYS A 1 48 ? 81.641 2.885 10.572 1.00 0.28 48 LYS A C 15
ATOM 21608 O O . LYS A 1 48 ? 80.534 3.344 10.361 1.00 0.24 48 LYS A O 15
ATOM 21627 N N . GLU A 1 49 ? 82.474 2.626 9.595 1.00 0.26 49 GLU A N 15
ATOM 21628 C CA . GLU A 1 49 ? 82.080 2.891 8.176 1.00 0.20 49 GLU A CA 15
ATOM 21629 C C . GLU A 1 49 ? 82.530 1.744 7.264 1.00 0.19 49 GLU A C 15
ATOM 21630 O O . GLU A 1 49 ? 83.331 0.911 7.647 1.00 0.21 49 GLU A O 15
ATOM 21642 N N . GLY A 1 50 ? 82.018 1.706 6.059 1.00 0.16 50 GLY A N 15
ATOM 21643 C CA . GLY A 1 50 ? 82.402 0.628 5.102 1.00 0.16 50 GLY A CA 15
ATOM 21644 C C . GLY A 1 50 ? 82.087 1.071 3.674 1.00 0.15 50 GLY A C 15
ATOM 21645 O O . GLY A 1 50 ? 81.009 1.560 3.400 1.00 0.17 50 GLY A O 15
ATOM 21649 N N . THR A 1 51 ? 82.992 0.839 2.753 1.00 0.14 51 THR A N 15
ATOM 21650 C CA . THR A 1 51 ? 82.718 1.176 1.322 1.00 0.14 51 THR A CA 15
ATOM 21651 C C . THR A 1 51 ? 82.801 -0.089 0.468 1.00 0.13 51 THR A C 15
ATOM 21652 O O . THR A 1 51 ? 83.717 -0.879 0.615 1.00 0.15 51 THR A O 15
ATOM 21663 N N . PHE A 1 52 ? 81.890 -0.257 -0.461 1.00 0.12 52 PHE A N 15
ATOM 21664 C CA . PHE A 1 52 ? 81.961 -1.441 -1.373 1.00 0.13 52 PHE A CA 15
ATOM 21665 C C . PHE A 1 52 ? 81.222 -1.163 -2.697 1.00 0.11 52 PHE A C 15
ATOM 21666 O O . PHE A 1 52 ? 80.490 -0.196 -2.816 1.00 0.10 52 PHE A O 15
ATOM 21683 N N . THR A 1 53 ? 81.315 -2.076 -3.632 1.00 0.12 53 THR A N 15
ATOM 21684 C CA . THR A 1 53 ? 80.519 -1.958 -4.890 1.00 0.11 53 THR A CA 15
ATOM 21685 C C . THR A 1 53 ? 79.374 -2.972 -4.866 1.00 0.11 53 THR A C 15
ATOM 21686 O O . THR A 1 53 ? 79.517 -4.062 -4.342 1.00 0.12 53 THR A O 15
ATOM 21697 N N . ALA A 1 54 ? 78.217 -2.586 -5.348 1.00 0.11 54 ALA A N 15
ATOM 21698 C CA . ALA A 1 54 ? 77.029 -3.487 -5.265 1.00 0.13 54 ALA A CA 15
ATOM 21699 C C . ALA A 1 54 ? 76.195 -3.398 -6.543 1.00 0.13 54 ALA A C 15
ATOM 21700 O O . ALA A 1 54 ? 76.027 -2.335 -7.109 1.00 0.11 54 ALA A O 15
ATOM 21707 N N . ARG A 1 55 ? 75.614 -4.498 -6.953 1.00 0.15 55 ARG A N 15
ATOM 21708 C CA . ARG A 1 55 ? 74.715 -4.482 -8.144 1.00 0.15 55 ARG A CA 15
ATOM 21709 C C . ARG A 1 55 ? 73.267 -4.287 -7.695 1.00 0.15 55 ARG A C 15
ATOM 21710 O O . ARG A 1 55 ? 72.857 -4.792 -6.665 1.00 0.16 55 ARG A O 15
ATOM 21731 N N . VAL A 1 56 ? 72.489 -3.586 -8.476 1.00 0.14 56 VAL A N 15
ATOM 21732 C CA . VAL A 1 56 ? 71.052 -3.382 -8.126 1.00 0.14 56 VAL A CA 15
ATOM 21733 C C . VAL A 1 56 ? 70.245 -4.625 -8.499 1.00 0.15 56 VAL A C 15
ATOM 21734 O O . VAL A 1 56 ? 70.249 -5.065 -9.634 1.00 0.17 56 VAL A O 15
ATOM 21747 N N . GLY A 1 57 ? 69.530 -5.161 -7.549 1.00 0.16 57 GLY A N 15
ATOM 21748 C CA . GLY A 1 57 ? 68.677 -6.353 -7.818 1.00 0.19 57 GLY A CA 15
ATOM 21749 C C . GLY A 1 57 ? 67.217 -5.919 -7.956 1.00 0.18 57 GLY A C 15
ATOM 21750 O O . GLY A 1 57 ? 66.901 -4.740 -7.976 1.00 0.16 57 GLY A O 15
ATOM 21754 N N . GLU A 1 58 ? 66.320 -6.870 -8.020 1.00 0.21 58 GLU A N 15
ATOM 21755 C CA . GLU A 1 58 ? 64.867 -6.532 -8.129 1.00 0.22 58 GLU A CA 15
ATOM 21756 C C . GLU A 1 58 ? 64.421 -5.749 -6.890 1.00 0.22 58 GLU A C 15
ATOM 21757 O O . GLU A 1 58 ? 65.047 -5.803 -5.848 1.00 0.24 58 GLU A O 15
ATOM 21769 N N . GLN A 1 59 ? 63.369 -4.979 -7.016 1.00 0.25 59 GLN A N 15
ATOM 21770 C CA . GLN A 1 59 ? 62.879 -4.132 -5.876 1.00 0.30 59 GLN A CA 15
ATOM 21771 C C . GLN A 1 59 ? 63.981 -3.212 -5.324 1.00 0.23 59 GLN A C 15
ATOM 21772 O O . GLN A 1 59 ? 63.813 -2.632 -4.266 1.00 0.23 59 GLN A O 15
ATOM 21786 N N . GLY A 1 60 ? 65.033 -2.958 -6.081 1.00 0.19 60 GLY A N 15
ATOM 21787 C CA . GLY A 1 60 ? 66.040 -1.938 -5.640 1.00 0.16 60 GLY A CA 15
ATOM 21788 C C . GLY A 1 60 ? 66.890 -2.479 -4.484 1.00 0.12 60 GLY A C 15
ATOM 21789 O O . GLY A 1 60 ? 67.435 -1.711 -3.706 1.00 0.12 60 GLY A O 15
ATOM 21793 N N . SER A 1 61 ? 66.947 -3.779 -4.317 1.00 0.14 61 SER A N 15
ATOM 21794 C CA . SER A 1 61 ? 67.702 -4.357 -3.161 1.00 0.16 61 SER A CA 15
ATOM 21795 C C . SER A 1 61 ? 69.207 -4.338 -3.443 1.00 0.15 61 SER A C 15
ATOM 21796 O O . SER A 1 61 ? 69.640 -4.604 -4.548 1.00 0.18 61 SER A O 15
ATOM 21804 N N . VAL A 1 62 ? 70.002 -4.141 -2.421 1.00 0.14 62 VAL A N 15
ATOM 21805 C CA . VAL A 1 62 ? 71.485 -4.242 -2.576 1.00 0.15 62 VAL A CA 15
ATOM 21806 C C . VAL A 1 62 ? 72.081 -4.977 -1.367 1.00 0.14 62 VAL A C 15
ATOM 21807 O O . VAL A 1 62 ? 71.523 -4.943 -0.285 1.00 0.14 62 VAL A O 15
ATOM 21820 N N . ILE A 1 63 ? 73.135 -5.732 -1.573 1.00 0.16 63 ILE A N 15
ATOM 21821 C CA . ILE A 1 63 ? 73.684 -6.579 -0.463 1.00 0.17 63 ILE A CA 15
ATOM 21822 C C . ILE A 1 63 ? 75.021 -6.016 0.032 1.00 0.16 63 ILE A C 15
ATOM 21823 O O . ILE A 1 63 ? 75.992 -5.978 -0.701 1.00 0.19 63 ILE A O 15
ATOM 21839 N N . ILE A 1 64 ? 75.106 -5.700 1.304 1.00 0.15 64 ILE A N 15
ATOM 21840 C CA . ILE A 1 64 ? 76.417 -5.277 1.895 1.00 0.16 64 ILE A CA 15
ATOM 21841 C C . ILE A 1 64 ? 77.286 -6.520 2.170 1.00 0.18 64 ILE A C 15
ATOM 21842 O O . ILE A 1 64 ? 76.771 -7.535 2.582 1.00 0.20 64 ILE A O 15
ATOM 21858 N N . PRO A 1 65 ? 78.582 -6.415 1.945 1.00 0.19 65 PRO A N 15
ATOM 21859 C CA . PRO A 1 65 ? 79.488 -7.578 2.188 1.00 0.23 65 PRO A CA 15
ATOM 21860 C C . PRO A 1 65 ? 79.525 -7.935 3.679 1.00 0.26 65 PRO A C 15
ATOM 21861 O O . PRO A 1 65 ? 79.695 -7.079 4.528 1.00 0.23 65 PRO A O 15
ATOM 21872 N N . LYS A 1 66 ? 79.369 -9.197 4.000 1.00 0.41 66 LYS A N 15
ATOM 21873 C CA . LYS A 1 66 ? 79.389 -9.633 5.437 1.00 0.51 66 LYS A CA 15
ATOM 21874 C C . LYS A 1 66 ? 80.682 -9.176 6.130 1.00 0.44 66 LYS A C 15
ATOM 21875 O O . LYS A 1 66 ? 80.697 -8.892 7.313 1.00 0.42 66 LYS A O 15
ATOM 21894 N N . ALA A 1 67 ? 81.766 -9.129 5.395 1.00 0.43 67 ALA A N 15
ATOM 21895 C CA . ALA A 1 67 ? 83.077 -8.721 5.999 1.00 0.40 67 ALA A CA 15
ATOM 21896 C C . ALA A 1 67 ? 82.969 -7.316 6.596 1.00 0.30 67 ALA A C 15
ATOM 21897 O O . ALA A 1 67 ? 83.492 -7.041 7.664 1.00 0.28 67 ALA A O 15
ATOM 21904 N N . LEU A 1 68 ? 82.249 -6.444 5.937 1.00 0.27 68 LEU A N 15
ATOM 21905 C CA . LEU A 1 68 ? 82.051 -5.067 6.477 1.00 0.23 68 LEU A CA 15
ATOM 21906 C C . LEU A 1 68 ? 81.018 -5.080 7.605 1.00 0.22 68 LEU A C 15
ATOM 21907 O O . LEU A 1 68 ? 81.130 -4.324 8.551 1.00 0.22 68 LEU A O 15
ATOM 21923 N N . ARG A 1 69 ? 80.032 -5.952 7.537 1.00 0.25 69 ARG A N 15
ATOM 21924 C CA . ARG A 1 69 ? 79.015 -6.023 8.643 1.00 0.28 69 ARG A CA 15
ATOM 21925 C C . ARG A 1 69 ? 79.714 -6.303 9.974 1.00 0.25 69 ARG A C 15
ATOM 21926 O O . ARG A 1 69 ? 79.383 -5.731 10.996 1.00 0.26 69 ARG A O 15
ATOM 21947 N N . ASP A 1 70 ? 80.616 -7.254 9.969 1.00 0.25 70 ASP A N 15
ATOM 21948 C CA . ASP A 1 70 ? 81.280 -7.677 11.239 1.00 0.25 70 ASP A CA 15
ATOM 21949 C C . ASP A 1 70 ? 82.220 -6.582 11.739 1.00 0.22 70 ASP A C 15
ATOM 21950 O O . ASP A 1 70 ? 82.202 -6.228 12.902 1.00 0.22 70 ASP A O 15
ATOM 21959 N N . VAL A 1 71 ? 83.046 -6.054 10.869 1.00 0.21 71 VAL A N 15
ATOM 21960 C CA . VAL A 1 71 ? 84.024 -4.999 11.301 1.00 0.21 71 VAL A CA 15
ATOM 21961 C C . VAL A 1 71 ? 83.270 -3.781 11.852 1.00 0.21 71 VAL A C 15
ATOM 21962 O O . VAL A 1 71 ? 83.729 -3.121 12.766 1.00 0.22 71 VAL A O 15
ATOM 21975 N N . ILE A 1 72 ? 82.166 -3.445 11.248 1.00 0.21 72 ILE A N 15
ATOM 21976 C CA . ILE A 1 72 ? 81.413 -2.220 11.663 1.00 0.22 72 ILE A CA 15
ATOM 21977 C C . ILE A 1 72 ? 80.513 -2.513 12.878 1.00 0.22 72 ILE A C 15
ATOM 21978 O O . ILE A 1 72 ? 80.139 -1.606 13.600 1.00 0.23 72 ILE A O 15
ATOM 21994 N N . GLY A 1 73 ? 80.231 -3.770 13.163 1.00 0.21 73 GLY A N 15
ATOM 21995 C CA . GLY A 1 73 ? 79.436 -4.102 14.389 1.00 0.21 73 GLY A CA 15
ATOM 21996 C C . GLY A 1 73 ? 77.954 -3.802 14.140 1.00 0.20 73 GLY A C 15
ATOM 21997 O O . GLY A 1 73 ? 77.272 -3.279 15.003 1.00 0.22 73 GLY A O 15
ATOM 22001 N N . ILE A 1 74 ? 77.486 -4.019 12.934 1.00 0.20 74 ILE A N 15
ATOM 22002 C CA . ILE A 1 74 ? 76.082 -3.624 12.581 1.00 0.21 74 ILE A CA 15
ATOM 22003 C C . ILE A 1 74 ? 75.107 -4.770 12.878 1.00 0.21 74 ILE A C 15
ATOM 22004 O O . ILE A 1 74 ? 75.443 -5.933 12.755 1.00 0.23 74 ILE A O 15
ATOM 22020 N N . LYS A 1 75 ? 73.920 -4.438 13.326 1.00 0.22 75 LYS A N 15
ATOM 22021 C CA . LYS A 1 75 ? 72.924 -5.487 13.703 1.00 0.24 75 LYS A CA 15
ATOM 22022 C C . LYS A 1 75 ? 71.567 -5.221 13.021 1.00 0.24 75 LYS A C 15
ATOM 22023 O O . LYS A 1 75 ? 71.261 -4.093 12.684 1.00 0.23 75 LYS A O 15
ATOM 22042 N N . PRO A 1 76 ? 70.762 -6.263 12.871 1.00 0.25 76 PRO A N 15
ATOM 22043 C CA . PRO A 1 76 ? 69.412 -6.090 12.266 1.00 0.26 76 PRO A CA 15
ATOM 22044 C C . PRO A 1 76 ? 68.591 -5.030 13.019 1.00 0.24 76 PRO A C 15
ATOM 22045 O O . PRO A 1 76 ? 68.481 -5.065 14.231 1.00 0.23 76 PRO A O 15
ATOM 22056 N N . GLY A 1 77 ? 67.954 -4.142 12.294 1.00 0.24 77 GLY A N 15
ATOM 22057 C CA . GLY A 1 77 ? 67.058 -3.131 12.940 1.00 0.24 77 GLY A CA 15
ATOM 22058 C C . GLY A 1 77 ? 67.822 -1.830 13.256 1.00 0.22 77 GLY A C 15
ATOM 22059 O O . GLY A 1 77 ? 67.243 -0.889 13.768 1.00 0.24 77 GLY A O 15
ATOM 22063 N N . GLU A 1 78 ? 69.101 -1.755 12.946 1.00 0.20 78 GLU A N 15
ATOM 22064 C CA . GLU A 1 78 ? 69.874 -0.500 13.220 1.00 0.20 78 GLU A CA 15
ATOM 22065 C C . GLU A 1 78 ? 69.935 0.370 11.970 1.00 0.18 78 GLU A C 15
ATOM 22066 O O . GLU A 1 78 ? 70.155 -0.123 10.879 1.00 0.18 78 GLU A O 15
ATOM 22078 N N . VAL A 1 79 ? 69.653 1.640 12.114 1.00 0.19 79 VAL A N 15
ATOM 22079 C CA . VAL A 1 79 ? 69.579 2.536 10.921 1.00 0.18 79 VAL A CA 15
ATOM 22080 C C . VAL A 1 79 ? 70.940 3.179 10.633 1.00 0.18 79 VAL A C 15
ATOM 22081 O O . VAL A 1 79 ? 71.548 3.788 11.491 1.00 0.19 79 VAL A O 15
ATOM 22094 N N . ILE A 1 80 ? 71.374 3.097 9.405 1.00 0.17 80 ILE A N 15
ATOM 22095 C CA . ILE A 1 80 ? 72.649 3.748 8.992 1.00 0.17 80 ILE A CA 15
ATOM 22096 C C . ILE A 1 80 ? 72.358 4.811 7.927 1.00 0.17 80 ILE A C 15
ATOM 22097 O O . ILE A 1 80 ? 71.386 4.713 7.199 1.00 0.17 80 ILE A O 15
ATOM 22113 N N . GLU A 1 81 ? 73.256 5.741 7.756 1.00 0.18 81 GLU A N 15
ATOM 22114 C CA . GLU A 1 81 ? 73.121 6.729 6.649 1.00 0.18 81 GLU A CA 15
ATOM 22115 C C . GLU A 1 81 ? 73.992 6.282 5.479 1.00 0.17 81 GLU A C 15
ATOM 22116 O O . GLU A 1 81 ? 75.102 5.819 5.670 1.00 0.19 81 GLU A O 15
ATOM 22128 N N . VAL A 1 82 ? 73.431 6.260 4.300 1.00 0.16 82 VAL A N 15
ATOM 22129 C CA . VAL A 1 82 ? 74.145 5.665 3.134 1.00 0.17 82 VAL A CA 15
ATOM 22130 C C . VAL A 1 82 ? 74.457 6.746 2.099 1.00 0.16 82 VAL A C 15
ATOM 22131 O O . VAL A 1 82 ? 73.591 7.492 1.681 1.00 0.17 82 VAL A O 15
ATOM 22144 N N . LEU A 1 83 ? 75.694 6.820 1.688 1.00 0.16 83 LEU A N 15
ATOM 22145 C CA . LEU A 1 83 ? 76.108 7.837 0.676 1.00 0.17 83 LEU A CA 15
ATOM 22146 C C . LEU A 1 83 ? 76.551 7.125 -0.603 1.00 0.15 83 LEU A C 15
ATOM 22147 O O . LEU A 1 83 ? 77.441 6.299 -0.565 1.00 0.12 83 LEU A O 15
ATOM 22163 N N . LEU A 1 84 ? 76.039 7.526 -1.740 1.00 0.16 84 LEU A N 15
ATOM 22164 C CA . LEU A 1 84 ? 76.549 6.963 -3.030 1.00 0.15 84 LEU A CA 15
ATOM 22165 C C . LEU A 1 84 ? 77.850 7.661 -3.427 1.00 0.15 84 LEU A C 15
ATOM 22166 O O . LEU A 1 84 ? 78.016 8.846 -3.208 1.00 0.17 84 LEU A O 15
ATOM 22182 N N . LEU A 1 85 ? 78.785 6.921 -3.966 1.00 0.14 85 LEU A N 15
ATOM 22183 C CA . LEU A 1 85 ? 80.103 7.517 -4.334 1.00 0.17 85 LEU A CA 15
ATOM 22184 C C . LEU A 1 85 ? 80.276 7.556 -5.856 1.00 0.18 85 LEU A C 15
ATOM 22185 O O . LEU A 1 85 ? 80.942 8.431 -6.380 1.00 0.24 85 LEU A O 15
ATOM 22201 N N . GLY A 1 86 ? 79.720 6.596 -6.563 1.00 0.16 86 GLY A N 15
ATOM 22202 C CA . GLY A 1 86 ? 79.904 6.568 -8.055 1.00 0.20 86 GLY A CA 15
ATOM 22203 C C . GLY A 1 86 ? 78.969 5.543 -8.706 1.00 0.17 86 GLY A C 15
ATOM 22204 O O . GLY A 1 86 ? 78.130 4.955 -8.057 1.00 0.15 86 GLY A O 15
ATOM 22208 N N . HIS A 1 87 ? 79.110 5.340 -9.998 1.00 0.20 87 HIS A N 15
ATOM 22209 C CA . HIS A 1 87 ? 78.228 4.368 -10.723 1.00 0.19 87 HIS A CA 15
ATOM 22210 C C . HIS A 1 87 ? 79.001 3.680 -11.861 1.00 0.19 87 HIS A C 15
ATOM 22211 O O . HIS A 1 87 ? 79.907 4.254 -12.436 1.00 0.24 87 HIS A O 15
ATOM 22225 N N . TYR A 1 88 ? 78.597 2.487 -12.234 1.00 0.16 88 TYR A N 15
ATOM 22226 C CA . TYR A 1 88 ? 79.244 1.790 -13.385 1.00 0.19 88 TYR A CA 15
ATOM 22227 C C . TYR A 1 88 ? 78.177 1.164 -14.289 1.00 0.21 88 TYR A C 15
ATOM 22228 O O . TYR A 1 88 ? 77.187 0.634 -13.817 1.00 0.17 88 TYR A O 15
ATOM 22246 N N . LYS A 1 89 ? 78.380 1.215 -15.582 1.00 0.29 89 LYS A N 15
ATOM 22247 C CA . LYS A 1 89 ? 77.389 0.619 -16.530 1.00 0.33 89 LYS A CA 15
ATOM 22248 C C . LYS A 1 89 ? 77.956 -0.667 -17.159 1.00 0.52 89 LYS A C 15
ATOM 22249 O O . LYS A 1 89 ? 79.154 -0.871 -17.151 1.00 0.94 89 LYS A O 15
ATOM 22268 N N . PRO A 1 90 ? 77.081 -1.511 -17.684 1.00 0.71 90 PRO A N 15
ATOM 22269 C CA . PRO A 1 90 ? 77.535 -2.793 -18.312 1.00 0.93 90 PRO A CA 15
ATOM 22270 C C . PRO A 1 90 ? 78.584 -2.532 -19.400 1.00 0.85 90 PRO A C 15
ATOM 22271 O O . PRO A 1 90 ? 78.523 -1.542 -20.106 1.00 1.30 90 PRO A O 15
ATOM 22282 N N . ARG A 1 91 ? 79.546 -3.412 -19.529 1.00 1.61 91 ARG A N 15
ATOM 22283 C CA . ARG A 1 91 ? 80.615 -3.224 -20.557 1.00 1.99 91 ARG A CA 15
ATOM 22284 C C . ARG A 1 91 ? 80.673 -4.440 -21.487 1.00 2.65 91 ARG A C 15
ATOM 22285 O O . ARG A 1 91 ? 80.411 -5.556 -21.077 1.00 3.38 91 ARG A O 15
ATOM 22306 N N . ASN A 1 92 ? 81.022 -4.226 -22.732 1.00 3.10 92 ASN A N 15
ATOM 22307 C CA . ASN A 1 92 ? 81.109 -5.366 -23.701 1.00 4.24 92 ASN A CA 15
ATOM 22308 C C . ASN A 1 92 ? 82.157 -6.378 -23.231 1.00 4.85 92 ASN A C 15
ATOM 22309 O O . ASN A 1 92 ? 83.329 -6.038 -23.245 1.00 5.20 92 ASN A O 15
ATOM 22321 N N . MET A 1 1 ? 84.766 14.091 -0.541 1.00 1.31 1 MET A N 16
ATOM 22322 C CA . MET A 1 1 ? 84.447 13.553 -1.895 1.00 0.79 1 MET A CA 16
ATOM 22323 C C . MET A 1 1 ? 83.038 13.966 -2.317 1.00 0.68 1 MET A C 16
ATOM 22324 O O . MET A 1 1 ? 82.353 14.685 -1.610 1.00 0.82 1 MET A O 16
ATOM 22340 N N . ASP A 1 2 ? 82.597 13.498 -3.457 1.00 0.57 2 ASP A N 16
ATOM 22341 C CA . ASP A 1 2 ? 81.221 13.833 -3.935 1.00 0.50 2 ASP A CA 16
ATOM 22342 C C . ASP A 1 2 ? 80.285 12.647 -3.707 1.00 0.41 2 ASP A C 16
ATOM 22343 O O . ASP A 1 2 ? 80.682 11.503 -3.843 1.00 0.38 2 ASP A O 16
ATOM 22352 N N . VAL A 1 3 ? 79.030 12.915 -3.436 1.00 0.40 3 VAL A N 16
ATOM 22353 C CA . VAL A 1 3 ? 78.043 11.814 -3.286 1.00 0.33 3 VAL A CA 16
ATOM 22354 C C . VAL A 1 3 ? 76.915 11.994 -4.310 1.00 0.31 3 VAL A C 16
ATOM 22355 O O . VAL A 1 3 ? 76.476 13.101 -4.568 1.00 0.37 3 VAL A O 16
ATOM 22368 N N . LEU A 1 4 ? 76.498 10.928 -4.929 1.00 0.26 4 LEU A N 16
ATOM 22369 C CA . LEU A 1 4 ? 75.451 11.034 -5.991 1.00 0.28 4 LEU A CA 16
ATOM 22370 C C . LEU A 1 4 ? 74.046 11.013 -5.365 1.00 0.28 4 LEU A C 16
ATOM 22371 O O . LEU A 1 4 ? 73.091 11.461 -5.972 1.00 0.30 4 LEU A O 16
ATOM 22387 N N . ALA A 1 5 ? 73.924 10.556 -4.135 1.00 0.25 5 ALA A N 16
ATOM 22388 C CA . ALA A 1 5 ? 72.598 10.577 -3.439 1.00 0.25 5 ALA A CA 16
ATOM 22389 C C . ALA A 1 5 ? 72.782 10.180 -1.972 1.00 0.23 5 ALA A C 16
ATOM 22390 O O . ALA A 1 5 ? 73.727 9.498 -1.625 1.00 0.25 5 ALA A O 16
ATOM 22397 N N . LYS A 1 6 ? 71.884 10.600 -1.115 1.00 0.22 6 LYS A N 16
ATOM 22398 C CA . LYS A 1 6 ? 71.995 10.248 0.334 1.00 0.22 6 LYS A CA 16
ATOM 22399 C C . LYS A 1 6 ? 70.645 9.754 0.861 1.00 0.21 6 LYS A C 16
ATOM 22400 O O . LYS A 1 6 ? 69.639 10.428 0.727 1.00 0.23 6 LYS A O 16
ATOM 22419 N N . PHE A 1 7 ? 70.620 8.594 1.476 1.00 0.19 7 PHE A N 16
ATOM 22420 C CA . PHE A 1 7 ? 69.337 8.067 2.037 1.00 0.19 7 PHE A CA 16
ATOM 22421 C C . PHE A 1 7 ? 69.602 7.192 3.270 1.00 0.17 7 PHE A C 16
ATOM 22422 O O . PHE A 1 7 ? 70.722 6.798 3.525 1.00 0.16 7 PHE A O 16
ATOM 22439 N N . HIS A 1 8 ? 68.591 6.951 4.068 1.00 0.18 8 HIS A N 16
ATOM 22440 C CA . HIS A 1 8 ? 68.786 6.171 5.332 1.00 0.18 8 HIS A CA 16
ATOM 22441 C C . HIS A 1 8 ? 68.053 4.828 5.247 1.00 0.17 8 HIS A C 16
ATOM 22442 O O . HIS A 1 8 ? 66.926 4.752 4.794 1.00 0.18 8 HIS A O 16
ATOM 22456 N N . THR A 1 9 ? 68.674 3.781 5.727 1.00 0.16 9 THR A N 16
ATOM 22457 C CA . THR A 1 9 ? 68.016 2.437 5.739 1.00 0.17 9 THR A CA 16
ATOM 22458 C C . THR A 1 9 ? 68.553 1.610 6.918 1.00 0.16 9 THR A C 16
ATOM 22459 O O . THR A 1 9 ? 69.618 1.895 7.431 1.00 0.15 9 THR A O 16
ATOM 22470 N N . THR A 1 10 ? 67.862 0.564 7.307 1.00 0.17 10 THR A N 16
ATOM 22471 C CA . THR A 1 10 ? 68.387 -0.308 8.407 1.00 0.17 10 THR A CA 16
ATOM 22472 C C . THR A 1 10 ? 68.806 -1.673 7.841 1.00 0.17 10 THR A C 16
ATOM 22473 O O . THR A 1 10 ? 68.412 -2.047 6.751 1.00 0.17 10 THR A O 16
ATOM 22484 N N . VAL A 1 11 ? 69.650 -2.377 8.549 1.00 0.17 11 VAL A N 16
ATOM 22485 C CA . VAL A 1 11 ? 70.163 -3.682 8.030 1.00 0.17 11 VAL A CA 16
ATOM 22486 C C . VAL A 1 11 ? 69.123 -4.785 8.243 1.00 0.17 11 VAL A C 16
ATOM 22487 O O . VAL A 1 11 ? 68.595 -4.950 9.324 1.00 0.17 11 VAL A O 16
ATOM 22500 N N . HIS A 1 12 ? 68.922 -5.600 7.244 1.00 0.21 12 HIS A N 16
ATOM 22501 C CA . HIS A 1 12 ? 68.029 -6.787 7.390 1.00 0.25 12 HIS A CA 16
ATOM 22502 C C . HIS A 1 12 ? 68.848 -8.063 7.234 1.00 0.25 12 HIS A C 16
ATOM 22503 O O . HIS A 1 12 ? 70.032 -8.022 6.962 1.00 0.25 12 HIS A O 16
ATOM 22517 N N . ARG A 1 13 ? 68.244 -9.194 7.495 1.00 0.29 13 ARG A N 16
ATOM 22518 C CA . ARG A 1 13 ? 68.989 -10.503 7.466 1.00 0.32 13 ARG A CA 16
ATOM 22519 C C . ARG A 1 13 ? 69.875 -10.636 6.213 1.00 0.29 13 ARG A C 16
ATOM 22520 O O . ARG A 1 13 ? 69.653 -9.987 5.210 1.00 0.24 13 ARG A O 16
ATOM 22541 N N . ILE A 1 14 ? 70.945 -11.395 6.318 1.00 0.34 14 ILE A N 16
ATOM 22542 C CA . ILE A 1 14 ? 71.958 -11.523 5.203 1.00 0.34 14 ILE A CA 16
ATOM 22543 C C . ILE A 1 14 ? 72.651 -10.183 4.873 1.00 0.28 14 ILE A C 16
ATOM 22544 O O . ILE A 1 14 ? 73.400 -10.108 3.915 1.00 0.29 14 ILE A O 16
ATOM 22560 N N . GLY A 1 15 ? 72.431 -9.136 5.645 1.00 0.24 15 GLY A N 16
ATOM 22561 C CA . GLY A 1 15 ? 73.105 -7.832 5.352 1.00 0.20 15 GLY A CA 16
ATOM 22562 C C . GLY A 1 15 ? 72.404 -7.116 4.188 1.00 0.17 15 GLY A C 16
ATOM 22563 O O . GLY A 1 15 ? 72.977 -6.236 3.569 1.00 0.15 15 GLY A O 16
ATOM 22567 N N . ARG A 1 16 ? 71.200 -7.521 3.841 1.00 0.18 16 ARG A N 16
ATOM 22568 C CA . ARG A 1 16 ? 70.500 -6.902 2.674 1.00 0.18 16 ARG A CA 16
ATOM 22569 C C . ARG A 1 16 ? 69.772 -5.626 3.107 1.00 0.19 16 ARG A C 16
ATOM 22570 O O . ARG A 1 16 ? 69.157 -5.585 4.154 1.00 0.24 16 ARG A O 16
ATOM 22591 N N . ILE A 1 17 ? 69.753 -4.630 2.257 1.00 0.18 17 ILE A N 16
ATOM 22592 C CA . ILE A 1 17 ? 68.951 -3.400 2.543 1.00 0.21 17 ILE A CA 16
ATOM 22593 C C . ILE A 1 17 ? 68.143 -3.015 1.300 1.00 0.19 17 ILE A C 16
ATOM 22594 O O . ILE A 1 17 ? 68.531 -3.329 0.190 1.00 0.15 17 ILE A O 16
ATOM 22610 N N . ILE A 1 18 ? 67.075 -2.275 1.470 1.00 0.23 18 ILE A N 16
ATOM 22611 C CA . ILE A 1 18 ? 66.297 -1.795 0.285 1.00 0.20 18 ILE A CA 16
ATOM 22612 C C . ILE A 1 18 ? 66.346 -0.271 0.212 1.00 0.20 18 ILE A C 16
ATOM 22613 O O . ILE A 1 18 ? 65.998 0.410 1.160 1.00 0.22 18 ILE A O 16
ATOM 22629 N N . ILE A 1 19 ? 66.686 0.263 -0.934 1.00 0.17 19 ILE A N 16
ATOM 22630 C CA . ILE A 1 19 ? 66.653 1.749 -1.105 1.00 0.17 19 ILE A CA 16
ATOM 22631 C C . ILE A 1 19 ? 65.206 2.202 -1.345 1.00 0.19 19 ILE A C 16
ATOM 22632 O O . ILE A 1 19 ? 64.477 1.535 -2.048 1.00 0.17 19 ILE A O 16
ATOM 22648 N N . PRO A 1 20 ? 64.854 3.371 -0.847 1.00 0.24 20 PRO A N 16
ATOM 22649 C CA . PRO A 1 20 ? 63.506 3.930 -1.145 1.00 0.28 20 PRO A CA 16
ATOM 22650 C C . PRO A 1 20 ? 63.373 4.185 -2.638 1.00 0.26 20 PRO A C 16
ATOM 22651 O O . PRO A 1 20 ? 64.318 4.585 -3.292 1.00 0.25 20 PRO A O 16
ATOM 22662 N N . ALA A 1 21 ? 62.209 3.949 -3.182 1.00 0.28 21 ALA A N 16
ATOM 22663 C CA . ALA A 1 21 ? 62.003 4.152 -4.651 1.00 0.29 21 ALA A CA 16
ATOM 22664 C C . ALA A 1 21 ? 62.335 5.597 -5.044 1.00 0.31 21 ALA A C 16
ATOM 22665 O O . ALA A 1 21 ? 62.694 5.874 -6.175 1.00 0.32 21 ALA A O 16
ATOM 22672 N N . GLY A 1 22 ? 62.207 6.519 -4.117 1.00 0.34 22 GLY A N 16
ATOM 22673 C CA . GLY A 1 22 ? 62.497 7.951 -4.435 1.00 0.38 22 GLY A CA 16
ATOM 22674 C C . GLY A 1 22 ? 63.974 8.120 -4.789 1.00 0.37 22 GLY A C 16
ATOM 22675 O O . GLY A 1 22 ? 64.317 8.795 -5.746 1.00 0.39 22 GLY A O 16
ATOM 22679 N N . THR A 1 23 ? 64.848 7.519 -4.023 1.00 0.34 23 THR A N 16
ATOM 22680 C CA . THR A 1 23 ? 66.312 7.653 -4.301 1.00 0.34 23 THR A CA 16
ATOM 22681 C C . THR A 1 23 ? 66.668 6.901 -5.586 1.00 0.30 23 THR A C 16
ATOM 22682 O O . THR A 1 23 ? 67.467 7.366 -6.376 1.00 0.32 23 THR A O 16
ATOM 22693 N N . ARG A 1 24 ? 66.054 5.762 -5.824 1.00 0.26 24 ARG A N 16
ATOM 22694 C CA . ARG A 1 24 ? 66.334 5.000 -7.096 1.00 0.25 24 ARG A CA 16
ATOM 22695 C C . ARG A 1 24 ? 66.071 5.899 -8.308 1.00 0.28 24 ARG A C 16
ATOM 22696 O O . ARG A 1 24 ? 66.796 5.870 -9.283 1.00 0.29 24 ARG A O 16
ATOM 22717 N N . LYS A 1 25 ? 64.994 6.647 -8.264 1.00 0.32 25 LYS A N 16
ATOM 22718 C CA . LYS A 1 25 ? 64.621 7.505 -9.433 1.00 0.37 25 LYS A CA 16
ATOM 22719 C C . LYS A 1 25 ? 65.653 8.615 -9.626 1.00 0.38 25 LYS A C 16
ATOM 22720 O O . LYS A 1 25 ? 66.162 8.823 -10.711 1.00 0.40 25 LYS A O 16
ATOM 22739 N N . PHE A 1 26 ? 65.960 9.322 -8.575 1.00 0.38 26 PHE A N 16
ATOM 22740 C CA . PHE A 1 26 ? 66.951 10.448 -8.668 1.00 0.42 26 PHE A CA 16
ATOM 22741 C C . PHE A 1 26 ? 68.294 9.942 -9.205 1.00 0.42 26 PHE A C 16
ATOM 22742 O O . PHE A 1 26 ? 68.996 10.646 -9.908 1.00 0.46 26 PHE A O 16
ATOM 22759 N N . TYR A 1 27 ? 68.677 8.757 -8.817 1.00 0.39 27 TYR A N 16
ATOM 22760 C CA . TYR A 1 27 ? 70.012 8.214 -9.227 1.00 0.42 27 TYR A CA 16
ATOM 22761 C C . TYR A 1 27 ? 69.926 7.481 -10.580 1.00 0.35 27 TYR A C 16
ATOM 22762 O O . TYR A 1 27 ? 70.935 7.245 -11.219 1.00 0.37 27 TYR A O 16
ATOM 22780 N N . GLY A 1 28 ? 68.734 7.168 -11.051 1.00 0.31 28 GLY A N 16
ATOM 22781 C CA . GLY A 1 28 ? 68.602 6.501 -12.383 1.00 0.29 28 GLY A CA 16
ATOM 22782 C C . GLY A 1 28 ? 69.004 5.026 -12.261 1.00 0.26 28 GLY A C 16
ATOM 22783 O O . GLY A 1 28 ? 69.742 4.512 -13.083 1.00 0.27 28 GLY A O 16
ATOM 22787 N N . ILE A 1 29 ? 68.582 4.365 -11.208 1.00 0.24 29 ILE A N 16
ATOM 22788 C CA . ILE A 1 29 ? 69.001 2.943 -10.987 1.00 0.23 29 ILE A CA 16
ATOM 22789 C C . ILE A 1 29 ? 68.017 1.980 -11.656 1.00 0.20 29 ILE A C 16
ATOM 22790 O O . ILE A 1 29 ? 66.836 1.976 -11.356 1.00 0.22 29 ILE A O 16
ATOM 22806 N N . GLU A 1 30 ? 68.534 1.062 -12.431 1.00 0.17 30 GLU A N 16
ATOM 22807 C CA . GLU A 1 30 ? 67.688 -0.036 -12.982 1.00 0.18 30 GLU A CA 16
ATOM 22808 C C . GLU A 1 30 ? 68.353 -1.381 -12.683 1.00 0.17 30 GLU A C 16
ATOM 22809 O O . GLU A 1 30 ? 69.542 -1.443 -12.421 1.00 0.18 30 GLU A O 16
ATOM 22821 N N . GLN A 1 31 ? 67.602 -2.456 -12.710 1.00 0.20 31 GLN A N 16
ATOM 22822 C CA . GLN A 1 31 ? 68.199 -3.801 -12.412 1.00 0.20 31 GLN A CA 16
ATOM 22823 C C . GLN A 1 31 ? 69.351 -4.102 -13.377 1.00 0.19 31 GLN A C 16
ATOM 22824 O O . GLN A 1 31 ? 69.263 -3.842 -14.563 1.00 0.20 31 GLN A O 16
ATOM 22838 N N . GLY A 1 32 ? 70.423 -4.663 -12.871 1.00 0.18 32 GLY A N 16
ATOM 22839 C CA . GLY A 1 32 ? 71.585 -5.003 -13.746 1.00 0.19 32 GLY A CA 16
ATOM 22840 C C . GLY A 1 32 ? 72.633 -3.878 -13.726 1.00 0.17 32 GLY A C 16
ATOM 22841 O O . GLY A 1 32 ? 73.775 -4.100 -14.090 1.00 0.18 32 GLY A O 16
ATOM 22845 N N . ASP A 1 33 ? 72.283 -2.692 -13.264 1.00 0.15 33 ASP A N 16
ATOM 22846 C CA . ASP A 1 33 ? 73.299 -1.592 -13.180 1.00 0.14 33 ASP A CA 16
ATOM 22847 C C . ASP A 1 33 ? 74.210 -1.812 -11.973 1.00 0.13 33 ASP A C 16
ATOM 22848 O O . ASP A 1 33 ? 73.807 -2.415 -10.996 1.00 0.14 33 ASP A O 16
ATOM 22857 N N . PHE A 1 34 ? 75.393 -1.242 -11.992 1.00 0.12 34 PHE A N 16
ATOM 22858 C CA . PHE A 1 34 ? 76.281 -1.321 -10.797 1.00 0.11 34 PHE A CA 16
ATOM 22859 C C . PHE A 1 34 ? 76.415 0.060 -10.166 1.00 0.10 34 PHE A C 16
ATOM 22860 O O . PHE A 1 34 ? 76.637 1.036 -10.854 1.00 0.11 34 PHE A O 16
ATOM 22877 N N . VAL A 1 35 ? 76.387 0.131 -8.861 1.00 0.09 35 VAL A N 16
ATOM 22878 C CA . VAL A 1 35 ? 76.634 1.431 -8.174 1.00 0.09 35 VAL A CA 16
ATOM 22879 C C . VAL A 1 35 ? 77.677 1.230 -7.073 1.00 0.10 35 VAL A C 16
ATOM 22880 O O . VAL A 1 35 ? 77.855 0.133 -6.578 1.00 0.10 35 VAL A O 16
ATOM 22893 N N . GLU A 1 36 ? 78.377 2.272 -6.703 1.00 0.12 36 GLU A N 16
ATOM 22894 C CA . GLU A 1 36 ? 79.427 2.144 -5.650 1.00 0.13 36 GLU A CA 16
ATOM 22895 C C . GLU A 1 36 ? 79.029 3.011 -4.475 1.00 0.13 36 GLU A C 16
ATOM 22896 O O . GLU A 1 36 ? 78.601 4.132 -4.667 1.00 0.13 36 GLU A O 16
ATOM 22908 N N . ILE A 1 37 ? 78.931 2.425 -3.310 1.00 0.12 37 ILE A N 16
ATOM 22909 C CA . ILE A 1 37 ? 78.272 3.139 -2.182 1.00 0.11 37 ILE A CA 16
ATOM 22910 C C . ILE A 1 37 ? 79.020 2.898 -0.866 1.00 0.11 37 ILE A C 16
ATOM 22911 O O . ILE A 1 37 ? 79.705 1.905 -0.704 1.00 0.12 37 ILE A O 16
ATOM 22927 N N . LYS A 1 38 ? 78.850 3.781 0.085 1.00 0.12 38 LYS A N 16
ATOM 22928 C CA . LYS A 1 38 ? 79.496 3.598 1.418 1.00 0.13 38 LYS A CA 16
ATOM 22929 C C . LYS A 1 38 ? 78.483 3.838 2.540 1.00 0.13 38 LYS A C 16
ATOM 22930 O O . LYS A 1 38 ? 77.612 4.675 2.427 1.00 0.14 38 LYS A O 16
ATOM 22949 N N . ILE A 1 39 ? 78.611 3.120 3.627 1.00 0.14 39 ILE A N 16
ATOM 22950 C CA . ILE A 1 39 ? 77.673 3.312 4.781 1.00 0.14 39 ILE A CA 16
ATOM 22951 C C . ILE A 1 39 ? 78.423 3.848 6.000 1.00 0.13 39 ILE A C 16
ATOM 22952 O O . ILE A 1 39 ? 79.582 3.538 6.210 1.00 0.13 39 ILE A O 16
ATOM 22968 N N . VAL A 1 40 ? 77.740 4.589 6.835 1.00 0.13 40 VAL A N 16
ATOM 22969 C CA . VAL A 1 40 ? 78.365 5.089 8.096 1.00 0.12 40 VAL A CA 16
ATOM 22970 C C . VAL A 1 40 ? 77.369 4.961 9.252 1.00 0.16 40 VAL A C 16
ATOM 22971 O O . VAL A 1 40 ? 76.277 5.497 9.204 1.00 0.20 40 VAL A O 16
ATOM 22984 N N . LYS A 1 41 ? 77.775 4.322 10.318 1.00 0.17 41 LYS A N 16
ATOM 22985 C CA . LYS A 1 41 ? 76.906 4.226 11.529 1.00 0.22 41 LYS A CA 16
ATOM 22986 C C . LYS A 1 41 ? 77.749 4.437 12.783 1.00 0.21 41 LYS A C 16
ATOM 22987 O O . LYS A 1 41 ? 78.922 4.123 12.808 1.00 0.22 41 LYS A O 16
ATOM 23006 N N . TYR A 1 42 ? 77.171 5.025 13.795 1.00 0.20 42 TYR A N 16
ATOM 23007 C CA . TYR A 1 42 ? 77.949 5.331 15.034 1.00 0.20 42 TYR A CA 16
ATOM 23008 C C . TYR A 1 42 ? 77.632 4.309 16.128 1.00 0.27 42 TYR A C 16
ATOM 23009 O O . TYR A 1 42 ? 76.481 4.074 16.449 1.00 0.33 42 TYR A O 16
ATOM 23027 N N . GLU A 1 43 ? 78.647 3.740 16.738 1.00 0.29 43 GLU A N 16
ATOM 23028 C CA . GLU A 1 43 ? 78.414 2.776 17.855 1.00 0.37 43 GLU A CA 16
ATOM 23029 C C . GLU A 1 43 ? 79.353 3.088 19.021 1.00 0.35 43 GLU A C 16
ATOM 23030 O O . GLU A 1 43 ? 80.521 3.373 18.830 1.00 0.30 43 GLU A O 16
ATOM 23042 N N . GLY A 1 44 ? 78.838 3.075 20.226 1.00 0.41 44 GLY A N 16
ATOM 23043 C CA . GLY A 1 44 ? 79.677 3.409 21.418 1.00 0.41 44 GLY A CA 16
ATOM 23044 C C . GLY A 1 44 ? 80.231 4.831 21.280 1.00 0.37 44 GLY A C 16
ATOM 23045 O O . GLY A 1 44 ? 79.498 5.766 21.011 1.00 0.37 44 GLY A O 16
ATOM 23049 N N . GLU A 1 45 ? 81.523 4.987 21.431 1.00 0.37 45 GLU A N 16
ATOM 23050 C CA . GLU A 1 45 ? 82.146 6.339 21.276 1.00 0.37 45 GLU A CA 16
ATOM 23051 C C . GLU A 1 45 ? 82.907 6.470 19.941 1.00 0.34 45 GLU A C 16
ATOM 23052 O O . GLU A 1 45 ? 83.630 7.431 19.740 1.00 0.36 45 GLU A O 16
ATOM 23064 N N . GLU A 1 46 ? 82.783 5.510 19.046 1.00 0.31 46 GLU A N 16
ATOM 23065 C CA . GLU A 1 46 ? 83.541 5.588 17.755 1.00 0.30 46 GLU A CA 16
ATOM 23066 C C . GLU A 1 46 ? 82.611 5.320 16.548 1.00 0.25 46 GLU A C 16
ATOM 23067 O O . GLU A 1 46 ? 81.896 4.336 16.542 1.00 0.25 46 GLU A O 16
ATOM 23079 N N . PRO A 1 47 ? 82.725 6.131 15.506 1.00 0.25 47 PRO A N 16
ATOM 23080 C CA . PRO A 1 47 ? 81.979 5.849 14.257 1.00 0.21 47 PRO A CA 16
ATOM 23081 C C . PRO A 1 47 ? 82.644 4.694 13.494 1.00 0.27 47 PRO A C 16
ATOM 23082 O O . PRO A 1 47 ? 83.856 4.644 13.379 1.00 0.34 47 PRO A O 16
ATOM 23093 N N . LYS A 1 48 ? 81.859 3.870 12.841 1.00 0.26 48 LYS A N 16
ATOM 23094 C CA . LYS A 1 48 ? 82.438 2.835 11.930 1.00 0.35 48 LYS A CA 16
ATOM 23095 C C . LYS A 1 48 ? 81.878 3.005 10.519 1.00 0.28 48 LYS A C 16
ATOM 23096 O O . LYS A 1 48 ? 80.780 3.497 10.334 1.00 0.24 48 LYS A O 16
ATOM 23115 N N . GLU A 1 49 ? 82.656 2.661 9.523 1.00 0.26 49 GLU A N 16
ATOM 23116 C CA . GLU A 1 49 ? 82.215 2.868 8.110 1.00 0.20 49 GLU A CA 16
ATOM 23117 C C . GLU A 1 49 ? 82.551 1.648 7.251 1.00 0.19 49 GLU A C 16
ATOM 23118 O O . GLU A 1 49 ? 83.327 0.796 7.643 1.00 0.21 49 GLU A O 16
ATOM 23130 N N . GLY A 1 50 ? 82.005 1.592 6.063 1.00 0.16 50 GLY A N 16
ATOM 23131 C CA . GLY A 1 50 ? 82.317 0.467 5.134 1.00 0.16 50 GLY A CA 16
ATOM 23132 C C . GLY A 1 50 ? 82.007 0.890 3.699 1.00 0.15 50 GLY A C 16
ATOM 23133 O O . GLY A 1 50 ? 80.967 1.457 3.429 1.00 0.17 50 GLY A O 16
ATOM 23137 N N . THR A 1 51 ? 82.885 0.586 2.773 1.00 0.14 51 THR A N 16
ATOM 23138 C CA . THR A 1 51 ? 82.627 0.934 1.342 1.00 0.14 51 THR A CA 16
ATOM 23139 C C . THR A 1 51 ? 82.681 -0.327 0.480 1.00 0.13 51 THR A C 16
ATOM 23140 O O . THR A 1 51 ? 83.584 -1.134 0.618 1.00 0.15 51 THR A O 16
ATOM 23151 N N . PHE A 1 52 ? 81.773 -0.462 -0.458 1.00 0.12 52 PHE A N 16
ATOM 23152 C CA . PHE A 1 52 ? 81.834 -1.631 -1.392 1.00 0.13 52 PHE A CA 16
ATOM 23153 C C . PHE A 1 52 ? 81.103 -1.318 -2.713 1.00 0.11 52 PHE A C 16
ATOM 23154 O O . PHE A 1 52 ? 80.374 -0.348 -2.814 1.00 0.10 52 PHE A O 16
ATOM 23171 N N . THR A 1 53 ? 81.205 -2.206 -3.672 1.00 0.12 53 THR A N 16
ATOM 23172 C CA . THR A 1 53 ? 80.418 -2.054 -4.934 1.00 0.11 53 THR A CA 16
ATOM 23173 C C . THR A 1 53 ? 79.284 -3.079 -4.954 1.00 0.11 53 THR A C 16
ATOM 23174 O O . THR A 1 53 ? 79.431 -4.182 -4.457 1.00 0.12 53 THR A O 16
ATOM 23185 N N . ALA A 1 54 ? 78.129 -2.693 -5.440 1.00 0.11 54 ALA A N 16
ATOM 23186 C CA . ALA A 1 54 ? 76.949 -3.608 -5.398 1.00 0.13 54 ALA A CA 16
ATOM 23187 C C . ALA A 1 54 ? 76.129 -3.494 -6.683 1.00 0.13 54 ALA A C 16
ATOM 23188 O O . ALA A 1 54 ? 75.958 -2.418 -7.223 1.00 0.11 54 ALA A O 16
ATOM 23195 N N . ARG A 1 55 ? 75.548 -4.585 -7.115 1.00 0.15 55 ARG A N 16
ATOM 23196 C CA . ARG A 1 55 ? 74.643 -4.543 -8.300 1.00 0.15 55 ARG A CA 16
ATOM 23197 C C . ARG A 1 55 ? 73.198 -4.360 -7.835 1.00 0.15 55 ARG A C 16
ATOM 23198 O O . ARG A 1 55 ? 72.804 -4.872 -6.802 1.00 0.16 55 ARG A O 16
ATOM 23219 N N . VAL A 1 56 ? 72.411 -3.643 -8.593 1.00 0.14 56 VAL A N 16
ATOM 23220 C CA . VAL A 1 56 ? 70.983 -3.427 -8.209 1.00 0.14 56 VAL A CA 16
ATOM 23221 C C . VAL A 1 56 ? 70.159 -4.662 -8.564 1.00 0.15 56 VAL A C 16
ATOM 23222 O O . VAL A 1 56 ? 70.129 -5.097 -9.701 1.00 0.17 56 VAL A O 16
ATOM 23235 N N . GLY A 1 57 ? 69.471 -5.201 -7.596 1.00 0.16 57 GLY A N 16
ATOM 23236 C CA . GLY A 1 57 ? 68.607 -6.389 -7.845 1.00 0.19 57 GLY A CA 16
ATOM 23237 C C . GLY A 1 57 ? 67.140 -5.969 -7.901 1.00 0.18 57 GLY A C 16
ATOM 23238 O O . GLY A 1 57 ? 66.812 -4.796 -7.993 1.00 0.16 57 GLY A O 16
ATOM 23242 N N . GLU A 1 58 ? 66.256 -6.927 -7.843 1.00 0.21 58 GLU A N 16
ATOM 23243 C CA . GLU A 1 58 ? 64.795 -6.616 -7.897 1.00 0.22 58 GLU A CA 16
ATOM 23244 C C . GLU A 1 58 ? 64.397 -5.743 -6.704 1.00 0.22 58 GLU A C 16
ATOM 23245 O O . GLU A 1 58 ? 65.029 -5.762 -5.667 1.00 0.24 58 GLU A O 16
ATOM 23257 N N . GLN A 1 59 ? 63.355 -4.963 -6.859 1.00 0.25 59 GLN A N 16
ATOM 23258 C CA . GLN A 1 59 ? 62.888 -4.062 -5.756 1.00 0.30 59 GLN A CA 16
ATOM 23259 C C . GLN A 1 59 ? 64.016 -3.164 -5.224 1.00 0.23 59 GLN A C 16
ATOM 23260 O O . GLN A 1 59 ? 63.864 -2.552 -4.181 1.00 0.23 59 GLN A O 16
ATOM 23274 N N . GLY A 1 60 ? 65.066 -2.946 -5.995 1.00 0.19 60 GLY A N 16
ATOM 23275 C CA . GLY A 1 60 ? 66.089 -1.927 -5.586 1.00 0.16 60 GLY A CA 16
ATOM 23276 C C . GLY A 1 60 ? 66.955 -2.457 -4.437 1.00 0.12 60 GLY A C 16
ATOM 23277 O O . GLY A 1 60 ? 67.501 -1.682 -3.668 1.00 0.12 60 GLY A O 16
ATOM 23281 N N . SER A 1 61 ? 67.006 -3.755 -4.252 1.00 0.14 61 SER A N 16
ATOM 23282 C CA . SER A 1 61 ? 67.757 -4.320 -3.088 1.00 0.16 61 SER A CA 16
ATOM 23283 C C . SER A 1 61 ? 69.264 -4.309 -3.367 1.00 0.15 61 SER A C 16
ATOM 23284 O O . SER A 1 61 ? 69.700 -4.585 -4.470 1.00 0.18 61 SER A O 16
ATOM 23292 N N . VAL A 1 62 ? 70.055 -4.085 -2.349 1.00 0.14 62 VAL A N 16
ATOM 23293 C CA . VAL A 1 62 ? 71.541 -4.163 -2.500 1.00 0.15 62 VAL A CA 16
ATOM 23294 C C . VAL A 1 62 ? 72.148 -4.873 -1.279 1.00 0.14 62 VAL A C 16
ATOM 23295 O O . VAL A 1 62 ? 71.593 -4.827 -0.198 1.00 0.14 62 VAL A O 16
ATOM 23308 N N . ILE A 1 63 ? 73.218 -5.612 -1.471 1.00 0.16 63 ILE A N 16
ATOM 23309 C CA . ILE A 1 63 ? 73.786 -6.426 -0.345 1.00 0.17 63 ILE A CA 16
ATOM 23310 C C . ILE A 1 63 ? 75.144 -5.868 0.099 1.00 0.16 63 ILE A C 16
ATOM 23311 O O . ILE A 1 63 ? 76.101 -5.879 -0.653 1.00 0.19 63 ILE A O 16
ATOM 23327 N N . ILE A 1 64 ? 75.264 -5.521 1.360 1.00 0.15 64 ILE A N 16
ATOM 23328 C CA . ILE A 1 64 ? 76.597 -5.124 1.917 1.00 0.16 64 ILE A CA 16
ATOM 23329 C C . ILE A 1 64 ? 77.431 -6.386 2.213 1.00 0.18 64 ILE A C 16
ATOM 23330 O O . ILE A 1 64 ? 76.883 -7.388 2.618 1.00 0.20 64 ILE A O 16
ATOM 23346 N N . PRO A 1 65 ? 78.732 -6.313 2.007 1.00 0.19 65 PRO A N 16
ATOM 23347 C CA . PRO A 1 65 ? 79.605 -7.499 2.264 1.00 0.23 65 PRO A CA 16
ATOM 23348 C C . PRO A 1 65 ? 79.606 -7.863 3.753 1.00 0.26 65 PRO A C 16
ATOM 23349 O O . PRO A 1 65 ? 79.747 -7.013 4.612 1.00 0.23 65 PRO A O 16
ATOM 23360 N N . LYS A 1 66 ? 79.465 -9.131 4.060 1.00 0.41 66 LYS A N 16
ATOM 23361 C CA . LYS A 1 66 ? 79.465 -9.580 5.494 1.00 0.51 66 LYS A CA 16
ATOM 23362 C C . LYS A 1 66 ? 80.734 -9.109 6.212 1.00 0.44 66 LYS A C 16
ATOM 23363 O O . LYS A 1 66 ? 80.718 -8.820 7.394 1.00 0.42 66 LYS A O 16
ATOM 23382 N N . ALA A 1 67 ? 81.836 -9.058 5.505 1.00 0.43 67 ALA A N 16
ATOM 23383 C CA . ALA A 1 67 ? 83.129 -8.638 6.141 1.00 0.40 67 ALA A CA 16
ATOM 23384 C C . ALA A 1 67 ? 82.999 -7.231 6.731 1.00 0.30 67 ALA A C 16
ATOM 23385 O O . ALA A 1 67 ? 83.508 -6.945 7.803 1.00 0.28 67 ALA A O 16
ATOM 23392 N N . LEU A 1 68 ? 82.285 -6.366 6.055 1.00 0.27 68 LEU A N 16
ATOM 23393 C CA . LEU A 1 68 ? 82.083 -4.982 6.580 1.00 0.23 68 LEU A CA 16
ATOM 23394 C C . LEU A 1 68 ? 81.039 -4.980 7.696 1.00 0.22 68 LEU A C 16
ATOM 23395 O O . LEU A 1 68 ? 81.141 -4.214 8.636 1.00 0.22 68 LEU A O 16
ATOM 23411 N N . ARG A 1 69 ? 80.053 -5.851 7.626 1.00 0.25 69 ARG A N 16
ATOM 23412 C CA . ARG A 1 69 ? 79.022 -5.910 8.720 1.00 0.28 69 ARG A CA 16
ATOM 23413 C C . ARG A 1 69 ? 79.704 -6.180 10.063 1.00 0.25 69 ARG A C 16
ATOM 23414 O O . ARG A 1 69 ? 79.360 -5.598 11.076 1.00 0.26 69 ARG A O 16
ATOM 23435 N N . ASP A 1 70 ? 80.604 -7.132 10.079 1.00 0.25 70 ASP A N 16
ATOM 23436 C CA . ASP A 1 70 ? 81.252 -7.543 11.363 1.00 0.25 70 ASP A CA 16
ATOM 23437 C C . ASP A 1 70 ? 82.184 -6.443 11.865 1.00 0.22 70 ASP A C 16
ATOM 23438 O O . ASP A 1 70 ? 82.164 -6.091 13.029 1.00 0.22 70 ASP A O 16
ATOM 23447 N N . VAL A 1 71 ? 83.005 -5.903 10.996 1.00 0.21 71 VAL A N 16
ATOM 23448 C CA . VAL A 1 71 ? 83.970 -4.839 11.430 1.00 0.21 71 VAL A CA 16
ATOM 23449 C C . VAL A 1 71 ? 83.203 -3.631 11.984 1.00 0.21 71 VAL A C 16
ATOM 23450 O O . VAL A 1 71 ? 83.642 -2.982 12.915 1.00 0.22 71 VAL A O 16
ATOM 23463 N N . ILE A 1 72 ? 82.099 -3.297 11.373 1.00 0.21 72 ILE A N 16
ATOM 23464 C CA . ILE A 1 72 ? 81.328 -2.091 11.802 1.00 0.22 72 ILE A CA 16
ATOM 23465 C C . ILE A 1 72 ? 80.417 -2.413 13.001 1.00 0.22 72 ILE A C 16
ATOM 23466 O O . ILE A 1 72 ? 79.994 -1.515 13.708 1.00 0.23 72 ILE A O 16
ATOM 23482 N N . GLY A 1 73 ? 80.163 -3.677 13.278 1.00 0.21 73 GLY A N 16
ATOM 23483 C CA . GLY A 1 73 ? 79.343 -4.033 14.479 1.00 0.21 73 GLY A CA 16
ATOM 23484 C C . GLY A 1 73 ? 77.864 -3.750 14.203 1.00 0.20 73 GLY A C 16
ATOM 23485 O O . GLY A 1 73 ? 77.152 -3.262 15.062 1.00 0.22 73 GLY A O 16
ATOM 23489 N N . ILE A 1 74 ? 77.425 -3.957 12.984 1.00 0.20 74 ILE A N 16
ATOM 23490 C CA . ILE A 1 74 ? 76.018 -3.592 12.612 1.00 0.21 74 ILE A CA 16
ATOM 23491 C C . ILE A 1 74 ? 75.074 -4.779 12.842 1.00 0.21 74 ILE A C 16
ATOM 23492 O O . ILE A 1 74 ? 75.441 -5.924 12.655 1.00 0.23 74 ILE A O 16
ATOM 23508 N N . LYS A 1 75 ? 73.878 -4.503 13.302 1.00 0.22 75 LYS A N 16
ATOM 23509 C CA . LYS A 1 75 ? 72.908 -5.597 13.617 1.00 0.24 75 LYS A CA 16
ATOM 23510 C C . LYS A 1 75 ? 71.549 -5.330 12.936 1.00 0.24 75 LYS A C 16
ATOM 23511 O O . LYS A 1 75 ? 71.231 -4.198 12.626 1.00 0.23 75 LYS A O 16
ATOM 23530 N N . PRO A 1 76 ? 70.758 -6.377 12.758 1.00 0.25 76 PRO A N 16
ATOM 23531 C CA . PRO A 1 76 ? 69.407 -6.208 12.152 1.00 0.26 76 PRO A CA 16
ATOM 23532 C C . PRO A 1 76 ? 68.575 -5.164 12.916 1.00 0.24 76 PRO A C 16
ATOM 23533 O O . PRO A 1 76 ? 68.461 -5.217 14.127 1.00 0.23 76 PRO A O 16
ATOM 23544 N N . GLY A 1 77 ? 67.930 -4.273 12.201 1.00 0.24 77 GLY A N 16
ATOM 23545 C CA . GLY A 1 77 ? 67.024 -3.279 12.856 1.00 0.24 77 GLY A CA 16
ATOM 23546 C C . GLY A 1 77 ? 67.774 -1.977 13.195 1.00 0.22 77 GLY A C 16
ATOM 23547 O O . GLY A 1 77 ? 67.184 -1.048 13.715 1.00 0.24 77 GLY A O 16
ATOM 23551 N N . GLU A 1 78 ? 69.057 -1.889 12.899 1.00 0.20 78 GLU A N 16
ATOM 23552 C CA . GLU A 1 78 ? 69.819 -0.634 13.197 1.00 0.20 78 GLU A CA 16
ATOM 23553 C C . GLU A 1 78 ? 69.913 0.243 11.954 1.00 0.18 78 GLU A C 16
ATOM 23554 O O . GLU A 1 78 ? 70.139 -0.247 10.863 1.00 0.18 78 GLU A O 16
ATOM 23566 N N . VAL A 1 79 ? 69.647 1.515 12.103 1.00 0.19 79 VAL A N 16
ATOM 23567 C CA . VAL A 1 79 ? 69.596 2.419 10.915 1.00 0.18 79 VAL A CA 16
ATOM 23568 C C . VAL A 1 79 ? 70.962 3.065 10.654 1.00 0.18 79 VAL A C 16
ATOM 23569 O O . VAL A 1 79 ? 71.559 3.662 11.528 1.00 0.19 79 VAL A O 16
ATOM 23582 N N . ILE A 1 80 ? 71.406 3.010 9.426 1.00 0.17 80 ILE A N 16
ATOM 23583 C CA . ILE A 1 80 ? 72.678 3.679 9.033 1.00 0.17 80 ILE A CA 16
ATOM 23584 C C . ILE A 1 80 ? 72.384 4.737 7.960 1.00 0.17 80 ILE A C 16
ATOM 23585 O O . ILE A 1 80 ? 71.419 4.626 7.224 1.00 0.17 80 ILE A O 16
ATOM 23601 N N . GLU A 1 81 ? 73.269 5.682 7.796 1.00 0.18 81 GLU A N 16
ATOM 23602 C CA . GLU A 1 81 ? 73.126 6.672 6.690 1.00 0.18 81 GLU A CA 16
ATOM 23603 C C . GLU A 1 81 ? 74.000 6.234 5.519 1.00 0.17 81 GLU A C 16
ATOM 23604 O O . GLU A 1 81 ? 75.105 5.758 5.712 1.00 0.19 81 GLU A O 16
ATOM 23616 N N . VAL A 1 82 ? 73.443 6.224 4.338 1.00 0.16 82 VAL A N 16
ATOM 23617 C CA . VAL A 1 82 ? 74.153 5.621 3.173 1.00 0.17 82 VAL A CA 16
ATOM 23618 C C . VAL A 1 82 ? 74.464 6.695 2.128 1.00 0.16 82 VAL A C 16
ATOM 23619 O O . VAL A 1 82 ? 73.599 7.444 1.713 1.00 0.17 82 VAL A O 16
ATOM 23632 N N . LEU A 1 83 ? 75.695 6.752 1.698 1.00 0.16 83 LEU A N 16
ATOM 23633 C CA . LEU A 1 83 ? 76.105 7.752 0.667 1.00 0.17 83 LEU A CA 16
ATOM 23634 C C . LEU A 1 83 ? 76.527 7.019 -0.608 1.00 0.15 83 LEU A C 16
ATOM 23635 O O . LEU A 1 83 ? 77.400 6.175 -0.564 1.00 0.12 83 LEU A O 16
ATOM 23651 N N . LEU A 1 84 ? 76.022 7.419 -1.749 1.00 0.16 84 LEU A N 16
ATOM 23652 C CA . LEU A 1 84 ? 76.523 6.836 -3.034 1.00 0.15 84 LEU A CA 16
ATOM 23653 C C . LEU A 1 84 ? 77.834 7.510 -3.439 1.00 0.15 84 LEU A C 16
ATOM 23654 O O . LEU A 1 84 ? 78.012 8.698 -3.249 1.00 0.17 84 LEU A O 16
ATOM 23670 N N . LEU A 1 85 ? 78.768 6.744 -3.940 1.00 0.14 85 LEU A N 16
ATOM 23671 C CA . LEU A 1 85 ? 80.101 7.308 -4.299 1.00 0.17 85 LEU A CA 16
ATOM 23672 C C . LEU A 1 85 ? 80.256 7.415 -5.820 1.00 0.18 85 LEU A C 16
ATOM 23673 O O . LEU A 1 85 ? 80.906 8.319 -6.314 1.00 0.24 85 LEU A O 16
ATOM 23689 N N . GLY A 1 86 ? 79.723 6.466 -6.557 1.00 0.16 86 GLY A N 16
ATOM 23690 C CA . GLY A 1 86 ? 79.911 6.484 -8.047 1.00 0.20 86 GLY A CA 16
ATOM 23691 C C . GLY A 1 86 ? 78.993 5.463 -8.727 1.00 0.17 86 GLY A C 16
ATOM 23692 O O . GLY A 1 86 ? 78.158 4.851 -8.093 1.00 0.15 86 GLY A O 16
ATOM 23696 N N . HIS A 1 87 ? 79.126 5.306 -10.027 1.00 0.20 87 HIS A N 16
ATOM 23697 C CA . HIS A 1 87 ? 78.237 4.361 -10.779 1.00 0.19 87 HIS A CA 16
ATOM 23698 C C . HIS A 1 87 ? 79.015 3.663 -11.907 1.00 0.19 87 HIS A C 16
ATOM 23699 O O . HIS A 1 87 ? 79.940 4.224 -12.466 1.00 0.24 87 HIS A O 16
ATOM 23713 N N . TYR A 1 88 ? 78.591 2.480 -12.294 1.00 0.16 88 TYR A N 16
ATOM 23714 C CA . TYR A 1 88 ? 79.240 1.781 -13.443 1.00 0.19 88 TYR A CA 16
ATOM 23715 C C . TYR A 1 88 ? 78.175 1.215 -14.388 1.00 0.21 88 TYR A C 16
ATOM 23716 O O . TYR A 1 88 ? 77.174 0.671 -13.955 1.00 0.17 88 TYR A O 16
ATOM 23734 N N . LYS A 1 89 ? 78.393 1.336 -15.673 1.00 0.29 89 LYS A N 16
ATOM 23735 C CA . LYS A 1 89 ? 77.409 0.808 -16.666 1.00 0.33 89 LYS A CA 16
ATOM 23736 C C . LYS A 1 89 ? 78.091 -0.204 -17.605 1.00 0.52 89 LYS A C 16
ATOM 23737 O O . LYS A 1 89 ? 78.829 0.191 -18.485 1.00 0.94 89 LYS A O 16
ATOM 23756 N N . PRO A 1 90 ? 77.838 -1.486 -17.395 1.00 0.71 90 PRO A N 16
ATOM 23757 C CA . PRO A 1 90 ? 78.465 -2.541 -18.254 1.00 0.93 90 PRO A CA 16
ATOM 23758 C C . PRO A 1 90 ? 78.186 -2.281 -19.740 1.00 0.85 90 PRO A C 16
ATOM 23759 O O . PRO A 1 90 ? 77.135 -1.786 -20.105 1.00 1.30 90 PRO A O 16
ATOM 23770 N N . ARG A 1 91 ? 79.130 -2.601 -20.593 1.00 1.61 91 ARG A N 16
ATOM 23771 C CA . ARG A 1 91 ? 78.942 -2.366 -22.057 1.00 1.99 91 ARG A CA 16
ATOM 23772 C C . ARG A 1 91 ? 79.084 -3.683 -22.827 1.00 2.65 91 ARG A C 16
ATOM 23773 O O . ARG A 1 91 ? 79.819 -4.567 -22.427 1.00 3.38 91 ARG A O 16
ATOM 23794 N N . ASN A 1 92 ? 78.383 -3.812 -23.926 1.00 3.10 92 ASN A N 16
ATOM 23795 C CA . ASN A 1 92 ? 78.466 -5.068 -24.736 1.00 4.24 92 ASN A CA 16
ATOM 23796 C C . ASN A 1 92 ? 78.957 -4.752 -26.150 1.00 4.85 92 ASN A C 16
ATOM 23797 O O . ASN A 1 92 ? 78.644 -3.678 -26.639 1.00 5.20 92 ASN A O 16
ATOM 23809 N N . MET A 1 1 ? 83.166 14.665 0.787 1.00 1.31 1 MET A N 17
ATOM 23810 C CA . MET A 1 1 ? 83.342 14.035 -0.554 1.00 0.79 1 MET A CA 17
ATOM 23811 C C . MET A 1 1 ? 82.087 14.223 -1.406 1.00 0.68 1 MET A C 17
ATOM 23812 O O . MET A 1 1 ? 81.064 14.683 -0.930 1.00 0.82 1 MET A O 17
ATOM 23828 N N . ASP A 1 2 ? 82.158 13.849 -2.657 1.00 0.57 2 ASP A N 17
ATOM 23829 C CA . ASP A 1 2 ? 80.972 13.975 -3.558 1.00 0.50 2 ASP A CA 17
ATOM 23830 C C . ASP A 1 2 ? 80.018 12.799 -3.339 1.00 0.41 2 ASP A C 17
ATOM 23831 O O . ASP A 1 2 ? 80.441 11.661 -3.243 1.00 0.38 2 ASP A O 17
ATOM 23840 N N . VAL A 1 3 ? 78.733 13.062 -3.311 1.00 0.40 3 VAL A N 17
ATOM 23841 C CA . VAL A 1 3 ? 77.741 11.965 -3.158 1.00 0.33 3 VAL A CA 17
ATOM 23842 C C . VAL A 1 3 ? 76.678 12.078 -4.262 1.00 0.31 3 VAL A C 17
ATOM 23843 O O . VAL A 1 3 ? 76.171 13.153 -4.533 1.00 0.37 3 VAL A O 17
ATOM 23856 N N . LEU A 1 4 ? 76.347 10.985 -4.891 1.00 0.26 4 LEU A N 17
ATOM 23857 C CA . LEU A 1 4 ? 75.320 11.023 -5.979 1.00 0.28 4 LEU A CA 17
ATOM 23858 C C . LEU A 1 4 ? 73.904 10.974 -5.383 1.00 0.28 4 LEU A C 17
ATOM 23859 O O . LEU A 1 4 ? 72.953 11.416 -6.000 1.00 0.30 4 LEU A O 17
ATOM 23875 N N . ALA A 1 5 ? 73.772 10.516 -4.155 1.00 0.25 5 ALA A N 17
ATOM 23876 C CA . ALA A 1 5 ? 72.441 10.522 -3.474 1.00 0.25 5 ALA A CA 17
ATOM 23877 C C . ALA A 1 5 ? 72.624 10.132 -2.006 1.00 0.23 5 ALA A C 17
ATOM 23878 O O . ALA A 1 5 ? 73.596 9.491 -1.652 1.00 0.25 5 ALA A O 17
ATOM 23885 N N . LYS A 1 6 ? 71.738 10.571 -1.149 1.00 0.22 6 LYS A N 17
ATOM 23886 C CA . LYS A 1 6 ? 71.897 10.294 0.310 1.00 0.22 6 LYS A CA 17
ATOM 23887 C C . LYS A 1 6 ? 70.570 9.804 0.900 1.00 0.21 6 LYS A C 17
ATOM 23888 O O . LYS A 1 6 ? 69.552 10.458 0.768 1.00 0.23 6 LYS A O 17
ATOM 23907 N N . PHE A 1 7 ? 70.574 8.656 1.541 1.00 0.19 7 PHE A N 17
ATOM 23908 C CA . PHE A 1 7 ? 69.307 8.123 2.132 1.00 0.19 7 PHE A CA 17
ATOM 23909 C C . PHE A 1 7 ? 69.603 7.254 3.363 1.00 0.17 7 PHE A C 17
ATOM 23910 O O . PHE A 1 7 ? 70.728 6.861 3.595 1.00 0.16 7 PHE A O 17
ATOM 23927 N N . HIS A 1 8 ? 68.608 7.011 4.181 1.00 0.18 8 HIS A N 17
ATOM 23928 C CA . HIS A 1 8 ? 68.829 6.232 5.440 1.00 0.18 8 HIS A CA 17
ATOM 23929 C C . HIS A 1 8 ? 68.093 4.889 5.369 1.00 0.17 8 HIS A C 17
ATOM 23930 O O . HIS A 1 8 ? 66.960 4.814 4.931 1.00 0.18 8 HIS A O 17
ATOM 23944 N N . THR A 1 9 ? 68.721 3.842 5.838 1.00 0.16 9 THR A N 17
ATOM 23945 C CA . THR A 1 9 ? 68.063 2.498 5.853 1.00 0.17 9 THR A CA 17
ATOM 23946 C C . THR A 1 9 ? 68.618 1.664 7.020 1.00 0.16 9 THR A C 17
ATOM 23947 O O . THR A 1 9 ? 69.688 1.945 7.522 1.00 0.15 9 THR A O 17
ATOM 23958 N N . THR A 1 10 ? 67.932 0.615 7.412 1.00 0.17 10 THR A N 17
ATOM 23959 C CA . THR A 1 10 ? 68.466 -0.263 8.501 1.00 0.17 10 THR A CA 17
ATOM 23960 C C . THR A 1 10 ? 68.860 -1.632 7.926 1.00 0.17 10 THR A C 17
ATOM 23961 O O . THR A 1 10 ? 68.437 -2.001 6.844 1.00 0.17 10 THR A O 17
ATOM 23972 N N . VAL A 1 11 ? 69.712 -2.346 8.613 1.00 0.17 11 VAL A N 17
ATOM 23973 C CA . VAL A 1 11 ? 70.199 -3.657 8.082 1.00 0.17 11 VAL A CA 17
ATOM 23974 C C . VAL A 1 11 ? 69.152 -4.746 8.320 1.00 0.17 11 VAL A C 17
ATOM 23975 O O . VAL A 1 11 ? 68.662 -4.917 9.419 1.00 0.17 11 VAL A O 17
ATOM 23988 N N . HIS A 1 12 ? 68.898 -5.545 7.319 1.00 0.21 12 HIS A N 17
ATOM 23989 C CA . HIS A 1 12 ? 67.989 -6.716 7.486 1.00 0.25 12 HIS A CA 17
ATOM 23990 C C . HIS A 1 12 ? 68.784 -8.008 7.333 1.00 0.25 12 HIS A C 17
ATOM 23991 O O . HIS A 1 12 ? 69.964 -7.991 7.040 1.00 0.25 12 HIS A O 17
ATOM 24005 N N . ARG A 1 13 ? 68.164 -9.124 7.613 1.00 0.29 13 ARG A N 17
ATOM 24006 C CA . ARG A 1 13 ? 68.882 -10.447 7.578 1.00 0.32 13 ARG A CA 17
ATOM 24007 C C . ARG A 1 13 ? 69.736 -10.606 6.304 1.00 0.29 13 ARG A C 17
ATOM 24008 O O . ARG A 1 13 ? 69.510 -9.950 5.307 1.00 0.24 13 ARG A O 17
ATOM 24029 N N . ILE A 1 14 ? 70.785 -11.395 6.386 1.00 0.34 14 ILE A N 17
ATOM 24030 C CA . ILE A 1 14 ? 71.769 -11.551 5.248 1.00 0.34 14 ILE A CA 17
ATOM 24031 C C . ILE A 1 14 ? 72.494 -10.231 4.905 1.00 0.28 14 ILE A C 17
ATOM 24032 O O . ILE A 1 14 ? 73.223 -10.177 3.930 1.00 0.29 14 ILE A O 17
ATOM 24048 N N . GLY A 1 15 ? 72.323 -9.179 5.681 1.00 0.24 15 GLY A N 17
ATOM 24049 C CA . GLY A 1 15 ? 73.025 -7.892 5.374 1.00 0.20 15 GLY A CA 17
ATOM 24050 C C . GLY A 1 15 ? 72.320 -7.163 4.218 1.00 0.17 15 GLY A C 17
ATOM 24051 O O . GLY A 1 15 ? 72.910 -6.314 3.573 1.00 0.15 15 GLY A O 17
ATOM 24055 N N . ARG A 1 16 ? 71.101 -7.541 3.896 1.00 0.18 16 ARG A N 17
ATOM 24056 C CA . ARG A 1 16 ? 70.402 -6.928 2.725 1.00 0.18 16 ARG A CA 17
ATOM 24057 C C . ARG A 1 16 ? 69.699 -5.632 3.140 1.00 0.19 16 ARG A C 17
ATOM 24058 O O . ARG A 1 16 ? 69.075 -5.569 4.181 1.00 0.24 16 ARG A O 17
ATOM 24079 N N . ILE A 1 17 ? 69.692 -4.652 2.271 1.00 0.18 17 ILE A N 17
ATOM 24080 C CA . ILE A 1 17 ? 68.892 -3.413 2.531 1.00 0.21 17 ILE A CA 17
ATOM 24081 C C . ILE A 1 17 ? 68.097 -3.044 1.273 1.00 0.19 17 ILE A C 17
ATOM 24082 O O . ILE A 1 17 ? 68.509 -3.350 0.171 1.00 0.15 17 ILE A O 17
ATOM 24098 N N . ILE A 1 18 ? 67.009 -2.330 1.426 1.00 0.23 18 ILE A N 17
ATOM 24099 C CA . ILE A 1 18 ? 66.238 -1.868 0.229 1.00 0.20 18 ILE A CA 17
ATOM 24100 C C . ILE A 1 18 ? 66.245 -0.344 0.159 1.00 0.20 18 ILE A C 17
ATOM 24101 O O . ILE A 1 18 ? 65.859 0.324 1.102 1.00 0.22 18 ILE A O 17
ATOM 24117 N N . ILE A 1 19 ? 66.597 0.203 -0.978 1.00 0.17 19 ILE A N 17
ATOM 24118 C CA . ILE A 1 19 ? 66.530 1.688 -1.145 1.00 0.17 19 ILE A CA 17
ATOM 24119 C C . ILE A 1 19 ? 65.079 2.105 -1.423 1.00 0.19 19 ILE A C 17
ATOM 24120 O O . ILE A 1 19 ? 64.386 1.425 -2.151 1.00 0.17 19 ILE A O 17
ATOM 24136 N N . PRO A 1 20 ? 64.680 3.259 -0.925 1.00 0.24 20 PRO A N 17
ATOM 24137 C CA . PRO A 1 20 ? 63.327 3.784 -1.253 1.00 0.28 20 PRO A CA 17
ATOM 24138 C C . PRO A 1 20 ? 63.229 4.057 -2.746 1.00 0.26 20 PRO A C 17
ATOM 24139 O O . PRO A 1 20 ? 64.185 4.480 -3.369 1.00 0.25 20 PRO A O 17
ATOM 24150 N N . ALA A 1 21 ? 62.086 3.806 -3.326 1.00 0.28 21 ALA A N 17
ATOM 24151 C CA . ALA A 1 21 ? 61.915 4.026 -4.797 1.00 0.29 21 ALA A CA 17
ATOM 24152 C C . ALA A 1 21 ? 62.243 5.480 -5.165 1.00 0.31 21 ALA A C 17
ATOM 24153 O O . ALA A 1 21 ? 62.628 5.774 -6.283 1.00 0.32 21 ALA A O 17
ATOM 24160 N N . GLY A 1 22 ? 62.084 6.388 -4.229 1.00 0.34 22 GLY A N 17
ATOM 24161 C CA . GLY A 1 22 ? 62.368 7.826 -4.521 1.00 0.38 22 GLY A CA 17
ATOM 24162 C C . GLY A 1 22 ? 63.852 8.013 -4.834 1.00 0.37 22 GLY A C 17
ATOM 24163 O O . GLY A 1 22 ? 64.214 8.697 -5.778 1.00 0.39 22 GLY A O 17
ATOM 24167 N N . THR A 1 23 ? 64.714 7.415 -4.048 1.00 0.34 23 THR A N 17
ATOM 24168 C CA . THR A 1 23 ? 66.182 7.566 -4.292 1.00 0.34 23 THR A CA 17
ATOM 24169 C C . THR A 1 23 ? 66.581 6.836 -5.573 1.00 0.30 23 THR A C 17
ATOM 24170 O O . THR A 1 23 ? 67.403 7.314 -6.332 1.00 0.32 23 THR A O 17
ATOM 24181 N N . ARG A 1 24 ? 65.982 5.697 -5.842 1.00 0.26 24 ARG A N 17
ATOM 24182 C CA . ARG A 1 24 ? 66.308 4.947 -7.110 1.00 0.25 24 ARG A CA 17
ATOM 24183 C C . ARG A 1 24 ? 66.072 5.854 -8.321 1.00 0.28 24 ARG A C 17
ATOM 24184 O O . ARG A 1 24 ? 66.828 5.846 -9.272 1.00 0.29 24 ARG A O 17
ATOM 24205 N N . LYS A 1 25 ? 64.989 6.596 -8.301 1.00 0.32 25 LYS A N 17
ATOM 24206 C CA . LYS A 1 25 ? 64.648 7.468 -9.468 1.00 0.37 25 LYS A CA 17
ATOM 24207 C C . LYS A 1 25 ? 65.685 8.582 -9.616 1.00 0.38 25 LYS A C 17
ATOM 24208 O O . LYS A 1 25 ? 66.214 8.813 -10.686 1.00 0.40 25 LYS A O 17
ATOM 24227 N N . PHE A 1 26 ? 65.963 9.272 -8.547 1.00 0.38 26 PHE A N 17
ATOM 24228 C CA . PHE A 1 26 ? 66.946 10.408 -8.599 1.00 0.42 26 PHE A CA 17
ATOM 24229 C C . PHE A 1 26 ? 68.303 9.926 -9.119 1.00 0.42 26 PHE A C 17
ATOM 24230 O O . PHE A 1 26 ? 68.998 10.640 -9.819 1.00 0.46 26 PHE A O 17
ATOM 24247 N N . TYR A 1 27 ? 68.700 8.743 -8.734 1.00 0.39 27 TYR A N 17
ATOM 24248 C CA . TYR A 1 27 ? 70.041 8.217 -9.147 1.00 0.42 27 TYR A CA 17
ATOM 24249 C C . TYR A 1 27 ? 69.967 7.508 -10.513 1.00 0.35 27 TYR A C 17
ATOM 24250 O O . TYR A 1 27 ? 70.982 7.285 -11.149 1.00 0.37 27 TYR A O 17
ATOM 24268 N N . GLY A 1 28 ? 68.780 7.193 -10.993 1.00 0.31 28 GLY A N 17
ATOM 24269 C CA . GLY A 1 28 ? 68.660 6.539 -12.332 1.00 0.29 28 GLY A CA 17
ATOM 24270 C C . GLY A 1 28 ? 69.055 5.062 -12.221 1.00 0.26 28 GLY A C 17
ATOM 24271 O O . GLY A 1 28 ? 69.792 4.550 -13.043 1.00 0.27 28 GLY A O 17
ATOM 24275 N N . ILE A 1 29 ? 68.616 4.391 -11.179 1.00 0.24 29 ILE A N 17
ATOM 24276 C CA . ILE A 1 29 ? 69.017 2.961 -10.973 1.00 0.23 29 ILE A CA 17
ATOM 24277 C C . ILE A 1 29 ? 68.039 2.022 -11.686 1.00 0.20 29 ILE A C 17
ATOM 24278 O O . ILE A 1 29 ? 66.856 2.009 -11.399 1.00 0.22 29 ILE A O 17
ATOM 24294 N N . GLU A 1 30 ? 68.568 1.118 -12.470 1.00 0.17 30 GLU A N 17
ATOM 24295 C CA . GLU A 1 30 ? 67.730 0.027 -13.047 1.00 0.18 30 GLU A CA 17
ATOM 24296 C C . GLU A 1 30 ? 68.394 -1.318 -12.750 1.00 0.17 30 GLU A C 17
ATOM 24297 O O . GLU A 1 30 ? 69.579 -1.379 -12.476 1.00 0.18 30 GLU A O 17
ATOM 24309 N N . GLN A 1 31 ? 67.644 -2.395 -12.778 1.00 0.20 31 GLN A N 17
ATOM 24310 C CA . GLN A 1 31 ? 68.240 -3.737 -12.465 1.00 0.20 31 GLN A CA 17
ATOM 24311 C C . GLN A 1 31 ? 69.410 -4.037 -13.407 1.00 0.19 31 GLN A C 17
ATOM 24312 O O . GLN A 1 31 ? 69.353 -3.760 -14.591 1.00 0.20 31 GLN A O 17
ATOM 24326 N N . GLY A 1 32 ? 70.456 -4.617 -12.883 1.00 0.18 32 GLY A N 17
ATOM 24327 C CA . GLY A 1 32 ? 71.636 -4.966 -13.728 1.00 0.19 32 GLY A CA 17
ATOM 24328 C C . GLY A 1 32 ? 72.690 -3.848 -13.684 1.00 0.17 32 GLY A C 17
ATOM 24329 O O . GLY A 1 32 ? 73.834 -4.072 -14.038 1.00 0.18 32 GLY A O 17
ATOM 24333 N N . ASP A 1 33 ? 72.336 -2.659 -13.231 1.00 0.15 33 ASP A N 17
ATOM 24334 C CA . ASP A 1 33 ? 73.350 -1.557 -13.146 1.00 0.14 33 ASP A CA 17
ATOM 24335 C C . ASP A 1 33 ? 74.258 -1.768 -11.936 1.00 0.13 33 ASP A C 17
ATOM 24336 O O . ASP A 1 33 ? 73.855 -2.371 -10.960 1.00 0.14 33 ASP A O 17
ATOM 24345 N N . PHE A 1 34 ? 75.436 -1.187 -11.949 1.00 0.12 34 PHE A N 17
ATOM 24346 C CA . PHE A 1 34 ? 76.319 -1.253 -10.750 1.00 0.11 34 PHE A CA 17
ATOM 24347 C C . PHE A 1 34 ? 76.434 0.131 -10.123 1.00 0.10 34 PHE A C 17
ATOM 24348 O O . PHE A 1 34 ? 76.655 1.106 -10.812 1.00 0.11 34 PHE A O 17
ATOM 24365 N N . VAL A 1 35 ? 76.396 0.204 -8.819 1.00 0.09 35 VAL A N 17
ATOM 24366 C CA . VAL A 1 35 ? 76.630 1.509 -8.133 1.00 0.09 35 VAL A CA 17
ATOM 24367 C C . VAL A 1 35 ? 77.673 1.320 -7.030 1.00 0.10 35 VAL A C 17
ATOM 24368 O O . VAL A 1 35 ? 77.839 0.231 -6.512 1.00 0.10 35 VAL A O 17
ATOM 24381 N N . GLU A 1 36 ? 78.384 2.363 -6.683 1.00 0.12 36 GLU A N 17
ATOM 24382 C CA . GLU A 1 36 ? 79.433 2.246 -5.629 1.00 0.13 36 GLU A CA 17
ATOM 24383 C C . GLU A 1 36 ? 79.027 3.114 -4.455 1.00 0.13 36 GLU A C 17
ATOM 24384 O O . GLU A 1 36 ? 78.605 4.236 -4.649 1.00 0.13 36 GLU A O 17
ATOM 24396 N N . ILE A 1 37 ? 78.926 2.528 -3.292 1.00 0.12 37 ILE A N 17
ATOM 24397 C CA . ILE A 1 37 ? 78.269 3.243 -2.163 1.00 0.11 37 ILE A CA 17
ATOM 24398 C C . ILE A 1 37 ? 79.016 2.996 -0.847 1.00 0.11 37 ILE A C 17
ATOM 24399 O O . ILE A 1 37 ? 79.705 2.005 -0.695 1.00 0.12 37 ILE A O 17
ATOM 24415 N N . LYS A 1 38 ? 78.838 3.867 0.112 1.00 0.12 38 LYS A N 17
ATOM 24416 C CA . LYS A 1 38 ? 79.484 3.672 1.445 1.00 0.13 38 LYS A CA 17
ATOM 24417 C C . LYS A 1 38 ? 78.472 3.902 2.570 1.00 0.13 38 LYS A C 17
ATOM 24418 O O . LYS A 1 38 ? 77.608 4.748 2.469 1.00 0.14 38 LYS A O 17
ATOM 24437 N N . ILE A 1 39 ? 78.600 3.171 3.651 1.00 0.14 39 ILE A N 17
ATOM 24438 C CA . ILE A 1 39 ? 77.671 3.363 4.812 1.00 0.14 39 ILE A CA 17
ATOM 24439 C C . ILE A 1 39 ? 78.433 3.878 6.031 1.00 0.13 39 ILE A C 17
ATOM 24440 O O . ILE A 1 39 ? 79.590 3.554 6.232 1.00 0.13 39 ILE A O 17
ATOM 24456 N N . VAL A 1 40 ? 77.764 4.620 6.879 1.00 0.13 40 VAL A N 17
ATOM 24457 C CA . VAL A 1 40 ? 78.404 5.099 8.140 1.00 0.12 40 VAL A CA 17
ATOM 24458 C C . VAL A 1 40 ? 77.407 4.995 9.300 1.00 0.16 40 VAL A C 17
ATOM 24459 O O . VAL A 1 40 ? 76.348 5.595 9.274 1.00 0.20 40 VAL A O 17
ATOM 24472 N N . LYS A 1 41 ? 77.791 4.321 10.353 1.00 0.17 41 LYS A N 17
ATOM 24473 C CA . LYS A 1 41 ? 76.938 4.262 11.576 1.00 0.22 41 LYS A CA 17
ATOM 24474 C C . LYS A 1 41 ? 77.790 4.552 12.806 1.00 0.21 41 LYS A C 17
ATOM 24475 O O . LYS A 1 41 ? 78.950 4.195 12.857 1.00 0.22 41 LYS A O 17
ATOM 24494 N N . TYR A 1 42 ? 77.233 5.220 13.780 1.00 0.20 42 TYR A N 17
ATOM 24495 C CA . TYR A 1 42 ? 78.023 5.568 15.002 1.00 0.20 42 TYR A CA 17
ATOM 24496 C C . TYR A 1 42 ? 77.619 4.670 16.174 1.00 0.27 42 TYR A C 17
ATOM 24497 O O . TYR A 1 42 ? 76.452 4.569 16.509 1.00 0.33 42 TYR A O 17
ATOM 24515 N N . GLU A 1 43 ? 78.580 4.064 16.832 1.00 0.29 43 GLU A N 17
ATOM 24516 C CA . GLU A 1 43 ? 78.265 3.221 18.025 1.00 0.37 43 GLU A CA 17
ATOM 24517 C C . GLU A 1 43 ? 79.222 3.557 19.174 1.00 0.35 43 GLU A C 17
ATOM 24518 O O . GLU A 1 43 ? 80.422 3.637 18.990 1.00 0.30 43 GLU A O 17
ATOM 24530 N N . GLY A 1 44 ? 78.690 3.804 20.347 1.00 0.41 44 GLY A N 17
ATOM 24531 C CA . GLY A 1 44 ? 79.549 4.193 21.508 1.00 0.41 44 GLY A CA 17
ATOM 24532 C C . GLY A 1 44 ? 80.312 5.482 21.181 1.00 0.37 44 GLY A C 17
ATOM 24533 O O . GLY A 1 44 ? 79.731 6.462 20.751 1.00 0.37 44 GLY A O 17
ATOM 24537 N N . GLU A 1 45 ? 81.611 5.473 21.358 1.00 0.37 45 GLU A N 17
ATOM 24538 C CA . GLU A 1 45 ? 82.430 6.683 21.034 1.00 0.37 45 GLU A CA 17
ATOM 24539 C C . GLU A 1 45 ? 83.222 6.497 19.725 1.00 0.34 45 GLU A C 17
ATOM 24540 O O . GLU A 1 45 ? 84.156 7.234 19.462 1.00 0.36 45 GLU A O 17
ATOM 24552 N N . GLU A 1 46 ? 82.894 5.499 18.930 1.00 0.31 46 GLU A N 17
ATOM 24553 C CA . GLU A 1 46 ? 83.672 5.252 17.674 1.00 0.30 46 GLU A CA 17
ATOM 24554 C C . GLU A 1 46 ? 82.727 5.078 16.462 1.00 0.25 46 GLU A C 17
ATOM 24555 O O . GLU A 1 46 ? 81.909 4.176 16.456 1.00 0.25 46 GLU A O 17
ATOM 24567 N N . PRO A 1 47 ? 82.919 5.877 15.423 1.00 0.25 47 PRO A N 17
ATOM 24568 C CA . PRO A 1 47 ? 82.135 5.685 14.180 1.00 0.21 47 PRO A CA 17
ATOM 24569 C C . PRO A 1 47 ? 82.661 4.467 13.406 1.00 0.27 47 PRO A C 17
ATOM 24570 O O . PRO A 1 47 ? 83.852 4.337 13.182 1.00 0.34 47 PRO A O 17
ATOM 24581 N N . LYS A 1 48 ? 81.774 3.652 12.892 1.00 0.26 48 LYS A N 17
ATOM 24582 C CA . LYS A 1 48 ? 82.197 2.525 12.004 1.00 0.35 48 LYS A CA 17
ATOM 24583 C C . LYS A 1 48 ? 81.739 2.799 10.570 1.00 0.28 48 LYS A C 17
ATOM 24584 O O . LYS A 1 48 ? 80.646 3.286 10.350 1.00 0.24 48 LYS A O 17
ATOM 24603 N N . GLU A 1 49 ? 82.581 2.532 9.602 1.00 0.26 49 GLU A N 17
ATOM 24604 C CA . GLU A 1 49 ? 82.217 2.825 8.182 1.00 0.20 49 GLU A CA 17
ATOM 24605 C C . GLU A 1 49 ? 82.584 1.650 7.274 1.00 0.19 49 GLU A C 17
ATOM 24606 O O . GLU A 1 49 ? 83.367 0.792 7.639 1.00 0.21 49 GLU A O 17
ATOM 24618 N N . GLY A 1 50 ? 82.040 1.628 6.084 1.00 0.16 50 GLY A N 17
ATOM 24619 C CA . GLY A 1 50 ? 82.365 0.537 5.120 1.00 0.16 50 GLY A CA 17
ATOM 24620 C C . GLY A 1 50 ? 82.047 0.999 3.698 1.00 0.15 50 GLY A C 17
ATOM 24621 O O . GLY A 1 50 ? 80.989 1.536 3.441 1.00 0.17 50 GLY A O 17
ATOM 24625 N N . THR A 1 51 ? 82.930 0.732 2.765 1.00 0.14 51 THR A N 17
ATOM 24626 C CA . THR A 1 51 ? 82.655 1.088 1.340 1.00 0.14 51 THR A CA 17
ATOM 24627 C C . THR A 1 51 ? 82.729 -0.167 0.470 1.00 0.13 51 THR A C 17
ATOM 24628 O O . THR A 1 51 ? 83.643 -0.963 0.605 1.00 0.15 51 THR A O 17
ATOM 24639 N N . PHE A 1 52 ? 81.815 -0.322 -0.458 1.00 0.12 52 PHE A N 17
ATOM 24640 C CA . PHE A 1 52 ? 81.881 -1.496 -1.383 1.00 0.13 52 PHE A CA 17
ATOM 24641 C C . PHE A 1 52 ? 81.144 -1.199 -2.703 1.00 0.11 52 PHE A C 17
ATOM 24642 O O . PHE A 1 52 ? 80.406 -0.236 -2.808 1.00 0.10 52 PHE A O 17
ATOM 24659 N N . THR A 1 53 ? 81.250 -2.093 -3.656 1.00 0.12 53 THR A N 17
ATOM 24660 C CA . THR A 1 53 ? 80.458 -1.958 -4.915 1.00 0.11 53 THR A CA 17
ATOM 24661 C C . THR A 1 53 ? 79.327 -2.987 -4.921 1.00 0.11 53 THR A C 17
ATOM 24662 O O . THR A 1 53 ? 79.490 -4.097 -4.444 1.00 0.12 53 THR A O 17
ATOM 24673 N N . ALA A 1 54 ? 78.164 -2.603 -5.389 1.00 0.11 54 ALA A N 17
ATOM 24674 C CA . ALA A 1 54 ? 76.993 -3.528 -5.350 1.00 0.13 54 ALA A CA 17
ATOM 24675 C C . ALA A 1 54 ? 76.166 -3.398 -6.628 1.00 0.13 54 ALA A C 17
ATOM 24676 O O . ALA A 1 54 ? 75.979 -2.314 -7.145 1.00 0.11 54 ALA A O 17
ATOM 24683 N N . ARG A 1 55 ? 75.613 -4.491 -7.094 1.00 0.15 55 ARG A N 17
ATOM 24684 C CA . ARG A 1 55 ? 74.722 -4.436 -8.288 1.00 0.15 55 ARG A CA 17
ATOM 24685 C C . ARG A 1 55 ? 73.268 -4.295 -7.836 1.00 0.15 55 ARG A C 17
ATOM 24686 O O . ARG A 1 55 ? 72.872 -4.840 -6.821 1.00 0.16 55 ARG A O 17
ATOM 24707 N N . VAL A 1 56 ? 72.478 -3.566 -8.579 1.00 0.14 56 VAL A N 17
ATOM 24708 C CA . VAL A 1 56 ? 71.045 -3.377 -8.202 1.00 0.14 56 VAL A CA 17
ATOM 24709 C C . VAL A 1 56 ? 70.239 -4.616 -8.588 1.00 0.15 56 VAL A C 17
ATOM 24710 O O . VAL A 1 56 ? 70.236 -5.037 -9.730 1.00 0.17 56 VAL A O 17
ATOM 24723 N N . GLY A 1 57 ? 69.540 -5.175 -7.639 1.00 0.16 57 GLY A N 17
ATOM 24724 C CA . GLY A 1 57 ? 68.699 -6.372 -7.918 1.00 0.19 57 GLY A CA 17
ATOM 24725 C C . GLY A 1 57 ? 67.229 -5.963 -8.019 1.00 0.18 57 GLY A C 17
ATOM 24726 O O . GLY A 1 57 ? 66.894 -4.792 -8.095 1.00 0.16 57 GLY A O 17
ATOM 24730 N N . GLU A 1 58 ? 66.351 -6.930 -8.010 1.00 0.21 58 GLU A N 17
ATOM 24731 C CA . GLU A 1 58 ? 64.890 -6.628 -8.102 1.00 0.22 58 GLU A CA 17
ATOM 24732 C C . GLU A 1 58 ? 64.449 -5.784 -6.903 1.00 0.22 58 GLU A C 17
ATOM 24733 O O . GLU A 1 58 ? 65.051 -5.820 -5.847 1.00 0.24 58 GLU A O 17
ATOM 24745 N N . GLN A 1 59 ? 63.407 -5.008 -7.071 1.00 0.25 59 GLN A N 17
ATOM 24746 C CA . GLN A 1 59 ? 62.898 -4.134 -5.964 1.00 0.30 59 GLN A CA 17
ATOM 24747 C C . GLN A 1 59 ? 64.004 -3.237 -5.383 1.00 0.23 59 GLN A C 17
ATOM 24748 O O . GLN A 1 59 ? 63.814 -2.642 -4.336 1.00 0.23 59 GLN A O 17
ATOM 24762 N N . GLY A 1 60 ? 65.073 -2.997 -6.117 1.00 0.19 60 GLY A N 17
ATOM 24763 C CA . GLY A 1 60 ? 66.073 -1.974 -5.666 1.00 0.16 60 GLY A CA 17
ATOM 24764 C C . GLY A 1 60 ? 66.907 -2.506 -4.495 1.00 0.12 60 GLY A C 17
ATOM 24765 O O . GLY A 1 60 ? 67.442 -1.733 -3.716 1.00 0.12 60 GLY A O 17
ATOM 24769 N N . SER A 1 61 ? 66.965 -3.806 -4.319 1.00 0.14 61 SER A N 17
ATOM 24770 C CA . SER A 1 61 ? 67.709 -4.374 -3.153 1.00 0.16 61 SER A CA 17
ATOM 24771 C C . SER A 1 61 ? 69.217 -4.352 -3.423 1.00 0.15 61 SER A C 17
ATOM 24772 O O . SER A 1 61 ? 69.660 -4.619 -4.525 1.00 0.18 61 SER A O 17
ATOM 24780 N N . VAL A 1 62 ? 70.002 -4.131 -2.400 1.00 0.14 62 VAL A N 17
ATOM 24781 C CA . VAL A 1 62 ? 71.488 -4.204 -2.543 1.00 0.15 62 VAL A CA 17
ATOM 24782 C C . VAL A 1 62 ? 72.087 -4.922 -1.325 1.00 0.14 62 VAL A C 17
ATOM 24783 O O . VAL A 1 62 ? 71.525 -4.884 -0.246 1.00 0.14 62 VAL A O 17
ATOM 24796 N N . ILE A 1 63 ? 73.154 -5.664 -1.518 1.00 0.16 63 ILE A N 17
ATOM 24797 C CA . ILE A 1 63 ? 73.710 -6.492 -0.397 1.00 0.17 63 ILE A CA 17
ATOM 24798 C C . ILE A 1 63 ? 75.061 -5.936 0.068 1.00 0.16 63 ILE A C 17
ATOM 24799 O O . ILE A 1 63 ? 76.023 -5.927 -0.679 1.00 0.19 63 ILE A O 17
ATOM 24815 N N . ILE A 1 64 ? 75.171 -5.608 1.334 1.00 0.15 64 ILE A N 17
ATOM 24816 C CA . ILE A 1 64 ? 76.499 -5.211 1.904 1.00 0.16 64 ILE A CA 17
ATOM 24817 C C . ILE A 1 64 ? 77.341 -6.473 2.179 1.00 0.18 64 ILE A C 17
ATOM 24818 O O . ILE A 1 64 ? 76.801 -7.481 2.578 1.00 0.20 64 ILE A O 17
ATOM 24834 N N . PRO A 1 65 ? 78.638 -6.395 1.954 1.00 0.19 65 PRO A N 17
ATOM 24835 C CA . PRO A 1 65 ? 79.516 -7.583 2.182 1.00 0.23 65 PRO A CA 17
ATOM 24836 C C . PRO A 1 65 ? 79.535 -7.968 3.667 1.00 0.26 65 PRO A C 17
ATOM 24837 O O . PRO A 1 65 ? 79.695 -7.132 4.536 1.00 0.23 65 PRO A O 17
ATOM 24848 N N . LYS A 1 66 ? 79.381 -9.238 3.958 1.00 0.41 66 LYS A N 17
ATOM 24849 C CA . LYS A 1 66 ? 79.390 -9.707 5.386 1.00 0.51 66 LYS A CA 17
ATOM 24850 C C . LYS A 1 66 ? 80.671 -9.263 6.097 1.00 0.44 66 LYS A C 17
ATOM 24851 O O . LYS A 1 66 ? 80.670 -8.989 7.283 1.00 0.42 66 LYS A O 17
ATOM 24870 N N . ALA A 1 67 ? 81.766 -9.213 5.379 1.00 0.43 67 ALA A N 17
ATOM 24871 C CA . ALA A 1 67 ? 83.070 -8.817 6.006 1.00 0.40 67 ALA A CA 17
ATOM 24872 C C . ALA A 1 67 ? 82.960 -7.417 6.618 1.00 0.30 67 ALA A C 17
ATOM 24873 O O . ALA A 1 67 ? 83.480 -7.154 7.690 1.00 0.28 67 ALA A O 17
ATOM 24880 N N . LEU A 1 68 ? 82.252 -6.534 5.959 1.00 0.27 68 LEU A N 17
ATOM 24881 C CA . LEU A 1 68 ? 82.068 -5.157 6.508 1.00 0.23 68 LEU A CA 17
ATOM 24882 C C . LEU A 1 68 ? 81.030 -5.162 7.630 1.00 0.22 68 LEU A C 17
ATOM 24883 O O . LEU A 1 68 ? 81.146 -4.410 8.579 1.00 0.22 68 LEU A O 17
ATOM 24899 N N . ARG A 1 69 ? 80.033 -6.021 7.554 1.00 0.25 69 ARG A N 17
ATOM 24900 C CA . ARG A 1 69 ? 79.008 -6.080 8.653 1.00 0.28 69 ARG A CA 17
ATOM 24901 C C . ARG A 1 69 ? 79.696 -6.373 9.990 1.00 0.25 69 ARG A C 17
ATOM 24902 O O . ARG A 1 69 ? 79.360 -5.805 11.012 1.00 0.26 69 ARG A O 17
ATOM 24923 N N . ASP A 1 70 ? 80.592 -7.328 9.986 1.00 0.25 70 ASP A N 17
ATOM 24924 C CA . ASP A 1 70 ? 81.244 -7.762 11.259 1.00 0.25 70 ASP A CA 17
ATOM 24925 C C . ASP A 1 70 ? 82.190 -6.678 11.771 1.00 0.22 70 ASP A C 17
ATOM 24926 O O . ASP A 1 70 ? 82.169 -6.331 12.936 1.00 0.22 70 ASP A O 17
ATOM 24935 N N . VAL A 1 71 ? 83.025 -6.149 10.910 1.00 0.21 71 VAL A N 17
ATOM 24936 C CA . VAL A 1 71 ? 84.008 -5.105 11.354 1.00 0.21 71 VAL A CA 17
ATOM 24937 C C . VAL A 1 71 ? 83.258 -3.887 11.909 1.00 0.21 71 VAL A C 17
ATOM 24938 O O . VAL A 1 71 ? 83.712 -3.239 12.835 1.00 0.22 71 VAL A O 17
ATOM 24951 N N . ILE A 1 72 ? 82.158 -3.539 11.301 1.00 0.21 72 ILE A N 17
ATOM 24952 C CA . ILE A 1 72 ? 81.406 -2.318 11.727 1.00 0.22 72 ILE A CA 17
ATOM 24953 C C . ILE A 1 72 ? 80.496 -2.625 12.934 1.00 0.22 72 ILE A C 17
ATOM 24954 O O . ILE A 1 72 ? 80.123 -1.727 13.668 1.00 0.23 72 ILE A O 17
ATOM 24970 N N . GLY A 1 73 ? 80.213 -3.885 13.201 1.00 0.21 73 GLY A N 17
ATOM 24971 C CA . GLY A 1 73 ? 79.415 -4.233 14.420 1.00 0.21 73 GLY A CA 17
ATOM 24972 C C . GLY A 1 73 ? 77.932 -3.940 14.170 1.00 0.20 73 GLY A C 17
ATOM 24973 O O . GLY A 1 73 ? 77.241 -3.436 15.037 1.00 0.22 73 GLY A O 17
ATOM 24977 N N . ILE A 1 74 ? 77.471 -4.148 12.960 1.00 0.20 74 ILE A N 17
ATOM 24978 C CA . ILE A 1 74 ? 76.064 -3.767 12.607 1.00 0.21 74 ILE A CA 17
ATOM 24979 C C . ILE A 1 74 ? 75.106 -4.940 12.857 1.00 0.21 74 ILE A C 17
ATOM 24980 O O . ILE A 1 74 ? 75.462 -6.091 12.690 1.00 0.23 74 ILE A O 17
ATOM 24996 N N . LYS A 1 75 ? 73.906 -4.645 13.298 1.00 0.22 75 LYS A N 17
ATOM 24997 C CA . LYS A 1 75 ? 72.923 -5.725 13.617 1.00 0.24 75 LYS A CA 17
ATOM 24998 C C . LYS A 1 75 ? 71.556 -5.427 12.967 1.00 0.24 75 LYS A C 17
ATOM 24999 O O . LYS A 1 75 ? 71.301 -4.308 12.560 1.00 0.23 75 LYS A O 17
ATOM 25018 N N . PRO A 1 76 ? 70.705 -6.436 12.878 1.00 0.25 76 PRO A N 17
ATOM 25019 C CA . PRO A 1 76 ? 69.370 -6.234 12.254 1.00 0.26 76 PRO A CA 17
ATOM 25020 C C . PRO A 1 76 ? 68.569 -5.168 13.011 1.00 0.24 76 PRO A C 17
ATOM 25021 O O . PRO A 1 76 ? 68.452 -5.211 14.222 1.00 0.23 76 PRO A O 17
ATOM 25032 N N . GLY A 1 77 ? 67.954 -4.259 12.292 1.00 0.24 77 GLY A N 17
ATOM 25033 C CA . GLY A 1 77 ? 67.080 -3.234 12.942 1.00 0.24 77 GLY A CA 17
ATOM 25034 C C . GLY A 1 77 ? 67.876 -1.960 13.282 1.00 0.22 77 GLY A C 17
ATOM 25035 O O . GLY A 1 77 ? 67.323 -1.018 13.821 1.00 0.24 77 GLY A O 17
ATOM 25039 N N . GLU A 1 78 ? 69.156 -1.909 12.967 1.00 0.20 78 GLU A N 17
ATOM 25040 C CA . GLU A 1 78 ? 69.961 -0.681 13.267 1.00 0.20 78 GLU A CA 17
ATOM 25041 C C . GLU A 1 78 ? 70.060 0.208 12.032 1.00 0.18 78 GLU A C 17
ATOM 25042 O O . GLU A 1 78 ? 70.254 -0.274 10.930 1.00 0.18 78 GLU A O 17
ATOM 25054 N N . VAL A 1 79 ? 69.813 1.485 12.197 1.00 0.19 79 VAL A N 17
ATOM 25055 C CA . VAL A 1 79 ? 69.745 2.396 11.015 1.00 0.18 79 VAL A CA 17
ATOM 25056 C C . VAL A 1 79 ? 71.101 3.060 10.740 1.00 0.18 79 VAL A C 17
ATOM 25057 O O . VAL A 1 79 ? 71.777 3.533 11.632 1.00 0.19 79 VAL A O 17
ATOM 25070 N N . ILE A 1 80 ? 71.469 3.121 9.488 1.00 0.17 80 ILE A N 17
ATOM 25071 C CA . ILE A 1 80 ? 72.741 3.784 9.085 1.00 0.17 80 ILE A CA 17
ATOM 25072 C C . ILE A 1 80 ? 72.448 4.836 8.009 1.00 0.17 80 ILE A C 17
ATOM 25073 O O . ILE A 1 80 ? 71.476 4.731 7.282 1.00 0.17 80 ILE A O 17
ATOM 25089 N N . GLU A 1 81 ? 73.337 5.775 7.837 1.00 0.18 81 GLU A N 17
ATOM 25090 C CA . GLU A 1 81 ? 73.191 6.765 6.733 1.00 0.18 81 GLU A CA 17
ATOM 25091 C C . GLU A 1 81 ? 74.044 6.317 5.550 1.00 0.17 81 GLU A C 17
ATOM 25092 O O . GLU A 1 81 ? 75.154 5.848 5.724 1.00 0.19 81 GLU A O 17
ATOM 25104 N N . VAL A 1 82 ? 73.461 6.295 4.380 1.00 0.16 82 VAL A N 17
ATOM 25105 C CA . VAL A 1 82 ? 74.149 5.688 3.205 1.00 0.17 82 VAL A CA 17
ATOM 25106 C C . VAL A 1 82 ? 74.442 6.760 2.154 1.00 0.16 82 VAL A C 17
ATOM 25107 O O . VAL A 1 82 ? 73.574 7.522 1.768 1.00 0.17 82 VAL A O 17
ATOM 25120 N N . LEU A 1 83 ? 75.662 6.810 1.695 1.00 0.16 83 LEU A N 17
ATOM 25121 C CA . LEU A 1 83 ? 76.055 7.819 0.664 1.00 0.17 83 LEU A CA 17
ATOM 25122 C C . LEU A 1 83 ? 76.485 7.089 -0.611 1.00 0.15 83 LEU A C 17
ATOM 25123 O O . LEU A 1 83 ? 77.395 6.285 -0.571 1.00 0.12 83 LEU A O 17
ATOM 25139 N N . LEU A 1 84 ? 75.952 7.463 -1.750 1.00 0.16 84 LEU A N 17
ATOM 25140 C CA . LEU A 1 84 ? 76.470 6.894 -3.034 1.00 0.15 84 LEU A CA 17
ATOM 25141 C C . LEU A 1 84 ? 77.756 7.615 -3.440 1.00 0.15 84 LEU A C 17
ATOM 25142 O O . LEU A 1 84 ? 77.902 8.801 -3.220 1.00 0.17 84 LEU A O 17
ATOM 25158 N N . LEU A 1 85 ? 78.714 6.886 -3.954 1.00 0.14 85 LEU A N 17
ATOM 25159 C CA . LEU A 1 85 ? 80.033 7.498 -4.292 1.00 0.17 85 LEU A CA 17
ATOM 25160 C C . LEU A 1 85 ? 80.232 7.561 -5.808 1.00 0.18 85 LEU A C 17
ATOM 25161 O O . LEU A 1 85 ? 80.898 8.450 -6.310 1.00 0.24 85 LEU A O 17
ATOM 25177 N N . GLY A 1 86 ? 79.713 6.596 -6.534 1.00 0.16 86 GLY A N 17
ATOM 25178 C CA . GLY A 1 86 ? 79.939 6.576 -8.020 1.00 0.20 86 GLY A CA 17
ATOM 25179 C C . GLY A 1 86 ? 79.028 5.548 -8.699 1.00 0.17 86 GLY A C 17
ATOM 25180 O O . GLY A 1 86 ? 78.175 4.956 -8.072 1.00 0.15 86 GLY A O 17
ATOM 25184 N N . HIS A 1 87 ? 79.184 5.370 -9.992 1.00 0.20 87 HIS A N 17
ATOM 25185 C CA . HIS A 1 87 ? 78.299 4.423 -10.748 1.00 0.19 87 HIS A CA 17
ATOM 25186 C C . HIS A 1 87 ? 79.092 3.701 -11.849 1.00 0.19 87 HIS A C 17
ATOM 25187 O O . HIS A 1 87 ? 80.042 4.238 -12.389 1.00 0.24 87 HIS A O 17
ATOM 25201 N N . TYR A 1 88 ? 78.663 2.519 -12.231 1.00 0.16 88 TYR A N 17
ATOM 25202 C CA . TYR A 1 88 ? 79.334 1.792 -13.350 1.00 0.19 88 TYR A CA 17
ATOM 25203 C C . TYR A 1 88 ? 78.287 1.145 -14.264 1.00 0.21 88 TYR A C 17
ATOM 25204 O O . TYR A 1 88 ? 77.275 0.645 -13.804 1.00 0.17 88 TYR A O 17
ATOM 25222 N N . LYS A 1 89 ? 78.535 1.137 -15.550 1.00 0.29 89 LYS A N 17
ATOM 25223 C CA . LYS A 1 89 ? 77.572 0.506 -16.506 1.00 0.33 89 LYS A CA 17
ATOM 25224 C C . LYS A 1 89 ? 78.284 -0.587 -17.324 1.00 0.52 89 LYS A C 17
ATOM 25225 O O . LYS A 1 89 ? 79.495 -0.578 -17.426 1.00 0.94 89 LYS A O 17
ATOM 25244 N N . PRO A 1 90 ? 77.517 -1.506 -17.889 1.00 0.71 90 PRO A N 17
ATOM 25245 C CA . PRO A 1 90 ? 78.119 -2.609 -18.703 1.00 0.93 90 PRO A CA 17
ATOM 25246 C C . PRO A 1 90 ? 78.992 -2.045 -19.832 1.00 0.85 90 PRO A C 17
ATOM 25247 O O . PRO A 1 90 ? 78.672 -1.031 -20.426 1.00 1.30 90 PRO A O 17
ATOM 25258 N N . ARG A 1 91 ? 80.082 -2.706 -20.133 1.00 1.61 91 ARG A N 17
ATOM 25259 C CA . ARG A 1 91 ? 80.981 -2.229 -21.229 1.00 1.99 91 ARG A CA 17
ATOM 25260 C C . ARG A 1 91 ? 81.271 -3.370 -22.208 1.00 2.65 91 ARG A C 17
ATOM 25261 O O . ARG A 1 91 ? 81.454 -4.506 -21.810 1.00 3.38 91 ARG A O 17
ATOM 25282 N N . ASN A 1 92 ? 81.310 -3.071 -23.483 1.00 3.10 92 ASN A N 17
ATOM 25283 C CA . ASN A 1 92 ? 81.585 -4.129 -24.503 1.00 4.24 92 ASN A CA 17
ATOM 25284 C C . ASN A 1 92 ? 82.777 -3.727 -25.374 1.00 4.85 92 ASN A C 17
ATOM 25285 O O . ASN A 1 92 ? 83.130 -2.559 -25.359 1.00 5.20 92 ASN A O 17
ATOM 25297 N N . MET A 1 1 ? 83.565 13.385 0.626 1.00 1.31 1 MET A N 18
ATOM 25298 C CA . MET A 1 1 ? 83.742 13.436 -0.854 1.00 0.79 1 MET A CA 18
ATOM 25299 C C . MET A 1 1 ? 82.413 13.742 -1.544 1.00 0.68 1 MET A C 18
ATOM 25300 O O . MET A 1 1 ? 81.427 14.055 -0.902 1.00 0.82 1 MET A O 18
ATOM 25316 N N . ASP A 1 2 ? 82.381 13.624 -2.847 1.00 0.57 2 ASP A N 18
ATOM 25317 C CA . ASP A 1 2 ? 81.113 13.873 -3.602 1.00 0.50 2 ASP A CA 18
ATOM 25318 C C . ASP A 1 2 ? 80.140 12.714 -3.384 1.00 0.41 2 ASP A C 18
ATOM 25319 O O . ASP A 1 2 ? 80.544 11.571 -3.270 1.00 0.38 2 ASP A O 18
ATOM 25328 N N . VAL A 1 3 ? 78.858 12.998 -3.357 1.00 0.40 3 VAL A N 18
ATOM 25329 C CA . VAL A 1 3 ? 77.852 11.918 -3.185 1.00 0.33 3 VAL A CA 18
ATOM 25330 C C . VAL A 1 3 ? 76.788 12.022 -4.288 1.00 0.31 3 VAL A C 18
ATOM 25331 O O . VAL A 1 3 ? 76.329 13.103 -4.614 1.00 0.37 3 VAL A O 18
ATOM 25344 N N . LEU A 1 4 ? 76.409 10.915 -4.860 1.00 0.26 4 LEU A N 18
ATOM 25345 C CA . LEU A 1 4 ? 75.385 10.939 -5.948 1.00 0.28 4 LEU A CA 18
ATOM 25346 C C . LEU A 1 4 ? 73.970 10.948 -5.349 1.00 0.28 4 LEU A C 18
ATOM 25347 O O . LEU A 1 4 ? 73.031 11.410 -5.971 1.00 0.30 4 LEU A O 18
ATOM 25363 N N . ALA A 1 5 ? 73.825 10.506 -4.118 1.00 0.25 5 ALA A N 18
ATOM 25364 C CA . ALA A 1 5 ? 72.495 10.555 -3.436 1.00 0.25 5 ALA A CA 18
ATOM 25365 C C . ALA A 1 5 ? 72.668 10.160 -1.969 1.00 0.23 5 ALA A C 18
ATOM 25366 O O . ALA A 1 5 ? 73.630 9.505 -1.612 1.00 0.25 5 ALA A O 18
ATOM 25373 N N . LYS A 1 6 ? 71.778 10.596 -1.114 1.00 0.22 6 LYS A N 18
ATOM 25374 C CA . LYS A 1 6 ? 71.921 10.298 0.345 1.00 0.22 6 LYS A CA 18
ATOM 25375 C C . LYS A 1 6 ? 70.587 9.813 0.918 1.00 0.21 6 LYS A C 18
ATOM 25376 O O . LYS A 1 6 ? 69.573 10.475 0.783 1.00 0.23 6 LYS A O 18
ATOM 25395 N N . PHE A 1 7 ? 70.578 8.661 1.551 1.00 0.19 7 PHE A N 18
ATOM 25396 C CA . PHE A 1 7 ? 69.302 8.130 2.126 1.00 0.19 7 PHE A CA 18
ATOM 25397 C C . PHE A 1 7 ? 69.582 7.255 3.355 1.00 0.17 7 PHE A C 18
ATOM 25398 O O . PHE A 1 7 ? 70.704 6.860 3.600 1.00 0.16 7 PHE A O 18
ATOM 25415 N N . HIS A 1 8 ? 68.577 7.008 4.159 1.00 0.18 8 HIS A N 18
ATOM 25416 C CA . HIS A 1 8 ? 68.782 6.222 5.418 1.00 0.18 8 HIS A CA 18
ATOM 25417 C C . HIS A 1 8 ? 68.052 4.877 5.329 1.00 0.17 8 HIS A C 18
ATOM 25418 O O . HIS A 1 8 ? 66.925 4.802 4.876 1.00 0.18 8 HIS A O 18
ATOM 25432 N N . THR A 1 9 ? 68.677 3.829 5.801 1.00 0.16 9 THR A N 18
ATOM 25433 C CA . THR A 1 9 ? 68.022 2.483 5.801 1.00 0.17 9 THR A CA 18
ATOM 25434 C C . THR A 1 9 ? 68.565 1.644 6.969 1.00 0.16 9 THR A C 18
ATOM 25435 O O . THR A 1 9 ? 69.628 1.927 7.485 1.00 0.15 9 THR A O 18
ATOM 25446 N N . THR A 1 10 ? 67.877 0.592 7.348 1.00 0.17 10 THR A N 18
ATOM 25447 C CA . THR A 1 10 ? 68.403 -0.288 8.439 1.00 0.17 10 THR A CA 18
ATOM 25448 C C . THR A 1 10 ? 68.810 -1.653 7.864 1.00 0.17 10 THR A C 18
ATOM 25449 O O . THR A 1 10 ? 68.403 -2.023 6.777 1.00 0.17 10 THR A O 18
ATOM 25460 N N . VAL A 1 11 ? 69.659 -2.364 8.559 1.00 0.17 11 VAL A N 18
ATOM 25461 C CA . VAL A 1 11 ? 70.162 -3.670 8.030 1.00 0.17 11 VAL A CA 18
ATOM 25462 C C . VAL A 1 11 ? 69.120 -4.770 8.253 1.00 0.17 11 VAL A C 18
ATOM 25463 O O . VAL A 1 11 ? 68.598 -4.931 9.337 1.00 0.17 11 VAL A O 18
ATOM 25476 N N . HIS A 1 12 ? 68.899 -5.580 7.252 1.00 0.21 12 HIS A N 18
ATOM 25477 C CA . HIS A 1 12 ? 67.990 -6.755 7.402 1.00 0.25 12 HIS A CA 18
ATOM 25478 C C . HIS A 1 12 ? 68.789 -8.044 7.251 1.00 0.25 12 HIS A C 18
ATOM 25479 O O . HIS A 1 12 ? 69.971 -8.026 6.967 1.00 0.25 12 HIS A O 18
ATOM 25493 N N . ARG A 1 13 ? 68.166 -9.164 7.518 1.00 0.29 13 ARG A N 18
ATOM 25494 C CA . ARG A 1 13 ? 68.885 -10.486 7.480 1.00 0.32 13 ARG A CA 18
ATOM 25495 C C . ARG A 1 13 ? 69.747 -10.637 6.211 1.00 0.29 13 ARG A C 18
ATOM 25496 O O . ARG A 1 13 ? 69.526 -9.976 5.216 1.00 0.24 13 ARG A O 18
ATOM 25517 N N . ILE A 1 14 ? 70.796 -11.427 6.295 1.00 0.34 14 ILE A N 18
ATOM 25518 C CA . ILE A 1 14 ? 71.785 -11.578 5.161 1.00 0.34 14 ILE A CA 18
ATOM 25519 C C . ILE A 1 14 ? 72.511 -10.258 4.827 1.00 0.28 14 ILE A C 18
ATOM 25520 O O . ILE A 1 14 ? 73.246 -10.200 3.858 1.00 0.29 14 ILE A O 18
ATOM 25536 N N . GLY A 1 15 ? 72.335 -9.209 5.609 1.00 0.24 15 GLY A N 18
ATOM 25537 C CA . GLY A 1 15 ? 73.042 -7.924 5.313 1.00 0.20 15 GLY A CA 18
ATOM 25538 C C . GLY A 1 15 ? 72.340 -7.179 4.167 1.00 0.17 15 GLY A C 18
ATOM 25539 O O . GLY A 1 15 ? 72.929 -6.315 3.541 1.00 0.15 15 GLY A O 18
ATOM 25543 N N . ARG A 1 16 ? 71.118 -7.544 3.840 1.00 0.18 16 ARG A N 18
ATOM 25544 C CA . ARG A 1 16 ? 70.418 -6.896 2.689 1.00 0.18 16 ARG A CA 18
ATOM 25545 C C . ARG A 1 16 ? 69.762 -5.586 3.133 1.00 0.19 16 ARG A C 18
ATOM 25546 O O . ARG A 1 16 ? 69.128 -5.527 4.168 1.00 0.24 16 ARG A O 18
ATOM 25567 N N . ILE A 1 17 ? 69.778 -4.595 2.277 1.00 0.18 17 ILE A N 18
ATOM 25568 C CA . ILE A 1 17 ? 68.993 -3.349 2.546 1.00 0.21 17 ILE A CA 18
ATOM 25569 C C . ILE A 1 17 ? 68.188 -2.975 1.295 1.00 0.19 17 ILE A C 18
ATOM 25570 O O . ILE A 1 17 ? 68.592 -3.281 0.188 1.00 0.15 17 ILE A O 18
ATOM 25586 N N . ILE A 1 18 ? 67.098 -2.266 1.458 1.00 0.23 18 ILE A N 18
ATOM 25587 C CA . ILE A 1 18 ? 66.313 -1.811 0.266 1.00 0.20 18 ILE A CA 18
ATOM 25588 C C . ILE A 1 18 ? 66.310 -0.288 0.194 1.00 0.20 18 ILE A C 18
ATOM 25589 O O . ILE A 1 18 ? 65.934 0.383 1.139 1.00 0.22 18 ILE A O 18
ATOM 25605 N N . ILE A 1 19 ? 66.649 0.257 -0.948 1.00 0.17 19 ILE A N 18
ATOM 25606 C CA . ILE A 1 19 ? 66.580 1.741 -1.119 1.00 0.17 19 ILE A CA 18
ATOM 25607 C C . ILE A 1 19 ? 65.127 2.155 -1.389 1.00 0.19 19 ILE A C 18
ATOM 25608 O O . ILE A 1 19 ? 64.431 1.473 -2.110 1.00 0.17 19 ILE A O 18
ATOM 25624 N N . PRO A 1 20 ? 64.730 3.310 -0.891 1.00 0.24 20 PRO A N 18
ATOM 25625 C CA . PRO A 1 20 ? 63.373 3.831 -1.212 1.00 0.28 20 PRO A CA 18
ATOM 25626 C C . PRO A 1 20 ? 63.266 4.099 -2.706 1.00 0.26 20 PRO A C 18
ATOM 25627 O O . PRO A 1 20 ? 64.219 4.519 -3.334 1.00 0.25 20 PRO A O 18
ATOM 25638 N N . ALA A 1 21 ? 62.119 3.850 -3.277 1.00 0.28 21 ALA A N 18
ATOM 25639 C CA . ALA A 1 21 ? 61.942 4.062 -4.750 1.00 0.29 21 ALA A CA 18
ATOM 25640 C C . ALA A 1 21 ? 62.273 5.513 -5.126 1.00 0.31 21 ALA A C 18
ATOM 25641 O O . ALA A 1 21 ? 62.656 5.800 -6.246 1.00 0.32 21 ALA A O 18
ATOM 25648 N N . GLY A 1 22 ? 62.121 6.426 -4.193 1.00 0.34 22 GLY A N 18
ATOM 25649 C CA . GLY A 1 22 ? 62.412 7.862 -4.493 1.00 0.38 22 GLY A CA 18
ATOM 25650 C C . GLY A 1 22 ? 63.897 8.038 -4.812 1.00 0.37 22 GLY A C 18
ATOM 25651 O O . GLY A 1 22 ? 64.260 8.716 -5.759 1.00 0.39 22 GLY A O 18
ATOM 25655 N N . THR A 1 23 ? 64.757 7.439 -4.025 1.00 0.34 23 THR A N 18
ATOM 25656 C CA . THR A 1 23 ? 66.225 7.580 -4.271 1.00 0.34 23 THR A CA 18
ATOM 25657 C C . THR A 1 23 ? 66.617 6.841 -5.550 1.00 0.30 23 THR A C 18
ATOM 25658 O O . THR A 1 23 ? 67.443 7.308 -6.312 1.00 0.32 23 THR A O 18
ATOM 25669 N N . ARG A 1 24 ? 66.008 5.705 -5.814 1.00 0.26 24 ARG A N 18
ATOM 25670 C CA . ARG A 1 24 ? 66.328 4.947 -7.079 1.00 0.25 24 ARG A CA 18
ATOM 25671 C C . ARG A 1 24 ? 66.097 5.851 -8.294 1.00 0.28 24 ARG A C 18
ATOM 25672 O O . ARG A 1 24 ? 66.852 5.832 -9.245 1.00 0.29 24 ARG A O 18
ATOM 25693 N N . LYS A 1 25 ? 65.023 6.603 -8.274 1.00 0.32 25 LYS A N 18
ATOM 25694 C CA . LYS A 1 25 ? 64.691 7.476 -9.444 1.00 0.37 25 LYS A CA 18
ATOM 25695 C C . LYS A 1 25 ? 65.740 8.578 -9.597 1.00 0.38 25 LYS A C 18
ATOM 25696 O O . LYS A 1 25 ? 66.268 8.802 -10.670 1.00 0.40 25 LYS A O 18
ATOM 25715 N N . PHE A 1 26 ? 66.028 9.268 -8.530 1.00 0.38 26 PHE A N 18
ATOM 25716 C CA . PHE A 1 26 ? 67.019 10.395 -8.587 1.00 0.42 26 PHE A CA 18
ATOM 25717 C C . PHE A 1 26 ? 68.371 9.901 -9.111 1.00 0.42 26 PHE A C 18
ATOM 25718 O O . PHE A 1 26 ? 69.069 10.609 -9.816 1.00 0.46 26 PHE A O 18
ATOM 25735 N N . TYR A 1 27 ? 68.762 8.718 -8.723 1.00 0.39 27 TYR A N 18
ATOM 25736 C CA . TYR A 1 27 ? 70.100 8.183 -9.137 1.00 0.42 27 TYR A CA 18
ATOM 25737 C C . TYR A 1 27 ? 70.018 7.467 -10.498 1.00 0.35 27 TYR A C 18
ATOM 25738 O O . TYR A 1 27 ? 71.029 7.233 -11.137 1.00 0.37 27 TYR A O 18
ATOM 25756 N N . GLY A 1 28 ? 68.828 7.155 -10.974 1.00 0.31 28 GLY A N 18
ATOM 25757 C CA . GLY A 1 28 ? 68.700 6.493 -12.308 1.00 0.29 28 GLY A CA 18
ATOM 25758 C C . GLY A 1 28 ? 69.089 5.014 -12.185 1.00 0.26 28 GLY A C 18
ATOM 25759 O O . GLY A 1 28 ? 69.820 4.493 -13.007 1.00 0.27 28 GLY A O 18
ATOM 25763 N N . ILE A 1 29 ? 68.648 4.352 -11.139 1.00 0.24 29 ILE A N 18
ATOM 25764 C CA . ILE A 1 29 ? 69.040 2.921 -10.928 1.00 0.23 29 ILE A CA 18
ATOM 25765 C C . ILE A 1 29 ? 68.061 1.985 -11.645 1.00 0.20 29 ILE A C 18
ATOM 25766 O O . ILE A 1 29 ? 66.880 1.967 -11.353 1.00 0.22 29 ILE A O 18
ATOM 25782 N N . GLU A 1 30 ? 68.588 1.099 -12.448 1.00 0.17 30 GLU A N 18
ATOM 25783 C CA . GLU A 1 30 ? 67.750 0.020 -13.046 1.00 0.18 30 GLU A CA 18
ATOM 25784 C C . GLU A 1 30 ? 68.406 -1.331 -12.761 1.00 0.17 30 GLU A C 18
ATOM 25785 O O . GLU A 1 30 ? 69.598 -1.404 -12.526 1.00 0.18 30 GLU A O 18
ATOM 25797 N N . GLN A 1 31 ? 67.638 -2.396 -12.725 1.00 0.20 31 GLN A N 18
ATOM 25798 C CA . GLN A 1 31 ? 68.221 -3.739 -12.386 1.00 0.20 31 GLN A CA 18
ATOM 25799 C C . GLN A 1 31 ? 69.387 -4.076 -13.323 1.00 0.19 31 GLN A C 18
ATOM 25800 O O . GLN A 1 31 ? 69.330 -3.835 -14.514 1.00 0.20 31 GLN A O 18
ATOM 25814 N N . GLY A 1 32 ? 70.429 -4.646 -12.782 1.00 0.18 32 GLY A N 18
ATOM 25815 C CA . GLY A 1 32 ? 71.608 -5.028 -13.615 1.00 0.19 32 GLY A CA 18
ATOM 25816 C C . GLY A 1 32 ? 72.670 -3.915 -13.606 1.00 0.17 32 GLY A C 18
ATOM 25817 O O . GLY A 1 32 ? 73.813 -4.158 -13.951 1.00 0.18 32 GLY A O 18
ATOM 25821 N N . ASP A 1 33 ? 72.325 -2.711 -13.186 1.00 0.15 33 ASP A N 18
ATOM 25822 C CA . ASP A 1 33 ? 73.347 -1.615 -13.130 1.00 0.14 33 ASP A CA 18
ATOM 25823 C C . ASP A 1 33 ? 74.261 -1.814 -11.921 1.00 0.13 33 ASP A C 18
ATOM 25824 O O . ASP A 1 33 ? 73.865 -2.413 -10.940 1.00 0.14 33 ASP A O 18
ATOM 25833 N N . PHE A 1 34 ? 75.441 -1.235 -11.944 1.00 0.12 34 PHE A N 18
ATOM 25834 C CA . PHE A 1 34 ? 76.331 -1.302 -10.750 1.00 0.11 34 PHE A CA 18
ATOM 25835 C C . PHE A 1 34 ? 76.458 0.084 -10.128 1.00 0.10 34 PHE A C 18
ATOM 25836 O O . PHE A 1 34 ? 76.674 1.058 -10.821 1.00 0.11 34 PHE A O 18
ATOM 25853 N N . VAL A 1 35 ? 76.426 0.160 -8.824 1.00 0.09 35 VAL A N 18
ATOM 25854 C CA . VAL A 1 35 ? 76.660 1.465 -8.141 1.00 0.09 35 VAL A CA 18
ATOM 25855 C C . VAL A 1 35 ? 77.699 1.275 -7.035 1.00 0.10 35 VAL A C 18
ATOM 25856 O O . VAL A 1 35 ? 77.865 0.186 -6.519 1.00 0.10 35 VAL A O 18
ATOM 25869 N N . GLU A 1 36 ? 78.398 2.321 -6.673 1.00 0.12 36 GLU A N 18
ATOM 25870 C CA . GLU A 1 36 ? 79.430 2.206 -5.602 1.00 0.13 36 GLU A CA 18
ATOM 25871 C C . GLU A 1 36 ? 79.000 3.067 -4.432 1.00 0.13 36 GLU A C 18
ATOM 25872 O O . GLU A 1 36 ? 78.582 4.192 -4.627 1.00 0.13 36 GLU A O 18
ATOM 25884 N N . ILE A 1 37 ? 78.884 2.477 -3.272 1.00 0.12 37 ILE A N 18
ATOM 25885 C CA . ILE A 1 37 ? 78.217 3.188 -2.149 1.00 0.11 37 ILE A CA 18
ATOM 25886 C C . ILE A 1 37 ? 78.948 2.930 -0.828 1.00 0.11 37 ILE A C 18
ATOM 25887 O O . ILE A 1 37 ? 79.655 1.951 -0.681 1.00 0.12 37 ILE A O 18
ATOM 25903 N N . LYS A 1 38 ? 78.745 3.784 0.140 1.00 0.12 38 LYS A N 18
ATOM 25904 C CA . LYS A 1 38 ? 79.379 3.587 1.476 1.00 0.13 38 LYS A CA 18
ATOM 25905 C C . LYS A 1 38 ? 78.352 3.802 2.590 1.00 0.13 38 LYS A C 18
ATOM 25906 O O . LYS A 1 38 ? 77.494 4.656 2.490 1.00 0.14 38 LYS A O 18
ATOM 25925 N N . ILE A 1 39 ? 78.470 3.069 3.671 1.00 0.14 39 ILE A N 18
ATOM 25926 C CA . ILE A 1 39 ? 77.539 3.268 4.829 1.00 0.14 39 ILE A CA 18
ATOM 25927 C C . ILE A 1 39 ? 78.306 3.780 6.045 1.00 0.13 39 ILE A C 18
ATOM 25928 O O . ILE A 1 39 ? 79.466 3.464 6.233 1.00 0.13 39 ILE A O 18
ATOM 25944 N N . VAL A 1 40 ? 77.648 4.539 6.884 1.00 0.13 40 VAL A N 18
ATOM 25945 C CA . VAL A 1 40 ? 78.309 5.051 8.120 1.00 0.12 40 VAL A CA 18
ATOM 25946 C C . VAL A 1 40 ? 77.319 5.017 9.291 1.00 0.16 40 VAL A C 18
ATOM 25947 O O . VAL A 1 40 ? 76.273 5.638 9.251 1.00 0.20 40 VAL A O 18
ATOM 25960 N N . LYS A 1 41 ? 77.690 4.359 10.357 1.00 0.17 41 LYS A N 18
ATOM 25961 C CA . LYS A 1 41 ? 76.840 4.342 11.583 1.00 0.22 41 LYS A CA 18
ATOM 25962 C C . LYS A 1 41 ? 77.706 4.647 12.804 1.00 0.21 41 LYS A C 18
ATOM 25963 O O . LYS A 1 41 ? 78.883 4.344 12.817 1.00 0.22 41 LYS A O 18
ATOM 25982 N N . TYR A 1 42 ? 77.141 5.254 13.816 1.00 0.20 42 TYR A N 18
ATOM 25983 C CA . TYR A 1 42 ? 77.948 5.593 15.031 1.00 0.20 42 TYR A CA 18
ATOM 25984 C C . TYR A 1 42 ? 77.699 4.566 16.140 1.00 0.27 42 TYR A C 18
ATOM 25985 O O . TYR A 1 42 ? 76.567 4.293 16.498 1.00 0.33 42 TYR A O 18
ATOM 26003 N N . GLU A 1 43 ? 78.752 4.019 16.704 1.00 0.29 43 GLU A N 18
ATOM 26004 C CA . GLU A 1 43 ? 78.590 3.035 17.818 1.00 0.37 43 GLU A CA 18
ATOM 26005 C C . GLU A 1 43 ? 79.533 3.386 18.969 1.00 0.35 43 GLU A C 18
ATOM 26006 O O . GLU A 1 43 ? 80.709 3.628 18.768 1.00 0.30 43 GLU A O 18
ATOM 26018 N N . GLY A 1 44 ? 79.023 3.425 20.175 1.00 0.41 44 GLY A N 18
ATOM 26019 C CA . GLY A 1 44 ? 79.877 3.769 21.354 1.00 0.41 44 GLY A CA 18
ATOM 26020 C C . GLY A 1 44 ? 80.476 5.168 21.171 1.00 0.37 44 GLY A C 18
ATOM 26021 O O . GLY A 1 44 ? 79.774 6.115 20.865 1.00 0.37 44 GLY A O 18
ATOM 26025 N N . GLU A 1 45 ? 81.774 5.287 21.313 1.00 0.37 45 GLU A N 18
ATOM 26026 C CA . GLU A 1 45 ? 82.440 6.610 21.098 1.00 0.37 45 GLU A CA 18
ATOM 26027 C C . GLU A 1 45 ? 83.198 6.656 19.755 1.00 0.34 45 GLU A C 18
ATOM 26028 O O . GLU A 1 45 ? 83.968 7.570 19.517 1.00 0.36 45 GLU A O 18
ATOM 26040 N N . GLU A 1 46 ? 83.020 5.671 18.897 1.00 0.31 46 GLU A N 18
ATOM 26041 C CA . GLU A 1 46 ? 83.770 5.661 17.600 1.00 0.30 46 GLU A CA 18
ATOM 26042 C C . GLU A 1 46 ? 82.814 5.398 16.414 1.00 0.25 46 GLU A C 18
ATOM 26043 O O . GLU A 1 46 ? 81.971 4.525 16.496 1.00 0.25 46 GLU A O 18
ATOM 26055 N N . PRO A 1 47 ? 83.007 6.112 15.315 1.00 0.25 47 PRO A N 18
ATOM 26056 C CA . PRO A 1 47 ? 82.185 5.854 14.108 1.00 0.21 47 PRO A CA 18
ATOM 26057 C C . PRO A 1 47 ? 82.645 4.569 13.406 1.00 0.27 47 PRO A C 18
ATOM 26058 O O . PRO A 1 47 ? 83.824 4.369 13.178 1.00 0.34 47 PRO A O 18
ATOM 26069 N N . LYS A 1 48 ? 81.712 3.784 12.926 1.00 0.26 48 LYS A N 18
ATOM 26070 C CA . LYS A 1 48 ? 82.068 2.606 12.074 1.00 0.35 48 LYS A CA 18
ATOM 26071 C C . LYS A 1 48 ? 81.564 2.834 10.647 1.00 0.28 48 LYS A C 18
ATOM 26072 O O . LYS A 1 48 ? 80.468 3.318 10.446 1.00 0.24 48 LYS A O 18
ATOM 26091 N N . GLU A 1 49 ? 82.369 2.522 9.662 1.00 0.26 49 GLU A N 18
ATOM 26092 C CA . GLU A 1 49 ? 81.953 2.759 8.244 1.00 0.20 49 GLU A CA 18
ATOM 26093 C C . GLU A 1 49 ? 82.361 1.584 7.349 1.00 0.19 49 GLU A C 18
ATOM 26094 O O . GLU A 1 49 ? 83.165 0.752 7.729 1.00 0.21 49 GLU A O 18
ATOM 26106 N N . GLY A 1 50 ? 81.848 1.549 6.144 1.00 0.16 50 GLY A N 18
ATOM 26107 C CA . GLY A 1 50 ? 82.232 0.477 5.183 1.00 0.16 50 GLY A CA 18
ATOM 26108 C C . GLY A 1 50 ? 81.916 0.934 3.760 1.00 0.15 50 GLY A C 18
ATOM 26109 O O . GLY A 1 50 ? 80.844 1.442 3.495 1.00 0.17 50 GLY A O 18
ATOM 26113 N N . THR A 1 51 ? 82.821 0.715 2.836 1.00 0.14 51 THR A N 18
ATOM 26114 C CA . THR A 1 51 ? 82.556 1.094 1.413 1.00 0.14 51 THR A CA 18
ATOM 26115 C C . THR A 1 51 ? 82.694 -0.136 0.513 1.00 0.13 51 THR A C 18
ATOM 26116 O O . THR A 1 51 ? 83.628 -0.907 0.651 1.00 0.15 51 THR A O 18
ATOM 26127 N N . PHE A 1 52 ? 81.794 -0.305 -0.426 1.00 0.12 52 PHE A N 18
ATOM 26128 C CA . PHE A 1 52 ? 81.899 -1.467 -1.363 1.00 0.13 52 PHE A CA 18
ATOM 26129 C C . PHE A 1 52 ? 81.167 -1.174 -2.689 1.00 0.11 52 PHE A C 18
ATOM 26130 O O . PHE A 1 52 ? 80.412 -0.224 -2.792 1.00 0.10 52 PHE A O 18
ATOM 26147 N N . THR A 1 53 ? 81.293 -2.061 -3.645 1.00 0.12 53 THR A N 18
ATOM 26148 C CA . THR A 1 53 ? 80.505 -1.934 -4.908 1.00 0.11 53 THR A CA 18
ATOM 26149 C C . THR A 1 53 ? 79.393 -2.984 -4.926 1.00 0.11 53 THR A C 18
ATOM 26150 O O . THR A 1 53 ? 79.570 -4.087 -4.442 1.00 0.12 53 THR A O 18
ATOM 26161 N N . ALA A 1 54 ? 78.227 -2.618 -5.400 1.00 0.11 54 ALA A N 18
ATOM 26162 C CA . ALA A 1 54 ? 77.068 -3.559 -5.359 1.00 0.13 54 ALA A CA 18
ATOM 26163 C C . ALA A 1 54 ? 76.228 -3.432 -6.630 1.00 0.13 54 ALA A C 18
ATOM 26164 O O . ALA A 1 54 ? 76.038 -2.348 -7.148 1.00 0.11 54 ALA A O 18
ATOM 26171 N N . ARG A 1 55 ? 75.660 -4.523 -7.083 1.00 0.15 55 ARG A N 18
ATOM 26172 C CA . ARG A 1 55 ? 74.748 -4.464 -8.264 1.00 0.15 55 ARG A CA 18
ATOM 26173 C C . ARG A 1 55 ? 73.302 -4.316 -7.791 1.00 0.15 55 ARG A C 18
ATOM 26174 O O . ARG A 1 55 ? 72.917 -4.855 -6.769 1.00 0.16 55 ARG A O 18
ATOM 26195 N N . VAL A 1 56 ? 72.505 -3.592 -8.531 1.00 0.14 56 VAL A N 18
ATOM 26196 C CA . VAL A 1 56 ? 71.075 -3.399 -8.141 1.00 0.14 56 VAL A CA 18
ATOM 26197 C C . VAL A 1 56 ? 70.262 -4.637 -8.519 1.00 0.15 56 VAL A C 18
ATOM 26198 O O . VAL A 1 56 ? 70.247 -5.058 -9.661 1.00 0.17 56 VAL A O 18
ATOM 26211 N N . GLY A 1 57 ? 69.556 -5.186 -7.568 1.00 0.16 57 GLY A N 18
ATOM 26212 C CA . GLY A 1 57 ? 68.692 -6.367 -7.848 1.00 0.19 57 GLY A CA 18
ATOM 26213 C C . GLY A 1 57 ? 67.230 -5.929 -7.945 1.00 0.18 57 GLY A C 18
ATOM 26214 O O . GLY A 1 57 ? 66.917 -4.748 -7.959 1.00 0.16 57 GLY A O 18
ATOM 26218 N N . GLU A 1 58 ? 66.332 -6.878 -7.999 1.00 0.21 58 GLU A N 18
ATOM 26219 C CA . GLU A 1 58 ? 64.877 -6.538 -8.088 1.00 0.22 58 GLU A CA 18
ATOM 26220 C C . GLU A 1 58 ? 64.447 -5.755 -6.843 1.00 0.22 58 GLU A C 18
ATOM 26221 O O . GLU A 1 58 ? 65.086 -5.810 -5.809 1.00 0.24 58 GLU A O 18
ATOM 26233 N N . GLN A 1 59 ? 63.395 -4.984 -6.957 1.00 0.25 59 GLN A N 18
ATOM 26234 C CA . GLN A 1 59 ? 62.918 -4.135 -5.813 1.00 0.30 59 GLN A CA 18
ATOM 26235 C C . GLN A 1 59 ? 64.025 -3.214 -5.274 1.00 0.23 59 GLN A C 18
ATOM 26236 O O . GLN A 1 59 ? 63.863 -2.625 -4.220 1.00 0.23 59 GLN A O 18
ATOM 26250 N N . GLY A 1 60 ? 65.072 -2.966 -6.039 1.00 0.19 60 GLY A N 18
ATOM 26251 C CA . GLY A 1 60 ? 66.081 -1.943 -5.614 1.00 0.16 60 GLY A CA 18
ATOM 26252 C C . GLY A 1 60 ? 66.926 -2.467 -4.446 1.00 0.12 60 GLY A C 18
ATOM 26253 O O . GLY A 1 60 ? 67.474 -1.689 -3.682 1.00 0.12 60 GLY A O 18
ATOM 26257 N N . SER A 1 61 ? 66.977 -3.766 -4.256 1.00 0.14 61 SER A N 18
ATOM 26258 C CA . SER A 1 61 ? 67.731 -4.324 -3.090 1.00 0.16 61 SER A CA 18
ATOM 26259 C C . SER A 1 61 ? 69.235 -4.330 -3.381 1.00 0.15 61 SER A C 18
ATOM 26260 O O . SER A 1 61 ? 69.659 -4.597 -4.489 1.00 0.18 61 SER A O 18
ATOM 26268 N N . VAL A 1 62 ? 70.037 -4.132 -2.366 1.00 0.14 62 VAL A N 18
ATOM 26269 C CA . VAL A 1 62 ? 71.520 -4.232 -2.530 1.00 0.15 62 VAL A CA 18
ATOM 26270 C C . VAL A 1 62 ? 72.123 -4.957 -1.319 1.00 0.14 62 VAL A C 18
ATOM 26271 O O . VAL A 1 62 ? 71.578 -4.903 -0.232 1.00 0.14 62 VAL A O 18
ATOM 26284 N N . ILE A 1 63 ? 73.176 -5.715 -1.522 1.00 0.16 63 ILE A N 18
ATOM 26285 C CA . ILE A 1 63 ? 73.739 -6.540 -0.404 1.00 0.17 63 ILE A CA 18
ATOM 26286 C C . ILE A 1 63 ? 75.082 -5.972 0.065 1.00 0.16 63 ILE A C 18
ATOM 26287 O O . ILE A 1 63 ? 76.053 -5.977 -0.671 1.00 0.19 63 ILE A O 18
ATOM 26303 N N . ILE A 1 64 ? 75.183 -5.632 1.329 1.00 0.15 64 ILE A N 18
ATOM 26304 C CA . ILE A 1 64 ? 76.508 -5.237 1.906 1.00 0.16 64 ILE A CA 18
ATOM 26305 C C . ILE A 1 64 ? 77.339 -6.502 2.199 1.00 0.18 64 ILE A C 18
ATOM 26306 O O . ILE A 1 64 ? 76.790 -7.500 2.611 1.00 0.20 64 ILE A O 18
ATOM 26322 N N . PRO A 1 65 ? 78.635 -6.440 1.970 1.00 0.19 65 PRO A N 18
ATOM 26323 C CA . PRO A 1 65 ? 79.502 -7.635 2.206 1.00 0.23 65 PRO A CA 18
ATOM 26324 C C . PRO A 1 65 ? 79.526 -8.002 3.695 1.00 0.26 65 PRO A C 18
ATOM 26325 O O . PRO A 1 65 ? 79.675 -7.153 4.554 1.00 0.23 65 PRO A O 18
ATOM 26336 N N . LYS A 1 66 ? 79.391 -9.270 4.001 1.00 0.41 66 LYS A N 18
ATOM 26337 C CA . LYS A 1 66 ? 79.409 -9.724 5.434 1.00 0.51 66 LYS A CA 18
ATOM 26338 C C . LYS A 1 66 ? 80.686 -9.251 6.138 1.00 0.44 66 LYS A C 18
ATOM 26339 O O . LYS A 1 66 ? 80.683 -8.958 7.319 1.00 0.42 66 LYS A O 18
ATOM 26358 N N . ALA A 1 67 ? 81.778 -9.196 5.417 1.00 0.43 67 ALA A N 18
ATOM 26359 C CA . ALA A 1 67 ? 83.077 -8.767 6.034 1.00 0.40 67 ALA A CA 18
ATOM 26360 C C . ALA A 1 67 ? 82.947 -7.360 6.622 1.00 0.30 67 ALA A C 18
ATOM 26361 O O . ALA A 1 67 ? 83.466 -7.069 7.688 1.00 0.28 67 ALA A O 18
ATOM 26368 N N . LEU A 1 68 ? 82.220 -6.499 5.954 1.00 0.27 68 LEU A N 18
ATOM 26369 C CA . LEU A 1 68 ? 82.013 -5.117 6.480 1.00 0.23 68 LEU A CA 18
ATOM 26370 C C . LEU A 1 68 ? 80.981 -5.123 7.609 1.00 0.22 68 LEU A C 18
ATOM 26371 O O . LEU A 1 68 ? 81.087 -4.352 8.544 1.00 0.22 68 LEU A O 18
ATOM 26387 N N . ARG A 1 69 ? 79.999 -6.001 7.550 1.00 0.25 69 ARG A N 18
ATOM 26388 C CA . ARG A 1 69 ? 78.980 -6.061 8.653 1.00 0.28 69 ARG A CA 18
ATOM 26389 C C . ARG A 1 69 ? 79.675 -6.319 9.993 1.00 0.25 69 ARG A C 18
ATOM 26390 O O . ARG A 1 69 ? 79.339 -5.730 11.004 1.00 0.26 69 ARG A O 18
ATOM 26411 N N . ASP A 1 70 ? 80.584 -7.262 10.006 1.00 0.25 70 ASP A N 18
ATOM 26412 C CA . ASP A 1 70 ? 81.251 -7.656 11.284 1.00 0.25 70 ASP A CA 18
ATOM 26413 C C . ASP A 1 70 ? 82.187 -6.548 11.762 1.00 0.22 70 ASP A C 18
ATOM 26414 O O . ASP A 1 70 ? 82.175 -6.177 12.921 1.00 0.22 70 ASP A O 18
ATOM 26423 N N . VAL A 1 71 ? 83.003 -6.025 10.880 1.00 0.21 71 VAL A N 18
ATOM 26424 C CA . VAL A 1 71 ? 83.975 -4.957 11.290 1.00 0.21 71 VAL A CA 18
ATOM 26425 C C . VAL A 1 71 ? 83.216 -3.739 11.831 1.00 0.21 71 VAL A C 18
ATOM 26426 O O . VAL A 1 71 ? 83.671 -3.069 12.740 1.00 0.22 71 VAL A O 18
ATOM 26439 N N . ILE A 1 72 ? 82.105 -3.417 11.230 1.00 0.21 72 ILE A N 18
ATOM 26440 C CA . ILE A 1 72 ? 81.341 -2.200 11.641 1.00 0.22 72 ILE A CA 18
ATOM 26441 C C . ILE A 1 72 ? 80.454 -2.495 12.865 1.00 0.22 72 ILE A C 18
ATOM 26442 O O . ILE A 1 72 ? 80.063 -1.587 13.576 1.00 0.23 72 ILE A O 18
ATOM 26458 N N . GLY A 1 73 ? 80.185 -3.753 13.156 1.00 0.21 73 GLY A N 18
ATOM 26459 C CA . GLY A 1 73 ? 79.384 -4.088 14.376 1.00 0.21 73 GLY A CA 18
ATOM 26460 C C . GLY A 1 73 ? 77.902 -3.794 14.118 1.00 0.20 73 GLY A C 18
ATOM 26461 O O . GLY A 1 73 ? 77.208 -3.289 14.981 1.00 0.22 73 GLY A O 18
ATOM 26465 N N . ILE A 1 74 ? 77.444 -4.012 12.909 1.00 0.20 74 ILE A N 18
ATOM 26466 C CA . ILE A 1 74 ? 76.036 -3.641 12.552 1.00 0.21 74 ILE A CA 18
ATOM 26467 C C . ILE A 1 74 ? 75.093 -4.831 12.765 1.00 0.21 74 ILE A C 18
ATOM 26468 O O . ILE A 1 74 ? 75.462 -5.972 12.557 1.00 0.23 74 ILE A O 18
ATOM 26484 N N . LYS A 1 75 ? 73.896 -4.567 13.233 1.00 0.22 75 LYS A N 18
ATOM 26485 C CA . LYS A 1 75 ? 72.932 -5.671 13.531 1.00 0.24 75 LYS A CA 18
ATOM 26486 C C . LYS A 1 75 ? 71.558 -5.387 12.888 1.00 0.24 75 LYS A C 18
ATOM 26487 O O . LYS A 1 75 ? 71.283 -4.266 12.498 1.00 0.23 75 LYS A O 18
ATOM 26506 N N . PRO A 1 76 ? 70.728 -6.411 12.776 1.00 0.25 76 PRO A N 18
ATOM 26507 C CA . PRO A 1 76 ? 69.393 -6.226 12.148 1.00 0.26 76 PRO A CA 18
ATOM 26508 C C . PRO A 1 76 ? 68.565 -5.189 12.917 1.00 0.24 76 PRO A C 18
ATOM 26509 O O . PRO A 1 76 ? 68.462 -5.240 14.129 1.00 0.23 76 PRO A O 18
ATOM 26520 N N . GLY A 1 77 ? 67.920 -4.294 12.208 1.00 0.24 77 GLY A N 18
ATOM 26521 C CA . GLY A 1 77 ? 67.024 -3.295 12.870 1.00 0.24 77 GLY A CA 18
ATOM 26522 C C . GLY A 1 77 ? 67.791 -2.003 13.211 1.00 0.22 77 GLY A C 18
ATOM 26523 O O . GLY A 1 77 ? 67.218 -1.075 13.754 1.00 0.24 77 GLY A O 18
ATOM 26527 N N . GLU A 1 78 ? 69.071 -1.927 12.904 1.00 0.20 78 GLU A N 18
ATOM 26528 C CA . GLU A 1 78 ? 69.853 -0.689 13.218 1.00 0.20 78 GLU A CA 18
ATOM 26529 C C . GLU A 1 78 ? 69.949 0.210 11.989 1.00 0.18 78 GLU A C 18
ATOM 26530 O O . GLU A 1 78 ? 70.163 -0.261 10.888 1.00 0.18 78 GLU A O 18
ATOM 26542 N N . VAL A 1 79 ? 69.694 1.484 12.162 1.00 0.19 79 VAL A N 18
ATOM 26543 C CA . VAL A 1 79 ? 69.646 2.409 10.989 1.00 0.18 79 VAL A CA 18
ATOM 26544 C C . VAL A 1 79 ? 71.014 3.051 10.731 1.00 0.18 79 VAL A C 18
ATOM 26545 O O . VAL A 1 79 ? 71.643 3.593 11.620 1.00 0.19 79 VAL A O 18
ATOM 26558 N N . ILE A 1 80 ? 71.429 3.052 9.493 1.00 0.17 80 ILE A N 18
ATOM 26559 C CA . ILE A 1 80 ? 72.702 3.721 9.102 1.00 0.17 80 ILE A CA 18
ATOM 26560 C C . ILE A 1 80 ? 72.414 4.758 8.009 1.00 0.17 80 ILE A C 18
ATOM 26561 O O . ILE A 1 80 ? 71.438 4.651 7.288 1.00 0.17 80 ILE A O 18
ATOM 26577 N N . GLU A 1 81 ? 73.295 5.705 7.836 1.00 0.18 81 GLU A N 18
ATOM 26578 C CA . GLU A 1 81 ? 73.135 6.702 6.739 1.00 0.18 81 GLU A CA 18
ATOM 26579 C C . GLU A 1 81 ? 74.001 6.280 5.555 1.00 0.17 81 GLU A C 18
ATOM 26580 O O . GLU A 1 81 ? 75.109 5.809 5.733 1.00 0.19 81 GLU A O 18
ATOM 26592 N N . VAL A 1 82 ? 73.427 6.267 4.381 1.00 0.16 82 VAL A N 18
ATOM 26593 C CA . VAL A 1 82 ? 74.126 5.671 3.205 1.00 0.17 82 VAL A CA 18
ATOM 26594 C C . VAL A 1 82 ? 74.429 6.751 2.165 1.00 0.16 82 VAL A C 18
ATOM 26595 O O . VAL A 1 82 ? 73.565 7.509 1.769 1.00 0.17 82 VAL A O 18
ATOM 26608 N N . LEU A 1 83 ? 75.654 6.797 1.715 1.00 0.16 83 LEU A N 18
ATOM 26609 C CA . LEU A 1 83 ? 76.054 7.799 0.679 1.00 0.17 83 LEU A CA 18
ATOM 26610 C C . LEU A 1 83 ? 76.474 7.061 -0.595 1.00 0.15 83 LEU A C 18
ATOM 26611 O O . LEU A 1 83 ? 77.363 6.234 -0.553 1.00 0.12 83 LEU A O 18
ATOM 26627 N N . LEU A 1 84 ? 75.960 7.453 -1.736 1.00 0.16 84 LEU A N 18
ATOM 26628 C CA . LEU A 1 84 ? 76.472 6.879 -3.021 1.00 0.15 84 LEU A CA 18
ATOM 26629 C C . LEU A 1 84 ? 77.767 7.584 -3.423 1.00 0.15 84 LEU A C 18
ATOM 26630 O O . LEU A 1 84 ? 77.933 8.765 -3.184 1.00 0.17 84 LEU A O 18
ATOM 26646 N N . LEU A 1 85 ? 78.717 6.848 -3.942 1.00 0.14 85 LEU A N 18
ATOM 26647 C CA . LEU A 1 85 ? 80.048 7.444 -4.263 1.00 0.17 85 LEU A CA 18
ATOM 26648 C C . LEU A 1 85 ? 80.291 7.465 -5.775 1.00 0.18 85 LEU A C 18
ATOM 26649 O O . LEU A 1 85 ? 81.013 8.312 -6.272 1.00 0.24 85 LEU A O 18
ATOM 26665 N N . GLY A 1 86 ? 79.749 6.510 -6.498 1.00 0.16 86 GLY A N 18
ATOM 26666 C CA . GLY A 1 86 ? 80.020 6.451 -7.976 1.00 0.20 86 GLY A CA 18
ATOM 26667 C C . GLY A 1 86 ? 79.078 5.461 -8.667 1.00 0.17 86 GLY A C 18
ATOM 26668 O O . GLY A 1 86 ? 78.199 4.896 -8.050 1.00 0.15 86 GLY A O 18
ATOM 26672 N N . HIS A 1 87 ? 79.241 5.281 -9.960 1.00 0.20 87 HIS A N 18
ATOM 26673 C CA . HIS A 1 87 ? 78.336 4.364 -10.727 1.00 0.19 87 HIS A CA 18
ATOM 26674 C C . HIS A 1 87 ? 79.114 3.643 -11.840 1.00 0.19 87 HIS A C 18
ATOM 26675 O O . HIS A 1 87 ? 80.069 4.174 -12.378 1.00 0.24 87 HIS A O 18
ATOM 26689 N N . TYR A 1 88 ? 78.663 2.473 -12.238 1.00 0.16 88 TYR A N 18
ATOM 26690 C CA . TYR A 1 88 ? 79.316 1.756 -13.375 1.00 0.19 88 TYR A CA 18
ATOM 26691 C C . TYR A 1 88 ? 78.256 1.183 -14.320 1.00 0.21 88 TYR A C 18
ATOM 26692 O O . TYR A 1 88 ? 77.249 0.648 -13.887 1.00 0.17 88 TYR A O 18
ATOM 26710 N N . LYS A 1 89 ? 78.484 1.286 -15.605 1.00 0.29 89 LYS A N 18
ATOM 26711 C CA . LYS A 1 89 ? 77.508 0.748 -16.599 1.00 0.33 89 LYS A CA 18
ATOM 26712 C C . LYS A 1 89 ? 78.162 -0.367 -17.437 1.00 0.52 89 LYS A C 18
ATOM 26713 O O . LYS A 1 89 ? 79.033 -0.088 -18.237 1.00 0.94 89 LYS A O 18
ATOM 26732 N N . PRO A 1 90 ? 77.731 -1.605 -17.242 1.00 0.71 90 PRO A N 18
ATOM 26733 C CA . PRO A 1 90 ? 78.312 -2.747 -18.020 1.00 0.93 90 PRO A CA 18
ATOM 26734 C C . PRO A 1 90 ? 78.229 -2.486 -19.530 1.00 0.85 90 PRO A C 18
ATOM 26735 O O . PRO A 1 90 ? 77.319 -1.834 -20.005 1.00 1.30 90 PRO A O 18
ATOM 26746 N N . ARG A 1 91 ? 79.191 -2.973 -20.275 1.00 1.61 91 ARG A N 18
ATOM 26747 C CA . ARG A 1 91 ? 79.200 -2.739 -21.751 1.00 1.99 91 ARG A CA 18
ATOM 26748 C C . ARG A 1 91 ? 79.164 -4.074 -22.500 1.00 2.65 91 ARG A C 18
ATOM 26749 O O . ARG A 1 91 ? 79.752 -5.051 -22.070 1.00 3.38 91 ARG A O 18
ATOM 26770 N N . ASN A 1 92 ? 78.481 -4.118 -23.618 1.00 3.10 92 ASN A N 18
ATOM 26771 C CA . ASN A 1 92 ? 78.401 -5.385 -24.410 1.00 4.24 92 ASN A CA 18
ATOM 26772 C C . ASN A 1 92 ? 79.692 -5.592 -25.206 1.00 4.85 92 ASN A C 18
ATOM 26773 O O . ASN A 1 92 ? 79.886 -4.881 -26.179 1.00 5.20 92 ASN A O 18
ATOM 26785 N N . MET A 1 1 ? 84.213 14.953 -0.322 1.00 1.31 1 MET A N 19
ATOM 26786 C CA . MET A 1 1 ? 83.467 13.677 -0.521 1.00 0.79 1 MET A CA 19
ATOM 26787 C C . MET A 1 1 ? 82.197 13.930 -1.339 1.00 0.68 1 MET A C 19
ATOM 26788 O O . MET A 1 1 ? 81.174 14.318 -0.805 1.00 0.82 1 MET A O 19
ATOM 26804 N N . ASP A 1 2 ? 82.253 13.686 -2.626 1.00 0.57 2 ASP A N 19
ATOM 26805 C CA . ASP A 1 2 ? 81.046 13.881 -3.487 1.00 0.50 2 ASP A CA 19
ATOM 26806 C C . ASP A 1 2 ? 80.087 12.702 -3.319 1.00 0.41 2 ASP A C 19
ATOM 26807 O O . ASP A 1 2 ? 80.505 11.560 -3.259 1.00 0.38 2 ASP A O 19
ATOM 26816 N N . VAL A 1 3 ? 78.804 12.971 -3.278 1.00 0.40 3 VAL A N 19
ATOM 26817 C CA . VAL A 1 3 ? 77.809 11.873 -3.156 1.00 0.33 3 VAL A CA 19
ATOM 26818 C C . VAL A 1 3 ? 76.748 12.012 -4.259 1.00 0.31 3 VAL A C 19
ATOM 26819 O O . VAL A 1 3 ? 76.259 13.097 -4.521 1.00 0.37 3 VAL A O 19
ATOM 26832 N N . LEU A 1 4 ? 76.393 10.928 -4.890 1.00 0.26 4 LEU A N 19
ATOM 26833 C CA . LEU A 1 4 ? 75.359 10.990 -5.969 1.00 0.28 4 LEU A CA 19
ATOM 26834 C C . LEU A 1 4 ? 73.948 10.934 -5.362 1.00 0.28 4 LEU A C 19
ATOM 26835 O O . LEU A 1 4 ? 72.991 11.376 -5.970 1.00 0.30 4 LEU A O 19
ATOM 26851 N N . ALA A 1 5 ? 73.824 10.468 -4.137 1.00 0.25 5 ALA A N 19
ATOM 26852 C CA . ALA A 1 5 ? 72.498 10.464 -3.447 1.00 0.25 5 ALA A CA 19
ATOM 26853 C C . ALA A 1 5 ? 72.691 10.073 -1.982 1.00 0.23 5 ALA A C 19
ATOM 26854 O O . ALA A 1 5 ? 73.658 9.419 -1.636 1.00 0.25 5 ALA A O 19
ATOM 26861 N N . LYS A 1 6 ? 71.811 10.510 -1.117 1.00 0.22 6 LYS A N 19
ATOM 26862 C CA . LYS A 1 6 ? 71.971 10.215 0.340 1.00 0.22 6 LYS A CA 19
ATOM 26863 C C . LYS A 1 6 ? 70.639 9.747 0.931 1.00 0.21 6 LYS A C 19
ATOM 26864 O O . LYS A 1 6 ? 69.630 10.418 0.802 1.00 0.23 6 LYS A O 19
ATOM 26883 N N . PHE A 1 7 ? 70.624 8.595 1.566 1.00 0.19 7 PHE A N 19
ATOM 26884 C CA . PHE A 1 7 ? 69.347 8.078 2.150 1.00 0.19 7 PHE A CA 19
ATOM 26885 C C . PHE A 1 7 ? 69.623 7.213 3.388 1.00 0.17 7 PHE A C 19
ATOM 26886 O O . PHE A 1 7 ? 70.742 6.807 3.631 1.00 0.16 7 PHE A O 19
ATOM 26903 N N . HIS A 1 8 ? 68.618 6.984 4.198 1.00 0.18 8 HIS A N 19
ATOM 26904 C CA . HIS A 1 8 ? 68.819 6.208 5.463 1.00 0.18 8 HIS A CA 19
ATOM 26905 C C . HIS A 1 8 ? 68.067 4.874 5.388 1.00 0.17 8 HIS A C 19
ATOM 26906 O O . HIS A 1 8 ? 66.930 4.816 4.956 1.00 0.18 8 HIS A O 19
ATOM 26920 N N . THR A 1 9 ? 68.681 3.815 5.850 1.00 0.16 9 THR A N 19
ATOM 26921 C CA . THR A 1 9 ? 68.004 2.482 5.864 1.00 0.17 9 THR A CA 19
ATOM 26922 C C . THR A 1 9 ? 68.554 1.634 7.023 1.00 0.16 9 THR A C 19
ATOM 26923 O O . THR A 1 9 ? 69.633 1.895 7.516 1.00 0.15 9 THR A O 19
ATOM 26934 N N . THR A 1 10 ? 67.854 0.594 7.416 1.00 0.17 10 THR A N 19
ATOM 26935 C CA . THR A 1 10 ? 68.387 -0.299 8.493 1.00 0.17 10 THR A CA 19
ATOM 26936 C C . THR A 1 10 ? 68.779 -1.661 7.901 1.00 0.17 10 THR A C 19
ATOM 26937 O O . THR A 1 10 ? 68.345 -2.024 6.823 1.00 0.17 10 THR A O 19
ATOM 26948 N N . VAL A 1 11 ? 69.645 -2.376 8.571 1.00 0.17 11 VAL A N 19
ATOM 26949 C CA . VAL A 1 11 ? 70.134 -3.678 8.025 1.00 0.17 11 VAL A CA 19
ATOM 26950 C C . VAL A 1 11 ? 69.102 -4.779 8.273 1.00 0.17 11 VAL A C 19
ATOM 26951 O O . VAL A 1 11 ? 68.612 -4.943 9.371 1.00 0.17 11 VAL A O 19
ATOM 26964 N N . HIS A 1 12 ? 68.865 -5.596 7.282 1.00 0.21 12 HIS A N 19
ATOM 26965 C CA . HIS A 1 12 ? 67.979 -6.783 7.465 1.00 0.25 12 HIS A CA 19
ATOM 26966 C C . HIS A 1 12 ? 68.799 -8.061 7.333 1.00 0.25 12 HIS A C 19
ATOM 26967 O O . HIS A 1 12 ? 69.981 -8.025 7.048 1.00 0.25 12 HIS A O 19
ATOM 26981 N N . ARG A 1 13 ? 68.199 -9.185 7.628 1.00 0.29 13 ARG A N 19
ATOM 26982 C CA . ARG A 1 13 ? 68.946 -10.493 7.626 1.00 0.32 13 ARG A CA 19
ATOM 26983 C C . ARG A 1 13 ? 69.814 -10.658 6.361 1.00 0.29 13 ARG A C 19
ATOM 26984 O O . ARG A 1 13 ? 69.572 -10.042 5.344 1.00 0.24 13 ARG A O 19
ATOM 27005 N N . ILE A 1 14 ? 70.887 -11.411 6.471 1.00 0.34 14 ILE A N 19
ATOM 27006 C CA . ILE A 1 14 ? 71.878 -11.573 5.341 1.00 0.34 14 ILE A CA 19
ATOM 27007 C C . ILE A 1 14 ? 72.559 -10.243 4.954 1.00 0.28 14 ILE A C 19
ATOM 27008 O O . ILE A 1 14 ? 73.282 -10.197 3.974 1.00 0.29 14 ILE A O 19
ATOM 27024 N N . GLY A 1 15 ? 72.357 -9.175 5.700 1.00 0.24 15 GLY A N 19
ATOM 27025 C CA . GLY A 1 15 ? 73.021 -7.877 5.351 1.00 0.20 15 GLY A CA 19
ATOM 27026 C C . GLY A 1 15 ? 72.285 -7.196 4.187 1.00 0.17 15 GLY A C 19
ATOM 27027 O O . GLY A 1 15 ? 72.844 -6.344 3.518 1.00 0.15 15 GLY A O 19
ATOM 27031 N N . ARG A 1 16 ? 71.072 -7.611 3.887 1.00 0.18 16 ARG A N 19
ATOM 27032 C CA . ARG A 1 16 ? 70.343 -7.038 2.712 1.00 0.18 16 ARG A CA 19
ATOM 27033 C C . ARG A 1 16 ? 69.649 -5.730 3.105 1.00 0.19 16 ARG A C 19
ATOM 27034 O O . ARG A 1 16 ? 69.033 -5.642 4.148 1.00 0.24 16 ARG A O 19
ATOM 27055 N N . ILE A 1 17 ? 69.663 -4.755 2.229 1.00 0.18 17 ILE A N 19
ATOM 27056 C CA . ILE A 1 17 ? 68.895 -3.495 2.485 1.00 0.21 17 ILE A CA 19
ATOM 27057 C C . ILE A 1 17 ? 68.107 -3.104 1.229 1.00 0.19 17 ILE A C 19
ATOM 27058 O O . ILE A 1 17 ? 68.510 -3.415 0.124 1.00 0.15 17 ILE A O 19
ATOM 27074 N N . ILE A 1 18 ? 67.038 -2.361 1.387 1.00 0.23 18 ILE A N 19
ATOM 27075 C CA . ILE A 1 18 ? 66.278 -1.872 0.194 1.00 0.20 18 ILE A CA 19
ATOM 27076 C C . ILE A 1 18 ? 66.293 -0.347 0.155 1.00 0.20 18 ILE A C 19
ATOM 27077 O O . ILE A 1 18 ? 65.911 0.305 1.112 1.00 0.22 18 ILE A O 19
ATOM 27093 N N . ILE A 1 19 ? 66.644 0.223 -0.971 1.00 0.17 19 ILE A N 19
ATOM 27094 C CA . ILE A 1 19 ? 66.583 1.710 -1.108 1.00 0.17 19 ILE A CA 19
ATOM 27095 C C . ILE A 1 19 ? 65.134 2.138 -1.377 1.00 0.19 19 ILE A C 19
ATOM 27096 O O . ILE A 1 19 ? 64.436 1.467 -2.107 1.00 0.17 19 ILE A O 19
ATOM 27112 N N . PRO A 1 20 ? 64.744 3.291 -0.871 1.00 0.24 20 PRO A N 19
ATOM 27113 C CA . PRO A 1 20 ? 63.394 3.827 -1.194 1.00 0.28 20 PRO A CA 19
ATOM 27114 C C . PRO A 1 20 ? 63.292 4.103 -2.687 1.00 0.26 20 PRO A C 19
ATOM 27115 O O . PRO A 1 20 ? 64.247 4.526 -3.310 1.00 0.25 20 PRO A O 19
ATOM 27126 N N . ALA A 1 21 ? 62.147 3.853 -3.263 1.00 0.28 21 ALA A N 19
ATOM 27127 C CA . ALA A 1 21 ? 61.975 4.072 -4.735 1.00 0.29 21 ALA A CA 19
ATOM 27128 C C . ALA A 1 21 ? 62.298 5.526 -5.103 1.00 0.31 21 ALA A C 19
ATOM 27129 O O . ALA A 1 21 ? 62.679 5.820 -6.223 1.00 0.32 21 ALA A O 19
ATOM 27136 N N . GLY A 1 22 ? 62.136 6.435 -4.169 1.00 0.34 22 GLY A N 19
ATOM 27137 C CA . GLY A 1 22 ? 62.411 7.875 -4.465 1.00 0.38 22 GLY A CA 19
ATOM 27138 C C . GLY A 1 22 ? 63.893 8.069 -4.781 1.00 0.37 22 GLY A C 19
ATOM 27139 O O . GLY A 1 22 ? 64.251 8.760 -5.721 1.00 0.39 22 GLY A O 19
ATOM 27143 N N . THR A 1 23 ? 64.758 7.475 -3.996 1.00 0.34 23 THR A N 19
ATOM 27144 C CA . THR A 1 23 ? 66.226 7.636 -4.235 1.00 0.34 23 THR A CA 19
ATOM 27145 C C . THR A 1 23 ? 66.628 6.903 -5.517 1.00 0.30 23 THR A C 19
ATOM 27146 O O . THR A 1 23 ? 67.445 7.385 -6.279 1.00 0.32 23 THR A O 19
ATOM 27157 N N . ARG A 1 24 ? 66.033 5.760 -5.786 1.00 0.26 24 ARG A N 19
ATOM 27158 C CA . ARG A 1 24 ? 66.358 5.014 -7.057 1.00 0.25 24 ARG A CA 19
ATOM 27159 C C . ARG A 1 24 ? 66.116 5.921 -8.266 1.00 0.28 24 ARG A C 19
ATOM 27160 O O . ARG A 1 24 ? 66.868 5.913 -9.219 1.00 0.29 24 ARG A O 19
ATOM 27181 N N . LYS A 1 25 ? 65.030 6.657 -8.244 1.00 0.32 25 LYS A N 19
ATOM 27182 C CA . LYS A 1 25 ? 64.681 7.525 -9.412 1.00 0.37 25 LYS A CA 19
ATOM 27183 C C . LYS A 1 25 ? 65.719 8.634 -9.571 1.00 0.38 25 LYS A C 19
ATOM 27184 O O . LYS A 1 25 ? 66.250 8.853 -10.643 1.00 0.40 25 LYS A O 19
ATOM 27203 N N . PHE A 1 26 ? 66.007 9.325 -8.506 1.00 0.38 26 PHE A N 19
ATOM 27204 C CA . PHE A 1 26 ? 67.004 10.448 -8.562 1.00 0.42 26 PHE A CA 19
ATOM 27205 C C . PHE A 1 26 ? 68.353 9.950 -9.095 1.00 0.42 26 PHE A C 19
ATOM 27206 O O . PHE A 1 26 ? 69.061 10.664 -9.782 1.00 0.46 26 PHE A O 19
ATOM 27223 N N . TYR A 1 27 ? 68.733 8.757 -8.724 1.00 0.39 27 TYR A N 19
ATOM 27224 C CA . TYR A 1 27 ? 70.070 8.220 -9.136 1.00 0.42 27 TYR A CA 19
ATOM 27225 C C . TYR A 1 27 ? 69.990 7.502 -10.497 1.00 0.35 27 TYR A C 19
ATOM 27226 O O . TYR A 1 27 ? 71.004 7.263 -11.130 1.00 0.37 27 TYR A O 19
ATOM 27244 N N . GLY A 1 28 ? 68.801 7.193 -10.976 1.00 0.31 28 GLY A N 19
ATOM 27245 C CA . GLY A 1 28 ? 68.676 6.526 -12.308 1.00 0.29 28 GLY A CA 19
ATOM 27246 C C . GLY A 1 28 ? 69.060 5.046 -12.179 1.00 0.26 28 GLY A C 19
ATOM 27247 O O . GLY A 1 28 ? 69.799 4.521 -12.992 1.00 0.27 28 GLY A O 19
ATOM 27251 N N . ILE A 1 29 ? 68.610 4.388 -11.134 1.00 0.24 29 ILE A N 19
ATOM 27252 C CA . ILE A 1 29 ? 68.998 2.957 -10.914 1.00 0.23 29 ILE A CA 19
ATOM 27253 C C . ILE A 1 29 ? 68.029 2.017 -11.638 1.00 0.20 29 ILE A C 19
ATOM 27254 O O . ILE A 1 29 ? 66.844 1.993 -11.355 1.00 0.22 29 ILE A O 19
ATOM 27270 N N . GLU A 1 30 ? 68.565 1.135 -12.440 1.00 0.17 30 GLU A N 19
ATOM 27271 C CA . GLU A 1 30 ? 67.737 0.052 -13.047 1.00 0.18 30 GLU A CA 19
ATOM 27272 C C . GLU A 1 30 ? 68.403 -1.299 -12.778 1.00 0.17 30 GLU A C 19
ATOM 27273 O O . GLU A 1 30 ? 69.593 -1.366 -12.529 1.00 0.18 30 GLU A O 19
ATOM 27285 N N . GLN A 1 31 ? 67.646 -2.370 -12.781 1.00 0.20 31 GLN A N 19
ATOM 27286 C CA . GLN A 1 31 ? 68.237 -3.717 -12.469 1.00 0.20 31 GLN A CA 19
ATOM 27287 C C . GLN A 1 31 ? 69.415 -4.025 -13.404 1.00 0.19 31 GLN A C 19
ATOM 27288 O O . GLN A 1 31 ? 69.349 -3.794 -14.597 1.00 0.20 31 GLN A O 19
ATOM 27302 N N . GLY A 1 32 ? 70.478 -4.567 -12.863 1.00 0.18 32 GLY A N 19
ATOM 27303 C CA . GLY A 1 32 ? 71.660 -4.923 -13.700 1.00 0.19 32 GLY A CA 19
ATOM 27304 C C . GLY A 1 32 ? 72.699 -3.790 -13.693 1.00 0.17 32 GLY A C 19
ATOM 27305 O O . GLY A 1 32 ? 73.847 -4.012 -14.037 1.00 0.18 32 GLY A O 19
ATOM 27309 N N . ASP A 1 33 ? 72.336 -2.598 -13.257 1.00 0.15 33 ASP A N 19
ATOM 27310 C CA . ASP A 1 33 ? 73.344 -1.490 -13.178 1.00 0.14 33 ASP A CA 19
ATOM 27311 C C . ASP A 1 33 ? 74.253 -1.701 -11.970 1.00 0.13 33 ASP A C 19
ATOM 27312 O O . ASP A 1 33 ? 73.853 -2.315 -10.998 1.00 0.14 33 ASP A O 19
ATOM 27321 N N . PHE A 1 34 ? 75.433 -1.125 -11.983 1.00 0.12 34 PHE A N 19
ATOM 27322 C CA . PHE A 1 34 ? 76.320 -1.213 -10.789 1.00 0.11 34 PHE A CA 19
ATOM 27323 C C . PHE A 1 34 ? 76.448 0.161 -10.145 1.00 0.10 34 PHE A C 19
ATOM 27324 O O . PHE A 1 34 ? 76.681 1.142 -10.820 1.00 0.11 34 PHE A O 19
ATOM 27341 N N . VAL A 1 35 ? 76.404 0.216 -8.840 1.00 0.09 35 VAL A N 19
ATOM 27342 C CA . VAL A 1 35 ? 76.644 1.509 -8.138 1.00 0.09 35 VAL A CA 19
ATOM 27343 C C . VAL A 1 35 ? 77.684 1.301 -7.037 1.00 0.10 35 VAL A C 19
ATOM 27344 O O . VAL A 1 35 ? 77.819 0.216 -6.505 1.00 0.10 35 VAL A O 19
ATOM 27357 N N . GLU A 1 36 ? 78.422 2.328 -6.702 1.00 0.12 36 GLU A N 19
ATOM 27358 C CA . GLU A 1 36 ? 79.465 2.200 -5.645 1.00 0.13 36 GLU A CA 19
ATOM 27359 C C . GLU A 1 36 ? 79.050 3.055 -4.466 1.00 0.13 36 GLU A C 19
ATOM 27360 O O . GLU A 1 36 ? 78.627 4.179 -4.652 1.00 0.13 36 GLU A O 19
ATOM 27372 N N . ILE A 1 37 ? 78.941 2.459 -3.309 1.00 0.12 37 ILE A N 19
ATOM 27373 C CA . ILE A 1 37 ? 78.277 3.164 -2.179 1.00 0.11 37 ILE A CA 19
ATOM 27374 C C . ILE A 1 37 ? 79.019 2.906 -0.862 1.00 0.11 37 ILE A C 19
ATOM 27375 O O . ILE A 1 37 ? 79.709 1.916 -0.713 1.00 0.12 37 ILE A O 19
ATOM 27391 N N . LYS A 1 38 ? 78.848 3.779 0.099 1.00 0.12 38 LYS A N 19
ATOM 27392 C CA . LYS A 1 38 ? 79.502 3.586 1.426 1.00 0.13 38 LYS A CA 19
ATOM 27393 C C . LYS A 1 38 ? 78.497 3.818 2.557 1.00 0.13 38 LYS A C 19
ATOM 27394 O O . LYS A 1 38 ? 77.627 4.659 2.457 1.00 0.14 38 LYS A O 19
ATOM 27413 N N . ILE A 1 39 ? 78.632 3.091 3.638 1.00 0.14 39 ILE A N 19
ATOM 27414 C CA . ILE A 1 39 ? 77.705 3.278 4.801 1.00 0.14 39 ILE A CA 19
ATOM 27415 C C . ILE A 1 39 ? 78.469 3.802 6.017 1.00 0.13 39 ILE A C 19
ATOM 27416 O O . ILE A 1 39 ? 79.628 3.487 6.214 1.00 0.13 39 ILE A O 19
ATOM 27432 N N . VAL A 1 40 ? 77.796 4.540 6.864 1.00 0.13 40 VAL A N 19
ATOM 27433 C CA . VAL A 1 40 ? 78.437 5.028 8.122 1.00 0.12 40 VAL A CA 19
ATOM 27434 C C . VAL A 1 40 ? 77.448 4.904 9.287 1.00 0.16 40 VAL A C 19
ATOM 27435 O O . VAL A 1 40 ? 76.361 5.451 9.248 1.00 0.20 40 VAL A O 19
ATOM 27448 N N . LYS A 1 41 ? 77.862 4.267 10.351 1.00 0.17 41 LYS A N 19
ATOM 27449 C CA . LYS A 1 41 ? 77.006 4.186 11.572 1.00 0.22 41 LYS A CA 19
ATOM 27450 C C . LYS A 1 41 ? 77.844 4.510 12.805 1.00 0.21 41 LYS A C 19
ATOM 27451 O O . LYS A 1 41 ? 79.016 4.191 12.862 1.00 0.22 41 LYS A O 19
ATOM 27470 N N . TYR A 1 42 ? 77.261 5.165 13.772 1.00 0.20 42 TYR A N 19
ATOM 27471 C CA . TYR A 1 42 ? 78.031 5.545 14.996 1.00 0.20 42 TYR A CA 19
ATOM 27472 C C . TYR A 1 42 ? 77.629 4.655 16.176 1.00 0.27 42 TYR A C 19
ATOM 27473 O O . TYR A 1 42 ? 76.462 4.541 16.502 1.00 0.33 42 TYR A O 19
ATOM 27491 N N . GLU A 1 43 ? 78.594 4.076 16.853 1.00 0.29 43 GLU A N 19
ATOM 27492 C CA . GLU A 1 43 ? 78.279 3.250 18.059 1.00 0.37 43 GLU A CA 19
ATOM 27493 C C . GLU A 1 43 ? 79.217 3.620 19.211 1.00 0.35 43 GLU A C 19
ATOM 27494 O O . GLU A 1 43 ? 80.414 3.748 19.032 1.00 0.30 43 GLU A O 19
ATOM 27506 N N . GLY A 1 44 ? 78.670 3.850 20.378 1.00 0.41 44 GLY A N 19
ATOM 27507 C CA . GLY A 1 44 ? 79.505 4.279 21.543 1.00 0.41 44 GLY A CA 19
ATOM 27508 C C . GLY A 1 44 ? 80.215 5.597 21.215 1.00 0.37 44 GLY A C 19
ATOM 27509 O O . GLY A 1 44 ? 79.597 6.549 20.775 1.00 0.37 44 GLY A O 19
ATOM 27513 N N . GLU A 1 45 ? 81.512 5.643 21.400 1.00 0.37 45 GLU A N 19
ATOM 27514 C CA . GLU A 1 45 ? 82.282 6.884 21.072 1.00 0.37 45 GLU A CA 19
ATOM 27515 C C . GLU A 1 45 ? 83.091 6.723 19.770 1.00 0.34 45 GLU A C 19
ATOM 27516 O O . GLU A 1 45 ? 83.990 7.504 19.506 1.00 0.36 45 GLU A O 19
ATOM 27528 N N . GLU A 1 46 ? 82.816 5.705 18.982 1.00 0.31 46 GLU A N 19
ATOM 27529 C CA . GLU A 1 46 ? 83.612 5.488 17.732 1.00 0.30 46 GLU A CA 19
ATOM 27530 C C . GLU A 1 46 ? 82.688 5.257 16.513 1.00 0.25 46 GLU A C 19
ATOM 27531 O O . GLU A 1 46 ? 81.949 4.290 16.486 1.00 0.25 46 GLU A O 19
ATOM 27543 N N . PRO A 1 47 ? 82.828 6.079 15.483 1.00 0.25 47 PRO A N 19
ATOM 27544 C CA . PRO A 1 47 ? 82.086 5.831 14.223 1.00 0.21 47 PRO A CA 19
ATOM 27545 C C . PRO A 1 47 ? 82.737 4.674 13.451 1.00 0.27 47 PRO A C 19
ATOM 27546 O O . PRO A 1 47 ? 83.946 4.627 13.309 1.00 0.34 47 PRO A O 19
ATOM 27557 N N . LYS A 1 48 ? 81.942 3.841 12.819 1.00 0.26 48 LYS A N 19
ATOM 27558 C CA . LYS A 1 48 ? 82.507 2.806 11.898 1.00 0.35 48 LYS A CA 19
ATOM 27559 C C . LYS A 1 48 ? 81.947 2.993 10.490 1.00 0.28 48 LYS A C 19
ATOM 27560 O O . LYS A 1 48 ? 80.854 3.498 10.312 1.00 0.24 48 LYS A O 19
ATOM 27579 N N . GLU A 1 49 ? 82.714 2.638 9.492 1.00 0.26 49 GLU A N 19
ATOM 27580 C CA . GLU A 1 49 ? 82.267 2.845 8.081 1.00 0.20 49 GLU A CA 19
ATOM 27581 C C . GLU A 1 49 ? 82.596 1.622 7.224 1.00 0.19 49 GLU A C 19
ATOM 27582 O O . GLU A 1 49 ? 83.374 0.770 7.613 1.00 0.21 49 GLU A O 19
ATOM 27594 N N . GLY A 1 50 ? 82.043 1.564 6.038 1.00 0.16 50 GLY A N 19
ATOM 27595 C CA . GLY A 1 50 ? 82.352 0.439 5.109 1.00 0.16 50 GLY A CA 19
ATOM 27596 C C . GLY A 1 50 ? 82.035 0.864 3.677 1.00 0.15 50 GLY A C 19
ATOM 27597 O O . GLY A 1 50 ? 80.996 1.437 3.414 1.00 0.17 50 GLY A O 19
ATOM 27601 N N . THR A 1 51 ? 82.909 0.562 2.747 1.00 0.14 51 THR A N 19
ATOM 27602 C CA . THR A 1 51 ? 82.648 0.919 1.319 1.00 0.14 51 THR A CA 19
ATOM 27603 C C . THR A 1 51 ? 82.697 -0.339 0.451 1.00 0.13 51 THR A C 19
ATOM 27604 O O . THR A 1 51 ? 83.602 -1.146 0.580 1.00 0.15 51 THR A O 19
ATOM 27615 N N . PHE A 1 52 ? 81.784 -0.471 -0.482 1.00 0.12 52 PHE A N 19
ATOM 27616 C CA . PHE A 1 52 ? 81.840 -1.636 -1.421 1.00 0.13 52 PHE A CA 19
ATOM 27617 C C . PHE A 1 52 ? 81.109 -1.317 -2.740 1.00 0.11 52 PHE A C 19
ATOM 27618 O O . PHE A 1 52 ? 80.381 -0.345 -2.836 1.00 0.10 52 PHE A O 19
ATOM 27635 N N . THR A 1 53 ? 81.212 -2.198 -3.705 1.00 0.12 53 THR A N 19
ATOM 27636 C CA . THR A 1 53 ? 80.432 -2.035 -4.968 1.00 0.11 53 THR A CA 19
ATOM 27637 C C . THR A 1 53 ? 79.303 -3.065 -5.010 1.00 0.11 53 THR A C 19
ATOM 27638 O O . THR A 1 53 ? 79.461 -4.184 -4.553 1.00 0.12 53 THR A O 19
ATOM 27649 N N . ALA A 1 54 ? 78.145 -2.673 -5.483 1.00 0.11 54 ALA A N 19
ATOM 27650 C CA . ALA A 1 54 ? 76.972 -3.600 -5.472 1.00 0.13 54 ALA A CA 19
ATOM 27651 C C . ALA A 1 54 ? 76.148 -3.436 -6.747 1.00 0.13 54 ALA A C 19
ATOM 27652 O O . ALA A 1 54 ? 75.947 -2.335 -7.225 1.00 0.11 54 ALA A O 19
ATOM 27659 N N . ARG A 1 55 ? 75.595 -4.515 -7.246 1.00 0.15 55 ARG A N 19
ATOM 27660 C CA . ARG A 1 55 ? 74.690 -4.423 -8.428 1.00 0.15 55 ARG A CA 19
ATOM 27661 C C . ARG A 1 55 ? 73.239 -4.313 -7.958 1.00 0.15 55 ARG A C 19
ATOM 27662 O O . ARG A 1 55 ? 72.866 -4.866 -6.939 1.00 0.16 55 ARG A O 19
ATOM 27683 N N . VAL A 1 56 ? 72.433 -3.579 -8.678 1.00 0.14 56 VAL A N 19
ATOM 27684 C CA . VAL A 1 56 ? 71.006 -3.393 -8.269 1.00 0.14 56 VAL A CA 19
ATOM 27685 C C . VAL A 1 56 ? 70.192 -4.633 -8.639 1.00 0.15 56 VAL A C 19
ATOM 27686 O O . VAL A 1 56 ? 70.174 -5.059 -9.778 1.00 0.17 56 VAL A O 19
ATOM 27699 N N . GLY A 1 57 ? 69.499 -5.185 -7.680 1.00 0.16 57 GLY A N 19
ATOM 27700 C CA . GLY A 1 57 ? 68.647 -6.378 -7.946 1.00 0.19 57 GLY A CA 19
ATOM 27701 C C . GLY A 1 57 ? 67.176 -5.970 -8.005 1.00 0.18 57 GLY A C 19
ATOM 27702 O O . GLY A 1 57 ? 66.837 -4.801 -8.100 1.00 0.16 57 GLY A O 19
ATOM 27706 N N . GLU A 1 58 ? 66.301 -6.938 -7.957 1.00 0.21 58 GLU A N 19
ATOM 27707 C CA . GLU A 1 58 ? 64.837 -6.643 -8.027 1.00 0.22 58 GLU A CA 19
ATOM 27708 C C . GLU A 1 58 ? 64.417 -5.774 -6.838 1.00 0.22 58 GLU A C 19
ATOM 27709 O O . GLU A 1 58 ? 65.030 -5.797 -5.789 1.00 0.24 58 GLU A O 19
ATOM 27721 N N . GLN A 1 59 ? 63.377 -4.994 -7.008 1.00 0.25 59 GLN A N 19
ATOM 27722 C CA . GLN A 1 59 ? 62.889 -4.095 -5.911 1.00 0.30 59 GLN A CA 19
ATOM 27723 C C . GLN A 1 59 ? 64.007 -3.194 -5.364 1.00 0.23 59 GLN A C 19
ATOM 27724 O O . GLN A 1 59 ? 63.839 -2.582 -4.323 1.00 0.23 59 GLN A O 19
ATOM 27738 N N . GLY A 1 60 ? 65.068 -2.976 -6.118 1.00 0.19 60 GLY A N 19
ATOM 27739 C CA . GLY A 1 60 ? 66.086 -1.959 -5.696 1.00 0.16 60 GLY A CA 19
ATOM 27740 C C . GLY A 1 60 ? 66.920 -2.480 -4.521 1.00 0.12 60 GLY A C 19
ATOM 27741 O O . GLY A 1 60 ? 67.470 -1.699 -3.759 1.00 0.12 60 GLY A O 19
ATOM 27745 N N . SER A 1 61 ? 66.959 -3.777 -4.319 1.00 0.14 61 SER A N 19
ATOM 27746 C CA . SER A 1 61 ? 67.699 -4.333 -3.144 1.00 0.16 61 SER A CA 19
ATOM 27747 C C . SER A 1 61 ? 69.205 -4.366 -3.427 1.00 0.15 61 SER A C 19
ATOM 27748 O O . SER A 1 61 ? 69.629 -4.629 -4.537 1.00 0.18 61 SER A O 19
ATOM 27756 N N . VAL A 1 62 ? 70.003 -4.201 -2.404 1.00 0.14 62 VAL A N 19
ATOM 27757 C CA . VAL A 1 62 ? 71.484 -4.334 -2.556 1.00 0.15 62 VAL A CA 19
ATOM 27758 C C . VAL A 1 62 ? 72.064 -5.072 -1.341 1.00 0.14 62 VAL A C 19
ATOM 27759 O O . VAL A 1 62 ? 71.519 -5.000 -0.254 1.00 0.14 62 VAL A O 19
ATOM 27772 N N . ILE A 1 63 ? 73.110 -5.841 -1.535 1.00 0.16 63 ILE A N 19
ATOM 27773 C CA . ILE A 1 63 ? 73.667 -6.658 -0.407 1.00 0.17 63 ILE A CA 19
ATOM 27774 C C . ILE A 1 63 ? 75.010 -6.084 0.061 1.00 0.16 63 ILE A C 19
ATOM 27775 O O . ILE A 1 63 ? 75.978 -6.074 -0.677 1.00 0.19 63 ILE A O 19
ATOM 27791 N N . ILE A 1 64 ? 75.102 -5.727 1.322 1.00 0.15 64 ILE A N 19
ATOM 27792 C CA . ILE A 1 64 ? 76.417 -5.294 1.895 1.00 0.16 64 ILE A CA 19
ATOM 27793 C C . ILE A 1 64 ? 77.281 -6.532 2.200 1.00 0.18 64 ILE A C 19
ATOM 27794 O O . ILE A 1 64 ? 76.759 -7.544 2.612 1.00 0.20 64 ILE A O 19
ATOM 27810 N N . PRO A 1 65 ? 78.578 -6.431 1.984 1.00 0.19 65 PRO A N 19
ATOM 27811 C CA . PRO A 1 65 ? 79.478 -7.598 2.236 1.00 0.23 65 PRO A CA 19
ATOM 27812 C C . PRO A 1 65 ? 79.500 -7.956 3.726 1.00 0.26 65 PRO A C 19
ATOM 27813 O O . PRO A 1 65 ? 79.673 -7.105 4.579 1.00 0.23 65 PRO A O 19
ATOM 27824 N N . LYS A 1 66 ? 79.329 -9.217 4.043 1.00 0.41 66 LYS A N 19
ATOM 27825 C CA . LYS A 1 66 ? 79.334 -9.661 5.479 1.00 0.51 66 LYS A CA 19
ATOM 27826 C C . LYS A 1 66 ? 80.622 -9.221 6.181 1.00 0.44 66 LYS A C 19
ATOM 27827 O O . LYS A 1 66 ? 80.627 -8.929 7.362 1.00 0.42 66 LYS A O 19
ATOM 27846 N N . ALA A 1 67 ? 81.717 -9.199 5.461 1.00 0.43 67 ALA A N 19
ATOM 27847 C CA . ALA A 1 67 ? 83.027 -8.811 6.081 1.00 0.40 67 ALA A CA 19
ATOM 27848 C C . ALA A 1 67 ? 82.938 -7.400 6.670 1.00 0.30 67 ALA A C 19
ATOM 27849 O O . ALA A 1 67 ? 83.460 -7.128 7.740 1.00 0.28 67 ALA A O 19
ATOM 27856 N N . LEU A 1 68 ? 82.239 -6.519 6.000 1.00 0.27 68 LEU A N 19
ATOM 27857 C CA . LEU A 1 68 ? 82.071 -5.132 6.530 1.00 0.23 68 LEU A CA 19
ATOM 27858 C C . LEU A 1 68 ? 81.034 -5.110 7.652 1.00 0.22 68 LEU A C 19
ATOM 27859 O O . LEU A 1 68 ? 81.159 -4.350 8.594 1.00 0.22 68 LEU A O 19
ATOM 27875 N N . ARG A 1 69 ? 80.026 -5.959 7.587 1.00 0.25 69 ARG A N 19
ATOM 27876 C CA . ARG A 1 69 ? 79.003 -5.997 8.690 1.00 0.28 69 ARG A CA 19
ATOM 27877 C C . ARG A 1 69 ? 79.692 -6.280 10.028 1.00 0.25 69 ARG A C 19
ATOM 27878 O O . ARG A 1 69 ? 79.358 -5.703 11.045 1.00 0.26 69 ARG A O 19
ATOM 27899 N N . ASP A 1 70 ? 80.580 -7.243 10.034 1.00 0.25 70 ASP A N 19
ATOM 27900 C CA . ASP A 1 70 ? 81.224 -7.672 11.314 1.00 0.25 70 ASP A CA 19
ATOM 27901 C C . ASP A 1 70 ? 82.169 -6.587 11.823 1.00 0.22 70 ASP A C 19
ATOM 27902 O O . ASP A 1 70 ? 82.151 -6.241 12.990 1.00 0.22 70 ASP A O 19
ATOM 27911 N N . VAL A 1 71 ? 83.000 -6.055 10.960 1.00 0.21 71 VAL A N 19
ATOM 27912 C CA . VAL A 1 71 ? 83.978 -5.006 11.401 1.00 0.21 71 VAL A CA 19
ATOM 27913 C C . VAL A 1 71 ? 83.224 -3.789 11.957 1.00 0.21 71 VAL A C 19
ATOM 27914 O O . VAL A 1 71 ? 83.675 -3.143 12.884 1.00 0.22 71 VAL A O 19
ATOM 27927 N N . ILE A 1 72 ? 82.127 -3.441 11.344 1.00 0.21 72 ILE A N 19
ATOM 27928 C CA . ILE A 1 72 ? 81.374 -2.219 11.768 1.00 0.22 72 ILE A CA 19
ATOM 27929 C C . ILE A 1 72 ? 80.448 -2.523 12.961 1.00 0.22 72 ILE A C 19
ATOM 27930 O O . ILE A 1 72 ? 80.025 -1.614 13.655 1.00 0.23 72 ILE A O 19
ATOM 27946 N N . GLY A 1 73 ? 80.177 -3.781 13.247 1.00 0.21 73 GLY A N 19
ATOM 27947 C CA . GLY A 1 73 ? 79.337 -4.116 14.442 1.00 0.21 73 GLY A CA 19
ATOM 27948 C C . GLY A 1 73 ? 77.860 -3.848 14.134 1.00 0.20 73 GLY A C 19
ATOM 27949 O O . GLY A 1 73 ? 77.132 -3.345 14.970 1.00 0.22 73 GLY A O 19
ATOM 27953 N N . ILE A 1 74 ? 77.443 -4.085 12.914 1.00 0.20 74 ILE A N 19
ATOM 27954 C CA . ILE A 1 74 ? 76.040 -3.739 12.509 1.00 0.21 74 ILE A CA 19
ATOM 27955 C C . ILE A 1 74 ? 75.094 -4.919 12.767 1.00 0.21 74 ILE A C 19
ATOM 27956 O O . ILE A 1 74 ? 75.457 -6.068 12.595 1.00 0.23 74 ILE A O 19
ATOM 27972 N N . LYS A 1 75 ? 73.899 -4.633 13.223 1.00 0.22 75 LYS A N 19
ATOM 27973 C CA . LYS A 1 75 ? 72.925 -5.718 13.555 1.00 0.24 75 LYS A CA 19
ATOM 27974 C C . LYS A 1 75 ? 71.555 -5.437 12.907 1.00 0.24 75 LYS A C 19
ATOM 27975 O O . LYS A 1 75 ? 71.242 -4.302 12.602 1.00 0.23 75 LYS A O 19
ATOM 27994 N N . PRO A 1 76 ? 70.745 -6.475 12.753 1.00 0.25 76 PRO A N 19
ATOM 27995 C CA . PRO A 1 76 ? 69.382 -6.290 12.179 1.00 0.26 76 PRO A CA 19
ATOM 27996 C C . PRO A 1 76 ? 68.583 -5.232 12.960 1.00 0.24 76 PRO A C 19
ATOM 27997 O O . PRO A 1 76 ? 68.485 -5.288 14.172 1.00 0.23 76 PRO A O 19
ATOM 28008 N N . GLY A 1 77 ? 67.943 -4.328 12.258 1.00 0.24 77 GLY A N 19
ATOM 28009 C CA . GLY A 1 77 ? 67.060 -3.323 12.929 1.00 0.24 77 GLY A CA 19
ATOM 28010 C C . GLY A 1 77 ? 67.837 -2.035 13.266 1.00 0.22 77 GLY A C 19
ATOM 28011 O O . GLY A 1 77 ? 67.272 -1.106 13.815 1.00 0.24 77 GLY A O 19
ATOM 28015 N N . GLU A 1 78 ? 69.112 -1.960 12.941 1.00 0.20 78 GLU A N 19
ATOM 28016 C CA . GLU A 1 78 ? 69.900 -0.722 13.244 1.00 0.20 78 GLU A CA 19
ATOM 28017 C C . GLU A 1 78 ? 69.992 0.170 12.012 1.00 0.18 78 GLU A C 19
ATOM 28018 O O . GLU A 1 78 ? 70.187 -0.308 10.911 1.00 0.18 78 GLU A O 19
ATOM 28030 N N . VAL A 1 79 ? 69.762 1.448 12.183 1.00 0.19 79 VAL A N 19
ATOM 28031 C CA . VAL A 1 79 ? 69.712 2.370 11.009 1.00 0.18 79 VAL A CA 19
ATOM 28032 C C . VAL A 1 79 ? 71.088 2.993 10.735 1.00 0.18 79 VAL A C 19
ATOM 28033 O O . VAL A 1 79 ? 71.721 3.548 11.612 1.00 0.19 79 VAL A O 19
ATOM 28046 N N . ILE A 1 80 ? 71.494 2.977 9.494 1.00 0.17 80 ILE A N 19
ATOM 28047 C CA . ILE A 1 80 ? 72.765 3.643 9.089 1.00 0.17 80 ILE A CA 19
ATOM 28048 C C . ILE A 1 80 ? 72.469 4.686 8.004 1.00 0.17 80 ILE A C 19
ATOM 28049 O O . ILE A 1 80 ? 71.488 4.584 7.288 1.00 0.17 80 ILE A O 19
ATOM 28065 N N . GLU A 1 81 ? 73.353 5.629 7.829 1.00 0.18 81 GLU A N 19
ATOM 28066 C CA . GLU A 1 81 ? 73.195 6.628 6.734 1.00 0.18 81 GLU A CA 19
ATOM 28067 C C . GLU A 1 81 ? 74.063 6.210 5.551 1.00 0.17 81 GLU A C 19
ATOM 28068 O O . GLU A 1 81 ? 75.166 5.728 5.731 1.00 0.19 81 GLU A O 19
ATOM 28080 N N . VAL A 1 82 ? 73.496 6.211 4.374 1.00 0.16 82 VAL A N 19
ATOM 28081 C CA . VAL A 1 82 ? 74.193 5.614 3.198 1.00 0.17 82 VAL A CA 19
ATOM 28082 C C . VAL A 1 82 ? 74.489 6.691 2.151 1.00 0.16 82 VAL A C 19
ATOM 28083 O O . VAL A 1 82 ? 73.615 7.436 1.745 1.00 0.17 82 VAL A O 19
ATOM 28096 N N . LEU A 1 83 ? 75.712 6.747 1.700 1.00 0.16 83 LEU A N 19
ATOM 28097 C CA . LEU A 1 83 ? 76.102 7.743 0.655 1.00 0.17 83 LEU A CA 19
ATOM 28098 C C . LEU A 1 83 ? 76.519 7.001 -0.616 1.00 0.15 83 LEU A C 19
ATOM 28099 O O . LEU A 1 83 ? 77.418 6.184 -0.575 1.00 0.12 83 LEU A O 19
ATOM 28115 N N . LEU A 1 84 ? 75.999 7.388 -1.757 1.00 0.16 84 LEU A N 19
ATOM 28116 C CA . LEU A 1 84 ? 76.516 6.818 -3.041 1.00 0.15 84 LEU A CA 19
ATOM 28117 C C . LEU A 1 84 ? 77.808 7.531 -3.441 1.00 0.15 84 LEU A C 19
ATOM 28118 O O . LEU A 1 84 ? 77.955 8.719 -3.230 1.00 0.17 84 LEU A O 19
ATOM 28134 N N . LEU A 1 85 ? 78.766 6.796 -3.946 1.00 0.14 85 LEU A N 19
ATOM 28135 C CA . LEU A 1 85 ? 80.088 7.402 -4.285 1.00 0.17 85 LEU A CA 19
ATOM 28136 C C . LEU A 1 85 ? 80.282 7.476 -5.802 1.00 0.18 85 LEU A C 19
ATOM 28137 O O . LEU A 1 85 ? 80.975 8.348 -6.297 1.00 0.24 85 LEU A O 19
ATOM 28153 N N . GLY A 1 86 ? 79.717 6.544 -6.539 1.00 0.16 86 GLY A N 19
ATOM 28154 C CA . GLY A 1 86 ? 79.922 6.545 -8.028 1.00 0.20 86 GLY A CA 19
ATOM 28155 C C . GLY A 1 86 ? 78.957 5.575 -8.715 1.00 0.17 86 GLY A C 19
ATOM 28156 O O . GLY A 1 86 ? 78.167 4.916 -8.075 1.00 0.15 86 GLY A O 19
ATOM 28160 N N . HIS A 1 87 ? 79.026 5.491 -10.025 1.00 0.20 87 HIS A N 19
ATOM 28161 C CA . HIS A 1 87 ? 78.119 4.574 -10.788 1.00 0.19 87 HIS A CA 19
ATOM 28162 C C . HIS A 1 87 ? 78.890 3.905 -11.936 1.00 0.19 87 HIS A C 19
ATOM 28163 O O . HIS A 1 87 ? 79.764 4.511 -12.531 1.00 0.24 87 HIS A O 19
ATOM 28177 N N . TYR A 1 88 ? 78.569 2.669 -12.257 1.00 0.16 88 TYR A N 19
ATOM 28178 C CA . TYR A 1 88 ? 79.285 1.973 -13.371 1.00 0.19 88 TYR A CA 19
ATOM 28179 C C . TYR A 1 88 ? 78.271 1.327 -14.321 1.00 0.21 88 TYR A C 19
ATOM 28180 O O . TYR A 1 88 ? 77.299 0.731 -13.891 1.00 0.17 88 TYR A O 19
ATOM 28198 N N . LYS A 1 89 ? 78.513 1.417 -15.607 1.00 0.29 89 LYS A N 19
ATOM 28199 C CA . LYS A 1 89 ? 77.588 0.782 -16.597 1.00 0.33 89 LYS A CA 19
ATOM 28200 C C . LYS A 1 89 ? 77.936 -0.709 -16.772 1.00 0.52 89 LYS A C 19
ATOM 28201 O O . LYS A 1 89 ? 79.058 -1.103 -16.523 1.00 0.94 89 LYS A O 19
ATOM 28220 N N . PRO A 1 90 ? 76.970 -1.502 -17.206 1.00 0.71 90 PRO A N 19
ATOM 28221 C CA . PRO A 1 90 ? 77.218 -2.963 -17.418 1.00 0.93 90 PRO A CA 19
ATOM 28222 C C . PRO A 1 90 ? 78.407 -3.186 -18.362 1.00 0.85 90 PRO A C 19
ATOM 28223 O O . PRO A 1 90 ? 78.603 -2.446 -19.309 1.00 1.30 90 PRO A O 19
ATOM 28234 N N . ARG A 1 91 ? 79.203 -4.194 -18.099 1.00 1.61 91 ARG A N 19
ATOM 28235 C CA . ARG A 1 91 ? 80.392 -4.468 -18.962 1.00 1.99 91 ARG A CA 19
ATOM 28236 C C . ARG A 1 91 ? 80.392 -5.931 -19.411 1.00 2.65 91 ARG A C 19
ATOM 28237 O O . ARG A 1 91 ? 80.052 -6.822 -18.653 1.00 3.38 91 ARG A O 19
ATOM 28258 N N . ASN A 1 92 ? 80.777 -6.182 -20.639 1.00 3.10 92 ASN A N 19
ATOM 28259 C CA . ASN A 1 92 ? 80.809 -7.584 -21.154 1.00 4.24 92 ASN A CA 19
ATOM 28260 C C . ASN A 1 92 ? 82.151 -8.240 -20.817 1.00 4.85 92 ASN A C 19
ATOM 28261 O O . ASN A 1 92 ? 82.164 -9.440 -20.603 1.00 5.20 92 ASN A O 19
ATOM 28273 N N . MET A 1 1 ? 85.115 13.866 -2.762 1.00 1.31 1 MET A N 20
ATOM 28274 C CA . MET A 1 1 ? 84.106 13.884 -1.657 1.00 0.79 1 MET A CA 20
ATOM 28275 C C . MET A 1 1 ? 82.724 14.220 -2.213 1.00 0.68 1 MET A C 20
ATOM 28276 O O . MET A 1 1 ? 81.937 14.909 -1.588 1.00 0.82 1 MET A O 20
ATOM 28292 N N . ASP A 1 2 ? 82.432 13.720 -3.376 1.00 0.57 2 ASP A N 20
ATOM 28293 C CA . ASP A 1 2 ? 81.101 13.973 -4.006 1.00 0.50 2 ASP A CA 20
ATOM 28294 C C . ASP A 1 2 ? 80.185 12.764 -3.805 1.00 0.41 2 ASP A C 20
ATOM 28295 O O . ASP A 1 2 ? 80.635 11.632 -3.802 1.00 0.38 2 ASP A O 20
ATOM 28304 N N . VAL A 1 3 ? 78.903 12.998 -3.663 1.00 0.40 3 VAL A N 20
ATOM 28305 C CA . VAL A 1 3 ? 77.945 11.874 -3.494 1.00 0.33 3 VAL A CA 20
ATOM 28306 C C . VAL A 1 3 ? 76.806 12.009 -4.514 1.00 0.31 3 VAL A C 20
ATOM 28307 O O . VAL A 1 3 ? 76.371 13.105 -4.824 1.00 0.37 3 VAL A O 20
ATOM 28320 N N . LEU A 1 4 ? 76.364 10.914 -5.067 1.00 0.26 4 LEU A N 20
ATOM 28321 C CA . LEU A 1 4 ? 75.298 10.975 -6.112 1.00 0.28 4 LEU A CA 20
ATOM 28322 C C . LEU A 1 4 ? 73.902 10.949 -5.467 1.00 0.28 4 LEU A C 20
ATOM 28323 O O . LEU A 1 4 ? 72.933 11.375 -6.068 1.00 0.30 4 LEU A O 20
ATOM 28339 N N . ALA A 1 5 ? 73.803 10.525 -4.222 1.00 0.25 5 ALA A N 20
ATOM 28340 C CA . ALA A 1 5 ? 72.487 10.556 -3.507 1.00 0.25 5 ALA A CA 20
ATOM 28341 C C . ALA A 1 5 ? 72.692 10.205 -2.031 1.00 0.23 5 ALA A C 20
ATOM 28342 O O . ALA A 1 5 ? 73.649 9.544 -1.676 1.00 0.25 5 ALA A O 20
ATOM 28349 N N . LYS A 1 6 ? 71.797 10.635 -1.178 1.00 0.22 6 LYS A N 20
ATOM 28350 C CA . LYS A 1 6 ? 71.924 10.322 0.280 1.00 0.22 6 LYS A CA 20
ATOM 28351 C C . LYS A 1 6 ? 70.582 9.833 0.832 1.00 0.21 6 LYS A C 20
ATOM 28352 O O . LYS A 1 6 ? 69.571 10.498 0.690 1.00 0.23 6 LYS A O 20
ATOM 28371 N N . PHE A 1 7 ? 70.568 8.686 1.470 1.00 0.19 7 PHE A N 20
ATOM 28372 C CA . PHE A 1 7 ? 69.289 8.162 2.046 1.00 0.19 7 PHE A CA 20
ATOM 28373 C C . PHE A 1 7 ? 69.559 7.319 3.301 1.00 0.17 7 PHE A C 20
ATOM 28374 O O . PHE A 1 7 ? 70.676 6.924 3.560 1.00 0.16 7 PHE A O 20
ATOM 28391 N N . HIS A 1 8 ? 68.549 7.102 4.108 1.00 0.18 8 HIS A N 20
ATOM 28392 C CA . HIS A 1 8 ? 68.741 6.351 5.389 1.00 0.18 8 HIS A CA 20
ATOM 28393 C C . HIS A 1 8 ? 68.031 4.995 5.318 1.00 0.17 8 HIS A C 20
ATOM 28394 O O . HIS A 1 8 ? 66.904 4.899 4.867 1.00 0.18 8 HIS A O 20
ATOM 28408 N N . THR A 1 9 ? 68.667 3.961 5.807 1.00 0.16 9 THR A N 20
ATOM 28409 C CA . THR A 1 9 ? 68.026 2.610 5.830 1.00 0.17 9 THR A CA 20
ATOM 28410 C C . THR A 1 9 ? 68.583 1.790 7.005 1.00 0.16 9 THR A C 20
ATOM 28411 O O . THR A 1 9 ? 69.656 2.076 7.498 1.00 0.15 9 THR A O 20
ATOM 28422 N N . THR A 1 10 ? 67.904 0.738 7.399 1.00 0.17 10 THR A N 20
ATOM 28423 C CA . THR A 1 10 ? 68.450 -0.141 8.480 1.00 0.17 10 THR A CA 20
ATOM 28424 C C . THR A 1 10 ? 68.833 -1.510 7.897 1.00 0.17 10 THR A C 20
ATOM 28425 O O . THR A 1 10 ? 68.397 -1.873 6.817 1.00 0.17 10 THR A O 20
ATOM 28436 N N . VAL A 1 11 ? 69.683 -2.232 8.576 1.00 0.17 11 VAL A N 20
ATOM 28437 C CA . VAL A 1 11 ? 70.154 -3.546 8.040 1.00 0.17 11 VAL A CA 20
ATOM 28438 C C . VAL A 1 11 ? 69.081 -4.616 8.253 1.00 0.17 11 VAL A C 20
ATOM 28439 O O . VAL A 1 11 ? 68.516 -4.733 9.321 1.00 0.17 11 VAL A O 20
ATOM 28452 N N . HIS A 1 12 ? 68.875 -5.447 7.268 1.00 0.21 12 HIS A N 20
ATOM 28453 C CA . HIS A 1 12 ? 67.930 -6.593 7.419 1.00 0.25 12 HIS A CA 20
ATOM 28454 C C . HIS A 1 12 ? 68.691 -7.906 7.287 1.00 0.25 12 HIS A C 20
ATOM 28455 O O . HIS A 1 12 ? 69.880 -7.925 7.026 1.00 0.25 12 HIS A O 20
ATOM 28469 N N . ARG A 1 13 ? 68.033 -9.002 7.557 1.00 0.29 13 ARG A N 20
ATOM 28470 C CA . ARG A 1 13 ? 68.716 -10.344 7.554 1.00 0.32 13 ARG A CA 20
ATOM 28471 C C . ARG A 1 13 ? 69.594 -10.540 6.303 1.00 0.29 13 ARG A C 20
ATOM 28472 O O . ARG A 1 13 ? 69.406 -9.894 5.292 1.00 0.24 13 ARG A O 20
ATOM 28493 N N . ILE A 1 14 ? 70.618 -11.358 6.418 1.00 0.34 14 ILE A N 20
ATOM 28494 C CA . ILE A 1 14 ? 71.620 -11.560 5.303 1.00 0.34 14 ILE A CA 20
ATOM 28495 C C . ILE A 1 14 ? 72.396 -10.271 4.961 1.00 0.28 14 ILE A C 20
ATOM 28496 O O . ILE A 1 14 ? 73.149 -10.252 4.003 1.00 0.29 14 ILE A O 20
ATOM 28512 N N . GLY A 1 15 ? 72.242 -9.204 5.721 1.00 0.24 15 GLY A N 20
ATOM 28513 C CA . GLY A 1 15 ? 72.994 -7.945 5.416 1.00 0.20 15 GLY A CA 20
ATOM 28514 C C . GLY A 1 15 ? 72.337 -7.203 4.241 1.00 0.17 15 GLY A C 20
ATOM 28515 O O . GLY A 1 15 ? 72.962 -6.364 3.616 1.00 0.15 15 GLY A O 20
ATOM 28519 N N . ARG A 1 16 ? 71.112 -7.542 3.896 1.00 0.18 16 ARG A N 20
ATOM 28520 C CA . ARG A 1 16 ? 70.451 -6.895 2.722 1.00 0.18 16 ARG A CA 20
ATOM 28521 C C . ARG A 1 16 ? 69.775 -5.588 3.145 1.00 0.19 16 ARG A C 20
ATOM 28522 O O . ARG A 1 16 ? 69.155 -5.518 4.188 1.00 0.24 16 ARG A O 20
ATOM 28543 N N . ILE A 1 17 ? 69.774 -4.608 2.276 1.00 0.18 17 ILE A N 20
ATOM 28544 C CA . ILE A 1 17 ? 68.986 -3.364 2.537 1.00 0.21 17 ILE A CA 20
ATOM 28545 C C . ILE A 1 17 ? 68.188 -2.992 1.282 1.00 0.19 17 ILE A C 20
ATOM 28546 O O . ILE A 1 17 ? 68.600 -3.294 0.178 1.00 0.15 17 ILE A O 20
ATOM 28562 N N . ILE A 1 18 ? 67.094 -2.286 1.437 1.00 0.23 18 ILE A N 20
ATOM 28563 C CA . ILE A 1 18 ? 66.320 -1.830 0.240 1.00 0.20 18 ILE A CA 20
ATOM 28564 C C . ILE A 1 18 ? 66.310 -0.305 0.175 1.00 0.20 18 ILE A C 20
ATOM 28565 O O . ILE A 1 18 ? 65.911 0.359 1.115 1.00 0.22 18 ILE A O 20
ATOM 28581 N N . ILE A 1 19 ? 66.667 0.247 -0.957 1.00 0.17 19 ILE A N 20
ATOM 28582 C CA . ILE A 1 19 ? 66.594 1.731 -1.123 1.00 0.17 19 ILE A CA 20
ATOM 28583 C C . ILE A 1 19 ? 65.145 2.139 -1.424 1.00 0.19 19 ILE A C 20
ATOM 28584 O O . ILE A 1 19 ? 64.468 1.454 -2.163 1.00 0.17 19 ILE A O 20
ATOM 28600 N N . PRO A 1 20 ? 64.729 3.288 -0.932 1.00 0.24 20 PRO A N 20
ATOM 28601 C CA . PRO A 1 20 ? 63.375 3.802 -1.281 1.00 0.28 20 PRO A CA 20
ATOM 28602 C C . PRO A 1 20 ? 63.295 4.070 -2.775 1.00 0.26 20 PRO A C 20
ATOM 28603 O O . PRO A 1 20 ? 64.257 4.495 -3.386 1.00 0.25 20 PRO A O 20
ATOM 28614 N N . ALA A 1 21 ? 62.163 3.803 -3.370 1.00 0.28 21 ALA A N 20
ATOM 28615 C CA . ALA A 1 21 ? 62.016 4.004 -4.846 1.00 0.29 21 ALA A CA 20
ATOM 28616 C C . ALA A 1 21 ? 62.323 5.459 -5.223 1.00 0.31 21 ALA A C 20
ATOM 28617 O O . ALA A 1 21 ? 62.728 5.745 -6.335 1.00 0.32 21 ALA A O 20
ATOM 28624 N N . GLY A 1 22 ? 62.132 6.376 -4.302 1.00 0.34 22 GLY A N 20
ATOM 28625 C CA . GLY A 1 22 ? 62.403 7.816 -4.607 1.00 0.38 22 GLY A CA 20
ATOM 28626 C C . GLY A 1 22 ? 63.895 8.019 -4.881 1.00 0.37 22 GLY A C 20
ATOM 28627 O O . GLY A 1 22 ? 64.272 8.704 -5.816 1.00 0.39 22 GLY A O 20
ATOM 28631 N N . THR A 1 23 ? 64.744 7.432 -4.072 1.00 0.34 23 THR A N 20
ATOM 28632 C CA . THR A 1 23 ? 66.217 7.599 -4.282 1.00 0.34 23 THR A CA 20
ATOM 28633 C C . THR A 1 23 ? 66.656 6.863 -5.548 1.00 0.30 23 THR A C 20
ATOM 28634 O O . THR A 1 23 ? 67.449 7.370 -6.318 1.00 0.32 23 THR A O 20
ATOM 28645 N N . ARG A 1 24 ? 66.092 5.702 -5.813 1.00 0.26 24 ARG A N 20
ATOM 28646 C CA . ARG A 1 24 ? 66.428 4.969 -7.092 1.00 0.25 24 ARG A CA 20
ATOM 28647 C C . ARG A 1 24 ? 66.144 5.879 -8.293 1.00 0.28 24 ARG A C 20
ATOM 28648 O O . ARG A 1 24 ? 66.869 5.889 -9.267 1.00 0.29 24 ARG A O 20
ATOM 28669 N N . LYS A 1 25 ? 65.047 6.591 -8.234 1.00 0.32 25 LYS A N 20
ATOM 28670 C CA . LYS A 1 25 ? 64.636 7.458 -9.379 1.00 0.37 25 LYS A CA 20
ATOM 28671 C C . LYS A 1 25 ? 65.647 8.588 -9.573 1.00 0.38 25 LYS A C 20
ATOM 28672 O O . LYS A 1 25 ? 66.149 8.804 -10.660 1.00 0.40 25 LYS A O 20
ATOM 28691 N N . PHE A 1 26 ? 65.973 9.283 -8.514 1.00 0.38 26 PHE A N 20
ATOM 28692 C CA . PHE A 1 26 ? 66.973 10.400 -8.609 1.00 0.42 26 PHE A CA 20
ATOM 28693 C C . PHE A 1 26 ? 68.307 9.888 -9.163 1.00 0.42 26 PHE A C 20
ATOM 28694 O O . PHE A 1 26 ? 69.002 10.589 -9.876 1.00 0.46 26 PHE A O 20
ATOM 28711 N N . TYR A 1 27 ? 68.695 8.703 -8.776 1.00 0.39 27 TYR A N 20
ATOM 28712 C CA . TYR A 1 27 ? 70.026 8.159 -9.200 1.00 0.42 27 TYR A CA 20
ATOM 28713 C C . TYR A 1 27 ? 69.923 7.419 -10.549 1.00 0.35 27 TYR A C 20
ATOM 28714 O O . TYR A 1 27 ? 70.924 7.179 -11.198 1.00 0.37 27 TYR A O 20
ATOM 28732 N N . GLY A 1 28 ? 68.726 7.101 -11.001 1.00 0.31 28 GLY A N 20
ATOM 28733 C CA . GLY A 1 28 ? 68.578 6.424 -12.326 1.00 0.29 28 GLY A CA 20
ATOM 28734 C C . GLY A 1 28 ? 68.982 4.949 -12.197 1.00 0.26 28 GLY A C 20
ATOM 28735 O O . GLY A 1 28 ? 69.710 4.428 -13.023 1.00 0.27 28 GLY A O 20
ATOM 28739 N N . ILE A 1 29 ? 68.571 4.296 -11.134 1.00 0.24 29 ILE A N 20
ATOM 28740 C CA . ILE A 1 29 ? 68.991 2.873 -10.908 1.00 0.23 29 ILE A CA 20
ATOM 28741 C C . ILE A 1 29 ? 68.011 1.909 -11.583 1.00 0.20 29 ILE A C 20
ATOM 28742 O O . ILE A 1 29 ? 66.834 1.892 -11.279 1.00 0.22 29 ILE A O 20
ATOM 28758 N N . GLU A 1 30 ? 68.538 0.995 -12.357 1.00 0.17 30 GLU A N 20
ATOM 28759 C CA . GLU A 1 30 ? 67.702 -0.115 -12.902 1.00 0.18 30 GLU A CA 20
ATOM 28760 C C . GLU A 1 30 ? 68.395 -1.447 -12.611 1.00 0.17 30 GLU A C 20
ATOM 28761 O O . GLU A 1 30 ? 69.587 -1.486 -12.365 1.00 0.18 30 GLU A O 20
ATOM 28773 N N . GLN A 1 31 ? 67.663 -2.537 -12.615 1.00 0.20 31 GLN A N 20
ATOM 28774 C CA . GLN A 1 31 ? 68.289 -3.866 -12.307 1.00 0.20 31 GLN A CA 20
ATOM 28775 C C . GLN A 1 31 ? 69.438 -4.153 -13.277 1.00 0.19 31 GLN A C 20
ATOM 28776 O O . GLN A 1 31 ? 69.351 -3.875 -14.460 1.00 0.20 31 GLN A O 20
ATOM 28790 N N . GLY A 1 32 ? 70.503 -4.720 -12.778 1.00 0.18 32 GLY A N 20
ATOM 28791 C CA . GLY A 1 32 ? 71.669 -5.052 -13.649 1.00 0.19 32 GLY A CA 20
ATOM 28792 C C . GLY A 1 32 ? 72.706 -3.917 -13.631 1.00 0.17 32 GLY A C 20
ATOM 28793 O O . GLY A 1 32 ? 73.848 -4.125 -14.003 1.00 0.18 32 GLY A O 20
ATOM 28797 N N . ASP A 1 33 ? 72.343 -2.733 -13.173 1.00 0.15 33 ASP A N 20
ATOM 28798 C CA . ASP A 1 33 ? 73.343 -1.617 -13.102 1.00 0.14 33 ASP A CA 20
ATOM 28799 C C . ASP A 1 33 ? 74.267 -1.815 -11.902 1.00 0.13 33 ASP A C 20
ATOM 28800 O O . ASP A 1 33 ? 73.885 -2.424 -10.921 1.00 0.14 33 ASP A O 20
ATOM 28809 N N . PHE A 1 34 ? 75.438 -1.218 -11.929 1.00 0.12 34 PHE A N 20
ATOM 28810 C CA . PHE A 1 34 ? 76.337 -1.275 -10.742 1.00 0.11 34 PHE A CA 20
ATOM 28811 C C . PHE A 1 34 ? 76.446 0.110 -10.116 1.00 0.10 34 PHE A C 20
ATOM 28812 O O . PHE A 1 34 ? 76.652 1.088 -10.807 1.00 0.11 34 PHE A O 20
ATOM 28829 N N . VAL A 1 35 ? 76.423 0.183 -8.811 1.00 0.09 35 VAL A N 20
ATOM 28830 C CA . VAL A 1 35 ? 76.655 1.489 -8.128 1.00 0.09 35 VAL A CA 20
ATOM 28831 C C . VAL A 1 35 ? 77.701 1.304 -7.026 1.00 0.10 35 VAL A C 20
ATOM 28832 O O . VAL A 1 35 ? 77.872 0.218 -6.508 1.00 0.10 35 VAL A O 20
ATOM 28845 N N . GLU A 1 36 ? 78.405 2.352 -6.677 1.00 0.12 36 GLU A N 20
ATOM 28846 C CA . GLU A 1 36 ? 79.451 2.242 -5.620 1.00 0.13 36 GLU A CA 20
ATOM 28847 C C . GLU A 1 36 ? 79.041 3.117 -4.453 1.00 0.13 36 GLU A C 20
ATOM 28848 O O . GLU A 1 36 ? 78.602 4.232 -4.660 1.00 0.13 36 GLU A O 20
ATOM 28860 N N . ILE A 1 37 ? 78.946 2.544 -3.282 1.00 0.12 37 ILE A N 20
ATOM 28861 C CA . ILE A 1 37 ? 78.280 3.265 -2.164 1.00 0.11 37 ILE A CA 20
ATOM 28862 C C . ILE A 1 37 ? 79.024 3.040 -0.843 1.00 0.11 37 ILE A C 20
ATOM 28863 O O . ILE A 1 37 ? 79.717 2.054 -0.672 1.00 0.12 37 ILE A O 20
ATOM 28879 N N . LYS A 1 38 ? 78.842 3.926 0.102 1.00 0.12 38 LYS A N 20
ATOM 28880 C CA . LYS A 1 38 ? 79.485 3.758 1.439 1.00 0.13 38 LYS A CA 20
ATOM 28881 C C . LYS A 1 38 ? 78.469 3.997 2.556 1.00 0.13 38 LYS A C 20
ATOM 28882 O O . LYS A 1 38 ? 77.600 4.837 2.442 1.00 0.14 38 LYS A O 20
ATOM 28901 N N . ILE A 1 39 ? 78.599 3.287 3.651 1.00 0.14 39 ILE A N 20
ATOM 28902 C CA . ILE A 1 39 ? 77.667 3.492 4.806 1.00 0.14 39 ILE A CA 20
ATOM 28903 C C . ILE A 1 39 ? 78.425 4.035 6.017 1.00 0.13 39 ILE A C 20
ATOM 28904 O O . ILE A 1 39 ? 79.581 3.718 6.228 1.00 0.13 39 ILE A O 20
ATOM 28920 N N . VAL A 1 40 ? 77.749 4.789 6.848 1.00 0.13 40 VAL A N 20
ATOM 28921 C CA . VAL A 1 40 ? 78.381 5.293 8.103 1.00 0.12 40 VAL A CA 20
ATOM 28922 C C . VAL A 1 40 ? 77.385 5.184 9.261 1.00 0.16 40 VAL A C 20
ATOM 28923 O O . VAL A 1 40 ? 76.313 5.761 9.227 1.00 0.20 40 VAL A O 20
ATOM 28936 N N . LYS A 1 41 ? 77.776 4.522 10.318 1.00 0.17 41 LYS A N 20
ATOM 28937 C CA . LYS A 1 41 ? 76.917 4.448 11.535 1.00 0.22 41 LYS A CA 20
ATOM 28938 C C . LYS A 1 41 ? 77.765 4.714 12.773 1.00 0.21 41 LYS A C 20
ATOM 28939 O O . LYS A 1 41 ? 78.929 4.368 12.811 1.00 0.22 41 LYS A O 20
ATOM 28958 N N . TYR A 1 42 ? 77.194 5.317 13.783 1.00 0.20 42 TYR A N 20
ATOM 28959 C CA . TYR A 1 42 ? 77.975 5.601 15.025 1.00 0.20 42 TYR A CA 20
ATOM 28960 C C . TYR A 1 42 ? 77.616 4.593 16.119 1.00 0.27 42 TYR A C 20
ATOM 28961 O O . TYR A 1 42 ? 76.457 4.410 16.448 1.00 0.33 42 TYR A O 20
ATOM 28979 N N . GLU A 1 43 ? 78.606 3.957 16.703 1.00 0.29 43 GLU A N 20
ATOM 28980 C CA . GLU A 1 43 ? 78.335 2.978 17.800 1.00 0.37 43 GLU A CA 20
ATOM 28981 C C . GLU A 1 43 ? 79.331 3.180 18.944 1.00 0.35 43 GLU A C 20
ATOM 28982 O O . GLU A 1 43 ? 80.506 3.411 18.724 1.00 0.30 43 GLU A O 20
ATOM 28994 N N . GLY A 1 44 ? 78.859 3.124 20.166 1.00 0.41 44 GLY A N 20
ATOM 28995 C CA . GLY A 1 44 ? 79.759 3.342 21.341 1.00 0.41 44 GLY A CA 20
ATOM 28996 C C . GLY A 1 44 ? 80.386 4.736 21.261 1.00 0.37 44 GLY A C 20
ATOM 28997 O O . GLY A 1 44 ? 79.699 5.723 21.067 1.00 0.37 44 GLY A O 20
ATOM 29001 N N . GLU A 1 45 ? 81.690 4.814 21.371 1.00 0.37 45 GLU A N 20
ATOM 29002 C CA . GLU A 1 45 ? 82.382 6.136 21.257 1.00 0.37 45 GLU A CA 20
ATOM 29003 C C . GLU A 1 45 ? 83.103 6.291 19.901 1.00 0.34 45 GLU A C 20
ATOM 29004 O O . GLU A 1 45 ? 83.854 7.231 19.712 1.00 0.36 45 GLU A O 20
ATOM 29016 N N . GLU A 1 46 ? 82.920 5.366 18.978 1.00 0.31 46 GLU A N 20
ATOM 29017 C CA . GLU A 1 46 ? 83.645 5.460 17.669 1.00 0.30 46 GLU A CA 20
ATOM 29018 C C . GLU A 1 46 ? 82.674 5.266 16.485 1.00 0.25 46 GLU A C 20
ATOM 29019 O O . GLU A 1 46 ? 81.845 4.376 16.520 1.00 0.25 46 GLU A O 20
ATOM 29031 N N . PRO A 1 47 ? 82.876 6.018 15.413 1.00 0.25 47 PRO A N 20
ATOM 29032 C CA . PRO A 1 47 ? 82.088 5.784 14.181 1.00 0.21 47 PRO A CA 20
ATOM 29033 C C . PRO A 1 47 ? 82.595 4.528 13.458 1.00 0.27 47 PRO A C 20
ATOM 29034 O O . PRO A 1 47 ? 83.783 4.361 13.255 1.00 0.34 47 PRO A O 20
ATOM 29045 N N . LYS A 1 48 ? 81.693 3.726 12.947 1.00 0.26 48 LYS A N 20
ATOM 29046 C CA . LYS A 1 48 ? 82.096 2.570 12.088 1.00 0.35 48 LYS A CA 20
ATOM 29047 C C . LYS A 1 48 ? 81.656 2.830 10.645 1.00 0.28 48 LYS A C 20
ATOM 29048 O O . LYS A 1 48 ? 80.590 3.367 10.409 1.00 0.24 48 LYS A O 20
ATOM 29067 N N . GLU A 1 49 ? 82.497 2.524 9.687 1.00 0.26 49 GLU A N 20
ATOM 29068 C CA . GLU A 1 49 ? 82.163 2.832 8.261 1.00 0.20 49 GLU A CA 20
ATOM 29069 C C . GLU A 1 49 ? 82.502 1.650 7.351 1.00 0.19 49 GLU A C 20
ATOM 29070 O O . GLU A 1 49 ? 83.241 0.757 7.725 1.00 0.21 49 GLU A O 20
ATOM 29082 N N . GLY A 1 50 ? 81.981 1.658 6.149 1.00 0.16 50 GLY A N 20
ATOM 29083 C CA . GLY A 1 50 ? 82.280 0.560 5.184 1.00 0.16 50 GLY A CA 20
ATOM 29084 C C . GLY A 1 50 ? 81.999 1.037 3.759 1.00 0.15 50 GLY A C 20
ATOM 29085 O O . GLY A 1 50 ? 80.961 1.604 3.487 1.00 0.17 50 GLY A O 20
ATOM 29089 N N . THR A 1 51 ? 82.885 0.742 2.836 1.00 0.14 51 THR A N 20
ATOM 29090 C CA . THR A 1 51 ? 82.633 1.101 1.406 1.00 0.14 51 THR A CA 20
ATOM 29091 C C . THR A 1 51 ? 82.716 -0.153 0.535 1.00 0.13 51 THR A C 20
ATOM 29092 O O . THR A 1 51 ? 83.632 -0.945 0.673 1.00 0.15 51 THR A O 20
ATOM 29103 N N . PHE A 1 52 ? 81.813 -0.303 -0.406 1.00 0.12 52 PHE A N 20
ATOM 29104 C CA . PHE A 1 52 ? 81.895 -1.467 -1.341 1.00 0.13 52 PHE A CA 20
ATOM 29105 C C . PHE A 1 52 ? 81.162 -1.168 -2.662 1.00 0.11 52 PHE A C 20
ATOM 29106 O O . PHE A 1 52 ? 80.409 -0.215 -2.761 1.00 0.10 52 PHE A O 20
ATOM 29123 N N . THR A 1 53 ? 81.284 -2.051 -3.622 1.00 0.12 53 THR A N 20
ATOM 29124 C CA . THR A 1 53 ? 80.494 -1.916 -4.884 1.00 0.11 53 THR A CA 20
ATOM 29125 C C . THR A 1 53 ? 79.381 -2.963 -4.901 1.00 0.11 53 THR A C 20
ATOM 29126 O O . THR A 1 53 ? 79.553 -4.064 -4.407 1.00 0.12 53 THR A O 20
ATOM 29137 N N . ALA A 1 54 ? 78.216 -2.598 -5.380 1.00 0.11 54 ALA A N 20
ATOM 29138 C CA . ALA A 1 54 ? 77.054 -3.535 -5.331 1.00 0.13 54 ALA A CA 20
ATOM 29139 C C . ALA A 1 54 ? 76.223 -3.432 -6.609 1.00 0.13 54 ALA A C 20
ATOM 29140 O O . ALA A 1 54 ? 76.032 -2.359 -7.149 1.00 0.11 54 ALA A O 20
ATOM 29147 N N . ARG A 1 55 ? 75.660 -4.534 -7.042 1.00 0.15 55 ARG A N 20
ATOM 29148 C CA . ARG A 1 55 ? 74.752 -4.505 -8.225 1.00 0.15 55 ARG A CA 20
ATOM 29149 C C . ARG A 1 55 ? 73.306 -4.344 -7.758 1.00 0.15 55 ARG A C 20
ATOM 29150 O O . ARG A 1 55 ? 72.920 -4.861 -6.725 1.00 0.16 55 ARG A O 20
ATOM 29171 N N . VAL A 1 56 ? 72.508 -3.640 -8.516 1.00 0.14 56 VAL A N 20
ATOM 29172 C CA . VAL A 1 56 ? 71.077 -3.445 -8.131 1.00 0.14 56 VAL A CA 20
ATOM 29173 C C . VAL A 1 56 ? 70.273 -4.694 -8.486 1.00 0.15 56 VAL A C 20
ATOM 29174 O O . VAL A 1 56 ? 70.273 -5.149 -9.615 1.00 0.17 56 VAL A O 20
ATOM 29187 N N . GLY A 1 57 ? 69.580 -5.233 -7.521 1.00 0.16 57 GLY A N 20
ATOM 29188 C CA . GLY A 1 57 ? 68.748 -6.445 -7.764 1.00 0.19 57 GLY A CA 20
ATOM 29189 C C . GLY A 1 57 ? 67.275 -6.053 -7.875 1.00 0.18 57 GLY A C 20
ATOM 29190 O O . GLY A 1 57 ? 66.930 -4.890 -8.004 1.00 0.16 57 GLY A O 20
ATOM 29194 N N . GLU A 1 58 ? 66.407 -7.025 -7.815 1.00 0.21 58 GLU A N 20
ATOM 29195 C CA . GLU A 1 58 ? 64.941 -6.742 -7.916 1.00 0.22 58 GLU A CA 20
ATOM 29196 C C . GLU A 1 58 ? 64.496 -5.845 -6.757 1.00 0.22 58 GLU A C 20
ATOM 29197 O O . GLU A 1 58 ? 65.083 -5.850 -5.692 1.00 0.24 58 GLU A O 20
ATOM 29209 N N . GLN A 1 59 ? 63.465 -5.065 -6.967 1.00 0.25 59 GLN A N 20
ATOM 29210 C CA . GLN A 1 59 ? 62.953 -4.144 -5.898 1.00 0.30 59 GLN A CA 20
ATOM 29211 C C . GLN A 1 59 ? 64.062 -3.243 -5.333 1.00 0.23 59 GLN A C 20
ATOM 29212 O O . GLN A 1 59 ? 63.870 -2.615 -4.306 1.00 0.23 59 GLN A O 20
ATOM 29226 N N . GLY A 1 60 ? 65.142 -3.038 -6.066 1.00 0.19 60 GLY A N 20
ATOM 29227 C CA . GLY A 1 60 ? 66.151 -2.017 -5.636 1.00 0.16 60 GLY A CA 20
ATOM 29228 C C . GLY A 1 60 ? 66.966 -2.524 -4.440 1.00 0.12 60 GLY A C 20
ATOM 29229 O O . GLY A 1 60 ? 67.518 -1.736 -3.690 1.00 0.12 60 GLY A O 20
ATOM 29233 N N . SER A 1 61 ? 67.002 -3.818 -4.223 1.00 0.14 61 SER A N 20
ATOM 29234 C CA . SER A 1 61 ? 67.745 -4.361 -3.045 1.00 0.16 61 SER A CA 20
ATOM 29235 C C . SER A 1 61 ? 69.250 -4.387 -3.334 1.00 0.15 61 SER A C 20
ATOM 29236 O O . SER A 1 61 ? 69.671 -4.671 -4.439 1.00 0.18 61 SER A O 20
ATOM 29244 N N . VAL A 1 62 ? 70.053 -4.183 -2.322 1.00 0.14 62 VAL A N 20
ATOM 29245 C CA . VAL A 1 62 ? 71.534 -4.293 -2.485 1.00 0.15 62 VAL A CA 20
ATOM 29246 C C . VAL A 1 62 ? 72.134 -5.001 -1.261 1.00 0.14 62 VAL A C 20
ATOM 29247 O O . VAL A 1 62 ? 71.595 -4.919 -0.173 1.00 0.14 62 VAL A O 20
ATOM 29260 N N . ILE A 1 63 ? 73.182 -5.768 -1.453 1.00 0.16 63 ILE A N 20
ATOM 29261 C CA . ILE A 1 63 ? 73.747 -6.570 -0.318 1.00 0.17 63 ILE A CA 20
ATOM 29262 C C . ILE A 1 63 ? 75.106 -6.009 0.114 1.00 0.16 63 ILE A C 20
ATOM 29263 O O . ILE A 1 63 ? 76.054 -6.012 -0.650 1.00 0.19 63 ILE A O 20
ATOM 29279 N N . ILE A 1 64 ? 75.238 -5.665 1.374 1.00 0.15 64 ILE A N 20
ATOM 29280 C CA . ILE A 1 64 ? 76.576 -5.263 1.913 1.00 0.16 64 ILE A CA 20
ATOM 29281 C C . ILE A 1 64 ? 77.423 -6.523 2.174 1.00 0.18 64 ILE A C 20
ATOM 29282 O O . ILE A 1 64 ? 76.887 -7.533 2.575 1.00 0.20 64 ILE A O 20
ATOM 29298 N N . PRO A 1 65 ? 78.717 -6.442 1.942 1.00 0.19 65 PRO A N 20
ATOM 29299 C CA . PRO A 1 65 ? 79.599 -7.628 2.161 1.00 0.23 65 PRO A CA 20
ATOM 29300 C C . PRO A 1 65 ? 79.626 -8.018 3.644 1.00 0.26 65 PRO A C 20
ATOM 29301 O O . PRO A 1 65 ? 79.747 -7.177 4.516 1.00 0.23 65 PRO A O 20
ATOM 29312 N N . LYS A 1 66 ? 79.515 -9.293 3.931 1.00 0.41 66 LYS A N 20
ATOM 29313 C CA . LYS A 1 66 ? 79.531 -9.765 5.358 1.00 0.51 66 LYS A CA 20
ATOM 29314 C C . LYS A 1 66 ? 80.791 -9.274 6.078 1.00 0.44 66 LYS A C 20
ATOM 29315 O O . LYS A 1 66 ? 80.771 -8.997 7.264 1.00 0.42 66 LYS A O 20
ATOM 29334 N N . ALA A 1 67 ? 81.887 -9.186 5.368 1.00 0.43 67 ALA A N 20
ATOM 29335 C CA . ALA A 1 67 ? 83.170 -8.739 6.002 1.00 0.40 67 ALA A CA 20
ATOM 29336 C C . ALA A 1 67 ? 83.007 -7.341 6.605 1.00 0.30 67 ALA A C 20
ATOM 29337 O O . ALA A 1 67 ? 83.514 -7.053 7.678 1.00 0.28 67 ALA A O 20
ATOM 29344 N N . LEU A 1 68 ? 82.280 -6.483 5.934 1.00 0.27 68 LEU A N 20
ATOM 29345 C CA . LEU A 1 68 ? 82.059 -5.105 6.467 1.00 0.23 68 LEU A CA 20
ATOM 29346 C C . LEU A 1 68 ? 81.016 -5.121 7.585 1.00 0.22 68 LEU A C 20
ATOM 29347 O O . LEU A 1 68 ? 81.114 -4.360 8.528 1.00 0.22 68 LEU A O 20
ATOM 29363 N N . ARG A 1 69 ? 80.037 -6.002 7.513 1.00 0.25 69 ARG A N 20
ATOM 29364 C CA . ARG A 1 69 ? 79.013 -6.075 8.612 1.00 0.28 69 ARG A CA 20
ATOM 29365 C C . ARG A 1 69 ? 79.704 -6.351 9.950 1.00 0.25 69 ARG A C 20
ATOM 29366 O O . ARG A 1 69 ? 79.358 -5.784 10.969 1.00 0.26 69 ARG A O 20
ATOM 29387 N N . ASP A 1 70 ? 80.613 -7.295 9.953 1.00 0.25 70 ASP A N 20
ATOM 29388 C CA . ASP A 1 70 ? 81.268 -7.714 11.230 1.00 0.25 70 ASP A CA 20
ATOM 29389 C C . ASP A 1 70 ? 82.197 -6.613 11.739 1.00 0.22 70 ASP A C 20
ATOM 29390 O O . ASP A 1 70 ? 82.177 -6.272 12.906 1.00 0.22 70 ASP A O 20
ATOM 29399 N N . VAL A 1 71 ? 83.014 -6.062 10.874 1.00 0.21 71 VAL A N 20
ATOM 29400 C CA . VAL A 1 71 ? 83.975 -4.997 11.314 1.00 0.21 71 VAL A CA 20
ATOM 29401 C C . VAL A 1 71 ? 83.201 -3.797 11.878 1.00 0.21 71 VAL A C 20
ATOM 29402 O O . VAL A 1 71 ? 83.642 -3.148 12.810 1.00 0.22 71 VAL A O 20
ATOM 29415 N N . ILE A 1 72 ? 82.091 -3.471 11.276 1.00 0.21 72 ILE A N 20
ATOM 29416 C CA . ILE A 1 72 ? 81.311 -2.272 11.715 1.00 0.22 72 ILE A CA 20
ATOM 29417 C C . ILE A 1 72 ? 80.414 -2.612 12.922 1.00 0.22 72 ILE A C 20
ATOM 29418 O O . ILE A 1 72 ? 80.016 -1.729 13.660 1.00 0.23 72 ILE A O 20
ATOM 29434 N N . GLY A 1 73 ? 80.162 -3.882 13.179 1.00 0.21 73 GLY A N 20
ATOM 29435 C CA . GLY A 1 73 ? 79.373 -4.259 14.394 1.00 0.21 73 GLY A CA 20
ATOM 29436 C C . GLY A 1 73 ? 77.885 -3.988 14.148 1.00 0.20 73 GLY A C 20
ATOM 29437 O O . GLY A 1 73 ? 77.189 -3.500 15.020 1.00 0.22 73 GLY A O 20
ATOM 29441 N N . ILE A 1 74 ? 77.428 -4.187 12.935 1.00 0.20 74 ILE A N 20
ATOM 29442 C CA . ILE A 1 74 ? 76.019 -3.813 12.584 1.00 0.21 74 ILE A CA 20
ATOM 29443 C C . ILE A 1 74 ? 75.077 -5.010 12.766 1.00 0.21 74 ILE A C 20
ATOM 29444 O O . ILE A 1 74 ? 75.427 -6.139 12.474 1.00 0.23 74 ILE A O 20
ATOM 29460 N N . LYS A 1 75 ? 73.876 -4.758 13.230 1.00 0.22 75 LYS A N 20
ATOM 29461 C CA . LYS A 1 75 ? 72.884 -5.862 13.421 1.00 0.24 75 LYS A CA 20
ATOM 29462 C C . LYS A 1 75 ? 71.510 -5.468 12.833 1.00 0.24 75 LYS A C 20
ATOM 29463 O O . LYS A 1 75 ? 71.246 -4.300 12.618 1.00 0.23 75 LYS A O 20
ATOM 29482 N N . PRO A 1 76 ? 70.654 -6.455 12.612 1.00 0.25 76 PRO A N 20
ATOM 29483 C CA . PRO A 1 76 ? 69.293 -6.171 12.071 1.00 0.26 76 PRO A CA 20
ATOM 29484 C C . PRO A 1 76 ? 68.562 -5.095 12.893 1.00 0.24 76 PRO A C 20
ATOM 29485 O O . PRO A 1 76 ? 68.492 -5.170 14.106 1.00 0.23 76 PRO A O 20
ATOM 29496 N N . GLY A 1 77 ? 67.932 -4.157 12.224 1.00 0.24 77 GLY A N 20
ATOM 29497 C CA . GLY A 1 77 ? 67.097 -3.139 12.937 1.00 0.24 77 GLY A CA 20
ATOM 29498 C C . GLY A 1 77 ? 67.912 -1.871 13.260 1.00 0.22 77 GLY A C 20
ATOM 29499 O O . GLY A 1 77 ? 67.379 -0.928 13.816 1.00 0.24 77 GLY A O 20
ATOM 29503 N N . GLU A 1 78 ? 69.185 -1.833 12.924 1.00 0.20 78 GLU A N 20
ATOM 29504 C CA . GLU A 1 78 ? 70.011 -0.617 13.222 1.00 0.20 78 GLU A CA 20
ATOM 29505 C C . GLU A 1 78 ? 70.083 0.297 12.000 1.00 0.18 78 GLU A C 20
ATOM 29506 O O . GLU A 1 78 ? 70.265 -0.164 10.888 1.00 0.18 78 GLU A O 20
ATOM 29518 N N . VAL A 1 79 ? 69.824 1.567 12.192 1.00 0.19 79 VAL A N 20
ATOM 29519 C CA . VAL A 1 79 ? 69.726 2.503 11.029 1.00 0.18 79 VAL A CA 20
ATOM 29520 C C . VAL A 1 79 ? 71.074 3.174 10.739 1.00 0.18 79 VAL A C 20
ATOM 29521 O O . VAL A 1 79 ? 71.736 3.686 11.622 1.00 0.19 79 VAL A O 20
ATOM 29534 N N . ILE A 1 80 ? 71.446 3.213 9.487 1.00 0.17 80 ILE A N 20
ATOM 29535 C CA . ILE A 1 80 ? 72.709 3.889 9.074 1.00 0.17 80 ILE A CA 20
ATOM 29536 C C . ILE A 1 80 ? 72.404 4.928 7.987 1.00 0.17 80 ILE A C 20
ATOM 29537 O O . ILE A 1 80 ? 71.439 4.800 7.255 1.00 0.17 80 ILE A O 20
ATOM 29553 N N . GLU A 1 81 ? 73.283 5.876 7.807 1.00 0.18 81 GLU A N 20
ATOM 29554 C CA . GLU A 1 81 ? 73.134 6.845 6.684 1.00 0.18 81 GLU A CA 20
ATOM 29555 C C . GLU A 1 81 ? 74.004 6.392 5.516 1.00 0.17 81 GLU A C 20
ATOM 29556 O O . GLU A 1 81 ? 75.111 5.925 5.710 1.00 0.19 81 GLU A O 20
ATOM 29568 N N . VAL A 1 82 ? 73.443 6.370 4.335 1.00 0.16 82 VAL A N 20
ATOM 29569 C CA . VAL A 1 82 ? 74.155 5.763 3.173 1.00 0.17 82 VAL A CA 20
ATOM 29570 C C . VAL A 1 82 ? 74.442 6.828 2.112 1.00 0.16 82 VAL A C 20
ATOM 29571 O O . VAL A 1 82 ? 73.562 7.558 1.693 1.00 0.17 82 VAL A O 20
ATOM 29584 N N . LEU A 1 83 ? 75.667 6.894 1.667 1.00 0.16 83 LEU A N 20
ATOM 29585 C CA . LEU A 1 83 ? 76.052 7.880 0.611 1.00 0.17 83 LEU A CA 20
ATOM 29586 C C . LEU A 1 83 ? 76.475 7.128 -0.651 1.00 0.15 83 LEU A C 20
ATOM 29587 O O . LEU A 1 83 ? 77.377 6.314 -0.600 1.00 0.12 83 LEU A O 20
ATOM 29603 N N . LEU A 1 84 ? 75.946 7.489 -1.795 1.00 0.16 84 LEU A N 20
ATOM 29604 C CA . LEU A 1 84 ? 76.454 6.897 -3.072 1.00 0.15 84 LEU A CA 20
ATOM 29605 C C . LEU A 1 84 ? 77.743 7.600 -3.495 1.00 0.15 84 LEU A C 20
ATOM 29606 O O . LEU A 1 84 ? 77.887 8.797 -3.328 1.00 0.17 84 LEU A O 20
ATOM 29622 N N . LEU A 1 85 ? 78.705 6.851 -3.968 1.00 0.14 85 LEU A N 20
ATOM 29623 C CA . LEU A 1 85 ? 80.027 7.444 -4.326 1.00 0.17 85 LEU A CA 20
ATOM 29624 C C . LEU A 1 85 ? 80.189 7.541 -5.844 1.00 0.18 85 LEU A C 20
ATOM 29625 O O . LEU A 1 85 ? 80.823 8.453 -6.344 1.00 0.24 85 LEU A O 20
ATOM 29641 N N . GLY A 1 86 ? 79.675 6.578 -6.577 1.00 0.16 86 GLY A N 20
ATOM 29642 C CA . GLY A 1 86 ? 79.868 6.590 -8.068 1.00 0.20 86 GLY A CA 20
ATOM 29643 C C . GLY A 1 86 ? 78.968 5.549 -8.742 1.00 0.17 86 GLY A C 20
ATOM 29644 O O . GLY A 1 86 ? 78.147 4.924 -8.105 1.00 0.15 86 GLY A O 20
ATOM 29648 N N . HIS A 1 87 ? 79.095 5.397 -10.043 1.00 0.20 87 HIS A N 20
ATOM 29649 C CA . HIS A 1 87 ? 78.214 4.442 -10.792 1.00 0.19 87 HIS A CA 20
ATOM 29650 C C . HIS A 1 87 ? 79.000 3.736 -11.910 1.00 0.19 87 HIS A C 20
ATOM 29651 O O . HIS A 1 87 ? 79.912 4.302 -12.486 1.00 0.24 87 HIS A O 20
ATOM 29665 N N . TYR A 1 88 ? 78.591 2.541 -12.277 1.00 0.16 88 TYR A N 20
ATOM 29666 C CA . TYR A 1 88 ? 79.239 1.835 -13.422 1.00 0.19 88 TYR A CA 20
ATOM 29667 C C . TYR A 1 88 ? 78.171 1.217 -14.331 1.00 0.21 88 TYR A C 20
ATOM 29668 O O . TYR A 1 88 ? 77.182 0.681 -13.862 1.00 0.17 88 TYR A O 20
ATOM 29686 N N . LYS A 1 89 ? 78.365 1.297 -15.625 1.00 0.29 89 LYS A N 20
ATOM 29687 C CA . LYS A 1 89 ? 77.365 0.727 -16.578 1.00 0.33 89 LYS A CA 20
ATOM 29688 C C . LYS A 1 89 ? 77.857 -0.629 -17.121 1.00 0.52 89 LYS A C 20
ATOM 29689 O O . LYS A 1 89 ? 79.006 -0.745 -17.501 1.00 0.94 89 LYS A O 20
ATOM 29708 N N . PRO A 1 90 ? 76.978 -1.617 -17.165 1.00 0.71 90 PRO A N 20
ATOM 29709 C CA . PRO A 1 90 ? 77.367 -2.960 -17.699 1.00 0.93 90 PRO A CA 20
ATOM 29710 C C . PRO A 1 90 ? 77.918 -2.843 -19.126 1.00 0.85 90 PRO A C 20
ATOM 29711 O O . PRO A 1 90 ? 77.532 -1.964 -19.876 1.00 1.30 90 PRO A O 20
ATOM 29722 N N . ARG A 1 91 ? 78.806 -3.730 -19.502 1.00 1.61 91 ARG A N 20
ATOM 29723 C CA . ARG A 1 91 ? 79.379 -3.691 -20.883 1.00 1.99 91 ARG A CA 20
ATOM 29724 C C . ARG A 1 91 ? 79.072 -4.996 -21.621 1.00 2.65 91 ARG A C 20
ATOM 29725 O O . ARG A 1 91 ? 79.101 -6.067 -21.041 1.00 3.38 91 ARG A O 20
ATOM 29746 N N . ASN A 1 92 ? 78.777 -4.911 -22.895 1.00 3.10 92 ASN A N 20
ATOM 29747 C CA . ASN A 1 92 ? 78.463 -6.139 -23.687 1.00 4.24 92 ASN A CA 20
ATOM 29748 C C . ASN A 1 92 ? 78.800 -5.916 -25.164 1.00 4.85 92 ASN A C 20
ATOM 29749 O O . ASN A 1 92 ? 78.387 -4.900 -25.698 1.00 5.20 92 ASN A O 20
ATOM 29761 N N . MET A 1 1 ? 83.175 13.691 0.810 1.00 1.31 1 MET A N 21
ATOM 29762 C CA . MET A 1 1 ? 83.457 13.681 -0.654 1.00 0.79 1 MET A CA 21
ATOM 29763 C C . MET A 1 1 ? 82.177 13.939 -1.449 1.00 0.68 1 MET A C 21
ATOM 29764 O O . MET A 1 1 ? 81.146 14.270 -0.893 1.00 0.82 1 MET A O 21
ATOM 29780 N N . ASP A 1 2 ? 82.239 13.766 -2.745 1.00 0.57 2 ASP A N 21
ATOM 29781 C CA . ASP A 1 2 ? 81.027 13.973 -3.598 1.00 0.50 2 ASP A CA 21
ATOM 29782 C C . ASP A 1 2 ? 80.050 12.811 -3.414 1.00 0.41 2 ASP A C 21
ATOM 29783 O O . ASP A 1 2 ? 80.453 11.666 -3.316 1.00 0.38 2 ASP A O 21
ATOM 29792 N N . VAL A 1 3 ? 78.770 13.097 -3.404 1.00 0.40 3 VAL A N 21
ATOM 29793 C CA . VAL A 1 3 ? 77.758 12.016 -3.270 1.00 0.33 3 VAL A CA 21
ATOM 29794 C C . VAL A 1 3 ? 76.727 12.135 -4.402 1.00 0.31 3 VAL A C 21
ATOM 29795 O O . VAL A 1 3 ? 76.252 13.215 -4.703 1.00 0.37 3 VAL A O 21
ATOM 29808 N N . LEU A 1 4 ? 76.360 11.035 -4.997 1.00 0.26 4 LEU A N 21
ATOM 29809 C CA . LEU A 1 4 ? 75.329 11.071 -6.079 1.00 0.28 4 LEU A CA 21
ATOM 29810 C C . LEU A 1 4 ? 73.916 11.008 -5.473 1.00 0.28 4 LEU A C 21
ATOM 29811 O O . LEU A 1 4 ? 72.953 11.417 -6.094 1.00 0.30 4 LEU A O 21
ATOM 29827 N N . ALA A 1 5 ? 73.796 10.571 -4.235 1.00 0.25 5 ALA A N 21
ATOM 29828 C CA . ALA A 1 5 ? 72.470 10.561 -3.544 1.00 0.25 5 ALA A CA 21
ATOM 29829 C C . ALA A 1 5 ? 72.670 10.134 -2.089 1.00 0.23 5 ALA A C 21
ATOM 29830 O O . ALA A 1 5 ? 73.608 9.425 -1.775 1.00 0.25 5 ALA A O 21
ATOM 29837 N N . LYS A 1 6 ? 71.823 10.587 -1.199 1.00 0.22 6 LYS A N 21
ATOM 29838 C CA . LYS A 1 6 ? 71.990 10.239 0.246 1.00 0.22 6 LYS A CA 21
ATOM 29839 C C . LYS A 1 6 ? 70.644 9.835 0.854 1.00 0.21 6 LYS A C 21
ATOM 29840 O O . LYS A 1 6 ? 69.654 10.528 0.704 1.00 0.23 6 LYS A O 21
ATOM 29859 N N . PHE A 1 7 ? 70.598 8.691 1.493 1.00 0.19 7 PHE A N 21
ATOM 29860 C CA . PHE A 1 7 ? 69.308 8.197 2.066 1.00 0.19 7 PHE A CA 21
ATOM 29861 C C . PHE A 1 7 ? 69.565 7.332 3.309 1.00 0.17 7 PHE A C 21
ATOM 29862 O O . PHE A 1 7 ? 70.680 6.926 3.566 1.00 0.16 7 PHE A O 21
ATOM 29879 N N . HIS A 1 8 ? 68.551 7.110 4.109 1.00 0.18 8 HIS A N 21
ATOM 29880 C CA . HIS A 1 8 ? 68.737 6.337 5.378 1.00 0.18 8 HIS A CA 21
ATOM 29881 C C . HIS A 1 8 ? 68.000 4.995 5.295 1.00 0.17 8 HIS A C 21
ATOM 29882 O O . HIS A 1 8 ? 66.864 4.928 4.862 1.00 0.18 8 HIS A O 21
ATOM 29896 N N . THR A 1 9 ? 68.622 3.944 5.759 1.00 0.16 9 THR A N 21
ATOM 29897 C CA . THR A 1 9 ? 67.956 2.605 5.778 1.00 0.17 9 THR A CA 21
ATOM 29898 C C . THR A 1 9 ? 68.511 1.770 6.943 1.00 0.16 9 THR A C 21
ATOM 29899 O O . THR A 1 9 ? 69.581 2.054 7.444 1.00 0.15 9 THR A O 21
ATOM 29910 N N . THR A 1 10 ? 67.822 0.726 7.342 1.00 0.17 10 THR A N 21
ATOM 29911 C CA . THR A 1 10 ? 68.356 -0.142 8.439 1.00 0.17 10 THR A CA 21
ATOM 29912 C C . THR A 1 10 ? 68.779 -1.507 7.875 1.00 0.17 10 THR A C 21
ATOM 29913 O O . THR A 1 10 ? 68.378 -1.888 6.789 1.00 0.17 10 THR A O 21
ATOM 29924 N N . VAL A 1 11 ? 69.625 -2.208 8.583 1.00 0.17 11 VAL A N 21
ATOM 29925 C CA . VAL A 1 11 ? 70.134 -3.517 8.071 1.00 0.17 11 VAL A CA 21
ATOM 29926 C C . VAL A 1 11 ? 69.090 -4.614 8.291 1.00 0.17 11 VAL A C 21
ATOM 29927 O O . VAL A 1 11 ? 68.540 -4.753 9.365 1.00 0.17 11 VAL A O 21
ATOM 29940 N N . HIS A 1 12 ? 68.889 -5.439 7.300 1.00 0.21 12 HIS A N 21
ATOM 29941 C CA . HIS A 1 12 ? 67.969 -6.605 7.447 1.00 0.25 12 HIS A CA 21
ATOM 29942 C C . HIS A 1 12 ? 68.760 -7.904 7.323 1.00 0.25 12 HIS A C 21
ATOM 29943 O O . HIS A 1 12 ? 69.947 -7.897 7.062 1.00 0.25 12 HIS A O 21
ATOM 29957 N N . ARG A 1 13 ? 68.124 -9.015 7.590 1.00 0.29 13 ARG A N 21
ATOM 29958 C CA . ARG A 1 13 ? 68.833 -10.344 7.582 1.00 0.32 13 ARG A CA 21
ATOM 29959 C C . ARG A 1 13 ? 69.718 -10.515 6.333 1.00 0.29 13 ARG A C 21
ATOM 29960 O O . ARG A 1 13 ? 69.520 -9.870 5.324 1.00 0.24 13 ARG A O 21
ATOM 29981 N N . ILE A 1 14 ? 70.759 -11.312 6.447 1.00 0.34 14 ILE A N 21
ATOM 29982 C CA . ILE A 1 14 ? 71.766 -11.491 5.333 1.00 0.34 14 ILE A CA 21
ATOM 29983 C C . ILE A 1 14 ? 72.513 -10.184 4.992 1.00 0.28 14 ILE A C 21
ATOM 29984 O O . ILE A 1 14 ? 73.267 -10.149 4.034 1.00 0.29 14 ILE A O 21
ATOM 30000 N N . GLY A 1 15 ? 72.332 -9.121 5.750 1.00 0.24 15 GLY A N 21
ATOM 30001 C CA . GLY A 1 15 ? 73.057 -7.846 5.446 1.00 0.20 15 GLY A CA 21
ATOM 30002 C C . GLY A 1 15 ? 72.388 -7.119 4.269 1.00 0.17 15 GLY A C 21
ATOM 30003 O O . GLY A 1 15 ? 72.996 -6.270 3.641 1.00 0.15 15 GLY A O 21
ATOM 30007 N N . ARG A 1 16 ? 71.170 -7.484 3.923 1.00 0.18 16 ARG A N 21
ATOM 30008 C CA . ARG A 1 16 ? 70.498 -6.854 2.746 1.00 0.18 16 ARG A CA 21
ATOM 30009 C C . ARG A 1 16 ? 69.806 -5.553 3.163 1.00 0.19 16 ARG A C 21
ATOM 30010 O O . ARG A 1 16 ? 69.180 -5.487 4.202 1.00 0.24 16 ARG A O 21
ATOM 30031 N N . ILE A 1 17 ? 69.811 -4.569 2.298 1.00 0.18 17 ILE A N 21
ATOM 30032 C CA . ILE A 1 17 ? 69.022 -3.325 2.560 1.00 0.21 17 ILE A CA 21
ATOM 30033 C C . ILE A 1 17 ? 68.218 -2.957 1.308 1.00 0.19 17 ILE A C 21
ATOM 30034 O O . ILE A 1 17 ? 68.621 -3.266 0.203 1.00 0.15 17 ILE A O 21
ATOM 30050 N N . ILE A 1 18 ? 67.131 -2.243 1.469 1.00 0.23 18 ILE A N 21
ATOM 30051 C CA . ILE A 1 18 ? 66.349 -1.787 0.278 1.00 0.20 18 ILE A CA 21
ATOM 30052 C C . ILE A 1 18 ? 66.351 -0.263 0.205 1.00 0.20 18 ILE A C 21
ATOM 30053 O O . ILE A 1 18 ? 65.975 0.407 1.150 1.00 0.22 18 ILE A O 21
ATOM 30069 N N . ILE A 1 19 ? 66.687 0.283 -0.937 1.00 0.17 19 ILE A N 21
ATOM 30070 C CA . ILE A 1 19 ? 66.617 1.766 -1.107 1.00 0.17 19 ILE A CA 21
ATOM 30071 C C . ILE A 1 19 ? 65.162 2.179 -1.370 1.00 0.19 19 ILE A C 21
ATOM 30072 O O . ILE A 1 19 ? 64.459 1.486 -2.074 1.00 0.17 19 ILE A O 21
ATOM 30088 N N . PRO A 1 20 ? 64.772 3.341 -0.886 1.00 0.24 20 PRO A N 21
ATOM 30089 C CA . PRO A 1 20 ? 63.413 3.860 -1.203 1.00 0.28 20 PRO A CA 21
ATOM 30090 C C . PRO A 1 20 ? 63.294 4.105 -2.699 1.00 0.26 20 PRO A C 21
ATOM 30091 O O . PRO A 1 20 ? 64.239 4.522 -3.342 1.00 0.25 20 PRO A O 21
ATOM 30102 N N . ALA A 1 21 ? 62.144 3.841 -3.258 1.00 0.28 21 ALA A N 21
ATOM 30103 C CA . ALA A 1 21 ? 61.954 4.031 -4.730 1.00 0.29 21 ALA A CA 21
ATOM 30104 C C . ALA A 1 21 ? 62.266 5.480 -5.128 1.00 0.31 21 ALA A C 21
ATOM 30105 O O . ALA A 1 21 ? 62.632 5.756 -6.257 1.00 0.32 21 ALA A O 21
ATOM 30112 N N . GLY A 1 22 ? 62.115 6.405 -4.208 1.00 0.34 22 GLY A N 21
ATOM 30113 C CA . GLY A 1 22 ? 62.386 7.839 -4.529 1.00 0.38 22 GLY A CA 21
ATOM 30114 C C . GLY A 1 22 ? 63.864 8.029 -4.867 1.00 0.37 22 GLY A C 21
ATOM 30115 O O . GLY A 1 22 ? 64.207 8.696 -5.829 1.00 0.39 22 GLY A O 21
ATOM 30119 N N . THR A 1 23 ? 64.740 7.451 -4.082 1.00 0.34 23 THR A N 21
ATOM 30120 C CA . THR A 1 23 ? 66.204 7.604 -4.350 1.00 0.34 23 THR A CA 21
ATOM 30121 C C . THR A 1 23 ? 66.588 6.853 -5.623 1.00 0.30 23 THR A C 21
ATOM 30122 O O . THR A 1 23 ? 67.394 7.322 -6.403 1.00 0.32 23 THR A O 21
ATOM 30133 N N . ARG A 1 24 ? 65.992 5.703 -5.860 1.00 0.26 24 ARG A N 21
ATOM 30134 C CA . ARG A 1 24 ? 66.304 4.934 -7.120 1.00 0.25 24 ARG A CA 21
ATOM 30135 C C . ARG A 1 24 ? 66.043 5.817 -8.343 1.00 0.28 24 ARG A C 21
ATOM 30136 O O . ARG A 1 24 ? 66.781 5.791 -9.308 1.00 0.29 24 ARG A O 21
ATOM 30157 N N . LYS A 1 25 ? 64.956 6.553 -8.320 1.00 0.32 25 LYS A N 21
ATOM 30158 C CA . LYS A 1 25 ? 64.588 7.395 -9.500 1.00 0.37 25 LYS A CA 21
ATOM 30159 C C . LYS A 1 25 ? 65.612 8.514 -9.691 1.00 0.38 25 LYS A C 21
ATOM 30160 O O . LYS A 1 25 ? 66.129 8.719 -10.773 1.00 0.40 25 LYS A O 21
ATOM 30179 N N . PHE A 1 26 ? 65.902 9.232 -8.643 1.00 0.38 26 PHE A N 21
ATOM 30180 C CA . PHE A 1 26 ? 66.880 10.367 -8.737 1.00 0.42 26 PHE A CA 21
ATOM 30181 C C . PHE A 1 26 ? 68.233 9.874 -9.257 1.00 0.42 26 PHE A C 21
ATOM 30182 O O . PHE A 1 26 ? 68.925 10.572 -9.975 1.00 0.46 26 PHE A O 21
ATOM 30199 N N . TYR A 1 27 ? 68.635 8.702 -8.844 1.00 0.39 27 TYR A N 21
ATOM 30200 C CA . TYR A 1 27 ? 69.977 8.171 -9.244 1.00 0.42 27 TYR A CA 21
ATOM 30201 C C . TYR A 1 27 ? 69.900 7.411 -10.584 1.00 0.35 27 TYR A C 21
ATOM 30202 O O . TYR A 1 27 ? 70.913 7.180 -11.222 1.00 0.37 27 TYR A O 21
ATOM 30220 N N . GLY A 1 28 ? 68.714 7.072 -11.047 1.00 0.31 28 GLY A N 21
ATOM 30221 C CA . GLY A 1 28 ? 68.591 6.380 -12.368 1.00 0.29 28 GLY A CA 21
ATOM 30222 C C . GLY A 1 28 ? 69.007 4.911 -12.220 1.00 0.26 28 GLY A C 21
ATOM 30223 O O . GLY A 1 28 ? 69.747 4.388 -13.033 1.00 0.27 28 GLY A O 21
ATOM 30227 N N . ILE A 1 29 ? 68.593 4.264 -11.154 1.00 0.24 29 ILE A N 21
ATOM 30228 C CA . ILE A 1 29 ? 69.026 2.849 -10.907 1.00 0.23 29 ILE A CA 21
ATOM 30229 C C . ILE A 1 29 ? 68.049 1.868 -11.562 1.00 0.20 29 ILE A C 21
ATOM 30230 O O . ILE A 1 29 ? 66.875 1.841 -11.240 1.00 0.22 29 ILE A O 21
ATOM 30246 N N . GLU A 1 30 ? 68.569 0.961 -12.348 1.00 0.17 30 GLU A N 21
ATOM 30247 C CA . GLU A 1 30 ? 67.732 -0.152 -12.886 1.00 0.18 30 GLU A CA 21
ATOM 30248 C C . GLU A 1 30 ? 68.424 -1.485 -12.595 1.00 0.17 30 GLU A C 21
ATOM 30249 O O . GLU A 1 30 ? 69.612 -1.524 -12.329 1.00 0.18 30 GLU A O 21
ATOM 30261 N N . GLN A 1 31 ? 67.692 -2.574 -12.613 1.00 0.20 31 GLN A N 21
ATOM 30262 C CA . GLN A 1 31 ? 68.312 -3.905 -12.295 1.00 0.20 31 GLN A CA 21
ATOM 30263 C C . GLN A 1 31 ? 69.483 -4.192 -13.240 1.00 0.19 31 GLN A C 21
ATOM 30264 O O . GLN A 1 31 ? 69.409 -3.951 -14.431 1.00 0.20 31 GLN A O 21
ATOM 30278 N N . GLY A 1 32 ? 70.543 -4.739 -12.711 1.00 0.18 32 GLY A N 21
ATOM 30279 C CA . GLY A 1 32 ? 71.722 -5.094 -13.554 1.00 0.19 32 GLY A CA 21
ATOM 30280 C C . GLY A 1 32 ? 72.752 -3.952 -13.563 1.00 0.17 32 GLY A C 21
ATOM 30281 O O . GLY A 1 32 ? 73.898 -4.166 -13.918 1.00 0.18 32 GLY A O 21
ATOM 30285 N N . ASP A 1 33 ? 72.377 -2.757 -13.147 1.00 0.15 33 ASP A N 21
ATOM 30286 C CA . ASP A 1 33 ? 73.370 -1.633 -13.102 1.00 0.14 33 ASP A CA 21
ATOM 30287 C C . ASP A 1 33 ? 74.297 -1.803 -11.900 1.00 0.13 33 ASP A C 21
ATOM 30288 O O . ASP A 1 33 ? 73.928 -2.419 -10.918 1.00 0.14 33 ASP A O 21
ATOM 30297 N N . PHE A 1 34 ? 75.457 -1.189 -11.932 1.00 0.12 34 PHE A N 21
ATOM 30298 C CA . PHE A 1 34 ? 76.361 -1.233 -10.747 1.00 0.11 34 PHE A CA 21
ATOM 30299 C C . PHE A 1 34 ? 76.455 0.153 -10.123 1.00 0.10 34 PHE A C 21
ATOM 30300 O O . PHE A 1 34 ? 76.661 1.132 -10.813 1.00 0.11 34 PHE A O 21
ATOM 30317 N N . VAL A 1 35 ? 76.425 0.225 -8.818 1.00 0.09 35 VAL A N 21
ATOM 30318 C CA . VAL A 1 35 ? 76.651 1.530 -8.133 1.00 0.09 35 VAL A CA 21
ATOM 30319 C C . VAL A 1 35 ? 77.700 1.346 -7.036 1.00 0.10 35 VAL A C 21
ATOM 30320 O O . VAL A 1 35 ? 77.867 0.263 -6.509 1.00 0.10 35 VAL A O 21
ATOM 30333 N N . GLU A 1 36 ? 78.410 2.393 -6.694 1.00 0.12 36 GLU A N 21
ATOM 30334 C CA . GLU A 1 36 ? 79.457 2.285 -5.637 1.00 0.13 36 GLU A CA 21
ATOM 30335 C C . GLU A 1 36 ? 79.039 3.150 -4.466 1.00 0.13 36 GLU A C 21
ATOM 30336 O O . GLU A 1 36 ? 78.614 4.271 -4.662 1.00 0.13 36 GLU A O 21
ATOM 30348 N N . ILE A 1 37 ? 78.931 2.563 -3.303 1.00 0.12 37 ILE A N 21
ATOM 30349 C CA . ILE A 1 37 ? 78.265 3.275 -2.180 1.00 0.11 37 ILE A CA 21
ATOM 30350 C C . ILE A 1 37 ? 78.998 3.021 -0.859 1.00 0.11 37 ILE A C 21
ATOM 30351 O O . ILE A 1 37 ? 79.679 2.026 -0.700 1.00 0.12 37 ILE A O 21
ATOM 30367 N N . LYS A 1 38 ? 78.813 3.890 0.100 1.00 0.12 38 LYS A N 21
ATOM 30368 C CA . LYS A 1 38 ? 79.439 3.690 1.439 1.00 0.13 38 LYS A CA 21
ATOM 30369 C C . LYS A 1 38 ? 78.406 3.899 2.548 1.00 0.13 38 LYS A C 21
ATOM 30370 O O . LYS A 1 38 ? 77.551 4.754 2.450 1.00 0.14 38 LYS A O 21
ATOM 30389 N N . ILE A 1 39 ? 78.523 3.163 3.628 1.00 0.14 39 ILE A N 21
ATOM 30390 C CA . ILE A 1 39 ? 77.591 3.359 4.783 1.00 0.14 39 ILE A CA 21
ATOM 30391 C C . ILE A 1 39 ? 78.358 3.865 6.003 1.00 0.13 39 ILE A C 21
ATOM 30392 O O . ILE A 1 39 ? 79.515 3.537 6.198 1.00 0.13 39 ILE A O 21
ATOM 30408 N N . VAL A 1 40 ? 77.701 4.619 6.845 1.00 0.13 40 VAL A N 21
ATOM 30409 C CA . VAL A 1 40 ? 78.352 5.110 8.094 1.00 0.12 40 VAL A CA 21
ATOM 30410 C C . VAL A 1 40 ? 77.358 5.039 9.256 1.00 0.16 40 VAL A C 21
ATOM 30411 O O . VAL A 1 40 ? 76.300 5.641 9.221 1.00 0.20 40 VAL A O 21
ATOM 30424 N N . LYS A 1 41 ? 77.727 4.358 10.309 1.00 0.17 41 LYS A N 21
ATOM 30425 C CA . LYS A 1 41 ? 76.859 4.290 11.520 1.00 0.22 41 LYS A CA 21
ATOM 30426 C C . LYS A 1 41 ? 77.715 4.480 12.769 1.00 0.21 41 LYS A C 21
ATOM 30427 O O . LYS A 1 41 ? 78.877 4.133 12.786 1.00 0.22 41 LYS A O 21
ATOM 30446 N N . TYR A 1 42 ? 77.156 5.074 13.790 1.00 0.20 42 TYR A N 21
ATOM 30447 C CA . TYR A 1 42 ? 77.951 5.343 15.028 1.00 0.20 42 TYR A CA 21
ATOM 30448 C C . TYR A 1 42 ? 77.627 4.306 16.106 1.00 0.27 42 TYR A C 21
ATOM 30449 O O . TYR A 1 42 ? 76.476 4.079 16.431 1.00 0.33 42 TYR A O 21
ATOM 30467 N N . GLU A 1 43 ? 78.639 3.700 16.683 1.00 0.29 43 GLU A N 21
ATOM 30468 C CA . GLU A 1 43 ? 78.405 2.704 17.771 1.00 0.37 43 GLU A CA 21
ATOM 30469 C C . GLU A 1 43 ? 79.387 2.942 18.920 1.00 0.35 43 GLU A C 21
ATOM 30470 O O . GLU A 1 43 ? 80.557 3.207 18.704 1.00 0.30 43 GLU A O 21
ATOM 30482 N N . GLY A 1 44 ? 78.912 2.881 20.139 1.00 0.41 44 GLY A N 21
ATOM 30483 C CA . GLY A 1 44 ? 79.798 3.134 21.317 1.00 0.41 44 GLY A CA 21
ATOM 30484 C C . GLY A 1 44 ? 80.384 4.546 21.232 1.00 0.37 44 GLY A C 21
ATOM 30485 O O . GLY A 1 44 ? 79.669 5.512 21.037 1.00 0.37 44 GLY A O 21
ATOM 30489 N N . GLU A 1 45 ? 81.685 4.663 21.348 1.00 0.37 45 GLU A N 21
ATOM 30490 C CA . GLU A 1 45 ? 82.338 6.006 21.241 1.00 0.37 45 GLU A CA 21
ATOM 30491 C C . GLU A 1 45 ? 83.058 6.188 19.888 1.00 0.34 45 GLU A C 21
ATOM 30492 O O . GLU A 1 45 ? 83.797 7.142 19.712 1.00 0.36 45 GLU A O 21
ATOM 30504 N N . GLU A 1 46 ? 82.894 5.271 18.955 1.00 0.31 46 GLU A N 21
ATOM 30505 C CA . GLU A 1 46 ? 83.620 5.389 17.651 1.00 0.30 46 GLU A CA 21
ATOM 30506 C C . GLU A 1 46 ? 82.654 5.193 16.462 1.00 0.25 46 GLU A C 21
ATOM 30507 O O . GLU A 1 46 ? 81.834 4.295 16.489 1.00 0.25 46 GLU A O 21
ATOM 30519 N N . PRO A 1 47 ? 82.850 5.958 15.397 1.00 0.25 47 PRO A N 21
ATOM 30520 C CA . PRO A 1 47 ? 82.061 5.731 14.165 1.00 0.21 47 PRO A CA 21
ATOM 30521 C C . PRO A 1 47 ? 82.574 4.485 13.429 1.00 0.27 47 PRO A C 21
ATOM 30522 O O . PRO A 1 47 ? 83.763 4.332 13.213 1.00 0.34 47 PRO A O 21
ATOM 30533 N N . LYS A 1 48 ? 81.677 3.672 12.931 1.00 0.26 48 LYS A N 21
ATOM 30534 C CA . LYS A 1 48 ? 82.083 2.517 12.071 1.00 0.35 48 LYS A CA 21
ATOM 30535 C C . LYS A 1 48 ? 81.634 2.768 10.630 1.00 0.28 48 LYS A C 21
ATOM 30536 O O . LYS A 1 48 ? 80.558 3.285 10.397 1.00 0.24 48 LYS A O 21
ATOM 30555 N N . GLU A 1 49 ? 82.477 2.474 9.670 1.00 0.26 49 GLU A N 21
ATOM 30556 C CA . GLU A 1 49 ? 82.131 2.772 8.245 1.00 0.20 49 GLU A CA 21
ATOM 30557 C C . GLU A 1 49 ? 82.474 1.589 7.338 1.00 0.19 49 GLU A C 21
ATOM 30558 O O . GLU A 1 49 ? 83.256 0.726 7.695 1.00 0.21 49 GLU A O 21
ATOM 30570 N N . GLY A 1 50 ? 81.936 1.582 6.144 1.00 0.16 50 GLY A N 21
ATOM 30571 C CA . GLY A 1 50 ? 82.266 0.506 5.166 1.00 0.16 50 GLY A CA 21
ATOM 30572 C C . GLY A 1 50 ? 81.958 0.992 3.750 1.00 0.15 50 GLY A C 21
ATOM 30573 O O . GLY A 1 50 ? 80.905 1.539 3.497 1.00 0.17 50 GLY A O 21
ATOM 30577 N N . THR A 1 51 ? 82.848 0.743 2.818 1.00 0.14 51 THR A N 21
ATOM 30578 C CA . THR A 1 51 ? 82.587 1.135 1.399 1.00 0.14 51 THR A CA 21
ATOM 30579 C C . THR A 1 51 ? 82.717 -0.088 0.491 1.00 0.13 51 THR A C 21
ATOM 30580 O O . THR A 1 51 ? 83.650 -0.861 0.622 1.00 0.15 51 THR A O 21
ATOM 30591 N N . PHE A 1 52 ? 81.813 -0.250 -0.445 1.00 0.12 52 PHE A N 21
ATOM 30592 C CA . PHE A 1 52 ? 81.914 -1.409 -1.387 1.00 0.13 52 PHE A CA 21
ATOM 30593 C C . PHE A 1 52 ? 81.177 -1.114 -2.709 1.00 0.11 52 PHE A C 21
ATOM 30594 O O . PHE A 1 52 ? 80.423 -0.163 -2.809 1.00 0.10 52 PHE A O 21
ATOM 30611 N N . THR A 1 53 ? 81.300 -1.999 -3.667 1.00 0.12 53 THR A N 21
ATOM 30612 C CA . THR A 1 53 ? 80.508 -1.868 -4.929 1.00 0.11 53 THR A CA 21
ATOM 30613 C C . THR A 1 53 ? 79.411 -2.934 -4.957 1.00 0.11 53 THR A C 21
ATOM 30614 O O . THR A 1 53 ? 79.600 -4.037 -4.476 1.00 0.12 53 THR A O 21
ATOM 30625 N N . ALA A 1 54 ? 78.242 -2.584 -5.437 1.00 0.11 54 ALA A N 21
ATOM 30626 C CA . ALA A 1 54 ? 77.096 -3.542 -5.408 1.00 0.13 54 ALA A CA 21
ATOM 30627 C C . ALA A 1 54 ? 76.260 -3.422 -6.682 1.00 0.13 54 ALA A C 21
ATOM 30628 O O . ALA A 1 54 ? 76.046 -2.339 -7.190 1.00 0.11 54 ALA A O 21
ATOM 30635 N N . ARG A 1 55 ? 75.714 -4.521 -7.144 1.00 0.15 55 ARG A N 21
ATOM 30636 C CA . ARG A 1 55 ? 74.797 -4.472 -8.322 1.00 0.15 55 ARG A CA 21
ATOM 30637 C C . ARG A 1 55 ? 73.349 -4.361 -7.843 1.00 0.15 55 ARG A C 21
ATOM 30638 O O . ARG A 1 55 ? 72.992 -4.880 -6.801 1.00 0.16 55 ARG A O 21
ATOM 30659 N N . VAL A 1 56 ? 72.528 -3.661 -8.581 1.00 0.14 56 VAL A N 21
ATOM 30660 C CA . VAL A 1 56 ? 71.104 -3.474 -8.164 1.00 0.14 56 VAL A CA 21
ATOM 30661 C C . VAL A 1 56 ? 70.297 -4.731 -8.483 1.00 0.15 56 VAL A C 21
ATOM 30662 O O . VAL A 1 56 ? 70.284 -5.205 -9.604 1.00 0.17 56 VAL A O 21
ATOM 30675 N N . GLY A 1 57 ? 69.610 -5.251 -7.502 1.00 0.16 57 GLY A N 21
ATOM 30676 C CA . GLY A 1 57 ? 68.772 -6.462 -7.720 1.00 0.19 57 GLY A CA 21
ATOM 30677 C C . GLY A 1 57 ? 67.298 -6.067 -7.819 1.00 0.18 57 GLY A C 21
ATOM 30678 O O . GLY A 1 57 ? 66.954 -4.902 -7.936 1.00 0.16 57 GLY A O 21
ATOM 30682 N N . GLU A 1 58 ? 66.426 -7.039 -7.769 1.00 0.21 58 GLU A N 21
ATOM 30683 C CA . GLU A 1 58 ? 64.962 -6.752 -7.864 1.00 0.22 58 GLU A CA 21
ATOM 30684 C C . GLU A 1 58 ? 64.520 -5.867 -6.694 1.00 0.22 58 GLU A C 21
ATOM 30685 O O . GLU A 1 58 ? 65.126 -5.863 -5.639 1.00 0.24 58 GLU A O 21
ATOM 30697 N N . GLN A 1 59 ? 63.472 -5.106 -6.886 1.00 0.25 59 GLN A N 21
ATOM 30698 C CA . GLN A 1 59 ? 62.961 -4.197 -5.807 1.00 0.30 59 GLN A CA 21
ATOM 30699 C C . GLN A 1 59 ? 64.060 -3.270 -5.263 1.00 0.23 59 GLN A C 21
ATOM 30700 O O . GLN A 1 59 ? 63.871 -2.641 -4.236 1.00 0.23 59 GLN A O 21
ATOM 30714 N N . GLY A 1 60 ? 65.125 -3.050 -6.010 1.00 0.19 60 GLY A N 21
ATOM 30715 C CA . GLY A 1 60 ? 66.123 -2.009 -5.596 1.00 0.16 60 GLY A CA 21
ATOM 30716 C C . GLY A 1 60 ? 66.958 -2.497 -4.407 1.00 0.12 60 GLY A C 21
ATOM 30717 O O . GLY A 1 60 ? 67.506 -1.697 -3.667 1.00 0.12 60 GLY A O 21
ATOM 30721 N N . SER A 1 61 ? 67.017 -3.791 -4.185 1.00 0.14 61 SER A N 21
ATOM 30722 C CA . SER A 1 61 ? 67.781 -4.316 -3.011 1.00 0.16 61 SER A CA 21
ATOM 30723 C C . SER A 1 61 ? 69.283 -4.322 -3.313 1.00 0.15 61 SER A C 21
ATOM 30724 O O . SER A 1 61 ? 69.698 -4.609 -4.421 1.00 0.18 61 SER A O 21
ATOM 30732 N N . VAL A 1 62 ? 70.092 -4.105 -2.308 1.00 0.14 62 VAL A N 21
ATOM 30733 C CA . VAL A 1 62 ? 71.573 -4.206 -2.480 1.00 0.15 62 VAL A CA 21
ATOM 30734 C C . VAL A 1 62 ? 72.184 -4.912 -1.261 1.00 0.14 62 VAL A C 21
ATOM 30735 O O . VAL A 1 62 ? 71.647 -4.840 -0.172 1.00 0.14 62 VAL A O 21
ATOM 30748 N N . ILE A 1 63 ? 73.233 -5.676 -1.460 1.00 0.16 63 ILE A N 21
ATOM 30749 C CA . ILE A 1 63 ? 73.800 -6.487 -0.333 1.00 0.17 63 ILE A CA 21
ATOM 30750 C C . ILE A 1 63 ? 75.157 -5.926 0.106 1.00 0.16 63 ILE A C 21
ATOM 30751 O O . ILE A 1 63 ? 76.108 -5.924 -0.655 1.00 0.19 63 ILE A O 21
ATOM 30767 N N . ILE A 1 64 ? 75.287 -5.596 1.370 1.00 0.15 64 ILE A N 21
ATOM 30768 C CA . ILE A 1 64 ? 76.626 -5.202 1.918 1.00 0.16 64 ILE A CA 21
ATOM 30769 C C . ILE A 1 64 ? 77.470 -6.467 2.165 1.00 0.18 64 ILE A C 21
ATOM 30770 O O . ILE A 1 64 ? 76.931 -7.484 2.545 1.00 0.20 64 ILE A O 21
ATOM 30786 N N . PRO A 1 65 ? 78.765 -6.383 1.941 1.00 0.19 65 PRO A N 21
ATOM 30787 C CA . PRO A 1 65 ? 79.646 -7.573 2.146 1.00 0.23 65 PRO A CA 21
ATOM 30788 C C . PRO A 1 65 ? 79.662 -7.988 3.622 1.00 0.26 65 PRO A C 21
ATOM 30789 O O . PRO A 1 65 ? 79.771 -7.164 4.511 1.00 0.23 65 PRO A O 21
ATOM 30800 N N . LYS A 1 66 ? 79.554 -9.268 3.887 1.00 0.41 66 LYS A N 21
ATOM 30801 C CA . LYS A 1 66 ? 79.555 -9.767 5.305 1.00 0.51 66 LYS A CA 21
ATOM 30802 C C . LYS A 1 66 ? 80.802 -9.283 6.050 1.00 0.44 66 LYS A C 21
ATOM 30803 O O . LYS A 1 66 ? 80.765 -9.022 7.239 1.00 0.42 66 LYS A O 21
ATOM 30822 N N . ALA A 1 67 ? 81.909 -9.188 5.357 1.00 0.43 67 ALA A N 21
ATOM 30823 C CA . ALA A 1 67 ? 83.185 -8.754 6.017 1.00 0.40 67 ALA A CA 21
ATOM 30824 C C . ALA A 1 67 ? 83.016 -7.365 6.636 1.00 0.30 67 ALA A C 21
ATOM 30825 O O . ALA A 1 67 ? 83.515 -7.091 7.716 1.00 0.28 67 ALA A O 21
ATOM 30832 N N . LEU A 1 68 ? 82.301 -6.495 5.967 1.00 0.27 68 LEU A N 21
ATOM 30833 C CA . LEU A 1 68 ? 82.081 -5.122 6.514 1.00 0.23 68 LEU A CA 21
ATOM 30834 C C . LEU A 1 68 ? 81.026 -5.144 7.622 1.00 0.22 68 LEU A C 21
ATOM 30835 O O . LEU A 1 68 ? 81.114 -4.384 8.567 1.00 0.22 68 LEU A O 21
ATOM 30851 N N . ARG A 1 69 ? 80.044 -6.017 7.534 1.00 0.25 69 ARG A N 21
ATOM 30852 C CA . ARG A 1 69 ? 79.002 -6.084 8.616 1.00 0.28 69 ARG A CA 21
ATOM 30853 C C . ARG A 1 69 ? 79.670 -6.368 9.964 1.00 0.25 69 ARG A C 21
ATOM 30854 O O . ARG A 1 69 ? 79.327 -5.782 10.975 1.00 0.26 69 ARG A O 21
ATOM 30875 N N . ASP A 1 70 ? 80.565 -7.324 9.981 1.00 0.25 70 ASP A N 21
ATOM 30876 C CA . ASP A 1 70 ? 81.208 -7.738 11.265 1.00 0.25 70 ASP A CA 21
ATOM 30877 C C . ASP A 1 70 ? 82.155 -6.648 11.764 1.00 0.22 70 ASP A C 21
ATOM 30878 O O . ASP A 1 70 ? 82.134 -6.288 12.926 1.00 0.22 70 ASP A O 21
ATOM 30887 N N . VAL A 1 71 ? 82.993 -6.132 10.898 1.00 0.21 71 VAL A N 21
ATOM 30888 C CA . VAL A 1 71 ? 83.977 -5.084 11.330 1.00 0.21 71 VAL A CA 21
ATOM 30889 C C . VAL A 1 71 ? 83.231 -3.855 11.866 1.00 0.21 71 VAL A C 21
ATOM 30890 O O . VAL A 1 71 ? 83.685 -3.197 12.784 1.00 0.22 71 VAL A O 21
ATOM 30903 N N . ILE A 1 72 ? 82.132 -3.513 11.252 1.00 0.21 72 ILE A N 21
ATOM 30904 C CA . ILE A 1 72 ? 81.386 -2.283 11.660 1.00 0.22 72 ILE A CA 21
ATOM 30905 C C . ILE A 1 72 ? 80.480 -2.569 12.873 1.00 0.22 72 ILE A C 21
ATOM 30906 O O . ILE A 1 72 ? 80.115 -1.658 13.594 1.00 0.23 72 ILE A O 21
ATOM 30922 N N . GLY A 1 73 ? 80.188 -3.823 13.157 1.00 0.21 73 GLY A N 21
ATOM 30923 C CA . GLY A 1 73 ? 79.391 -4.148 14.382 1.00 0.21 73 GLY A CA 21
ATOM 30924 C C . GLY A 1 73 ? 77.913 -3.830 14.138 1.00 0.20 73 GLY A C 21
ATOM 30925 O O . GLY A 1 73 ? 77.239 -3.298 15.002 1.00 0.22 73 GLY A O 21
ATOM 30929 N N . ILE A 1 74 ? 77.440 -4.038 12.931 1.00 0.20 74 ILE A N 21
ATOM 30930 C CA . ILE A 1 74 ? 76.042 -3.622 12.581 1.00 0.21 74 ILE A CA 21
ATOM 30931 C C . ILE A 1 74 ? 75.052 -4.759 12.864 1.00 0.21 74 ILE A C 21
ATOM 30932 O O . ILE A 1 74 ? 75.363 -5.923 12.696 1.00 0.23 74 ILE A O 21
ATOM 30948 N N . LYS A 1 75 ? 73.876 -4.419 13.336 1.00 0.22 75 LYS A N 21
ATOM 30949 C CA . LYS A 1 75 ? 72.863 -5.462 13.688 1.00 0.24 75 LYS A CA 21
ATOM 30950 C C . LYS A 1 75 ? 71.514 -5.162 13.003 1.00 0.24 75 LYS A C 21
ATOM 30951 O O . LYS A 1 75 ? 71.222 -4.023 12.694 1.00 0.23 75 LYS A O 21
ATOM 30970 N N . PRO A 1 76 ? 70.702 -6.191 12.816 1.00 0.25 76 PRO A N 21
ATOM 30971 C CA . PRO A 1 76 ? 69.360 -5.990 12.198 1.00 0.26 76 PRO A CA 21
ATOM 30972 C C . PRO A 1 76 ? 68.541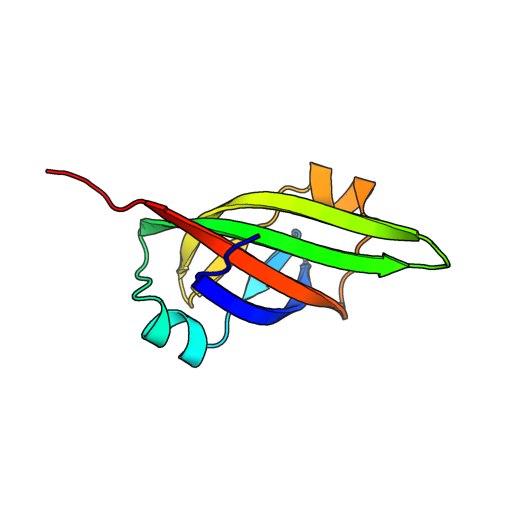 -4.945 12.972 1.00 0.24 76 PRO A C 21
ATOM 30973 O O . PRO A 1 76 ? 68.445 -4.995 14.185 1.00 0.23 76 PRO A O 21
ATOM 30984 N N . GLY A 1 77 ? 67.892 -4.051 12.265 1.00 0.24 77 GLY A N 21
ATOM 30985 C CA . GLY A 1 77 ? 67.003 -3.050 12.933 1.00 0.24 77 GLY A CA 21
ATOM 30986 C C . GLY A 1 77 ? 67.767 -1.751 13.253 1.00 0.22 77 GLY A C 21
ATOM 30987 O O . GLY A 1 77 ? 67.186 -0.807 13.759 1.00 0.24 77 GLY A O 21
ATOM 30991 N N . GLU A 1 78 ? 69.048 -1.679 12.952 1.00 0.20 78 GLU A N 21
ATOM 30992 C CA . GLU A 1 78 ? 69.822 -0.426 13.227 1.00 0.20 78 GLU A CA 21
ATOM 30993 C C . GLU A 1 78 ? 69.893 0.442 11.974 1.00 0.18 78 GLU A C 21
ATOM 30994 O O . GLU A 1 78 ? 70.120 -0.055 10.887 1.00 0.18 78 GLU A O 21
ATOM 31006 N N . VAL A 1 79 ? 69.611 1.712 12.114 1.00 0.19 79 VAL A N 21
ATOM 31007 C CA . VAL A 1 79 ? 69.545 2.605 10.917 1.00 0.18 79 VAL A CA 21
ATOM 31008 C C . VAL A 1 79 ? 70.905 3.257 10.643 1.00 0.18 79 VAL A C 21
ATOM 31009 O O . VAL A 1 79 ? 71.517 3.839 11.516 1.00 0.19 79 VAL A O 21
ATOM 31022 N N . ILE A 1 80 ? 71.347 3.186 9.417 1.00 0.17 80 ILE A N 21
ATOM 31023 C CA . ILE A 1 80 ? 72.638 3.821 9.020 1.00 0.17 80 ILE A CA 21
ATOM 31024 C C . ILE A 1 80 ? 72.380 4.877 7.937 1.00 0.17 80 ILE A C 21
ATOM 31025 O O . ILE A 1 80 ? 71.407 4.797 7.206 1.00 0.17 80 ILE A O 21
ATOM 31041 N N . GLU A 1 81 ? 73.292 5.795 7.770 1.00 0.18 81 GLU A N 21
ATOM 31042 C CA . GLU A 1 81 ? 73.178 6.791 6.669 1.00 0.18 81 GLU A CA 21
ATOM 31043 C C . GLU A 1 81 ? 74.022 6.324 5.487 1.00 0.17 81 GLU A C 21
ATOM 31044 O O . GLU A 1 81 ? 75.128 5.845 5.663 1.00 0.19 81 GLU A O 21
ATOM 31056 N N . VAL A 1 82 ? 73.444 6.310 4.313 1.00 0.16 82 VAL A N 21
ATOM 31057 C CA . VAL A 1 82 ? 74.133 5.699 3.140 1.00 0.17 82 VAL A CA 21
ATOM 31058 C C . VAL A 1 82 ? 74.434 6.768 2.087 1.00 0.16 82 VAL A C 21
ATOM 31059 O O . VAL A 1 82 ? 73.563 7.506 1.668 1.00 0.17 82 VAL A O 21
ATOM 31072 N N . LEU A 1 83 ? 75.666 6.839 1.665 1.00 0.16 83 LEU A N 21
ATOM 31073 C CA . LEU A 1 83 ? 76.071 7.844 0.637 1.00 0.17 83 LEU A CA 21
ATOM 31074 C C . LEU A 1 83 ? 76.508 7.120 -0.637 1.00 0.15 83 LEU A C 21
ATOM 31075 O O . LEU A 1 83 ? 77.417 6.313 -0.596 1.00 0.12 83 LEU A O 21
ATOM 31091 N N . LEU A 1 84 ? 75.980 7.497 -1.775 1.00 0.16 84 LEU A N 21
ATOM 31092 C CA . LEU A 1 84 ? 76.496 6.933 -3.060 1.00 0.15 84 LEU A CA 21
ATOM 31093 C C . LEU A 1 84 ? 77.784 7.651 -3.462 1.00 0.15 84 LEU A C 21
ATOM 31094 O O . LEU A 1 84 ? 77.931 8.838 -3.244 1.00 0.17 84 LEU A O 21
ATOM 31110 N N . LEU A 1 85 ? 78.739 6.920 -3.979 1.00 0.14 85 LEU A N 21
ATOM 31111 C CA . LEU A 1 85 ? 80.058 7.529 -4.320 1.00 0.17 85 LEU A CA 21
ATOM 31112 C C . LEU A 1 85 ? 80.259 7.576 -5.836 1.00 0.18 85 LEU A C 21
ATOM 31113 O O . LEU A 1 85 ? 80.939 8.450 -6.344 1.00 0.24 85 LEU A O 21
ATOM 31129 N N . GLY A 1 86 ? 79.718 6.618 -6.558 1.00 0.16 86 GLY A N 21
ATOM 31130 C CA . GLY A 1 86 ? 79.938 6.591 -8.046 1.00 0.20 86 GLY A CA 21
ATOM 31131 C C . GLY A 1 86 ? 79.005 5.579 -8.720 1.00 0.17 86 GLY A C 21
ATOM 31132 O O . GLY A 1 86 ? 78.158 4.985 -8.084 1.00 0.15 86 GLY A O 21
ATOM 31136 N N . HIS A 1 87 ? 79.139 5.412 -10.018 1.00 0.20 87 HIS A N 21
ATOM 31137 C CA . HIS A 1 87 ? 78.238 4.476 -10.768 1.00 0.19 87 HIS A CA 21
ATOM 31138 C C . HIS A 1 87 ? 79.001 3.783 -11.909 1.00 0.19 87 HIS A C 21
ATOM 31139 O O . HIS A 1 87 ? 79.910 4.351 -12.486 1.00 0.24 87 HIS A O 21
ATOM 31153 N N . TYR A 1 88 ? 78.580 2.597 -12.290 1.00 0.16 88 TYR A N 21
ATOM 31154 C CA . TYR A 1 88 ? 79.210 1.904 -13.454 1.00 0.19 88 TYR A CA 21
ATOM 31155 C C . TYR A 1 88 ? 78.129 1.270 -14.335 1.00 0.21 88 TYR A C 21
ATOM 31156 O O . TYR A 1 88 ? 77.156 0.727 -13.841 1.00 0.17 88 TYR A O 21
ATOM 31174 N N . LYS A 1 89 ? 78.299 1.331 -15.634 1.00 0.29 89 LYS A N 21
ATOM 31175 C CA . LYS A 1 89 ? 77.289 0.731 -16.559 1.00 0.33 89 LYS A CA 21
ATOM 31176 C C . LYS A 1 89 ? 77.875 -0.510 -17.258 1.00 0.52 89 LYS A C 21
ATOM 31177 O O . LYS A 1 89 ? 79.069 -0.584 -17.460 1.00 0.94 89 LYS A O 21
ATOM 31196 N N . PRO A 1 90 ? 77.017 -1.450 -17.619 1.00 0.71 90 PRO A N 21
ATOM 31197 C CA . PRO A 1 90 ? 77.489 -2.688 -18.313 1.00 0.93 90 PRO A CA 21
ATOM 31198 C C . PRO A 1 90 ? 78.270 -2.338 -19.586 1.00 0.85 90 PRO A C 21
ATOM 31199 O O . PRO A 1 90 ? 77.939 -1.400 -20.286 1.00 1.30 90 PRO A O 21
ATOM 31210 N N . ARG A 1 91 ? 79.293 -3.100 -19.892 1.00 1.61 91 ARG A N 21
ATOM 31211 C CA . ARG A 1 91 ? 80.094 -2.836 -21.125 1.00 1.99 91 ARG A CA 21
ATOM 31212 C C . ARG A 1 91 ? 80.156 -4.096 -21.994 1.00 2.65 91 ARG A C 21
ATOM 31213 O O . ARG A 1 91 ? 80.155 -5.205 -21.491 1.00 3.38 91 ARG A O 21
ATOM 31234 N N . ASN A 1 92 ? 80.211 -3.928 -23.292 1.00 3.10 92 ASN A N 21
ATOM 31235 C CA . ASN A 1 92 ? 80.274 -5.107 -24.209 1.00 4.24 92 ASN A CA 21
ATOM 31236 C C . ASN A 1 92 ? 80.952 -4.722 -25.530 1.00 4.85 92 ASN A C 21
ATOM 31237 O O . ASN A 1 92 ? 80.623 -5.323 -26.539 1.00 5.20 92 ASN A O 21
ATOM 31249 N N . MET A 1 1 ? 82.978 14.451 0.838 1.00 1.31 1 MET A N 22
ATOM 31250 C CA . MET A 1 1 ? 83.259 14.091 -0.582 1.00 0.79 1 MET A CA 22
ATOM 31251 C C . MET A 1 1 ? 81.999 14.241 -1.434 1.00 0.68 1 MET A C 22
ATOM 31252 O O . MET A 1 1 ? 80.962 14.665 -0.956 1.00 0.82 1 MET A O 22
ATOM 31268 N N . ASP A 1 2 ? 82.087 13.883 -2.690 1.00 0.57 2 ASP A N 22
ATOM 31269 C CA . ASP A 1 2 ? 80.900 13.982 -3.593 1.00 0.50 2 ASP A CA 22
ATOM 31270 C C . ASP A 1 2 ? 79.969 12.788 -3.375 1.00 0.41 2 ASP A C 22
ATOM 31271 O O . ASP A 1 2 ? 80.415 11.659 -3.271 1.00 0.38 2 ASP A O 22
ATOM 31280 N N . VAL A 1 3 ? 78.680 13.024 -3.357 1.00 0.40 3 VAL A N 22
ATOM 31281 C CA . VAL A 1 3 ? 77.710 11.908 -3.207 1.00 0.33 3 VAL A CA 22
ATOM 31282 C C . VAL A 1 3 ? 76.651 11.994 -4.317 1.00 0.31 3 VAL A C 22
ATOM 31283 O O . VAL A 1 3 ? 76.132 13.060 -4.601 1.00 0.37 3 VAL A O 22
ATOM 31296 N N . LEU A 1 4 ? 76.337 10.890 -4.936 1.00 0.26 4 LEU A N 22
ATOM 31297 C CA . LEU A 1 4 ? 75.316 10.904 -6.028 1.00 0.28 4 LEU A CA 22
ATOM 31298 C C . LEU A 1 4 ? 73.898 10.856 -5.436 1.00 0.28 4 LEU A C 22
ATOM 31299 O O . LEU A 1 4 ? 72.949 11.290 -6.061 1.00 0.30 4 LEU A O 22
ATOM 31315 N N . ALA A 1 5 ? 73.763 10.411 -4.205 1.00 0.25 5 ALA A N 22
ATOM 31316 C CA . ALA A 1 5 ? 72.429 10.423 -3.527 1.00 0.25 5 ALA A CA 22
ATOM 31317 C C . ALA A 1 5 ? 72.606 10.048 -2.055 1.00 0.23 5 ALA A C 22
ATOM 31318 O O . ALA A 1 5 ? 73.586 9.427 -1.686 1.00 0.25 5 ALA A O 22
ATOM 31325 N N . LYS A 1 6 ? 71.706 10.479 -1.207 1.00 0.22 6 LYS A N 22
ATOM 31326 C CA . LYS A 1 6 ? 71.858 10.216 0.257 1.00 0.22 6 LYS A CA 22
ATOM 31327 C C . LYS A 1 6 ? 70.530 9.737 0.850 1.00 0.21 6 LYS A C 22
ATOM 31328 O O . LYS A 1 6 ? 69.514 10.396 0.715 1.00 0.23 6 LYS A O 22
ATOM 31347 N N . PHE A 1 7 ? 70.528 8.596 1.504 1.00 0.19 7 PHE A N 22
ATOM 31348 C CA . PHE A 1 7 ? 69.261 8.078 2.106 1.00 0.19 7 PHE A CA 22
ATOM 31349 C C . PHE A 1 7 ? 69.555 7.228 3.350 1.00 0.17 7 PHE A C 22
ATOM 31350 O O . PHE A 1 7 ? 70.676 6.828 3.583 1.00 0.16 7 PHE A O 22
ATOM 31367 N N . HIS A 1 8 ? 68.558 6.999 4.172 1.00 0.18 8 HIS A N 22
ATOM 31368 C CA . HIS A 1 8 ? 68.775 6.229 5.437 1.00 0.18 8 HIS A CA 22
ATOM 31369 C C . HIS A 1 8 ? 68.025 4.894 5.380 1.00 0.17 8 HIS A C 22
ATOM 31370 O O . HIS A 1 8 ? 66.890 4.828 4.946 1.00 0.18 8 HIS A O 22
ATOM 31384 N N . THR A 1 9 ? 68.645 3.841 5.849 1.00 0.16 9 THR A N 22
ATOM 31385 C CA . THR A 1 9 ? 67.975 2.504 5.870 1.00 0.17 9 THR A CA 22
ATOM 31386 C C . THR A 1 9 ? 68.528 1.665 7.033 1.00 0.16 9 THR A C 22
ATOM 31387 O O . THR A 1 9 ? 69.602 1.939 7.532 1.00 0.15 9 THR A O 22
ATOM 31398 N N . THR A 1 10 ? 67.833 0.625 7.429 1.00 0.17 10 THR A N 22
ATOM 31399 C CA . THR A 1 10 ? 68.362 -0.256 8.518 1.00 0.17 10 THR A CA 22
ATOM 31400 C C . THR A 1 10 ? 68.770 -1.620 7.939 1.00 0.17 10 THR A C 22
ATOM 31401 O O . THR A 1 10 ? 68.348 -1.995 6.860 1.00 0.17 10 THR A O 22
ATOM 31412 N N . VAL A 1 11 ? 69.635 -2.324 8.622 1.00 0.17 11 VAL A N 22
ATOM 31413 C CA . VAL A 1 11 ? 70.139 -3.628 8.089 1.00 0.17 11 VAL A CA 22
ATOM 31414 C C . VAL A 1 11 ? 69.108 -4.733 8.330 1.00 0.17 11 VAL A C 22
ATOM 31415 O O . VAL A 1 11 ? 68.612 -4.898 9.425 1.00 0.17 11 VAL A O 22
ATOM 31428 N N . HIS A 1 12 ? 68.879 -5.549 7.337 1.00 0.21 12 HIS A N 22
ATOM 31429 C CA . HIS A 1 12 ? 67.991 -6.736 7.514 1.00 0.25 12 HIS A CA 22
ATOM 31430 C C . HIS A 1 12 ? 68.807 -8.016 7.376 1.00 0.25 12 HIS A C 22
ATOM 31431 O O . HIS A 1 12 ? 69.990 -7.984 7.092 1.00 0.25 12 HIS A O 22
ATOM 31445 N N . ARG A 1 13 ? 68.204 -9.139 7.667 1.00 0.29 13 ARG A N 22
ATOM 31446 C CA . ARG A 1 13 ? 68.944 -10.449 7.657 1.00 0.32 13 ARG A CA 22
ATOM 31447 C C . ARG A 1 13 ? 69.808 -10.615 6.392 1.00 0.29 13 ARG A C 22
ATOM 31448 O O . ARG A 1 13 ? 69.568 -9.992 5.378 1.00 0.24 13 ARG A O 22
ATOM 31469 N N . ILE A 1 14 ? 70.873 -11.380 6.495 1.00 0.34 14 ILE A N 22
ATOM 31470 C CA . ILE A 1 14 ? 71.856 -11.549 5.360 1.00 0.34 14 ILE A CA 22
ATOM 31471 C C . ILE A 1 14 ? 72.548 -10.224 4.972 1.00 0.28 14 ILE A C 22
ATOM 31472 O O . ILE A 1 14 ? 73.264 -10.182 3.987 1.00 0.29 14 ILE A O 22
ATOM 31488 N N . GLY A 1 15 ? 72.363 -9.155 5.720 1.00 0.24 15 GLY A N 22
ATOM 31489 C CA . GLY A 1 15 ? 73.036 -7.864 5.368 1.00 0.20 15 GLY A CA 22
ATOM 31490 C C . GLY A 1 15 ? 72.298 -7.176 4.208 1.00 0.17 15 GLY A C 22
ATOM 31491 O O . GLY A 1 15 ? 72.859 -6.328 3.537 1.00 0.15 15 GLY A O 22
ATOM 31495 N N . ARG A 1 16 ? 71.080 -7.581 3.918 1.00 0.18 16 ARG A N 22
ATOM 31496 C CA . ARG A 1 16 ? 70.346 -7.002 2.751 1.00 0.18 16 ARG A CA 22
ATOM 31497 C C . ARG A 1 16 ? 69.662 -5.691 3.149 1.00 0.19 16 ARG A C 22
ATOM 31498 O O . ARG A 1 16 ? 69.049 -5.602 4.196 1.00 0.24 16 ARG A O 22
ATOM 31519 N N . ILE A 1 17 ? 69.657 -4.724 2.265 1.00 0.18 17 ILE A N 22
ATOM 31520 C CA . ILE A 1 17 ? 68.876 -3.473 2.510 1.00 0.21 17 ILE A CA 22
ATOM 31521 C C . ILE A 1 17 ? 68.086 -3.107 1.249 1.00 0.19 17 ILE A C 22
ATOM 31522 O O . ILE A 1 17 ? 68.505 -3.413 0.149 1.00 0.15 17 ILE A O 22
ATOM 31538 N N . ILE A 1 18 ? 66.995 -2.395 1.397 1.00 0.23 18 ILE A N 22
ATOM 31539 C CA . ILE A 1 18 ? 66.230 -1.936 0.194 1.00 0.20 18 ILE A CA 22
ATOM 31540 C C . ILE A 1 18 ? 66.212 -0.411 0.142 1.00 0.20 18 ILE A C 22
ATOM 31541 O O . ILE A 1 18 ? 65.798 0.242 1.084 1.00 0.22 18 ILE A O 22
ATOM 31557 N N . ILE A 1 19 ? 66.583 0.155 -0.980 1.00 0.17 19 ILE A N 22
ATOM 31558 C CA . ILE A 1 19 ? 66.505 1.641 -1.130 1.00 0.17 19 ILE A CA 22
ATOM 31559 C C . ILE A 1 19 ? 65.059 2.045 -1.449 1.00 0.19 19 ILE A C 22
ATOM 31560 O O . ILE A 1 19 ? 64.404 1.378 -2.222 1.00 0.17 19 ILE A O 22
ATOM 31576 N N . PRO A 1 20 ? 64.624 3.178 -0.932 1.00 0.24 20 PRO A N 22
ATOM 31577 C CA . PRO A 1 20 ? 63.274 3.692 -1.295 1.00 0.28 20 PRO A CA 22
ATOM 31578 C C . PRO A 1 20 ? 63.226 4.003 -2.783 1.00 0.26 20 PRO A C 22
ATOM 31579 O O . PRO A 1 20 ? 64.201 4.447 -3.360 1.00 0.25 20 PRO A O 22
ATOM 31590 N N . ALA A 1 21 ? 62.108 3.755 -3.409 1.00 0.28 21 ALA A N 22
ATOM 31591 C CA . ALA A 1 21 ? 61.992 3.999 -4.882 1.00 0.29 21 ALA A CA 22
ATOM 31592 C C . ALA A 1 21 ? 62.310 5.464 -5.210 1.00 0.31 21 ALA A C 22
ATOM 31593 O O . ALA A 1 21 ? 62.740 5.783 -6.303 1.00 0.32 21 ALA A O 22
ATOM 31600 N N . GLY A 1 22 ? 62.100 6.353 -4.267 1.00 0.34 22 GLY A N 22
ATOM 31601 C CA . GLY A 1 22 ? 62.384 7.801 -4.521 1.00 0.38 22 GLY A CA 22
ATOM 31602 C C . GLY A 1 22 ? 63.880 8.004 -4.760 1.00 0.37 22 GLY A C 22
ATOM 31603 O O . GLY A 1 22 ? 64.278 8.718 -5.666 1.00 0.39 22 GLY A O 22
ATOM 31607 N N . THR A 1 23 ? 64.711 7.389 -3.954 1.00 0.34 23 THR A N 22
ATOM 31608 C CA . THR A 1 23 ? 66.188 7.558 -4.127 1.00 0.34 23 THR A CA 22
ATOM 31609 C C . THR A 1 23 ? 66.653 6.856 -5.404 1.00 0.30 23 THR A C 22
ATOM 31610 O O . THR A 1 23 ? 67.462 7.383 -6.145 1.00 0.32 23 THR A O 22
ATOM 31621 N N . ARG A 1 24 ? 66.095 5.702 -5.711 1.00 0.26 24 ARG A N 22
ATOM 31622 C CA . ARG A 1 24 ? 66.458 5.003 -7.004 1.00 0.25 24 ARG A CA 22
ATOM 31623 C C . ARG A 1 24 ? 66.204 5.948 -8.183 1.00 0.28 24 ARG A C 22
ATOM 31624 O O . ARG A 1 24 ? 66.952 5.988 -9.138 1.00 0.29 24 ARG A O 22
ATOM 31645 N N . LYS A 1 25 ? 65.113 6.669 -8.124 1.00 0.32 25 LYS A N 22
ATOM 31646 C CA . LYS A 1 25 ? 64.739 7.585 -9.244 1.00 0.37 25 LYS A CA 22
ATOM 31647 C C . LYS A 1 25 ? 65.773 8.702 -9.377 1.00 0.38 25 LYS A C 22
ATOM 31648 O O . LYS A 1 25 ? 66.278 8.967 -10.450 1.00 0.40 25 LYS A O 22
ATOM 31667 N N . PHE A 1 26 ? 66.096 9.347 -8.285 1.00 0.38 26 PHE A N 22
ATOM 31668 C CA . PHE A 1 26 ? 67.099 10.464 -8.324 1.00 0.42 26 PHE A CA 22
ATOM 31669 C C . PHE A 1 26 ? 68.434 9.975 -8.900 1.00 0.42 26 PHE A C 22
ATOM 31670 O O . PHE A 1 26 ? 69.120 10.701 -9.597 1.00 0.46 26 PHE A O 22
ATOM 31687 N N . TYR A 1 27 ? 68.824 8.777 -8.561 1.00 0.39 27 TYR A N 22
ATOM 31688 C CA . TYR A 1 27 ? 70.148 8.246 -9.024 1.00 0.42 27 TYR A CA 22
ATOM 31689 C C . TYR A 1 27 ? 70.025 7.553 -10.395 1.00 0.35 27 TYR A C 22
ATOM 31690 O O . TYR A 1 27 ? 71.018 7.326 -11.063 1.00 0.37 27 TYR A O 22
ATOM 31708 N N . GLY A 1 28 ? 68.822 7.253 -10.841 1.00 0.31 28 GLY A N 22
ATOM 31709 C CA . GLY A 1 28 ? 68.655 6.609 -12.181 1.00 0.29 28 GLY A CA 22
ATOM 31710 C C . GLY A 1 28 ? 69.045 5.128 -12.091 1.00 0.26 28 GLY A C 22
ATOM 31711 O O . GLY A 1 28 ? 69.760 4.619 -12.935 1.00 0.27 28 GLY A O 22
ATOM 31715 N N . ILE A 1 29 ? 68.628 4.450 -11.044 1.00 0.24 29 ILE A N 22
ATOM 31716 C CA . ILE A 1 29 ? 69.029 3.016 -10.860 1.00 0.23 29 ILE A CA 22
ATOM 31717 C C . ILE A 1 29 ? 68.050 2.086 -11.585 1.00 0.20 29 ILE A C 22
ATOM 31718 O O . ILE A 1 29 ? 66.867 2.070 -11.297 1.00 0.22 29 ILE A O 22
ATOM 31734 N N . GLU A 1 30 ? 68.578 1.193 -12.382 1.00 0.17 30 GLU A N 22
ATOM 31735 C CA . GLU A 1 30 ? 67.739 0.109 -12.973 1.00 0.18 30 GLU A CA 22
ATOM 31736 C C . GLU A 1 30 ? 68.404 -1.243 -12.703 1.00 0.17 30 GLU A C 22
ATOM 31737 O O . GLU A 1 30 ? 69.590 -1.311 -12.435 1.00 0.18 30 GLU A O 22
ATOM 31749 N N . GLN A 1 31 ? 67.653 -2.317 -12.757 1.00 0.20 31 GLN A N 22
ATOM 31750 C CA . GLN A 1 31 ? 68.247 -3.670 -12.482 1.00 0.20 31 GLN A CA 22
ATOM 31751 C C . GLN A 1 31 ? 69.414 -3.949 -13.436 1.00 0.19 31 GLN A C 22
ATOM 31752 O O . GLN A 1 31 ? 69.341 -3.663 -14.618 1.00 0.20 31 GLN A O 22
ATOM 31766 N N . GLY A 1 32 ? 70.478 -4.523 -12.929 1.00 0.18 32 GLY A N 22
ATOM 31767 C CA . GLY A 1 32 ? 71.649 -4.850 -13.794 1.00 0.19 32 GLY A CA 22
ATOM 31768 C C . GLY A 1 32 ? 72.700 -3.730 -13.739 1.00 0.17 32 GLY A C 22
ATOM 31769 O O . GLY A 1 32 ? 73.844 -3.947 -14.099 1.00 0.18 32 GLY A O 22
ATOM 31773 N N . ASP A 1 33 ? 72.347 -2.552 -13.258 1.00 0.15 33 ASP A N 22
ATOM 31774 C CA . ASP A 1 33 ? 73.362 -1.455 -13.146 1.00 0.14 33 ASP A CA 22
ATOM 31775 C C . ASP A 1 33 ? 74.268 -1.700 -11.941 1.00 0.13 33 ASP A C 22
ATOM 31776 O O . ASP A 1 33 ? 73.847 -2.282 -10.959 1.00 0.14 33 ASP A O 22
ATOM 31785 N N . PHE A 1 34 ? 75.465 -1.162 -11.960 1.00 0.12 34 PHE A N 22
ATOM 31786 C CA . PHE A 1 34 ? 76.348 -1.252 -10.762 1.00 0.11 34 PHE A CA 22
ATOM 31787 C C . PHE A 1 34 ? 76.493 0.129 -10.133 1.00 0.10 34 PHE A C 22
ATOM 31788 O O . PHE A 1 34 ? 76.726 1.103 -10.822 1.00 0.11 34 PHE A O 22
ATOM 31805 N N . VAL A 1 35 ? 76.456 0.202 -8.829 1.00 0.09 35 VAL A N 22
ATOM 31806 C CA . VAL A 1 35 ? 76.707 1.502 -8.143 1.00 0.09 35 VAL A CA 22
ATOM 31807 C C . VAL A 1 35 ? 77.743 1.301 -7.038 1.00 0.10 35 VAL A C 22
ATOM 31808 O O . VAL A 1 35 ? 77.886 0.215 -6.509 1.00 0.10 35 VAL A O 22
ATOM 31821 N N . GLU A 1 36 ? 78.457 2.338 -6.682 1.00 0.12 36 GLU A N 22
ATOM 31822 C CA . GLU A 1 36 ? 79.482 2.218 -5.606 1.00 0.13 36 GLU A CA 22
ATOM 31823 C C . GLU A 1 36 ? 79.045 3.079 -4.440 1.00 0.13 36 GLU A C 22
ATOM 31824 O O . GLU A 1 36 ? 78.630 4.205 -4.638 1.00 0.13 36 GLU A O 22
ATOM 31836 N N . ILE A 1 37 ? 78.914 2.489 -3.281 1.00 0.12 37 ILE A N 22
ATOM 31837 C CA . ILE A 1 37 ? 78.234 3.200 -2.166 1.00 0.11 37 ILE A CA 22
ATOM 31838 C C . ILE A 1 37 ? 78.952 2.943 -0.839 1.00 0.11 37 ILE A C 22
ATOM 31839 O O . ILE A 1 37 ? 79.662 1.967 -0.688 1.00 0.12 37 ILE A O 22
ATOM 31855 N N . LYS A 1 38 ? 78.752 3.806 0.121 1.00 0.12 38 LYS A N 22
ATOM 31856 C CA . LYS A 1 38 ? 79.394 3.621 1.455 1.00 0.13 38 LYS A CA 22
ATOM 31857 C C . LYS A 1 38 ? 78.368 3.817 2.573 1.00 0.13 38 LYS A C 22
ATOM 31858 O O . LYS A 1 38 ? 77.493 4.654 2.476 1.00 0.14 38 LYS A O 22
ATOM 31877 N N . ILE A 1 39 ? 78.508 3.089 3.653 1.00 0.14 39 ILE A N 22
ATOM 31878 C CA . ILE A 1 39 ? 77.582 3.270 4.816 1.00 0.14 39 ILE A CA 22
ATOM 31879 C C . ILE A 1 39 ? 78.348 3.799 6.023 1.00 0.13 39 ILE A C 22
ATOM 31880 O O . ILE A 1 39 ? 79.512 3.495 6.213 1.00 0.13 39 ILE A O 22
ATOM 31896 N N . VAL A 1 40 ? 77.687 4.566 6.850 1.00 0.13 40 VAL A N 22
ATOM 31897 C CA . VAL A 1 40 ? 78.344 5.106 8.075 1.00 0.12 40 VAL A CA 22
ATOM 31898 C C . VAL A 1 40 ? 77.361 5.064 9.249 1.00 0.16 40 VAL A C 22
ATOM 31899 O O . VAL A 1 40 ? 76.306 5.671 9.209 1.00 0.20 40 VAL A O 22
ATOM 31912 N N . LYS A 1 41 ? 77.744 4.417 10.316 1.00 0.17 41 LYS A N 22
ATOM 31913 C CA . LYS A 1 41 ? 76.897 4.395 11.544 1.00 0.22 41 LYS A CA 22
ATOM 31914 C C . LYS A 1 41 ? 77.761 4.713 12.759 1.00 0.21 41 LYS A C 22
ATOM 31915 O O . LYS A 1 41 ? 78.931 4.388 12.788 1.00 0.22 41 LYS A O 22
ATOM 31934 N N . TYR A 1 42 ? 77.198 5.342 13.758 1.00 0.20 42 TYR A N 22
ATOM 31935 C CA . TYR A 1 42 ? 77.998 5.678 14.977 1.00 0.20 42 TYR A CA 22
ATOM 31936 C C . TYR A 1 42 ? 77.681 4.697 16.108 1.00 0.27 42 TYR A C 22
ATOM 31937 O O . TYR A 1 42 ? 76.532 4.487 16.451 1.00 0.33 42 TYR A O 22
ATOM 31955 N N . GLU A 1 43 ? 78.696 4.115 16.704 1.00 0.29 43 GLU A N 22
ATOM 31956 C CA . GLU A 1 43 ? 78.467 3.165 17.835 1.00 0.37 43 GLU A CA 22
ATOM 31957 C C . GLU A 1 43 ? 79.424 3.481 18.985 1.00 0.35 43 GLU A C 22
ATOM 31958 O O . GLU A 1 43 ? 80.605 3.699 18.780 1.00 0.30 43 GLU A O 22
ATOM 31970 N N . GLY A 1 44 ? 78.916 3.539 20.192 1.00 0.41 44 GLY A N 22
ATOM 31971 C CA . GLY A 1 44 ? 79.780 3.874 21.367 1.00 0.41 44 GLY A CA 22
ATOM 31972 C C . GLY A 1 44 ? 80.403 5.260 21.172 1.00 0.37 44 GLY A C 22
ATOM 31973 O O . GLY A 1 44 ? 79.719 6.219 20.864 1.00 0.37 44 GLY A O 22
ATOM 31977 N N . GLU A 1 45 ? 81.704 5.357 21.310 1.00 0.37 45 GLU A N 22
ATOM 31978 C CA . GLU A 1 45 ? 82.394 6.668 21.090 1.00 0.37 45 GLU A CA 22
ATOM 31979 C C . GLU A 1 45 ? 83.150 6.697 19.745 1.00 0.34 45 GLU A C 22
ATOM 31980 O O . GLU A 1 45 ? 83.908 7.616 19.488 1.00 0.36 45 GLU A O 22
ATOM 31992 N N . GLU A 1 46 ? 82.973 5.700 18.900 1.00 0.31 46 GLU A N 22
ATOM 31993 C CA . GLU A 1 46 ? 83.712 5.681 17.596 1.00 0.30 46 GLU A CA 22
ATOM 31994 C C . GLU A 1 46 ? 82.747 5.391 16.425 1.00 0.25 46 GLU A C 22
ATOM 31995 O O . GLU A 1 46 ? 81.921 4.505 16.526 1.00 0.25 46 GLU A O 22
ATOM 32007 N N . PRO A 1 47 ? 82.924 6.087 15.312 1.00 0.25 47 PRO A N 22
ATOM 32008 C CA . PRO A 1 47 ? 82.103 5.792 14.113 1.00 0.21 47 PRO A CA 22
ATOM 32009 C C . PRO A 1 47 ? 82.582 4.498 13.438 1.00 0.27 47 PRO A C 22
ATOM 32010 O O . PRO A 1 47 ? 83.768 4.283 13.267 1.00 0.34 47 PRO A O 22
ATOM 32021 N N . LYS A 1 48 ? 81.662 3.714 12.931 1.00 0.26 48 LYS A N 22
ATOM 32022 C CA . LYS A 1 48 ? 82.040 2.518 12.116 1.00 0.35 48 LYS A CA 22
ATOM 32023 C C . LYS A 1 48 ? 81.642 2.742 10.655 1.00 0.28 48 LYS A C 22
ATOM 32024 O O . LYS A 1 48 ? 80.627 3.351 10.375 1.00 0.24 48 LYS A O 22
ATOM 32043 N N . GLU A 1 49 ? 82.514 2.403 9.736 1.00 0.26 49 GLU A N 22
ATOM 32044 C CA . GLU A 1 49 ? 82.295 2.756 8.317 1.00 0.20 49 GLU A CA 22
ATOM 32045 C C . GLU A 1 49 ? 82.559 1.542 7.411 1.00 0.19 49 GLU A C 22
ATOM 32046 O O . GLU A 1 49 ? 83.326 0.659 7.749 1.00 0.21 49 GLU A O 22
ATOM 32058 N N . GLY A 1 50 ? 81.981 1.542 6.233 1.00 0.16 50 GLY A N 22
ATOM 32059 C CA . GLY A 1 50 ? 82.250 0.447 5.255 1.00 0.16 50 GLY A CA 22
ATOM 32060 C C . GLY A 1 50 ? 81.937 0.936 3.841 1.00 0.15 50 GLY A C 22
ATOM 32061 O O . GLY A 1 50 ? 80.903 1.524 3.601 1.00 0.17 50 GLY A O 22
ATOM 32065 N N . THR A 1 51 ? 82.798 0.643 2.895 1.00 0.14 51 THR A N 22
ATOM 32066 C CA . THR A 1 51 ? 82.529 1.035 1.476 1.00 0.14 51 THR A CA 22
ATOM 32067 C C . THR A 1 51 ? 82.649 -0.192 0.570 1.00 0.13 51 THR A C 22
ATOM 32068 O O . THR A 1 51 ? 83.564 -0.983 0.713 1.00 0.15 51 THR A O 22
ATOM 32079 N N . PHE A 1 52 ? 81.754 -0.338 -0.380 1.00 0.12 52 PHE A N 22
ATOM 32080 C CA . PHE A 1 52 ? 81.845 -1.500 -1.321 1.00 0.13 52 PHE A CA 22
ATOM 32081 C C . PHE A 1 52 ? 81.126 -1.196 -2.649 1.00 0.11 52 PHE A C 22
ATOM 32082 O O . PHE A 1 52 ? 80.385 -0.235 -2.757 1.00 0.10 52 PHE A O 22
ATOM 32099 N N . THR A 1 53 ? 81.241 -2.086 -3.604 1.00 0.12 53 THR A N 22
ATOM 32100 C CA . THR A 1 53 ? 80.459 -1.949 -4.870 1.00 0.11 53 THR A CA 22
ATOM 32101 C C . THR A 1 53 ? 79.334 -2.985 -4.893 1.00 0.11 53 THR A C 22
ATOM 32102 O O . THR A 1 53 ? 79.494 -4.089 -4.403 1.00 0.12 53 THR A O 22
ATOM 32113 N N . ALA A 1 54 ? 78.178 -2.609 -5.384 1.00 0.11 54 ALA A N 22
ATOM 32114 C CA . ALA A 1 54 ? 77.009 -3.539 -5.356 1.00 0.13 54 ALA A CA 22
ATOM 32115 C C . ALA A 1 54 ? 76.182 -3.400 -6.634 1.00 0.13 54 ALA A C 22
ATOM 32116 O O . ALA A 1 54 ? 76.005 -2.315 -7.152 1.00 0.11 54 ALA A O 22
ATOM 32123 N N . ARG A 1 55 ? 75.612 -4.487 -7.097 1.00 0.15 55 ARG A N 22
ATOM 32124 C CA . ARG A 1 55 ? 74.715 -4.422 -8.287 1.00 0.15 55 ARG A CA 22
ATOM 32125 C C . ARG A 1 55 ? 73.264 -4.269 -7.833 1.00 0.15 55 ARG A C 22
ATOM 32126 O O . ARG A 1 55 ? 72.864 -4.813 -6.819 1.00 0.16 55 ARG A O 22
ATOM 32147 N N . VAL A 1 56 ? 72.479 -3.541 -8.580 1.00 0.14 56 VAL A N 22
ATOM 32148 C CA . VAL A 1 56 ? 71.044 -3.348 -8.209 1.00 0.14 56 VAL A CA 22
ATOM 32149 C C . VAL A 1 56 ? 70.232 -4.575 -8.623 1.00 0.15 56 VAL A C 22
ATOM 32150 O O . VAL A 1 56 ? 70.224 -4.971 -9.774 1.00 0.17 56 VAL A O 22
ATOM 32163 N N . GLY A 1 57 ? 69.527 -5.148 -7.686 1.00 0.16 57 GLY A N 22
ATOM 32164 C CA . GLY A 1 57 ? 68.673 -6.332 -7.993 1.00 0.19 57 GLY A CA 22
ATOM 32165 C C . GLY A 1 57 ? 67.204 -5.914 -8.058 1.00 0.18 57 GLY A C 22
ATOM 32166 O O . GLY A 1 57 ? 66.873 -4.741 -8.134 1.00 0.16 57 GLY A O 22
ATOM 32170 N N . GLU A 1 58 ? 66.324 -6.878 -8.035 1.00 0.21 58 GLU A N 22
ATOM 32171 C CA . GLU A 1 58 ? 64.862 -6.573 -8.109 1.00 0.22 58 GLU A CA 22
ATOM 32172 C C . GLU A 1 58 ? 64.438 -5.723 -6.907 1.00 0.22 58 GLU A C 22
ATOM 32173 O O . GLU A 1 58 ? 65.049 -5.764 -5.856 1.00 0.24 58 GLU A O 22
ATOM 32185 N N . GLN A 1 59 ? 63.401 -4.939 -7.068 1.00 0.25 59 GLN A N 22
ATOM 32186 C CA . GLN A 1 59 ? 62.912 -4.057 -5.957 1.00 0.30 59 GLN A CA 22
ATOM 32187 C C . GLN A 1 59 ? 64.031 -3.169 -5.390 1.00 0.23 59 GLN A C 22
ATOM 32188 O O . GLN A 1 59 ? 63.866 -2.583 -4.334 1.00 0.23 59 GLN A O 22
ATOM 32202 N N . GLY A 1 60 ? 65.095 -2.939 -6.137 1.00 0.19 60 GLY A N 22
ATOM 32203 C CA . GLY A 1 60 ? 66.117 -1.938 -5.690 1.00 0.16 60 GLY A CA 22
ATOM 32204 C C . GLY A 1 60 ? 66.949 -2.491 -4.527 1.00 0.12 60 GLY A C 22
ATOM 32205 O O . GLY A 1 60 ? 67.492 -1.732 -3.741 1.00 0.12 60 GLY A O 22
ATOM 32209 N N . SER A 1 61 ? 66.981 -3.792 -4.359 1.00 0.14 61 SER A N 22
ATOM 32210 C CA . SER A 1 61 ? 67.708 -4.381 -3.191 1.00 0.16 61 SER A CA 22
ATOM 32211 C C . SER A 1 61 ? 69.217 -4.397 -3.453 1.00 0.15 61 SER A C 22
ATOM 32212 O O . SER A 1 61 ? 69.659 -4.661 -4.555 1.00 0.18 61 SER A O 22
ATOM 32220 N N . VAL A 1 62 ? 69.998 -4.226 -2.418 1.00 0.14 62 VAL A N 22
ATOM 32221 C CA . VAL A 1 62 ? 71.480 -4.353 -2.547 1.00 0.15 62 VAL A CA 22
ATOM 32222 C C . VAL A 1 62 ? 72.043 -5.088 -1.323 1.00 0.14 62 VAL A C 22
ATOM 32223 O O . VAL A 1 62 ? 71.499 -4.990 -0.237 1.00 0.14 62 VAL A O 22
ATOM 32236 N N . ILE A 1 63 ? 73.076 -5.877 -1.505 1.00 0.16 63 ILE A N 22
ATOM 32237 C CA . ILE A 1 63 ? 73.618 -6.687 -0.364 1.00 0.17 63 ILE A CA 22
ATOM 32238 C C . ILE A 1 63 ? 74.998 -6.168 0.054 1.00 0.16 63 ILE A C 22
ATOM 32239 O O . ILE A 1 63 ? 75.938 -6.192 -0.720 1.00 0.19 63 ILE A O 22
ATOM 32255 N N . ILE A 1 64 ? 75.146 -5.800 1.304 1.00 0.15 64 ILE A N 22
ATOM 32256 C CA . ILE A 1 64 ? 76.490 -5.392 1.824 1.00 0.16 64 ILE A CA 22
ATOM 32257 C C . ILE A 1 64 ? 77.341 -6.646 2.101 1.00 0.18 64 ILE A C 22
ATOM 32258 O O . ILE A 1 64 ? 76.813 -7.649 2.527 1.00 0.20 64 ILE A O 22
ATOM 32274 N N . PRO A 1 65 ? 78.636 -6.563 1.863 1.00 0.19 65 PRO A N 22
ATOM 32275 C CA . PRO A 1 65 ? 79.526 -7.738 2.109 1.00 0.23 65 PRO A CA 22
ATOM 32276 C C . PRO A 1 65 ? 79.557 -8.095 3.600 1.00 0.26 65 PRO A C 22
ATOM 32277 O O . PRO A 1 65 ? 79.687 -7.238 4.453 1.00 0.23 65 PRO A O 22
ATOM 32288 N N . LYS A 1 66 ? 79.439 -9.363 3.915 1.00 0.41 66 LYS A N 22
ATOM 32289 C CA . LYS A 1 66 ? 79.454 -9.807 5.351 1.00 0.51 66 LYS A CA 22
ATOM 32290 C C . LYS A 1 66 ? 80.716 -9.305 6.062 1.00 0.44 66 LYS A C 22
ATOM 32291 O O . LYS A 1 66 ? 80.697 -9.005 7.242 1.00 0.42 66 LYS A O 22
ATOM 32310 N N . ALA A 1 67 ? 81.816 -9.249 5.355 1.00 0.43 67 ALA A N 22
ATOM 32311 C CA . ALA A 1 67 ? 83.104 -8.811 5.984 1.00 0.40 67 ALA A CA 22
ATOM 32312 C C . ALA A 1 67 ? 82.963 -7.400 6.559 1.00 0.30 67 ALA A C 22
ATOM 32313 O O . ALA A 1 67 ? 83.477 -7.096 7.623 1.00 0.28 67 ALA A O 22
ATOM 32320 N N . LEU A 1 68 ? 82.251 -6.545 5.868 1.00 0.27 68 LEU A N 22
ATOM 32321 C CA . LEU A 1 68 ? 82.058 -5.150 6.369 1.00 0.23 68 LEU A CA 22
ATOM 32322 C C . LEU A 1 68 ? 81.016 -5.116 7.488 1.00 0.22 68 LEU A C 22
ATOM 32323 O O . LEU A 1 68 ? 81.129 -4.330 8.410 1.00 0.22 68 LEU A O 22
ATOM 32339 N N . ARG A 1 69 ? 80.021 -5.979 7.442 1.00 0.25 69 ARG A N 22
ATOM 32340 C CA . ARG A 1 69 ? 78.994 -5.999 8.541 1.00 0.28 69 ARG A CA 22
ATOM 32341 C C . ARG A 1 69 ? 79.680 -6.253 9.886 1.00 0.25 69 ARG A C 22
ATOM 32342 O O . ARG A 1 69 ? 79.355 -5.642 10.888 1.00 0.26 69 ARG A O 22
ATOM 32363 N N . ASP A 1 70 ? 80.558 -7.225 9.917 1.00 0.25 70 ASP A N 22
ATOM 32364 C CA . ASP A 1 70 ? 81.204 -7.624 11.204 1.00 0.25 70 ASP A CA 22
ATOM 32365 C C . ASP A 1 70 ? 82.166 -6.538 11.677 1.00 0.22 70 ASP A C 22
ATOM 32366 O O . ASP A 1 70 ? 82.165 -6.164 12.835 1.00 0.22 70 ASP A O 22
ATOM 32375 N N . VAL A 1 71 ? 82.988 -6.029 10.791 1.00 0.21 71 VAL A N 22
ATOM 32376 C CA . VAL A 1 71 ? 83.979 -4.975 11.195 1.00 0.21 71 VAL A CA 22
ATOM 32377 C C . VAL A 1 71 ? 83.239 -3.746 11.738 1.00 0.21 71 VAL A C 22
ATOM 32378 O O . VAL A 1 71 ? 83.702 -3.089 12.653 1.00 0.22 71 VAL A O 22
ATOM 32391 N N . ILE A 1 72 ? 82.132 -3.408 11.138 1.00 0.21 72 ILE A N 22
ATOM 32392 C CA . ILE A 1 72 ? 81.382 -2.185 11.561 1.00 0.22 72 ILE A CA 22
ATOM 32393 C C . ILE A 1 72 ? 80.498 -2.479 12.787 1.00 0.22 72 ILE A C 22
ATOM 32394 O O . ILE A 1 72 ? 80.128 -1.571 13.512 1.00 0.23 72 ILE A O 22
ATOM 32410 N N . GLY A 1 73 ? 80.213 -3.736 13.068 1.00 0.21 73 GLY A N 22
ATOM 32411 C CA . GLY A 1 73 ? 79.423 -4.071 14.295 1.00 0.21 73 GLY A CA 22
ATOM 32412 C C . GLY A 1 73 ? 77.942 -3.757 14.059 1.00 0.20 73 GLY A C 22
ATOM 32413 O O . GLY A 1 73 ? 77.266 -3.246 14.933 1.00 0.22 73 GLY A O 22
ATOM 32417 N N . ILE A 1 74 ? 77.465 -3.958 12.854 1.00 0.20 74 ILE A N 22
ATOM 32418 C CA . ILE A 1 74 ? 76.059 -3.559 12.516 1.00 0.21 74 ILE A CA 22
ATOM 32419 C C . ILE A 1 74 ? 75.096 -4.730 12.748 1.00 0.21 74 ILE A C 22
ATOM 32420 O O . ILE A 1 74 ? 75.439 -5.879 12.538 1.00 0.23 74 ILE A O 22
ATOM 32436 N N . LYS A 1 75 ? 73.924 -4.445 13.267 1.00 0.22 75 LYS A N 22
ATOM 32437 C CA . LYS A 1 75 ? 72.960 -5.535 13.624 1.00 0.24 75 LYS A CA 22
ATOM 32438 C C . LYS A 1 75 ? 71.598 -5.299 12.936 1.00 0.24 75 LYS A C 22
ATOM 32439 O O . LYS A 1 75 ? 71.303 -4.194 12.523 1.00 0.23 75 LYS A O 22
ATOM 32458 N N . PRO A 1 76 ? 70.787 -6.342 12.848 1.00 0.25 76 PRO A N 22
ATOM 32459 C CA . PRO A 1 76 ? 69.449 -6.195 12.216 1.00 0.26 76 PRO A CA 22
ATOM 32460 C C . PRO A 1 76 ? 68.597 -5.173 12.979 1.00 0.24 76 PRO A C 22
ATOM 32461 O O . PRO A 1 76 ? 68.486 -5.226 14.190 1.00 0.23 76 PRO A O 22
ATOM 32472 N N . GLY A 1 77 ? 67.944 -4.287 12.265 1.00 0.24 77 GLY A N 22
ATOM 32473 C CA . GLY A 1 77 ? 67.031 -3.301 12.922 1.00 0.24 77 GLY A CA 22
ATOM 32474 C C . GLY A 1 77 ? 67.778 -2.002 13.273 1.00 0.22 77 GLY A C 22
ATOM 32475 O O . GLY A 1 77 ? 67.194 -1.093 13.835 1.00 0.24 77 GLY A O 22
ATOM 32479 N N . GLU A 1 78 ? 69.055 -1.901 12.959 1.00 0.20 78 GLU A N 22
ATOM 32480 C CA . GLU A 1 78 ? 69.820 -0.656 13.291 1.00 0.20 78 GLU A CA 22
ATOM 32481 C C . GLU A 1 78 ? 69.957 0.237 12.063 1.00 0.18 78 GLU A C 22
ATOM 32482 O O . GLU A 1 78 ? 70.133 -0.243 10.958 1.00 0.18 78 GLU A O 22
ATOM 32494 N N . VAL A 1 79 ? 69.744 1.517 12.237 1.00 0.19 79 VAL A N 22
ATOM 32495 C CA . VAL A 1 79 ? 69.694 2.441 11.064 1.00 0.18 79 VAL A CA 22
ATOM 32496 C C . VAL A 1 79 ? 71.069 3.059 10.777 1.00 0.18 79 VAL A C 22
ATOM 32497 O O . VAL A 1 79 ? 71.723 3.595 11.650 1.00 0.19 79 VAL A O 22
ATOM 32510 N N . ILE A 1 80 ? 71.453 3.059 9.528 1.00 0.17 80 ILE A N 22
ATOM 32511 C CA . ILE A 1 80 ? 72.722 3.720 9.107 1.00 0.17 80 ILE A CA 22
ATOM 32512 C C . ILE A 1 80 ? 72.422 4.743 8.003 1.00 0.17 80 ILE A C 22
ATOM 32513 O O . ILE A 1 80 ? 71.437 4.627 7.295 1.00 0.17 80 ILE A O 22
ATOM 32529 N N . GLU A 1 81 ? 73.304 5.684 7.806 1.00 0.18 81 GLU A N 22
ATOM 32530 C CA . GLU A 1 81 ? 73.136 6.664 6.695 1.00 0.18 81 GLU A CA 22
ATOM 32531 C C . GLU A 1 81 ? 73.990 6.225 5.510 1.00 0.17 81 GLU A C 22
ATOM 32532 O O . GLU A 1 81 ? 75.102 5.760 5.684 1.00 0.19 81 GLU A O 22
ATOM 32544 N N . VAL A 1 82 ? 73.413 6.212 4.337 1.00 0.16 82 VAL A N 22
ATOM 32545 C CA . VAL A 1 82 ? 74.108 5.619 3.160 1.00 0.17 82 VAL A CA 22
ATOM 32546 C C . VAL A 1 82 ? 74.397 6.699 2.115 1.00 0.16 82 VAL A C 22
ATOM 32547 O O . VAL A 1 82 ? 73.519 7.438 1.710 1.00 0.17 82 VAL A O 22
ATOM 32560 N N . LEU A 1 83 ? 75.621 6.765 1.669 1.00 0.16 83 LEU A N 22
ATOM 32561 C CA . LEU A 1 83 ? 76.008 7.766 0.628 1.00 0.17 83 LEU A CA 22
ATOM 32562 C C . LEU A 1 83 ? 76.442 7.029 -0.641 1.00 0.15 83 LEU A C 22
ATOM 32563 O O . LEU A 1 83 ? 77.365 6.240 -0.599 1.00 0.12 83 LEU A O 22
ATOM 32579 N N . LEU A 1 84 ? 75.903 7.390 -1.781 1.00 0.16 84 LEU A N 22
ATOM 32580 C CA . LEU A 1 84 ? 76.429 6.827 -3.064 1.00 0.15 84 LEU A CA 22
ATOM 32581 C C . LEU A 1 84 ? 77.697 7.575 -3.475 1.00 0.15 84 LEU A C 22
ATOM 32582 O O . LEU A 1 84 ? 77.813 8.767 -3.266 1.00 0.17 84 LEU A O 22
ATOM 32598 N N . LEU A 1 85 ? 78.682 6.862 -3.964 1.00 0.14 85 LEU A N 22
ATOM 32599 C CA . LEU A 1 85 ? 79.992 7.501 -4.282 1.00 0.17 85 LEU A CA 22
ATOM 32600 C C . LEU A 1 85 ? 80.231 7.538 -5.794 1.00 0.18 85 LEU A C 22
ATOM 32601 O O . LEU A 1 85 ? 80.920 8.412 -6.290 1.00 0.24 85 LEU A O 22
ATOM 32617 N N . GLY A 1 86 ? 79.722 6.568 -6.521 1.00 0.16 86 GLY A N 22
ATOM 32618 C CA . GLY A 1 86 ? 79.990 6.527 -8.000 1.00 0.20 86 GLY A CA 22
ATOM 32619 C C . GLY A 1 86 ? 79.081 5.509 -8.697 1.00 0.17 86 GLY A C 22
ATOM 32620 O O . GLY A 1 86 ? 78.195 4.941 -8.094 1.00 0.15 86 GLY A O 22
ATOM 32624 N N . HIS A 1 87 ? 79.274 5.317 -9.984 1.00 0.20 87 HIS A N 22
ATOM 32625 C CA . HIS A 1 87 ? 78.393 4.386 -10.760 1.00 0.19 87 HIS A CA 22
ATOM 32626 C C . HIS A 1 87 ? 79.200 3.647 -11.842 1.00 0.19 87 HIS A C 22
ATOM 32627 O O . HIS A 1 87 ? 80.171 4.165 -12.361 1.00 0.24 87 HIS A O 22
ATOM 32641 N N . TYR A 1 88 ? 78.752 2.476 -12.237 1.00 0.16 88 TYR A N 22
ATOM 32642 C CA . TYR A 1 88 ? 79.428 1.737 -13.346 1.00 0.19 88 TYR A CA 22
ATOM 32643 C C . TYR A 1 88 ? 78.384 1.064 -14.245 1.00 0.21 88 TYR A C 22
ATOM 32644 O O . TYR A 1 88 ? 77.347 0.625 -13.780 1.00 0.17 88 TYR A O 22
ATOM 32662 N N . LYS A 1 89 ? 78.660 0.969 -15.523 1.00 0.29 89 LYS A N 22
ATOM 32663 C CA . LYS A 1 89 ? 77.695 0.313 -16.460 1.00 0.33 89 LYS A CA 22
ATOM 32664 C C . LYS A 1 89 ? 78.364 -0.877 -17.175 1.00 0.52 89 LYS A C 22
ATOM 32665 O O . LYS A 1 89 ? 79.572 -0.904 -17.309 1.00 0.94 89 LYS A O 22
ATOM 32684 N N . PRO A 1 90 ? 77.562 -1.824 -17.631 1.00 0.71 90 PRO A N 22
ATOM 32685 C CA . PRO A 1 90 ? 78.114 -3.012 -18.355 1.00 0.93 90 PRO A CA 22
ATOM 32686 C C . PRO A 1 90 ? 78.956 -2.576 -19.560 1.00 0.85 90 PRO A C 22
ATOM 32687 O O . PRO A 1 90 ? 78.701 -1.550 -20.165 1.00 1.30 90 PRO A O 22
ATOM 32698 N N . ARG A 1 91 ? 79.945 -3.359 -19.917 1.00 1.61 91 ARG A N 22
ATOM 32699 C CA . ARG A 1 91 ? 80.801 -3.012 -21.092 1.00 1.99 91 ARG A CA 22
ATOM 32700 C C . ARG A 1 91 ? 80.715 -4.114 -22.152 1.00 2.65 91 ARG A C 22
ATOM 32701 O O . ARG A 1 91 ? 80.655 -5.287 -21.833 1.00 3.38 91 ARG A O 22
ATOM 32722 N N . ASN A 1 92 ? 80.708 -3.738 -23.408 1.00 3.10 92 ASN A N 22
ATOM 32723 C CA . ASN A 1 92 ? 80.626 -4.753 -24.503 1.00 4.24 92 ASN A CA 22
ATOM 32724 C C . ASN A 1 92 ? 81.977 -4.877 -25.212 1.00 4.85 92 ASN A C 22
ATOM 32725 O O . ASN A 1 92 ? 82.661 -3.873 -25.319 1.00 5.20 92 ASN A O 22
#

Radius of gyration: 12.93 Å; Cα contacts (8 Å, |Δi|>4): 184; chains: 1; bounding box: 22×25×47 Å

InterPro domains:
  IPR007159 SpoVT-AbrB domain [PF04014] (54-83)
  IPR007159 SpoVT-AbrB domain [PS51740] (51-92)
  IPR007159 SpoVT-AbrB domain [TIGR01439] (54-83)
  IPR016752 Uncharacterised conserved protein UCP019240, SpoVT/AbrB-related [PIRSF019240] (3-89)
  IPR037914 SpoVT-AbrB domain superfamily [SSF89447] (7-40)
  IPR037914 SpoVT-AbrB domain superfamily [SSF89447] (52-86)
  IPR052975 Repressor-like protein SSo7c3-like [PTHR34860] (53-84)

Organism: Pyrococcus horikoshii (strain ATCC 700860 / DSM 12428 / JCM 9974 / NBRC 100139 / OT-3) (NCBI:txid70601)

B-factor: mean 0.56, std 0.78, range [0.03, 5.78]

Foldseek 3Di:
DDFQFKDKWAAAPQRKTADDVVRCVSNVADAQWKFWKKKWDDDDPRIQIGTDIFGQHPNRMTHDDVVSCVRRVGDGPDMIMMTTDGTDHDDD

Solvent-accessible surface area: 6223 Å² total; per-residue (Å²): 225,124,64,69,13,122,10,112,18,37,8,94,200,130,3,84,2,66,9,64,72,50,21,55,176,169,34,54,21,123,122,18,20,85,6,49,3,63,2,43,26,135,35,72,153,85,82,54,92,5,57,26,82,9,144,13,28,121,124,7,19,5,78,3,45,141,70,40,44,97,106,1,21,21,116,99,63,52,98,3,56,0,46,0,52,12,114,131,159,96,233,212

Nearest PDB structures (foldseek):
  2glw-assembly1_A  TM=9.967E-01  e=1.049E-17  Pyrococcus horikoshii OT3
  2d9r-assembly1_A  TM=5.846E-01  e=1.613E-02  Porphyromonas gingivalis W83
  5fu3-assembly1_A  TM=5.246E-01  e=2.974E-01  Ruminococcus flavefaciens
  5aos-assembly1_A  TM=4.858E-01  e=4.136E-01  Ruminococcus flavefaciens
  9bk5-assembly1_A  TM=4.082E-01  e=1.053E+00  synthetic construct

Secondary structure (DSSP, 8-state):
---S-EEEEE-BGGGEEE--HHHHHHHT--TT-EEEEEEEEEETTEEEEEEEEEE--GGGEEE--HHHHHHHT--TT-EEEEEEEEEE----

Sequence (92 aa):
MDVLAKFHTTVHRIGRIIIPAGTRKFYGIEQGDFVEIKIVKYEGEEPKEGTFTARVGEQGSVIIPKALRDVIGIKPGEVIEVLLLGHYKPRNMDVLAKFHTTVHRIGRIIIPAGTRKFYGIEQGDFVEIKIVKYEGEEPKEGTFTARVGEQGSVIIPKALRDVIGIKPGEVIEVLLLGHYKPRNMDVLAKFHTTVHRIGRIIIPAGTRKFYGIEQGDFVEIKIVKYEGEEPKEGTFTARVGEQGSVIIPKALRDVIGIKPGEVIEVLLLGHYKPRNMDVLAKFHTTVHRIGRIIIPAGTRKFYGIEQGDFVEIKIVKYEGEEPKEGTFTARVGEQGSVIIPKALRDVIGIKPGEVIEVLLLGHYKPRNMDVLAKFHTTVHRIGRIIIPAGTRKFYGIEQGDFVEIKIVKYEGEEPKEGTFTARVGEQGSVIIPKALRDVIGIKPGEVIEVLLLGHYKPRNMDVLAKFHTTVHRIGRIIIPAGTRKFYGIEQGDFVEIKIVKYEGEEPKEGTFTARVGEQGSVIIPKALRDVIGIKPGEVIEVLLLGHYKPRNMDVLAKFHTTVHRIGRIIIPAGTRKFYGIEQGDFVEIKIVKYEGEEPKEGTFTARVGEQGSVIIPKALRDVIGIKPGEVIEVLLLGHYKPRNMDVLAKFHTTVHRIGRIIIPAGTRKFYGIEQGDFVEIKIVKYEGEEPKEGTFTARVGEQGSVIIPKALRDVIGIKPGEVIEVLLLGHYKPRNMDVLAKFHTTVHRIGRIIIPAGTRKFYGIEQGDFVEIKIVKYEGEEPKEGTFTARVGEQGSVIIPKALRDVIGIKPGEVIEVLLLGHYKPRNMDVLAKFHTTVHRIGRIIIPAGTRKFYGIEQGDFVEIKIVKYEGEEPKEGTFTARVGEQGSVIIPKALRDVIGIKPGEVIEVLLLGHYKPRNMDVLAKFHTTVHRIGRIIIPAGTRKFYGIEQGDFVEIKIVKYEGEEPKEGTFTARVGEQGSVIIPKALRDVIGIKPGEVIEVLLLGHYKPRNMDVLAKFHTTVHRIGRIIIPAGTRKFYGIEQGDFVEIKIVKYEGEEPKEGTFTARVGEQGSVIIPKALRDVIGIKPGEVIEVLLLGHYKPRNMDVLAKFHTTVHRIGRIIIPAGTRKFYGIEQGDFVEIKIVKYEGEEPKEGTFTARVGEQGSVIIPKALRDVIGIKPGEVIEVLLLGHYKPRNMDVLAKFHTTVHRIGRIIIPAGTRKFYGIEQGDFVEIKIVKYEGEEPKEGTFTARVGEQGSVIIPKALRDVIGIKPGEVIEVLLLGHYKPRNMDVLAKFHTTVHRIGRIIIPAGTRKFYGIEQGDFVEIKIVKYEGEEPKEGTFTARVGEQGSVIIPKALRDVIGIKPGEVIEVLLLGHYKPRNMDVLAKFHTTVHRIGRIIIPAGTRKFYGIEQGDFVEIKIVKYEGEEPKEGTFTARVGEQGSVIIPKALRDVIGIKPGEVIEVLLLGHYKPRNMDVLAKFHTTVHRIGRIIIPAGTRKFYGIEQGDFVEIKIVKYEGEEPKEGTFTARVGEQGSVIIPKALRDVIGIKPGEVIEVLLLGHYKPRNMDVLAKFHTTVHRIGRIIIPAGTRKFYGIEQGDFVEIKIVKYEGEEPKEGTFTARVGEQGSVIIPKALRDVIGIKPGEVIEVLLLGHYKPRNMDVLAKFHTTVHRIGRIIIPAGTRKFYGIEQGDFVEIKIVKYEGEEPKEGTFTARVGEQGSVIIPKALRDVIGIKPGEVIEVLLLGHYKPRNMDVLAKFHTTVHRIGRIIIPAGTRKFYGIEQGDFVEIKIVKYEGEEPKEGTFTARVGEQGSVIIPKALRDVIGIKPGEVIEVLLLGHYKPRNMDVLAKFHTTVHRIGRIIIPAGTRKFYGIEQGDFVEIKIVKYEGEEPKEGTFTARVGEQGSVIIPKALRDVIGIKPGEVIEVLLLGHYKPRNMDVLAKFHTTVHRIGRIIIPAGTRKFYGIEQGDFVEIKIVKYEGEEPKEGTFTARVGEQGSVIIPKALRDVIGIKPGEVIEVLLLGHYKPRN